Protein 9JOD (pdb70)

Secondary structure (DSSP, 8-state):
-----HHHHHT-------STT-S--PPP-GGGTEEEEE-SSSEEEEEEEPPPPPP----SS-----EEEEEEEEE-EEEEEEEEEEHHHHH--SS-SSSTHHHHHHHHHTSHHHHHHHHHHHGGGTSB-TTSSBSS-S-EEE-SSTTS-SPPEEE--EEE-TT--S--EEEE--SSSS-SEEEEEEEEEEEEEE--TTSHHHHHH-EEEEEEEEEEEEEE--GGGEEEEES-SSHHHHHHHHHHHHS-B-SSS-B------EEEEEGGGHHHHHHHHT-SS-B-SSSB---S-SSSSEEEEE---/-EE--HHHHHT-EEEE-SS-S-SPBPPP--TTTEEEEE--SSEEEEEEE---PPPEE--SS--EE---EEEEEEE-EEEEEEEEEEHHHHHS--S--SSTTHHHHHHHHHHHHHHHHHHHHHTTTTSB-TTSSBSS-S-B---SSTTS-S----B--EEE-SS--S--EEEE---SSS-SEEEEEEEEEEEEEE--TT-HHHHHH-EEEEEEEEEEEEEE--GGGEEEEES---HHHHHHHHHHHHT-B-GGG-BB-----EEEE-GGGHHHHHHHHS-SEEESSSSEEE-SSSSSSEEEE----/-----HHHHTT-EEEE-SSTT-SPBPPP--TTTEEEEE--SSEEEEEEE--PPPPEE-SSS--EE---EEEEEEE-EEEEEEEEEEHHHHHT-SS-SSTTHHHHHHHHHSSHHHHHHHHHHHTTTTSB-TTSSBSS-S-EEE-SSTTS-S--EEEP-EEE-TT--S--EEEE---SSS-SEEEEEEEEEEEEEE--TTSHHHHHH-EEEEEEEEEEEEEE--GGGEEEEES--SHHHHHHHHHHHHT-B-TTS-BB-----EEEE-GGGHHHHHHHHS-SEEESSSSEEE-TTTTTSEEEE----/-----HHHHHHSSEEE--STT-SPBPPP-TTTTEEEEE--SSEEEEEEE------EEPSSS--EE---EEEEEEE-EEEEEEEEEEHHHHHT--S-TTSTTHHHHHHHHHHHHHHHHHHHHHGGGTSB-TTSSBSS-S-EEE-SSSSS-S--EEE-SEEE-SS--S--EEEE---SSS-SEEEEEEEEEEEEEE--TTSHHHHHH-EEEEEEEEEEEEEE--GGGEEEEES-SSHHHHHHHHHHHHT-EETTTEEB-----EEEEESGGGHHHHHHHS-SEEEETTEEEE-SSSSSSEEEEE---/-----HHHHTT-EEE---STT-SPBPPP-GGGTEEEEE--SSEEEEEEE--PPPPEE-SSSPPEE---EEEEEEE-EEEEEEEEEEHHHHHS-SS-TTSTTHHHHHHHHHHHHHHHHHHHHHTTTTSB-TTSSBSS-S-EEE-SSTTS-S--EEE-SEEE-SS--S--EEEE-TTSSS-SEEEEEEEEEEEEEE--SSSHHHHSSSEEEEEEEEEEEEEE--GGGEEEEES-SSHHHHHHHHHHHHT-B-TTS-BB-----EEEE-TTSHHHHHHHHS-SEEESSSSEEE-SSTTSSEEEE----/-----HHHHHT--EE---STT-SPBPPP--TTTEEEEE--SSEEEEEEE--PPPPEE-SSSPPEE---EEEEEEE--EEEEEEEEEHHHHSS-SS--S-TTHHHHHHHHHTHHHHHHHHHHHTTTTSB-TTSSBSS-S-EEE-SSTTS-S--EEE-SEEE-TT--S--EEEE---SSS-SEEEEEEEEEEEEEE--TTSTTTTTS-EEEEEEEEEEEEEE--GGGEEEEES-SSHHHHHHHHHHHTT-B-TTS-BB-----EEEE-GGGHHHHHHHHS-SEEEETTEEEE-SSTTTSEEEE----/-----HHHHTS--EEE-SSTT-SPBPPP--TTTEEEEE--SSEEEEEE---PPPPEE--SSPPPB----EEEEEE-EEEEEEEEEEHHHHHS-SS-SSTTHHHHHHHHHSSHHHHHHHHHHHTTTTSB-TTSSBSS-S-EEE-SSTTS-S--EEE-SEEE-SS--S--EEEE---SSS-SEEEEEEEEEEEEEE--TTSSHHHHS-EEEEEEEEEEEEE---STTEEEEES-SSHHHHHHHHHHHTT-B-TTS-BB-----EEEE-TTSHHHHHHHHS-SEEESSSSEEE-TTTTSSEEEE----

Radius of gyration: 57.1 Å; Cα contacts (8 Å, |Δi|>4): 4523; chains: 7; bounding box: 162×205×59 Å

InterPro domains:
  IPR018774 Bacteriophage Mu, GpT [PF10124] (8-305)

Organism: Escherichia phage Mu (NCBI:txid2681603)

Sequence (2135 aa):
MIVTPASIKALMTSWRKDFQGGLEDAPSQYNKIAMVVNSSTRSNTYGWLGKFPTLKEWVGKRTIQQMEAHGYSIANKTFEGTVGISRDDFEDDNLGIYAPIFQEMGRSAAVQPDELIFKLLKDGFTQPCYDGQNFFDKEHPVYPNVDGTGSAVNTSNIVEQDSFSGLPFYLLDCSRAVKPLIFQERRKPELVARTRIDDDHVFMDNEFLFGASTRRAAGYGFWQMAVAVKGDLTLDNLWKGWQLMRSFEGDGGKKLGLKPTHIVVPVGLEKAAEQLLNRELFADGNTTVSNEMKGKLQLVVADYLMIVTPASIKALMTSWRKDFQGGLEDAPSQYNKIAMVVNSSTRSNTYGWLGKFPTLKEWVGKRTIQQMEAHGYSIANKTFEGTVGISRDDFEDDNLGIYAPIFQEMGRSAAVQPDELIFKLLKDGFTQPCYDGQNFFDKEHPVYPNVDGTGSAVNTSNIVEQDSFSGLPFYLLDCSRAVKPLIFQERRKPELVARTRIDDDHVFMDNEFLFGASTRRAAGYGFWQMAVAVKGDLTLDNLWKGWQLMRSFEGDGGKKLGLKPTHIVVPVGLEKAAEQLLNRELFADGNTTVSNEMKGKLQLVVADYLMIVTPASIKALMTSWRKDFQGGLEDAPSQYNKIAMVVNSSTRSNTYGWLGKFPTLKEWVGKRTIQQMEAHGYSIANKTFEGTVGISRDDFEDDNLGIYAPIFQEMGRSAAVQPDELIFKLLKDGFTQPCYDGQNFFDKEHPVYPNVDGTGSAVNTSNIVEQDSFSGLPFYLLDCSRAVKPLIFQERRKPELVARTRIDDDHVFMDNEFLFGASTRRAAGYGFWQMAVAVKGDLTLDNLWKGWQLMRSFEGDGGKKLGLKPTHIVVPVGLEKAAEQLLNRELFADGNTTVSNEMKGKLQLVVADYLMIVTPASIKALMTSWRKDFQGGLEDAPSQYNKIAMVVNSSTRSNTYGWLGKFPTLKEWVGKRTIQQMEAHGYSIANKTFEGTVGISRDDFEDDNLGIYAPIFQEMGRSAAVQPDELIFKLLKDGFTQPCYDGQNFFDKEHPVYPNVDGTGSAVNTSNIVEQDSFSGLPFYLLDCSRAVKPLIFQERRKPELVARTRIDDDHVFMDNEFLFGASTRRAAGYGFWQMAVAVKGDLTLDNLWKGWQLMRSFEGDGGKKLGLKPTHIVVPVGLEKAAEQLLNRELFADGNTTVSNEMKGKLQLVVADYLMIVTPASIKALMTSWRKDFQGGLEDAPSQYNKIAMVVNSSTRSNTYGWLGKFPTLKEWVGKRTIQQMEAHGYSIANKTFEGTVGISRDDFEDDNLGIYAPIFQEMGRSAAVQPDELIFKLLKDGFTQPCYDGQNFFDKEHPVYPNVDGTGSAVNTSNIVEQDSFSGLPFYLLDCSRAVKPLIFQERRKPELVARTRIDDDHVFMDNEFLFGASTRRAAGYGFWQMAVAVKGDLTLDNLWKGWQLMRSFEGDGGKKLGLKPTHIVVPVGLEKAAEQLLNRELFADGNTTVSNEMKGKLQLVVADYLMIVTPASIKALMTSWRKDFQGGLEDAPSQYNKIAMVVNSSTRSNTYGWLGKFPTLKEWVGKRTIQQMEAHGYSIANKTFEGTVGISRDDFEDDNLGIYAPIFQEMGRSAAVQPDELIFKLLKDGFTQPCYDGQNFFDKEHPVYPNVDGTGSAVNTSNIVEQDSFSGLPFYLLDCSRAVKPLIFQERRKPELVARTRIDDDHVFMDNEFLFGASTRRAAGYGFWQMAVAVKGDLTLDNLWKGWQLMRSFEGDGGKKLGLKPTHIVVPVGLEKAAEQLLNRELFADGNTTVSNEMKGKLQLVVADYLMIVTPASIKALMTSWRKDFQGGLEDAPSQYNKIAMVVNSSTRSNTYGWLGKFPTLKEWVGKRTIQQMEAHGYSIANKTFEGTVGISRDDFEDDNLGIYAPIFQEMGRSAAVQPDELIFKLLKDGFTQPCYDGQNFFDKEHPVYPNVDGTGSAVNTSNIVEQDSFSGLPFYLLDCSRAVKPLIFQERRKPELVARTRIDDDHVFMDNEFLFGASTRRAAGYGFWQMAVAVKGDLTLDNLWKGWQLMRSFEGDGGKKLGLKPTHIVVPVGLEKAAEQLLNRELFADGNTTVSNEMKGKLQLVVADYL

Nearest PDB structures (foldseek):
  8rkn-assembly1_M  TM=8.169E-01  e=9.886E-32  Pseudomonas phage JBD30
  8rkx-assembly1_Q  TM=7.319E-01  e=1.612E-32  Pseudomonas phage JBD30
  8rkc-assembly1_D  TM=8.748E-01  e=3.845E-27  Pseudomonas phage JBD30
  8rkc-assembly1_N  TM=7.959E-01  e=6.750E-27  Pseudomonas phage JBD30
  8cjz-assembly1_I  TM=5.335E-01  e=1.378E-07  Ribes

GO terms:
  GO:0098017 viral capsid, major subunit (C, IMP)

Structure (mmCIF, N/CA/C/O backbone):
data_9JOD
#
_entry.id   9JOD
#
_cell.length_a   1.00
_cell.length_b   1.00
_cell.length_c   1.00
_cell.angle_alpha   90.00
_cell.angle_beta   90.00
_cell.angle_gamma   90.00
#
_symmetry.space_group_name_H-M   'P 1'
#
loop_
_atom_site.group_PDB
_atom_site.id
_atom_site.type_symbol
_atom_site.label_atom_id
_atom_site.label_alt_id
_atom_site.label_comp_id
_atom_site.label_asym_id
_atom_site.label_entity_id
_atom_site.label_seq_id
_atom_site.pdbx_PDB_ins_code
_atom_site.Cartn_x
_atom_site.Cartn_y
_atom_site.Cartn_z
_atom_site.occupancy
_atom_site.B_iso_or_equiv
_atom_site.auth_seq_id
_atom_site.auth_comp_id
_atom_site.auth_asym_id
_atom_site.auth_atom_id
_atom_site.pdbx_PDB_model_num
ATOM 1 N N . MET A 1 1 ? 181.721 77.038 283.089 1.00 87.82 1 MET A N 1
ATOM 2 C CA . MET A 1 1 ? 182.493 77.421 281.915 1.00 88.71 1 MET A CA 1
ATOM 3 C C . MET A 1 1 ? 182.164 78.845 281.489 1.00 89.39 1 MET A C 1
ATOM 4 O O . MET A 1 1 ? 181.135 79.090 280.862 1.00 91.24 1 MET A O 1
ATOM 9 N N . ILE A 1 2 ? 183.044 79.785 281.827 1.00 83.54 2 ILE A N 1
ATOM 10 C CA . ILE A 1 2 ? 182.846 81.195 281.490 1.00 83.12 2 ILE A CA 1
ATOM 11 C C . ILE A 1 2 ? 183.219 81.341 280.018 1.00 83.62 2 ILE A C 1
ATOM 12 O O . ILE A 1 2 ? 184.388 81.288 279.640 1.00 84.66 2 ILE A O 1
ATOM 17 N N . VAL A 1 3 ? 182.203 81.524 279.176 1.00 80.24 3 VAL A N 1
ATOM 18 C CA . VAL A 1 3 ? 182.403 81.693 277.741 1.00 78.26 3 VAL A CA 1
ATOM 19 C C . VAL A 1 3 ? 183.217 82.957 277.502 1.00 79.64 3 VAL A C 1
ATOM 20 O O . VAL A 1 3 ? 182.829 84.048 277.930 1.00 81.18 3 VAL A O 1
ATOM 24 N N . THR A 1 4 ? 184.348 82.818 276.813 1.00 75.89 4 THR A N 1
ATOM 25 C CA . THR A 1 4 ? 185.291 83.906 276.646 1.00 75.97 4 THR A CA 1
ATOM 26 C C . THR A 1 4 ? 185.615 84.114 275.171 1.00 76.53 4 THR A C 1
ATOM 27 O O . THR A 1 4 ? 185.785 83.137 274.433 1.00 76.43 4 THR A O 1
ATOM 31 N N . PRO A 1 5 ? 185.692 85.361 274.708 1.00 76.71 5 PRO A N 1
ATOM 32 C CA . PRO A 1 5 ? 186.102 85.604 273.321 1.00 76.37 5 PRO A CA 1
ATOM 33 C C . PRO A 1 5 ? 187.529 85.139 273.074 1.00 78.37 5 PRO A C 1
ATOM 34 O O . PRO A 1 5 ? 188.366 85.115 273.979 1.00 77.40 5 PRO A O 1
ATOM 38 N N . ALA A 1 6 ? 187.796 84.760 271.822 1.00 77.37 6 ALA A N 1
ATOM 39 C CA . ALA A 1 6 ? 189.114 84.246 271.467 1.00 75.07 6 ALA A CA 1
ATOM 40 C C . ALA A 1 6 ? 190.195 85.304 271.649 1.00 75.81 6 ALA A C 1
ATOM 41 O O . ALA A 1 6 ? 191.315 84.988 272.067 1.00 75.51 6 ALA A O 1
ATOM 43 N N . SER A 1 7 ? 189.886 86.562 271.330 1.00 76.72 7 SER A N 1
ATOM 44 C CA . SER A 1 7 ? 190.879 87.624 271.461 1.00 75.20 7 SER A CA 1
ATOM 45 C C . SER A 1 7 ? 191.297 87.812 272.914 1.00 77.25 7 SER A C 1
ATOM 46 O O . SER A 1 7 ? 192.483 87.990 273.212 1.00 79.26 7 SER A O 1
ATOM 49 N N . ILE A 1 8 ? 190.333 87.783 273.835 1.00 74.73 8 ILE A N 1
ATOM 50 C CA . ILE A 1 8 ? 190.658 87.925 275.251 1.00 74.01 8 ILE A CA 1
ATOM 51 C C . ILE A 1 8 ? 191.399 86.693 275.755 1.00 74.96 8 ILE A C 1
ATOM 52 O O . ILE A 1 8 ? 192.361 86.801 276.524 1.00 74.80 8 ILE A O 1
ATOM 57 N N . LYS A 1 9 ? 190.970 85.506 275.323 1.00 74.39 9 LYS A N 1
ATOM 58 C CA . LYS A 1 9 ? 191.625 84.274 275.751 1.00 73.84 9 LYS A CA 1
ATOM 59 C C . LYS A 1 9 ? 193.069 84.215 275.269 1.00 74.69 9 LYS A C 1
ATOM 60 O O . LYS A 1 9 ? 193.930 83.627 275.933 1.00 73.74 9 LYS A O 1
ATOM 66 N N . ALA A 1 10 ? 193.352 84.816 274.111 1.00 74.31 10 ALA A N 1
ATOM 67 C CA . ALA A 1 10 ? 194.710 84.798 273.578 1.00 71.38 10 ALA A CA 1
ATOM 68 C C . ALA A 1 10 ? 195.661 85.602 274.455 1.00 73.39 10 ALA A C 1
ATOM 69 O O . ALA A 1 10 ? 196.857 85.298 274.525 1.00 74.38 10 ALA A O 1
ATOM 71 N N . LEU A 1 11 ? 195.151 86.635 275.127 1.00 75.98 11 LEU A N 1
ATOM 72 C CA . LEU A 1 11 ? 196.002 87.476 275.959 1.00 75.16 11 LEU A CA 1
ATOM 73 C C . LEU A 1 11 ? 196.478 86.763 277.216 1.00 74.79 11 LEU A C 1
ATOM 74 O O . LEU A 1 11 ? 197.407 87.244 277.872 1.00 75.23 11 LEU A O 1
ATOM 79 N N . MET A 1 12 ? 195.866 85.633 277.571 1.00 73.08 12 MET A N 1
ATOM 80 C CA . MET A 1 12 ? 196.258 84.878 278.761 1.00 71.74 12 MET A CA 1
ATOM 81 C C . MET A 1 12 ? 197.422 83.950 278.408 1.00 73.26 12 MET A C 1
ATOM 82 O O . MET A 1 12 ? 197.296 82.726 278.334 1.00 72.98 12 MET A O 1
ATOM 87 N N . THR A 1 13 ? 198.580 84.566 278.187 1.00 77.47 13 THR A N 1
ATOM 88 C CA . THR A 1 13 ? 199.799 83.847 277.849 1.00 75.78 13 THR A CA 1
ATOM 89 C C . THR A 1 13 ? 200.970 84.506 278.562 1.00 75.23 13 THR A C 1
ATOM 90 O O . THR A 1 13 ? 200.886 85.650 279.015 1.00 76.87 13 THR A O 1
ATOM 94 N N . SER A 1 14 ? 202.075 83.771 278.660 1.00 72.65 14 SER A N 1
ATOM 95 C CA . SER A 1 14 ? 203.260 84.227 279.376 1.00 73.73 14 SER A CA 1
ATOM 96 C C . SER A 1 14 ? 204.411 84.385 278.394 1.00 74.72 14 SER A C 1
ATOM 97 O O . SER A 1 14 ? 204.734 83.450 277.655 1.00 76.02 14 SER A O 1
ATOM 100 N N . TRP A 1 15 ? 205.022 85.567 278.387 1.00 70.09 15 TRP A N 1
ATOM 101 C CA . TRP A 1 15 ? 206.209 85.795 277.575 1.00 69.85 15 TRP A CA 1
ATOM 102 C C . TRP A 1 15 ? 207.414 85.140 278.237 1.00 72.42 15 TRP A C 1
ATOM 103 O O . TRP A 1 15 ? 207.667 85.345 279.428 1.00 72.32 15 TRP A O 1
ATOM 114 N N . ARG A 1 16 ? 208.158 84.350 277.468 1.00 72.12 16 ARG A N 1
ATOM 115 C CA . ARG A 1 16 ? 209.244 83.552 278.018 1.00 70.97 16 ARG A CA 1
ATOM 116 C C . ARG A 1 16 ? 210.631 84.002 277.585 1.00 73.85 16 ARG A C 1
ATOM 117 O O . ARG A 1 16 ? 211.577 83.823 278.354 1.00 75.52 16 ARG A O 1
ATOM 125 N N . LYS A 1 17 ? 210.768 84.584 276.395 1.00 72.36 17 LYS A N 1
ATOM 126 C CA . LYS A 1 17 ? 212.026 85.114 275.851 1.00 73.58 17 LYS A CA 1
ATOM 127 C C . LYS A 1 17 ? 213.220 84.210 276.167 1.00 73.88 17 LYS A C 1
ATOM 128 O O . LYS A 1 17 ? 214.261 84.646 276.659 1.00 71.14 17 LYS A O 1
ATOM 134 N N . ASP A 1 18 ? 213.055 82.924 275.860 1.00 76.10 18 ASP A N 1
ATOM 135 C CA . ASP A 1 18 ? 214.113 81.946 276.060 1.00 73.72 18 ASP A CA 1
ATOM 136 C C . ASP A 1 18 ? 214.840 81.571 274.779 1.00 74.65 18 ASP A C 1
ATOM 137 O O . ASP A 1 18 ? 215.906 80.950 274.854 1.00 74.83 18 ASP A O 1
ATOM 142 N N . PHE A 1 19 ? 214.302 81.926 273.615 1.00 71.96 19 PHE A N 1
ATOM 143 C CA . PHE A 1 19 ? 214.900 81.576 272.335 1.00 69.62 19 PHE A CA 1
ATOM 144 C C . PHE A 1 19 ? 215.795 82.676 271.784 1.00 68.92 19 PHE A C 1
ATOM 145 O O . PHE A 1 19 ? 216.293 82.548 270.662 1.00 70.00 19 PHE A O 1
ATOM 153 N N . GLN A 1 20 ? 216.000 83.756 272.533 1.00 70.54 20 GLN A N 1
ATOM 154 C CA . GLN A 1 20 ? 216.855 84.834 272.057 1.00 70.89 20 GLN A CA 1
ATOM 155 C C . GLN A 1 20 ? 218.301 84.360 271.973 1.00 74.94 20 GLN A C 1
ATOM 156 O O . GLN A 1 20 ? 218.790 83.646 272.854 1.00 75.85 20 GLN A O 1
ATOM 162 N N . GLY A 1 21 ? 218.971 84.725 270.883 1.00 75.03 21 GLY A N 1
ATOM 163 C CA . GLY A 1 21 ? 220.345 84.301 270.672 1.00 74.71 21 GLY A CA 1
ATOM 164 C C . GLY A 1 21 ? 220.530 82.802 270.623 1.00 76.64 21 GLY A C 1
ATOM 165 O O . GLY A 1 21 ? 221.636 82.312 270.872 1.00 75.80 21 GLY A O 1
ATOM 166 N N . GLY A 1 22 ? 219.469 82.054 270.317 1.00 75.05 22 GLY A N 1
ATOM 167 C CA . GLY A 1 22 ? 219.581 80.604 270.287 1.00 73.15 22 GLY A CA 1
ATOM 168 C C . GLY A 1 22 ? 220.476 80.107 269.168 1.00 72.30 22 GLY A C 1
ATOM 169 O O . GLY A 1 22 ? 221.306 79.217 269.368 1.00 72.52 22 GLY A O 1
ATOM 170 N N . LEU A 1 23 ? 220.320 80.674 267.975 1.00 69.88 23 LEU A N 1
ATOM 171 C CA . LEU A 1 23 ? 221.117 80.280 266.817 1.00 72.56 23 LEU A CA 1
ATOM 172 C C . LEU A 1 23 ? 222.302 81.229 266.708 1.00 74.38 23 LEU A C 1
ATOM 173 O O . LEU A 1 23 ? 222.197 82.309 266.123 1.00 73.67 23 LEU A O 1
ATOM 178 N N . GLU A 1 24 ? 223.437 80.825 267.274 1.00 76.50 24 GLU A N 1
ATOM 179 C CA . GLU A 1 24 ? 224.646 81.634 267.202 1.00 75.67 24 GLU A CA 1
ATOM 180 C C . GLU A 1 24 ? 225.369 81.377 265.888 1.00 76.29 24 GLU A C 1
ATOM 181 O O . GLU A 1 24 ? 224.825 80.721 264.995 1.00 76.92 24 GLU A O 1
ATOM 187 N N . ASP A 1 25 ? 226.586 81.891 265.757 1.00 78.63 25 ASP A N 1
ATOM 188 C CA . ASP A 1 25 ? 227.420 81.640 264.593 1.00 78.29 25 ASP A CA 1
ATOM 189 C C . ASP A 1 25 ? 228.456 80.578 264.934 1.00 78.53 25 ASP A C 1
ATOM 190 O O . ASP A 1 25 ? 228.557 80.118 266.073 1.00 78.87 25 ASP A O 1
ATOM 195 N N . ALA A 1 26 ? 229.226 80.185 263.926 1.00 79.67 26 ALA A N 1
ATOM 196 C CA . ALA A 1 26 ? 230.242 79.168 264.141 1.00 79.74 26 ALA A CA 1
ATOM 197 C C . ALA A 1 26 ? 231.308 79.701 265.095 1.00 79.54 26 ALA A C 1
ATOM 198 O O . ALA A 1 26 ? 231.593 80.904 265.096 1.00 79.36 26 ALA A O 1
ATOM 200 N N . PRO A 1 27 ? 231.897 78.846 265.928 1.00 77.40 27 PRO A N 1
ATOM 201 C CA . PRO A 1 27 ? 232.878 79.325 266.908 1.00 77.71 27 PRO A CA 1
ATOM 202 C C . PRO A 1 27 ? 234.070 79.986 266.231 1.00 78.65 27 PRO A C 1
ATOM 203 O O . PRO A 1 27 ? 234.506 79.577 265.153 1.00 79.05 27 PRO A O 1
ATOM 207 N N . SER A 1 28 ? 234.591 81.026 266.875 1.00 74.90 28 SER A N 1
ATOM 208 C CA . SER A 1 28 ? 235.741 81.746 266.349 1.00 73.37 28 SER A CA 1
ATOM 209 C C . SER A 1 28 ? 237.006 80.928 266.560 1.00 73.28 28 SER A C 1
ATOM 210 O O . SER A 1 28 ? 237.253 80.421 267.658 1.00 73.75 28 SER A O 1
ATOM 213 N N . GLN A 1 29 ? 237.806 80.796 265.501 1.00 67.36 29 GLN A N 1
ATOM 214 C CA . GLN A 1 29 ? 239.047 80.036 265.563 1.00 66.82 29 GLN A CA 1
ATOM 215 C C . GLN A 1 29 ? 240.250 80.839 265.087 1.00 67.96 29 GLN A C 1
ATOM 216 O O . GLN A 1 29 ? 241.332 80.267 264.921 1.00 68.31 29 GLN A O 1
ATOM 222 N N . TYR A 1 30 ? 240.094 82.145 264.864 1.00 65.83 30 TYR A N 1
ATOM 223 C CA . TYR A 1 30 ? 241.213 82.946 264.381 1.00 64.14 30 TYR A CA 1
ATOM 224 C C . TYR A 1 30 ? 242.281 83.128 265.448 1.00 62.60 30 TYR A C 1
ATOM 225 O O . TYR A 1 30 ? 243.427 83.455 265.122 1.00 65.20 30 TYR A O 1
ATOM 234 N N . ASN A 1 31 ? 241.935 82.928 266.720 1.00 63.63 31 ASN A N 1
ATOM 235 C CA . ASN A 1 31 ? 242.913 83.068 267.791 1.00 64.67 31 ASN A CA 1
ATOM 236 C C . ASN A 1 31 ? 243.980 81.984 267.764 1.00 66.37 31 ASN A C 1
ATOM 237 O O . ASN A 1 31 ? 245.032 82.163 268.386 1.00 66.06 31 ASN A O 1
ATOM 242 N N . LYS A 1 32 ? 243.740 80.872 267.075 1.00 66.28 32 LYS A N 1
ATOM 243 C CA . LYS A 1 32 ? 244.751 79.837 266.919 1.00 65.20 32 LYS A CA 1
ATOM 244 C C . LYS A 1 32 ? 245.738 80.139 265.802 1.00 65.43 32 LYS A C 1
ATOM 245 O O . LYS A 1 32 ? 246.789 79.495 265.735 1.00 67.38 32 LYS A O 1
ATOM 251 N N . ILE A 1 33 ? 245.428 81.096 264.930 1.00 62.16 33 ILE A N 1
ATOM 252 C CA . ILE A 1 33 ? 246.272 81.378 263.773 1.00 59.92 33 ILE A CA 1
ATOM 253 C C . ILE A 1 33 ? 246.822 82.793 263.760 1.00 59.39 33 ILE A C 1
ATOM 254 O O . ILE A 1 33 ? 247.907 83.022 263.198 1.00 62.41 33 ILE A O 1
ATOM 259 N N . ALA A 1 34 ? 246.154 83.771 264.358 1.00 58.11 34 ALA A N 1
ATOM 260 C CA . ALA A 1 34 ? 246.567 85.163 264.288 1.00 59.79 34 ALA A CA 1
ATOM 261 C C . ALA A 1 34 ? 246.865 85.705 265.680 1.00 60.56 34 ALA A C 1
ATOM 262 O O . ALA A 1 34 ? 246.471 85.132 266.698 1.00 61.01 34 ALA A O 1
ATOM 264 N N . MET A 1 35 ? 247.577 86.831 265.712 1.00 58.92 35 MET A N 1
ATOM 265 C CA . MET A 1 35 ? 247.874 87.541 266.955 1.00 57.78 35 MET A CA 1
ATOM 266 C C . MET A 1 35 ? 247.250 88.929 266.847 1.00 58.76 35 MET A C 1
ATOM 267 O O . MET A 1 35 ? 247.362 89.590 265.811 1.00 60.20 35 MET A O 1
ATOM 272 N N . VAL A 1 36 ? 246.579 89.364 267.912 1.00 57.96 36 VAL A N 1
ATOM 273 C CA . VAL A 1 36 ? 245.869 90.636 267.873 1.00 56.20 36 VAL A CA 1
ATOM 274 C C . VAL A 1 36 ? 246.825 91.760 268.243 1.00 56.50 36 VAL A C 1
ATOM 275 O O . VAL A 1 36 ? 247.515 91.697 269.267 1.00 60.04 36 VAL A O 1
ATOM 279 N N . VAL A 1 37 ? 246.873 92.797 267.406 1.00 54.30 37 VAL A N 1
ATOM 280 C CA . VAL A 1 37 ? 247.639 94.002 267.685 1.00 55.54 37 VAL A CA 1
ATOM 281 C C . VAL A 1 37 ? 246.727 95.204 267.484 1.00 56.35 37 VAL A C 1
ATOM 282 O O . VAL A 1 37 ? 245.734 95.146 266.756 1.00 57.56 37 VAL A O 1
ATOM 286 N N . ASN A 1 38 ? 247.076 96.304 268.143 1.00 55.18 38 ASN A N 1
ATOM 287 C CA . ASN A 1 38 ? 246.274 97.515 268.112 1.00 53.42 38 ASN A CA 1
ATOM 288 C C . ASN A 1 38 ? 246.870 98.521 267.132 1.00 51.79 38 ASN A C 1
ATOM 289 O O . ASN A 1 38 ? 247.936 98.311 266.551 1.00 55.55 38 ASN A O 1
ATOM 294 N N . SER A 1 39 ? 246.160 99.629 266.943 1.00 49.13 39 SER A N 1
ATOM 295 C CA . SER A 1 39 ? 246.628 100.700 266.081 1.00 48.22 39 SER A CA 1
ATOM 296 C C . SER A 1 39 ? 246.018 102.013 266.543 1.00 50.66 39 SER A C 1
ATOM 297 O O . SER A 1 39 ? 244.983 102.039 267.211 1.00 55.41 39 SER A O 1
ATOM 300 N N . SER A 1 40 ? 246.685 103.115 266.183 1.00 50.61 40 SER A N 1
ATOM 301 C CA . SER A 1 40 ? 246.160 104.437 266.507 1.00 51.47 40 SER A CA 1
ATOM 302 C C . SER A 1 40 ? 246.380 105.442 265.379 1.00 53.33 40 SER A C 1
ATOM 303 O O . SER A 1 40 ? 246.425 106.648 265.647 1.00 57.78 40 SER A O 1
ATOM 306 N N . THR A 1 41 ? 246.517 104.988 264.138 1.00 49.17 41 THR A N 1
ATOM 307 C CA . THR A 1 41 ? 246.908 105.837 263.019 1.00 46.55 41 THR A CA 1
ATOM 308 C C . THR A 1 41 ? 246.497 105.095 261.744 1.00 48.29 41 THR A C 1
ATOM 309 O O . THR A 1 41 ? 246.057 103.943 261.803 1.00 48.37 41 THR A O 1
ATOM 313 N N . ARG A 1 42 ? 246.620 105.757 260.589 1.00 46.97 42 ARG A N 1
ATOM 314 C CA . ARG A 1 42 ? 246.160 105.192 259.325 1.00 44.83 42 ARG A CA 1
ATOM 315 C C . ARG A 1 42 ? 246.758 103.826 259.018 1.00 47.42 42 ARG A C 1
ATOM 316 O O . ARG A 1 42 ? 246.181 103.082 258.220 1.00 48.18 42 ARG A O 1
ATOM 324 N N . SER A 1 43 ? 247.899 103.479 259.605 1.00 50.89 43 SER A N 1
ATOM 325 C CA . SER A 1 43 ? 248.557 102.219 259.282 1.00 47.82 43 SER A CA 1
ATOM 326 C C . SER A 1 43 ? 249.363 101.755 260.489 1.00 48.18 43 SER A C 1
ATOM 327 O O . SER A 1 43 ? 249.340 102.379 261.553 1.00 51.51 43 SER A O 1
ATOM 330 N N . ASN A 1 44 ? 250.073 100.643 260.318 1.00 48.89 44 ASN A N 1
ATOM 331 C CA . ASN A 1 44 ? 250.931 100.089 261.361 1.00 51.98 44 ASN A CA 1
ATOM 332 C C . ASN A 1 44 ? 252.195 99.569 260.702 1.00 51.85 44 ASN A C 1
ATOM 333 O O . ASN A 1 44 ? 252.118 98.703 259.828 1.00 54.74 44 ASN A O 1
ATOM 338 N N . THR A 1 45 ? 253.349 100.081 261.118 1.00 47.80 45 THR A N 1
ATOM 339 C CA . THR A 1 45 ? 254.625 99.713 260.520 1.00 47.78 45 THR A CA 1
ATOM 340 C C . THR A 1 45 ? 255.400 98.806 261.465 1.00 49.11 45 THR A C 1
ATOM 341 O O . THR A 1 45 ? 255.624 99.158 262.627 1.00 51.81 45 THR A O 1
ATOM 345 N N . TYR A 1 46 ? 255.808 97.644 260.963 1.00 48.97 46 TYR A N 1
ATOM 346 C CA . TYR A 1 46 ? 256.534 96.648 261.737 1.00 47.96 46 TYR A CA 1
ATOM 347 C C . TYR A 1 46 ? 257.981 96.583 261.271 1.00 52.62 46 TYR A C 1
ATOM 348 O O . TYR A 1 46 ? 258.254 96.563 260.068 1.00 56.75 46 TYR A O 1
ATOM 357 N N . GLY A 1 47 ? 258.906 96.549 262.227 1.00 58.70 47 GLY A N 1
ATOM 358 C CA . GLY A 1 47 ? 260.316 96.435 261.910 1.00 55.17 47 GLY A CA 1
ATOM 359 C C . GLY A 1 47 ? 261.060 95.499 262.840 1.00 55.09 47 GLY A C 1
ATOM 360 O O . GLY A 1 47 ? 260.809 95.492 264.047 1.00 57.78 47 GLY A O 1
ATOM 361 N N . TRP A 1 48 ? 261.976 94.701 262.295 1.00 53.23 48 TRP A N 1
ATOM 362 C CA . TRP A 1 48 ? 262.762 93.778 263.097 1.00 54.91 48 TRP A CA 1
ATOM 363 C C . TRP A 1 48 ? 264.187 93.732 262.565 1.00 58.23 48 TRP A C 1
ATOM 364 O O . TRP A 1 48 ? 264.464 94.132 261.432 1.00 60.60 48 TRP A O 1
ATOM 375 N N . LEU A 1 49 ? 265.094 93.245 263.405 1.00 59.92 49 LEU A N 1
ATOM 376 C CA . LEU A 1 49 ? 266.504 93.129 263.071 1.00 58.74 49 LEU A CA 1
ATOM 377 C C . LEU A 1 49 ? 266.828 91.710 262.626 1.00 59.36 49 LEU A C 1
ATOM 378 O O . LEU A 1 49 ? 266.181 90.747 263.044 1.00 58.57 49 LEU A O 1
ATOM 383 N N . GLY A 1 50 ? 267.840 91.592 261.776 1.00 59.98 50 GLY A N 1
ATOM 384 C CA . GLY A 1 50 ? 268.333 90.290 261.389 1.00 59.92 50 GLY A CA 1
ATOM 385 C C . GLY A 1 50 ? 269.121 89.639 262.508 1.00 62.87 50 GLY A C 1
ATOM 386 O O . GLY A 1 50 ? 269.415 90.238 263.541 1.00 67.91 50 GLY A O 1
ATOM 387 N N . LYS A 1 51 ? 269.463 88.374 262.296 1.00 59.04 51 LYS A N 1
ATOM 388 C CA . LYS A 1 51 ? 270.190 87.632 263.312 1.00 59.34 51 LYS A CA 1
ATOM 389 C C . LYS A 1 51 ? 271.632 88.122 263.415 1.00 63.97 51 LYS A C 1
ATOM 390 O O . LYS A 1 51 ? 272.206 88.660 262.466 1.00 65.48 51 LYS A O 1
ATOM 396 N N . PHE A 1 52 ? 272.212 87.939 264.597 1.00 62.89 52 PHE A N 1
ATOM 397 C CA . PHE A 1 52 ? 273.590 88.324 264.870 1.00 61.20 52 PHE A CA 1
ATOM 398 C C . PHE A 1 52 ? 274.551 87.343 264.197 1.00 65.31 52 PHE A C 1
ATOM 399 O O . PHE A 1 52 ? 274.235 86.157 264.072 1.00 64.80 52 PHE A O 1
ATOM 407 N N . PRO A 1 53 ? 275.714 87.809 263.744 1.00 65.92 53 PRO A N 1
ATOM 408 C CA . PRO A 1 53 ? 276.684 86.896 263.129 1.00 62.06 53 PRO A CA 1
ATOM 409 C C . PRO A 1 53 ? 277.120 85.803 264.095 1.00 63.81 53 PRO A C 1
ATOM 410 O O . PRO A 1 53 ? 277.210 86.015 265.305 1.00 64.88 53 PRO A O 1
ATOM 414 N N . THR A 1 54 ? 277.387 84.622 263.544 1.00 64.71 54 THR A N 1
ATOM 415 C CA . THR A 1 54 ? 277.751 83.469 264.352 1.00 63.75 54 THR A CA 1
ATOM 416 C C . THR A 1 54 ? 279.105 83.686 265.024 1.00 63.81 54 THR A C 1
ATOM 417 O O . THR A 1 54 ? 280.013 84.311 264.471 1.00 63.46 54 THR A O 1
ATOM 421 N N . LEU A 1 55 ? 279.230 83.161 266.240 1.00 62.34 55 LEU A N 1
ATOM 422 C CA . LEU A 1 55 ? 280.456 83.286 267.014 1.00 63.06 55 LEU A CA 1
ATOM 423 C C . LEU A 1 55 ? 281.518 82.335 266.480 1.00 65.17 55 LEU A C 1
ATOM 424 O O . LEU A 1 55 ? 281.244 81.160 266.221 1.00 62.98 55 LEU A O 1
ATOM 429 N N . LYS A 1 56 ? 282.732 82.850 266.320 1.00 69.87 56 LYS A N 1
ATOM 430 C CA . LYS A 1 56 ? 283.865 82.099 265.795 1.00 67.04 56 LYS A CA 1
ATOM 431 C C . LYS A 1 56 ? 284.928 81.952 266.878 1.00 68.49 56 LYS A C 1
ATOM 432 O O . LYS A 1 56 ? 284.737 82.352 268.029 1.00 68.55 56 LYS A O 1
ATOM 438 N N . GLU A 1 57 ? 286.061 81.365 266.498 1.00 77.22 57 GLU A N 1
ATOM 439 C CA . GLU A 1 57 ? 287.196 81.236 267.403 1.00 75.82 57 GLU A CA 1
ATOM 440 C C . GLU A 1 57 ? 288.050 82.494 267.318 1.00 76.28 57 GLU A C 1
ATOM 441 O O . GLU A 1 57 ? 288.450 82.906 266.225 1.00 77.18 57 GLU A O 1
ATOM 447 N N . TRP A 1 58 ? 288.329 83.100 268.466 1.00 71.83 58 TRP A N 1
ATOM 448 C CA . TRP A 1 58 ? 289.026 84.383 268.509 1.00 72.08 58 TRP A CA 1
ATOM 449 C C . TRP A 1 58 ? 290.526 84.153 268.395 1.00 75.06 58 TRP A C 1
ATOM 450 O O . TRP A 1 58 ? 291.197 83.832 269.378 1.00 73.83 58 TRP A O 1
ATOM 461 N N . VAL A 1 59 ? 291.059 84.320 267.187 1.00 78.86 59 VAL A N 1
ATOM 462 C CA . VAL A 1 59 ? 292.493 84.262 266.929 1.00 77.76 59 VAL A CA 1
ATOM 463 C C . VAL A 1 59 ? 292.864 85.543 266.195 1.00 76.60 59 VAL A C 1
ATOM 464 O O . VAL A 1 59 ? 292.399 85.775 265.073 1.00 76.37 59 VAL A O 1
ATOM 468 N N . GLY A 1 60 ? 293.696 86.371 266.820 1.00 74.11 60 GLY A N 1
ATOM 469 C CA . GLY A 1 60 ? 294.078 87.636 266.225 1.00 73.94 60 GLY A CA 1
ATOM 470 C C . GLY A 1 60 ? 293.121 88.760 266.560 1.00 74.79 60 GLY A C 1
ATOM 471 O O . GLY A 1 60 ? 292.605 88.829 267.679 1.00 76.98 60 GLY A O 1
ATOM 472 N N . LYS A 1 61 ? 292.876 89.648 265.602 1.00 67.72 61 LYS A N 1
ATOM 473 C CA . LYS A 1 61 ? 291.965 90.763 265.799 1.00 68.11 61 LYS A CA 1
ATOM 474 C C . LYS A 1 61 ? 290.530 90.359 265.465 1.00 70.99 61 LYS A C 1
ATOM 475 O O . LYS A 1 61 ? 290.276 89.373 264.770 1.00 72.52 61 LYS A O 1
ATOM 481 N N . ARG A 1 62 ? 289.584 91.141 265.976 1.00 65.77 62 ARG A N 1
ATOM 482 C CA . ARG A 1 62 ? 288.177 90.917 265.685 1.00 63.96 62 ARG A CA 1
ATOM 483 C C . ARG A 1 62 ? 287.826 91.453 264.303 1.00 66.05 62 ARG A C 1
ATOM 484 O O . ARG A 1 62 ? 288.426 92.414 263.815 1.00 66.05 62 ARG A O 1
ATOM 492 N N . THR A 1 63 ? 286.838 90.823 263.677 1.00 67.37 63 THR A N 1
ATOM 493 C CA . THR A 1 63 ? 286.353 91.217 262.360 1.00 65.47 63 THR A CA 1
ATOM 494 C C . THR A 1 63 ? 284.975 91.844 262.516 1.00 66.45 63 THR A C 1
ATOM 495 O O . THR A 1 63 ? 284.097 91.263 263.162 1.00 69.77 63 THR A O 1
ATOM 499 N N . ILE A 1 64 ? 284.788 93.022 261.928 1.00 62.20 64 ILE A N 1
ATOM 500 C CA . ILE A 1 64 ? 283.530 93.753 262.041 1.00 66.11 64 ILE A CA 1
ATOM 501 C C . ILE A 1 64 ? 282.620 93.329 260.892 1.00 65.11 64 ILE A C 1
ATOM 502 O O . ILE A 1 64 ? 282.880 93.652 259.731 1.00 63.38 64 ILE A O 1
ATOM 507 N N . GLN A 1 65 ? 281.549 92.609 261.216 1.00 64.10 65 GLN A N 1
ATOM 508 C CA . GLN A 1 65 ? 280.597 92.138 260.223 1.00 63.64 65 GLN A CA 1
ATOM 509 C C . GLN A 1 65 ? 279.398 93.084 260.161 1.00 64.98 65 GLN A C 1
ATOM 510 O O . GLN A 1 65 ? 279.402 94.167 260.750 1.00 63.88 65 GLN A O 1
ATOM 516 N N . GLN A 1 66 ? 278.353 92.684 259.439 1.00 69.64 66 GLN A N 1
ATOM 517 C CA . GLN A 1 66 ? 277.194 93.530 259.198 1.00 69.75 66 GLN A CA 1
ATOM 518 C C . GLN A 1 66 ? 275.912 92.775 259.525 1.00 72.69 66 GLN A C 1
ATOM 519 O O . GLN A 1 66 ? 275.917 91.565 259.767 1.00 72.25 66 GLN A O 1
ATOM 525 N N . MET A 1 67 ? 274.800 93.512 259.522 1.00 68.18 67 MET A N 1
ATOM 526 C CA . MET A 1 67 ? 273.483 92.963 259.807 1.00 66.31 67 MET A CA 1
ATOM 527 C C . MET A 1 67 ? 272.471 93.615 258.873 1.00 67.75 67 MET A C 1
ATOM 528 O O . MET A 1 67 ? 272.827 94.406 257.997 1.00 69.11 67 MET A O 1
ATOM 533 N N . GLU A 1 68 ? 271.195 93.282 259.065 1.00 68.71 68 GLU A N 1
ATOM 534 C CA . GLU A 1 68 ? 270.130 93.770 258.201 1.00 67.57 68 GLU A CA 1
ATOM 535 C C . GLU A 1 68 ? 268.869 94.011 259.018 1.00 70.34 68 GLU A C 1
ATOM 536 O O . GLU A 1 68 ? 268.721 93.510 260.134 1.00 73.28 68 GLU A O 1
ATOM 542 N N . ALA A 1 69 ? 267.954 94.789 258.440 1.00 64.99 69 ALA A N 1
ATOM 543 C CA . ALA A 1 69 ? 266.661 95.070 259.049 1.00 62.84 69 ALA A CA 1
ATOM 544 C C . ALA A 1 69 ? 265.585 95.019 257.975 1.00 63.97 69 ALA A C 1
ATOM 545 O O . ALA A 1 69 ? 265.866 95.200 256.788 1.00 67.41 69 ALA A O 1
ATOM 547 N N . HIS A 1 70 ? 264.347 94.774 258.400 1.00 59.39 70 HIS A N 1
ATOM 548 C CA . HIS A 1 70 ? 263.223 94.620 257.486 1.00 57.88 70 HIS A CA 1
ATOM 549 C C . HIS A 1 70 ? 262.073 95.520 257.916 1.00 57.93 70 HIS A C 1
ATOM 550 O O . HIS A 1 70 ? 262.077 96.100 259.004 1.00 56.81 70 HIS A O 1
ATOM 557 N N . GLY A 1 71 ? 261.078 95.632 257.039 1.00 57.35 71 GLY A N 1
ATOM 558 C CA . GLY A 1 71 ? 259.921 96.467 257.304 1.00 55.05 71 GLY A CA 1
ATOM 559 C C . GLY A 1 71 ? 258.679 95.905 256.647 1.00 55.03 71 GLY A C 1
ATOM 560 O O . GLY A 1 71 ? 258.753 95.128 255.690 1.00 57.77 71 GLY A O 1
ATOM 561 N N . TYR A 1 72 ? 257.526 96.317 257.173 1.00 52.69 72 TYR A N 1
ATOM 562 C CA . TYR A 1 72 ? 256.230 95.842 256.705 1.00 49.45 72 TYR A CA 1
ATOM 563 C C . TYR A 1 72 ? 255.141 96.702 257.326 1.00 52.87 72 TYR A C 1
ATOM 564 O O . TYR A 1 72 ? 255.193 96.997 258.521 1.00 56.88 72 TYR A O 1
ATOM 573 N N . SER A 1 73 ? 254.160 97.101 256.515 1.00 49.79 73 SER A N 1
ATOM 574 C CA . SER A 1 73 ? 253.081 97.968 256.970 1.00 50.71 73 SER A CA 1
ATOM 575 C C . SER A 1 73 ? 251.734 97.435 256.505 1.00 52.61 73 SER A C 1
ATOM 576 O O . SER A 1 73 ? 251.629 96.841 255.429 1.00 54.64 73 SER A O 1
ATOM 579 N N . ILE A 1 74 ? 250.706 97.658 257.323 1.00 52.33 74 ILE A N 1
ATOM 580 C CA . ILE A 1 74 ? 249.342 97.224 257.040 1.00 46.12 74 ILE A CA 1
ATOM 581 C C . ILE A 1 74 ? 248.413 98.413 257.241 1.00 48.29 74 ILE A C 1
ATOM 582 O O . ILE A 1 74 ? 248.456 99.066 258.290 1.00 49.85 74 ILE A O 1
ATOM 587 N N . ALA A 1 75 ? 247.572 98.689 256.248 1.00 49.93 75 ALA A N 1
ATOM 588 C CA . ALA A 1 75 ? 246.583 99.750 256.366 1.00 48.41 75 ALA A CA 1
ATOM 589 C C . ALA A 1 75 ? 245.237 99.179 256.793 1.00 53.91 75 ALA A C 1
ATOM 590 O O . ALA A 1 75 ? 244.898 98.035 256.482 1.00 56.57 75 ALA A O 1
ATOM 592 N N . ASN A 1 76 ? 244.462 99.994 257.503 1.00 53.07 76 ASN A N 1
ATOM 593 C CA . ASN A 1 76 ? 243.213 99.554 258.109 1.00 53.36 76 ASN A CA 1
ATOM 594 C C . ASN A 1 76 ? 242.026 100.271 257.480 1.00 50.43 76 ASN A C 1
ATOM 595 O O . ASN A 1 76 ? 242.139 101.420 257.044 1.00 50.91 76 ASN A O 1
ATOM 600 N N . LYS A 1 77 ? 240.891 99.581 257.434 1.00 47.13 77 LYS A N 1
ATOM 601 C CA . LYS A 1 77 ? 239.695 100.036 256.741 1.00 50.22 77 LYS A CA 1
ATOM 602 C C . LYS A 1 77 ? 238.551 100.239 257.726 1.00 53.13 77 LYS A C 1
ATOM 603 O O . LYS A 1 77 ? 238.657 99.926 258.913 1.00 56.03 77 LYS A O 1
ATOM 609 N N . THR A 1 78 ? 237.444 100.773 257.216 1.00 48.43 78 THR A N 1
ATOM 610 C CA . THR A 1 78 ? 236.271 101.083 258.021 1.00 49.32 78 THR A CA 1
ATOM 611 C C . THR A 1 78 ? 235.049 100.355 257.478 1.00 49.63 78 THR A C 1
ATOM 612 O O . THR A 1 78 ? 234.815 100.334 256.267 1.00 53.80 78 THR A O 1
ATOM 616 N N . PHE A 1 79 ? 234.266 99.769 258.382 1.00 49.79 79 PHE A N 1
ATOM 617 C CA . PHE A 1 79 ? 233.055 99.042 258.033 1.00 46.29 79 PHE A CA 1
ATOM 618 C C . PHE A 1 79 ? 231.856 99.654 258.742 1.00 43.54 79 PHE A C 1
ATOM 619 O O . PHE A 1 79 ? 231.952 100.082 259.894 1.00 46.20 79 PHE A O 1
ATOM 627 N N . GLU A 1 80 ? 230.722 99.690 258.044 1.00 43.93 80 GLU A N 1
ATOM 628 C CA . GLU A 1 80 ? 229.506 100.296 258.567 1.00 39.95 80 GLU A CA 1
ATOM 629 C C . GLU A 1 80 ? 228.331 99.358 258.332 1.00 39.80 80 GLU A C 1
ATOM 630 O O . GLU A 1 80 ? 228.309 98.598 257.361 1.00 41.60 80 GLU A O 1
ATOM 636 N N . GLY A 1 81 ? 227.354 99.418 259.234 1.00 43.57 81 GLY A N 1
ATOM 637 C CA . GLY A 1 81 ? 226.148 98.618 259.128 1.00 40.60 81 GLY A CA 1
ATOM 638 C C . GLY A 1 81 ? 225.024 99.180 259.975 1.00 39.39 81 GLY A C 1
ATOM 639 O O . GLY A 1 81 ? 225.237 99.498 261.147 1.00 43.06 81 GLY A O 1
ATOM 640 N N . THR A 1 82 ? 223.824 99.306 259.409 1.00 37.16 82 THR A N 1
ATOM 641 C CA . THR A 1 82 ? 222.739 100.008 260.080 1.00 38.40 82 THR A CA 1
ATOM 642 C C . THR A 1 82 ? 221.402 99.342 259.783 1.00 39.91 82 THR A C 1
ATOM 643 O O . THR A 1 82 ? 221.255 98.614 258.798 1.00 43.02 82 THR A O 1
ATOM 647 N N . VAL A 1 83 ? 220.427 99.603 260.656 1.00 43.58 83 VAL A N 1
ATOM 648 C CA . VAL A 1 83 ? 219.075 99.071 260.529 1.00 42.47 83 VAL A CA 1
ATOM 649 C C . VAL A 1 83 ? 218.123 100.038 261.220 1.00 45.16 83 VAL A C 1
ATOM 650 O O . VAL A 1 83 ? 218.463 100.645 262.238 1.00 50.23 83 VAL A O 1
ATOM 654 N N . GLY A 1 84 ? 216.930 100.186 260.664 1.00 47.25 84 GLY A N 1
ATOM 655 C CA . GLY A 1 84 ? 215.979 101.173 261.153 1.00 48.85 84 GLY A CA 1
ATOM 656 C C . GLY A 1 84 ? 214.647 100.572 261.545 1.00 49.14 84 GLY A C 1
ATOM 657 O O . GLY A 1 84 ? 214.115 99.705 260.854 1.00 50.06 84 GLY A O 1
ATOM 658 N N . ILE A 1 85 ? 214.110 101.053 262.666 1.00 52.18 85 ILE A N 1
ATOM 659 C CA . ILE A 1 85 ? 212.812 100.640 263.182 1.00 54.02 85 ILE A CA 1
ATOM 660 C C . ILE A 1 85 ? 212.050 101.887 263.614 1.00 57.37 85 ILE A C 1
ATOM 661 O O . ILE A 1 85 ? 212.630 102.832 264.157 1.00 59.76 85 ILE A O 1
ATOM 666 N N . SER A 1 86 ? 210.744 101.893 263.353 1.00 63.60 86 SER A N 1
ATOM 667 C CA . SER A 1 86 ? 209.926 103.068 263.622 1.00 62.14 86 SER A CA 1
ATOM 668 C C . SER A 1 86 ? 209.851 103.357 265.117 1.00 61.51 86 SER A C 1
ATOM 669 O O . SER A 1 86 ? 209.976 102.461 265.954 1.00 63.98 86 SER A O 1
ATOM 672 N N . ARG A 1 87 ? 209.651 104.636 265.444 1.00 57.30 87 ARG A N 1
ATOM 673 C CA . ARG A 1 87 ? 209.579 105.042 266.843 1.00 56.83 87 ARG A CA 1
ATOM 674 C C . ARG A 1 87 ? 208.389 104.415 267.550 1.00 58.37 87 ARG A C 1
ATOM 675 O O . ARG A 1 87 ? 208.505 103.983 268.704 1.00 61.52 87 ARG A O 1
ATOM 683 N N . ASP A 1 88 ? 207.239 104.355 266.877 1.00 60.58 88 ASP A N 1
ATOM 684 C CA . ASP A 1 88 ? 206.061 103.750 267.484 1.00 60.92 88 ASP A CA 1
ATOM 685 C C . ASP A 1 88 ? 206.294 102.278 267.798 1.00 62.25 88 ASP A C 1
ATOM 686 O O . ASP A 1 88 ? 206.126 101.851 268.943 1.00 64.68 88 ASP A O 1
ATOM 691 N N . ASP A 1 89 ? 206.725 101.496 266.810 1.00 62.94 89 ASP A N 1
ATOM 692 C CA . ASP A 1 89 ? 206.916 100.067 267.019 1.00 63.10 89 ASP A CA 1
ATOM 693 C C . ASP A 1 89 ? 208.016 99.752 268.022 1.00 61.12 89 ASP A C 1
ATOM 694 O O . ASP A 1 89 ? 208.082 98.617 268.503 1.00 61.90 89 ASP A O 1
ATOM 699 N N . PHE A 1 90 ? 208.875 100.718 268.348 1.00 61.12 90 PHE A N 1
ATOM 700 C CA . PHE A 1 90 ? 209.899 100.520 269.362 1.00 60.47 90 PHE A CA 1
ATOM 701 C C . PHE A 1 90 ? 209.493 101.033 270.736 1.00 62.23 90 PHE A C 1
ATOM 702 O O . PHE A 1 90 ? 210.068 100.590 271.735 1.00 61.07 90 PHE A O 1
ATOM 710 N N . GLU A 1 91 ? 208.527 101.949 270.816 1.00 66.25 91 GLU A N 1
ATOM 711 C CA . GLU A 1 91 ? 208.099 102.497 272.096 1.00 62.01 91 GLU A CA 1
ATOM 712 C C . GLU A 1 91 ? 206.810 101.866 272.612 1.00 65.14 91 GLU A C 1
ATOM 713 O O . GLU A 1 91 ? 206.223 102.373 273.573 1.00 65.73 91 GLU A O 1
ATOM 719 N N . ASP A 1 92 ? 206.359 100.771 272.000 1.00 66.03 92 ASP A N 1
ATOM 720 C CA . ASP A 1 92 ? 205.283 99.963 272.560 1.00 67.35 92 ASP A CA 1
ATOM 721 C C . ASP A 1 92 ? 205.715 98.511 272.712 1.00 67.18 92 ASP A C 1
ATOM 722 O O . ASP A 1 92 ? 205.016 97.598 272.269 1.00 69.17 92 ASP A O 1
ATOM 727 N N . ASP A 1 93 ? 206.874 98.287 273.328 1.00 70.02 93 ASP A N 1
ATOM 728 C CA . ASP A 1 93 ? 207.398 96.942 273.553 1.00 69.90 93 ASP A CA 1
ATOM 729 C C . ASP A 1 93 ? 207.107 96.535 274.990 1.00 70.02 93 ASP A C 1
ATOM 730 O O . ASP A 1 93 ? 207.965 96.621 275.870 1.00 69.24 93 ASP A O 1
ATOM 735 N N . ASN A 1 94 ? 205.873 96.093 275.237 1.00 71.57 94 ASN A N 1
ATOM 736 C CA . ASN A 1 94 ? 205.556 95.514 276.536 1.00 69.38 94 ASN A CA 1
ATOM 737 C C . ASN A 1 94 ? 206.338 94.228 276.763 1.00 71.83 94 ASN A C 1
ATOM 738 O O . ASN A 1 94 ? 206.831 93.979 277.868 1.00 72.43 94 ASN A O 1
ATOM 743 N N . LEU A 1 95 ? 206.458 93.401 275.724 1.00 71.50 95 LEU A N 1
ATOM 744 C CA . LEU A 1 95 ? 207.171 92.136 275.851 1.00 69.64 95 LEU A CA 1
ATOM 745 C C . LEU A 1 95 ? 208.674 92.360 275.960 1.00 69.71 95 LEU A C 1
ATOM 746 O O . LEU A 1 95 ? 209.345 91.749 276.800 1.00 68.47 95 LEU A O 1
ATOM 751 N N . GLY A 1 96 ? 209.220 93.232 275.118 1.00 66.01 96 GLY A N 1
ATOM 752 C CA . GLY A 1 96 ? 210.648 93.475 275.098 1.00 64.03 96 GLY A CA 1
ATOM 753 C C . GLY A 1 96 ? 211.363 92.632 274.065 1.00 63.78 96 GLY A C 1
ATOM 754 O O . GLY A 1 96 ? 212.456 92.120 274.319 1.00 66.02 96 GLY A O 1
ATOM 755 N N . ILE A 1 97 ? 210.754 92.482 272.891 1.00 64.35 97 ILE A N 1
ATOM 756 C CA . ILE A 1 97 ? 211.336 91.653 271.844 1.00 65.90 97 ILE A CA 1
ATOM 757 C C . ILE A 1 97 ? 212.414 92.395 271.055 1.00 65.93 97 ILE A C 1
ATOM 758 O O . ILE A 1 97 ? 213.454 91.812 270.735 1.00 62.52 97 ILE A O 1
ATOM 763 N N . TYR A 1 98 ? 212.198 93.670 270.741 1.00 66.12 98 TYR A N 1
ATOM 764 C CA . TYR A 1 98 ? 213.167 94.456 269.988 1.00 62.29 98 TYR A CA 1
ATOM 765 C C . TYR A 1 98 ? 214.279 95.024 270.858 1.00 64.61 98 TYR A C 1
ATOM 766 O O . TYR A 1 98 ? 215.205 95.641 270.325 1.00 66.69 98 TYR A O 1
ATOM 775 N N . ALA A 1 99 ? 214.204 94.846 272.181 1.00 66.55 99 ALA A N 1
ATOM 776 C CA . ALA A 1 99 ? 215.239 95.402 273.053 1.00 66.98 99 ALA A CA 1
ATOM 777 C C . ALA A 1 99 ? 216.616 94.801 272.797 1.00 67.06 99 ALA A C 1
ATOM 778 O O . ALA A 1 99 ? 217.583 95.572 272.662 1.00 65.42 99 ALA A O 1
ATOM 780 N N . PRO A 1 100 ? 216.797 93.468 272.720 1.00 66.01 100 PRO A N 1
ATOM 781 C CA . PRO A 1 100 ? 218.154 92.941 272.528 1.00 62.95 100 PRO A CA 1
ATOM 782 C C . PRO A 1 100 ? 218.649 93.061 271.097 1.00 63.52 100 PRO A C 1
ATOM 783 O O . PRO A 1 100 ? 218.962 92.052 270.459 1.00 65.14 100 PRO A O 1
ATOM 787 N N . ILE A 1 101 ? 218.722 94.286 270.577 1.00 58.04 101 ILE A N 1
ATOM 788 C CA . ILE A 1 101 ? 219.306 94.479 269.256 1.00 57.03 101 ILE A CA 1
ATOM 789 C C . ILE A 1 101 ? 220.791 94.801 269.369 1.00 61.51 101 ILE A C 1
ATOM 790 O O . ILE A 1 101 ? 221.559 94.549 268.433 1.00 64.51 101 ILE A O 1
ATOM 795 N N . PHE A 1 102 ? 221.222 95.352 270.506 1.00 60.33 102 PHE A N 1
ATOM 796 C CA . PHE A 1 102 ? 222.646 95.585 270.717 1.00 57.47 102 PHE A CA 1
ATOM 797 C C . PHE A 1 102 ? 223.410 94.271 270.740 1.00 59.31 102 PHE A C 1
ATOM 798 O O . PHE A 1 102 ? 224.546 94.193 270.262 1.00 60.97 102 PHE A O 1
ATOM 806 N N . GLN A 1 103 ? 222.796 93.224 271.291 1.00 57.28 103 GLN A N 1
ATOM 807 C CA . GLN A 1 103 ? 223.407 91.902 271.259 1.00 56.51 103 GLN A CA 1
ATOM 808 C C . GLN A 1 103 ? 223.603 91.423 269.827 1.00 61.34 103 GLN A C 1
ATOM 809 O O . GLN A 1 103 ? 224.650 90.855 269.489 1.00 66.17 103 GLN A O 1
ATOM 815 N N . GLU A 1 104 ? 222.607 91.647 268.968 1.00 57.22 104 GLU A N 1
ATOM 816 C CA . GLU A 1 104 ? 222.725 91.231 267.575 1.00 54.28 104 GLU A CA 1
ATOM 817 C C . GLU A 1 104 ? 223.792 92.033 266.842 1.00 56.41 104 GLU A C 1
ATOM 818 O O . GLU A 1 104 ? 224.543 91.476 266.034 1.00 60.22 104 GLU A O 1
ATOM 824 N N . MET A 1 105 ? 223.879 93.339 267.106 1.00 54.53 105 MET A N 1
ATOM 825 C CA . MET A 1 105 ? 224.949 94.129 266.498 1.00 52.93 105 MET A CA 1
ATOM 826 C C . MET A 1 105 ? 226.320 93.662 266.973 1.00 55.18 105 MET A C 1
ATOM 827 O O . MET A 1 105 ? 227.274 93.618 266.188 1.00 59.75 105 MET A O 1
ATOM 832 N N . GLY A 1 106 ? 226.439 93.309 268.254 1.00 55.74 106 GLY A N 1
ATOM 833 C CA . GLY A 1 106 ? 227.704 92.787 268.749 1.00 54.79 106 GLY A CA 1
ATOM 834 C C . GLY A 1 106 ? 228.088 91.474 268.095 1.00 55.47 106 GLY A C 1
ATOM 835 O O . GLY A 1 106 ? 229.244 91.265 267.719 1.00 57.75 106 GLY A O 1
ATOM 836 N N . ARG A 1 107 ? 227.119 90.567 267.950 1.00 57.45 107 ARG A N 1
ATOM 837 C CA . ARG A 1 107 ? 227.391 89.311 267.257 1.00 56.42 107 ARG A CA 1
ATOM 838 C C . ARG A 1 107 ? 227.780 89.555 265.806 1.00 57.30 107 ARG A C 1
ATOM 839 O O . ARG A 1 107 ? 228.672 88.883 265.275 1.00 59.79 107 ARG A O 1
ATOM 847 N N . SER A 1 108 ? 227.120 90.506 265.144 1.00 52.80 108 SER A N 1
ATOM 848 C CA . SER A 1 108 ? 227.475 90.826 263.766 1.00 52.63 108 SER A CA 1
ATOM 849 C C . SER A 1 108 ? 228.895 91.367 263.669 1.00 55.88 108 SER A C 1
ATOM 850 O O . SER A 1 108 ? 229.638 91.016 262.746 1.00 55.10 108 SER A O 1
ATOM 853 N N . ALA A 1 109 ? 229.288 92.228 264.604 1.00 56.61 109 ALA A N 1
ATOM 854 C CA . ALA A 1 109 ? 230.626 92.806 264.589 1.00 51.88 109 ALA A CA 1
ATOM 855 C C . ALA A 1 109 ? 231.702 91.834 265.050 1.00 55.43 109 ALA A C 1
ATOM 856 O O . ALA A 1 109 ? 232.883 92.074 264.781 1.00 55.13 109 ALA A O 1
ATOM 858 N N . ALA A 1 110 ? 231.334 90.754 265.736 1.00 61.33 110 ALA A N 1
ATOM 859 C CA . ALA A 1 110 ? 232.305 89.767 266.186 1.00 56.61 110 ALA A CA 1
ATOM 860 C C . ALA A 1 110 ? 232.659 88.737 265.122 1.00 57.25 110 ALA A C 1
ATOM 861 O O . ALA A 1 110 ? 233.484 87.858 265.388 1.00 57.76 110 ALA A O 1
ATOM 863 N N . VAL A 1 111 ? 232.061 88.819 263.934 1.00 61.46 111 VAL A N 1
ATOM 864 C CA . VAL A 1 111 ? 232.339 87.853 262.875 1.00 59.97 111 VAL A CA 1
ATOM 865 C C . VAL A 1 111 ? 233.467 88.305 261.951 1.00 60.31 111 VAL A C 1
ATOM 866 O O . VAL A 1 111 ? 234.137 87.457 261.344 1.00 60.68 111 VAL A O 1
ATOM 870 N N . GLN A 1 112 ? 233.719 89.611 261.855 1.00 62.99 112 GLN A N 1
ATOM 871 C CA . GLN A 1 112 ? 234.729 90.122 260.929 1.00 63.00 112 GLN A CA 1
ATOM 872 C C . GLN A 1 112 ? 236.114 89.511 261.113 1.00 65.47 112 GLN A C 1
ATOM 873 O O . GLN A 1 112 ? 236.776 89.242 260.095 1.00 68.75 112 GLN A O 1
ATOM 879 N N . PRO A 1 113 ? 236.637 89.310 262.332 1.00 60.06 113 PRO A N 1
ATOM 880 C CA . PRO A 1 113 ? 237.989 88.733 262.445 1.00 60.67 113 PRO A CA 1
ATOM 881 C C . PRO A 1 113 ? 238.182 87.431 261.682 1.00 64.23 113 PRO A C 1
ATOM 882 O O . PRO A 1 113 ? 239.158 87.297 260.931 1.00 67.73 113 PRO A O 1
ATOM 886 N N . ASP A 1 114 ? 237.274 86.469 261.849 1.00 63.12 114 ASP A N 1
ATOM 887 C CA . ASP A 1 114 ? 237.422 85.184 261.173 1.00 63.85 114 ASP A CA 1
ATOM 888 C C . ASP A 1 114 ? 237.339 85.344 259.661 1.00 67.89 114 ASP A C 1
ATOM 889 O O . ASP A 1 114 ? 238.123 84.743 258.916 1.00 71.63 114 ASP A O 1
ATOM 894 N N . GLU A 1 115 ? 236.385 86.150 259.190 1.00 67.29 115 GLU A N 1
ATOM 895 C CA . GLU A 1 115 ? 236.248 86.380 257.757 1.00 65.87 115 GLU A CA 1
ATOM 896 C C . GLU A 1 115 ? 237.531 86.950 257.175 1.00 67.51 115 GLU A C 1
ATOM 897 O O . GLU A 1 115 ? 238.055 86.440 256.178 1.00 70.50 115 GLU A O 1
ATOM 903 N N . LEU A 1 116 ? 238.033 88.011 257.798 1.00 61.99 116 LEU A N 1
ATOM 904 C CA . LEU A 1 116 ? 239.263 88.678 257.310 1.00 61.78 116 LEU A CA 1
ATOM 905 C C . LEU A 1 116 ? 240.453 87.711 257.363 1.00 62.80 116 LEU A C 1
ATOM 906 O O . LEU A 1 116 ? 241.158 87.619 256.358 1.00 66.80 116 LEU A O 1
ATOM 911 N N . ILE A 1 117 ? 240.649 86.992 258.466 1.00 58.70 117 ILE A N 1
ATOM 912 C CA . ILE A 1 117 ? 241.857 86.129 258.629 1.00 60.88 117 ILE A CA 1
ATOM 913 C C . ILE A 1 117 ? 241.832 84.955 257.649 1.00 62.75 117 ILE A C 1
ATOM 914 O O . ILE A 1 117 ? 242.877 84.667 257.056 1.00 64.36 117 ILE A O 1
ATOM 919 N N . PHE A 1 118 ? 240.685 84.320 257.436 1.00 63.18 118 PHE A N 1
ATOM 920 C CA . PHE A 1 118 ? 240.669 83.096 256.595 1.00 60.81 118 PHE A CA 1
ATOM 921 C C . PHE A 1 118 ? 240.641 83.461 255.108 1.00 63.39 118 PHE A C 1
ATOM 922 O O . PHE A 1 118 ? 240.956 82.590 254.301 1.00 65.86 118 PHE A O 1
ATOM 930 N N . LYS A 1 119 ? 240.297 84.697 254.753 1.00 63.65 119 LYS A N 1
ATOM 931 C CA . LYS A 1 119 ? 240.361 85.131 253.332 1.00 62.71 119 LYS A CA 1
ATOM 932 C C . LYS A 1 119 ? 241.774 85.628 253.045 1.00 63.88 119 LYS A C 1
ATOM 933 O O . LYS A 1 119 ? 241.975 86.238 251.996 1.00 64.95 119 LYS A O 1
ATOM 939 N N . LEU A 1 120 ? 242.694 85.436 253.985 1.00 64.59 120 LEU A N 1
ATOM 940 C CA . LEU A 1 120 ? 244.114 85.757 253.738 1.00 63.11 120 LEU A CA 1
ATOM 941 C C . LEU A 1 120 ? 244.734 84.416 253.377 1.00 62.34 120 LEU A C 1
ATOM 942 O O . LEU A 1 120 ? 245.401 84.329 252.353 1.00 64.66 120 LEU A O 1
ATOM 947 N N . LEU A 1 121 ? 244.467 83.402 254.192 1.00 65.08 121 LEU A N 1
ATOM 948 C CA . LEU A 1 121 ? 244.970 82.048 253.876 1.00 63.13 121 LEU A CA 1
ATOM 949 C C . LEU A 1 121 ? 244.513 81.700 252.461 1.00 64.85 121 LEU A C 1
ATOM 950 O O . LEU A 1 121 ? 245.243 80.965 251.799 1.00 69.81 121 LEU A O 1
ATOM 955 N N . LYS A 1 122 ? 243.363 82.202 251.998 1.00 68.56 122 LYS A N 1
ATOM 956 C CA . LYS A 1 122 ? 242.892 81.788 250.648 1.00 68.84 122 LYS A CA 1
ATOM 957 C C . LYS A 1 122 ? 243.637 82.567 249.562 1.00 68.59 122 LYS A C 1
ATOM 958 O O . LYS A 1 122 ? 244.214 81.931 248.671 1.00 65.62 122 LYS A O 1
ATOM 964 N N . ASP A 1 123 ? 243.628 83.891 249.643 1.00 71.24 123 ASP A N 1
ATOM 965 C CA . ASP A 1 123 ? 244.330 84.733 248.649 1.00 67.73 123 ASP A CA 1
ATOM 966 C C . ASP A 1 123 ? 245.804 84.889 249.001 1.00 68.90 123 ASP A C 1
ATOM 967 O O . ASP A 1 123 ? 246.362 85.932 248.651 1.00 69.30 123 ASP A O 1
ATOM 972 N N . GLY A 1 124 ? 246.416 83.920 249.677 1.00 71.24 124 GLY A N 1
ATOM 973 C CA . GLY A 1 124 ? 247.838 84.074 249.932 1.00 70.23 124 GLY A CA 1
ATOM 974 C C . GLY A 1 124 ? 248.664 84.116 248.661 1.00 71.26 124 GLY A C 1
ATOM 975 O O . GLY A 1 124 ? 249.705 84.774 248.607 1.00 72.37 124 GLY A O 1
ATOM 976 N N . PHE A 1 125 ? 248.213 83.414 247.620 1.00 73.37 125 PHE A N 1
ATOM 977 C CA . PHE A 1 125 ? 248.969 83.321 246.377 1.00 71.98 125 PHE A CA 1
ATOM 978 C C . PHE A 1 125 ? 249.059 84.642 245.625 1.00 71.52 125 PHE A C 1
ATOM 979 O O . PHE A 1 125 ? 249.927 84.774 244.756 1.00 73.35 125 PHE A O 1
ATOM 987 N N . THR A 1 126 ? 248.199 85.616 245.926 1.00 70.66 126 THR A N 1
ATOM 988 C CA . THR A 1 126 ? 248.188 86.874 245.194 1.00 70.69 126 THR A CA 1
ATOM 989 C C . THR A 1 126 ? 248.605 88.081 246.023 1.00 72.28 126 THR A C 1
ATOM 990 O O . THR A 1 126 ? 248.898 89.130 245.443 1.00 70.84 126 THR A O 1
ATOM 994 N N . GLN A 1 127 ? 248.636 87.965 247.348 1.00 72.28 127 GLN A N 1
ATOM 995 C CA . GLN A 1 127 ? 249.026 89.146 248.105 1.00 71.16 127 GLN A CA 1
ATOM 996 C C . GLN A 1 127 ? 250.459 89.014 248.605 1.00 72.38 127 GLN A C 1
ATOM 997 O O . GLN A 1 127 ? 250.904 87.908 248.928 1.00 71.95 127 GLN A O 1
ATOM 1003 N N . PRO A 1 128 ? 251.203 90.113 248.677 1.00 65.89 128 PRO A N 1
ATOM 1004 C CA . PRO A 1 128 ? 252.627 90.033 249.010 1.00 64.98 128 PRO A CA 1
ATOM 1005 C C . PRO A 1 128 ? 252.873 89.965 250.513 1.00 66.08 128 PRO A C 1
ATOM 1006 O O . PRO A 1 128 ? 251.975 90.140 251.335 1.00 64.56 128 PRO A O 1
ATOM 1010 N N . CYS A 1 129 ? 254.136 89.707 250.855 1.00 65.60 129 CYS A N 1
ATOM 1011 C CA . CYS A 1 129 ? 254.586 89.659 252.241 1.00 63.13 129 CYS A CA 1
ATOM 1012 C C . CYS A 1 129 ? 255.768 90.601 252.432 1.00 63.23 129 CYS A C 1
ATOM 1013 O O . CYS A 1 129 ? 256.025 91.455 251.578 1.00 62.56 129 CYS A O 1
ATOM 1016 N N . TYR A 1 130 ? 256.479 90.470 253.555 1.00 60.77 130 TYR A N 1
ATOM 1017 C CA . TYR A 1 130 ? 257.517 91.442 253.891 1.00 60.72 130 TYR A CA 1
ATOM 1018 C C . TYR A 1 130 ? 258.638 91.461 252.857 1.00 63.49 130 TYR A C 1
ATOM 1019 O O . TYR A 1 130 ? 259.175 92.530 252.545 1.00 62.27 130 TYR A O 1
ATOM 1028 N N . ASP A 1 131 ? 259.013 90.299 252.316 1.00 68.76 131 ASP A N 1
ATOM 1029 C CA . ASP A 1 131 ? 260.134 90.260 251.381 1.00 65.11 131 ASP A CA 1
ATOM 1030 C C . ASP A 1 131 ? 259.782 90.837 250.016 1.00 66.87 131 ASP A C 1
ATOM 1031 O O . ASP A 1 131 ? 260.688 91.216 249.268 1.00 68.06 131 ASP A O 1
ATOM 1036 N N . GLY A 1 132 ? 258.495 90.907 249.669 1.00 65.90 132 GLY A N 1
ATOM 1037 C CA . GLY A 1 132 ? 258.041 91.432 248.399 1.00 64.24 132 GLY A CA 1
ATOM 1038 C C . GLY A 1 132 ? 257.289 90.424 247.552 1.00 64.89 132 GLY A C 1
ATOM 1039 O O . GLY A 1 132 ? 256.342 90.802 246.851 1.00 64.86 132 GLY A O 1
ATOM 1040 N N . GLN A 1 133 ? 257.689 89.158 247.599 1.00 68.83 133 GLN A N 1
ATOM 1041 C CA . GLN A 1 133 ? 256.968 88.121 246.881 1.00 68.20 133 GLN A CA 1
ATOM 1042 C C . GLN A 1 133 ? 255.641 87.827 247.573 1.00 69.39 133 GLN A C 1
ATOM 1043 O O . GLN A 1 133 ? 255.358 88.319 248.668 1.00 73.73 133 GLN A O 1
ATOM 1049 N N . ASN A 1 134 ? 254.820 87.013 246.919 1.00 67.78 134 ASN A N 1
ATOM 1050 C CA . ASN A 1 134 ? 253.561 86.600 247.520 1.00 67.35 134 ASN A CA 1
ATOM 1051 C C . ASN A 1 134 ? 253.822 85.681 248.707 1.00 67.79 134 ASN A C 1
ATOM 1052 O O . ASN A 1 134 ? 254.908 85.116 248.855 1.00 70.80 134 ASN A O 1
ATOM 1057 N N . PHE A 1 135 ? 252.812 85.544 249.569 1.00 62.55 135 PHE A N 1
ATOM 1058 C CA . PHE A 1 135 ? 252.955 84.699 250.751 1.00 64.12 135 PHE A CA 1
ATOM 1059 C C . PHE A 1 135 ? 253.240 83.255 250.361 1.00 65.49 135 PHE A C 1
ATOM 1060 O O . PHE A 1 135 ? 254.113 82.600 250.943 1.00 66.38 135 PHE A O 1
ATOM 1068 N N . PHE A 1 136 ? 252.514 82.742 249.374 1.00 67.00 136 PHE A N 1
ATOM 1069 C CA . PHE A 1 136 ? 252.743 81.405 248.837 1.00 68.36 136 PHE A CA 1
ATOM 1070 C C . PHE A 1 136 ? 253.396 81.571 247.471 1.00 71.51 136 PHE A C 1
ATOM 1071 O O . PHE A 1 136 ? 252.722 81.861 246.480 1.00 72.72 136 PHE A O 1
ATOM 1079 N N . ASP A 1 137 ? 254.713 81.389 247.420 1.00 74.19 137 ASP A N 1
ATOM 1080 C CA . ASP A 1 137 ? 255.471 81.599 246.198 1.00 71.54 137 ASP A CA 1
ATOM 1081 C C . ASP A 1 137 ? 256.592 80.576 246.116 1.00 72.23 137 ASP A C 1
ATOM 1082 O O . ASP A 1 137 ? 257.016 80.006 247.124 1.00 72.44 137 ASP A O 1
ATOM 1087 N N . LYS A 1 138 ? 257.108 80.369 244.909 1.00 74.51 138 LYS A N 1
ATOM 1088 C CA . LYS A 1 138 ? 258.186 79.371 244.711 1.00 73.79 138 LYS A CA 1
ATOM 1089 C C . LYS A 1 138 ? 259.515 80.105 244.547 1.00 72.92 138 LYS A C 1
ATOM 1090 O O . LYS A 1 138 ? 260.507 79.443 244.236 1.00 74.02 138 LYS A O 1
ATOM 1096 N N . GLU A 1 139 ? 259.517 81.420 244.738 1.00 71.87 139 GLU A N 1
ATOM 1097 C CA . GLU A 1 139 ? 260.736 82.230 244.519 1.00 74.29 139 GLU A CA 1
ATOM 1098 C C . GLU A 1 139 ? 260.978 83.119 245.733 1.00 75.52 139 GLU A C 1
ATOM 1099 O O . GLU A 1 139 ? 261.067 84.340 245.559 1.00 76.25 139 GLU A O 1
ATOM 1105 N N . HIS A 1 140 ? 261.051 82.521 246.913 1.00 70.59 140 HIS A N 1
ATOM 1106 C CA . HIS A 1 140 ? 261.282 83.300 248.147 1.00 68.40 140 HIS A CA 1
ATOM 1107 C C . HIS A 1 140 ? 262.790 83.348 248.348 1.00 71.91 140 HIS A C 1
ATOM 1108 O O . HIS A 1 140 ? 263.368 82.325 248.738 1.00 72.21 140 HIS A O 1
ATOM 1115 N N . PRO A 1 141 ? 263.461 84.495 248.136 1.00 71.62 141 PRO A N 1
ATOM 1116 C CA . PRO A 1 141 ? 264.931 84.551 248.174 1.00 67.64 141 PRO A CA 1
ATOM 1117 C C . PRO A 1 141 ? 265.474 84.209 249.552 1.00 68.22 141 PRO A C 1
ATOM 1118 O O . PRO A 1 141 ? 264.990 84.703 250.571 1.00 71.28 141 PRO A O 1
ATOM 1122 N N . VAL A 1 142 ? 266.495 83.356 249.573 1.00 68.32 142 VAL A N 1
ATOM 1123 C CA . VAL A 1 142 ? 267.211 82.997 250.793 1.00 70.24 142 VAL A CA 1
ATOM 1124 C C . VAL A 1 142 ? 268.690 83.234 250.516 1.00 73.62 142 VAL A C 1
ATOM 1125 O O . VAL A 1 142 ? 269.342 82.436 249.831 1.00 75.19 142 VAL A O 1
ATOM 1129 N N . TYR A 1 143 ? 269.225 84.330 251.045 1.00 74.82 143 TYR A N 1
ATOM 1130 C CA . TYR A 1 143 ? 270.605 84.707 250.808 1.00 72.20 143 TYR A CA 1
ATOM 1131 C C . TYR A 1 143 ? 271.531 83.792 251.605 1.00 71.61 143 TYR A C 1
ATOM 1132 O O . TYR A 1 143 ? 271.093 83.099 252.524 1.00 71.63 143 TYR A O 1
ATOM 1141 N N . PRO A 1 144 ? 272.816 83.733 251.251 1.00 74.24 144 PRO A N 1
ATOM 1142 C CA . PRO A 1 144 ? 273.758 82.867 251.980 1.00 74.28 144 PRO A CA 1
ATOM 1143 C C . PRO A 1 144 ? 274.528 83.533 253.115 1.00 77.25 144 PRO A C 1
ATOM 1144 O O . PRO A 1 144 ? 275.243 82.825 253.831 1.00 75.68 144 PRO A O 1
ATOM 1148 N N . ASN A 1 145 ? 274.408 84.846 253.299 1.00 81.20 145 ASN A N 1
ATOM 1149 C CA . ASN A 1 145 ? 275.111 85.558 254.356 1.00 77.69 145 ASN A CA 1
ATOM 1150 C C . ASN A 1 145 ? 274.105 86.264 255.253 1.00 77.41 145 ASN A C 1
ATOM 1151 O O . ASN A 1 145 ? 273.002 86.615 254.828 1.00 80.22 145 ASN A O 1
ATOM 1156 N N . VAL A 1 146 ? 274.513 86.486 256.505 1.00 73.62 146 VAL A N 1
ATOM 1157 C CA . VAL A 1 146 ? 273.628 87.074 257.505 1.00 74.10 146 VAL A CA 1
ATOM 1158 C C . VAL A 1 146 ? 273.111 88.448 257.107 1.00 74.53 146 VAL A C 1
ATOM 1159 O O . VAL A 1 146 ? 271.931 88.742 257.330 1.00 75.30 146 VAL A O 1
ATOM 1163 N N . ASP A 1 147 ? 273.945 89.286 256.498 1.00 74.70 147 ASP A N 1
ATOM 1164 C CA . ASP A 1 147 ? 273.537 90.618 256.075 1.00 73.55 147 ASP A CA 1
ATOM 1165 C C . ASP A 1 147 ? 272.644 90.597 254.843 1.00 75.34 147 ASP A C 1
ATOM 1166 O O . ASP A 1 147 ? 272.304 91.662 254.320 1.00 76.98 147 ASP A O 1
ATOM 1171 N N . GLY A 1 148 ? 272.195 89.406 254.459 1.00 75.42 148 GLY A N 1
ATOM 1172 C CA . GLY A 1 148 ? 271.373 89.302 253.248 1.00 75.35 148 GLY A CA 1
ATOM 1173 C C . GLY A 1 148 ? 272.124 89.850 252.061 1.00 78.32 148 GLY A C 1
ATOM 1174 O O . GLY A 1 148 ? 271.591 90.750 251.396 1.00 76.57 148 GLY A O 1
ATOM 1175 N N . THR A 1 149 ? 273.329 89.337 251.824 1.00 77.61 149 THR A N 1
ATOM 1176 C CA . THR A 1 149 ? 274.157 89.785 250.686 1.00 74.98 149 THR A CA 1
ATOM 1177 C C . THR A 1 149 ? 274.760 88.552 250.033 1.00 75.93 149 THR A C 1
ATOM 1178 O O . THR A 1 149 ? 275.504 87.851 250.712 1.00 74.11 149 THR A O 1
ATOM 1182 N N . GLY A 1 150 ? 274.430 88.309 248.770 1.00 79.32 150 GLY A N 1
ATOM 1183 C CA . GLY A 1 150 ? 275.045 87.202 248.025 1.00 78.38 150 GLY A CA 1
ATOM 1184 C C . GLY A 1 150 ? 274.110 86.633 246.981 1.00 78.23 150 GLY A C 1
ATOM 1185 O O . GLY A 1 150 ? 273.172 87.336 246.573 1.00 76.85 150 GLY A O 1
ATOM 1186 N N . SER A 1 151 ? 274.371 85.406 246.550 1.00 79.18 151 SER A N 1
ATOM 1187 C CA . SER A 1 151 ? 273.505 84.750 245.582 1.00 79.97 151 SER A CA 1
ATOM 1188 C C . SER A 1 151 ? 272.322 84.110 246.296 1.00 81.94 151 SER A C 1
ATOM 1189 O O . SER A 1 151 ? 272.500 83.245 247.159 1.00 80.80 151 SER A O 1
ATOM 1192 N N . ALA A 1 152 ? 271.116 84.528 245.928 1.00 76.81 152 ALA A N 1
ATOM 1193 C CA . ALA A 1 152 ? 269.900 84.075 246.589 1.00 73.46 152 ALA A CA 1
ATOM 1194 C C . ALA A 1 152 ? 269.404 82.794 245.931 1.00 74.48 152 ALA A C 1
ATOM 1195 O O . ALA A 1 152 ? 269.153 82.769 244.722 1.00 75.54 152 ALA A O 1
ATOM 1197 N N . VAL A 1 153 ? 269.268 81.736 246.723 1.00 73.10 153 VAL A N 1
ATOM 1198 C CA . VAL A 1 153 ? 268.677 80.487 246.259 1.00 74.25 153 VAL A CA 1
ATOM 1199 C C . VAL A 1 153 ? 267.176 80.560 246.520 1.00 75.47 153 VAL A C 1
ATOM 1200 O O . VAL A 1 153 ? 266.739 80.787 247.650 1.00 76.35 153 VAL A O 1
ATOM 1204 N N . ASN A 1 154 ? 266.384 80.394 245.465 1.00 75.11 154 ASN A N 1
ATOM 1205 C CA . ASN A 1 154 ? 264.939 80.497 245.599 1.00 73.56 154 ASN A CA 1
ATOM 1206 C C . ASN A 1 154 ? 264.385 79.303 246.363 1.00 74.02 154 ASN A C 1
ATOM 1207 O O . ASN A 1 154 ? 264.747 78.154 246.096 1.00 74.69 154 ASN A O 1
ATOM 1212 N N . THR A 1 155 ? 263.501 79.580 247.316 1.00 73.83 155 THR A N 1
ATOM 1213 C CA . THR A 1 155 ? 262.858 78.553 248.117 1.00 75.03 155 THR A CA 1
ATOM 1214 C C . THR A 1 155 ? 261.347 78.645 247.946 1.00 74.68 155 THR A C 1
ATOM 1215 O O . THR A 1 155 ? 260.780 79.732 247.810 1.00 73.17 155 THR A O 1
ATOM 1219 N N . SER A 1 156 ? 260.701 77.482 247.946 1.00 75.15 156 SER A N 1
ATOM 1220 C CA . SER A 1 156 ? 259.268 77.375 247.722 1.00 74.35 156 SER A CA 1
ATOM 1221 C C . SER A 1 156 ? 258.591 76.830 248.968 1.00 78.43 156 SER A C 1
ATOM 1222 O O . SER A 1 156 ? 259.068 75.866 249.571 1.00 79.55 156 SER A O 1
ATOM 1225 N N . ASN A 1 157 ? 257.477 77.454 249.352 1.00 77.01 157 ASN A N 1
ATOM 1226 C CA . ASN A 1 157 ? 256.653 76.974 250.453 1.00 73.89 157 ASN A CA 1
ATOM 1227 C C . ASN A 1 157 ? 255.314 76.434 249.968 1.00 74.12 157 ASN A C 1
ATOM 1228 O O . ASN A 1 157 ? 254.351 76.387 250.739 1.00 74.35 157 ASN A O 1
ATOM 1233 N N . ILE A 1 158 ? 255.230 76.034 248.703 1.00 77.00 158 ILE A N 1
ATOM 1234 C CA . ILE A 1 158 ? 253.986 75.574 248.098 1.00 77.42 158 ILE A CA 1
ATOM 1235 C C . ILE A 1 158 ? 254.237 74.223 247.443 1.00 74.32 158 ILE A C 1
ATOM 1236 O O . ILE A 1 158 ? 255.148 74.087 246.619 1.00 72.90 158 ILE A O 1
ATOM 1241 N N . VAL A 1 159 ? 253.436 73.230 247.814 1.00 76.08 159 VAL A N 1
ATOM 1242 C CA . VAL A 1 159 ? 253.507 71.895 247.232 1.00 75.18 159 VAL A CA 1
ATOM 1243 C C . VAL A 1 159 ? 252.446 71.782 246.151 1.00 77.52 159 VAL A C 1
ATOM 1244 O O . VAL A 1 159 ? 251.280 72.131 246.366 1.00 80.09 159 VAL A O 1
ATOM 1248 N N . GLU A 1 160 ? 252.844 71.292 244.981 1.00 81.88 160 GLU A N 1
ATOM 1249 C CA . GLU A 1 160 ? 251.958 71.226 243.831 1.00 81.65 160 GLU A CA 1
ATOM 1250 C C . GLU A 1 160 ? 251.885 69.801 243.305 1.00 83.46 160 GLU A C 1
ATOM 1251 O O . GLU A 1 160 ? 252.834 69.020 243.417 1.00 83.10 160 GLU A O 1
ATOM 1257 N N . GLN A 1 161 ? 250.734 69.473 242.727 1.00 91.04 161 GLN A N 1
ATOM 1258 C CA . GLN A 1 161 ? 250.496 68.185 242.097 1.00 89.68 161 GLN A CA 1
ATOM 1259 C C . GLN A 1 161 ? 250.233 68.407 240.613 1.00 90.95 161 GLN A C 1
ATOM 1260 O O . GLN A 1 161 ? 249.704 69.448 240.212 1.00 91.21 161 GLN A O 1
ATOM 1266 N N . ASP A 1 162 ? 250.620 67.422 239.800 1.00 93.58 162 ASP A N 1
ATOM 1267 C CA . ASP A 1 162 ? 250.608 67.604 238.351 1.00 94.31 162 ASP A CA 1
ATOM 1268 C C . ASP A 1 162 ? 249.199 67.854 237.825 1.00 94.21 162 ASP A C 1
ATOM 1269 O O . ASP A 1 162 ? 248.986 68.734 236.984 1.00 91.31 162 ASP A O 1
ATOM 1274 N N . SER A 1 163 ? 248.220 67.093 238.311 1.00 97.03 163 SER A N 1
ATOM 1275 C CA . SER A 1 163 ? 246.860 67.158 237.790 1.00 96.89 163 SER A CA 1
ATOM 1276 C C . SER A 1 163 ? 245.832 67.532 238.850 1.00 96.20 163 SER A C 1
ATOM 1277 O O . SER A 1 163 ? 244.662 67.160 238.719 1.00 94.65 163 SER A O 1
ATOM 1280 N N . PHE A 1 164 ? 246.235 68.252 239.893 1.00 90.66 164 PHE A N 1
ATOM 1281 C CA . PHE A 1 164 ? 245.298 68.614 240.948 1.00 90.73 164 PHE A CA 1
ATOM 1282 C C . PHE A 1 164 ? 244.326 69.681 240.462 1.00 91.37 164 PHE A C 1
ATOM 1283 O O . PHE A 1 164 ? 244.731 70.676 239.854 1.00 89.25 164 PHE A O 1
ATOM 1291 N N . SER A 1 165 ? 243.040 69.474 240.738 1.00 91.95 165 SER A N 1
ATOM 1292 C CA . SER A 1 165 ? 241.996 70.416 240.346 1.00 90.17 165 SER A CA 1
ATOM 1293 C C . SER A 1 165 ? 240.979 70.588 241.467 1.00 90.75 165 SER A C 1
ATOM 1294 O O . SER A 1 165 ? 239.772 70.686 241.223 1.00 91.87 165 SER A O 1
ATOM 1297 N N . GLY A 1 166 ? 241.449 70.629 242.712 1.00 87.67 166 GLY A N 1
ATOM 1298 C CA . GLY A 1 166 ? 240.548 70.735 243.844 1.00 86.75 166 GLY A CA 1
ATOM 1299 C C . GLY A 1 166 ? 240.784 71.950 244.718 1.00 87.07 166 GLY A C 1
ATOM 1300 O O . GLY A 1 166 ? 241.091 73.035 244.217 1.00 86.99 166 GLY A O 1
ATOM 1301 N N . LEU A 1 167 ? 240.636 71.778 246.031 1.00 84.92 167 LEU A N 1
ATOM 1302 C CA . LEU A 1 167 ? 240.816 72.853 246.992 1.00 84.99 167 LEU A CA 1
ATOM 1303 C C . LEU A 1 167 ? 242.021 72.573 247.874 1.00 86.64 167 LEU A C 1
ATOM 1304 O O . LEU A 1 167 ? 242.101 71.495 248.478 1.00 84.22 167 LEU A O 1
ATOM 1309 N N . PRO A 1 168 ? 242.967 73.500 247.973 1.00 84.56 168 PRO A N 1
ATOM 1310 C CA . PRO A 1 168 ? 244.170 73.253 248.772 1.00 83.69 168 PRO A CA 1
ATOM 1311 C C . PRO A 1 168 ? 243.898 73.288 250.267 1.00 83.62 168 PRO A C 1
ATOM 1312 O O . PRO A 1 168 ? 242.933 73.890 250.742 1.00 81.51 168 PRO A O 1
ATOM 1316 N N . PHE A 1 169 ? 244.775 72.619 251.009 1.00 78.41 169 PHE A N 1
ATOM 1317 C CA . PHE A 1 169 ? 244.831 72.721 252.458 1.00 74.54 169 PHE A CA 1
ATOM 1318 C C . PHE A 1 169 ? 246.179 73.300 252.866 1.00 77.78 169 PHE A C 1
ATOM 1319 O O . PHE A 1 169 ? 247.162 73.224 252.125 1.00 78.89 169 PHE A O 1
ATOM 1327 N N . TYR A 1 170 ? 246.216 73.893 254.055 1.00 74.64 170 TYR A N 1
ATOM 1328 C CA . TYR A 1 170 ? 247.359 74.673 254.507 1.00 70.62 170 TYR A CA 1
ATOM 1329 C C . TYR A 1 170 ? 247.945 74.067 255.772 1.00 71.06 170 TYR A C 1
ATOM 1330 O O . TYR A 1 170 ? 247.206 73.711 256.695 1.00 72.29 170 TYR A O 1
ATOM 1339 N N . LEU A 1 171 ? 249.270 73.952 255.811 1.00 72.85 171 LEU A N 1
ATOM 1340 C CA . LEU A 1 171 ? 249.996 73.540 257.005 1.00 74.42 171 LEU A CA 1
ATOM 1341 C C . LEU A 1 171 ? 250.710 74.749 257.593 1.00 77.02 171 LEU A C 1
ATOM 1342 O O . LEU A 1 171 ? 251.452 75.438 256.886 1.00 77.72 171 LEU A O 1
ATOM 1347 N N . LEU A 1 172 ? 250.491 75.000 258.881 1.00 74.77 172 LEU A N 1
ATOM 1348 C CA . LEU A 1 172 ? 251.045 76.170 259.545 1.00 71.70 172 LEU A CA 1
ATOM 1349 C C . LEU A 1 172 ? 251.665 75.780 260.879 1.00 71.58 172 LEU A C 1
ATOM 1350 O O . LEU A 1 172 ? 251.291 74.780 261.497 1.00 70.91 172 LEU A O 1
ATOM 1355 N N . ASP A 1 173 ? 252.628 76.590 261.312 1.00 74.05 173 ASP A N 1
ATOM 1356 C CA . ASP A 1 173 ? 253.268 76.455 262.614 1.00 74.04 173 ASP A CA 1
ATOM 1357 C C . ASP A 1 173 ? 252.874 77.654 263.465 1.00 74.24 173 ASP A C 1
ATOM 1358 O O . ASP A 1 173 ? 253.093 78.801 263.064 1.00 73.78 173 ASP A O 1
ATOM 1363 N N . CYS A 1 174 ? 252.298 77.386 264.637 1.00 72.23 174 CYS A N 1
ATOM 1364 C CA . CYS A 1 174 ? 251.809 78.437 265.520 1.00 73.28 174 CYS A CA 1
ATOM 1365 C C . CYS A 1 174 ? 252.351 78.299 266.938 1.00 72.18 174 CYS A C 1
ATOM 1366 O O . CYS A 1 174 ? 251.804 78.899 267.868 1.00 72.27 174 CYS A O 1
ATOM 1369 N N . SER A 1 175 ? 253.414 77.520 267.126 1.00 74.18 175 SER A N 1
ATOM 1370 C CA . SER A 1 175 ? 254.024 77.341 268.435 1.00 74.93 175 SER A CA 1
ATOM 1371 C C . SER A 1 175 ? 255.126 78.351 268.720 1.00 74.83 175 SER A C 1
ATOM 1372 O O . SER A 1 175 ? 255.680 78.347 269.822 1.00 76.57 175 SER A O 1
ATOM 1375 N N . ARG A 1 176 ? 255.455 79.210 267.760 1.00 73.14 176 ARG A N 1
ATOM 1376 C CA . ARG A 1 176 ? 256.497 80.204 267.941 1.00 73.07 176 ARG A CA 1
ATOM 1377 C C . ARG A 1 176 ? 255.918 81.462 268.586 1.00 72.83 176 ARG A C 1
ATOM 1378 O O . ARG A 1 176 ? 254.721 81.558 268.862 1.00 72.65 176 ARG A O 1
ATOM 1386 N N . ALA A 1 177 ? 256.787 82.439 268.839 1.00 68.39 177 ALA A N 1
ATOM 1387 C CA . ALA A 1 177 ? 256.369 83.704 269.430 1.00 67.87 177 ALA A CA 1
ATOM 1388 C C . ALA A 1 177 ? 255.436 84.462 268.496 1.00 68.40 177 ALA A C 1
ATOM 1389 O O . ALA A 1 177 ? 254.421 85.013 268.933 1.00 69.29 177 ALA A O 1
ATOM 1391 N N . VAL A 1 178 ? 255.775 84.499 267.213 1.00 64.80 178 VAL A N 1
ATOM 1392 C CA . VAL A 1 178 ? 254.971 85.211 266.227 1.00 64.15 178 VAL A CA 1
ATOM 1393 C C . VAL A 1 178 ? 254.125 84.209 265.454 1.00 67.06 178 VAL A C 1
ATOM 1394 O O . VAL A 1 178 ? 254.641 83.215 264.930 1.00 67.37 178 VAL A O 1
ATOM 1398 N N . LYS A 1 179 ? 252.824 84.464 265.387 1.00 62.87 179 LYS A N 1
ATOM 1399 C CA . LYS A 1 179 ? 251.921 83.610 264.638 1.00 60.28 179 LYS A CA 1
ATOM 1400 C C . LYS A 1 179 ? 251.961 83.972 263.156 1.00 62.82 179 LYS A C 1
ATOM 1401 O O . LYS A 1 179 ? 252.257 85.112 262.794 1.00 60.24 179 LYS A O 1
ATOM 1407 N N . PRO A 1 180 ? 251.676 83.011 262.273 1.00 63.01 180 PRO A N 1
ATOM 1408 C CA . PRO A 1 180 ? 251.831 83.269 260.831 1.00 59.18 180 PRO A CA 1
ATOM 1409 C C . PRO A 1 180 ? 250.909 84.344 260.283 1.00 60.51 180 PRO A C 1
ATOM 1410 O O . PRO A 1 180 ? 251.181 84.867 259.196 1.00 61.42 180 PRO A O 1
ATOM 1414 N N . LEU A 1 181 ? 249.834 84.690 260.985 1.00 57.89 181 LEU A N 1
ATOM 1415 C CA . LEU A 1 181 ? 248.890 85.692 260.518 1.00 54.35 181 LEU A CA 1
ATOM 1416 C C . LEU A 1 181 ? 248.739 86.775 261.577 1.00 51.97 181 LEU A C 1
ATOM 1417 O O . LEU A 1 181 ? 249.005 86.555 262.759 1.00 54.44 181 LEU A O 1
ATOM 1422 N N . ILE A 1 182 ? 248.317 87.959 261.141 1.00 51.10 182 ILE A N 1
ATOM 1423 C CA . ILE A 1 182 ? 248.175 89.113 262.021 1.00 53.28 182 ILE A CA 1
ATOM 1424 C C . ILE A 1 182 ? 246.785 89.704 261.851 1.00 53.90 182 ILE A C 1
ATOM 1425 O O . ILE A 1 182 ? 246.338 89.950 260.725 1.00 54.92 182 ILE A O 1
ATOM 1430 N N . PHE A 1 183 ? 246.100 89.930 262.971 1.00 55.16 183 PHE A N 1
ATOM 1431 C CA . PHE A 1 183 ? 244.824 90.639 262.996 1.00 52.77 183 PHE A CA 1
ATOM 1432 C C . PHE A 1 183 ? 245.038 91.958 263.724 1.00 53.20 183 PHE A C 1
ATOM 1433 O O . PHE A 1 183 ? 245.409 91.968 264.902 1.00 57.45 183 PHE A O 1
ATOM 1441 N N . GLN A 1 184 ? 244.803 93.064 263.031 1.00 49.19 184 GLN A N 1
ATOM 1442 C CA . GLN A 1 184 ? 245.068 94.392 263.562 1.00 50.07 184 GLN A CA 1
ATOM 1443 C C . GLN A 1 184 ? 243.763 95.154 263.752 1.00 54.09 184 GLN A C 1
ATOM 1444 O O . GLN A 1 184 ? 242.918 95.192 262.853 1.00 57.78 184 GLN A O 1
ATOM 1450 N N . GLU A 1 185 ? 243.602 95.756 264.927 1.00 52.51 185 GLU A N 1
ATOM 1451 C CA . GLU A 1 185 ? 242.392 96.489 265.270 1.00 51.35 185 GLU A CA 1
ATOM 1452 C C . GLU A 1 185 ? 242.738 97.937 265.572 1.00 50.12 185 GLU A C 1
ATOM 1453 O O . GLU A 1 185 ? 243.660 98.210 266.346 1.00 54.67 185 GLU A O 1
ATOM 1459 N N . ARG A 1 186 ? 241.994 98.858 264.966 1.00 48.42 186 ARG A N 1
ATOM 1460 C CA . ARG A 1 186 ? 242.156 100.287 265.193 1.00 48.99 186 ARG A CA 1
ATOM 1461 C C . ARG A 1 186 ? 241.156 100.831 266.202 1.00 52.67 186 ARG A C 1
ATOM 1462 O O . ARG A 1 186 ? 241.550 101.422 267.211 1.00 52.71 186 ARG A O 1
ATOM 1470 N N . ARG A 1 187 ? 239.866 100.647 265.943 1.00 52.12 187 ARG A N 1
ATOM 1471 C CA . ARG A 1 187 ? 238.806 101.117 266.821 1.00 47.33 187 ARG A CA 1
ATOM 1472 C C . ARG A 1 187 ? 237.890 99.945 267.132 1.00 48.74 187 ARG A C 1
ATOM 1473 O O . ARG A 1 187 ? 237.463 99.232 266.219 1.00 47.25 187 ARG A O 1
ATOM 1481 N N . LYS A 1 188 ? 237.597 99.743 268.413 1.00 56.48 188 LYS A N 1
ATOM 1482 C CA . LYS A 1 188 ? 236.729 98.653 268.818 1.00 57.93 188 LYS A CA 1
ATOM 1483 C C . LYS A 1 188 ? 235.306 98.909 268.325 1.00 60.09 188 LYS A C 1
ATOM 1484 O O . LYS A 1 188 ? 234.947 100.046 268.015 1.00 60.28 188 LYS A O 1
ATOM 1490 N N . PRO A 1 189 ? 234.488 97.862 268.215 1.00 55.17 189 PRO A N 1
ATOM 1491 C CA . PRO A 1 189 ? 233.123 98.043 267.706 1.00 51.63 189 PRO A CA 1
ATOM 1492 C C . PRO A 1 189 ? 232.361 99.108 268.479 1.00 56.14 189 PRO A C 1
ATOM 1493 O O . PRO A 1 189 ? 232.391 99.152 269.710 1.00 55.56 189 PRO A O 1
ATOM 1497 N N . GLU A 1 190 ? 231.676 99.974 267.740 1.00 56.24 190 GLU A N 1
ATOM 1498 C CA . GLU A 1 190 ? 230.970 101.124 268.296 1.00 52.70 190 GLU A CA 1
ATOM 1499 C C . GLU A 1 190 ? 229.486 100.969 267.988 1.00 54.96 190 GLU A C 1
ATOM 1500 O O . GLU A 1 190 ? 229.063 101.091 266.836 1.00 54.78 190 GLU A O 1
ATOM 1506 N N . LEU A 1 191 ? 228.700 100.701 269.025 1.00 54.84 191 LEU A N 1
ATOM 1507 C CA . LEU A 1 191 ? 227.262 100.508 268.896 1.00 49.96 191 LEU A CA 1
ATOM 1508 C C . LEU A 1 191 ? 226.547 101.742 269.429 1.00 53.30 191 LEU A C 1
ATOM 1509 O O . LEU A 1 191 ? 226.751 102.129 270.584 1.00 57.96 191 LEU A O 1
ATOM 1514 N N . VAL A 1 192 ? 225.713 102.359 268.596 1.00 51.40 192 VAL A N 1
ATOM 1515 C CA . VAL A 1 192 ? 224.994 103.564 268.981 1.00 52.76 192 VAL A CA 1
ATOM 1516 C C . VAL A 1 192 ? 223.543 103.453 268.541 1.00 55.66 192 VAL A C 1
ATOM 1517 O O . VAL A 1 192 ? 223.207 102.706 267.618 1.00 55.04 192 VAL A O 1
ATOM 1521 N N . ALA A 1 193 ? 222.681 104.210 269.215 1.00 60.73 193 ALA A N 1
ATOM 1522 C CA . ALA A 1 193 ? 221.267 104.300 268.887 1.00 56.13 193 ALA A CA 1
ATOM 1523 C C . ALA A 1 193 ? 220.861 105.764 268.866 1.00 58.65 193 ALA A C 1
ATOM 1524 O O . ALA A 1 193 ? 221.354 106.563 269.667 1.00 60.89 193 ALA A O 1
ATOM 1526 N N . ARG A 1 194 ? 219.964 106.114 267.950 1.00 58.04 194 ARG A N 1
ATOM 1527 C CA . ARG A 1 194 ? 219.530 107.495 267.757 1.00 58.92 194 ARG A CA 1
ATOM 1528 C C . ARG A 1 194 ? 218.065 107.601 268.167 1.00 60.99 194 ARG A C 1
ATOM 1529 O O . ARG A 1 194 ? 217.168 107.271 267.387 1.00 61.96 194 ARG A O 1
ATOM 1537 N N . THR A 1 195 ? 217.825 108.073 269.403 1.00 64.19 195 THR A N 1
ATOM 1538 C CA . THR A 1 195 ? 216.494 108.096 270.005 1.00 64.01 195 THR A CA 1
ATOM 1539 C C . THR A 1 195 ? 216.240 109.460 270.658 1.00 63.34 195 THR A C 1
ATOM 1540 O O . THR A 1 195 ? 215.802 109.563 271.801 1.00 65.77 195 THR A O 1
ATOM 1544 N N . ARG A 1 196 ? 216.521 110.535 269.926 1.00 65.41 196 ARG A N 1
ATOM 1545 C CA . ARG A 1 196 ? 216.243 111.886 270.395 1.00 65.17 196 ARG A CA 1
ATOM 1546 C C . ARG A 1 196 ? 215.256 112.542 269.444 1.00 68.39 196 ARG A C 1
ATOM 1547 O O . ARG A 1 196 ? 215.430 112.476 268.224 1.00 74.05 196 ARG A O 1
ATOM 1555 N N . ILE A 1 197 ? 214.222 113.176 270.005 1.00 67.59 197 ILE A N 1
ATOM 1556 C CA . ILE A 1 197 ? 213.122 113.693 269.198 1.00 66.45 197 ILE A CA 1
ATOM 1557 C C . ILE A 1 197 ? 213.557 114.833 268.291 1.00 66.45 197 ILE A C 1
ATOM 1558 O O . ILE A 1 197 ? 212.868 115.139 267.313 1.00 63.90 197 ILE A O 1
ATOM 1563 N N . ASP A 1 198 ? 214.680 115.482 268.592 1.00 69.26 198 ASP A N 1
ATOM 1564 C CA . ASP A 1 198 ? 215.182 116.565 267.758 1.00 69.52 198 ASP A CA 1
ATOM 1565 C C . ASP A 1 198 ? 216.125 116.088 266.662 1.00 70.03 198 ASP A C 1
ATOM 1566 O O . ASP A 1 198 ? 216.562 116.906 265.847 1.00 69.38 198 ASP A O 1
ATOM 1571 N N . ASP A 1 199 ? 216.448 114.796 266.622 1.00 65.21 199 ASP A N 1
ATOM 1572 C CA . ASP A 1 199 ? 217.307 114.270 265.571 1.00 63.40 199 ASP A CA 1
ATOM 1573 C C . ASP A 1 199 ? 216.622 114.399 264.219 1.00 63.51 199 ASP A C 1
ATOM 1574 O O . ASP A 1 199 ? 215.396 114.313 264.118 1.00 69.14 199 ASP A O 1
ATOM 1579 N N . ASP A 1 200 ? 217.426 114.611 263.177 1.00 57.60 200 ASP A N 1
ATOM 1580 C CA . ASP A 1 200 ? 216.884 114.875 261.849 1.00 57.20 200 ASP A CA 1
ATOM 1581 C C . ASP A 1 200 ? 216.006 113.726 261.367 1.00 59.34 200 ASP A C 1
ATOM 1582 O O . ASP A 1 200 ? 214.863 113.931 260.944 1.00 64.32 200 ASP A O 1
ATOM 1587 N N . HIS A 1 201 ? 216.526 112.500 261.436 1.00 56.77 201 HIS A N 1
ATOM 1588 C CA . HIS A 1 201 ? 215.752 111.352 260.976 1.00 54.60 201 HIS A CA 1
ATOM 1589 C C . HIS A 1 201 ? 214.526 111.126 261.849 1.00 57.33 201 HIS A C 1
ATOM 1590 O O . HIS A 1 201 ? 213.447 110.808 261.341 1.00 59.30 201 HIS A O 1
ATOM 1597 N N . VAL A 1 202 ? 214.672 111.281 263.165 1.00 59.42 202 VAL A N 1
ATOM 1598 C CA . VAL A 1 202 ? 213.538 111.082 264.062 1.00 56.92 202 VAL A CA 1
ATOM 1599 C C . VAL A 1 202 ? 212.468 112.134 263.812 1.00 55.52 202 VAL A C 1
ATOM 1600 O O . VAL A 1 202 ? 211.270 111.831 263.794 1.00 57.75 202 VAL A O 1
ATOM 1604 N N . PHE A 1 203 ? 212.881 113.387 263.619 1.00 53.86 203 PHE A N 1
ATOM 1605 C CA . PHE A 1 203 ? 211.920 114.463 263.415 1.00 53.10 203 PHE A CA 1
ATOM 1606 C C . PHE A 1 203 ? 211.224 114.357 262.064 1.00 57.43 203 PHE A C 1
ATOM 1607 O O . PHE A 1 203 ? 210.035 114.674 261.960 1.00 61.84 203 PHE A O 1
ATOM 1615 N N . MET A 1 204 ? 211.932 113.917 261.024 1.00 53.67 204 MET A N 1
ATOM 1616 C CA . MET A 1 204 ? 211.374 113.946 259.678 1.00 52.12 204 MET A CA 1
ATOM 1617 C C . MET A 1 204 ? 210.714 112.643 259.246 1.00 53.57 204 MET A C 1
ATOM 1618 O O . MET A 1 204 ? 209.821 112.677 258.395 1.00 56.81 204 MET A O 1
ATOM 1623 N N . ASP A 1 205 ? 211.121 111.496 259.793 1.00 57.29 205 ASP A N 1
ATOM 1624 C CA . ASP A 1 205 ? 210.582 110.214 259.359 1.00 58.84 205 ASP A CA 1
ATOM 1625 C C . ASP A 1 205 ? 210.032 109.346 260.479 1.00 58.54 205 ASP A C 1
ATOM 1626 O O . ASP A 1 205 ? 209.507 108.267 260.183 1.00 60.57 205 ASP A O 1
ATOM 1631 N N . ASN A 1 206 ? 210.132 109.767 261.741 1.00 55.94 206 ASN A N 1
ATOM 1632 C CA . ASN A 1 206 ? 209.641 108.994 262.881 1.00 57.14 206 ASN A CA 1
ATOM 1633 C C . ASN A 1 206 ? 210.291 107.617 262.962 1.00 58.83 206 ASN A C 1
ATOM 1634 O O . ASN A 1 206 ? 209.631 106.632 263.296 1.00 59.67 206 ASN A O 1
ATOM 1639 N N . GLU A 1 207 ? 211.584 107.533 262.664 1.00 58.19 207 GLU A N 1
ATOM 1640 C CA . GLU A 1 207 ? 212.292 106.264 262.573 1.00 56.22 207 GLU A CA 1
ATOM 1641 C C . GLU A 1 207 ? 213.519 106.288 263.472 1.00 56.92 207 GLU A C 1
ATOM 1642 O O . GLU A 1 207 ? 214.302 107.242 263.435 1.00 60.25 207 GLU A O 1
ATOM 1648 N N . PHE A 1 208 ? 213.684 105.239 264.274 1.00 52.85 208 PHE A N 1
ATOM 1649 C CA . PHE A 1 208 ? 214.880 105.080 265.089 1.00 51.55 208 PHE A CA 1
ATOM 1650 C C . PHE A 1 208 ? 215.946 104.331 264.302 1.00 55.93 208 PHE A C 1
ATOM 1651 O O . PHE A 1 208 ? 215.642 103.372 263.587 1.00 57.63 208 PHE A O 1
ATOM 1659 N N . LEU A 1 209 ? 217.194 104.767 264.433 1.00 52.06 209 LEU A N 1
ATOM 1660 C CA . LEU A 1 209 ? 218.309 104.181 263.703 1.00 48.68 209 LEU A CA 1
ATOM 1661 C C . LEU A 1 209 ? 219.307 103.551 264.664 1.00 51.27 209 LEU A C 1
ATOM 1662 O O . LEU A 1 209 ? 219.687 104.158 265.668 1.00 53.87 209 LEU A O 1
ATOM 1667 N N . PHE A 1 210 ? 219.729 102.329 264.347 1.00 45.24 210 PHE A N 1
ATOM 1668 C CA . PHE A 1 210 ? 220.754 101.617 265.099 1.00 44.25 210 PHE A CA 1
ATOM 1669 C C . PHE A 1 210 ? 221.881 101.258 264.142 1.00 46.35 210 PHE A C 1
ATOM 1670 O O . PHE A 1 210 ? 221.632 100.662 263.090 1.00 49.94 210 PHE A O 1
ATOM 1678 N N . GLY A 1 211 ? 223.114 101.609 264.507 1.00 44.76 211 GLY A N 1
ATOM 1679 C CA . GLY A 1 211 ? 224.246 101.392 263.637 1.00 43.85 211 GLY A CA 1
ATOM 1680 C C . GLY A 1 211 ? 225.461 100.894 264.394 1.00 48.08 211 GLY A C 1
ATOM 1681 O O . GLY A 1 211 ? 225.589 101.071 265.604 1.00 52.60 211 GLY A O 1
ATOM 1682 N N . ALA A 1 212 ? 226.362 100.261 263.645 1.00 47.29 212 ALA A N 1
ATOM 1683 C CA . ALA A 1 212 ? 227.615 99.737 264.168 1.00 45.26 212 ALA A CA 1
ATOM 1684 C C . ALA A 1 212 ? 228.737 100.049 263.190 1.00 47.93 212 ALA A C 1
ATOM 1685 O O . ALA A 1 212 ? 228.534 100.022 261.973 1.00 49.06 212 ALA A O 1
ATOM 1687 N N . SER A 1 213 ? 229.920 100.352 263.722 1.00 50.83 213 SER A N 1
ATOM 1688 C CA . SER A 1 213 ? 231.077 100.658 262.895 1.00 47.90 213 SER A CA 1
ATOM 1689 C C . SER A 1 213 ? 232.343 100.157 263.571 1.00 51.77 213 SER A C 1
ATOM 1690 O O . SER A 1 213 ? 232.507 100.306 264.785 1.00 54.74 213 SER A O 1
ATOM 1693 N N . THR A 1 214 ? 233.236 99.566 262.779 1.00 51.41 214 THR A N 1
ATOM 1694 C CA . THR A 1 214 ? 234.493 99.022 263.272 1.00 49.33 214 THR A CA 1
ATOM 1695 C C . THR A 1 214 ? 235.621 99.435 262.341 1.00 47.67 214 THR A C 1
ATOM 1696 O O . THR A 1 214 ? 235.389 99.707 261.161 1.00 50.66 214 THR A O 1
ATOM 1700 N N . ARG A 1 215 ? 236.840 99.483 262.875 1.00 50.06 215 ARG A N 1
ATOM 1701 C CA . ARG A 1 215 ? 238.041 99.791 262.102 1.00 50.15 215 ARG A CA 1
ATOM 1702 C C . ARG A 1 215 ? 239.085 98.720 262.393 1.00 54.12 215 ARG A C 1
ATOM 1703 O O . ARG A 1 215 ? 239.624 98.661 263.503 1.00 55.72 215 ARG A O 1
ATOM 1711 N N . ARG A 1 216 ? 239.379 97.885 261.400 1.00 53.65 216 ARG A N 1
ATOM 1712 C CA . ARG A 1 216 ? 240.292 96.770 261.598 1.00 49.93 216 ARG A CA 1
ATOM 1713 C C . ARG A 1 216 ? 240.841 96.319 260.252 1.00 52.40 216 ARG A C 1
ATOM 1714 O O . ARG A 1 216 ? 240.346 96.708 259.192 1.00 53.26 216 ARG A O 1
ATOM 1722 N N . ALA A 1 217 ? 241.881 95.489 260.307 1.00 52.33 217 ALA A N 1
ATOM 1723 C CA . ALA A 1 217 ? 242.501 94.948 259.106 1.00 52.03 217 ALA A CA 1
ATOM 1724 C C . ALA A 1 217 ? 243.294 93.705 259.477 1.00 54.24 217 ALA A C 1
ATOM 1725 O O . ALA A 1 217 ? 243.474 93.390 260.655 1.00 56.18 217 ALA A O 1
ATOM 1727 N N . ALA A 1 218 ? 243.769 93.003 258.449 1.00 55.51 218 ALA A N 1
ATOM 1728 C CA . ALA A 1 218 ? 244.562 91.797 258.623 1.00 52.96 218 ALA A CA 1
ATOM 1729 C C . ALA A 1 218 ? 245.766 91.830 257.692 1.00 56.10 218 ALA A C 1
ATOM 1730 O O . ALA A 1 218 ? 245.744 92.481 256.644 1.00 57.35 218 ALA A O 1
ATOM 1732 N N . GLY A 1 219 ? 246.822 91.116 258.086 1.00 52.51 219 GLY A N 1
ATOM 1733 C CA . GLY A 1 219 ? 248.046 91.072 257.312 1.00 48.29 219 GLY A CA 1
ATOM 1734 C C . GLY A 1 219 ? 248.787 89.774 257.551 1.00 53.86 219 GLY A C 1
ATOM 1735 O O . GLY A 1 219 ? 248.388 88.947 258.372 1.00 57.88 219 GLY A O 1
ATOM 1736 N N . TYR A 1 220 ? 249.881 89.606 256.816 1.00 58.43 220 TYR A N 1
ATOM 1737 C CA . TYR A 1 220 ? 250.670 88.385 256.864 1.00 56.84 220 TYR A CA 1
ATOM 1738 C C . TYR A 1 220 ? 251.812 88.507 257.869 1.00 58.89 220 TYR A C 1
ATOM 1739 O O . TYR A 1 220 ? 252.145 89.591 258.347 1.00 61.56 220 TYR A O 1
ATOM 1748 N N . GLY A 1 221 ? 252.420 87.365 258.183 1.00 61.42 221 GLY A N 1
ATOM 1749 C CA . GLY A 1 221 ? 253.553 87.331 259.088 1.00 59.42 221 GLY A CA 1
ATOM 1750 C C . GLY A 1 221 ? 254.836 86.883 258.419 1.00 58.18 221 GLY A C 1
ATOM 1751 O O . GLY A 1 221 ? 255.375 87.590 257.563 1.00 58.37 221 GLY A O 1
ATOM 1752 N N . PHE A 1 222 ? 255.335 85.711 258.800 1.00 59.07 222 PHE A N 1
ATOM 1753 C CA . PHE A 1 222 ? 256.539 85.132 258.218 1.00 58.93 222 PHE A CA 1
ATOM 1754 C C . PHE A 1 222 ? 256.133 83.983 257.308 1.00 59.21 222 PHE A C 1
ATOM 1755 O O . PHE A 1 222 ? 255.411 83.076 257.734 1.00 61.25 222 PHE A O 1
ATOM 1763 N N . TRP A 1 223 ? 256.608 84.015 256.061 1.00 64.07 223 TRP A N 1
ATOM 1764 C CA . TRP A 1 223 ? 256.259 82.972 255.104 1.00 61.41 223 TRP A CA 1
ATOM 1765 C C . TRP A 1 223 ? 256.827 81.615 255.488 1.00 61.88 223 TRP A C 1
ATOM 1766 O O . TRP A 1 223 ? 256.343 80.593 254.990 1.00 61.72 223 TRP A O 1
ATOM 1777 N N . GLN A 1 224 ? 257.839 81.575 256.354 1.00 65.44 224 GLN A N 1
ATOM 1778 C CA . GLN A 1 224 ? 258.452 80.307 256.727 1.00 65.66 224 GLN A CA 1
ATOM 1779 C C . GLN A 1 224 ? 257.574 79.462 257.639 1.00 67.14 224 GLN A C 1
ATOM 1780 O O . GLN A 1 224 ? 257.888 78.286 257.847 1.00 68.48 224 GLN A O 1
ATOM 1786 N N . MET A 1 225 ? 256.490 80.016 258.181 1.00 63.81 225 MET A N 1
ATOM 1787 C CA . MET A 1 225 ? 255.604 79.277 259.069 1.00 62.22 225 MET A CA 1
ATOM 1788 C C . MET A 1 225 ? 254.312 78.843 258.388 1.00 65.26 225 MET A C 1
ATOM 1789 O O . MET A 1 225 ? 253.326 78.559 259.075 1.00 69.87 225 MET A O 1
ATOM 1794 N N . ALA A 1 226 ? 254.290 78.784 257.059 1.00 67.69 226 ALA A N 1
ATOM 1795 C CA . ALA A 1 226 ? 253.084 78.375 256.354 1.00 67.66 226 ALA A CA 1
ATOM 1796 C C . ALA A 1 226 ? 253.469 77.660 255.068 1.00 71.29 226 ALA A C 1
ATOM 1797 O O . ALA A 1 226 ? 254.318 78.141 254.316 1.00 75.05 226 ALA A O 1
ATOM 1799 N N . VAL A 1 227 ? 252.841 76.511 254.830 1.00 74.93 227 VAL A N 1
ATOM 1800 C CA . VAL A 1 227 ? 253.034 75.734 253.609 1.00 74.54 227 VAL A CA 1
ATOM 1801 C C . VAL A 1 227 ? 251.669 75.406 253.023 1.00 73.80 227 VAL A C 1
ATOM 1802 O O . VAL A 1 227 ? 250.792 74.886 253.721 1.00 75.53 227 VAL A O 1
ATOM 1806 N N . ALA A 1 228 ? 251.490 75.705 251.738 1.00 73.12 228 ALA A N 1
ATOM 1807 C CA . ALA A 1 228 ? 250.240 75.453 251.027 1.00 73.80 228 ALA A CA 1
ATOM 1808 C C . ALA A 1 228 ? 250.407 74.197 250.183 1.00 75.19 228 ALA A C 1
ATOM 1809 O O . ALA A 1 228 ? 251.260 74.152 249.291 1.00 76.05 228 ALA A O 1
ATOM 1811 N N . VAL A 1 229 ? 249.592 73.182 250.459 1.00 77.71 229 VAL A N 1
ATOM 1812 C CA . VAL A 1 229 ? 249.680 71.902 249.755 1.00 76.71 229 VAL A CA 1
ATOM 1813 C C . VAL A 1 229 ? 248.536 71.873 248.747 1.00 77.35 229 VAL A C 1
ATOM 1814 O O . VAL A 1 229 ? 247.374 71.671 249.094 1.00 77.22 229 VAL A O 1
ATOM 1818 N N . LYS A 1 230 ? 248.875 72.078 247.474 1.00 82.26 230 LYS A N 1
ATOM 1819 C CA . LYS A 1 230 ? 247.901 71.990 246.387 1.00 80.43 230 LYS A CA 1
ATOM 1820 C C . LYS A 1 230 ? 247.865 70.552 245.869 1.00 80.00 230 LYS A C 1
ATOM 1821 O O . LYS A 1 230 ? 248.342 70.226 244.780 1.00 80.76 230 LYS A O 1
ATOM 1827 N N . GLY A 1 231 ? 247.279 69.682 246.680 1.00 86.38 231 GLY A N 1
ATOM 1828 C CA . GLY A 1 231 ? 247.183 68.285 246.330 1.00 85.37 231 GLY A CA 1
ATOM 1829 C C . GLY A 1 231 ? 246.099 67.596 247.127 1.00 88.25 231 GLY A C 1
ATOM 1830 O O . GLY A 1 231 ? 245.363 68.226 247.888 1.00 89.15 231 GLY A O 1
ATOM 1831 N N . ASP A 1 232 ? 246.007 66.284 246.937 1.00 88.97 232 ASP A N 1
ATOM 1832 C CA . ASP A 1 232 ? 245.018 65.493 247.647 1.00 88.24 232 ASP A CA 1
ATOM 1833 C C . ASP A 1 232 ? 245.435 65.294 249.101 1.00 87.35 232 ASP A C 1
ATOM 1834 O O . ASP A 1 232 ? 246.620 65.286 249.442 1.00 88.30 232 ASP A O 1
ATOM 1839 N N . LEU A 1 233 ? 244.434 65.128 249.965 1.00 85.95 233 LEU A N 1
ATOM 1840 C CA . LEU A 1 233 ? 244.666 64.914 251.393 1.00 86.43 233 LEU A CA 1
ATOM 1841 C C . LEU A 1 233 ? 245.094 63.465 251.604 1.00 87.66 233 LEU A C 1
ATOM 1842 O O . LEU A 1 233 ? 244.304 62.588 251.963 1.00 85.76 233 LEU A O 1
ATOM 1847 N N . THR A 1 234 ? 246.378 63.214 251.370 1.00 94.33 234 THR A N 1
ATOM 1848 C CA . THR A 1 234 ? 246.964 61.896 251.557 1.00 93.09 234 THR A CA 1
ATOM 1849 C C . THR A 1 234 ? 248.259 62.030 252.345 1.00 93.44 234 THR A C 1
ATOM 1850 O O . THR A 1 234 ? 248.801 63.125 252.508 1.00 93.54 234 THR A O 1
ATOM 1854 N N . LEU A 1 235 ? 248.750 60.891 252.838 1.00 92.24 235 LEU A N 1
ATOM 1855 C CA . LEU A 1 235 ? 249.941 60.905 253.681 1.00 91.93 235 LEU A CA 1
ATOM 1856 C C . LEU A 1 235 ? 251.160 61.411 252.923 1.00 92.31 235 LEU A C 1
ATOM 1857 O O . LEU A 1 235 ? 251.998 62.119 253.490 1.00 92.64 235 LEU A O 1
ATOM 1862 N N . ASP A 1 236 ? 251.284 61.050 251.645 1.00 92.74 236 ASP A N 1
ATOM 1863 C CA . ASP A 1 236 ? 252.464 61.432 250.875 1.00 92.83 236 ASP A CA 1
ATOM 1864 C C . ASP A 1 236 ? 252.562 62.946 250.722 1.00 93.88 236 ASP A C 1
ATOM 1865 O O . ASP A 1 236 ? 253.628 63.535 250.927 1.00 94.33 236 ASP A O 1
ATOM 1870 N N . ASN A 1 237 ? 251.452 63.595 250.363 1.00 92.18 237 ASN A N 1
ATOM 1871 C CA . ASN A 1 237 ? 251.478 65.040 250.154 1.00 90.93 237 ASN A CA 1
ATOM 1872 C C . ASN A 1 237 ? 251.774 65.788 251.447 1.00 91.35 237 ASN A C 1
ATOM 1873 O O . ASN A 1 237 ? 252.559 66.746 251.457 1.00 92.23 237 ASN A O 1
ATOM 1878 N N . LEU A 1 238 ? 251.160 65.368 252.553 1.00 91.02 238 LEU A N 1
ATOM 1879 C CA . LEU A 1 238 ? 251.393 66.060 253.814 1.00 91.30 238 LEU A CA 1
ATOM 1880 C C . LEU A 1 238 ? 252.802 65.793 254.332 1.00 91.96 238 LEU A C 1
ATOM 1881 O O . LEU A 1 238 ? 253.409 66.665 254.961 1.00 92.65 238 LEU A O 1
ATOM 1886 N N . TRP A 1 239 ? 253.346 64.602 254.068 1.00 89.76 239 TRP A N 1
ATOM 1887 C CA . TRP A 1 239 ? 254.743 64.343 254.403 1.00 88.34 239 TRP A CA 1
ATOM 1888 C C . TRP A 1 239 ? 255.677 65.221 253.581 1.00 87.74 239 TRP A C 1
ATOM 1889 O O . TRP A 1 239 ? 256.685 65.720 254.095 1.00 88.21 239 TRP A O 1
ATOM 1900 N N . LYS A 1 240 ? 255.365 65.410 252.298 1.00 84.78 240 LYS A N 1
ATOM 1901 C CA . LYS A 1 240 ? 256.154 66.316 251.469 1.00 84.51 240 LYS A CA 1
ATOM 1902 C C . LYS A 1 240 ? 256.108 67.733 252.023 1.00 84.37 240 LYS A C 1
ATOM 1903 O O . LYS A 1 240 ? 257.132 68.421 252.088 1.00 85.13 240 LYS A O 1
ATOM 1909 N N . GLY A 1 241 ? 254.921 68.183 252.430 1.00 85.85 241 GLY A N 1
ATOM 1910 C CA . GLY A 1 241 ? 254.808 69.506 253.025 1.00 84.84 241 GLY A CA 1
ATOM 1911 C C . GLY A 1 241 ? 255.582 69.632 254.325 1.00 84.99 241 GLY A C 1
ATOM 1912 O O . GLY A 1 241 ? 256.230 70.651 254.578 1.00 84.53 241 GLY A O 1
ATOM 1913 N N . TRP A 1 242 ? 255.525 68.598 255.164 1.00 83.64 242 TRP A N 1
ATOM 1914 C CA . TRP A 1 242 ? 256.264 68.599 256.422 1.00 83.09 242 TRP A CA 1
ATOM 1915 C C . TRP A 1 242 ? 257.766 68.672 256.178 1.00 84.05 242 TRP A C 1
ATOM 1916 O O . TRP A 1 242 ? 258.481 69.430 256.843 1.00 82.05 242 TRP A O 1
ATOM 1927 N N . GLN A 1 243 ? 258.263 67.885 255.222 1.00 88.20 243 GLN A N 1
ATOM 1928 C CA . GLN A 1 243 ? 259.691 67.905 254.919 1.00 85.54 243 GLN A CA 1
ATOM 1929 C C . GLN A 1 243 ? 260.110 69.234 254.305 1.00 85.78 243 GLN A C 1
ATOM 1930 O O . GLN A 1 243 ? 261.212 69.726 254.572 1.00 86.96 243 GLN A O 1
ATOM 1936 N N . LEU A 1 244 ? 259.254 69.825 253.470 1.00 79.91 244 LEU A N 1
ATOM 1937 C CA . LEU A 1 244 ? 259.558 71.133 252.901 1.00 77.90 244 LEU A CA 1
ATOM 1938 C C . LEU A 1 244 ? 259.618 72.199 253.987 1.00 79.06 244 LEU A C 1
ATOM 1939 O O . LEU A 1 244 ? 260.482 73.082 253.961 1.00 79.39 244 LEU A O 1
ATOM 1944 N N . MET A 1 245 ? 258.694 72.137 254.948 1.00 78.41 245 MET A N 1
ATOM 1945 C CA . MET A 1 245 ? 258.719 73.080 256.061 1.00 77.71 245 MET A CA 1
ATOM 1946 C C . MET A 1 245 ? 259.965 72.891 256.915 1.00 76.51 245 MET A C 1
ATOM 1947 O O . MET A 1 245 ? 260.582 73.869 257.351 1.00 76.39 245 MET A O 1
ATOM 1952 N N . ARG A 1 246 ? 260.355 71.637 257.159 1.00 77.90 246 ARG A N 1
ATOM 1953 C CA . ARG A 1 246 ? 261.534 71.376 257.977 1.00 78.46 246 ARG A CA 1
ATOM 1954 C C . ARG A 1 246 ? 262.806 71.902 257.325 1.00 79.41 246 ARG A C 1
ATOM 1955 O O . ARG A 1 246 ? 263.710 72.368 258.026 1.00 79.28 246 ARG A O 1
ATOM 1963 N N . SER A 1 247 ? 262.899 71.836 256.000 1.00 79.84 247 SER A N 1
ATOM 1964 C CA . SER A 1 247 ? 264.084 72.306 255.285 1.00 77.67 247 SER A CA 1
ATOM 1965 C C . SER A 1 247 ? 264.080 73.812 255.061 1.00 78.20 247 SER A C 1
ATOM 1966 O O . SER A 1 247 ? 264.246 74.275 253.931 1.00 78.05 247 SER A O 1
ATOM 1969 N N . PHE A 1 248 ? 263.897 74.593 256.121 1.00 77.76 248 PHE A N 1
ATOM 1970 C CA . PHE A 1 248 ? 263.886 76.047 256.049 1.00 76.76 248 PHE A CA 1
ATOM 1971 C C . PHE A 1 248 ? 264.988 76.596 256.943 1.00 76.37 248 PHE A C 1
ATOM 1972 O O . PHE A 1 248 ? 265.138 76.160 258.089 1.00 76.84 248 PHE A O 1
ATOM 1980 N N . GLU A 1 249 ? 265.753 77.549 256.418 1.00 73.34 249 GLU A N 1
ATOM 1981 C CA . GLU A 1 249 ? 266.887 78.119 257.125 1.00 73.72 249 GLU A CA 1
ATOM 1982 C C . GLU A 1 249 ? 266.844 79.637 257.017 1.00 74.65 249 GLU A C 1
ATOM 1983 O O . GLU A 1 249 ? 266.170 80.204 256.154 1.00 73.85 249 GLU A O 1
ATOM 1989 N N . GLY A 1 250 ? 267.585 80.294 257.907 1.00 79.52 250 GLY A N 1
ATOM 1990 C CA . GLY A 1 250 ? 267.656 81.737 257.914 1.00 79.59 250 GLY A CA 1
ATOM 1991 C C . GLY A 1 250 ? 268.532 82.273 256.800 1.00 81.55 250 GLY A C 1
ATOM 1992 O O . GLY A 1 250 ? 269.041 81.542 255.952 1.00 82.40 250 GLY A O 1
ATOM 1993 N N . ASP A 1 251 ? 268.709 83.595 256.810 1.00 78.73 251 ASP A N 1
ATOM 1994 C CA . ASP A 1 251 ? 269.496 84.247 255.771 1.00 76.96 251 ASP A CA 1
ATOM 1995 C C . ASP A 1 251 ? 270.973 83.888 255.836 1.00 78.69 251 ASP A C 1
ATOM 1996 O O . ASP A 1 251 ? 271.707 84.192 254.892 1.00 79.32 251 ASP A O 1
ATOM 2001 N N . GLY A 1 252 ? 271.428 83.268 256.919 1.00 79.36 252 GLY A N 1
ATOM 2002 C CA . GLY A 1 252 ? 272.781 82.754 256.973 1.00 76.92 252 GLY A CA 1
ATOM 2003 C C . GLY A 1 252 ? 272.781 81.244 257.070 1.00 77.59 252 GLY A C 1
ATOM 2004 O O . GLY A 1 252 ? 271.999 80.572 256.392 1.00 76.01 252 GLY A O 1
ATOM 2005 N N . GLY A 1 253 ? 273.652 80.697 257.907 1.00 77.28 253 GLY A N 1
ATOM 2006 C CA . GLY A 1 253 ? 273.613 79.285 258.210 1.00 77.58 253 GLY A CA 1
ATOM 2007 C C . GLY A 1 253 ? 272.685 78.914 259.339 1.00 77.52 253 GLY A C 1
ATOM 2008 O O . GLY A 1 253 ? 272.623 77.742 259.723 1.00 77.91 253 GLY A O 1
ATOM 2009 N N . LYS A 1 254 ? 271.958 79.887 259.887 1.00 74.00 254 LYS A N 1
ATOM 2010 C CA . LYS A 1 254 ? 271.089 79.638 261.028 1.00 72.97 254 LYS A CA 1
ATOM 2011 C C . LYS A 1 254 ? 269.958 78.691 260.652 1.00 75.33 254 LYS A C 1
ATOM 2012 O O . LYS A 1 254 ? 269.434 78.733 259.537 1.00 76.31 254 LYS A O 1
ATOM 2018 N N . LYS A 1 255 ? 269.584 77.834 261.597 1.00 75.39 255 LYS A N 1
ATOM 2019 C CA . LYS A 1 255 ? 268.555 76.825 261.394 1.00 74.03 255 LYS A CA 1
ATOM 2020 C C . LYS A 1 255 ? 267.327 77.171 262.221 1.00 75.28 255 LYS A C 1
ATOM 2021 O O . LYS A 1 255 ? 267.441 77.483 263.411 1.00 75.01 255 LYS A O 1
ATOM 2027 N N . LEU A 1 256 ? 266.158 77.121 261.587 1.00 72.68 256 LEU A N 1
ATOM 2028 C CA . LEU A 1 256 ? 264.882 77.362 262.251 1.00 69.95 256 LEU A CA 1
ATOM 2029 C C . LEU A 1 256 ? 264.171 76.024 262.413 1.00 72.98 256 LEU A C 1
ATOM 2030 O O . LEU A 1 256 ? 263.864 75.353 261.422 1.00 75.47 256 LEU A O 1
ATOM 2035 N N . GLY A 1 257 ? 263.909 75.636 263.656 1.00 74.63 257 GLY A N 1
ATOM 2036 C CA . GLY A 1 257 ? 263.217 74.389 263.913 1.00 75.32 257 GLY A CA 1
ATOM 2037 C C . GLY A 1 257 ? 261.723 74.504 263.704 1.00 76.41 257 GLY A C 1
ATOM 2038 O O . GLY A 1 257 ? 260.949 74.449 264.664 1.00 75.52 257 GLY A O 1
ATOM 2039 N N . LEU A 1 258 ? 261.303 74.664 262.452 1.00 73.68 258 LEU A N 1
ATOM 2040 C CA . LEU A 1 258 ? 259.902 74.870 262.113 1.00 71.56 258 LEU A CA 1
ATOM 2041 C C . LEU A 1 258 ? 259.276 73.544 261.704 1.00 73.43 258 LEU A C 1
ATOM 2042 O O . LEU A 1 258 ? 259.759 72.885 260.778 1.00 74.79 258 LEU A O 1
ATOM 2047 N N . LYS A 1 259 ? 258.206 73.158 262.395 1.00 77.55 259 LYS A N 1
ATOM 2048 C CA . LYS A 1 259 ? 257.430 71.981 262.052 1.00 75.83 259 LYS A CA 1
ATOM 2049 C C . LYS A 1 259 ? 255.947 72.309 262.161 1.00 78.41 259 LYS A C 1
ATOM 2050 O O . LYS A 1 259 ? 255.542 73.064 263.053 1.00 80.24 259 LYS A O 1
ATOM 2056 N N . PRO A 1 260 ? 255.118 71.773 261.267 1.00 81.00 260 PRO A N 1
ATOM 2057 C CA . PRO A 1 260 ? 253.688 72.092 261.307 1.00 81.47 260 PRO A CA 1
ATOM 2058 C C . PRO A 1 260 ? 253.030 71.573 262.576 1.00 82.27 260 PRO A C 1
ATOM 2059 O O . PRO A 1 260 ? 253.418 70.543 263.129 1.00 81.17 260 PRO A O 1
ATOM 2063 N N . THR A 1 261 ? 252.021 72.310 263.040 1.00 83.44 261 THR A N 1
ATOM 2064 C CA . THR A 1 261 ? 251.261 71.898 264.214 1.00 82.26 261 THR A CA 1
ATOM 2065 C C . THR A 1 261 ? 249.761 72.015 263.972 1.00 81.78 261 THR A C 1
ATOM 2066 O O . THR A 1 261 ? 248.969 71.322 264.618 1.00 80.32 261 THR A O 1
ATOM 2070 N N . HIS A 1 262 ? 249.361 72.885 263.049 1.00 80.73 262 HIS A N 1
ATOM 2071 C CA . HIS A 1 262 ? 247.960 73.092 262.707 1.00 78.08 262 HIS A CA 1
ATOM 2072 C C . HIS A 1 262 ? 247.770 72.881 261.213 1.00 77.88 262 HIS A C 1
ATOM 2073 O O . HIS A 1 262 ? 248.588 73.339 260.410 1.00 79.08 262 HIS A O 1
ATOM 2080 N N . ILE A 1 263 ? 246.694 72.192 260.845 1.00 75.91 263 ILE A N 1
ATOM 2081 C CA . ILE A 1 263 ? 246.320 71.991 259.449 1.00 75.36 263 ILE A CA 1
ATOM 2082 C C . ILE A 1 263 ? 244.906 72.523 259.259 1.00 76.37 263 ILE A C 1
ATOM 2083 O O . ILE A 1 263 ? 244.002 72.205 260.042 1.00 78.62 263 ILE A O 1
ATOM 2088 N N . VAL A 1 264 ? 244.718 73.348 258.235 1.00 72.54 264 VAL A N 1
ATOM 2089 C CA . VAL A 1 264 ? 243.439 73.996 257.972 1.00 72.65 264 VAL A CA 1
ATOM 2090 C C . VAL A 1 264 ? 242.878 73.444 256.671 1.00 75.08 264 VAL A C 1
ATOM 2091 O O . VAL A 1 264 ? 243.573 73.414 255.649 1.00 76.07 264 VAL A O 1
ATOM 2095 N N . VAL A 1 265 ? 241.622 73.013 256.704 1.00 78.87 265 VAL A N 1
ATOM 2096 C CA . VAL A 1 265 ? 240.949 72.493 255.517 1.00 76.80 265 VAL A CA 1
ATOM 2097 C C . VAL A 1 265 ? 239.614 73.208 255.354 1.00 77.72 265 VAL A C 1
ATOM 2098 O O . VAL A 1 265 ? 239.012 73.628 256.352 1.00 79.79 265 VAL A O 1
ATOM 2102 N N . PRO A 1 266 ? 239.117 73.378 254.131 1.00 79.10 266 PRO A N 1
ATOM 2103 C CA . PRO A 1 266 ? 237.768 73.923 253.958 1.00 77.38 266 PRO A CA 1
ATOM 2104 C C . PRO A 1 266 ? 236.716 72.944 254.458 1.00 80.44 266 PRO A C 1
ATOM 2105 O O . PRO A 1 266 ? 236.997 71.780 254.746 1.00 81.69 266 PRO A O 1
ATOM 2109 N N . VAL A 1 267 ? 235.482 73.441 254.563 1.00 81.24 267 VAL A N 1
ATOM 2110 C CA . VAL A 1 267 ? 234.398 72.638 255.125 1.00 81.27 267 VAL A CA 1
ATOM 2111 C C . VAL A 1 267 ? 234.146 71.399 254.273 1.00 81.62 267 VAL A C 1
ATOM 2112 O O . VAL A 1 267 ? 233.866 70.314 254.796 1.00 78.93 267 VAL A O 1
ATOM 2116 N N . GLY A 1 268 ? 234.256 71.533 252.949 1.00 82.59 268 GLY A N 1
ATOM 2117 C CA . GLY A 1 268 ? 234.009 70.408 252.065 1.00 80.69 268 GLY A CA 1
ATOM 2118 C C . GLY A 1 268 ? 235.023 69.290 252.181 1.00 81.58 268 GLY A C 1
ATOM 2119 O O . GLY A 1 268 ? 234.745 68.168 251.745 1.00 80.49 268 GLY A O 1
ATOM 2120 N N . LEU A 1 269 ? 236.191 69.569 252.755 1.00 81.78 269 LEU A N 1
ATOM 2121 C CA . LEU A 1 269 ? 237.246 68.579 252.922 1.00 81.41 269 LEU A CA 1
ATOM 2122 C C . LEU A 1 269 ? 237.280 67.992 254.327 1.00 81.64 269 LEU A C 1
ATOM 2123 O O . LEU A 1 269 ? 238.251 67.312 254.681 1.00 82.98 269 LEU A O 1
ATOM 2128 N N . GLU A 1 270 ? 236.250 68.250 255.136 1.00 82.52 270 GLU A N 1
ATOM 2129 C CA . GLU A 1 270 ? 236.238 67.768 256.514 1.00 81.85 270 GLU A CA 1
ATOM 2130 C C . GLU A 1 270 ? 236.247 66.247 256.567 1.00 81.56 270 GLU A C 1
ATOM 2131 O O . GLU A 1 270 ? 236.957 65.649 257.384 1.00 82.13 270 GLU A O 1
ATOM 2137 N N . LYS A 1 271 ? 235.453 65.601 255.711 1.00 82.09 271 LYS A N 1
ATOM 2138 C CA . LYS A 1 271 ? 235.391 64.143 255.722 1.00 83.17 271 LYS A CA 1
ATOM 2139 C C . LYS A 1 271 ? 236.739 63.534 255.360 1.00 85.06 271 LYS A C 1
ATOM 2140 O O . LYS A 1 271 ? 237.195 62.581 256.002 1.00 85.78 271 LYS A O 1
ATOM 2146 N N . ALA A 1 272 ? 237.392 64.075 254.329 1.00 85.49 272 ALA A N 1
ATOM 2147 C CA . ALA A 1 272 ? 238.701 63.564 253.935 1.00 84.40 272 ALA A CA 1
ATOM 2148 C C . ALA A 1 272 ? 239.734 63.787 255.031 1.00 85.43 272 ALA A C 1
ATOM 2149 O O . ALA A 1 272 ? 240.536 62.893 255.330 1.00 84.88 272 ALA A O 1
ATOM 2151 N N . ALA A 1 273 ? 239.725 64.970 255.650 1.00 85.32 273 ALA A N 1
ATOM 2152 C CA . ALA A 1 273 ? 240.682 65.254 256.713 1.00 83.26 273 ALA A CA 1
ATOM 2153 C C . ALA A 1 273 ? 240.481 64.316 257.896 1.00 83.18 273 ALA A C 1
ATOM 2154 O O . ALA A 1 273 ? 241.450 63.816 258.478 1.00 84.05 273 ALA A O 1
ATOM 2156 N N . GLU A 1 274 ? 239.223 64.068 258.269 1.00 85.30 274 GLU A N 1
ATOM 2157 C CA . GLU A 1 274 ? 238.952 63.157 259.375 1.00 87.20 274 GLU A CA 1
ATOM 2158 C C . GLU A 1 274 ? 239.361 61.731 259.031 1.00 88.66 274 GLU A C 1
ATOM 2159 O O . GLU A 1 274 ? 240.000 61.051 259.841 1.00 87.94 274 GLU A O 1
ATOM 2165 N N . GLN A 1 275 ? 239.019 61.263 257.830 1.00 88.99 275 GLN A N 1
ATOM 2166 C CA . GLN A 1 275 ? 239.390 59.919 257.412 1.00 87.12 275 GLN A CA 1
ATOM 2167 C C . GLN A 1 275 ? 240.893 59.734 257.266 1.00 89.69 275 GLN A C 1
ATOM 2168 O O . GLN A 1 275 ? 241.370 58.597 257.334 1.00 90.73 275 GLN A O 1
ATOM 2174 N N . LEU A 1 276 ? 241.649 60.810 257.061 1.00 92.03 276 LEU A N 1
ATOM 2175 C CA . LEU A 1 276 ? 243.100 60.721 256.973 1.00 89.08 276 LEU A CA 1
ATOM 2176 C C . LEU A 1 276 ? 243.782 60.812 258.329 1.00 88.14 276 LEU A C 1
ATOM 2177 O O . LEU A 1 276 ? 244.708 60.044 258.607 1.00 87.41 276 LEU A O 1
ATOM 2182 N N . LEU A 1 277 ? 243.343 61.729 259.193 1.00 88.69 277 LEU A N 1
ATOM 2183 C CA . LEU A 1 277 ? 244.043 61.952 260.453 1.00 88.72 277 LEU A CA 1
ATOM 2184 C C . LEU A 1 277 ? 243.552 61.007 261.545 1.00 91.27 277 LEU A C 1
ATOM 2185 O O . LEU A 1 277 ? 244.356 60.427 262.283 1.00 93.43 277 LEU A O 1
ATOM 2190 N N . ASN A 1 278 ? 242.233 60.844 261.669 1.00 92.04 278 ASN A N 1
ATOM 2191 C CA . ASN A 1 278 ? 241.687 60.076 262.784 1.00 92.17 278 ASN A CA 1
ATOM 2192 C C . ASN A 1 278 ? 241.940 58.582 262.620 1.00 92.77 278 ASN A C 1
ATOM 2193 O O . ASN A 1 278 ? 242.116 57.869 263.614 1.00 92.18 278 ASN A O 1
ATOM 2198 N N . ARG A 1 279 ? 241.948 58.088 261.386 1.00 94.92 279 ARG A N 1
ATOM 2199 C CA . ARG A 1 279 ? 242.169 56.666 261.156 1.00 94.76 279 ARG A CA 1
ATOM 2200 C C . ARG A 1 279 ? 243.575 56.274 261.586 1.00 96.43 279 ARG A C 1
ATOM 2201 O O . ARG A 1 279 ? 244.564 56.774 261.043 1.00 97.36 279 ARG A O 1
ATOM 2209 N N . GLU A 1 280 ? 243.659 55.377 262.567 1.00 101.61 280 GLU A N 1
ATOM 2210 C CA . GLU A 1 280 ? 244.941 54.930 263.093 1.00 101.98 280 GLU A CA 1
ATOM 2211 C C . GLU A 1 280 ? 245.514 53.737 262.344 1.00 101.80 280 GLU A C 1
ATOM 2212 O O . GLU A 1 280 ? 246.724 53.495 262.428 1.00 102.06 280 GLU A O 1
ATOM 2218 N N . LEU A 1 281 ? 244.685 52.988 261.624 1.00 100.76 281 LEU A N 1
ATOM 2219 C CA . LEU A 1 281 ? 245.111 51.750 260.982 1.00 100.23 281 LEU A CA 1
ATOM 2220 C C . LEU A 1 281 ? 244.574 51.692 259.554 1.00 99.98 281 LEU A C 1
ATOM 2221 O O . LEU A 1 281 ? 243.971 50.705 259.130 1.00 99.65 281 LEU A O 1
ATOM 2226 N N . PHE A 1 282 ? 244.758 52.775 258.802 1.00 102.16 282 PHE A N 1
ATOM 2227 C CA . PHE A 1 282 ? 244.369 52.771 257.397 1.00 103.05 282 PHE A CA 1
ATOM 2228 C C . PHE A 1 282 ? 245.115 51.666 256.661 1.00 103.42 282 PHE A C 1
ATOM 2229 O O . PHE A 1 282 ? 246.347 51.598 256.698 1.00 103.69 282 PHE A O 1
ATOM 2237 N N . ALA A 1 283 ? 244.366 50.782 256.012 1.00 102.67 283 ALA A N 1
ATOM 2238 C CA . ALA A 1 283 ? 244.904 49.516 255.546 1.00 101.90 283 ALA A CA 1
ATOM 2239 C C . ALA A 1 283 ? 244.793 49.388 254.034 1.00 102.19 283 ALA A C 1
ATOM 2240 O O . ALA A 1 283 ? 243.832 49.858 253.418 1.00 100.24 283 ALA A O 1
ATOM 2242 N N . ASP A 1 284 ? 245.799 48.748 253.447 1.00 101.91 284 ASP A N 1
ATOM 2243 C CA . ASP A 1 284 ? 245.737 48.321 252.062 1.00 102.06 284 ASP A CA 1
ATOM 2244 C C . ASP A 1 284 ? 245.000 46.987 251.966 1.00 102.27 284 ASP A C 1
ATOM 2245 O O . ASP A 1 284 ? 244.657 46.360 252.972 1.00 101.38 284 ASP A O 1
ATOM 2250 N N . GLY A 1 285 ? 244.745 46.556 250.730 1.00 101.48 285 GLY A N 1
ATOM 2251 C CA . GLY A 1 285 ? 244.072 45.284 250.531 1.00 99.86 285 GLY A CA 1
ATOM 2252 C C . GLY A 1 285 ? 244.896 44.102 251.005 1.00 100.70 285 GLY A C 1
ATOM 2253 O O . GLY A 1 285 ? 244.369 43.172 251.621 1.00 100.06 285 GLY A O 1
ATOM 2254 N N . ASN A 1 286 ? 246.201 44.122 250.728 1.00 102.63 286 ASN A N 1
ATOM 2255 C CA . ASN A 1 286 ? 247.036 42.963 251.026 1.00 103.08 286 ASN A CA 1
ATOM 2256 C C . ASN A 1 286 ? 247.424 42.923 252.502 1.00 104.56 286 ASN A C 1
ATOM 2257 O O . ASN A 1 286 ? 247.251 41.897 253.170 1.00 103.18 286 ASN A O 1
ATOM 2262 N N . THR A 1 287 ? 247.948 44.030 253.030 1.00 106.05 287 THR A N 1
ATOM 2263 C CA . THR A 1 287 ? 248.313 44.125 254.439 1.00 105.70 287 THR A CA 1
ATOM 2264 C C . THR A 1 287 ? 247.756 45.415 255.023 1.00 105.04 287 THR A C 1
ATOM 2265 O O . THR A 1 287 ? 247.197 46.258 254.316 1.00 104.53 287 THR A O 1
ATOM 2269 N N . THR A 1 288 ? 247.921 45.561 256.334 1.00 104.14 288 THR A N 1
ATOM 2270 C CA . THR A 1 288 ? 247.492 46.743 257.066 1.00 104.13 288 THR A CA 1
ATOM 2271 C C . THR A 1 288 ? 248.711 47.501 257.575 1.00 104.79 288 THR A C 1
ATOM 2272 O O . THR A 1 288 ? 249.656 46.898 258.092 1.00 103.73 288 THR A O 1
ATOM 2276 N N . VAL A 1 289 ? 248.683 48.824 257.427 1.00 104.58 289 VAL A N 1
ATOM 2277 C CA . VAL A 1 289 ? 249.755 49.692 257.890 1.00 102.48 289 VAL A CA 1
ATOM 2278 C C . VAL A 1 289 ? 249.165 50.718 258.852 1.00 101.92 289 VAL A C 1
ATOM 2279 O O . VAL A 1 289 ? 247.965 50.986 258.850 1.00 102.42 289 VAL A O 1
ATOM 2283 N N . SER A 1 290 ? 250.032 51.296 259.676 1.00 102.32 290 SER A N 1
ATOM 2284 C CA . SER A 1 290 ? 249.616 52.221 260.718 1.00 103.47 290 SER A CA 1
ATOM 2285 C C . SER A 1 290 ? 249.926 53.657 260.316 1.00 103.34 290 SER A C 1
ATOM 2286 O O . SER A 1 290 ? 250.910 53.930 259.622 1.00 101.71 290 SER A O 1
ATOM 2289 N N . ASN A 1 291 ? 249.070 54.573 260.762 1.00 102.40 291 ASN A N 1
ATOM 2290 C CA . ASN A 1 291 ? 249.231 55.998 260.493 1.00 101.68 291 ASN A CA 1
ATOM 2291 C C . ASN A 1 291 ? 250.101 56.600 261.590 1.00 102.01 291 ASN A C 1
ATOM 2292 O O . ASN A 1 291 ? 249.647 56.775 262.726 1.00 101.33 291 ASN A O 1
ATOM 2297 N N . GLU A 1 292 ? 251.354 56.912 261.253 1.00 102.76 292 GLU A N 1
ATOM 2298 C CA . GLU A 1 292 ? 252.279 57.441 262.251 1.00 102.74 292 GLU A CA 1
ATOM 2299 C C . GLU A 1 292 ? 251.823 58.806 262.754 1.00 102.68 292 GLU A C 1
ATOM 2300 O O . GLU A 1 292 ? 251.917 59.103 263.950 1.00 101.49 292 GLU A O 1
ATOM 2306 N N . MET A 1 293 ? 251.320 59.649 261.854 1.00 99.25 293 MET A N 1
ATOM 2307 C CA . MET A 1 293 ? 250.889 60.998 262.220 1.00 97.38 293 MET A CA 1
ATOM 2308 C C . MET A 1 293 ? 249.376 61.015 262.433 1.00 96.61 293 MET A C 1
ATOM 2309 O O . MET A 1 293 ? 248.593 61.475 261.600 1.00 96.84 293 MET A O 1
ATOM 2314 N N . LYS A 1 294 ? 248.973 60.494 263.589 1.00 93.34 294 LYS A N 1
ATOM 2315 C CA . LYS A 1 294 ? 247.578 60.512 264.006 1.00 93.76 294 LYS A CA 1
ATOM 2316 C C . LYS A 1 294 ? 247.258 61.722 264.873 1.00 94.44 294 LYS A C 1
ATOM 2317 O O . LYS A 1 294 ? 246.346 62.489 264.556 1.00 94.48 294 LYS A O 1
ATOM 2323 N N . GLY A 1 295 ? 247.998 61.910 265.962 1.00 90.48 295 GLY A N 1
ATOM 2324 C CA . GLY A 1 295 ? 247.855 63.065 266.819 1.00 89.43 295 GLY A CA 1
ATOM 2325 C C . GLY A 1 295 ? 248.904 64.136 266.621 1.00 89.37 295 GLY A C 1
ATOM 2326 O O . GLY A 1 295 ? 249.042 65.011 267.484 1.00 89.77 295 GLY A O 1
ATOM 2327 N N . LYS A 1 296 ? 249.654 64.095 265.518 1.00 87.99 296 LYS A N 1
ATOM 2328 C CA . LYS A 1 296 ? 250.710 65.077 265.297 1.00 87.59 296 LYS A CA 1
ATOM 2329 C C . LYS A 1 296 ? 250.135 66.463 265.037 1.00 87.33 296 LYS A C 1
ATOM 2330 O O . LYS A 1 296 ? 250.609 67.458 265.598 1.00 87.44 296 LYS A O 1
ATOM 2336 N N . LEU A 1 297 ? 249.111 66.549 264.195 1.00 84.83 297 LEU A N 1
ATOM 2337 C CA . LEU A 1 297 ? 248.565 67.821 263.746 1.00 84.58 297 LEU A CA 1
ATOM 2338 C C . LEU A 1 297 ? 247.155 68.017 264.285 1.00 83.60 297 LEU A C 1
ATOM 2339 O O . LEU A 1 297 ? 246.352 67.080 264.310 1.00 82.58 297 LEU A O 1
ATOM 2344 N N . GLN A 1 298 ? 246.861 69.243 264.711 1.00 81.28 298 GLN A N 1
ATOM 2345 C CA . GLN A 1 298 ? 245.528 69.610 265.163 1.00 80.40 298 GLN A CA 1
ATOM 2346 C C . GLN A 1 298 ? 244.708 70.088 263.972 1.00 81.40 298 GLN A C 1
ATOM 2347 O O . GLN A 1 298 ? 245.130 70.990 263.243 1.00 80.77 298 GLN A O 1
ATOM 2353 N N . LEU A 1 299 ? 243.538 69.487 263.783 1.00 79.36 299 LEU A N 1
ATOM 2354 C CA . LEU A 1 299 ? 242.695 69.774 262.630 1.00 78.66 299 LEU A CA 1
ATOM 2355 C C . LEU A 1 299 ? 241.730 70.904 262.964 1.00 77.21 299 LEU A C 1
ATOM 2356 O O . LEU A 1 299 ? 240.938 70.793 263.905 1.00 75.54 299 LEU A O 1
ATOM 2361 N N . VAL A 1 300 ? 241.797 71.984 262.193 1.00 74.95 300 VAL A N 1
ATOM 2362 C CA . VAL A 1 300 ? 240.859 73.096 262.296 1.00 75.45 300 VAL A CA 1
ATOM 2363 C C . VAL A 1 300 ? 240.145 73.230 260.956 1.00 76.09 300 VAL A C 1
ATOM 2364 O O . VAL A 1 300 ? 240.784 73.431 259.915 1.00 75.78 300 VAL A O 1
ATOM 2368 N N . VAL A 1 301 ? 238.823 73.093 260.975 1.00 76.98 301 VAL A N 1
ATOM 2369 C CA . VAL A 1 301 ? 238.011 73.175 259.766 1.00 76.51 301 VAL A CA 1
ATOM 2370 C C . VAL A 1 301 ? 237.454 74.590 259.677 1.00 74.74 301 VAL A C 1
ATOM 2371 O O . VAL A 1 301 ? 236.608 74.986 260.481 1.00 73.32 301 VAL A O 1
ATOM 2375 N N . ALA A 1 302 ? 237.925 75.350 258.695 1.00 74.65 302 ALA A N 1
ATOM 2376 C CA . ALA A 1 302 ? 237.520 76.740 258.555 1.00 74.54 302 ALA A CA 1
ATOM 2377 C C . ALA A 1 302 ? 236.230 76.840 257.754 1.00 77.00 302 ALA A C 1
ATOM 2378 O O . ALA A 1 302 ? 236.155 76.357 256.621 1.00 79.26 302 ALA A O 1
ATOM 2380 N 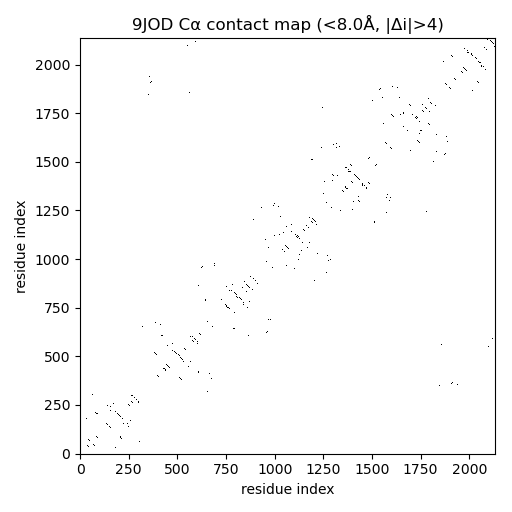N . ASP A 1 303 ? 235.218 77.471 258.342 1.00 80.01 303 ASP A N 1
ATOM 2381 C CA . ASP A 1 303 ? 233.978 77.763 257.636 1.00 78.14 303 ASP A CA 1
ATOM 2382 C C . ASP A 1 303 ? 234.052 79.060 256.847 1.00 76.55 303 ASP A C 1
ATOM 2383 O O . ASP A 1 303 ? 233.092 79.395 256.145 1.00 77.44 303 ASP A O 1
ATOM 2388 N N . TYR A 1 304 ? 235.169 79.782 256.939 1.00 74.45 304 TYR A N 1
ATOM 2389 C CA . TYR A 1 304 ? 235.356 81.062 256.260 1.00 75.38 304 TYR A CA 1
ATOM 2390 C C . TYR A 1 304 ? 234.241 82.037 256.627 1.00 77.14 304 TYR A C 1
ATOM 2391 O O . TYR A 1 304 ? 233.601 82.647 255.768 1.00 78.25 304 TYR A O 1
ATOM 2400 N N . LEU A 1 305 ? 234.005 82.165 257.930 1.00 76.96 305 LEU A N 1
ATOM 2401 C CA . LEU A 1 305 ? 232.989 83.066 258.463 1.00 74.47 305 LEU A CA 1
ATOM 2402 C C . LEU A 1 305 ? 233.151 84.488 257.949 1.00 75.04 305 LEU A C 1
ATOM 2403 O O . LEU A 1 305 ? 232.182 85.112 257.524 1.00 74.84 305 LEU A O 1
ATOM 2408 N N . MET B 1 1 ? 277.520 97.899 259.821 1.00 68.05 1 MET B N 1
ATOM 2409 C CA . MET B 1 1 ? 276.460 98.806 259.402 1.00 67.77 1 MET B CA 1
ATOM 2410 C C . MET B 1 1 ? 275.172 98.045 259.122 1.00 70.52 1 MET B C 1
ATOM 2411 O O . MET B 1 1 ? 275.167 97.072 258.373 1.00 72.25 1 MET B O 1
ATOM 2416 N N . ILE B 1 2 ? 274.080 98.498 259.731 1.00 68.82 2 ILE B N 1
ATOM 2417 C CA . ILE B 1 2 ? 272.777 97.861 259.579 1.00 68.16 2 ILE B CA 1
ATOM 2418 C C . ILE B 1 2 ? 272.115 98.449 258.339 1.00 68.99 2 ILE B C 1
ATOM 2419 O O . ILE B 1 2 ? 271.919 99.663 258.247 1.00 69.94 2 ILE B O 1
ATOM 2424 N N . VAL B 1 3 ? 271.768 97.590 257.382 1.00 69.25 3 VAL B N 1
ATOM 2425 C CA . VAL B 1 3 ? 271.165 98.039 256.131 1.00 69.07 3 VAL B CA 1
ATOM 2426 C C . VAL B 1 3 ? 269.648 98.103 256.267 1.00 68.59 3 VAL B C 1
ATOM 2427 O O . VAL B 1 3 ? 268.932 97.173 255.883 1.00 67.68 3 VAL B O 1
ATOM 2431 N N . THR B 1 4 ? 269.149 99.214 256.799 1.00 62.14 4 THR B N 1
ATOM 2432 C CA . THR B 1 4 ? 267.717 99.375 256.977 1.00 63.95 4 THR B CA 1
ATOM 2433 C C . THR B 1 4 ? 267.046 99.713 255.645 1.00 64.28 4 THR B C 1
ATOM 2434 O O . THR B 1 4 ? 267.674 100.289 254.753 1.00 61.53 4 THR B O 1
ATOM 2438 N N . PRO B 1 5 ? 265.772 99.362 255.485 1.00 61.61 5 PRO B N 1
ATOM 2439 C CA . PRO B 1 5 ? 265.053 99.716 254.256 1.00 57.61 5 PRO B CA 1
ATOM 2440 C C . PRO B 1 5 ? 264.822 101.217 254.156 1.00 58.38 5 PRO B C 1
ATOM 2441 O O . PRO B 1 5 ? 265.163 101.997 255.046 1.00 61.03 5 PRO B O 1
ATOM 2445 N N . ALA B 1 6 ? 264.227 101.619 253.031 1.00 55.10 6 ALA B N 1
ATOM 2446 C CA . ALA B 1 6 ? 264.029 103.040 252.766 1.00 53.14 6 ALA B CA 1
ATOM 2447 C C . ALA B 1 6 ? 262.915 103.626 253.625 1.00 55.18 6 ALA B C 1
ATOM 2448 O O . ALA B 1 6 ? 263.020 104.767 254.087 1.00 56.11 6 ALA B O 1
ATOM 2450 N N . SER B 1 7 ? 261.835 102.872 253.836 1.00 53.76 7 SER B N 1
ATOM 2451 C CA . SER B 1 7 ? 260.712 103.386 254.616 1.00 51.70 7 SER B CA 1
ATOM 2452 C C . SER B 1 7 ? 261.108 103.619 256.070 1.00 51.76 7 SER B C 1
ATOM 2453 O O . SER B 1 7 ? 260.711 104.618 256.685 1.00 50.99 7 SER B O 1
ATOM 2456 N N . ILE B 1 8 ? 261.888 102.700 256.642 1.00 48.21 8 ILE B N 1
ATOM 2457 C CA . ILE B 1 8 ? 262.335 102.869 258.020 1.00 47.98 8 ILE B CA 1
ATOM 2458 C C . ILE B 1 8 ? 263.207 104.110 258.146 1.00 52.39 8 ILE B C 1
ATOM 2459 O O . ILE B 1 8 ? 263.058 104.899 259.086 1.00 54.05 8 ILE B O 1
ATOM 2464 N N . LYS B 1 9 ? 264.125 104.310 257.198 1.00 48.79 9 LYS B N 1
ATOM 2465 C CA . LYS B 1 9 ? 264.946 105.513 257.199 1.00 45.94 9 LYS B CA 1
ATOM 2466 C C . LYS B 1 9 ? 264.130 106.778 256.986 1.00 47.99 9 LYS B C 1
ATOM 2467 O O . LYS B 1 9 ? 264.511 107.832 257.503 1.00 51.98 9 LYS B O 1
ATOM 2473 N N . ALA B 1 10 ? 263.031 106.704 256.239 1.00 47.49 10 ALA B N 1
ATOM 2474 C CA . ALA B 1 10 ? 262.166 107.856 256.040 1.00 47.41 10 ALA B CA 1
ATOM 2475 C C . ALA B 1 10 ? 261.339 108.189 257.270 1.00 47.29 10 ALA B C 1
ATOM 2476 O O . ALA B 1 10 ? 260.990 109.358 257.466 1.00 44.15 10 ALA B O 1
ATOM 2478 N N . LEU B 1 11 ? 261.011 107.195 258.090 1.00 47.86 11 LEU B N 1
ATOM 2479 C CA . LEU B 1 11 ? 260.284 107.438 259.330 1.00 45.65 11 LEU B CA 1
ATOM 2480 C C . LEU B 1 11 ? 261.142 108.064 260.421 1.00 44.23 11 LEU B C 1
ATOM 2481 O O . LEU B 1 11 ? 260.598 108.485 261.447 1.00 41.15 11 LEU B O 1
ATOM 2486 N N . MET B 1 12 ? 262.458 108.139 260.233 1.00 45.20 12 MET B N 1
ATOM 2487 C CA . MET B 1 12 ? 263.364 108.654 261.261 1.00 41.49 12 MET B CA 1
ATOM 2488 C C . MET B 1 12 ? 263.544 110.166 261.120 1.00 44.26 12 MET B C 1
ATOM 2489 O O . MET B 1 12 ? 264.633 110.676 260.872 1.00 45.23 12 MET B O 1
ATOM 2494 N N . THR B 1 13 ? 262.437 110.885 261.285 1.00 44.09 13 THR B N 1
ATOM 2495 C CA . THR B 1 13 ? 262.431 112.339 261.254 1.00 38.59 13 THR B CA 1
ATOM 2496 C C . THR B 1 13 ? 261.708 112.869 262.483 1.00 39.96 13 THR B C 1
ATOM 2497 O O . THR B 1 13 ? 260.934 112.159 263.128 1.00 45.40 13 THR B O 1
ATOM 2501 N N . SER B 1 14 ? 261.976 114.129 262.804 1.00 34.12 14 SER B N 1
ATOM 2502 C CA . SER B 1 14 ? 261.337 114.814 263.917 1.00 35.02 14 SER B CA 1
ATOM 2503 C C . SER B 1 14 ? 260.383 115.875 263.390 1.00 37.00 14 SER B C 1
ATOM 2504 O O . SER B 1 14 ? 260.707 116.600 262.445 1.00 40.73 14 SER B O 1
ATOM 2507 N N . TRP B 1 15 ? 259.204 115.960 263.998 1.00 35.53 15 TRP B N 1
ATOM 2508 C CA . TRP B 1 15 ? 258.195 116.913 263.561 1.00 32.79 15 TRP B CA 1
ATOM 2509 C C . TRP B 1 15 ? 258.400 118.254 264.250 1.00 37.97 15 TRP B C 1
ATOM 2510 O O . TRP B 1 15 ? 258.521 118.320 265.477 1.00 40.35 15 TRP B O 1
ATOM 2521 N N . ARG B 1 16 ? 258.429 119.323 263.461 1.00 36.04 16 ARG B N 1
ATOM 2522 C CA . ARG B 1 16 ? 258.583 120.678 263.969 1.00 36.70 16 ARG B CA 1
ATOM 2523 C C . ARG B 1 16 ? 257.415 121.535 263.504 1.00 38.07 16 ARG B C 1
ATOM 2524 O O . ARG B 1 16 ? 256.999 121.458 262.345 1.00 36.84 16 ARG B O 1
ATOM 2532 N N . LYS B 1 17 ? 256.895 122.360 264.412 1.00 38.08 17 LYS B N 1
ATOM 2533 C CA . LYS B 1 17 ? 255.726 123.189 264.147 1.00 39.10 17 LYS B CA 1
ATOM 2534 C C . LYS B 1 17 ? 256.081 124.668 264.018 1.00 40.99 17 LYS B C 1
ATOM 2535 O O . LYS B 1 17 ? 255.289 125.534 264.394 1.00 42.76 17 LYS B O 1
ATOM 2541 N N . ASP B 1 18 ? 257.272 124.972 263.498 1.00 40.45 18 ASP B N 1
ATOM 2542 C CA . ASP B 1 18 ? 257.645 126.367 263.281 1.00 36.11 18 ASP B CA 1
ATOM 2543 C C . ASP B 1 18 ? 256.815 126.993 262.169 1.00 36.63 18 ASP B C 1
ATOM 2544 O O . ASP B 1 18 ? 256.488 128.183 262.225 1.00 38.65 18 ASP B O 1
ATOM 2549 N N . PHE B 1 19 ? 256.479 126.211 261.146 1.00 39.06 19 PHE B N 1
ATOM 2550 C CA . PHE B 1 19 ? 255.585 126.645 260.074 1.00 33.71 19 PHE B CA 1
ATOM 2551 C C . PHE B 1 19 ? 254.172 126.270 260.495 1.00 41.35 19 PHE B C 1
ATOM 2552 O O . PHE B 1 19 ? 253.690 125.177 260.200 1.00 48.46 19 PHE B O 1
ATOM 2560 N N . GLN B 1 20 ? 253.494 127.161 261.209 1.00 35.60 20 GLN B N 1
ATOM 2561 C CA . GLN B 1 20 ? 252.126 126.867 261.616 1.00 33.52 20 GLN B CA 1
ATOM 2562 C C . GLN B 1 20 ? 251.125 127.876 261.081 1.00 40.20 20 GLN B C 1
ATOM 2563 O O . GLN B 1 20 ? 250.089 127.482 260.533 1.00 45.06 20 GLN B O 1
ATOM 2569 N N . GLY B 1 21 ? 251.401 129.170 261.219 1.00 41.18 21 GLY B N 1
ATOM 2570 C CA . GLY B 1 21 ? 250.468 130.171 260.740 1.00 40.72 21 GLY B CA 1
ATOM 2571 C C . GLY B 1 21 ? 250.523 130.422 259.251 1.00 44.23 21 GLY B C 1
ATOM 2572 O O . GLY B 1 21 ? 249.678 131.162 258.738 1.00 45.50 21 GLY B O 1
ATOM 2573 N N . GLY B 1 22 ? 251.479 129.823 258.550 1.00 42.60 22 GLY B N 1
ATOM 2574 C CA . GLY B 1 22 ? 251.612 130.090 257.127 1.00 37.12 22 GLY B CA 1
ATOM 2575 C C . GLY B 1 22 ? 252.086 131.509 256.900 1.00 36.72 22 GLY B C 1
ATOM 2576 O O . GLY B 1 22 ? 252.979 132.006 257.594 1.00 35.34 22 GLY B O 1
ATOM 2577 N N . LEU B 1 23 ? 251.487 132.178 255.921 1.00 34.63 23 LEU B N 1
ATOM 2578 C CA . LEU B 1 23 ? 251.785 133.571 255.619 1.00 32.84 23 LEU B CA 1
ATOM 2579 C C . LEU B 1 23 ? 250.638 134.434 256.124 1.00 34.75 23 LEU B C 1
ATOM 2580 O O . LEU B 1 23 ? 249.482 134.212 255.752 1.00 36.72 23 LEU B O 1
ATOM 2585 N N . GLU B 1 24 ? 250.960 135.413 256.963 1.00 41.01 24 GLU B N 1
ATOM 2586 C CA . GLU B 1 24 ? 249.936 136.252 257.560 1.00 42.16 24 GLU B CA 1
ATOM 2587 C C . GLU B 1 24 ? 249.288 137.145 256.507 1.00 45.09 24 GLU B C 1
ATOM 2588 O O . GLU B 1 24 ? 249.892 137.498 255.492 1.00 44.65 24 GLU B O 1
ATOM 2594 N N . ASP B 1 25 ? 248.037 137.513 256.764 1.00 41.38 25 ASP B N 1
ATOM 2595 C CA . ASP B 1 25 ? 247.264 138.326 255.842 1.00 35.86 25 ASP B CA 1
ATOM 2596 C C . ASP B 1 25 ? 247.738 139.776 255.870 1.00 34.58 25 ASP B C 1
ATOM 2597 O O . ASP B 1 25 ? 248.511 140.192 256.735 1.00 40.12 25 ASP B O 1
ATOM 2602 N N . ALA B 1 26 ? 247.252 140.552 254.903 1.00 25.10 26 ALA B N 1
ATOM 2603 C CA . ALA B 1 26 ? 247.623 141.950 254.801 1.00 28.77 26 ALA B CA 1
ATOM 2604 C C . ALA B 1 26 ? 247.034 142.739 255.968 1.00 33.85 26 ALA B C 1
ATOM 2605 O O . ALA B 1 26 ? 246.093 142.286 256.622 1.00 33.30 26 ALA B O 1
ATOM 2607 N N . PRO B 1 27 ? 247.600 143.905 256.276 1.00 36.19 27 PRO B N 1
ATOM 2608 C CA . PRO B 1 27 ? 247.015 144.744 257.326 1.00 26.97 27 PRO B CA 1
ATOM 2609 C C . PRO B 1 27 ? 245.628 145.232 256.940 1.00 29.29 27 PRO B C 1
ATOM 2610 O O . PRO B 1 27 ? 245.322 145.439 255.765 1.00 31.78 27 PRO B O 1
ATOM 2614 N N . SER B 1 28 ? 244.788 145.419 257.952 1.00 28.46 28 SER B N 1
ATOM 2615 C CA . SER B 1 28 ? 243.428 145.895 257.749 1.00 28.34 28 SER B CA 1
ATOM 2616 C C . SER B 1 28 ? 243.374 147.408 257.892 1.00 25.92 28 SER B C 1
ATOM 2617 O O . SER B 1 28 ? 243.715 147.955 258.943 1.00 32.48 28 SER B O 1
ATOM 2620 N N . GLN B 1 29 ? 242.944 148.082 256.828 1.00 18.00 29 GLN B N 1
ATOM 2621 C CA . GLN B 1 29 ? 242.897 149.538 256.839 1.00 20.42 29 GLN B CA 1
ATOM 2622 C C . GLN B 1 29 ? 241.641 150.082 256.173 1.00 20.40 29 GLN B C 1
ATOM 2623 O O . GLN B 1 29 ? 241.724 151.008 255.363 1.00 25.25 29 GLN B O 1
ATOM 2629 N N . TYR B 1 30 ? 240.478 149.522 256.496 1.00 22.80 30 TYR B N 1
ATOM 2630 C CA . TYR B 1 30 ? 239.225 150.022 255.945 1.00 17.23 30 TYR B CA 1
ATOM 2631 C C . TYR B 1 30 ? 238.539 151.047 256.832 1.00 16.18 30 TYR B C 1
ATOM 2632 O O . TYR B 1 30 ? 237.640 151.747 256.361 1.00 18.76 30 TYR B O 1
ATOM 2641 N N . ASN B 1 31 ? 238.937 151.160 258.100 1.00 20.04 31 ASN B N 1
ATOM 2642 C CA . ASN B 1 31 ? 238.333 152.157 258.975 1.00 15.86 31 ASN B CA 1
ATOM 2643 C C . ASN B 1 31 ? 238.706 153.574 258.578 1.00 19.05 31 ASN B C 1
ATOM 2644 O O . ASN B 1 31 ? 238.017 154.519 258.975 1.00 23.22 31 ASN B O 1
ATOM 2649 N N . LYS B 1 32 ? 239.781 153.748 257.813 1.00 14.58 32 LYS B N 1
ATOM 2650 C CA . LYS B 1 32 ? 240.207 155.081 257.418 1.00 16.35 32 LYS B CA 1
ATOM 2651 C C . LYS B 1 32 ? 239.298 155.712 256.374 1.00 20.62 32 LYS B C 1
ATOM 2652 O O . LYS B 1 32 ? 239.286 156.940 256.251 1.00 21.73 32 LYS B O 1
ATOM 2658 N N . ILE B 1 33 ? 238.542 154.912 255.620 1.00 16.53 33 ILE B N 1
ATOM 2659 C CA . ILE B 1 33 ? 237.735 155.421 254.520 1.00 13.90 33 ILE B CA 1
ATOM 2660 C C . ILE B 1 33 ? 236.266 155.043 254.628 1.00 16.89 33 ILE B C 1
ATOM 2661 O O . ILE B 1 33 ? 235.477 155.445 253.774 1.00 23.81 33 ILE B O 1
ATOM 2666 N N . ALA B 1 34 ? 235.861 154.291 255.648 1.00 10.33 34 ALA B N 1
ATOM 2667 C CA . ALA B 1 34 ? 234.485 153.829 255.757 1.00 13.18 34 ALA B CA 1
ATOM 2668 C C . ALA B 1 34 ? 233.909 154.193 257.117 1.00 25.00 34 ALA B C 1
ATOM 2669 O O . ALA B 1 34 ? 234.633 154.285 258.111 1.00 28.81 34 ALA B O 1
ATOM 2671 N N . MET B 1 35 ? 232.596 154.400 257.149 1.00 15.15 35 MET B N 1
ATOM 2672 C CA . MET B 1 35 ? 231.871 154.672 258.384 1.00 9.52 35 MET B CA 1
ATOM 2673 C C . MET B 1 35 ? 231.051 153.442 258.748 1.00 13.72 35 MET B C 1
ATOM 2674 O O . MET B 1 35 ? 230.311 152.915 257.912 1.00 16.71 35 MET B O 1
ATOM 2679 N N . VAL B 1 36 ? 231.187 152.987 259.988 1.00 18.43 36 VAL B N 1
ATOM 2680 C CA . VAL B 1 36 ? 230.573 151.736 260.418 1.00 17.05 36 VAL B CA 1
ATOM 2681 C C . VAL B 1 36 ? 229.244 152.038 261.097 1.00 20.58 36 VAL B C 1
ATOM 2682 O O . VAL B 1 36 ? 229.185 152.821 262.050 1.00 24.14 36 VAL B O 1
ATOM 2686 N N . VAL B 1 37 ? 228.175 151.414 260.608 1.00 19.82 37 VAL B N 1
ATOM 2687 C CA . VAL B 1 37 ? 226.840 151.565 261.167 1.00 19.79 37 VAL B CA 1
ATOM 2688 C C . VAL B 1 37 ? 226.246 150.181 261.383 1.00 22.40 37 VAL B C 1
ATOM 2689 O O . VAL B 1 37 ? 226.390 149.286 260.545 1.00 24.50 37 VAL B O 1
ATOM 2693 N N . ASN B 1 38 ? 225.589 150.003 262.526 1.00 23.72 38 ASN B N 1
ATOM 2694 C CA . ASN B 1 38 ? 225.006 148.726 262.919 1.00 21.28 38 ASN B CA 1
ATOM 2695 C C . ASN B 1 38 ? 223.552 148.682 262.475 1.00 23.26 38 ASN B C 1
ATOM 2696 O O . ASN B 1 38 ? 222.793 149.620 262.736 1.00 28.81 38 ASN B O 1
ATOM 2701 N N . SER B 1 39 ? 223.171 147.601 261.809 1.00 23.61 39 SER B N 1
ATOM 2702 C CA . SER B 1 39 ? 221.783 147.373 261.446 1.00 16.50 39 SER B CA 1
ATOM 2703 C C . SER B 1 39 ? 221.150 146.362 262.392 1.00 22.86 39 SER B C 1
ATOM 2704 O O . SER B 1 39 ? 221.816 145.485 262.943 1.00 28.46 39 SER B O 1
ATOM 2707 N N . SER B 1 40 ? 219.841 146.501 262.582 1.00 20.93 40 SER B N 1
ATOM 2708 C CA . SER B 1 40 ? 219.095 145.627 263.476 1.00 23.97 40 SER B CA 1
ATOM 2709 C C . SER B 1 40 ? 217.995 144.835 262.794 1.00 23.60 40 SER B C 1
ATOM 2710 O O . SER B 1 40 ? 217.411 143.955 263.438 1.00 23.41 40 SER B O 1
ATOM 2713 N N . THR B 1 41 ? 217.690 145.108 261.530 1.00 23.88 41 THR B N 1
ATOM 2714 C CA . THR B 1 41 ? 216.578 144.465 260.846 1.00 19.25 41 THR B CA 1
ATOM 2715 C C . THR B 1 41 ? 216.922 144.166 259.391 1.00 22.36 41 THR B C 1
ATOM 2716 O O . THR B 1 41 ? 218.098 144.164 259.016 1.00 28.54 41 THR B O 1
ATOM 2720 N N . ARG B 1 42 ? 215.903 143.887 258.574 1.00 19.01 42 ARG B N 1
ATOM 2721 C CA . ARG B 1 42 ? 216.122 143.453 257.197 1.00 18.46 42 ARG B CA 1
ATOM 2722 C C . ARG B 1 42 ? 216.970 144.433 256.393 1.00 22.03 42 ARG B C 1
ATOM 2723 O O . ARG B 1 42 ? 217.753 144.003 255.540 1.00 23.61 42 ARG B O 1
ATOM 2731 N N . SER B 1 43 ? 216.835 145.737 256.630 1.00 28.73 43 SER B N 1
ATOM 2732 C CA . SER B 1 43 ? 217.633 146.715 255.901 1.00 19.46 43 SER B CA 1
ATOM 2733 C C . SER B 1 43 ? 217.613 148.041 256.645 1.00 19.64 43 SER B C 1
ATOM 2734 O O . SER B 1 43 ? 216.831 148.239 257.576 1.00 27.14 43 SER B O 1
ATOM 2737 N N . ASN B 1 44 ? 218.490 148.947 256.221 1.00 14.94 44 ASN B N 1
ATOM 2738 C CA . ASN B 1 44 ? 218.564 150.292 256.774 1.00 15.34 44 ASN B CA 1
ATOM 2739 C C . ASN B 1 44 ? 218.126 151.309 255.733 1.00 23.30 44 ASN B C 1
ATOM 2740 O O . ASN B 1 44 ? 218.421 151.160 254.545 1.00 34.07 44 ASN B O 1
ATOM 2745 N N . THR B 1 45 ? 217.421 152.341 256.184 1.00 15.00 45 THR B N 1
ATOM 2746 C CA . THR B 1 45 ? 217.013 153.453 255.338 1.00 13.58 45 THR B CA 1
ATOM 2747 C C . THR B 1 45 ? 217.595 154.744 255.893 1.00 15.22 45 THR B C 1
ATOM 2748 O O . THR B 1 45 ? 217.487 155.013 257.092 1.00 22.73 45 THR B O 1
ATOM 2752 N N . TYR B 1 46 ? 218.218 155.532 255.023 1.00 7.28 46 TYR B N 1
ATOM 2753 C CA . TYR B 1 46 ? 218.795 156.815 255.389 1.00 8.76 46 TYR B CA 1
ATOM 2754 C C . TYR B 1 46 ? 218.052 157.922 254.660 1.00 17.78 46 TYR B C 1
ATOM 2755 O O . TYR B 1 46 ? 217.706 157.779 253.484 1.00 20.33 46 TYR B O 1
ATOM 2764 N N . GLY B 1 47 ? 217.797 159.020 255.363 1.00 19.37 47 GLY B N 1
ATOM 2765 C CA . GLY B 1 47 ? 217.116 160.147 254.760 1.00 18.87 47 GLY B CA 1
ATOM 2766 C C . GLY B 1 47 ? 217.600 161.481 255.283 1.00 21.51 47 GLY B C 1
ATOM 2767 O O . GLY B 1 47 ? 217.794 161.645 256.490 1.00 25.77 47 GLY B O 1
ATOM 2768 N N . TRP B 1 48 ? 217.804 162.441 254.387 1.00 18.49 48 TRP B N 1
ATOM 2769 C CA . TRP B 1 48 ? 218.237 163.778 254.757 1.00 17.55 48 TRP B CA 1
ATOM 2770 C C . TRP B 1 48 ? 217.327 164.790 254.075 1.00 22.63 48 TRP B C 1
ATOM 2771 O O . TRP B 1 48 ? 216.483 164.440 253.248 1.00 25.40 48 TRP B O 1
ATOM 2782 N N . LEU B 1 49 ? 217.491 166.056 254.440 1.00 15.26 49 LEU B N 1
ATOM 2783 C CA . LEU B 1 49 ? 216.659 167.133 253.925 1.00 13.12 49 LEU B CA 1
ATOM 2784 C C . LEU B 1 49 ? 217.509 168.102 253.116 1.00 17.38 49 LEU B C 1
ATOM 2785 O O . LEU B 1 49 ? 218.620 168.454 253.519 1.00 25.46 49 LEU B O 1
ATOM 2790 N N . GLY B 1 50 ? 216.977 168.538 251.981 1.00 11.38 50 GLY B N 1
ATOM 2791 C CA . GLY B 1 50 ? 217.670 169.483 251.137 1.00 12.80 50 GLY B CA 1
ATOM 2792 C C . GLY B 1 50 ? 217.809 170.834 251.808 1.00 16.55 50 GLY B C 1
ATOM 2793 O O . GLY B 1 50 ? 217.266 171.101 252.879 1.00 31.62 50 GLY B O 1
ATOM 2794 N N . LYS B 1 51 ? 218.564 171.710 251.157 1.00 0.00 51 LYS B N 1
ATOM 2795 C CA . LYS B 1 51 ? 218.853 173.019 251.724 1.00 6.73 51 LYS B CA 1
ATOM 2796 C C . LYS B 1 51 ? 217.636 173.929 251.569 1.00 22.23 51 LYS B C 1
ATOM 2797 O O . LYS B 1 51 ? 216.547 173.494 251.187 1.00 25.17 51 LYS B O 1
ATOM 2803 N N . PHE B 1 52 ? 217.806 175.207 251.883 1.00 15.95 52 PHE B N 1
ATOM 2804 C CA . PHE B 1 52 ? 216.758 176.210 251.852 1.00 3.21 52 PHE B CA 1
ATOM 2805 C C . PHE B 1 52 ? 216.931 177.106 250.635 1.00 9.69 52 PHE B C 1
ATOM 2806 O O . PHE B 1 52 ? 218.066 177.415 250.259 1.00 20.43 52 PHE B O 1
ATOM 2814 N N . PRO B 1 53 ? 215.842 177.521 249.988 1.00 10.07 53 PRO B N 1
ATOM 2815 C CA . PRO B 1 53 ? 215.968 178.374 248.799 1.00 3.18 53 PRO B CA 1
ATOM 2816 C C . PRO B 1 53 ? 216.763 179.640 249.061 1.00 10.87 53 PRO B C 1
ATOM 2817 O O . PRO B 1 53 ? 216.573 180.294 250.089 1.00 30.88 53 PRO B O 1
ATOM 2821 N N . THR B 1 54 ? 217.654 179.997 248.142 1.00 8.82 54 THR B N 1
ATOM 2822 C CA . THR B 1 54 ? 218.489 181.173 248.336 1.00 15.14 54 THR B CA 1
ATOM 2823 C C . THR B 1 54 ? 217.651 182.445 248.258 1.00 13.78 54 THR B C 1
ATOM 2824 O O . THR B 1 54 ? 216.673 182.527 247.513 1.00 17.33 54 THR B O 1
ATOM 2828 N N . LEU B 1 55 ? 218.043 183.443 249.046 1.00 6.61 55 LEU B N 1
ATOM 2829 C CA . LEU B 1 55 ? 217.260 184.665 249.154 1.00 9.94 55 LEU B CA 1
ATOM 2830 C C . LEU B 1 55 ? 217.324 185.472 247.864 1.00 14.14 55 LEU B C 1
ATOM 2831 O O . LEU B 1 55 ? 218.381 185.600 247.242 1.00 15.82 55 LEU B O 1
ATOM 2836 N N . LYS B 1 56 ? 216.180 186.026 247.469 1.00 22.42 56 LYS B N 1
ATOM 2837 C CA . LYS B 1 56 ? 216.049 186.806 246.249 1.00 17.58 56 LYS B CA 1
ATOM 2838 C C . LYS B 1 56 ? 215.386 188.137 246.568 1.00 21.80 56 LYS B C 1
ATOM 2839 O O . LYS B 1 56 ? 214.828 188.330 247.650 1.00 21.04 56 LYS B O 1
ATOM 2845 N N . GLU B 1 57 ? 215.452 189.057 245.608 1.00 28.57 57 GLU B N 1
ATOM 2846 C CA . GLU B 1 57 ? 214.886 190.386 245.800 1.00 23.35 57 GLU B CA 1
ATOM 2847 C C . GLU B 1 57 ? 213.381 190.312 246.002 1.00 28.24 57 GLU B C 1
ATOM 2848 O O . GLU B 1 57 ? 212.692 189.496 245.387 1.00 29.83 57 GLU B O 1
ATOM 2854 N N . TRP B 1 58 ? 212.873 191.183 246.862 1.00 19.22 58 TRP B N 1
ATOM 2855 C CA . TRP B 1 58 ? 211.469 191.175 247.257 1.00 17.09 58 TRP B CA 1
ATOM 2856 C C . TRP B 1 58 ? 210.740 192.293 246.523 1.00 17.61 58 TRP B C 1
ATOM 2857 O O . TRP B 1 58 ? 210.801 193.456 246.925 1.00 21.85 58 TRP B O 1
ATOM 2868 N N . VAL B 1 59 ? 210.044 191.934 245.448 1.00 22.47 59 VAL B N 1
ATOM 2869 C CA . VAL B 1 59 ? 209.141 192.839 244.743 1.00 21.74 59 VAL B CA 1
ATOM 2870 C C . VAL B 1 59 ? 207.808 192.111 244.623 1.00 23.99 59 VAL B C 1
ATOM 2871 O O . VAL B 1 59 ? 207.758 190.953 244.196 1.00 28.98 59 VAL B O 1
ATOM 2875 N N . GLY B 1 60 ? 206.723 192.775 245.024 1.00 20.29 60 GLY B N 1
ATOM 2876 C CA . GLY B 1 60 ? 205.406 192.170 245.051 1.00 19.07 60 GLY B CA 1
ATOM 2877 C C . GLY B 1 60 ? 205.151 191.486 246.385 1.00 23.07 60 GLY B C 1
ATOM 2878 O O . GLY B 1 60 ? 205.354 192.079 247.448 1.00 27.52 60 GLY B O 1
ATOM 2879 N N . LYS B 1 61 ? 204.709 190.235 246.315 1.00 23.47 61 LYS B N 1
ATOM 2880 C CA . LYS B 1 61 ? 204.488 189.410 247.491 1.00 22.35 61 LYS B CA 1
ATOM 2881 C C . LYS B 1 61 ? 205.391 188.184 247.444 1.00 23.15 61 LYS B C 1
ATOM 2882 O O . LYS B 1 61 ? 205.942 187.833 246.397 1.00 27.90 61 LYS B O 1
ATOM 2888 N N . ARG B 1 62 ? 205.545 187.539 248.599 1.00 18.38 62 ARG B N 1
ATOM 2889 C CA . ARG B 1 62 ? 206.508 186.453 248.726 1.00 16.29 62 ARG B CA 1
ATOM 2890 C C . ARG B 1 62 ? 206.156 185.299 247.797 1.00 22.35 62 ARG B C 1
ATOM 2891 O O . ARG B 1 62 ? 204.986 184.960 247.611 1.00 20.16 62 ARG B O 1
ATOM 2899 N N . THR B 1 63 ? 207.187 184.698 247.208 1.00 24.48 63 THR B N 1
ATOM 2900 C CA . THR B 1 63 ? 207.033 183.535 246.343 1.00 21.95 63 THR B CA 1
ATOM 2901 C C . THR B 1 63 ? 207.209 182.282 247.192 1.00 23.06 63 THR B C 1
ATOM 2902 O O . THR B 1 63 ? 208.308 182.009 247.683 1.00 28.98 63 THR B O 1
ATOM 2906 N N . ILE B 1 64 ? 206.132 181.520 247.364 1.00 16.83 64 ILE B N 1
ATOM 2907 C CA . ILE B 1 64 ? 206.192 180.302 248.166 1.00 21.76 64 ILE B CA 1
ATOM 2908 C C . ILE B 1 64 ? 206.861 179.210 247.338 1.00 26.20 64 ILE B C 1
ATOM 2909 O O . ILE B 1 64 ? 206.287 178.715 246.365 1.00 24.29 64 ILE B O 1
ATOM 2914 N N . GLN B 1 65 ? 208.074 178.832 247.725 1.00 24.95 65 GLN B N 1
ATOM 2915 C CA . GLN B 1 65 ? 208.834 177.800 247.046 1.00 17.00 65 GLN B CA 1
ATOM 2916 C C . GLN B 1 65 ? 208.699 176.479 247.796 1.00 19.36 65 GLN B C 1
ATOM 2917 O O . GLN B 1 65 ? 207.915 176.345 248.737 1.00 23.09 65 GLN B O 1
ATOM 2923 N N . GLN B 1 66 ? 209.471 175.486 247.369 1.00 20.11 66 GLN B N 1
ATOM 2924 C CA . GLN B 1 66 ? 209.430 174.168 247.981 1.00 21.46 66 GLN B CA 1
ATOM 2925 C C . GLN B 1 66 ? 210.814 173.540 247.949 1.00 28.24 66 GLN B C 1
ATOM 2926 O O . GLN B 1 66 ? 211.649 173.883 247.108 1.00 29.13 66 GLN B O 1
ATOM 2932 N N . MET B 1 67 ? 211.052 172.624 248.880 1.00 19.64 67 MET B N 1
ATOM 2933 C CA . MET B 1 67 ? 212.278 171.842 248.940 1.00 12.99 67 MET B CA 1
ATOM 2934 C C . MET B 1 67 ? 211.929 170.360 248.889 1.00 20.63 67 MET B C 1
ATOM 2935 O O . MET B 1 67 ? 210.761 169.980 248.804 1.00 20.57 67 MET B O 1
ATOM 2940 N N . GLU B 1 68 ? 212.955 169.515 248.949 1.00 24.33 68 GLU B N 1
ATOM 2941 C CA . GLU B 1 68 ? 212.775 168.080 248.798 1.00 21.15 68 GLU B CA 1
ATOM 2942 C C . GLU B 1 68 ? 213.597 167.326 249.832 1.00 16.82 68 GLU B C 1
ATOM 2943 O O . GLU B 1 68 ? 214.543 167.858 250.415 1.00 22.31 68 GLU B O 1
ATOM 2949 N N . ALA B 1 69 ? 213.210 166.073 250.059 1.00 9.34 69 ALA B N 1
ATOM 2950 C CA . ALA B 1 69 ? 213.906 165.164 250.958 1.00 11.12 69 ALA B CA 1
ATOM 2951 C C . ALA B 1 69 ? 214.301 163.915 250.188 1.00 19.26 69 ALA B C 1
ATOM 2952 O O . ALA B 1 69 ? 213.500 163.380 249.416 1.00 24.78 69 ALA B O 1
ATOM 2954 N N . HIS B 1 70 ? 215.530 163.453 250.392 1.00 18.70 70 HIS B N 1
ATOM 2955 C CA . HIS B 1 70 ? 216.052 162.295 249.684 1.00 22.20 70 HIS B CA 1
ATOM 2956 C C . HIS B 1 70 ? 216.120 161.078 250.597 1.00 19.43 70 HIS B C 1
ATOM 2957 O O . HIS B 1 70 ? 216.223 161.198 251.819 1.00 18.82 70 HIS B O 1
ATOM 2964 N N . GLY B 1 71 ? 216.063 159.905 249.986 1.00 14.61 71 GLY B N 1
ATOM 2965 C CA . GLY B 1 71 ? 216.115 158.659 250.726 1.00 15.94 71 GLY B CA 1
ATOM 2966 C C . GLY B 1 71 ? 217.008 157.658 250.026 1.00 26.52 71 GLY B C 1
ATOM 2967 O O . GLY B 1 71 ? 217.248 157.743 248.821 1.00 31.51 71 GLY B O 1
ATOM 2968 N N . TYR B 1 72 ? 217.500 156.699 250.805 1.00 22.40 72 TYR B N 1
ATOM 2969 C CA . TYR B 1 72 ? 218.450 155.714 250.310 1.00 14.50 72 TYR B CA 1
ATOM 2970 C C . TYR B 1 72 ? 218.409 154.511 251.239 1.00 20.81 72 TYR B C 1
ATOM 2971 O O . TYR B 1 72 ? 218.316 154.671 252.457 1.00 26.76 72 TYR B O 1
ATOM 2980 N N . SER B 1 73 ? 218.473 153.313 250.663 1.00 17.87 73 SER B N 1
ATOM 2981 C CA . SER B 1 73 ? 218.318 152.086 251.434 1.00 14.00 73 SER B CA 1
ATOM 2982 C C . SER B 1 73 ? 219.379 151.076 251.032 1.00 17.11 73 SER B C 1
ATOM 2983 O O . SER B 1 73 ? 219.661 150.910 249.842 1.00 22.32 73 SER B O 1
ATOM 2986 N N . ILE B 1 74 ? 219.956 150.402 252.023 1.00 13.67 74 ILE B N 1
ATOM 2987 C CA . ILE B 1 74 ? 220.934 149.340 251.814 1.00 15.00 74 ILE B CA 1
ATOM 2988 C C . ILE B 1 74 ? 220.425 148.080 252.497 1.00 20.31 74 ILE B C 1
ATOM 2989 O O . ILE B 1 74 ? 220.092 148.105 253.687 1.00 19.50 74 ILE B O 1
ATOM 2994 N N . ALA B 1 75 ? 220.381 146.978 251.753 1.00 20.82 75 ALA B N 1
ATOM 2995 C CA . ALA B 1 75 ? 219.859 145.719 252.265 1.00 17.61 75 ALA B CA 1
ATOM 2996 C C . ALA B 1 75 ? 220.990 144.790 252.688 1.00 18.06 75 ALA B C 1
ATOM 2997 O O . ALA B 1 75 ? 221.992 144.651 251.983 1.00 22.52 75 ALA B O 1
ATOM 2999 N N . ASN B 1 76 ? 220.816 144.151 253.842 1.00 13.88 76 ASN B N 1
ATOM 3000 C CA . ASN B 1 76 ? 221.823 143.242 254.364 1.00 8.66 76 ASN B CA 1
ATOM 3001 C C . ASN B 1 76 ? 221.883 141.964 253.533 1.00 17.56 76 ASN B C 1
ATOM 3002 O O . ASN B 1 76 ? 220.928 141.586 252.852 1.00 26.09 76 ASN B O 1
ATOM 3007 N N . LYS B 1 77 ? 223.033 141.296 253.599 1.00 21.92 77 LYS B N 1
ATOM 3008 C CA . LYS B 1 77 ? 223.272 140.059 252.873 1.00 23.70 77 LYS B CA 1
ATOM 3009 C C . LYS B 1 77 ? 223.823 139.013 253.827 1.00 23.29 77 LYS B C 1
ATOM 3010 O O . LYS B 1 77 ? 224.400 139.341 254.864 1.00 21.88 77 LYS B O 1
ATOM 3016 N N . THR B 1 78 ? 223.636 137.748 253.469 1.00 22.33 78 THR B N 1
ATOM 3017 C CA . THR B 1 78 ? 224.126 136.629 254.258 1.00 20.51 78 THR B CA 1
ATOM 3018 C C . THR B 1 78 ? 225.254 135.921 253.521 1.00 24.31 78 THR B C 1
ATOM 3019 O O . THR B 1 78 ? 225.149 135.618 252.331 1.00 26.54 78 THR B O 1
ATOM 3023 N N . PHE B 1 79 ? 226.335 135.650 254.247 1.00 23.08 79 PHE B N 1
ATOM 3024 C CA . PHE B 1 79 ? 227.528 135.035 253.689 1.00 18.03 79 PHE B CA 1
ATOM 3025 C C . PHE B 1 79 ? 227.811 133.729 254.413 1.00 23.02 79 PHE B C 1
ATOM 3026 O O . PHE B 1 79 ? 227.380 133.531 255.550 1.00 30.29 79 PHE B O 1
ATOM 3034 N N . GLU B 1 80 ? 228.530 132.831 253.743 1.00 25.53 80 GLU B N 1
ATOM 3035 C CA . GLU B 1 80 ? 228.842 131.534 254.322 1.00 22.30 80 GLU B CA 1
ATOM 3036 C C . GLU B 1 80 ? 230.125 130.986 253.717 1.00 26.36 80 GLU B C 1
ATOM 3037 O O . GLU B 1 80 ? 230.508 131.345 252.602 1.00 32.76 80 GLU B O 1
ATOM 3043 N N . GLY B 1 81 ? 230.783 130.112 254.474 1.00 28.72 81 GLY B N 1
ATOM 3044 C CA . GLY B 1 81 ? 231.936 129.370 254.005 1.00 25.47 81 GLY B CA 1
ATOM 3045 C C . GLY B 1 81 ? 232.147 128.133 254.851 1.00 27.19 81 GLY B C 1
ATOM 3046 O O . GLY B 1 81 ? 232.165 128.226 256.080 1.00 28.82 81 GLY B O 1
ATOM 3047 N N . THR B 1 82 ? 232.302 126.970 254.225 1.00 30.08 82 THR B N 1
ATOM 3048 C CA . THR B 1 82 ? 232.379 125.719 254.963 1.00 33.71 82 THR B CA 1
ATOM 3049 C C . THR B 1 82 ? 233.380 124.770 254.321 1.00 33.62 82 THR B C 1
ATOM 3050 O O . THR B 1 82 ? 233.663 124.851 253.123 1.00 34.73 82 THR B O 1
ATOM 3054 N N . VAL B 1 83 ? 233.916 123.865 255.143 1.00 29.62 83 VAL B N 1
ATOM 3055 C CA . VAL B 1 83 ? 234.865 122.849 254.709 1.00 29.04 83 VAL B CA 1
ATOM 3056 C C . VAL B 1 83 ? 234.546 121.560 255.455 1.00 33.69 83 VAL B C 1
ATOM 3057 O O . VAL B 1 83 ? 233.919 121.570 256.515 1.00 35.20 83 VAL B O 1
ATOM 3061 N N . GLY B 1 84 ? 234.978 120.439 254.884 1.00 39.32 84 GLY B N 1
ATOM 3062 C CA . GLY B 1 84 ? 234.724 119.150 255.495 1.00 38.33 84 GLY B CA 1
ATOM 3063 C C . GLY B 1 84 ? 235.904 118.203 255.444 1.00 37.54 84 GLY B C 1
ATOM 3064 O O . GLY B 1 84 ? 236.605 118.127 254.432 1.00 38.91 84 GLY B O 1
ATOM 3065 N N . ILE B 1 85 ? 236.136 117.477 256.534 1.00 37.53 85 ILE B N 1
ATOM 3066 C CA . ILE B 1 85 ? 237.217 116.501 256.622 1.00 35.96 85 ILE B CA 1
ATOM 3067 C C . ILE B 1 85 ? 236.685 115.268 257.340 1.00 40.74 85 ILE B C 1
ATOM 3068 O O . ILE B 1 85 ? 235.946 115.388 258.322 1.00 49.38 85 ILE B O 1
ATOM 3073 N N . SER B 1 86 ? 237.054 114.086 256.852 1.00 41.70 86 SER B N 1
ATOM 3074 C CA . SER B 1 86 ? 236.499 112.853 257.390 1.00 43.31 86 SER B CA 1
ATOM 3075 C C . SER B 1 86 ? 236.962 112.627 258.823 1.00 45.12 86 SER B C 1
ATOM 3076 O O . SER B 1 86 ? 237.982 113.160 259.263 1.00 50.96 86 SER B O 1
ATOM 3079 N N . ARG B 1 87 ? 236.186 111.827 259.556 1.00 45.00 87 ARG B N 1
ATOM 3080 C CA . ARG B 1 87 ? 236.525 111.520 260.941 1.00 43.40 87 ARG B CA 1
ATOM 3081 C C . ARG B 1 87 ? 237.829 110.739 261.029 1.00 46.74 87 ARG B C 1
ATOM 3082 O O . ARG B 1 87 ? 238.636 110.964 261.938 1.00 49.50 87 ARG B O 1
ATOM 3090 N N . ASP B 1 88 ? 238.052 109.816 260.092 1.00 47.19 88 ASP B N 1
ATOM 3091 C CA . ASP B 1 88 ? 239.287 109.039 260.082 1.00 45.12 88 ASP B CA 1
ATOM 3092 C C . ASP B 1 88 ? 240.502 109.940 259.906 1.00 49.69 88 ASP B C 1
ATOM 3093 O O . ASP B 1 88 ? 241.498 109.812 260.624 1.00 56.99 88 ASP B O 1
ATOM 3098 N N . ASP B 1 89 ? 240.435 110.867 258.949 1.00 46.16 89 ASP B N 1
ATOM 3099 C CA . ASP B 1 89 ? 241.568 111.751 258.700 1.00 43.63 89 ASP B CA 1
ATOM 3100 C C . ASP B 1 89 ? 241.836 112.657 259.892 1.00 42.09 89 ASP B C 1
ATOM 3101 O O . ASP B 1 89 ? 242.994 112.925 260.229 1.00 46.79 89 ASP B O 1
ATOM 3106 N N . PHE B 1 90 ? 240.780 113.142 260.545 1.00 37.96 90 PHE B N 1
ATOM 3107 C CA . PHE B 1 90 ? 240.961 114.020 261.693 1.00 38.02 90 PHE B CA 1
ATOM 3108 C C . PHE B 1 90 ? 241.459 113.274 262.923 1.00 41.98 90 PHE B C 1
ATOM 3109 O O . PHE B 1 90 ? 242.156 113.863 263.755 1.00 41.13 90 PHE B O 1
ATOM 3117 N N . GLU B 1 91 ? 241.115 111.995 263.065 1.00 49.14 91 GLU B N 1
ATOM 3118 C CA . GLU B 1 91 ? 241.503 111.239 264.247 1.00 46.82 91 GLU B CA 1
ATOM 3119 C C . GLU B 1 91 ? 242.801 110.464 264.080 1.00 47.69 91 GLU B C 1
ATOM 3120 O O . GLU B 1 91 ? 243.403 110.077 265.087 1.00 47.68 91 GLU B O 1
ATOM 3126 N N . ASP B 1 92 ? 243.250 110.231 262.851 1.00 51.26 92 ASP B N 1
ATOM 3127 C CA . ASP B 1 92 ? 244.507 109.542 262.600 1.00 48.69 92 ASP B CA 1
ATOM 3128 C C . ASP B 1 92 ? 245.677 110.503 262.479 1.00 50.76 92 ASP B C 1
ATOM 3129 O O . ASP B 1 92 ? 246.778 110.082 262.115 1.00 53.75 92 ASP B O 1
ATOM 3134 N N . ASP B 1 93 ? 245.463 111.779 262.771 1.00 46.54 93 ASP B N 1
ATOM 3135 C CA . ASP B 1 93 ? 246.489 112.809 262.644 1.00 42.07 93 ASP B CA 1
ATOM 3136 C C . ASP B 1 93 ? 247.216 112.880 263.982 1.00 41.88 93 ASP B C 1
ATOM 3137 O O . ASP B 1 93 ? 246.786 113.584 264.899 1.00 40.41 93 ASP B O 1
ATOM 3142 N N . ASN B 1 94 ? 248.317 112.138 264.096 1.00 43.35 94 ASN B N 1
ATOM 3143 C CA . ASN B 1 94 ? 249.177 112.238 265.268 1.00 44.63 94 ASN B CA 1
ATOM 3144 C C . ASN B 1 94 ? 250.133 113.416 265.187 1.00 46.47 94 ASN B C 1
ATOM 3145 O O . ASN B 1 94 ? 250.618 113.884 266.222 1.00 46.13 94 ASN B O 1
ATOM 3150 N N . LEU B 1 95 ? 250.416 113.897 263.975 1.00 43.63 95 LEU B N 1
ATOM 3151 C CA . LEU B 1 95 ? 251.323 115.028 263.810 1.00 37.39 95 LEU B CA 1
ATOM 3152 C C . LEU B 1 95 ? 250.747 116.294 264.426 1.00 41.73 95 LEU B C 1
ATOM 3153 O O . LEU B 1 95 ? 251.476 117.087 265.032 1.00 42.16 95 LEU B O 1
ATOM 3158 N N . GLY B 1 96 ? 249.442 116.501 264.284 1.00 39.28 96 GLY B N 1
ATOM 3159 C CA . GLY B 1 96 ? 248.828 117.733 264.725 1.00 34.29 96 GLY B CA 1
ATOM 3160 C C . GLY B 1 96 ? 248.742 118.790 263.654 1.00 35.52 96 GLY B C 1
ATOM 3161 O O . GLY B 1 96 ? 248.793 119.983 263.968 1.00 36.47 96 GLY B O 1
ATOM 3162 N N . ILE B 1 97 ? 248.611 118.387 262.390 1.00 37.16 97 ILE B N 1
ATOM 3163 C CA . ILE B 1 97 ? 248.644 119.346 261.294 1.00 37.24 97 ILE B CA 1
ATOM 3164 C C . ILE B 1 97 ? 247.251 119.879 260.975 1.00 42.38 97 ILE B C 1
ATOM 3165 O O . ILE B 1 97 ? 247.115 121.012 260.500 1.00 42.60 97 ILE B O 1
ATOM 3170 N N . TYR B 1 98 ? 246.201 119.105 261.239 1.00 43.91 98 TYR B N 1
ATOM 3171 C CA . TYR B 1 98 ? 244.837 119.521 260.938 1.00 36.44 98 TYR B CA 1
ATOM 3172 C C . TYR B 1 98 ? 244.180 120.298 262.069 1.00 39.79 98 TYR B C 1
ATOM 3173 O O . TYR B 1 98 ? 243.037 120.734 261.912 1.00 43.04 98 TYR B O 1
ATOM 3182 N N . ALA B 1 99 ? 244.858 120.464 263.206 1.00 40.23 99 ALA B N 1
ATOM 3183 C CA . ALA B 1 99 ? 244.230 121.146 264.337 1.00 36.60 99 ALA B CA 1
ATOM 3184 C C . ALA B 1 99 ? 243.892 122.603 264.043 1.00 37.47 99 ALA B C 1
ATOM 3185 O O . ALA B 1 99 ? 242.757 123.018 264.334 1.00 41.19 99 ALA B O 1
ATOM 3187 N N . PRO B 1 100 ? 244.795 123.434 263.491 1.00 33.78 100 PRO B N 1
ATOM 3188 C CA . PRO B 1 100 ? 244.449 124.851 263.318 1.00 36.17 100 PRO B CA 1
ATOM 3189 C C . PRO B 1 100 ? 243.536 125.120 262.133 1.00 40.41 100 PRO B C 1
ATOM 3190 O O . PRO B 1 100 ? 243.972 125.689 261.129 1.00 43.86 100 PRO B O 1
ATOM 3194 N N . ILE B 1 101 ? 242.270 124.725 262.235 1.00 38.01 101 ILE B N 1
ATOM 3195 C CA . ILE B 1 101 ? 241.257 125.076 261.252 1.00 33.02 101 ILE B CA 1
ATOM 3196 C C . ILE B 1 101 ? 240.307 126.138 261.789 1.00 34.64 101 ILE B C 1
ATOM 3197 O O . ILE B 1 101 ? 239.842 127.001 261.040 1.00 36.09 101 ILE B O 1
ATOM 3202 N N . PHE B 1 102 ? 240.022 126.093 263.091 1.00 33.48 102 PHE B N 1
ATOM 3203 C CA . PHE B 1 102 ? 239.182 127.112 263.707 1.00 35.09 102 PHE B CA 1
ATOM 3204 C C . PHE B 1 102 ? 239.819 128.490 263.591 1.00 39.04 102 PHE B C 1
ATOM 3205 O O . PHE B 1 102 ? 239.141 129.471 263.261 1.00 42.00 102 PHE B O 1
ATOM 3213 N N . GLN B 1 103 ? 241.128 128.582 263.840 1.00 32.48 103 GLN B N 1
ATOM 3214 C CA . GLN B 1 103 ? 241.822 129.858 263.701 1.00 34.30 103 GLN B CA 1
ATOM 3215 C C . GLN B 1 103 ? 241.813 130.341 262.257 1.00 37.70 103 GLN B C 1
ATOM 3216 O O . GLN B 1 103 ? 241.631 131.537 261.996 1.00 40.47 103 GLN B O 1
ATOM 3222 N N . GLU B 1 104 ? 242.015 129.427 261.305 1.00 31.29 104 GLU B N 1
ATOM 3223 C CA . GLU B 1 104 ? 242.012 129.816 259.900 1.00 30.56 104 GLU B CA 1
ATOM 3224 C C . GLU B 1 104 ? 240.651 130.352 259.476 1.00 31.51 104 GLU B C 1
ATOM 3225 O O . GLU B 1 104 ? 240.569 131.364 258.770 1.00 35.49 104 GLU B O 1
ATOM 3231 N N . MET B 1 105 ? 239.569 129.695 259.896 1.00 31.44 105 MET B N 1
ATOM 3232 C CA . MET B 1 105 ? 238.249 130.180 259.506 1.00 31.99 105 MET B CA 1
ATOM 3233 C C . MET B 1 105 ? 237.899 131.472 260.233 1.00 30.90 105 MET B C 1
ATOM 3234 O O . MET B 1 105 ? 237.208 132.332 259.675 1.00 35.23 105 MET B O 1
ATOM 3239 N N . GLY B 1 106 ? 238.389 131.648 261.460 1.00 29.11 106 GLY B N 1
ATOM 3240 C CA . GLY B 1 106 ? 238.217 132.928 262.125 1.00 29.17 106 GLY B CA 1
ATOM 3241 C C . GLY B 1 106 ? 238.900 134.060 261.385 1.00 28.23 106 GLY B C 1
ATOM 3242 O O . GLY B 1 106 ? 238.329 135.140 261.217 1.00 33.66 106 GLY B O 1
ATOM 3243 N N . ARG B 1 107 ? 240.130 133.826 260.919 1.00 26.74 107 ARG B N 1
ATOM 3244 C CA . ARG B 1 107 ? 240.823 134.841 260.130 1.00 28.49 107 ARG B CA 1
ATOM 3245 C C . ARG B 1 107 ? 240.118 135.109 258.807 1.00 30.29 107 ARG B C 1
ATOM 3246 O O . ARG B 1 107 ? 240.040 136.265 258.368 1.00 34.34 107 ARG B O 1
ATOM 3254 N N . SER B 1 108 ? 239.604 134.062 258.160 1.00 23.91 108 SER B N 1
ATOM 3255 C CA . SER B 1 108 ? 238.872 134.253 256.912 1.00 21.88 108 SER B CA 1
ATOM 3256 C C . SER B 1 108 ? 237.619 135.089 257.128 1.00 21.94 108 SER B C 1
ATOM 3257 O O . SER B 1 108 ? 237.274 135.930 256.290 1.00 23.02 108 SER B O 1
ATOM 3260 N N . ALA B 1 109 ? 236.911 134.857 258.233 1.00 22.61 109 ALA B N 1
ATOM 3261 C CA . ALA B 1 109 ? 235.753 135.687 258.547 1.00 19.67 109 ALA B CA 1
ATOM 3262 C C . ALA B 1 109 ? 236.165 137.122 258.845 1.00 25.48 109 ALA B C 1
ATOM 3263 O O . ALA B 1 109 ? 235.485 138.066 258.431 1.00 28.72 109 ALA B O 1
ATOM 3265 N N . ALA B 1 110 ? 237.278 137.308 259.561 1.00 26.13 110 ALA B N 1
ATOM 3266 C CA . ALA B 1 110 ? 237.695 138.652 259.948 1.00 22.04 110 ALA B CA 1
ATOM 3267 C C . ALA B 1 110 ? 238.148 139.479 258.754 1.00 21.95 110 ALA B C 1
ATOM 3268 O O . ALA B 1 110 ? 238.000 140.705 258.760 1.00 22.93 110 ALA B O 1
ATOM 3270 N N . VAL B 1 111 ? 238.714 138.838 257.734 1.00 25.35 111 VAL B N 1
ATOM 3271 C CA . VAL B 1 111 ? 239.274 139.589 256.612 1.00 22.53 111 VAL B CA 1
ATOM 3272 C C . VAL B 1 111 ? 238.183 140.244 255.754 1.00 18.36 111 VAL B C 1
ATOM 3273 O O . VAL B 1 111 ? 238.433 141.266 255.106 1.00 15.34 111 VAL B O 1
ATOM 3277 N N . GLN B 1 112 ? 236.959 139.718 255.790 1.00 19.82 112 GLN B N 1
ATOM 3278 C CA . GLN B 1 112 ? 235.911 140.081 254.833 1.00 13.35 112 GLN B CA 1
ATOM 3279 C C . GLN B 1 112 ? 235.599 141.573 254.724 1.00 18.68 112 GLN B C 1
ATOM 3280 O O . GLN B 1 112 ? 235.383 142.045 253.596 1.00 20.28 112 GLN B O 1
ATOM 3286 N N . PRO B 1 113 ? 235.511 142.358 255.817 1.00 19.02 113 PRO B N 1
ATOM 3287 C CA . PRO B 1 113 ? 235.155 143.776 255.663 1.00 15.59 113 PRO B CA 1
ATOM 3288 C C . PRO B 1 113 ? 236.064 144.565 254.731 1.00 13.34 113 PRO B C 1
ATOM 3289 O O . PRO B 1 113 ? 235.601 145.510 254.086 1.00 15.61 113 PRO B O 1
ATOM 3293 N N . ASP B 1 114 ? 237.346 144.217 254.653 1.00 18.63 114 ASP B N 1
ATOM 3294 C CA . ASP B 1 114 ? 238.228 144.873 253.696 1.00 12.73 114 ASP B CA 1
ATOM 3295 C C . ASP B 1 114 ? 237.967 144.435 252.263 1.00 13.75 114 ASP B C 1
ATOM 3296 O O . ASP B 1 114 ? 237.932 145.282 251.358 1.00 24.10 114 ASP B O 1
ATOM 3301 N N . GLU B 1 115 ? 237.789 143.132 252.038 1.00 10.98 115 GLU B N 1
ATOM 3302 C CA . GLU B 1 115 ? 237.429 142.634 250.719 1.00 14.52 115 GLU B CA 1
ATOM 3303 C C . GLU B 1 115 ? 236.119 143.213 250.220 1.00 22.65 115 GLU B C 1
ATOM 3304 O O . GLU B 1 115 ? 235.915 143.272 249.006 1.00 24.04 115 GLU B O 1
ATOM 3310 N N . LEU B 1 116 ? 235.226 143.619 251.117 1.00 16.98 116 LEU B N 1
ATOM 3311 C CA . LEU B 1 116 ? 233.980 144.255 250.715 1.00 10.06 116 LEU B CA 1
ATOM 3312 C C . LEU B 1 116 ? 234.174 145.717 250.336 1.00 9.84 116 LEU B C 1
ATOM 3313 O O . LEU B 1 116 ? 233.771 146.131 249.249 1.00 13.27 116 LEU B O 1
ATOM 3318 N N . ILE B 1 117 ? 234.819 146.499 251.202 1.00 10.87 117 ILE B N 1
ATOM 3319 C CA . ILE B 1 117 ? 234.929 147.938 250.982 1.00 9.35 117 ILE B CA 1
ATOM 3320 C C . ILE B 1 117 ? 235.824 148.240 249.786 1.00 9.05 117 ILE B C 1
ATOM 3321 O O . ILE B 1 117 ? 235.484 149.062 248.924 1.00 17.09 117 ILE B O 1
ATOM 3326 N N . PHE B 1 118 ? 236.987 147.591 249.711 1.00 8.29 118 PHE B N 1
ATOM 3327 C CA . PHE B 1 118 ? 237.908 147.940 248.637 1.00 11.88 118 PHE B CA 1
ATOM 3328 C C . PHE B 1 118 ? 237.428 147.413 247.292 1.00 20.00 118 PHE B C 1
ATOM 3329 O O . PHE B 1 118 ? 237.667 148.048 246.260 1.00 32.47 118 PHE B O 1
ATOM 3337 N N . LYS B 1 119 ? 236.565 146.423 247.307 1.00 7.74 119 LYS B N 1
ATOM 3338 C CA . LYS B 1 119 ? 235.967 146.004 246.025 1.00 8.37 119 LYS B CA 1
ATOM 3339 C C . LYS B 1 119 ? 234.911 147.022 245.616 1.00 12.06 119 LYS B C 1
ATOM 3340 O O . LYS B 1 119 ? 234.563 147.021 244.462 1.00 22.35 119 LYS B O 1
ATOM 3346 N N . LEU B 1 120 ? 234.426 147.863 246.519 1.00 17.06 120 LEU B N 1
ATOM 3347 C CA . LEU B 1 120 ? 233.355 148.838 246.210 1.00 16.71 120 LEU B CA 1
ATOM 3348 C C . LEU B 1 120 ? 233.966 149.997 245.448 1.00 10.59 120 LEU B C 1
ATOM 3349 O O . LEU B 1 120 ? 233.376 150.422 244.473 1.00 14.24 120 LEU B O 1
ATOM 3354 N N . LEU B 1 121 ? 235.082 150.522 245.920 1.00 13.91 121 LEU B N 1
ATOM 3355 C CA . LEU B 1 121 ? 235.759 151.598 245.170 1.00 13.34 121 LEU B CA 1
ATOM 3356 C C . LEU B 1 121 ? 236.139 151.018 243.816 1.00 15.85 121 LEU B C 1
ATOM 3357 O O . LEU B 1 121 ? 235.730 151.576 242.817 1.00 21.28 121 LEU B O 1
ATOM 3362 N N . LYS B 1 122 ? 236.836 149.897 243.792 1.00 19.86 122 LYS B N 1
ATOM 3363 C CA . LYS B 1 122 ? 237.321 149.369 242.500 1.00 17.58 122 LYS B CA 1
ATOM 3364 C C . LYS B 1 122 ? 236.189 149.331 241.495 1.00 22.03 122 LYS B C 1
ATOM 3365 O O . LYS B 1 122 ? 236.336 149.953 240.448 1.00 31.03 122 LYS B O 1
ATOM 3371 N N . ASP B 1 123 ? 235.117 148.608 241.773 1.00 13.46 123 ASP B N 1
ATOM 3372 C CA . ASP B 1 123 ? 234.109 148.521 240.724 1.00 19.32 123 ASP B CA 1
ATOM 3373 C C . ASP B 1 123 ? 233.039 149.594 240.863 1.00 17.39 123 ASP B C 1
ATOM 3374 O O . ASP B 1 123 ? 231.861 149.335 240.606 1.00 16.24 123 ASP B O 1
ATOM 3379 N N . GLY B 1 124 ? 233.426 150.795 241.278 1.00 16.93 124 GLY B N 1
ATOM 3380 C CA . GLY B 1 124 ? 232.481 151.884 241.402 1.00 18.25 124 GLY B CA 1
ATOM 3381 C C . GLY B 1 124 ? 231.999 152.462 240.096 1.00 22.65 124 GLY B C 1
ATOM 3382 O O . GLY B 1 124 ? 231.107 153.314 240.104 1.00 29.69 124 GLY B O 1
ATOM 3383 N N . PHE B 1 125 ? 232.570 152.032 238.974 1.00 20.76 125 PHE B N 1
ATOM 3384 C CA . PHE B 1 125 ? 232.121 152.499 237.672 1.00 17.47 125 PHE B CA 1
ATOM 3385 C C . PHE B 1 125 ? 230.869 151.783 237.189 1.00 19.75 125 PHE B C 1
ATOM 3386 O O . PHE B 1 125 ? 230.268 152.224 236.205 1.00 27.24 125 PHE B O 1
ATOM 3394 N N . THR B 1 126 ? 230.459 150.703 237.849 1.00 18.34 126 THR B N 1
ATOM 3395 C CA . THR B 1 126 ? 229.311 149.920 237.415 1.00 19.49 126 THR B CA 1
ATOM 3396 C C . THR B 1 126 ? 228.181 149.857 238.431 1.00 23.12 126 THR B C 1
ATOM 3397 O O . THR B 1 126 ? 227.020 149.778 238.029 1.00 28.97 126 THR B O 1
ATOM 3401 N N . GLN B 1 127 ? 228.480 149.877 239.721 1.00 22.25 127 GLN B N 1
ATOM 3402 C CA . GLN B 1 127 ? 227.430 149.815 240.727 1.00 24.18 127 GLN B CA 1
ATOM 3403 C C . GLN B 1 127 ? 226.701 151.155 240.820 1.00 27.89 127 GLN B C 1
ATOM 3404 O O . GLN B 1 127 ? 227.329 152.210 240.720 1.00 24.87 127 GLN B O 1
ATOM 3410 N N . PRO B 1 128 ? 225.385 151.144 241.014 1.00 23.55 128 PRO B N 1
ATOM 3411 C CA . PRO B 1 128 ? 224.636 152.395 241.132 1.00 20.19 128 PRO B CA 1
ATOM 3412 C C . PRO B 1 128 ? 224.606 152.929 242.554 1.00 20.11 128 PRO B C 1
ATOM 3413 O O . PRO B 1 128 ? 224.695 152.189 243.534 1.00 19.81 128 PRO B O 1
ATOM 3417 N N . CYS B 1 129 ? 224.463 154.246 242.653 1.00 21.59 129 CYS B N 1
ATOM 3418 C CA . CYS B 1 129 ? 224.434 154.952 243.923 1.00 21.35 129 CYS B CA 1
ATOM 3419 C C . CYS B 1 129 ? 223.085 155.651 244.089 1.00 24.44 129 CYS B C 1
ATOM 3420 O O . CYS B 1 129 ? 222.144 155.415 243.323 1.00 30.04 129 CYS B O 1
ATOM 3423 N N . TYR B 1 130 ? 222.987 156.507 245.109 1.00 17.93 130 TYR B N 1
ATOM 3424 C CA . TYR B 1 130 ? 221.680 156.998 245.540 1.00 14.31 130 TYR B CA 1
ATOM 3425 C C . TYR B 1 130 ? 220.992 157.829 244.463 1.00 19.15 130 TYR B C 1
ATOM 3426 O O . TYR B 1 130 ? 219.772 157.730 244.290 1.00 25.98 130 TYR B O 1
ATOM 3435 N N . ASP B 1 131 ? 221.740 158.654 243.730 1.00 20.47 131 ASP B N 1
ATOM 3436 C CA . ASP B 1 131 ? 221.097 159.541 242.767 1.00 18.94 131 ASP B CA 1
ATOM 3437 C C . ASP B 1 131 ? 220.661 158.821 241.500 1.00 20.70 131 ASP B C 1
ATOM 3438 O O . ASP B 1 131 ? 220.011 159.440 240.653 1.00 25.55 131 ASP B O 1
ATOM 3443 N N . GLY B 1 132 ? 221.000 157.543 241.343 1.00 16.84 132 GLY B N 1
ATOM 3444 C CA . GLY B 1 132 ? 220.560 156.742 240.229 1.00 18.40 132 GLY B CA 1
ATOM 3445 C C . GLY B 1 132 ? 221.671 156.297 239.301 1.00 25.34 132 GLY B C 1
ATOM 3446 O O . GLY B 1 132 ? 221.637 155.163 238.811 1.00 28.62 132 GLY B O 1
ATOM 3447 N N . GLN B 1 133 ? 222.649 157.157 239.046 1.00 25.75 133 GLN B N 1
ATOM 3448 C CA . GLN B 1 133 ? 223.754 156.809 238.172 1.00 24.22 133 GLN B CA 1
ATOM 3449 C C . GLN B 1 133 ? 224.781 155.964 238.919 1.00 21.98 133 GLN B C 1
ATOM 3450 O O . GLN B 1 133 ? 224.617 155.628 240.093 1.00 21.38 133 GLN B O 1
ATOM 3456 N N . ASN B 1 134 ? 225.851 155.612 238.215 1.00 20.50 134 ASN B N 1
ATOM 3457 C CA . ASN B 1 134 ? 226.961 154.919 238.845 1.00 17.42 134 ASN B CA 1
ATOM 3458 C C . ASN B 1 134 ? 227.700 155.870 239.777 1.00 22.54 134 ASN B C 1
ATOM 3459 O O . ASN B 1 134 ? 227.600 157.092 239.653 1.00 31.43 134 ASN B O 1
ATOM 3464 N N . PHE B 1 135 ? 228.437 155.299 240.732 1.00 13.26 135 PHE B N 1
ATOM 3465 C CA . PHE B 1 135 ? 229.167 156.129 241.686 1.00 3.16 135 PHE B CA 1
ATOM 3466 C C . PHE B 1 135 ? 230.193 157.001 240.977 1.00 16.47 135 PHE B C 1
ATOM 3467 O O . PHE B 1 135 ? 230.230 158.221 241.170 1.00 24.55 135 PHE B O 1
ATOM 3475 N N . PHE B 1 136 ? 231.032 156.392 240.147 1.00 14.78 136 PHE B N 1
ATOM 3476 C CA . PHE B 1 136 ? 231.971 157.119 239.307 1.00 10.82 136 PHE B CA 1
ATOM 3477 C C . PHE B 1 136 ? 231.346 157.251 237.927 1.00 21.66 136 PHE B C 1
ATOM 3478 O O . PHE B 1 136 ? 231.200 156.257 237.212 1.00 27.20 136 PHE B O 1
ATOM 3486 N N . ASP B 1 137 ? 230.977 158.472 237.560 1.00 21.47 137 ASP B N 1
ATOM 3487 C CA . ASP B 1 137 ? 230.195 158.696 236.357 1.00 9.13 137 ASP B CA 1
ATOM 3488 C C . ASP B 1 137 ? 230.498 160.088 235.829 1.00 13.07 137 ASP B C 1
ATOM 3489 O O . ASP B 1 137 ? 231.004 160.951 236.548 1.00 29.31 137 ASP B O 1
ATOM 3494 N N . LYS B 1 138 ? 230.180 160.316 234.562 1.00 16.89 138 LYS B N 1
ATOM 3495 C CA . LYS B 1 138 ? 230.433 161.640 233.945 1.00 21.72 138 LYS B CA 1
ATOM 3496 C C . LYS B 1 138 ? 229.108 162.368 233.741 1.00 19.25 138 LYS B C 1
ATOM 3497 O O . LYS B 1 138 ? 229.139 163.480 233.239 1.00 19.31 138 LYS B O 1
ATOM 3503 N N . GLU B 1 139 ? 227.995 161.756 234.111 1.00 15.14 139 GLU B N 1
ATOM 3504 C CA . GLU B 1 139 ? 226.688 162.431 234.023 1.00 19.55 139 GLU B CA 1
ATOM 3505 C C . GLU B 1 139 ? 225.959 162.344 235.361 1.00 20.53 139 GLU B C 1
ATOM 3506 O O . GLU B 1 139 ? 225.102 161.490 235.480 1.00 26.53 139 GLU B O 1
ATOM 3512 N N . HIS B 1 140 ? 226.274 163.221 236.307 1.00 16.69 140 HIS B N 1
ATOM 3513 C CA . HIS B 1 140 ? 225.667 163.210 237.655 1.00 10.88 140 HIS B CA 1
ATOM 3514 C C . HIS B 1 140 ? 224.875 164.502 237.745 1.00 23.47 140 HIS B C 1
ATOM 3515 O O . HIS B 1 140 ? 225.501 165.542 237.855 1.00 29.57 140 HIS B O 1
ATOM 3522 N N . PRO B 1 141 ? 223.536 164.491 237.765 1.00 21.26 141 PRO B N 1
ATOM 3523 C CA . PRO B 1 141 ? 222.708 165.696 237.638 1.00 16.07 141 PRO B CA 1
ATOM 3524 C C . PRO B 1 141 ? 222.904 166.654 238.803 1.00 23.97 141 PRO B C 1
ATOM 3525 O O . PRO B 1 141 ? 223.037 166.241 239.955 1.00 35.53 141 PRO B O 1
ATOM 3529 N N . VAL B 1 142 ? 222.917 167.946 238.491 1.00 21.89 142 VAL B N 1
ATOM 3530 C CA . VAL B 1 142 ? 222.935 169.010 239.489 1.00 22.25 142 VAL B CA 1
ATOM 3531 C C . VAL B 1 142 ? 221.850 169.999 239.084 1.00 30.42 142 VAL B C 1
ATOM 3532 O O . VAL B 1 142 ? 222.064 170.857 238.220 1.00 33.07 142 VAL B O 1
ATOM 3536 N N . TYR B 1 143 ? 220.678 169.875 239.698 1.00 22.92 143 TYR B N 1
ATOM 3537 C CA . TYR B 1 143 ? 219.529 170.664 239.295 1.00 21.82 143 TYR B CA 1
ATOM 3538 C C . TYR B 1 143 ? 219.686 172.115 239.748 1.00 28.14 143 TYR B C 1
ATOM 3539 O O . TYR B 1 143 ? 220.323 172.389 240.767 1.00 31.50 143 TYR B O 1
ATOM 3548 N N . PRO B 1 144 ? 219.117 173.066 239.002 1.00 27.57 144 PRO B N 1
ATOM 3549 C CA . PRO B 1 144 ? 219.266 174.480 239.367 1.00 19.00 144 PRO B CA 1
ATOM 3550 C C . PRO B 1 144 ? 218.355 174.934 240.491 1.00 24.37 144 PRO B C 1
ATOM 3551 O O . PRO B 1 144 ? 218.499 176.073 240.953 1.00 27.39 144 PRO B O 1
ATOM 3555 N N . ASN B 1 145 ? 217.427 174.097 240.943 1.00 26.92 145 ASN B N 1
ATOM 3556 C CA . ASN B 1 145 ? 216.487 174.460 241.991 1.00 22.60 145 ASN B CA 1
ATOM 3557 C C . ASN B 1 145 ? 216.665 173.532 243.180 1.00 22.94 145 ASN B C 1
ATOM 3558 O O . ASN B 1 145 ? 217.018 172.361 243.017 1.00 27.93 145 ASN B O 1
ATOM 3563 N N . VAL B 1 146 ? 216.416 174.064 244.376 1.00 21.76 146 VAL B N 1
ATOM 3564 C CA . VAL B 1 146 ? 216.607 173.286 245.595 1.00 22.68 146 VAL B CA 1
ATOM 3565 C C . VAL B 1 146 ? 215.690 172.074 245.617 1.00 27.23 146 VAL B C 1
ATOM 3566 O O . VAL B 1 146 ? 216.082 170.994 246.075 1.00 26.46 146 VAL B O 1
ATOM 3570 N N . ASP B 1 147 ? 214.469 172.221 245.106 1.00 25.33 147 ASP B N 1
ATOM 3571 C CA . ASP B 1 147 ? 213.497 171.139 245.122 1.00 18.46 147 ASP B CA 1
ATOM 3572 C C . ASP B 1 147 ? 213.843 170.006 244.168 1.00 24.18 147 ASP B C 1
ATOM 3573 O O . ASP B 1 147 ? 213.182 168.964 244.213 1.00 29.69 147 ASP B O 1
ATOM 3578 N N . GLY B 1 148 ? 214.906 170.125 243.389 1.00 25.21 148 GLY B N 1
ATOM 3579 C CA . GLY B 1 148 ? 215.295 168.983 242.545 1.00 23.18 148 GLY B CA 1
ATOM 3580 C C . GLY B 1 148 ? 214.511 168.992 241.264 1.00 29.57 148 GLY B C 1
ATOM 3581 O O . GLY B 1 148 ? 214.147 167.923 240.792 1.00 31.90 148 GLY B O 1
ATOM 3582 N N . THR B 1 149 ? 214.229 170.178 240.742 1.00 34.79 149 THR B N 1
ATOM 3583 C CA . THR B 1 149 ? 213.425 170.299 239.508 1.00 32.06 149 THR B CA 1
ATOM 3584 C C . THR B 1 149 ? 213.968 171.406 238.626 1.00 31.83 149 THR B C 1
ATOM 3585 O O . THR B 1 149 ? 213.939 172.550 239.067 1.00 34.10 149 THR B O 1
ATOM 3589 N N . GLY B 1 150 ? 214.415 171.065 237.426 1.00 33.56 150 GLY B N 1
ATOM 3590 C CA . GLY B 1 150 ? 214.864 172.067 236.454 1.00 32.27 150 GLY B CA 1
ATOM 3591 C C . GLY B 1 150 ? 215.492 171.328 235.303 1.00 35.92 150 GLY B C 1
ATOM 3592 O O . GLY B 1 150 ? 215.033 170.216 235.020 1.00 35.87 150 GLY B O 1
ATOM 3593 N N . SER B 1 151 ? 216.502 171.911 234.670 1.00 37.54 151 SER B N 1
ATOM 3594 C CA . SER B 1 151 ? 217.258 171.178 233.635 1.00 35.49 151 SER B CA 1
ATOM 3595 C C . SER B 1 151 ? 218.606 170.811 234.239 1.00 35.41 151 SER B C 1
ATOM 3596 O O . SER B 1 151 ? 219.364 171.729 234.546 1.00 38.63 151 SER B O 1
ATOM 3599 N N . ALA B 1 152 ? 218.876 169.524 234.405 1.00 28.43 152 ALA B N 1
ATOM 3600 C CA . ALA B 1 152 ? 220.091 169.044 235.044 1.00 31.54 152 ALA B CA 1
ATOM 3601 C C . ALA B 1 152 ? 221.322 169.439 234.239 1.00 35.36 152 ALA B C 1
ATOM 3602 O O . ALA B 1 152 ? 221.296 169.504 233.008 1.00 40.37 152 ALA B O 1
ATOM 3604 N N . VAL B 1 153 ? 222.408 169.709 234.951 1.00 27.34 153 VAL B N 1
ATOM 3605 C CA . VAL B 1 153 ? 223.706 169.980 234.349 1.00 28.34 153 VAL B CA 1
ATOM 3606 C C . VAL B 1 153 ? 224.619 168.836 234.764 1.00 31.55 153 VAL B C 1
ATOM 3607 O O . VAL B 1 153 ? 224.949 168.689 235.945 1.00 30.96 153 VAL B O 1
ATOM 3611 N N . ASN B 1 154 ? 225.030 168.022 233.798 1.00 26.25 154 ASN B N 1
ATOM 3612 C CA . ASN B 1 154 ? 225.825 166.838 234.097 1.00 21.30 154 ASN B CA 1
ATOM 3613 C C . ASN B 1 154 ? 227.187 167.216 234.656 1.00 29.59 154 ASN B C 1
ATOM 3614 O O . ASN B 1 154 ? 228.037 167.754 233.941 1.00 34.22 154 ASN B O 1
ATOM 3619 N N . THR B 1 155 ? 227.394 166.920 235.933 1.00 24.45 155 THR B N 1
ATOM 3620 C CA . THR B 1 155 ? 228.674 167.121 236.590 1.00 16.68 155 THR B CA 1
ATOM 3621 C C . THR B 1 155 ? 229.463 165.820 236.581 1.00 15.62 155 THR B C 1
ATOM 3622 O O . THR B 1 155 ? 228.925 164.746 236.856 1.00 15.96 155 THR B O 1
ATOM 3626 N N . SER B 1 156 ? 230.744 165.923 236.250 1.00 24.05 156 SER B N 1
ATOM 3627 C CA . SER B 1 156 ? 231.607 164.765 236.083 1.00 20.71 156 SER B CA 1
ATOM 3628 C C . SER B 1 156 ? 232.329 164.441 237.380 1.00 18.82 156 SER B C 1
ATOM 3629 O O . SER B 1 156 ? 232.753 165.332 238.119 1.00 26.58 156 SER B O 1
ATOM 3632 N N . ASN B 1 157 ? 232.457 163.146 237.645 1.00 14.41 157 ASN B N 1
ATOM 3633 C CA . ASN B 1 157 ? 233.148 162.640 238.817 1.00 4.89 157 ASN B CA 1
ATOM 3634 C C . ASN B 1 157 ? 234.468 161.975 238.461 1.00 9.58 157 ASN B C 1
ATOM 3635 O O . ASN B 1 157 ? 235.203 161.564 239.362 1.00 13.21 157 ASN B O 1
ATOM 3640 N N . ILE B 1 158 ? 234.796 161.879 237.177 1.00 20.55 158 ILE B N 1
ATOM 3641 C CA . ILE B 1 158 ? 235.964 161.159 236.690 1.00 14.06 158 ILE B CA 1
ATOM 3642 C C . ILE B 1 158 ? 236.847 162.129 235.923 1.00 18.47 158 ILE B C 1
ATOM 3643 O O . ILE B 1 158 ? 236.359 162.875 235.067 1.00 28.55 158 ILE B O 1
ATOM 3648 N N . VAL B 1 159 ? 238.140 162.126 236.231 1.00 15.89 159 VAL B N 1
ATOM 3649 C CA . VAL B 1 159 ? 239.138 162.821 235.428 1.00 23.44 159 VAL B CA 1
ATOM 3650 C C . VAL B 1 159 ? 239.907 161.779 234.630 1.00 24.69 159 VAL B C 1
ATOM 3651 O O . VAL B 1 159 ? 240.457 160.829 235.198 1.00 27.98 159 VAL B O 1
ATOM 3655 N N . GLU B 1 160 ? 239.927 161.942 233.310 1.00 31.79 160 GLU B N 1
ATOM 3656 C CA . GLU B 1 160 ? 240.396 160.902 232.406 1.00 30.38 160 GLU B CA 1
ATOM 3657 C C . GLU B 1 160 ? 241.536 161.426 231.550 1.00 38.46 160 GLU B C 1
ATOM 3658 O O . GLU B 1 160 ? 241.489 162.563 231.072 1.00 39.75 160 GLU B O 1
ATOM 3664 N N . GLN B 1 161 ? 242.552 160.593 231.360 1.00 37.97 161 GLN B N 1
ATOM 3665 C CA . GLN B 1 161 ? 243.680 160.899 230.494 1.00 34.45 161 GLN B CA 1
ATOM 3666 C C . GLN B 1 161 ? 243.548 160.077 229.220 1.00 39.39 161 GLN B C 1
ATOM 3667 O O . GLN B 1 161 ? 243.314 158.867 229.282 1.00 41.96 161 GLN B O 1
ATOM 3673 N N . ASP B 1 162 ? 243.687 160.735 228.073 1.00 52.27 162 ASP B N 1
ATOM 3674 C CA . ASP B 1 162 ? 243.484 160.060 226.799 1.00 52.13 162 ASP B CA 1
ATOM 3675 C C . ASP B 1 162 ? 244.498 158.940 226.610 1.00 52.09 162 ASP B C 1
ATOM 3676 O O . ASP B 1 162 ? 245.677 159.084 226.944 1.00 51.80 162 ASP B O 1
ATOM 3681 N N . SER B 1 163 ? 244.022 157.817 226.071 1.00 50.31 163 SER B N 1
ATOM 3682 C CA . SER B 1 163 ? 244.856 156.658 225.755 1.00 51.78 163 SER B CA 1
ATOM 3683 C C . SER B 1 163 ? 245.582 156.146 226.999 1.00 55.14 163 SER B C 1
ATOM 3684 O O . SER B 1 163 ? 246.811 156.157 227.090 1.00 53.73 163 SER B O 1
ATOM 3687 N N . PHE B 1 164 ? 244.791 155.694 227.970 1.00 46.56 164 PHE B N 1
ATOM 3688 C CA . PHE B 1 164 ? 245.315 155.172 229.225 1.00 41.14 164 PHE B CA 1
ATOM 3689 C C . PHE B 1 164 ? 244.763 153.775 229.449 1.00 41.16 164 PHE B C 1
ATOM 3690 O O . PHE B 1 164 ? 243.549 153.564 229.362 1.00 42.39 164 PHE B O 1
ATOM 3698 N N . SER B 1 165 ? 245.652 152.826 229.740 1.00 46.01 165 SER B N 1
ATOM 3699 C CA . SER B 1 165 ? 245.279 151.450 230.071 1.00 47.00 165 SER B CA 1
ATOM 3700 C C . SER B 1 165 ? 246.113 151.040 231.281 1.00 47.98 165 SER B C 1
ATOM 3701 O O . SER B 1 165 ? 247.230 150.537 231.143 1.00 48.68 165 SER B O 1
ATOM 3704 N N . GLY B 1 166 ? 245.572 151.268 232.465 1.00 40.46 166 GLY B N 1
ATOM 3705 C CA . GLY B 1 166 ? 246.292 150.981 233.681 1.00 38.48 166 GLY B CA 1
ATOM 3706 C C . GLY B 1 166 ? 245.381 150.954 234.881 1.00 41.70 166 GLY B C 1
ATOM 3707 O O . GLY B 1 166 ? 244.195 150.636 234.779 1.00 44.93 166 GLY B O 1
ATOM 3708 N N . LEU B 1 167 ? 245.950 151.297 236.030 1.00 33.34 167 LEU B N 1
ATOM 3709 C CA . LEU B 1 167 ? 245.254 151.215 237.306 1.00 30.08 167 LEU B CA 1
ATOM 3710 C C . LEU B 1 167 ? 244.919 152.605 237.818 1.00 29.81 167 LEU B C 1
ATOM 3711 O O . LEU B 1 167 ? 245.828 153.427 237.998 1.00 34.08 167 LEU B O 1
ATOM 3716 N N . PRO B 1 168 ? 243.648 152.913 238.054 1.00 17.39 168 PRO B N 1
ATOM 3717 C CA . PRO B 1 168 ? 243.284 154.243 238.545 1.00 15.20 168 PRO B CA 1
ATOM 3718 C C . PRO B 1 168 ? 243.559 154.390 240.034 1.00 19.42 168 PRO B C 1
ATOM 3719 O O . PRO B 1 168 ? 243.804 153.420 240.752 1.00 27.38 168 PRO B O 1
ATOM 3723 N N . PHE B 1 169 ? 243.515 155.638 240.489 1.00 15.29 169 PHE B N 1
ATOM 3724 C CA . PHE B 1 169 ? 243.654 155.961 241.899 1.00 8.74 169 PHE B CA 1
ATOM 3725 C C . PHE B 1 169 ? 242.611 156.999 242.290 1.00 11.86 169 PHE B C 1
ATOM 3726 O O . PHE B 1 169 ? 242.080 157.725 241.447 1.00 22.03 169 PHE B O 1
ATOM 3734 N N . TYR B 1 170 ? 242.317 157.055 243.585 1.00 11.36 170 TYR B N 1
ATOM 3735 C CA . TYR B 1 170 ? 241.133 157.732 244.089 1.00 9.27 170 TYR B CA 1
ATOM 3736 C C . TYR B 1 170 ? 241.504 158.766 245.139 1.00 8.82 170 TYR B C 1
ATOM 3737 O O . TYR B 1 170 ? 242.467 158.597 245.889 1.00 15.88 170 TYR B O 1
ATOM 3746 N N . LEU B 1 171 ? 240.720 159.839 245.191 1.00 7.05 171 LEU B N 1
ATOM 3747 C CA . LEU B 1 171 ? 240.824 160.855 246.228 1.00 8.61 171 LEU B CA 1
ATOM 3748 C C . LEU B 1 171 ? 239.482 160.958 246.934 1.00 13.25 171 LEU B C 1
ATOM 3749 O O . LEU B 1 171 ? 238.441 161.043 246.277 1.00 18.93 171 LEU B O 1
ATOM 3754 N N . LEU B 1 172 ? 239.502 160.954 248.264 1.00 6.82 172 LEU B N 1
ATOM 3755 C CA . LEU B 1 172 ? 238.284 160.974 249.059 1.00 6.53 172 LEU B CA 1
ATOM 3756 C C . LEU B 1 172 ? 238.396 162.020 250.157 1.00 9.59 172 LEU B C 1
ATOM 3757 O O . LEU B 1 172 ? 239.494 162.354 250.604 1.00 23.03 172 LEU B O 1
ATOM 3762 N N . ASP B 1 173 ? 237.246 162.543 250.583 1.00 9.62 173 ASP B N 1
ATOM 3763 C CA . ASP B 1 173 ? 237.186 163.515 251.675 1.00 10.50 173 ASP B CA 1
ATOM 3764 C C . ASP B 1 173 ? 236.653 162.810 252.918 1.00 18.41 173 ASP B C 1
ATOM 3765 O O . ASP B 1 173 ? 235.471 162.868 253.251 1.00 19.29 173 ASP B O 1
ATOM 3770 N N . CYS B 1 174 ? 237.560 162.129 253.614 1.00 17.93 174 CYS B N 1
ATOM 3771 C CA . CYS B 1 174 ? 237.217 161.412 254.839 1.00 19.71 174 CYS B CA 1
ATOM 3772 C C . CYS B 1 174 ? 237.517 162.280 256.062 1.00 24.78 174 CYS B C 1
ATOM 3773 O O . CYS B 1 174 ? 238.289 161.920 256.946 1.00 33.94 174 CYS B O 1
ATOM 3776 N N . SER B 1 175 ? 236.875 163.448 256.104 1.00 19.80 175 SER B N 1
ATOM 3777 C CA . SER B 1 175 ? 237.139 164.426 257.149 1.00 17.60 175 SER B CA 1
ATOM 3778 C C . SER B 1 175 ? 235.969 164.682 258.080 1.00 19.28 175 SER B C 1
ATOM 3779 O O . SER B 1 175 ? 236.186 165.206 259.176 1.00 24.70 175 SER B O 1
ATOM 3782 N N . ARG B 1 176 ? 234.750 164.347 257.683 1.00 23.98 176 ARG B N 1
ATOM 3783 C CA . ARG B 1 176 ? 233.564 164.573 258.487 1.00 21.34 176 ARG B CA 1
ATOM 3784 C C . ARG B 1 176 ? 233.036 163.243 259.019 1.00 27.51 176 ARG B C 1
ATOM 3785 O O . ARG B 1 176 ? 233.663 162.191 258.860 1.00 29.53 176 ARG B O 1
ATOM 3793 N N . ALA B 1 177 ? 231.876 163.296 259.673 1.00 27.35 177 ALA B N 1
ATOM 3794 C CA . ALA B 1 177 ? 231.253 162.082 260.187 1.00 30.43 177 ALA B CA 1
ATOM 3795 C C . ALA B 1 177 ? 230.637 161.240 259.079 1.00 29.50 177 ALA B C 1
ATOM 3796 O O . ALA B 1 177 ? 230.462 160.030 259.253 1.00 25.07 177 ALA B O 1
ATOM 3798 N N . VAL B 1 178 ? 230.298 161.854 257.948 1.00 22.17 178 VAL B N 1
ATOM 3799 C CA . VAL B 1 178 ? 229.713 161.145 256.816 1.00 21.60 178 VAL B CA 1
ATOM 3800 C C . VAL B 1 178 ? 230.840 160.867 255.829 1.00 26.68 178 VAL B C 1
ATOM 3801 O O . VAL B 1 178 ? 231.265 161.752 255.089 1.00 29.87 178 VAL B O 1
ATOM 3805 N N . LYS B 1 179 ? 231.326 159.644 255.822 1.00 18.02 179 LYS B N 1
ATOM 3806 C CA . LYS B 1 179 ? 232.381 159.250 254.907 1.00 17.35 179 LYS B CA 1
ATOM 3807 C C . LYS B 1 179 ? 231.786 158.747 253.600 1.00 16.66 179 LYS B C 1
ATOM 3808 O O . LYS B 1 179 ? 230.632 158.317 253.559 1.00 22.14 179 LYS B O 1
ATOM 3814 N N . PRO B 1 180 ? 232.542 158.807 252.499 1.00 14.98 180 PRO B N 1
ATOM 3815 C CA . PRO B 1 180 ? 231.973 158.416 251.200 1.00 16.50 180 PRO B CA 1
ATOM 3816 C C . PRO B 1 180 ? 231.580 156.950 251.099 1.00 22.19 180 PRO B C 1
ATOM 3817 O O . PRO B 1 180 ? 230.764 156.612 250.235 1.00 23.09 180 PRO B O 1
ATOM 3821 N N . LEU B 1 181 ? 232.123 156.072 251.936 1.00 20.12 181 LEU B N 1
ATOM 3822 C CA . LEU B 1 181 ? 231.806 154.652 251.896 1.00 13.55 181 LEU B CA 1
ATOM 3823 C C . LEU B 1 181 ? 231.190 154.225 253.220 1.00 12.42 181 LEU B C 1
ATOM 3824 O O . LEU B 1 181 ? 231.615 154.668 254.289 1.00 21.77 181 LEU B O 1
ATOM 3829 N N . ILE B 1 182 ? 230.186 153.355 253.147 1.00 10.26 182 ILE B N 1
ATOM 3830 C CA . ILE B 1 182 ? 229.455 152.892 254.320 1.00 15.15 182 ILE B CA 1
ATOM 3831 C C . ILE B 1 182 ? 229.651 151.393 254.473 1.00 18.26 182 ILE B C 1
ATOM 3832 O O . ILE B 1 182 ? 229.492 150.636 253.511 1.00 20.63 182 ILE B O 1
ATOM 3837 N N . PHE B 1 183 ? 229.991 150.968 255.685 1.00 15.76 183 PHE B N 1
ATOM 3838 C CA . PHE B 1 183 ? 230.022 149.560 256.046 1.00 7.34 183 PHE B CA 1
ATOM 3839 C C . PHE B 1 183 ? 228.916 149.293 257.050 1.00 8.36 183 PHE B C 1
ATOM 3840 O O . PHE B 1 183 ? 228.796 150.004 258.052 1.00 21.30 183 PHE B O 1
ATOM 3848 N N . GLN B 1 184 ? 228.119 148.267 256.783 1.00 10.02 184 GLN B N 1
ATOM 3849 C CA . GLN B 1 184 ? 226.918 147.969 257.548 1.00 9.62 184 GLN B CA 1
ATOM 3850 C C . GLN B 1 184 ? 227.011 146.542 258.060 1.00 15.78 184 GLN B C 1
ATOM 3851 O O . GLN B 1 184 ? 227.120 145.604 257.265 1.00 27.08 184 GLN B O 1
ATOM 3857 N N . GLU B 1 185 ? 226.957 146.373 259.377 1.00 18.83 185 GLU B N 1
ATOM 3858 C CA . GLU B 1 185 ? 227.064 145.061 259.998 1.00 25.72 185 GLU B CA 1
ATOM 3859 C C . GLU B 1 185 ? 225.781 144.738 260.747 1.00 25.42 185 GLU B C 1
ATOM 3860 O O . GLU B 1 185 ? 225.330 145.526 261.581 1.00 28.47 185 GLU B O 1
ATOM 3866 N N . ARG B 1 186 ? 225.204 143.575 260.448 1.00 21.01 186 ARG B N 1
ATOM 3867 C CA . ARG B 1 186 ? 223.977 143.119 261.089 1.00 16.90 186 ARG B CA 1
ATOM 3868 C C . ARG B 1 186 ? 224.258 142.102 262.190 1.00 21.78 186 ARG B C 1
ATOM 3869 O O . ARG B 1 186 ? 223.904 142.325 263.350 1.00 25.82 186 ARG B O 1
ATOM 3877 N N . ARG B 1 187 ? 224.890 140.986 261.846 1.00 26.80 187 ARG B N 1
ATOM 3878 C CA . ARG B 1 187 ? 225.215 139.939 262.804 1.00 28.00 187 ARG B CA 1
ATOM 3879 C C . ARG B 1 187 ? 226.716 139.698 262.799 1.00 31.45 187 ARG B C 1
ATOM 3880 O O . ARG B 1 187 ? 227.330 139.602 261.731 1.00 29.14 187 ARG B O 1
ATOM 3888 N N . LYS B 1 188 ? 227.300 139.602 263.989 1.00 36.30 188 LYS B N 1
ATOM 3889 C CA . LYS B 1 188 ? 228.723 139.339 264.104 1.00 34.41 188 LYS B CA 1
ATOM 3890 C C . LYS B 1 188 ? 229.032 137.917 263.638 1.00 37.33 188 LYS B C 1
ATOM 3891 O O . LYS B 1 188 ? 228.161 137.045 263.675 1.00 36.42 188 LYS B O 1
ATOM 3897 N N . PRO B 1 189 ? 230.258 137.664 263.184 1.00 35.64 189 PRO B N 1
ATOM 3898 C CA . PRO B 1 189 ? 230.595 136.334 262.666 1.00 27.21 189 PRO B CA 1
ATOM 3899 C C . PRO B 1 189 ? 230.340 135.243 263.692 1.00 31.15 189 PRO B C 1
ATOM 3900 O O . PRO B 1 189 ? 230.638 135.394 264.877 1.00 36.16 189 PRO B O 1
ATOM 3904 N N . GLU B 1 190 ? 229.782 134.134 263.223 1.00 35.19 190 GLU B N 1
ATOM 3905 C CA . GLU B 1 190 ? 229.471 132.987 264.062 1.00 35.31 190 GLU B CA 1
ATOM 3906 C C . GLU B 1 190 ? 230.160 131.763 263.477 1.00 40.73 190 GLU B C 1
ATOM 3907 O O . GLU B 1 190 ? 229.928 131.412 262.316 1.00 42.02 190 GLU B O 1
ATOM 3913 N N . LEU B 1 191 ? 231.006 131.122 264.277 1.00 34.60 191 LEU B N 1
ATOM 3914 C CA . LEU B 1 191 ? 231.814 129.993 263.839 1.00 27.82 191 LEU B CA 1
ATOM 3915 C C . LEU B 1 191 ? 231.337 128.733 264.545 1.00 30.27 191 LEU B C 1
ATOM 3916 O O . LEU B 1 191 ? 231.239 128.707 265.775 1.00 38.56 191 LEU B O 1
ATOM 3921 N N . VAL B 1 192 ? 231.044 127.694 263.768 1.00 29.27 192 VAL B N 1
ATOM 3922 C CA . VAL B 1 192 ? 230.473 126.457 264.285 1.00 30.94 192 VAL B CA 1
ATOM 3923 C C . VAL B 1 192 ? 231.325 125.292 263.806 1.00 35.50 192 VAL B C 1
ATOM 3924 O O . VAL B 1 192 ? 231.600 125.172 262.608 1.00 40.18 192 VAL B O 1
ATOM 3928 N N . ALA B 1 193 ? 231.739 124.436 264.736 1.00 38.33 193 ALA B N 1
ATOM 3929 C CA . ALA B 1 193 ? 232.550 123.258 264.437 1.00 36.20 193 ALA B CA 1
ATOM 3930 C C . ALA B 1 193 ? 231.763 122.022 264.859 1.00 41.09 193 ALA B C 1
ATOM 3931 O O . ALA B 1 193 ? 231.643 121.734 266.053 1.00 42.65 193 ALA B O 1
ATOM 3933 N N . ARG B 1 194 ? 231.226 121.292 263.880 1.00 42.35 194 ARG B N 1
ATOM 3934 C CA . ARG B 1 194 ? 230.415 120.104 264.150 1.00 43.31 194 ARG B CA 1
ATOM 3935 C C . ARG B 1 194 ? 231.320 118.876 264.154 1.00 45.44 194 ARG B C 1
ATOM 3936 O O . ARG B 1 194 ? 231.353 118.078 263.216 1.00 47.25 194 ARG B O 1
ATOM 3944 N N . THR B 1 195 ? 232.062 118.721 265.246 1.00 49.23 195 THR B N 1
ATOM 3945 C CA . THR B 1 195 ? 233.008 117.624 265.411 1.00 50.34 195 THR B CA 1
ATOM 3946 C C . THR B 1 195 ? 232.629 116.747 266.598 1.00 50.45 195 THR B C 1
ATOM 3947 O O . THR B 1 195 ? 233.471 116.387 267.421 1.00 53.70 195 THR B O 1
ATOM 3951 N N . ARG B 1 196 ? 231.352 116.393 266.703 1.00 60.67 196 ARG B N 1
ATOM 3952 C CA . ARG B 1 196 ? 230.865 115.529 267.766 1.00 60.10 196 ARG B CA 1
ATOM 3953 C C . ARG B 1 196 ? 230.338 114.225 267.184 1.00 61.81 196 ARG B C 1
ATOM 3954 O O . ARG B 1 196 ? 229.786 114.193 266.082 1.00 65.55 196 ARG B O 1
ATOM 3962 N N . ILE B 1 197 ? 230.516 113.141 267.945 1.00 61.41 197 ILE B N 1
ATOM 3963 C CA . ILE B 1 197 ? 230.117 111.811 267.489 1.00 64.10 197 ILE B CA 1
ATOM 3964 C C . ILE B 1 197 ? 228.614 111.668 267.320 1.00 65.93 197 ILE B C 1
ATOM 3965 O O . ILE B 1 197 ? 228.166 111.017 266.368 1.00 62.67 197 ILE B O 1
ATOM 3970 N N . ASP B 1 198 ? 227.820 112.275 268.198 1.00 70.02 198 ASP B N 1
ATOM 3971 C CA . ASP B 1 198 ? 226.369 112.172 268.135 1.00 66.76 198 ASP B CA 1
ATOM 3972 C C . ASP B 1 198 ? 225.757 113.005 267.017 1.00 67.58 198 ASP B C 1
ATOM 3973 O O . ASP B 1 198 ? 224.535 112.978 266.846 1.00 69.51 198 ASP B O 1
ATOM 3978 N N . ASP B 1 199 ? 226.564 113.745 266.263 1.00 60.28 199 ASP B N 1
ATOM 3979 C CA . ASP B 1 199 ? 226.040 114.561 265.179 1.00 56.69 199 ASP B CA 1
ATOM 3980 C C . ASP B 1 199 ? 225.437 113.686 264.086 1.00 56.06 199 ASP B C 1
ATOM 3981 O O . ASP B 1 199 ? 225.840 112.540 263.881 1.00 58.91 199 ASP B O 1
ATOM 3986 N N . ASP B 1 200 ? 224.446 114.240 263.388 1.00 52.33 200 ASP B N 1
ATOM 3987 C CA . ASP B 1 200 ? 223.758 113.489 262.344 1.00 53.33 200 ASP B CA 1
ATOM 3988 C C . ASP B 1 200 ? 224.646 113.271 261.126 1.00 53.49 200 ASP B C 1
ATOM 3989 O O . ASP B 1 200 ? 224.662 112.175 260.554 1.00 59.40 200 ASP B O 1
ATOM 3994 N N . HIS B 1 201 ? 225.388 114.300 260.713 1.00 47.99 201 HIS B N 1
ATOM 3995 C CA . HIS B 1 201 ? 226.257 114.158 259.551 1.00 48.69 201 HIS B CA 1
ATOM 3996 C C . HIS B 1 201 ? 227.403 113.195 259.832 1.00 50.45 201 HIS B C 1
ATOM 3997 O O . HIS B 1 201 ? 227.818 112.441 258.945 1.00 52.55 201 HIS B O 1
ATOM 4004 N N . VAL B 1 202 ? 227.934 113.214 261.055 1.00 51.14 202 VAL B N 1
ATOM 4005 C CA . VAL B 1 202 ? 228.991 112.276 261.420 1.00 51.88 202 VAL B CA 1
ATOM 4006 C C . VAL B 1 202 ? 228.467 110.848 261.383 1.00 52.63 202 VAL B C 1
ATOM 4007 O O . VAL B 1 202 ? 229.139 109.935 260.889 1.00 54.66 202 VAL B O 1
ATOM 4011 N N . PHE B 1 203 ? 227.263 110.629 261.909 1.00 48.30 203 PHE B N 1
ATOM 4012 C CA . PHE B 1 203 ? 226.667 109.301 261.904 1.00 46.89 203 PHE B CA 1
ATOM 4013 C C . PHE B 1 203 ? 226.292 108.833 260.506 1.00 50.52 203 PHE B C 1
ATOM 4014 O O . PHE B 1 203 ? 226.283 107.624 260.256 1.00 52.58 203 PHE B O 1
ATOM 4022 N N . MET B 1 204 ? 225.988 109.754 259.591 1.00 49.79 204 MET B N 1
ATOM 4023 C CA . MET B 1 204 ? 225.549 109.380 258.255 1.00 50.31 204 MET B CA 1
ATOM 4024 C C . MET B 1 204 ? 226.639 109.444 257.196 1.00 49.73 204 MET B C 1
ATOM 4025 O O . MET B 1 204 ? 226.551 108.712 256.207 1.00 50.16 204 MET B O 1
ATOM 4030 N N . ASP B 1 205 ? 227.654 110.288 257.369 1.00 50.58 205 ASP B N 1
ATOM 4031 C CA . ASP B 1 205 ? 228.692 110.415 256.354 1.00 49.12 205 ASP B CA 1
ATOM 4032 C C . ASP B 1 205 ? 230.112 110.270 256.875 1.00 50.50 205 ASP B C 1
ATOM 4033 O O . ASP B 1 205 ? 231.034 110.262 256.054 1.00 51.87 205 ASP B O 1
ATOM 4038 N N . ASN B 1 206 ? 230.329 110.158 258.186 1.00 48.18 206 ASN B N 1
ATOM 4039 C CA . ASN B 1 206 ? 231.668 110.008 258.757 1.00 44.85 206 ASN B CA 1
ATOM 4040 C C . ASN B 1 206 ? 232.547 111.207 258.400 1.00 49.19 206 ASN B C 1
ATOM 4041 O O . ASN B 1 206 ? 233.692 111.063 257.970 1.00 52.34 206 ASN B O 1
ATOM 4046 N N . GLU B 1 207 ? 231.994 112.404 258.588 1.00 48.31 207 GLU B N 1
ATOM 4047 C CA . GLU B 1 207 ? 232.645 113.648 258.205 1.00 43.61 207 GLU B CA 1
ATOM 4048 C C . GLU B 1 207 ? 232.560 114.659 259.338 1.00 41.59 207 GLU B C 1
ATOM 4049 O O . GLU B 1 207 ? 231.616 114.652 260.129 1.00 47.52 207 GLU B O 1
ATOM 4055 N N . PHE B 1 208 ? 233.556 115.537 259.401 1.00 34.81 208 PHE B N 1
ATOM 4056 C CA . PHE B 1 208 ? 233.566 116.663 260.325 1.00 35.20 208 PHE B CA 1
ATOM 4057 C C . PHE B 1 208 ? 233.378 117.948 259.532 1.00 40.87 208 PHE B C 1
ATOM 4058 O O . PHE B 1 208 ? 234.022 118.140 258.497 1.00 47.70 208 PHE B O 1
ATOM 4066 N N . LEU B 1 209 ? 232.498 118.820 260.012 1.00 35.47 209 LEU B N 1
ATOM 4067 C CA . LEU B 1 209 ? 232.119 120.028 259.292 1.00 33.14 209 LEU B CA 1
ATOM 4068 C C . LEU B 1 209 ? 232.525 121.263 260.083 1.00 32.42 209 LEU B C 1
ATOM 4069 O O . LEU B 1 209 ? 232.246 121.357 261.282 1.00 33.76 209 LEU B O 1
ATOM 4074 N N . PHE B 1 210 ? 233.184 122.203 259.410 1.00 28.78 210 PHE B N 1
ATOM 4075 C CA . PHE B 1 210 ? 233.522 123.504 259.973 1.00 30.41 210 PHE B CA 1
ATOM 4076 C C . PHE B 1 210 ? 232.908 124.573 259.084 1.00 32.74 210 PHE B C 1
ATOM 4077 O O . PHE B 1 210 ? 233.194 124.620 257.884 1.00 35.20 210 PHE B O 1
ATOM 4085 N N . GLY B 1 211 ? 232.078 125.429 259.666 1.00 31.62 211 GLY B N 1
ATOM 4086 C CA . GLY B 1 211 ? 231.354 126.420 258.896 1.00 29.45 211 GLY B CA 1
ATOM 4087 C C . GLY B 1 211 ? 231.298 127.761 259.596 1.00 29.96 211 GLY B C 1
ATOM 4088 O O . GLY B 1 211 ? 231.336 127.851 260.821 1.00 33.73 211 GLY B O 1
ATOM 4089 N N . ALA B 1 212 ? 231.200 128.812 258.785 1.00 25.18 212 ALA B N 1
ATOM 4090 C CA . ALA B 1 212 ? 231.113 130.179 259.270 1.00 25.58 212 ALA B CA 1
ATOM 4091 C C . ALA B 1 212 ? 230.069 130.930 258.459 1.00 28.65 212 ALA B C 1
ATOM 4092 O O . ALA B 1 212 ? 229.802 130.592 257.304 1.00 34.03 212 ALA B O 1
ATOM 4094 N N . SER B 1 213 ? 229.475 131.951 259.073 1.00 22.94 213 SER B N 1
ATOM 4095 C CA . SER B 1 213 ? 228.467 132.755 258.399 1.00 21.00 213 SER B CA 1
ATOM 4096 C C . SER B 1 213 ? 228.392 134.130 259.044 1.00 24.93 213 SER B C 1
ATOM 4097 O O . SER B 1 213 ? 228.479 134.253 260.267 1.00 32.88 213 SER B O 1
ATOM 4100 N N . THR B 1 214 ? 228.231 135.158 258.211 1.00 17.09 214 THR B N 1
ATOM 4101 C CA . THR B 1 214 ? 228.132 136.539 258.659 1.00 16.45 214 THR B CA 1
ATOM 4102 C C . THR B 1 214 ? 227.014 137.234 257.896 1.00 19.63 214 THR B C 1
ATOM 4103 O O . THR B 1 214 ? 226.631 136.804 256.807 1.00 23.77 214 THR B O 1
ATOM 4107 N N . ARG B 1 215 ? 226.494 138.313 258.475 1.00 20.46 215 ARG B N 1
ATOM 4108 C CA . ARG B 1 215 ? 225.478 139.147 257.833 1.00 20.96 215 ARG B CA 1
ATOM 4109 C C . ARG B 1 215 ? 225.986 140.585 257.797 1.00 26.13 215 ARG B C 1
ATOM 4110 O O . ARG B 1 215 ? 225.903 141.306 258.793 1.00 32.39 215 ARG B O 1
ATOM 4118 N N . ARG B 1 216 ? 226.500 141.003 256.641 1.00 24.07 216 ARG B N 1
ATOM 4119 C CA . ARG B 1 216 ? 227.103 142.317 256.475 1.00 16.88 216 ARG B CA 1
ATOM 4120 C C . ARG B 1 216 ? 226.630 142.911 255.157 1.00 16.50 216 ARG B C 1
ATOM 4121 O O . ARG B 1 216 ? 225.989 142.240 254.344 1.00 26.86 216 ARG B O 1
ATOM 4129 N N . ALA B 1 217 ? 226.946 144.186 254.945 1.00 6.74 217 ALA B N 1
ATOM 4130 C CA . ALA B 1 217 ? 226.635 144.851 253.689 1.00 6.88 217 ALA B CA 1
ATOM 4131 C C . ALA B 1 217 ? 227.491 146.099 253.562 1.00 14.81 217 ALA B C 1
ATOM 4132 O O . ALA B 1 217 ? 227.841 146.731 254.561 1.00 19.97 217 ALA B O 1
ATOM 4134 N N . ALA B 1 218 ? 227.816 146.448 252.321 1.00 20.18 218 ALA B N 1
ATOM 4135 C CA . ALA B 1 218 ? 228.600 147.632 252.007 1.00 13.39 218 ALA B CA 1
ATOM 4136 C C . ALA B 1 218 ? 227.880 148.455 250.949 1.00 20.81 218 ALA B C 1
ATOM 4137 O O . ALA B 1 218 ? 227.353 147.907 249.977 1.00 24.90 218 ALA B O 1
ATOM 4139 N N . GLY B 1 219 ? 227.860 149.776 251.140 1.00 10.92 219 GLY B N 1
ATOM 4140 C CA . GLY B 1 219 ? 227.148 150.656 250.240 1.00 7.32 219 GLY B CA 1
ATOM 4141 C C . GLY B 1 219 ? 227.890 151.962 250.046 1.00 10.87 219 GLY B C 1
ATOM 4142 O O . GLY B 1 219 ? 228.902 152.227 250.692 1.00 21.65 219 GLY B O 1
ATOM 4143 N N . TYR B 1 220 ? 227.363 152.776 249.137 1.00 14.46 220 TYR B N 1
ATOM 4144 C CA . TYR B 1 220 ? 227.965 154.051 248.781 1.00 11.87 220 TYR B CA 1
ATOM 4145 C C . TYR B 1 220 ? 227.314 155.184 249.560 1.00 18.29 220 TYR B C 1
ATOM 4146 O O . TYR B 1 220 ? 226.122 155.133 249.872 1.00 25.94 220 TYR B O 1
ATOM 4155 N N . GLY B 1 221 ? 228.103 156.208 249.868 1.00 15.03 221 GLY B N 1
ATOM 4156 C CA . GLY B 1 221 ? 227.576 157.398 250.503 1.00 12.20 221 GLY B CA 1
ATOM 4157 C C . GLY B 1 221 ? 227.264 158.482 249.495 1.00 21.78 221 GLY B C 1
ATOM 4158 O O . GLY B 1 221 ? 226.422 158.290 248.614 1.00 25.06 221 GLY B O 1
ATOM 4159 N N . PHE B 1 222 ? 227.946 159.618 249.603 1.00 19.72 222 PHE B N 1
ATOM 4160 C CA . PHE B 1 222 ? 227.769 160.736 248.687 1.00 15.86 222 PHE B CA 1
ATOM 4161 C C . PHE B 1 222 ? 228.785 160.627 247.562 1.00 17.02 222 PHE B C 1
ATOM 4162 O O . PHE B 1 222 ? 229.983 160.479 247.819 1.00 19.77 222 PHE B O 1
ATOM 4170 N N . TRP B 1 223 ? 228.312 160.708 246.318 1.00 16.38 223 TRP B N 1
ATOM 4171 C CA . TRP B 1 223 ? 229.229 160.703 245.186 1.00 6.78 223 TRP B CA 1
ATOM 4172 C C . TRP B 1 223 ? 230.100 161.946 245.133 1.00 14.08 223 TRP B C 1
ATOM 4173 O O . TRP B 1 223 ? 231.154 161.911 244.492 1.00 18.55 223 TRP B O 1
ATOM 4184 N N . GLN B 1 224 ? 229.694 163.036 245.784 1.00 14.30 224 GLN B N 1
ATOM 4185 C CA . GLN B 1 224 ? 230.425 164.293 245.700 1.00 10.38 224 GLN B CA 1
ATOM 4186 C C . GLN B 1 224 ? 231.741 164.270 246.457 1.00 6.10 224 GLN B C 1
ATOM 4187 O O . GLN B 1 224 ? 232.552 165.181 246.276 1.00 7.72 224 GLN B O 1
ATOM 4193 N N . MET B 1 225 ? 231.978 163.256 247.285 1.00 3.25 225 MET B N 1
ATOM 4194 C CA . MET B 1 225 ? 233.153 163.200 248.141 1.00 5.99 225 MET B CA 1
ATOM 4195 C C . MET B 1 225 ? 234.158 162.155 247.670 1.00 13.43 225 MET B C 1
ATOM 4196 O O . MET B 1 225 ? 234.904 161.601 248.477 1.00 26.24 225 MET B O 1
ATOM 4201 N N . ALA B 1 226 ? 234.191 161.877 246.369 1.00 4.69 226 ALA B N 1
ATOM 4202 C CA . ALA B 1 226 ? 235.153 160.935 245.817 1.00 3.36 226 ALA B CA 1
ATOM 4203 C C . ALA B 1 226 ? 235.382 161.268 244.351 1.00 13.03 226 ALA B C 1
ATOM 4204 O O . ALA B 1 226 ? 234.463 161.681 243.642 1.00 30.83 226 ALA B O 1
ATOM 4206 N N . VAL B 1 227 ? 236.622 161.082 243.907 1.00 7.78 227 VAL B N 1
ATOM 4207 C CA . VAL B 1 227 ? 237.009 161.337 242.522 1.00 5.67 227 VAL B CA 1
ATOM 4208 C C . VAL B 1 227 ? 237.957 160.233 242.080 1.00 13.15 227 VAL B C 1
ATOM 4209 O O . VAL B 1 227 ? 238.920 159.920 242.784 1.00 24.91 227 VAL B O 1
ATOM 4213 N N . ALA B 1 228 ? 237.686 159.638 240.919 1.00 8.57 228 ALA B N 1
ATOM 4214 C CA . ALA B 1 228 ? 238.514 158.571 240.367 1.00 12.51 228 ALA B CA 1
ATOM 4215 C C . ALA B 1 228 ? 239.373 159.140 239.246 1.00 19.04 228 ALA B C 1
ATOM 4216 O O . ALA B 1 228 ? 238.849 159.703 238.281 1.00 24.16 228 ALA B O 1
ATOM 4218 N N . VAL B 1 229 ? 240.686 158.981 239.364 1.00 15.22 229 VAL B N 1
ATOM 4219 C CA . VAL B 1 229 ? 241.623 159.500 238.376 1.00 11.50 229 VAL B CA 1
ATOM 4220 C C . VAL B 1 229 ? 242.073 158.339 237.500 1.00 17.40 229 VAL B C 1
ATOM 4221 O O . VAL B 1 229 ? 242.781 157.441 237.960 1.00 24.58 229 VAL B O 1
ATOM 4225 N N . LYS B 1 230 ? 241.662 158.355 236.235 1.00 20.25 230 LYS B N 1
ATOM 4226 C CA . LYS B 1 230 ? 242.039 157.312 235.284 1.00 14.22 230 LYS B CA 1
ATOM 4227 C C . LYS B 1 230 ? 243.233 157.785 234.458 1.00 23.12 230 LYS B C 1
ATOM 4228 O O . LYS B 1 230 ? 243.153 158.014 233.252 1.00 32.35 230 LYS B O 1
ATOM 4234 N N . GLY B 1 231 ? 244.353 157.928 235.136 1.00 24.83 231 GLY B N 1
ATOM 4235 C CA . GLY B 1 231 ? 245.574 158.381 234.500 1.00 22.54 231 GLY B CA 1
ATOM 4236 C C . GLY B 1 231 ? 246.783 157.941 235.281 1.00 24.97 231 GLY B C 1
ATOM 4237 O O . GLY B 1 231 ? 246.719 157.010 236.087 1.00 33.35 231 GLY B O 1
ATOM 4238 N N . ASP B 1 232 ? 247.901 158.613 235.038 1.00 18.29 232 ASP B N 1
ATOM 4239 C CA . ASP B 1 232 ? 249.150 158.326 235.722 1.00 17.40 232 ASP B CA 1
ATOM 4240 C C . ASP B 1 232 ? 249.233 159.120 237.017 1.00 20.30 232 ASP B C 1
ATOM 4241 O O . ASP B 1 232 ? 248.592 160.161 237.176 1.00 26.36 232 ASP B O 1
ATOM 4246 N N . LEU B 1 233 ? 250.040 158.616 237.950 1.00 15.72 233 LEU B N 1
ATOM 4247 C CA . LEU B 1 233 ? 250.198 159.259 239.253 1.00 10.49 233 LEU B CA 1
ATOM 4248 C C . LEU B 1 233 ? 251.267 160.345 239.139 1.00 19.17 233 LEU B C 1
ATOM 4249 O O . LEU B 1 233 ? 252.374 160.246 239.669 1.00 24.20 233 LEU B O 1
ATOM 4254 N N . THR B 1 234 ? 250.914 161.397 238.415 1.00 17.27 234 THR B N 1
ATOM 4255 C CA . THR B 1 234 ? 251.759 162.571 238.289 1.00 13.89 234 THR B CA 1
ATOM 4256 C C . THR B 1 234 ? 251.205 163.700 239.145 1.00 14.37 234 THR B C 1
ATOM 4257 O O . THR B 1 234 ? 250.080 163.646 239.640 1.00 23.84 234 THR B O 1
ATOM 4261 N N . LEU B 1 235 ? 252.023 164.737 239.319 1.00 11.78 235 LEU B N 1
ATOM 4262 C CA . LEU B 1 235 ? 251.583 165.905 240.070 1.00 15.46 235 LEU B CA 1
ATOM 4263 C C . LEU B 1 235 ? 250.412 166.598 239.384 1.00 18.78 235 LEU B C 1
ATOM 4264 O O . LEU B 1 235 ? 249.479 167.061 240.054 1.00 29.34 235 LEU B O 1
ATOM 4269 N N . ASP B 1 236 ? 250.440 166.670 238.053 1.00 8.93 236 ASP B N 1
ATOM 4270 C CA . ASP B 1 236 ? 249.379 167.345 237.317 1.00 6.32 236 ASP B CA 1
ATOM 4271 C C . ASP B 1 236 ? 248.040 166.639 237.487 1.00 15.49 236 ASP B C 1
ATOM 4272 O O . ASP B 1 236 ? 247.012 167.290 237.696 1.00 27.70 236 ASP B O 1
ATOM 4277 N N . ASN B 1 237 ? 248.025 165.307 237.396 1.00 12.15 237 ASN B N 1
ATOM 4278 C CA . ASN B 1 237 ? 246.772 164.572 237.549 1.00 12.68 237 ASN B CA 1
ATOM 4279 C C . ASN B 1 237 ? 246.229 164.695 238.966 1.00 13.61 237 ASN B C 1
ATOM 4280 O O . ASN B 1 237 ? 245.015 164.821 239.171 1.00 24.39 237 ASN B O 1
ATOM 4285 N N . LEU B 1 238 ? 247.117 164.662 239.959 1.00 4.89 238 LEU B N 1
ATOM 4286 C CA . LEU B 1 238 ? 246.691 164.840 241.340 1.00 3.12 238 LEU B CA 1
ATOM 4287 C C . LEU B 1 238 ? 246.068 166.213 241.553 1.00 7.42 238 LEU B C 1
ATOM 4288 O O . LEU B 1 238 ? 245.023 166.336 242.203 1.00 23.76 238 LEU B O 1
ATOM 4293 N N . TRP B 1 239 ? 246.680 167.258 240.995 1.00 6.13 239 TRP B N 1
ATOM 4294 C CA . TRP B 1 239 ? 246.110 168.593 241.151 1.00 7.67 239 TRP B CA 1
ATOM 4295 C C . TRP B 1 239 ? 244.806 168.736 240.375 1.00 12.43 239 TRP B C 1
ATOM 4296 O O . TRP B 1 239 ? 243.895 169.450 240.810 1.00 19.03 239 TRP B O 1
ATOM 4307 N N . LYS B 1 240 ? 244.698 168.073 239.221 1.00 9.38 240 LYS B N 1
ATOM 4308 C CA . LYS B 1 240 ? 243.439 168.067 238.483 1.00 8.56 240 LYS B CA 1
ATOM 4309 C C . LYS B 1 240 ? 242.323 167.462 239.318 1.00 18.68 240 LYS B C 1
ATOM 4310 O O . LYS B 1 240 ? 241.220 168.012 239.392 1.00 20.08 240 LYS B O 1
ATOM 4316 N N . GLY B 1 241 ? 242.590 166.318 239.946 1.00 14.95 241 GLY B N 1
ATOM 4317 C CA . GLY B 1 241 ? 241.593 165.725 240.821 1.00 2.44 241 GLY B CA 1
ATOM 4318 C C . GLY B 1 241 ? 241.237 166.630 241.983 1.00 7.36 241 GLY B C 1
ATOM 4319 O O . GLY B 1 241 ? 240.062 166.780 242.330 1.00 16.74 241 GLY B O 1
ATOM 4320 N N . TRP B 1 242 ? 242.248 167.258 242.590 1.00 7.88 242 TRP B N 1
ATOM 4321 C CA . TRP B 1 242 ? 242.005 168.165 243.707 1.00 1.86 242 TRP B CA 1
ATOM 4322 C C . TRP B 1 242 ? 241.062 169.293 243.311 1.00 6.00 242 TRP B C 1
ATOM 4323 O O . TRP B 1 242 ? 240.044 169.529 243.976 1.00 20.49 242 TRP B O 1
ATOM 4334 N N . GLN B 1 243 ? 241.374 169.993 242.223 1.00 9.18 243 GLN B N 1
ATOM 4335 C CA . GLN B 1 243 ? 240.546 171.108 241.783 1.00 10.03 243 GLN B CA 1
ATOM 4336 C C . GLN B 1 243 ? 239.168 170.669 241.310 1.00 13.30 243 GLN B C 1
ATOM 4337 O O . GLN B 1 243 ? 238.180 171.358 241.597 1.00 17.20 243 GLN B O 1
ATOM 4343 N N . LEU B 1 244 ? 239.073 169.536 240.608 1.00 11.86 244 LEU B N 1
ATOM 4344 C CA . LEU B 1 244 ? 237.771 169.034 240.188 1.00 8.30 244 LEU B CA 1
ATOM 4345 C C . LEU B 1 244 ? 236.882 168.748 241.385 1.00 6.78 244 LEU B C 1
ATOM 4346 O O . LEU B 1 244 ? 235.695 169.084 241.375 1.00 13.86 244 LEU B O 1
ATOM 4351 N N . MET B 1 245 ? 237.438 168.138 242.428 1.00 7.55 245 MET B N 1
ATOM 4352 C CA . MET B 1 245 ? 236.645 167.877 243.619 1.00 6.39 245 MET B CA 1
ATOM 4353 C C . MET B 1 245 ? 236.275 169.160 244.343 1.00 2.18 245 MET B C 1
ATOM 4354 O O . MET B 1 245 ? 235.171 169.260 244.885 1.00 16.18 245 MET B O 1
ATOM 4359 N N . ARG B 1 246 ? 237.166 170.148 244.359 1.00 5.35 246 ARG B N 1
ATOM 4360 C CA . ARG B 1 246 ? 236.826 171.421 244.979 1.00 8.26 246 ARG B CA 1
ATOM 4361 C C . ARG B 1 246 ? 235.802 172.223 244.188 1.00 16.91 246 ARG B C 1
ATOM 4362 O O . ARG B 1 246 ? 235.220 173.158 244.744 1.00 23.63 246 ARG B O 1
ATOM 4370 N N . SER B 1 247 ? 235.569 171.893 242.918 1.00 12.75 247 SER B N 1
ATOM 4371 C CA . SER B 1 247 ? 234.631 172.649 242.096 1.00 5.50 247 SER B CA 1
ATOM 4372 C C . SER B 1 247 ? 233.190 172.166 242.193 1.00 9.62 247 SER B C 1
ATOM 4373 O O . SER B 1 247 ? 232.329 172.721 241.506 1.00 16.61 247 SER B O 1
ATOM 4376 N N . PHE B 1 248 ? 232.904 171.151 243.007 1.00 15.04 248 PHE B N 1
ATOM 4377 C CA . PHE B 1 248 ? 231.556 170.593 243.075 1.00 4.51 248 PHE B CA 1
ATOM 4378 C C . PHE B 1 248 ? 230.590 171.563 243.739 1.00 15.84 248 PHE B C 1
ATOM 4379 O O . PHE B 1 248 ? 230.967 172.321 244.635 1.00 26.67 248 PHE B O 1
ATOM 4387 N N . GLU B 1 249 ? 229.336 171.525 243.301 1.00 13.56 249 GLU B N 1
ATOM 4388 C CA . GLU B 1 249 ? 228.272 172.343 243.859 1.00 11.55 249 GLU B CA 1
ATOM 4389 C C . GLU B 1 249 ? 227.050 171.483 244.145 1.00 20.69 249 GLU B C 1
ATOM 4390 O O . GLU B 1 249 ? 226.871 170.409 243.569 1.00 25.94 249 GLU B O 1
ATOM 4396 N N . GLY B 1 250 ? 226.205 171.973 245.050 1.00 15.52 250 GLY B N 1
ATOM 4397 C CA . GLY B 1 250 ? 224.963 171.307 245.368 1.00 13.47 250 GLY B CA 1
ATOM 4398 C C . GLY B 1 250 ? 223.821 171.785 244.493 1.00 21.11 250 GLY B C 1
ATOM 4399 O O . GLY B 1 250 ? 223.989 172.590 243.579 1.00 28.98 250 GLY B O 1
ATOM 4400 N N . ASP B 1 251 ? 222.634 171.265 244.784 1.00 21.84 251 ASP B N 1
ATOM 4401 C CA . ASP B 1 251 ? 221.447 171.686 244.056 1.00 17.55 251 ASP B CA 1
ATOM 4402 C C . ASP B 1 251 ? 221.121 173.137 244.372 1.00 17.27 251 ASP B C 1
ATOM 4403 O O . ASP B 1 251 ? 221.240 173.582 245.515 1.00 22.21 251 ASP B O 1
ATOM 4408 N N . GLY B 1 252 ? 220.708 173.878 243.348 1.00 18.31 252 GLY B N 1
ATOM 4409 C CA . GLY B 1 252 ? 220.295 175.254 243.506 1.00 20.24 252 GLY B CA 1
ATOM 4410 C C . GLY B 1 252 ? 221.410 176.273 243.442 1.00 23.18 252 GLY B C 1
ATOM 4411 O O . GLY B 1 252 ? 221.143 177.466 243.623 1.00 25.72 252 GLY B O 1
ATOM 4412 N N . GLY B 1 253 ? 222.643 175.849 243.189 1.00 17.11 253 GLY B N 1
ATOM 4413 C CA . GLY B 1 253 ? 223.758 176.766 243.132 1.00 15.61 253 GLY B CA 1
ATOM 4414 C C . GLY B 1 253 ? 224.548 176.898 244.411 1.00 21.38 253 GLY B C 1
ATOM 4415 O O . GLY B 1 253 ? 225.409 177.779 244.498 1.00 25.69 253 GLY B O 1
ATOM 4416 N N . LYS B 1 254 ? 224.282 176.060 245.405 1.00 14.36 254 LYS B N 1
ATOM 4417 C CA . LYS B 1 254 ? 224.997 176.128 246.668 1.00 7.88 254 LYS B CA 1
ATOM 4418 C C . LYS B 1 254 ? 226.444 175.681 246.496 1.00 16.35 254 LYS B C 1
ATOM 4419 O O . LYS B 1 254 ? 226.756 174.815 245.678 1.00 21.68 254 LYS B O 1
ATOM 4425 N N . LYS B 1 255 ? 227.330 176.282 247.285 1.00 14.03 255 LYS B N 1
ATOM 4426 C CA . LYS B 1 255 ? 228.767 176.034 247.207 1.00 9.17 255 LYS B CA 1
ATOM 4427 C C . LYS B 1 255 ? 229.181 175.181 248.401 1.00 15.75 255 LYS B C 1
ATOM 4428 O O . LYS B 1 255 ? 229.289 175.680 249.523 1.00 22.89 255 LYS B O 1
ATOM 4434 N N . LEU B 1 256 ? 229.419 173.897 248.154 1.00 12.96 256 LEU B N 1
ATOM 4435 C CA . LEU B 1 256 ? 229.870 173.002 249.208 1.00 9.14 256 LEU B CA 1
ATOM 4436 C C . LEU B 1 256 ? 231.359 173.182 249.468 1.00 16.27 256 LEU B C 1
ATOM 4437 O O . LEU B 1 256 ? 232.129 173.553 248.579 1.00 19.14 256 LEU B O 1
ATOM 4442 N N . GLY B 1 257 ? 231.763 172.913 250.705 1.00 15.40 257 GLY B N 1
ATOM 4443 C CA . GLY B 1 257 ? 233.167 172.947 251.056 1.00 9.64 257 GLY B CA 1
ATOM 4444 C C . GLY B 1 257 ? 233.766 171.562 251.158 1.00 15.55 257 GLY B C 1
ATOM 4445 O O . GLY B 1 257 ? 233.617 170.885 252.178 1.00 25.34 257 GLY B O 1
ATOM 4446 N N . LEU B 1 258 ? 234.459 171.136 250.108 1.00 13.64 258 LEU B N 1
ATOM 4447 C CA . LEU B 1 258 ? 235.049 169.809 250.035 1.00 9.46 258 LEU B CA 1
ATOM 4448 C C . LEU B 1 258 ? 236.482 169.925 249.548 1.00 18.97 258 LEU B C 1
ATOM 4449 O O . LEU B 1 258 ? 236.804 170.804 248.747 1.00 28.99 258 LEU B O 1
ATOM 4454 N N . LYS B 1 259 ? 237.340 169.035 250.041 1.00 14.87 259 LYS B N 1
ATOM 4455 C CA . LYS B 1 259 ? 238.715 168.950 249.597 1.00 15.36 259 LYS B CA 1
ATOM 4456 C C . LYS B 1 259 ? 239.246 167.575 249.971 1.00 19.58 259 LYS B C 1
ATOM 4457 O O . LYS B 1 259 ? 238.885 167.040 251.028 1.00 21.72 259 LYS B O 1
ATOM 4463 N N . PRO B 1 260 ? 240.085 166.978 249.127 1.00 19.00 260 PRO B N 1
ATOM 4464 C CA . PRO B 1 260 ? 240.552 165.616 249.392 1.00 7.85 260 PRO B CA 1
ATOM 4465 C C . PRO B 1 260 ? 241.324 165.524 250.698 1.00 9.87 260 PRO B C 1
ATOM 4466 O O . PRO B 1 260 ? 241.968 166.477 251.135 1.00 19.99 260 PRO B O 1
ATOM 4470 N N . THR B 1 261 ? 241.234 164.357 251.330 1.00 4.25 261 THR B N 1
ATOM 4471 C CA . THR B 1 261 ? 241.952 164.104 252.570 1.00 7.87 261 THR B CA 1
ATOM 4472 C C . THR B 1 261 ? 242.794 162.842 252.446 1.00 14.48 261 THR B C 1
ATOM 4473 O O . THR B 1 261 ? 243.913 162.782 252.962 1.00 20.32 261 THR B O 1
ATOM 4477 N N . HIS B 1 262 ? 242.274 161.841 251.743 1.00 13.27 262 HIS B N 1
ATOM 4478 C CA . HIS B 1 262 ? 242.934 160.555 251.593 1.00 5.13 262 HIS B CA 1
ATOM 4479 C C . HIS B 1 262 ? 243.164 160.273 250.118 1.00 3.64 262 HIS B C 1
ATOM 4480 O O . HIS B 1 262 ? 242.417 160.736 249.256 1.00 13.08 262 HIS B O 1
ATOM 4487 N N . ILE B 1 263 ? 244.209 159.503 249.829 1.00 9.08 263 ILE B N 1
ATOM 4488 C CA . ILE B 1 263 ? 244.493 159.049 248.474 1.00 6.76 263 ILE B CA 1
ATOM 4489 C C . ILE B 1 263 ? 244.772 157.554 248.526 1.00 10.95 263 ILE B C 1
ATOM 4490 O O . ILE B 1 263 ? 245.651 157.109 249.272 1.00 20.85 263 ILE B O 1
ATOM 4495 N N . VAL B 1 264 ? 244.025 156.782 247.743 1.00 7.79 264 VAL B N 1
ATOM 4496 C CA . VAL B 1 264 ? 244.091 155.325 247.758 1.00 6.43 264 VAL B CA 1
ATOM 4497 C C . VAL B 1 264 ? 244.670 154.864 246.431 1.00 10.09 264 VAL B C 1
ATOM 4498 O O . VAL B 1 264 ? 244.138 155.195 245.366 1.00 18.03 264 VAL B O 1
ATOM 4502 N N . VAL B 1 265 ? 245.750 154.092 246.491 1.00 4.01 265 VAL B N 1
ATOM 4503 C CA . VAL B 1 265 ? 246.413 153.610 245.284 1.00 8.10 265 VAL B CA 1
ATOM 4504 C C . VAL B 1 265 ? 246.606 152.104 245.393 1.00 14.07 265 VAL B C 1
ATOM 4505 O O . VAL B 1 265 ? 246.725 151.576 246.506 1.00 14.35 265 VAL B O 1
ATOM 4509 N N . PRO B 1 266 ? 246.635 151.375 244.280 1.00 15.16 266 PRO B N 1
ATOM 4510 C CA . PRO B 1 266 ? 246.972 149.951 244.343 1.00 13.72 266 PRO B CA 1
ATOM 4511 C C . PRO B 1 266 ? 248.431 149.752 244.725 1.00 18.81 266 PRO B C 1
ATOM 4512 O O . PRO B 1 266 ? 249.224 150.693 244.770 1.00 21.02 266 PRO B O 1
ATOM 4516 N N . VAL B 1 267 ? 248.787 148.498 245.010 1.00 16.16 267 VAL B N 1
ATOM 4517 C CA . VAL B 1 267 ? 250.165 148.193 245.375 1.00 15.33 267 VAL B CA 1
ATOM 4518 C C . VAL B 1 267 ? 251.119 148.299 244.199 1.00 18.26 267 VAL B C 1
ATOM 4519 O O . VAL B 1 267 ? 252.336 148.240 244.396 1.00 21.56 267 VAL B O 1
ATOM 4523 N N . GLY B 1 268 ? 250.604 148.443 242.983 1.00 17.72 268 GLY B N 1
ATOM 4524 C CA . GLY B 1 268 ? 251.440 148.634 241.821 1.00 18.18 268 GLY B CA 1
ATOM 4525 C C . GLY B 1 268 ? 251.833 150.062 241.540 1.00 18.58 268 GLY B C 1
ATOM 4526 O O . GLY B 1 268 ? 252.630 150.307 240.631 1.00 16.74 268 GLY B O 1
ATOM 4527 N N . LEU B 1 269 ? 251.304 151.018 242.297 1.00 17.44 269 LEU B N 1
ATOM 4528 C CA . LEU B 1 269 ? 251.595 152.435 242.128 1.00 12.79 269 LEU B CA 1
ATOM 4529 C C . LEU B 1 269 ? 252.302 152.991 243.353 1.00 20.27 269 LEU B C 1
ATOM 4530 O O . LEU B 1 269 ? 252.201 154.178 243.663 1.00 25.37 269 LEU B O 1
ATOM 4535 N N . GLU B 1 270 ? 253.017 152.135 244.078 1.00 20.88 270 GLU B N 1
ATOM 4536 C CA . GLU B 1 270 ? 253.682 152.592 245.289 1.00 16.48 270 GLU B CA 1
ATOM 4537 C C . GLU B 1 270 ? 254.913 153.429 244.974 1.00 23.84 270 GLU B C 1
ATOM 4538 O O . GLU B 1 270 ? 255.218 154.381 245.700 1.00 31.01 270 GLU B O 1
ATOM 4544 N N . LYS B 1 271 ? 255.634 153.083 243.907 1.00 22.55 271 LYS B N 1
ATOM 4545 C CA . LYS B 1 271 ? 256.832 153.834 243.550 1.00 15.23 271 LYS B CA 1
ATOM 4546 C C . LYS B 1 271 ? 256.495 155.288 243.258 1.00 21.67 271 LYS B C 1
ATOM 4547 O O . LYS B 1 271 ? 257.143 156.204 243.775 1.00 23.47 271 LYS B O 1
ATOM 4553 N N . ALA B 1 272 ? 255.464 155.517 242.444 1.00 18.83 272 ALA B N 1
ATOM 4554 C CA . ALA B 1 272 ? 255.091 156.877 242.080 1.00 13.55 272 ALA B CA 1
ATOM 4555 C C . ALA B 1 272 ? 254.544 157.652 243.269 1.00 18.64 272 ALA B C 1
ATOM 4556 O O . ALA B 1 272 ? 254.754 158.864 243.362 1.00 22.76 272 ALA B O 1
ATOM 4558 N N . ALA B 1 273 ? 253.833 156.984 244.176 1.00 14.34 273 ALA B N 1
ATOM 4559 C CA . ALA B 1 273 ? 253.333 157.664 245.366 1.00 14.39 273 ALA B CA 1
ATOM 4560 C C . ALA B 1 273 ? 254.475 158.082 246.282 1.00 21.25 273 ALA B C 1
ATOM 4561 O O . ALA B 1 273 ? 254.502 159.213 246.782 1.00 28.75 273 ALA B O 1
ATOM 4563 N N . GLU B 1 274 ? 255.433 157.181 246.515 1.00 15.98 274 GLU B N 1
ATOM 4564 C CA . GLU B 1 274 ? 256.533 157.493 247.420 1.00 11.32 274 GLU B CA 1
ATOM 4565 C C . GLU B 1 274 ? 257.518 158.475 246.803 1.00 20.65 274 GLU B C 1
ATOM 4566 O O . GLU B 1 274 ? 258.210 159.193 247.532 1.00 24.64 274 GLU B O 1
ATOM 4572 N N . GLN B 1 275 ? 257.602 158.526 245.477 1.00 20.41 275 GLN B N 1
ATOM 4573 C CA . GLN B 1 275 ? 258.482 159.463 244.800 1.00 17.73 275 GLN B CA 1
ATOM 4574 C C . GLN B 1 275 ? 257.826 160.813 244.563 1.00 21.50 275 GLN B C 1
ATOM 4575 O O . GLN B 1 275 ? 258.434 161.685 243.940 1.00 25.33 275 GLN B O 1
ATOM 4581 N N . LEU B 1 276 ? 256.614 160.996 245.023 1.00 17.68 276 LEU B N 1
ATOM 4582 C CA . LEU B 1 276 ? 255.893 162.243 244.817 1.00 14.45 276 LEU B CA 1
ATOM 4583 C C . LEU B 1 276 ? 255.434 162.876 246.117 1.00 14.35 276 LEU B C 1
ATOM 4584 O O . LEU B 1 276 ? 255.471 164.100 246.242 1.00 20.90 276 LEU B O 1
ATOM 4589 N N . LEU B 1 277 ? 255.016 162.076 247.093 1.00 16.68 277 LEU B N 1
ATOM 4590 C CA . LEU B 1 277 ? 254.483 162.609 248.337 1.00 15.80 277 LEU B CA 1
ATOM 4591 C C . LEU B 1 277 ? 255.484 162.602 249.480 1.00 21.28 277 LEU B C 1
ATOM 4592 O O . LEU B 1 277 ? 255.351 163.410 250.403 1.00 21.91 277 LEU B O 1
ATOM 4597 N N . ASN B 1 278 ? 256.482 161.718 249.449 1.00 19.41 278 ASN B N 1
ATOM 4598 C CA . A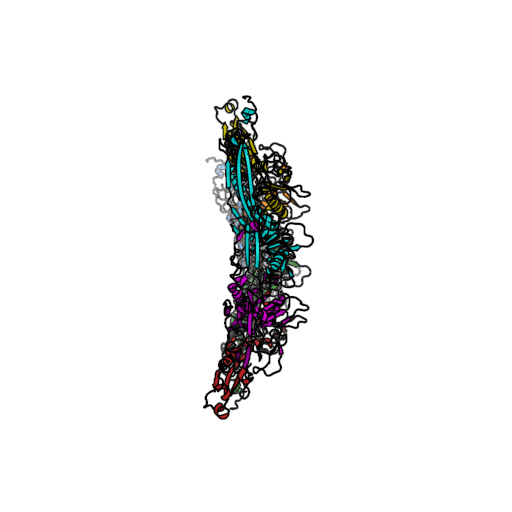SN B 1 278 ? 257.412 161.555 250.559 1.00 9.98 278 ASN B CA 1
ATOM 4599 C C . ASN B 1 278 ? 258.809 162.071 250.240 1.00 17.34 278 ASN B C 1
ATOM 4600 O O . ASN B 1 278 ? 259.773 161.685 250.906 1.00 28.79 278 ASN B O 1
ATOM 4605 N N . ARG B 1 279 ? 258.945 162.932 249.238 1.00 13.37 279 ARG B N 1
ATOM 4606 C CA . ARG B 1 279 ? 260.218 163.554 248.902 1.00 11.88 279 ARG B CA 1
ATOM 4607 C C . ARG B 1 279 ? 260.163 165.021 249.293 1.00 16.12 279 ARG B C 1
ATOM 4608 O O . ARG B 1 279 ? 259.250 165.740 248.880 1.00 26.40 279 ARG B O 1
ATOM 4616 N N . GLU B 1 280 ? 261.135 165.460 250.093 1.00 17.20 280 GLU B N 1
ATOM 4617 C CA . GLU B 1 280 ? 261.183 166.861 250.499 1.00 18.41 280 GLU B CA 1
ATOM 4618 C C . GLU B 1 280 ? 261.522 167.767 249.321 1.00 14.17 280 GLU B C 1
ATOM 4619 O O . GLU B 1 280 ? 260.859 168.784 249.098 1.00 16.34 280 GLU B O 1
ATOM 4625 N N . LEU B 1 281 ? 262.557 167.420 248.562 1.00 9.64 281 LEU B N 1
ATOM 4626 C CA . LEU B 1 281 ? 262.924 168.136 247.347 1.00 7.65 281 LEU B CA 1
ATOM 4627 C C . LEU B 1 281 ? 262.884 167.155 246.188 1.00 10.61 281 LEU B C 1
ATOM 4628 O O . LEU B 1 281 ? 263.637 166.178 246.175 1.00 19.04 281 LEU B O 1
ATOM 4633 N N . PHE B 1 282 ? 262.020 167.416 245.218 1.00 11.73 282 PHE B N 1
ATOM 4634 C CA . PHE B 1 282 ? 261.837 166.542 244.071 1.00 12.39 282 PHE B CA 1
ATOM 4635 C C . PHE B 1 282 ? 262.036 167.346 242.791 1.00 13.81 282 PHE B C 1
ATOM 4636 O O . PHE B 1 282 ? 262.327 168.542 242.826 1.00 13.85 282 PHE B O 1
ATOM 4644 N N . ALA B 1 283 ? 261.890 166.680 241.652 1.00 14.40 283 ALA B N 1
ATOM 4645 C CA . ALA B 1 283 ? 262.219 167.263 240.359 1.00 15.60 283 ALA B CA 1
ATOM 4646 C C . ALA B 1 283 ? 260.951 167.763 239.679 1.00 18.81 283 ALA B C 1
ATOM 4647 O O . ALA B 1 283 ? 259.955 167.038 239.603 1.00 18.91 283 ALA B O 1
ATOM 4649 N N . ASP B 1 284 ? 261.001 168.993 239.173 1.00 25.76 284 ASP B N 1
ATOM 4650 C CA . ASP B 1 284 ? 259.863 169.611 238.503 1.00 24.72 284 ASP B CA 1
ATOM 4651 C C . ASP B 1 284 ? 260.204 169.967 237.063 1.00 27.31 284 ASP B C 1
ATOM 4652 O O . ASP B 1 284 ? 259.964 171.095 236.625 1.00 26.63 284 ASP B O 1
ATOM 4657 N N . GLY B 1 285 ? 260.768 169.019 236.320 1.00 26.11 285 GLY B N 1
ATOM 4658 C CA . GLY B 1 285 ? 261.176 169.294 234.959 1.00 25.56 285 GLY B CA 1
ATOM 4659 C C . GLY B 1 285 ? 262.636 169.674 234.832 1.00 32.10 285 GLY B C 1
ATOM 4660 O O . GLY B 1 285 ? 262.964 170.744 234.310 1.00 32.09 285 GLY B O 1
ATOM 4661 N N . ASN B 1 286 ? 263.513 168.807 235.339 1.00 32.72 286 ASN B N 1
ATOM 4662 C CA . ASN B 1 286 ? 264.968 168.921 235.277 1.00 32.40 286 ASN B CA 1
ATOM 4663 C C . ASN B 1 286 ? 265.531 169.984 236.209 1.00 32.12 286 ASN B C 1
ATOM 4664 O O . ASN B 1 286 ? 266.711 170.333 236.089 1.00 39.81 286 ASN B O 1
ATOM 4669 N N . THR B 1 287 ? 264.732 170.513 237.132 1.00 22.24 287 THR B N 1
ATOM 4670 C CA . THR B 1 287 ? 265.239 171.400 238.168 1.00 24.12 287 THR B CA 1
ATOM 4671 C C . THR B 1 287 ? 264.715 170.931 239.513 1.00 18.40 287 THR B C 1
ATOM 4672 O O . THR B 1 287 ? 263.585 170.449 239.612 1.00 24.29 287 THR B O 1
ATOM 4676 N N . THR B 1 288 ? 265.539 171.071 240.543 1.00 10.51 288 THR B N 1
ATOM 4677 C CA . THR B 1 288 ? 265.179 170.646 241.887 1.00 13.84 288 THR B CA 1
ATOM 4678 C C . THR B 1 288 ? 264.365 171.745 242.555 1.00 12.59 288 THR B C 1
ATOM 4679 O O . THR B 1 288 ? 264.823 172.887 242.657 1.00 15.71 288 THR B O 1
ATOM 4683 N N . VAL B 1 289 ? 263.157 171.403 243.000 1.00 11.09 289 VAL B N 1
ATOM 4684 C CA . VAL B 1 289 ? 262.259 172.352 243.640 1.00 10.44 289 VAL B CA 1
ATOM 4685 C C . VAL B 1 289 ? 261.747 171.741 244.935 1.00 13.22 289 VAL B C 1
ATOM 4686 O O . VAL B 1 289 ? 261.818 170.531 245.152 1.00 11.96 289 VAL B O 1
ATOM 4690 N N . SER B 1 290 ? 261.230 172.603 245.802 1.00 7.59 290 SER B N 1
ATOM 4691 C CA . SER B 1 290 ? 260.644 172.138 247.047 1.00 3.40 290 SER B CA 1
ATOM 4692 C C . SER B 1 290 ? 259.304 171.463 246.781 1.00 6.91 290 SER B C 1
ATOM 4693 O O . SER B 1 290 ? 258.618 171.760 245.802 1.00 21.33 290 SER B O 1
ATOM 4696 N N . ASN B 1 291 ? 258.939 170.538 247.661 1.00 6.80 291 ASN B N 1
ATOM 4697 C CA . ASN B 1 291 ? 257.693 169.799 247.520 1.00 9.73 291 ASN B CA 1
ATOM 4698 C C . ASN B 1 291 ? 256.582 170.517 248.273 1.00 14.38 291 ASN B C 1
ATOM 4699 O O . ASN B 1 291 ? 256.656 170.679 249.494 1.00 24.19 291 ASN B O 1
ATOM 4704 N N . GLU B 1 292 ? 255.553 170.947 247.547 1.00 9.09 292 GLU B N 1
ATOM 4705 C CA . GLU B 1 292 ? 254.479 171.743 248.125 1.00 14.05 292 GLU B CA 1
ATOM 4706 C C . GLU B 1 292 ? 253.278 170.912 248.548 1.00 20.28 292 GLU B C 1
ATOM 4707 O O . GLU B 1 292 ? 252.298 171.473 249.044 1.00 29.92 292 GLU B O 1
ATOM 4713 N N . MET B 1 293 ? 253.328 169.598 248.369 1.00 13.83 293 MET B N 1
ATOM 4714 C CA . MET B 1 293 ? 252.208 168.712 248.657 1.00 11.59 293 MET B CA 1
ATOM 4715 C C . MET B 1 293 ? 252.703 167.501 249.439 1.00 18.62 293 MET B C 1
ATOM 4716 O O . MET B 1 293 ? 252.414 166.346 249.122 1.00 25.63 293 MET B O 1
ATOM 4721 N N . LYS B 1 294 ? 253.485 167.761 250.485 1.00 15.84 294 LYS B N 1
ATOM 4722 C CA . LYS B 1 294 ? 254.070 166.668 251.251 1.00 20.38 294 LYS B CA 1
ATOM 4723 C C . LYS B 1 294 ? 253.104 166.148 252.308 1.00 28.43 294 LYS B C 1
ATOM 4724 O O . LYS B 1 294 ? 252.713 164.977 252.278 1.00 33.80 294 LYS B O 1
ATOM 4730 N N . GLY B 1 295 ? 252.705 167.003 253.248 1.00 15.41 295 GLY B N 1
ATOM 4731 C CA . GLY B 1 295 ? 251.820 166.603 254.322 1.00 14.59 295 GLY B CA 1
ATOM 4732 C C . GLY B 1 295 ? 250.350 166.872 254.101 1.00 22.81 295 GLY B C 1
ATOM 4733 O O . GLY B 1 295 ? 249.566 166.748 255.052 1.00 23.79 295 GLY B O 1
ATOM 4734 N N . LYS B 1 296 ? 249.936 167.234 252.887 1.00 24.24 296 LYS B N 1
ATOM 4735 C CA . LYS B 1 296 ? 248.540 167.583 252.648 1.00 19.70 296 LYS B CA 1
ATOM 4736 C C . LYS B 1 296 ? 247.649 166.347 252.638 1.00 17.25 296 LYS B C 1
ATOM 4737 O O . LYS B 1 296 ? 246.538 166.367 253.179 1.00 22.64 296 LYS B O 1
ATOM 4743 N N . LEU B 1 297 ? 248.116 165.264 252.028 1.00 16.10 297 LEU B N 1
ATOM 4744 C CA . LEU B 1 297 ? 247.310 164.073 251.820 1.00 16.71 297 LEU B CA 1
ATOM 4745 C C . LEU B 1 297 ? 247.863 162.907 252.628 1.00 19.95 297 LEU B C 1
ATOM 4746 O O . LEU B 1 297 ? 249.054 162.848 252.942 1.00 25.78 297 LEU B O 1
ATOM 4751 N N . GLN B 1 298 ? 246.977 161.974 252.963 1.00 14.98 298 GLN B N 1
ATOM 4752 C CA . GLN B 1 298 ? 247.341 160.749 253.661 1.00 11.60 298 GLN B CA 1
ATOM 4753 C C . GLN B 1 298 ? 247.297 159.589 252.681 1.00 16.52 298 GLN B C 1
ATOM 4754 O O . GLN B 1 298 ? 246.278 159.372 252.020 1.00 24.80 298 GLN B O 1
ATOM 4760 N N . LEU B 1 299 ? 248.392 158.842 252.596 1.00 16.32 299 LEU B N 1
ATOM 4761 C CA . LEU B 1 299 ? 248.531 157.795 251.595 1.00 15.31 299 LEU B CA 1
ATOM 4762 C C . LEU B 1 299 ? 248.052 156.462 252.152 1.00 16.17 299 LEU B C 1
ATOM 4763 O O . LEU B 1 299 ? 248.450 156.060 253.248 1.00 23.23 299 LEU B O 1
ATOM 4768 N N . VAL B 1 300 ? 247.200 155.783 251.392 1.00 10.78 300 VAL B N 1
ATOM 4769 C CA . VAL B 1 300 ? 246.675 154.473 251.756 1.00 9.88 300 VAL B CA 1
ATOM 4770 C C . VAL B 1 300 ? 247.059 153.518 250.635 1.00 12.38 300 VAL B C 1
ATOM 4771 O O . VAL B 1 300 ? 246.432 153.515 249.571 1.00 18.25 300 VAL B O 1
ATOM 4775 N N . VAL B 1 301 ? 248.090 152.708 250.863 1.00 14.87 301 VAL B N 1
ATOM 4776 C CA . VAL B 1 301 ? 248.488 151.690 249.898 1.00 13.24 301 VAL B CA 1
ATOM 4777 C C . VAL B 1 301 ? 247.690 150.428 250.171 1.00 18.00 301 VAL B C 1
ATOM 4778 O O . VAL B 1 301 ? 248.094 149.586 250.979 1.00 26.25 301 VAL B O 1
ATOM 4782 N N . ALA B 1 302 ? 246.559 150.281 249.492 1.00 15.60 302 ALA B N 1
ATOM 4783 C CA . ALA B 1 302 ? 245.624 149.205 249.773 1.00 14.34 302 ALA B CA 1
ATOM 4784 C C . ALA B 1 302 ? 245.970 147.969 248.957 1.00 21.65 302 ALA B C 1
ATOM 4785 O O . ALA B 1 302 ? 246.160 148.053 247.741 1.00 25.14 302 ALA B O 1
ATOM 4787 N N . ASP B 1 303 ? 246.049 146.827 249.630 1.00 17.29 303 ASP B N 1
ATOM 4788 C CA . ASP B 1 303 ? 246.157 145.539 248.966 1.00 12.83 303 ASP B CA 1
ATOM 4789 C C . ASP B 1 303 ? 244.799 144.989 248.570 1.00 27.54 303 ASP B C 1
ATOM 4790 O O . ASP B 1 303 ? 244.725 143.876 248.041 1.00 30.47 303 ASP B O 1
ATOM 4795 N N . TYR B 1 304 ? 243.728 145.746 248.818 1.00 22.49 304 TYR B N 1
ATOM 4796 C CA . TYR B 1 304 ? 242.362 145.290 248.572 1.00 10.38 304 TYR B CA 1
ATOM 4797 C C . TYR B 1 304 ? 242.107 143.976 249.296 1.00 21.63 304 TYR B C 1
ATOM 4798 O O . TYR B 1 304 ? 241.566 143.026 248.730 1.00 32.64 304 TYR B O 1
ATOM 4807 N N . LEU B 1 305 ? 242.513 143.934 250.563 1.00 16.18 305 LEU B N 1
ATOM 4808 C CA . LEU B 1 305 ? 242.524 142.724 251.384 1.00 19.39 305 LEU B CA 1
ATOM 4809 C C . LEU B 1 305 ? 241.299 141.838 251.220 1.00 28.28 305 LEU B C 1
ATOM 4810 O O . LEU B 1 305 ? 241.421 140.618 251.127 1.00 25.67 305 LEU B O 1
ATOM 4815 N N . MET C 1 1 ? 337.241 142.146 273.136 1.00 59.05 1 MET C N 1
ATOM 4816 C CA . MET C 1 1 ? 335.920 141.600 272.854 1.00 61.20 1 MET C CA 1
ATOM 4817 C C . MET C 1 1 ? 335.890 140.097 273.094 1.00 63.74 1 MET C C 1
ATOM 4818 O O . MET C 1 1 ? 336.766 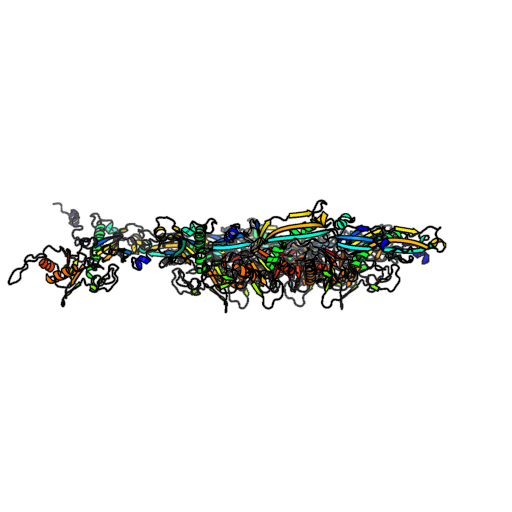139.369 272.633 1.00 64.67 1 MET C O 1
ATOM 4823 N N . ILE C 1 2 ? 334.874 139.640 273.818 1.00 55.55 2 ILE C N 1
ATOM 4824 C CA . ILE C 1 2 ? 334.743 138.228 274.160 1.00 53.53 2 ILE C CA 1
ATOM 4825 C C . ILE C 1 2 ? 334.075 137.499 273.002 1.00 56.92 2 ILE C C 1
ATOM 4826 O O . ILE C 1 2 ? 333.007 137.906 272.532 1.00 58.20 2 ILE C O 1
ATOM 4831 N N . VAL C 1 3 ? 334.700 136.416 272.543 1.00 56.46 3 VAL C N 1
ATOM 4832 C CA . VAL C 1 3 ? 334.210 135.662 271.394 1.00 55.54 3 VAL C CA 1
ATOM 4833 C C . VAL C 1 3 ? 333.169 134.634 271.826 1.00 55.95 3 VAL C C 1
ATOM 4834 O O . VAL C 1 3 ? 333.497 133.489 272.153 1.00 59.19 3 VAL C O 1
ATOM 4838 N N . THR C 1 4 ? 331.901 135.031 271.811 1.00 53.92 4 THR C N 1
ATOM 4839 C CA . THR C 1 4 ? 330.897 134.056 272.218 1.00 54.50 4 THR C CA 1
ATOM 4840 C C . THR C 1 4 ? 330.406 133.262 271.011 1.00 57.38 4 THR C C 1
ATOM 4841 O O . THR C 1 4 ? 330.291 133.813 269.912 1.00 58.89 4 THR C O 1
ATOM 4845 N N . PRO C 1 5 ? 330.114 131.976 271.186 1.00 52.93 5 PRO C N 1
ATOM 4846 C CA . PRO C 1 5 ? 329.594 131.182 270.069 1.00 52.18 5 PRO C CA 1
ATOM 4847 C C . PRO C 1 5 ? 328.186 131.607 269.692 1.00 57.84 5 PRO C C 1
ATOM 4848 O O . PRO C 1 5 ? 327.459 132.211 270.484 1.00 58.70 5 PRO C O 1
ATOM 4852 N N . ALA C 1 6 ? 327.805 131.279 268.456 1.00 55.83 6 ALA C N 1
ATOM 4853 C CA . ALA C 1 6 ? 326.483 131.641 267.958 1.00 49.40 6 ALA C CA 1
ATOM 4854 C C . ALA C 1 6 ? 325.362 130.990 268.756 1.00 48.28 6 ALA C C 1
ATOM 4855 O O . ALA C 1 6 ? 324.283 131.578 268.878 1.00 48.28 6 ALA C O 1
ATOM 4857 N N . SER C 1 7 ? 325.594 129.797 269.309 1.00 49.62 7 SER C N 1
ATOM 4858 C CA . SER C 1 7 ? 324.551 129.123 270.075 1.00 51.68 7 SER C CA 1
ATOM 4859 C C . SER C 1 7 ? 324.236 129.869 271.365 1.00 53.59 7 SER C C 1
ATOM 4860 O O . SER C 1 7 ? 323.095 129.845 271.838 1.00 53.09 7 SER C O 1
ATOM 4863 N N . ILE C 1 8 ? 325.232 130.533 271.951 1.00 50.33 8 ILE C N 1
ATOM 4864 C CA . ILE C 1 8 ? 325.040 131.301 273.174 1.00 50.32 8 ILE C CA 1
ATOM 4865 C C . ILE C 1 8 ? 324.437 132.672 272.896 1.00 50.69 8 ILE C C 1
ATOM 4866 O O . ILE C 1 8 ? 323.586 133.137 273.659 1.00 53.94 8 ILE C O 1
ATOM 4871 N N . LYS C 1 9 ? 324.840 133.325 271.808 1.00 46.78 9 LYS C N 1
ATOM 4872 C CA . LYS C 1 9 ? 324.320 134.642 271.478 1.00 46.03 9 LYS C CA 1
ATOM 4873 C C . LYS C 1 9 ? 322.989 134.598 270.743 1.00 47.16 9 LYS C C 1
ATOM 4874 O O . LYS C 1 9 ? 322.359 135.648 270.583 1.00 45.63 9 LYS C O 1
ATOM 4880 N N . ALA C 1 10 ? 322.544 133.425 270.298 1.00 49.11 10 ALA C N 1
ATOM 4881 C CA . ALA C 1 10 ? 321.206 133.277 269.745 1.00 45.62 10 ALA C CA 1
ATOM 4882 C C . ALA C 1 10 ? 320.136 133.185 270.821 1.00 45.06 10 ALA C C 1
ATOM 4883 O O . ALA C 1 10 ? 318.948 133.291 270.503 1.00 45.13 10 ALA C O 1
ATOM 4885 N N . LEU C 1 11 ? 320.528 132.979 272.075 1.00 44.17 11 LEU C N 1
ATOM 4886 C CA . LEU C 1 11 ? 319.613 133.001 273.205 1.00 41.42 11 LEU C CA 1
ATOM 4887 C C . LEU C 1 11 ? 319.432 134.398 273.770 1.00 45.30 11 LEU C C 1
ATOM 4888 O O . LEU C 1 11 ? 318.695 134.569 274.746 1.00 46.38 11 LEU C O 1
ATOM 4893 N N . MET C 1 12 ? 320.089 135.391 273.186 1.00 48.43 12 MET C N 1
ATOM 4894 C CA . MET C 1 12 ? 320.023 136.768 273.667 1.00 44.69 12 MET C CA 1
ATOM 4895 C C . MET C 1 12 ? 318.947 137.543 272.910 1.00 45.76 12 MET C C 1
ATOM 4896 O O . MET C 1 12 ? 319.222 138.426 272.100 1.00 47.13 12 MET C O 1
ATOM 4901 N N . THR C 1 13 ? 317.696 137.191 273.193 1.00 38.96 13 THR C N 1
ATOM 4902 C CA . THR C 1 13 ? 316.544 137.843 272.592 1.00 35.16 13 THR C CA 1
ATOM 4903 C C . THR C 1 13 ? 315.423 137.898 273.618 1.00 39.42 13 THR C C 1
ATOM 4904 O O . THR C 1 13 ? 315.463 137.223 274.649 1.00 41.95 13 THR C O 1
ATOM 4908 N N . SER C 1 14 ? 314.417 138.720 273.332 1.00 39.37 14 SER C N 1
ATOM 4909 C CA . SER C 1 14 ? 313.262 138.885 274.205 1.00 40.78 14 SER C CA 1
ATOM 4910 C C . SER C 1 14 ? 312.030 138.336 273.504 1.00 40.59 14 SER C C 1
ATOM 4911 O O . SER C 1 14 ? 311.736 138.720 272.368 1.00 42.51 14 SER C O 1
ATOM 4914 N N . TRP C 1 15 ? 311.314 137.442 274.179 1.00 40.85 15 TRP C N 1
ATOM 4915 C CA . TRP C 1 15 ? 310.081 136.901 273.627 1.00 41.76 15 TRP C CA 1
ATOM 4916 C C . TRP C 1 15 ? 308.929 137.866 273.877 1.00 43.91 15 TRP C C 1
ATOM 4917 O O . TRP C 1 15 ? 308.700 138.294 275.012 1.00 46.82 15 TRP C O 1
ATOM 4928 N N . ARG C 1 16 ? 308.206 138.212 272.815 1.00 40.56 16 ARG C N 1
ATOM 4929 C CA . ARG C 1 16 ? 307.085 139.139 272.890 1.00 41.20 16 ARG C CA 1
ATOM 4930 C C . ARG C 1 16 ? 305.825 138.459 272.381 1.00 42.37 16 ARG C C 1
ATOM 4931 O O . ARG C 1 16 ? 305.800 137.953 271.255 1.00 43.02 16 ARG C O 1
ATOM 4939 N N . LYS C 1 17 ? 304.785 138.447 273.207 1.00 44.03 17 LYS C N 1
ATOM 4940 C CA . LYS C 1 17 ? 303.492 137.891 272.816 1.00 45.28 17 LYS C CA 1
ATOM 4941 C C . LYS C 1 17 ? 302.541 139.003 272.375 1.00 45.36 17 LYS C C 1
ATOM 4942 O O . LYS C 1 17 ? 301.431 139.152 272.881 1.00 45.21 17 LYS C O 1
ATOM 4948 N N . ASP C 1 18 ? 302.998 139.789 271.401 1.00 47.48 18 ASP C N 1
ATOM 4949 C CA . ASP C 1 18 ? 302.227 140.905 270.872 1.00 44.46 18 ASP C CA 1
ATOM 4950 C C . ASP C 1 18 ? 301.504 140.572 269.578 1.00 43.68 18 ASP C C 1
ATOM 4951 O O . ASP C 1 18 ? 300.564 141.283 269.212 1.00 48.48 18 ASP C O 1
ATOM 4956 N N . PHE C 1 19 ? 301.921 139.519 268.879 1.00 44.66 19 PHE C N 1
ATOM 4957 C CA . PHE C 1 19 ? 301.243 139.045 267.681 1.00 44.82 19 PHE C CA 1
ATOM 4958 C C . PHE C 1 19 ? 300.301 137.887 267.976 1.00 49.12 19 PHE C C 1
ATOM 4959 O O . PHE C 1 19 ? 299.712 137.331 267.045 1.00 52.21 19 PHE C O 1
ATOM 4967 N N . GLN C 1 20 ? 300.144 137.514 269.250 1.00 52.38 20 GLN C N 1
ATOM 4968 C CA . GLN C 1 20 ? 299.446 136.279 269.596 1.00 48.97 20 GLN C CA 1
ATOM 4969 C C . GLN C 1 20 ? 298.015 136.271 269.080 1.00 53.50 20 GLN C C 1
ATOM 4970 O O . GLN C 1 20 ? 297.485 135.217 268.714 1.00 51.49 20 GLN C O 1
ATOM 4976 N N . GLY C 1 21 ? 297.371 137.437 269.050 1.00 56.33 21 GLY C N 1
ATOM 4977 C CA . GLY C 1 21 ? 296.001 137.495 268.566 1.00 57.23 21 GLY C CA 1
ATOM 4978 C C . GLY C 1 21 ? 295.883 137.081 267.112 1.00 58.23 21 GLY C C 1
ATOM 4979 O O . GLY C 1 21 ? 294.954 136.366 266.729 1.00 56.25 21 GLY C O 1
ATOM 4980 N N . GLY C 1 22 ? 296.827 137.513 266.289 1.00 54.73 22 GLY C N 1
ATOM 4981 C CA . GLY C 1 22 ? 296.768 137.238 264.873 1.00 47.54 22 GLY C CA 1
ATOM 4982 C C . GLY C 1 22 ? 295.769 138.127 264.166 1.00 51.79 22 GLY C C 1
ATOM 4983 O O . GLY C 1 22 ? 295.345 139.177 264.657 1.00 48.64 22 GLY C O 1
ATOM 4984 N N . LEU C 1 23 ? 295.391 137.686 262.972 1.00 44.70 23 LEU C N 1
ATOM 4985 C CA . LEU C 1 23 ? 294.410 138.392 262.166 1.00 40.11 23 LEU C CA 1
ATOM 4986 C C . LEU C 1 23 ? 293.015 137.929 262.558 1.00 42.37 23 LEU C C 1
ATOM 4987 O O . LEU C 1 23 ? 292.708 136.736 262.479 1.00 44.74 23 LEU C O 1
ATOM 4992 N N . GLU C 1 24 ? 292.177 138.867 262.988 1.00 44.69 24 GLU C N 1
ATOM 4993 C CA . GLU C 1 24 ? 290.843 138.498 263.428 1.00 44.10 24 GLU C CA 1
ATOM 4994 C C . GLU C 1 24 ? 289.988 138.081 262.237 1.00 46.95 24 GLU C C 1
ATOM 4995 O O . GLU C 1 24 ? 290.215 138.494 261.097 1.00 49.57 24 GLU C O 1
ATOM 5001 N N . ASP C 1 25 ? 289.001 137.240 262.513 1.00 42.77 25 ASP C N 1
ATOM 5002 C CA . ASP C 1 25 ? 288.113 136.707 261.493 1.00 43.43 25 ASP C CA 1
ATOM 5003 C C . ASP C 1 25 ? 286.862 137.569 261.365 1.00 47.75 25 ASP C C 1
ATOM 5004 O O . ASP C 1 25 ? 286.585 138.441 262.190 1.00 46.24 25 ASP C O 1
ATOM 5009 N N . ALA C 1 26 ? 286.101 137.309 260.304 1.00 40.30 26 ALA C N 1
ATOM 5010 C CA . ALA C 1 26 ? 284.974 138.159 259.961 1.00 38.46 26 ALA C CA 1
ATOM 5011 C C . ALA C 1 26 ? 283.883 138.065 261.026 1.00 41.59 26 ALA C C 1
ATOM 5012 O O . ALA C 1 26 ? 283.768 137.053 261.722 1.00 41.78 26 ALA C O 1
ATOM 5014 N N . PRO C 1 27 ? 283.080 139.112 261.187 1.00 43.83 27 PRO C N 1
ATOM 5015 C CA . PRO C 1 27 ? 281.982 139.058 262.156 1.00 42.71 27 PRO C CA 1
ATOM 5016 C C . PRO C 1 27 ? 280.902 138.080 261.724 1.00 44.80 27 PRO C C 1
ATOM 5017 O O . PRO C 1 27 ? 280.712 137.798 260.539 1.00 47.91 27 PRO C O 1
ATOM 5021 N N . SER C 1 28 ? 280.186 137.561 262.715 1.00 39.50 28 SER C N 1
ATOM 5022 C CA . SER C 1 28 ? 279.067 136.662 262.474 1.00 39.06 28 SER C CA 1
ATOM 5023 C C . SER C 1 28 ? 277.775 137.463 262.404 1.00 40.03 28 SER C C 1
ATOM 5024 O O . SER C 1 28 ? 277.406 138.141 263.367 1.00 40.77 28 SER C O 1
ATOM 5027 N N . GLN C 1 29 ? 277.089 137.384 261.263 1.00 37.07 29 GLN C N 1
ATOM 5028 C CA . GLN C 1 29 ? 275.852 138.132 261.077 1.00 34.63 29 GLN C CA 1
ATOM 5029 C C . GLN C 1 29 ? 274.802 137.264 260.398 1.00 33.25 29 GLN C C 1
ATOM 5030 O O . GLN C 1 29 ? 274.087 137.721 259.501 1.00 34.74 29 GLN C O 1
ATOM 5036 N N . TYR C 1 30 ? 274.698 136.005 260.811 1.00 34.00 30 TYR C N 1
ATOM 5037 C CA . TYR C 1 30 ? 273.676 135.108 260.292 1.00 31.84 30 TYR C CA 1
ATOM 5038 C C . TYR C 1 30 ? 272.403 135.125 261.120 1.00 31.44 30 TYR C C 1
ATOM 5039 O O . TYR C 1 30 ? 271.412 134.514 260.715 1.00 32.91 30 TYR C O 1
ATOM 5048 N N . ASN C 1 31 ? 272.400 135.805 262.262 1.00 34.92 31 ASN C N 1
ATOM 5049 C CA . ASN C 1 31 ? 271.229 135.838 263.125 1.00 32.71 31 ASN C CA 1
ATOM 5050 C C . ASN C 1 31 ? 270.176 136.832 262.665 1.00 32.76 31 ASN C C 1
ATOM 5051 O O . ASN C 1 31 ? 269.041 136.772 263.147 1.00 39.39 31 ASN C O 1
ATOM 5056 N N . LYS C 1 32 ? 270.516 137.739 261.755 1.00 26.84 32 LYS C N 1
ATOM 5057 C CA . LYS C 1 32 ? 269.557 138.727 261.288 1.00 28.99 32 LYS C CA 1
ATOM 5058 C C . LYS C 1 32 ? 268.686 138.224 260.148 1.00 33.46 32 LYS C C 1
ATOM 5059 O O . LYS C 1 32 ? 267.660 138.845 259.859 1.00 38.14 32 LYS C O 1
ATOM 5065 N N . ILE C 1 33 ? 269.059 137.123 259.499 1.00 25.63 33 ILE C N 1
ATOM 5066 C CA . ILE C 1 33 ? 268.358 136.681 258.299 1.00 24.88 33 ILE C CA 1
ATOM 5067 C C . ILE C 1 33 ? 267.954 135.216 258.400 1.00 25.65 33 ILE C C 1
ATOM 5068 O O . ILE C 1 33 ? 267.383 134.659 257.459 1.00 31.91 33 ILE C O 1
ATOM 5073 N N . ALA C 1 34 ? 268.241 134.577 259.531 1.00 23.43 34 ALA C N 1
ATOM 5074 C CA . ALA C 1 34 ? 267.954 133.158 259.681 1.00 21.50 34 ALA C CA 1
ATOM 5075 C C . ALA C 1 34 ? 267.347 132.889 261.048 1.00 27.56 34 ALA C C 1
ATOM 5076 O O . ALA C 1 34 ? 267.581 133.621 262.011 1.00 31.24 34 ALA C O 1
ATOM 5078 N N . MET C 1 35 ? 266.564 131.817 261.119 1.00 26.81 35 MET C N 1
ATOM 5079 C CA . MET C 1 35 ? 265.931 131.373 262.351 1.00 27.79 35 MET C CA 1
ATOM 5080 C C . MET C 1 35 ? 266.497 130.019 262.754 1.00 30.84 35 MET C C 1
ATOM 5081 O O . MET C 1 35 ? 266.664 129.132 261.913 1.00 32.47 35 MET C O 1
ATOM 5086 N N . VAL C 1 36 ? 266.787 129.866 264.041 1.00 32.02 36 VAL C N 1
ATOM 5087 C CA . VAL C 1 36 ? 267.515 128.712 264.554 1.00 32.33 36 VAL C CA 1
ATOM 5088 C C . VAL C 1 36 ? 266.514 127.739 265.161 1.00 32.50 36 VAL C C 1
ATOM 5089 O O . VAL C 1 36 ? 265.772 128.089 266.083 1.00 37.27 36 VAL C O 1
ATOM 5093 N N . VAL C 1 37 ? 266.495 126.514 264.646 1.00 29.36 37 VAL C N 1
ATOM 5094 C CA . VAL C 1 37 ? 265.681 125.444 265.199 1.00 31.81 37 VAL C CA 1
ATOM 5095 C C . VAL C 1 37 ? 266.601 124.292 265.574 1.00 34.27 37 VAL C C 1
ATOM 5096 O O . VAL C 1 37 ? 267.776 124.253 265.202 1.00 33.18 37 VAL C O 1
ATOM 5100 N N . ASN C 1 38 ? 266.056 123.347 266.326 1.00 35.60 38 ASN C N 1
ATOM 5101 C CA . ASN C 1 38 ? 266.804 122.196 266.805 1.00 35.86 38 ASN C CA 1
ATOM 5102 C C . ASN C 1 38 ? 266.425 120.958 266.001 1.00 39.61 38 ASN C C 1
ATOM 5103 O O . ASN C 1 38 ? 265.580 120.999 265.105 1.00 46.20 38 ASN C O 1
ATOM 5108 N N . SER C 1 39 ? 267.073 119.844 266.330 1.00 38.44 39 SER C N 1
ATOM 5109 C CA . SER C 1 39 ? 266.793 118.574 265.683 1.00 38.12 39 SER C CA 1
ATOM 5110 C C . SER C 1 39 ? 267.162 117.452 266.638 1.00 42.27 39 SER C C 1
ATOM 5111 O O . SER C 1 39 ? 267.972 117.630 267.550 1.00 46.63 39 SER C O 1
ATOM 5114 N N . SER C 1 40 ? 266.548 116.291 266.427 1.00 42.01 40 SER C N 1
ATOM 5115 C CA . SER C 1 40 ? 266.856 115.146 267.275 1.00 41.34 40 SER C CA 1
ATOM 5116 C C . SER C 1 40 ? 266.909 113.829 266.511 1.00 43.17 40 SER C C 1
ATOM 5117 O O . SER C 1 40 ? 266.939 112.773 267.154 1.00 46.13 40 SER C O 1
ATOM 5120 N N . THR C 1 41 ? 266.930 113.844 265.184 1.00 42.98 41 THR C N 1
ATOM 5121 C CA . THR C 1 41 ? 266.937 112.627 264.381 1.00 40.42 41 THR C CA 1
ATOM 5122 C C . THR C 1 41 ? 267.746 112.903 263.119 1.00 40.56 41 THR C C 1
ATOM 5123 O O . THR C 1 41 ? 268.547 113.841 263.074 1.00 46.10 41 THR C O 1
ATOM 5127 N N . ARG C 1 42 ? 267.546 112.075 262.093 1.00 35.19 42 ARG C N 1
ATOM 5128 C CA . ARG C 1 42 ? 268.272 112.256 260.841 1.00 35.60 42 ARG C CA 1
ATOM 5129 C C . ARG C 1 42 ? 267.919 113.580 260.174 1.00 40.57 42 ARG C C 1
ATOM 5130 O O . ARG C 1 42 ? 268.793 114.248 259.611 1.00 42.77 42 ARG C O 1
ATOM 5138 N N . SER C 1 43 ? 266.649 113.977 260.222 1.00 42.42 43 SER C N 1
ATOM 5139 C CA . SER C 1 43 ? 266.194 115.168 259.519 1.00 37.20 43 SER C CA 1
ATOM 5140 C C . SER C 1 43 ? 265.110 115.857 260.338 1.00 36.60 43 SER C C 1
ATOM 5141 O O . SER C 1 43 ? 264.807 115.461 261.465 1.00 40.33 43 SER C O 1
ATOM 5144 N N . ASN C 1 44 ? 264.534 116.911 259.760 1.00 35.96 44 ASN C N 1
ATOM 5145 C CA . ASN C 1 44 ? 263.437 117.658 260.368 1.00 33.64 44 ASN C CA 1
ATOM 5146 C C . ASN C 1 44 ? 262.361 117.872 259.317 1.00 35.02 44 ASN C C 1
ATOM 5147 O O . ASN C 1 44 ? 262.669 118.254 258.186 1.00 38.49 44 ASN C O 1
ATOM 5152 N N . THR C 1 45 ? 261.105 117.641 259.688 1.00 32.13 45 THR C N 1
ATOM 5153 C CA . THR C 1 45 ? 259.985 117.794 258.768 1.00 33.00 45 THR C CA 1
ATOM 5154 C C . THR C 1 45 ? 259.057 118.900 259.254 1.00 34.10 45 THR C C 1
ATOM 5155 O O . THR C 1 45 ? 258.633 118.896 260.413 1.00 33.09 45 THR C O 1
ATOM 5159 N N . TYR C 1 46 ? 258.742 119.837 258.364 1.00 32.43 46 TYR C N 1
ATOM 5160 C CA . TYR C 1 46 ? 257.891 120.978 258.669 1.00 32.03 46 TYR C CA 1
ATOM 5161 C C . TYR C 1 46 ? 256.605 120.891 257.863 1.00 33.59 46 TYR C C 1
ATOM 5162 O O . TYR C 1 46 ? 256.634 120.623 256.659 1.00 35.09 46 TYR C O 1
ATOM 5171 N N . GLY C 1 47 ? 255.478 121.125 258.527 1.00 34.61 47 GLY C N 1
ATOM 5172 C CA . GLY C 1 47 ? 254.197 121.089 257.853 1.00 38.41 47 GLY C CA 1
ATOM 5173 C C . GLY C 1 47 ? 253.241 122.167 258.318 1.00 39.46 47 GLY C C 1
ATOM 5174 O O . GLY C 1 47 ? 253.135 122.432 259.518 1.00 42.13 47 GLY C O 1
ATOM 5175 N N . TRP C 1 48 ? 252.538 122.796 257.379 1.00 32.67 48 TRP C N 1
ATOM 5176 C CA . TRP C 1 48 ? 251.567 123.825 257.709 1.00 29.48 48 TRP C CA 1
ATOM 5177 C C . TRP C 1 48 ? 250.320 123.629 256.864 1.00 33.07 48 TRP C C 1
ATOM 5178 O O . TRP C 1 48 ? 250.343 122.967 255.825 1.00 34.27 48 TRP C O 1
ATOM 5189 N N . LEU C 1 49 ? 249.225 124.211 257.333 1.00 35.10 49 LEU C N 1
ATOM 5190 C CA . LEU C 1 49 ? 247.918 124.070 256.713 1.00 30.65 49 LEU C CA 1
ATOM 5191 C C . LEU C 1 49 ? 247.561 125.330 255.932 1.00 32.07 49 LEU C C 1
ATOM 5192 O O . LEU C 1 49 ? 247.915 126.444 256.322 1.00 34.24 49 LEU C O 1
ATOM 5197 N N . GLY C 1 50 ? 246.853 125.144 254.825 1.00 27.82 50 GLY C N 1
ATOM 5198 C CA . GLY C 1 50 ? 246.459 126.259 253.996 1.00 26.10 50 GLY C CA 1
ATOM 5199 C C . GLY C 1 50 ? 245.370 127.090 254.650 1.00 29.91 50 GLY C C 1
ATOM 5200 O O . GLY C 1 50 ? 244.913 126.828 255.763 1.00 41.26 50 GLY C O 1
ATOM 5201 N N . LYS C 1 51 ? 244.954 128.126 253.932 1.00 21.92 51 LYS C N 1
ATOM 5202 C CA . LYS C 1 51 ? 243.953 129.045 254.444 1.00 19.48 51 LYS C CA 1
ATOM 5203 C C . LYS C 1 51 ? 242.553 128.475 254.233 1.00 28.23 51 LYS C C 1
ATOM 5204 O O . LYS C 1 51 ? 242.369 127.401 253.659 1.00 32.13 51 LYS C O 1
ATOM 5210 N N . PHE C 1 52 ? 241.549 129.200 254.722 1.00 28.32 52 PHE C N 1
ATOM 5211 C CA . PHE C 1 52 ? 240.137 128.861 254.648 1.00 24.19 52 PHE C CA 1
ATOM 5212 C C . PHE C 1 52 ? 239.518 129.446 253.383 1.00 31.11 52 PHE C C 1
ATOM 5213 O O . PHE C 1 52 ? 239.964 130.487 252.893 1.00 39.35 52 PHE C O 1
ATOM 5221 N N . PRO C 1 53 ? 238.501 128.797 252.818 1.00 25.20 53 PRO C N 1
ATOM 5222 C CA . PRO C 1 53 ? 237.814 129.378 251.662 1.00 23.80 53 PRO C CA 1
ATOM 5223 C C . PRO C 1 53 ? 237.190 130.723 252.007 1.00 27.04 53 PRO C C 1
ATOM 5224 O O . PRO C 1 53 ? 236.726 130.947 253.126 1.00 31.87 53 PRO C O 1
ATOM 5228 N N . THR C 1 54 ? 237.193 131.627 251.033 1.00 21.98 54 THR C N 1
ATOM 5229 C CA . THR C 1 54 ? 236.586 132.933 251.217 1.00 24.14 54 THR C CA 1
ATOM 5230 C C . THR C 1 54 ? 235.072 132.801 251.358 1.00 28.56 54 THR C C 1
ATOM 5231 O O . THR C 1 54 ? 234.432 131.961 250.721 1.00 30.97 54 THR C O 1
ATOM 5235 N N . LEU C 1 55 ? 234.500 133.640 252.218 1.00 22.79 55 LEU C N 1
ATOM 5236 C CA . LEU C 1 55 ? 233.061 133.642 252.434 1.00 23.72 55 LEU C CA 1
ATOM 5237 C C . LEU C 1 55 ? 232.330 134.059 251.165 1.00 24.90 55 LEU C C 1
ATOM 5238 O O . LEU C 1 55 ? 232.701 135.034 250.507 1.00 21.78 55 LEU C O 1
ATOM 5243 N N . LYS C 1 56 ? 231.281 133.315 250.829 1.00 24.58 56 LYS C N 1
ATOM 5244 C CA . LYS C 1 56 ? 230.483 133.568 249.641 1.00 20.03 56 LYS C CA 1
ATOM 5245 C C . LYS C 1 56 ? 229.021 133.685 250.036 1.00 25.74 56 LYS C C 1
ATOM 5246 O O . LYS C 1 56 ? 228.609 133.200 251.091 1.00 33.31 56 LYS C O 1
ATOM 5252 N N . GLU C 1 57 ? 228.242 134.345 249.182 1.00 24.95 57 GLU C N 1
ATOM 5253 C CA . GLU C 1 57 ? 226.840 134.589 249.488 1.00 23.99 57 GLU C CA 1
ATOM 5254 C C . GLU C 1 57 ? 226.074 133.278 249.604 1.00 29.86 57 GLU C C 1
ATOM 5255 O O . GLU C 1 57 ? 226.250 132.365 248.793 1.00 34.04 57 GLU C O 1
ATOM 5261 N N . TRP C 1 58 ? 225.217 133.195 250.616 1.00 20.36 58 TRP C N 1
ATOM 5262 C CA . TRP C 1 58 ? 224.481 131.978 250.937 1.00 23.43 58 TRP C CA 1
ATOM 5263 C C . TRP C 1 58 ? 223.088 132.069 250.326 1.00 27.51 58 TRP C C 1
ATOM 5264 O O . TRP C 1 58 ? 222.248 132.844 250.793 1.00 29.36 58 TRP C O 1
ATOM 5275 N N . VAL C 1 59 ? 222.841 131.276 249.286 1.00 31.30 59 VAL C N 1
ATOM 5276 C CA . VAL C 1 59 ? 221.575 131.296 248.570 1.00 33.14 59 VAL C CA 1
ATOM 5277 C C . VAL C 1 59 ? 220.768 130.025 248.805 1.00 37.12 59 VAL C C 1
ATOM 5278 O O . VAL C 1 59 ? 219.580 130.095 249.122 1.00 39.27 59 VAL C O 1
ATOM 5282 N N . GLY C 1 60 ? 221.386 128.859 248.645 1.00 37.01 60 GLY C N 1
ATOM 5283 C CA . GLY C 1 60 ? 220.680 127.605 248.822 1.00 34.46 60 GLY C CA 1
ATOM 5284 C C . GLY C 1 60 ? 221.177 126.807 250.007 1.00 35.97 60 GLY C C 1
ATOM 5285 O O . GLY C 1 60 ? 220.812 127.084 251.152 1.00 35.13 60 GLY C O 1
ATOM 5286 N N . LYS C 1 61 ? 222.008 125.806 249.737 1.00 38.02 61 LYS C N 1
ATOM 5287 C CA . LYS C 1 61 ? 222.612 124.973 250.763 1.00 30.23 61 LYS C CA 1
ATOM 5288 C C . LYS C 1 61 ? 224.117 125.198 250.780 1.00 37.78 61 LYS C C 1
ATOM 5289 O O . LYS C 1 61 ? 224.714 125.576 249.768 1.00 40.41 61 LYS C O 1
ATOM 5295 N N . ARG C 1 62 ? 224.726 124.974 251.943 1.00 36.57 62 ARG C N 1
ATOM 5296 C CA . ARG C 1 62 ? 226.164 125.167 252.085 1.00 30.26 62 ARG C CA 1
ATOM 5297 C C . ARG C 1 62 ? 226.920 124.229 251.153 1.00 34.91 62 ARG C C 1
ATOM 5298 O O . ARG C 1 62 ? 226.622 123.035 251.079 1.00 38.41 62 ARG C O 1
ATOM 5306 N N . THR C 1 63 ? 227.903 124.775 250.440 1.00 28.20 63 THR C N 1
ATOM 5307 C CA . THR C 1 63 ? 228.731 124.003 249.520 1.00 31.82 63 THR C CA 1
ATOM 5308 C C . THR C 1 63 ? 230.047 123.678 250.216 1.00 33.55 63 THR C C 1
ATOM 5309 O O . THR C 1 63 ? 230.827 124.579 250.532 1.00 38.55 63 THR C O 1
ATOM 5313 N N . ILE C 1 64 ? 230.293 122.388 250.441 1.00 30.40 64 ILE C N 1
ATOM 5314 C CA . ILE C 1 64 ? 231.490 121.956 251.151 1.00 32.60 64 ILE C CA 1
ATOM 5315 C C . ILE C 1 64 ? 232.693 122.038 250.223 1.00 31.91 64 ILE C C 1
ATOM 5316 O O . ILE C 1 64 ? 232.648 121.568 249.079 1.00 34.25 64 ILE C O 1
ATOM 5321 N N . GLN C 1 65 ? 233.781 122.628 250.714 1.00 28.87 65 GLN C N 1
ATOM 5322 C CA . GLN C 1 65 ? 234.983 122.875 249.934 1.00 29.74 65 GLN C CA 1
ATOM 5323 C C . GLN C 1 65 ? 236.169 122.118 250.530 1.00 31.69 65 GLN C C 1
ATOM 5324 O O . GLN C 1 65 ? 236.016 121.287 251.431 1.00 32.45 65 GLN C O 1
ATOM 5330 N N . GLN C 1 66 ? 237.364 122.400 250.013 1.00 27.16 66 GLN C N 1
ATOM 5331 C CA . GLN C 1 66 ? 238.571 121.684 250.396 1.00 26.95 66 GLN C CA 1
ATOM 5332 C C . GLN C 1 66 ? 239.688 122.662 250.728 1.00 34.14 66 GLN C C 1
ATOM 5333 O O . GLN C 1 66 ? 239.692 123.811 250.280 1.00 40.41 66 GLN C O 1
ATOM 5339 N N . MET C 1 67 ? 240.642 122.184 251.526 1.00 30.22 67 MET C N 1
ATOM 5340 C CA . MET C 1 67 ? 241.861 122.907 251.861 1.00 31.27 67 MET C CA 1
ATOM 5341 C C . MET C 1 67 ? 243.058 122.014 251.551 1.00 36.54 67 MET C C 1
ATOM 5342 O O . MET C 1 67 ? 242.908 120.876 251.100 1.00 39.33 67 MET C O 1
ATOM 5347 N N . GLU C 1 68 ? 244.259 122.532 251.799 1.00 35.06 68 GLU C N 1
ATOM 5348 C CA . GLU C 1 68 ? 245.489 121.826 251.476 1.00 33.03 68 GLU C CA 1
ATOM 5349 C C . GLU C 1 68 ? 246.480 121.928 252.626 1.00 29.84 68 GLU C C 1
ATOM 5350 O O . GLU C 1 68 ? 246.354 122.778 253.510 1.00 31.28 68 GLU C O 1
ATOM 5356 N N . ALA C 1 69 ? 247.473 121.041 252.599 1.00 27.68 69 ALA C N 1
ATOM 5357 C CA . ALA C 1 69 ? 248.576 121.049 253.546 1.00 28.98 69 ALA C CA 1
ATOM 5358 C C . ALA C 1 69 ? 249.885 120.855 252.795 1.00 34.37 69 ALA C C 1
ATOM 5359 O O . ALA C 1 69 ? 249.921 120.223 251.737 1.00 40.43 69 ALA C O 1
ATOM 5361 N N . HIS C 1 70 ? 250.964 121.396 253.355 1.00 31.80 70 HIS C N 1
ATOM 5362 C CA . HIS C 1 70 ? 252.271 121.384 252.718 1.00 30.44 70 HIS C CA 1
ATOM 5363 C C . HIS C 1 70 ? 253.294 120.707 253.620 1.00 31.77 70 HIS C C 1
ATOM 5364 O O . HIS C 1 70 ? 253.066 120.516 254.816 1.00 36.32 70 HIS C O 1
ATOM 5371 N N . GLY C 1 71 ? 254.428 120.341 253.033 1.00 31.35 71 GLY C N 1
ATOM 5372 C CA . GLY C 1 71 ? 255.476 119.658 253.775 1.00 31.24 71 GLY C CA 1
ATOM 5373 C C . GLY C 1 71 ? 256.847 119.947 253.208 1.00 35.15 71 GLY C C 1
ATOM 5374 O O . GLY C 1 71 ? 256.997 120.239 252.018 1.00 40.87 71 GLY C O 1
ATOM 5375 N N . TYR C 1 72 ? 257.858 119.857 254.071 1.00 32.85 72 TYR C N 1
ATOM 5376 C CA . TYR C 1 72 ? 259.238 120.136 253.695 1.00 29.25 72 TYR C CA 1
ATOM 5377 C C . TYR C 1 72 ? 260.169 119.466 254.697 1.00 36.02 72 TYR C C 1
ATOM 5378 O O . TYR C 1 72 ? 259.826 119.321 255.872 1.00 41.72 72 TYR C O 1
ATOM 5387 N N . SER C 1 73 ? 261.350 119.063 254.224 1.00 32.76 73 SER C N 1
ATOM 5388 C CA . SER C 1 73 ? 262.299 118.321 255.047 1.00 28.21 73 SER C CA 1
ATOM 5389 C C . SER C 1 73 ? 263.721 118.807 254.807 1.00 30.64 73 SER C C 1
ATOM 5390 O O . SER C 1 73 ? 264.108 119.058 253.663 1.00 36.68 73 SER C O 1
ATOM 5393 N N . ILE C 1 74 ? 264.495 118.928 255.885 1.00 32.61 74 ILE C N 1
ATOM 5394 C CA . ILE C 1 74 ? 265.914 119.271 255.831 1.00 32.02 74 ILE C CA 1
ATOM 5395 C C . ILE C 1 74 ? 266.693 118.223 256.613 1.00 35.71 74 ILE C C 1
ATOM 5396 O O . ILE C 1 74 ? 266.367 117.938 257.771 1.00 36.64 74 ILE C O 1
ATOM 5401 N N . ALA C 1 75 ? 267.732 117.669 255.995 1.00 33.92 75 ALA C N 1
ATOM 5402 C CA . ALA C 1 75 ? 268.499 116.577 256.578 1.00 30.85 75 ALA C CA 1
ATOM 5403 C C . ALA C 1 75 ? 269.831 117.074 257.124 1.00 34.22 75 ALA C C 1
ATOM 5404 O O . ALA C 1 75 ? 270.515 117.879 256.486 1.00 39.58 75 ALA C O 1
ATOM 5406 N N . ASN C 1 76 ? 270.198 116.581 258.305 1.00 34.38 76 ASN C N 1
ATOM 5407 C CA . ASN C 1 76 ? 271.434 116.986 258.956 1.00 34.23 76 ASN C CA 1
ATOM 5408 C C . ASN C 1 76 ? 272.634 116.278 258.342 1.00 38.22 76 ASN C C 1
ATOM 5409 O O . ASN C 1 76 ? 272.518 115.188 257.777 1.00 40.51 76 ASN C O 1
ATOM 5414 N N . LYS C 1 77 ? 273.799 116.909 258.466 1.00 42.41 77 LYS C N 1
ATOM 5415 C CA . LYS C 1 77 ? 275.055 116.339 258.007 1.00 39.31 77 LYS C CA 1
ATOM 5416 C C . LYS C 1 77 ? 276.122 116.544 259.071 1.00 39.55 77 LYS C C 1
ATOM 5417 O O . LYS C 1 77 ? 276.042 117.470 259.881 1.00 41.11 77 LYS C O 1
ATOM 5423 N N . THR C 1 78 ? 277.122 115.669 259.063 1.00 41.32 78 THR C N 1
ATOM 5424 C CA . THR C 1 78 ? 278.182 115.682 260.060 1.00 44.37 78 THR C CA 1
ATOM 5425 C C . THR C 1 78 ? 279.454 116.308 259.496 1.00 43.81 78 THR C C 1
ATOM 5426 O O . THR C 1 78 ? 279.686 116.324 258.286 1.00 46.63 78 THR C O 1
ATOM 5430 N N . PHE C 1 79 ? 280.282 116.827 260.401 1.00 41.02 79 PHE C N 1
ATOM 5431 C CA . PHE C 1 79 ? 281.499 117.538 260.037 1.00 38.55 79 PHE C CA 1
ATOM 5432 C C . PHE C 1 79 ? 282.606 117.173 261.015 1.00 37.26 79 PHE C C 1
ATOM 5433 O O . PHE C 1 79 ? 282.347 116.734 262.137 1.00 48.18 79 PHE C O 1
ATOM 5441 N N . GLU C 1 80 ? 283.849 117.364 260.581 1.00 35.81 80 GLU C N 1
ATOM 5442 C CA . GLU C 1 80 ? 284.989 116.981 261.401 1.00 39.92 80 GLU C CA 1
ATOM 5443 C C . GLU C 1 80 ? 286.187 117.851 261.058 1.00 42.91 80 GLU C C 1
ATOM 5444 O O . GLU C 1 80 ? 286.240 118.481 260.000 1.00 46.43 80 GLU C O 1
ATOM 5450 N N . GLY C 1 81 ? 287.148 117.871 261.976 1.00 40.66 81 GLY C N 1
ATOM 5451 C CA . GLY C 1 81 ? 288.440 118.489 261.754 1.00 40.79 81 GLY C CA 1
ATOM 5452 C C . GLY C 1 81 ? 289.384 118.153 262.888 1.00 43.40 81 GLY C C 1
ATOM 5453 O O . GLY C 1 81 ? 289.016 118.303 264.055 1.00 47.28 81 GLY C O 1
ATOM 5454 N N . THR C 1 82 ? 290.596 117.698 262.579 1.00 41.99 82 THR C N 1
ATOM 5455 C CA . THR C 1 82 ? 291.525 117.263 263.610 1.00 45.11 82 THR C CA 1
ATOM 5456 C C . THR C 1 82 ? 292.953 117.640 263.244 1.00 48.13 82 THR C C 1
ATOM 5457 O O . THR C 1 82 ? 293.297 117.778 262.069 1.00 50.07 82 THR C O 1
ATOM 5461 N N . VAL C 1 83 ? 293.780 117.805 264.276 1.00 46.41 83 VAL C N 1
ATOM 5462 C CA . VAL C 1 83 ? 295.186 118.156 264.124 1.00 43.05 83 VAL C CA 1
ATOM 5463 C C . VAL C 1 83 ? 295.987 117.381 265.163 1.00 42.73 83 VAL C C 1
ATOM 5464 O O . VAL C 1 83 ? 295.475 117.025 266.228 1.00 46.31 83 VAL C O 1
ATOM 5468 N N . GLY C 1 84 ? 297.249 117.105 264.843 1.00 43.38 84 GLY C N 1
ATOM 5469 C CA . GLY C 1 84 ? 298.080 116.303 265.721 1.00 42.44 84 GLY C CA 1
ATOM 5470 C C . GLY C 1 84 ? 299.448 116.887 266.010 1.00 50.20 84 GLY C C 1
ATOM 5471 O O . GLY C 1 84 ? 300.173 117.280 265.093 1.00 53.69 84 GLY C O 1
ATOM 5472 N N . ILE C 1 85 ? 299.814 116.933 267.288 1.00 52.81 85 ILE C N 1
ATOM 5473 C CA . ILE C 1 85 ? 301.102 117.444 267.738 1.00 51.35 85 ILE C CA 1
ATOM 5474 C C . ILE C 1 85 ? 301.721 116.414 268.672 1.00 53.60 85 ILE C C 1
ATOM 5475 O O . ILE C 1 85 ? 301.020 115.799 269.482 1.00 56.10 85 ILE C O 1
ATOM 5480 N N . SER C 1 86 ? 303.029 116.208 268.542 1.00 55.70 86 SER C N 1
ATOM 5481 C CA . SER C 1 86 ? 303.716 115.232 269.376 1.00 53.73 86 SER C CA 1
ATOM 5482 C C . SER C 1 86 ? 303.678 115.652 270.840 1.00 55.22 86 SER C C 1
ATOM 5483 O O . SER C 1 86 ? 303.625 116.839 271.169 1.00 59.84 86 SER C O 1
ATOM 5486 N N . ARG C 1 87 ? 303.688 114.657 271.729 1.00 50.49 87 ARG C N 1
ATOM 5487 C CA . ARG C 1 87 ? 303.628 114.947 273.158 1.00 51.44 87 ARG C CA 1
ATOM 5488 C C . ARG C 1 87 ? 304.886 115.664 273.632 1.00 57.48 87 ARG C C 1
ATOM 5489 O O . ARG C 1 87 ? 304.809 116.612 274.424 1.00 61.79 87 ARG C O 1
ATOM 5497 N N . ASP C 1 88 ? 306.055 115.223 273.164 1.00 59.71 88 ASP C N 1
ATOM 5498 C CA . ASP C 1 88 ? 307.305 115.849 273.582 1.00 55.64 88 ASP C CA 1
ATOM 5499 C C . ASP C 1 88 ? 307.351 117.312 273.163 1.00 59.15 88 ASP C C 1
ATOM 5500 O O . ASP C 1 88 ? 307.687 118.189 273.965 1.00 63.98 88 ASP C O 1
ATOM 5505 N N . ASP C 1 89 ? 306.999 117.596 271.908 1.00 56.93 89 ASP C N 1
ATOM 5506 C CA . ASP C 1 89 ? 307.023 118.975 271.435 1.00 55.75 89 ASP C CA 1
ATOM 5507 C C . ASP C 1 89 ? 305.982 119.829 272.141 1.00 57.16 89 ASP C C 1
ATOM 5508 O O . ASP C 1 89 ? 306.210 121.022 272.366 1.00 60.27 89 ASP C O 1
ATOM 5513 N N . PHE C 1 90 ? 304.832 119.248 272.487 1.00 55.23 90 PHE C N 1
ATOM 5514 C CA . PHE C 1 90 ? 303.811 120.013 273.195 1.00 53.72 90 PHE C CA 1
ATOM 5515 C C . PHE C 1 90 ? 304.254 120.354 274.611 1.00 54.58 90 PHE C C 1
ATOM 5516 O O . PHE C 1 90 ? 304.042 121.479 275.077 1.00 57.40 90 PHE C O 1
ATOM 5524 N N . GLU C 1 91 ? 304.864 119.403 275.312 1.00 58.26 91 GLU C N 1
ATOM 5525 C CA . GLU C 1 91 ? 305.277 119.621 276.691 1.00 57.79 91 GLU C CA 1
ATOM 5526 C C . GLU C 1 91 ? 306.631 120.304 276.809 1.00 62.97 91 GLU C C 1
ATOM 5527 O O . GLU C 1 91 ? 307.027 120.671 277.920 1.00 63.55 91 GLU C O 1
ATOM 5533 N N . ASP C 1 92 ? 307.347 120.487 275.702 1.00 65.06 92 ASP C N 1
ATOM 5534 C CA . ASP C 1 92 ? 308.683 121.066 275.721 1.00 60.60 92 ASP C CA 1
ATOM 5535 C C . ASP C 1 92 ? 308.720 122.464 275.113 1.00 59.98 92 ASP C C 1
ATOM 5536 O O . ASP C 1 92 ? 309.657 122.801 274.388 1.00 64.59 92 ASP C O 1
ATOM 5541 N N . ASP C 1 93 ? 307.711 123.286 275.386 1.00 56.57 93 ASP C N 1
ATOM 5542 C CA . ASP C 1 93 ? 307.755 124.701 275.040 1.00 60.61 93 ASP C CA 1
ATOM 5543 C C . ASP C 1 93 ? 307.615 125.534 276.307 1.00 61.61 93 ASP C C 1
ATOM 5544 O O . ASP C 1 93 ? 306.887 125.159 277.231 1.00 60.69 93 ASP C O 1
ATOM 5549 N N . ASN C 1 94 ? 308.361 126.632 276.369 1.00 57.17 94 ASN C N 1
ATOM 5550 C CA . ASN C 1 94 ? 308.242 127.593 277.453 1.00 55.97 94 ASN C CA 1
ATOM 5551 C C . ASN C 1 94 ? 307.811 128.966 276.966 1.00 57.58 94 ASN C C 1
ATOM 5552 O O . ASN C 1 94 ? 307.600 129.862 277.788 1.00 58.52 94 ASN C O 1
ATOM 5557 N N . LEU C 1 95 ? 307.680 129.147 275.657 1.00 51.83 95 LEU C N 1
ATOM 5558 C CA . LEU C 1 95 ? 307.213 130.395 275.076 1.00 49.89 95 LEU C CA 1
ATOM 5559 C C . LEU C 1 95 ? 305.696 130.480 275.014 1.00 50.97 95 LEU C C 1
ATOM 5560 O O . LEU C 1 95 ? 305.163 131.555 274.724 1.00 53.68 95 LEU C O 1
ATOM 5565 N N . GLY C 1 96 ? 304.993 129.384 275.285 1.00 52.31 96 GLY C N 1
ATOM 5566 C CA . GLY C 1 96 ? 303.548 129.368 275.189 1.00 52.35 96 GLY C CA 1
ATOM 5567 C C . GLY C 1 96 ? 303.068 129.654 273.784 1.00 53.00 96 GLY C C 1
ATOM 5568 O O . GLY C 1 96 ? 302.153 130.458 273.585 1.00 55.27 96 GLY C O 1
ATOM 5569 N N . ILE C 1 97 ? 303.682 129.004 272.799 1.00 48.44 97 ILE C N 1
ATOM 5570 C CA . ILE C 1 97 ? 303.396 129.288 271.399 1.00 46.98 97 ILE C CA 1
ATOM 5571 C C . ILE C 1 97 ? 302.351 128.311 270.874 1.00 49.94 97 ILE C C 1
ATOM 5572 O O . ILE C 1 97 ? 301.539 128.661 270.011 1.00 52.35 97 ILE C O 1
ATOM 5577 N N . TYR C 1 98 ? 302.346 127.088 271.402 1.00 53.94 98 TYR C N 1
ATOM 5578 C CA . TYR C 1 98 ? 301.358 126.083 271.037 1.00 47.96 98 TYR C CA 1
ATOM 5579 C C . TYR C 1 98 ? 300.161 126.070 271.976 1.00 48.81 98 TYR C C 1
ATOM 5580 O O . TYR C 1 98 ? 299.315 125.178 271.869 1.00 49.12 98 TYR C O 1
ATOM 5589 N N . ALA C 1 99 ? 300.081 127.020 272.904 1.00 51.97 99 ALA C N 1
ATOM 5590 C CA . ALA C 1 99 ? 299.018 126.988 273.906 1.00 51.30 99 ALA C CA 1
ATOM 5591 C C . ALA C 1 99 ? 297.617 127.135 273.323 1.00 55.34 99 ALA C C 1
ATOM 5592 O O . ALA C 1 99 ? 296.753 126.302 273.647 1.00 56.02 99 ALA C O 1
ATOM 5594 N N . PRO C 1 100 ? 297.305 128.139 272.478 1.00 53.34 100 PRO C N 1
ATOM 5595 C CA . PRO C 1 100 ? 295.894 128.360 272.130 1.00 50.29 100 PRO C CA 1
ATOM 5596 C C . PRO C 1 100 ? 295.350 127.457 271.032 1.00 50.22 100 PRO C C 1
ATOM 5597 O O . PRO C 1 100 ? 294.553 127.905 270.200 1.00 51.73 100 PRO C O 1
ATOM 5601 N N . ILE C 1 101 ? 295.698 126.170 271.058 1.00 46.41 101 ILE C N 1
ATOM 5602 C CA . ILE C 1 101 ? 295.125 125.248 270.083 1.00 47.98 101 ILE C CA 1
ATOM 5603 C C . ILE C 1 101 ? 293.643 125.031 270.362 1.00 53.56 101 ILE C C 1
ATOM 5604 O O . ILE C 1 101 ? 292.833 124.933 269.436 1.00 56.02 101 ILE C O 1
ATOM 5609 N N . PHE C 1 102 ? 293.259 124.962 271.638 1.00 49.74 102 PHE C N 1
ATOM 5610 C CA . PHE C 1 102 ? 291.846 124.809 271.970 1.00 47.31 102 PHE C CA 1
ATOM 5611 C C . PHE C 1 102 ? 291.043 126.040 271.563 1.00 50.77 102 PHE C C 1
ATOM 5612 O O . PHE C 1 102 ? 289.911 125.925 271.073 1.00 54.31 102 PHE C O 1
ATOM 5620 N N . GLN C 1 103 ? 291.610 127.230 271.766 1.00 48.26 103 GLN C N 1
ATOM 5621 C CA . GLN C 1 103 ? 290.940 128.449 271.330 1.00 49.02 103 GLN C CA 1
ATOM 5622 C C . GLN C 1 103 ? 290.787 128.477 269.817 1.00 48.80 103 GLN C C 1
ATOM 5623 O O . GLN C 1 103 ? 289.745 128.897 269.298 1.00 50.93 103 GLN C O 1
ATOM 5629 N N . GLU C 1 104 ? 291.818 128.041 269.089 1.00 42.95 104 GLU C N 1
ATOM 5630 C CA . GLU C 1 104 ? 291.697 127.974 267.639 1.00 42.84 104 GLU C CA 1
ATOM 5631 C C . GLU C 1 104 ? 290.659 126.941 267.217 1.00 47.10 104 GLU C C 1
ATOM 5632 O O . GLU C 1 104 ? 289.936 127.158 266.240 1.00 52.00 104 GLU C O 1
ATOM 5638 N N . MET C 1 105 ? 290.559 125.828 267.948 1.00 46.94 105 MET C N 1
ATOM 5639 C CA . MET C 1 105 ? 289.483 124.869 267.715 1.00 41.80 105 MET C CA 1
ATOM 5640 C C . MET C 1 105 ? 288.119 125.526 267.836 1.00 44.89 105 MET C C 1
ATOM 5641 O O . MET C 1 105 ? 287.268 125.378 266.954 1.00 43.35 105 MET C O 1
ATOM 5646 N N . GLY C 1 106 ? 287.886 126.231 268.942 1.00 46.18 106 GLY C N 1
ATOM 5647 C CA . GLY C 1 106 ? 286.591 126.859 269.142 1.00 41.74 106 GLY C CA 1
ATOM 5648 C C . GLY C 1 106 ? 286.277 127.886 268.072 1.00 40.66 106 GLY C C 1
ATOM 5649 O O . GLY C 1 106 ? 285.165 127.920 267.535 1.00 42.78 106 GLY C O 1
ATOM 5650 N N . ARG C 1 107 ? 287.252 128.726 267.738 1.00 44.81 107 ARG C N 1
ATOM 5651 C CA . ARG C 1 107 ? 287.059 129.749 266.723 1.00 43.74 107 ARG C CA 1
ATOM 5652 C C . ARG C 1 107 ? 286.928 129.175 265.321 1.00 45.00 107 ARG C C 1
ATOM 5653 O O . ARG C 1 107 ? 286.392 129.855 264.442 1.00 50.25 107 ARG C O 1
ATOM 5661 N N . SER C 1 108 ? 287.402 127.953 265.084 1.00 39.34 108 SER C N 1
ATOM 5662 C CA . SER C 1 108 ? 287.203 127.296 263.802 1.00 38.85 108 SER C CA 1
ATOM 5663 C C . SER C 1 108 ? 285.829 126.664 263.655 1.00 39.63 108 SER C C 1
ATOM 5664 O O . SER C 1 108 ? 285.325 126.574 262.532 1.00 41.72 108 SER C O 1
ATOM 5667 N N . ALA C 1 109 ? 285.220 126.215 264.748 1.00 42.05 109 ALA C N 1
ATOM 5668 C CA . ALA C 1 109 ? 283.887 125.635 264.709 1.00 39.33 109 ALA C CA 1
ATOM 5669 C C . ALA C 1 109 ? 282.792 126.655 264.975 1.00 41.41 109 ALA C C 1
ATOM 5670 O O . ALA C 1 109 ? 281.613 126.334 264.807 1.00 42.76 109 ALA C O 1
ATOM 5672 N N . ALA C 1 110 ? 283.147 127.869 265.388 1.00 45.46 110 ALA C N 1
ATOM 5673 C CA . ALA C 1 110 ? 282.165 128.921 265.610 1.00 41.40 110 ALA C CA 1
ATOM 5674 C C . ALA C 1 110 ? 281.879 129.747 264.364 1.00 40.31 110 ALA C C 1
ATOM 5675 O O . ALA C 1 110 ? 281.108 130.707 264.441 1.00 40.21 110 ALA C O 1
ATOM 5677 N N . VAL C 1 111 ? 282.479 129.407 263.226 1.00 39.94 111 VAL C N 1
ATOM 5678 C CA . VAL C 1 111 ? 282.277 130.153 261.987 1.00 39.12 111 VAL C CA 1
ATOM 5679 C C . VAL C 1 111 ? 281.478 129.378 260.958 1.00 39.26 111 VAL C C 1
ATOM 5680 O O . VAL C 1 111 ? 281.257 129.896 259.852 1.00 41.74 111 VAL C O 1
ATOM 5684 N N . GLN C 1 112 ? 281.059 128.151 261.268 1.00 41.09 112 GLN C N 1
ATOM 5685 C CA . GLN C 1 112 ? 280.333 127.348 260.285 1.00 42.11 112 GLN C CA 1
ATOM 5686 C C . GLN C 1 112 ? 278.969 127.924 259.919 1.00 47.75 112 GLN C C 1
ATOM 5687 O O . GLN C 1 112 ? 278.637 127.939 258.720 1.00 49.31 112 GLN C O 1
ATOM 5693 N N . PRO C 1 113 ? 278.116 128.379 260.873 1.00 40.67 113 PRO C N 1
ATOM 5694 C CA . PRO C 1 113 ? 276.763 128.814 260.497 1.00 36.57 113 PRO C CA 1
ATOM 5695 C C . PRO C 1 113 ? 276.721 129.887 259.423 1.00 36.78 113 PRO C C 1
ATOM 5696 O O . PRO C 1 113 ? 275.871 129.834 258.528 1.00 42.74 113 PRO C O 1
ATOM 5700 N N . ASP C 1 114 ? 277.626 130.865 259.500 1.00 33.27 114 ASP C N 1
ATOM 5701 C CA . ASP C 1 114 ? 277.642 131.929 258.502 1.00 32.71 114 ASP C CA 1
ATOM 5702 C C . ASP C 1 114 ? 277.945 131.373 257.121 1.00 37.32 114 ASP C C 1
ATOM 5703 O O . ASP C 1 114 ? 277.267 131.709 256.140 1.00 42.14 114 ASP C O 1
ATOM 5708 N N . GLU C 1 115 ? 278.954 130.506 257.031 1.00 35.22 115 GLU C N 1
ATOM 5709 C CA . GLU C 1 115 ? 279.298 129.890 255.758 1.00 37.40 115 GLU C CA 1
ATOM 5710 C C . GLU C 1 115 ? 278.125 129.102 255.202 1.00 41.17 115 GLU C C 1
ATOM 5711 O O . GLU C 1 115 ? 277.782 129.233 254.022 1.00 42.43 115 GLU C O 1
ATOM 5717 N N . LEU C 1 116 ? 277.473 128.307 256.053 1.00 39.41 116 LEU C N 1
ATOM 5718 C CA . LEU C 1 116 ? 276.352 127.488 255.607 1.00 32.73 116 LEU C CA 1
ATOM 5719 C C . LEU C 1 116 ? 275.211 128.350 255.080 1.00 30.95 116 LEU C C 1
ATOM 5720 O O . LEU C 1 116 ? 274.711 128.124 253.972 1.00 35.16 116 LEU C O 1
ATOM 5725 N N . ILE C 1 117 ? 274.807 129.365 255.848 1.00 27.94 117 ILE C N 1
ATOM 5726 C CA . ILE C 1 117 ? 273.657 130.182 255.467 1.00 28.70 117 ILE C CA 1
ATOM 5727 C C . ILE C 1 117 ? 273.939 130.958 254.186 1.00 32.13 117 ILE C C 1
ATOM 5728 O O . ILE C 1 117 ? 273.098 131.016 253.276 1.00 34.56 117 ILE C O 1
ATOM 5733 N N . PHE C 1 118 ? 275.118 131.570 254.086 1.00 31.79 118 PHE C N 1
ATOM 5734 C CA . PHE C 1 118 ? 275.369 132.404 252.920 1.00 31.59 118 PHE C CA 1
ATOM 5735 C C . PHE C 1 118 ? 275.660 131.577 251.674 1.00 31.25 118 PHE C C 1
ATOM 5736 O O . PHE C 1 118 ? 275.330 132.010 250.564 1.00 30.18 118 PHE C O 1
ATOM 5744 N N . LYS C 1 119 ? 276.234 130.380 251.822 1.00 31.50 119 LYS C N 1
ATOM 5745 C CA . LYS C 1 119 ? 276.304 129.470 250.687 1.00 29.02 119 LYS C CA 1
ATOM 5746 C C . LYS C 1 119 ? 274.917 129.028 250.253 1.00 33.18 119 LYS C C 1
ATOM 5747 O O . LYS C 1 119 ? 274.658 128.888 249.054 1.00 38.57 119 LYS C O 1
ATOM 5753 N N . LEU C 1 120 ? 273.924 129.105 251.131 1.00 32.26 120 LEU C N 1
ATOM 5754 C CA . LEU C 1 120 ? 272.524 128.791 250.710 1.00 33.33 120 LEU C CA 1
ATOM 5755 C C . LEU C 1 120 ? 272.054 129.800 249.669 1.00 30.05 120 LEU C C 1
ATOM 5756 O O . LEU C 1 120 ? 271.825 129.411 248.536 1.00 28.60 120 LEU C O 1
ATOM 5761 N N . LEU C 1 121 ? 271.899 131.049 250.063 1.00 32.58 121 LEU C N 1
ATOM 5762 C CA . LEU C 1 121 ? 271.444 132.107 249.132 1.00 27.05 121 LEU C CA 1
ATOM 5763 C C . LEU C 1 121 ? 272.212 131.986 247.824 1.00 26.41 121 LEU C C 1
ATOM 5764 O O . LEU C 1 121 ? 271.571 131.887 246.786 1.00 25.63 121 LEU C O 1
ATOM 5769 N N . LYS C 1 122 ? 273.536 132.021 247.874 1.00 33.61 122 LYS C N 1
ATOM 5770 C CA . LYS C 1 122 ? 274.338 132.007 246.629 1.00 30.71 122 LYS C CA 1
ATOM 5771 C C . LYS C 1 122 ? 273.818 130.914 245.706 1.00 33.81 122 LYS C C 1
ATOM 5772 O O . LYS C 1 122 ? 273.590 131.216 244.532 1.00 37.99 122 LYS C O 1
ATOM 5778 N N . ASP C 1 123 ? 273.646 129.690 246.192 1.00 31.08 123 ASP C N 1
ATOM 5779 C CA . ASP C 1 123 ? 273.122 128.717 245.232 1.00 26.60 123 ASP C CA 1
ATOM 5780 C C . ASP C 1 123 ? 271.641 128.445 245.497 1.00 32.97 123 ASP C C 1
ATOM 5781 O O . ASP C 1 123 ? 271.224 127.343 245.844 1.00 34.30 123 ASP C O 1
ATOM 5786 N N . GLY C 1 124 ? 270.843 129.492 245.322 1.00 37.97 124 GLY C N 1
ATOM 5787 C CA . GLY C 1 124 ? 269.411 129.387 245.503 1.00 29.16 124 GLY C CA 1
ATOM 5788 C C . GLY C 1 124 ? 268.680 129.148 244.202 1.00 30.87 124 GLY C C 1
ATOM 5789 O O . GLY C 1 124 ? 267.462 128.960 244.193 1.00 39.15 124 GLY C O 1
ATOM 5790 N N . PHE C 1 125 ? 269.415 129.157 243.093 1.00 33.55 125 PHE C N 1
ATOM 5791 C CA . PHE C 1 125 ? 268.847 128.920 241.775 1.00 30.73 125 PHE C CA 1
ATOM 5792 C C . PHE C 1 125 ? 268.855 127.447 241.391 1.00 33.83 125 PHE C C 1
ATOM 5793 O O . PHE C 1 125 ? 268.323 127.091 240.336 1.00 39.41 125 PHE C O 1
ATOM 5801 N N . THR C 1 126 ? 269.444 126.585 242.216 1.00 36.48 126 THR C N 1
ATOM 5802 C CA . THR C 1 126 ? 269.547 125.169 241.884 1.00 38.49 126 THR C CA 1
ATOM 5803 C C . THR C 1 126 ? 268.860 124.292 242.923 1.00 42.44 126 THR C C 1
ATOM 5804 O O . THR C 1 126 ? 268.125 123.365 242.570 1.00 44.15 126 THR C O 1
ATOM 5808 N N . GLN C 1 127 ? 269.099 124.567 244.202 1.00 39.31 127 GLN C N 1
ATOM 5809 C CA . GLN C 1 127 ? 268.496 123.784 245.264 1.00 33.69 127 GLN C CA 1
ATOM 5810 C C . GLN C 1 127 ? 266.989 124.031 245.315 1.00 38.06 127 GLN C C 1
ATOM 5811 O O . GLN C 1 127 ? 266.519 125.126 244.999 1.00 39.42 127 GLN C O 1
ATOM 5817 N N . PRO C 1 128 ? 266.209 123.028 245.706 1.00 34.97 128 PRO C N 1
ATOM 5818 C CA . PRO C 1 128 ? 264.752 123.155 245.668 1.00 35.36 128 PRO C CA 1
ATOM 5819 C C . PRO C 1 128 ? 264.157 123.695 246.962 1.00 36.79 128 PRO C C 1
ATOM 5820 O O . PRO C 1 128 ? 264.798 123.736 248.013 1.00 37.37 128 PRO C O 1
ATOM 5824 N N . CYS C 1 129 ? 262.896 124.105 246.862 1.00 33.51 129 CYS C N 1
ATOM 5825 C CA . CYS C 1 129 ? 262.111 124.578 247.993 1.00 32.37 129 CYS C CA 1
ATOM 5826 C C . CYS C 1 129 ? 260.918 123.645 248.194 1.00 35.42 129 CYS C C 1
ATOM 5827 O O . CYS C 1 129 ? 260.834 122.572 247.592 1.00 33.78 129 CYS C O 1
ATOM 5830 N N . TYR C 1 130 ? 259.990 124.062 249.059 1.00 38.02 130 TYR C N 1
ATOM 5831 C CA . TYR C 1 130 ? 258.908 123.177 249.473 1.00 35.74 130 TYR C CA 1
ATOM 5832 C C . TYR C 1 130 ? 257.931 122.850 248.350 1.00 35.31 130 TYR C C 1
ATOM 5833 O O . TYR C 1 130 ? 257.274 121.807 248.414 1.00 37.36 130 TYR C O 1
ATOM 5842 N N . ASP C 1 131 ? 257.807 123.701 247.332 1.00 36.72 131 ASP C N 1
ATOM 5843 C CA . ASP C 1 131 ? 256.860 123.426 246.258 1.00 36.41 131 ASP C CA 1
ATOM 5844 C C . ASP C 1 131 ? 257.469 122.641 245.106 1.00 39.98 131 ASP C C 1
ATOM 5845 O O . ASP C 1 131 ? 256.776 122.387 244.116 1.00 41.90 131 ASP C O 1
ATOM 5850 N N . GLY C 1 132 ? 258.741 122.254 245.204 1.00 38.09 132 GLY C N 1
ATOM 5851 C CA . GLY C 1 132 ? 259.396 121.432 244.218 1.00 39.56 132 GLY C CA 1
ATOM 5852 C C . GLY C 1 132 ? 260.299 122.192 243.268 1.00 43.33 132 GLY C C 1
ATOM 5853 O O . GLY C 1 132 ? 261.244 121.608 242.729 1.00 41.97 132 GLY C O 1
ATOM 5854 N N . GLN C 1 133 ? 260.036 123.476 243.054 1.00 39.84 133 GLN C N 1
ATOM 5855 C CA . GLN C 1 133 ? 260.885 124.284 242.196 1.00 37.23 133 GLN C CA 1
ATOM 5856 C C . GLN C 1 133 ? 262.118 124.739 242.971 1.00 37.46 133 GLN C C 1
ATOM 5857 O O . GLN C 1 133 ? 262.315 124.390 244.136 1.00 42.09 133 GLN C O 1
ATOM 5863 N N . ASN C 1 134 ? 262.966 125.523 242.317 1.00 33.35 134 ASN C N 1
ATOM 5864 C CA . ASN C 1 134 ? 264.113 126.105 242.991 1.00 30.02 134 ASN C CA 1
ATOM 5865 C C . ASN C 1 134 ? 263.673 127.310 243.810 1.00 33.64 134 ASN C C 1
ATOM 5866 O O . ASN C 1 134 ? 262.600 127.876 243.586 1.00 36.62 134 ASN C O 1
ATOM 5871 N N . PHE C 1 135 ? 264.509 127.697 244.775 1.00 21.50 135 PHE C N 1
ATOM 5872 C CA . PHE C 1 135 ? 264.171 128.831 245.630 1.00 17.93 135 PHE C CA 1
ATOM 5873 C C . PHE C 1 135 ? 263.981 130.097 244.806 1.00 25.69 135 PHE C C 1
ATOM 5874 O O . PHE C 1 135 ? 262.956 130.779 244.916 1.00 32.55 135 PHE C O 1
ATOM 5882 N N . PHE C 1 136 ? 264.958 130.419 243.963 1.00 24.80 136 PHE C N 1
ATOM 5883 C CA . PHE C 1 136 ? 264.867 131.545 243.038 1.00 23.46 136 PHE C CA 1
ATOM 5884 C C . PHE C 1 136 ? 264.525 130.970 241.669 1.00 32.76 136 PHE C C 1
ATOM 5885 O O . PHE C 1 136 ? 265.404 130.499 240.945 1.00 34.10 136 PHE C O 1
ATOM 5893 N N . ASP C 1 137 ? 263.243 131.006 241.319 1.00 34.83 137 ASP C N 1
ATOM 5894 C CA . ASP C 1 137 ? 262.755 130.401 240.090 1.00 29.73 137 ASP C CA 1
ATOM 5895 C C . ASP C 1 137 ? 261.683 131.294 239.487 1.00 32.99 137 ASP C C 1
ATOM 5896 O O . ASP C 1 137 ? 261.024 132.063 240.187 1.00 38.28 137 ASP C O 1
ATOM 5901 N N . LYS C 1 138 ? 261.487 131.189 238.178 1.00 34.76 138 LYS C N 1
ATOM 5902 C CA . LYS C 1 138 ? 260.527 132.061 237.467 1.00 34.18 138 LYS C CA 1
ATOM 5903 C C . LYS C 1 138 ? 259.259 131.282 237.163 1.00 37.25 138 LYS C C 1
ATOM 5904 O O . LYS C 1 138 ? 258.496 131.731 236.307 1.00 35.72 138 LYS C O 1
ATOM 5910 N N . GLU C 1 139 ? 259.050 130.162 237.848 1.00 36.79 139 GLU C N 1
ATOM 5911 C CA . GLU C 1 139 ? 257.896 129.302 237.514 1.00 37.50 139 GLU C CA 1
ATOM 5912 C C . GLU C 1 139 ? 257.241 128.783 238.785 1.00 36.77 139 GLU C C 1
ATOM 5913 O O . GLU C 1 139 ? 256.909 127.602 238.833 1.00 40.87 139 GLU C O 1
ATOM 5919 N N . HIS C 1 140 ? 257.080 129.650 239.765 1.00 30.57 140 HIS C N 1
ATOM 5920 C CA . HIS C 1 140 ? 256.483 129.229 241.040 1.00 29.24 140 HIS C CA 1
ATOM 5921 C C . HIS C 1 140 ? 254.979 129.187 240.804 1.00 33.97 140 HIS C C 1
ATOM 5922 O O . HIS C 1 140 ? 254.400 130.232 240.526 1.00 33.34 140 HIS C O 1
ATOM 5929 N N . PRO C 1 141 ? 254.314 128.025 240.911 1.00 35.82 141 PRO C N 1
ATOM 5930 C CA . PRO C 1 141 ? 252.883 127.887 240.607 1.00 31.45 141 PRO C CA 1
ATOM 5931 C C . PRO C 1 141 ? 252.022 128.534 241.682 1.00 36.86 141 PRO C C 1
ATOM 5932 O O . PRO C 1 141 ? 252.230 128.315 242.877 1.00 40.93 141 PRO C O 1
ATOM 5936 N N . VAL C 1 142 ? 251.053 129.337 241.252 1.00 38.03 142 VAL C N 1
ATOM 5937 C CA . VAL C 1 142 ? 250.049 129.922 242.134 1.00 37.71 142 VAL C CA 1
ATOM 5938 C C . VAL C 1 142 ? 248.682 129.598 241.552 1.00 40.27 142 VAL C C 1
ATOM 5939 O O . VAL C 1 142 ? 248.371 130.001 240.425 1.00 43.59 142 VAL C O 1
ATOM 5943 N N . TYR C 1 143 ? 247.871 128.877 242.315 1.00 33.38 143 TYR C N 1
ATOM 5944 C CA . TYR C 1 143 ? 246.590 128.377 241.846 1.00 33.81 143 TYR C CA 1
ATOM 5945 C C . TYR C 1 143 ? 245.468 129.334 242.216 1.00 40.89 143 TYR C C 1
ATOM 5946 O O . TYR C 1 143 ? 245.555 130.057 243.212 1.00 41.95 143 TYR C O 1
ATOM 5955 N N . PRO C 1 144 ? 244.393 129.369 241.429 1.00 42.29 144 PRO C N 1
ATOM 5956 C CA . PRO C 1 144 ? 243.269 130.265 241.725 1.00 38.87 144 PRO C CA 1
ATOM 5957 C C . PRO C 1 144 ? 242.273 129.735 242.744 1.00 39.27 144 PRO C C 1
ATOM 5958 O O . PRO C 1 144 ? 241.269 130.409 242.999 1.00 39.42 144 PRO C O 1
ATOM 5962 N N . ASN C 1 145 ? 242.511 128.563 243.323 1.00 39.42 145 ASN C N 1
ATOM 5963 C CA . ASN C 1 145 ? 241.661 128.012 244.366 1.00 37.08 145 ASN C CA 1
ATOM 5964 C C . ASN C 1 145 ? 242.479 127.791 245.628 1.00 36.66 145 ASN C C 1
ATOM 5965 O O . ASN C 1 145 ? 243.689 127.565 245.572 1.00 42.11 145 ASN C O 1
ATOM 5970 N N . VAL C 1 146 ? 241.801 127.850 246.771 1.00 35.71 146 VAL C N 1
ATOM 5971 C CA . VAL C 1 146 ? 242.457 127.729 248.067 1.00 36.28 146 VAL C CA 1
ATOM 5972 C C . VAL C 1 146 ? 243.011 126.320 248.228 1.00 39.48 146 VAL C C 1
ATOM 5973 O O . VAL C 1 146 ? 244.071 126.123 248.832 1.00 42.57 146 VAL C O 1
ATOM 5977 N N . ASP C 1 147 ? 242.319 125.333 247.664 1.00 39.49 147 ASP C N 1
ATOM 5978 C CA . ASP C 1 147 ? 242.724 123.940 247.784 1.00 37.09 147 ASP C CA 1
ATOM 5979 C C . ASP C 1 147 ? 243.789 123.552 246.770 1.00 36.33 147 ASP C C 1
ATOM 5980 O O . ASP C 1 147 ? 244.105 122.366 246.640 1.00 35.63 147 ASP C O 1
ATOM 5985 N N . GLY C 1 148 ? 244.419 124.545 246.161 1.00 38.96 148 GLY C N 1
ATOM 5986 C CA . GLY C 1 148 ? 245.512 124.245 245.231 1.00 40.79 148 GLY C CA 1
ATOM 5987 C C . GLY C 1 148 ? 245.014 123.372 244.113 1.00 43.18 148 GLY C C 1
ATOM 5988 O O . GLY C 1 148 ? 245.631 122.342 243.848 1.00 44.04 148 GLY C O 1
ATOM 5989 N N . THR C 1 149 ? 243.916 123.766 243.500 1.00 44.00 149 THR C N 1
ATOM 5990 C CA . THR C 1 149 ? 243.363 122.989 242.376 1.00 43.80 149 THR C CA 1
ATOM 5991 C C . THR C 1 149 ? 242.835 123.977 241.350 1.00 50.00 149 THR C C 1
ATOM 5992 O O . THR C 1 149 ? 241.886 124.687 241.662 1.00 49.78 149 THR C O 1
ATOM 5996 N N . GLY C 1 150 ? 243.443 124.002 240.172 1.00 50.06 150 GLY C N 1
ATOM 5997 C CA . GLY C 1 150 ? 242.982 124.898 239.111 1.00 44.18 150 GLY C CA 1
ATOM 5998 C C . GLY C 1 150 ? 244.078 125.101 238.098 1.00 45.55 150 GLY C C 1
ATOM 5999 O O . GLY C 1 150 ? 245.051 124.341 238.122 1.00 46.98 150 GLY C O 1
ATOM 6000 N N . SER C 1 151 ? 243.921 126.094 237.242 1.00 48.00 151 SER C N 1
ATOM 6001 C CA . SER C 1 151 ? 244.945 126.431 236.261 1.00 47.11 151 SER C CA 1
ATOM 6002 C C . SER C 1 151 ? 246.006 127.291 236.936 1.00 48.82 151 SER C C 1
ATOM 6003 O O . SER C 1 151 ? 245.775 128.471 237.216 1.00 48.88 151 SER C O 1
ATOM 6006 N N . ALA C 1 152 ? 247.168 126.702 237.200 1.00 43.93 152 ALA C N 1
ATOM 6007 C CA . ALA C 1 152 ? 248.246 127.430 237.851 1.00 38.80 152 ALA C CA 1
ATOM 6008 C C . ALA C 1 152 ? 248.819 128.487 236.919 1.00 41.07 152 ALA C C 1
ATOM 6009 O O . ALA C 1 152 ? 248.956 128.267 235.714 1.00 44.09 152 ALA C O 1
ATOM 6011 N N . VAL C 1 153 ? 249.152 129.643 237.486 1.00 41.30 153 VAL C N 1
ATOM 6012 C CA . VAL C 1 153 ? 249.810 130.723 236.761 1.00 42.31 153 VAL C CA 1
ATOM 6013 C C . VAL C 1 153 ? 251.210 130.883 237.339 1.00 40.57 153 VAL C C 1
ATOM 6014 O O . VAL C 1 153 ? 251.382 130.967 238.561 1.00 41.96 153 VAL C O 1
ATOM 6018 N N . ASN C 1 154 ? 252.211 130.897 236.465 1.00 35.58 154 ASN C N 1
ATOM 6019 C CA . ASN C 1 154 ? 253.600 130.875 236.904 1.00 37.15 154 ASN C CA 1
ATOM 6020 C C . ASN C 1 154 ? 254.015 132.244 237.427 1.00 38.84 154 ASN C C 1
ATOM 6021 O O . ASN C 1 154 ? 254.016 133.228 236.682 1.00 40.76 154 ASN C O 1
ATOM 6026 N N . THR C 1 155 ? 254.377 132.302 238.704 1.00 36.45 155 THR C N 1
ATOM 6027 C CA . THR C 1 155 ? 254.831 133.525 239.346 1.00 32.12 155 THR C CA 1
ATOM 6028 C C . THR C 1 155 ? 256.352 133.545 239.411 1.00 32.96 155 THR C C 1
ATOM 6029 O O . THR C 1 155 ? 256.995 132.512 239.609 1.00 31.15 155 THR C O 1
ATOM 6033 N N . SER C 1 156 ? 256.923 134.734 239.250 1.00 34.81 156 SER C N 1
ATOM 6034 C CA . SER C 1 156 ? 258.362 134.908 239.134 1.00 28.15 156 SER C CA 1
ATOM 6035 C C . SER C 1 156 ? 258.956 135.373 240.453 1.00 30.90 156 SER C C 1
ATOM 6036 O O . SER C 1 156 ? 258.343 136.158 241.182 1.00 39.94 156 SER C O 1
ATOM 6039 N N . ASN C 1 157 ? 260.161 134.894 240.743 1.00 29.91 157 ASN C N 1
ATOM 6040 C CA . ASN C 1 157 ? 260.869 135.221 241.973 1.00 27.67 157 ASN C CA 1
ATOM 6041 C C . ASN C 1 157 ? 262.184 135.942 241.703 1.00 27.27 157 ASN C C 1
ATOM 6042 O O . ASN C 1 157 ? 262.902 136.277 242.649 1.00 22.53 157 ASN C O 1
ATOM 6047 N N . ILE C 1 158 ? 262.514 136.192 240.438 1.00 34.63 158 ILE C N 1
ATOM 6048 C CA . ILE C 1 158 ? 263.809 136.727 240.035 1.00 26.88 158 ILE C CA 1
ATOM 6049 C C . ILE C 1 158 ? 263.584 137.974 239.196 1.00 29.99 158 ILE C C 1
ATOM 6050 O O . ILE C 1 158 ? 262.664 138.017 238.371 1.00 30.74 158 ILE C O 1
ATOM 6055 N N . VAL C 1 159 ? 264.420 138.985 239.408 1.00 30.30 159 VAL C N 1
ATOM 6056 C CA . VAL C 1 159 ? 264.450 140.179 238.574 1.00 29.64 159 VAL C CA 1
ATOM 6057 C C . VAL C 1 159 ? 265.700 140.103 237.711 1.00 35.03 159 VAL C C 1
ATOM 6058 O O . VAL C 1 159 ? 266.821 140.095 238.231 1.00 36.25 159 VAL C O 1
ATOM 6062 N N . GLU C 1 160 ? 265.518 140.046 236.397 1.00 40.10 160 GLU C N 1
ATOM 6063 C CA . GLU C 1 160 ? 266.623 139.848 235.472 1.00 38.12 160 GLU C CA 1
ATOM 6064 C C . GLU C 1 160 ? 266.803 141.070 234.587 1.00 43.61 160 GLU C C 1
ATOM 6065 O O . GLU C 1 160 ? 265.837 141.590 234.021 1.00 43.73 160 GLU C O 1
ATOM 6071 N N . GLN C 1 161 ? 268.047 141.519 234.474 1.00 45.55 161 GLN C N 1
ATOM 6072 C CA . GLN C 1 161 ? 268.423 142.610 233.592 1.00 41.80 161 GLN C CA 1
ATOM 6073 C C . GLN C 1 161 ? 269.039 142.042 232.321 1.00 47.37 161 GLN C C 1
ATOM 6074 O O . GLN C 1 161 ? 269.674 140.986 232.337 1.00 48.56 161 GLN C O 1
ATOM 6080 N N . ASP C 1 162 ? 268.837 142.749 231.213 1.00 59.61 162 ASP C N 1
ATOM 6081 C CA . ASP C 1 162 ? 269.281 142.256 229.916 1.00 58.66 162 ASP C CA 1
ATOM 6082 C C . ASP C 1 162 ? 270.802 142.279 229.830 1.00 60.17 162 ASP C C 1
ATOM 6083 O O . ASP C 1 162 ? 271.428 143.318 230.063 1.00 60.98 162 ASP C O 1
ATOM 6088 N N . SER C 1 163 ? 271.389 141.137 229.464 1.00 64.89 163 SER C N 1
ATOM 6089 C CA . SER C 1 163 ? 272.833 140.971 229.288 1.00 66.34 163 SER C CA 1
ATOM 6090 C C . SER C 1 163 ? 273.598 141.484 230.513 1.00 66.05 163 SER C C 1
ATOM 6091 O O . SER C 1 163 ? 274.354 142.455 230.460 1.00 63.89 163 SER C O 1
ATOM 6094 N N . PHE C 1 164 ? 273.370 140.796 231.627 1.00 54.69 164 PHE C N 1
ATOM 6095 C CA . PHE C 1 164 ? 274.020 141.103 232.892 1.00 52.01 164 PHE C CA 1
ATOM 6096 C C . PHE C 1 164 ? 275.031 140.013 233.217 1.00 54.78 164 PHE C C 1
ATOM 6097 O O . PHE C 1 164 ? 274.726 138.823 233.093 1.00 51.67 164 PHE C O 1
ATOM 6105 N N . SER C 1 165 ? 276.233 140.421 233.631 1.00 57.79 165 SER C N 1
ATOM 6106 C CA . SER C 1 165 ? 277.308 139.493 233.979 1.00 57.63 165 SER C CA 1
ATOM 6107 C C . SER C 1 165 ? 277.981 139.967 235.270 1.00 57.37 165 SER C C 1
ATOM 6108 O O . SER C 1 165 ? 279.206 140.042 235.358 1.00 59.27 165 SER C O 1
ATOM 6111 N N . GLY C 1 166 ? 277.172 140.287 236.275 1.00 54.84 166 GLY C N 1
ATOM 6112 C CA . GLY C 1 166 ? 277.705 140.772 237.533 1.00 52.53 166 GLY C CA 1
ATOM 6113 C C . GLY C 1 166 ? 277.303 139.940 238.733 1.00 54.33 166 GLY C C 1
ATOM 6114 O O . GLY C 1 166 ? 276.909 138.780 238.589 1.00 52.05 166 GLY C O 1
ATOM 6115 N N . LEU C 1 167 ? 277.409 140.524 239.931 1.00 44.27 167 LEU C N 1
ATOM 6116 C CA . LEU C 1 167 ? 277.053 139.855 241.176 1.00 39.54 167 LEU C CA 1
ATOM 6117 C C . LEU C 1 167 ? 275.634 140.221 241.576 1.00 41.59 167 LEU C C 1
ATOM 6118 O O . LEU C 1 167 ? 275.328 141.414 241.709 1.00 45.60 167 LEU C O 1
ATOM 6123 N N . PRO C 1 168 ? 274.744 139.255 241.771 1.00 31.92 168 PRO C N 1
ATOM 6124 C CA . PRO C 1 168 ? 273.373 139.579 242.169 1.00 29.11 168 PRO C CA 1
ATOM 6125 C C . PRO C 1 168 ? 273.283 139.978 243.635 1.00 30.40 168 PRO C C 1
ATOM 6126 O O . PRO C 1 168 ? 274.179 139.722 244.440 1.00 36.04 168 PRO C O 1
ATOM 6130 N N . PHE C 1 169 ? 272.171 140.627 243.967 1.00 20.79 169 PHE C N 1
ATOM 6131 C CA . PHE C 1 169 ? 271.878 141.035 245.332 1.00 19.24 169 PHE C CA 1
ATOM 6132 C C . PHE C 1 169 ? 270.454 140.626 245.680 1.00 28.75 169 PHE C C 1
ATOM 6133 O O . PHE C 1 169 ? 269.594 140.497 244.808 1.00 38.07 169 PHE C O 1
ATOM 6141 N N . TYR C 1 170 ? 270.214 140.414 246.972 1.00 25.67 170 TYR C N 1
ATOM 6142 C CA . TYR C 1 170 ? 269.001 139.762 247.441 1.00 18.73 170 TYR C CA 1
ATOM 6143 C C . TYR C 1 170 ? 268.207 140.690 248.347 1.00 20.60 170 TYR C C 1
ATOM 6144 O O . TYR C 1 170 ? 268.769 141.530 249.051 1.00 27.26 170 TYR C O 1
ATOM 6153 N N . LEU C 1 171 ? 266.887 140.524 248.319 1.00 20.81 171 LEU C N 1
ATOM 6154 C CA . LEU C 1 171 ? 265.959 141.287 249.148 1.00 15.30 171 LEU C CA 1
ATOM 6155 C C . LEU C 1 171 ? 265.112 140.297 249.935 1.00 17.83 171 LEU C C 1
ATOM 6156 O O . LEU C 1 171 ? 264.417 139.467 249.343 1.00 31.06 171 LEU C O 1
ATOM 6161 N N . LEU C 1 172 ? 265.154 140.389 251.260 1.00 13.04 172 LEU C N 1
ATOM 6162 C CA . LEU C 1 172 ? 264.410 139.487 252.123 1.00 16.07 172 LEU C CA 1
ATOM 6163 C C . LEU C 1 172 ? 263.478 140.274 253.032 1.00 20.04 172 LEU C C 1
ATOM 6164 O O . LEU C 1 172 ? 263.584 141.495 253.161 1.00 27.74 172 LEU C O 1
ATOM 6169 N N . ASP C 1 173 ? 262.556 139.552 253.666 1.00 26.36 173 ASP C N 1
ATOM 6170 C CA . ASP C 1 173 ? 261.585 140.117 254.603 1.00 25.47 173 ASP C CA 1
ATOM 6171 C C . ASP C 1 173 ? 261.703 139.357 255.922 1.00 28.02 173 ASP C C 1
ATOM 6172 O O . ASP C 1 173 ? 261.020 138.354 256.141 1.00 21.07 173 ASP C O 1
ATOM 6177 N N . CYS C 1 174 ? 262.588 139.832 256.795 1.00 33.64 174 CYS C N 1
ATOM 6178 C CA . CYS C 1 174 ? 262.798 139.217 258.103 1.00 32.01 174 CYS C CA 1
ATOM 6179 C C . CYS C 1 174 ? 262.059 140.014 259.178 1.00 30.25 174 CYS C C 1
ATOM 6180 O O . CYS C 1 174 ? 262.650 140.647 260.050 1.00 34.66 174 CYS C O 1
ATOM 6183 N N . SER C 1 175 ? 260.732 139.971 259.100 1.00 30.71 175 SER C N 1
ATOM 6184 C CA . SER C 1 175 ? 259.912 140.699 260.060 1.00 32.74 175 SER C CA 1
ATOM 6185 C C . SER C 1 175 ? 258.836 139.811 260.669 1.00 39.44 175 SER C C 1
ATOM 6186 O O . SER C 1 175 ? 258.449 139.999 261.826 1.00 38.26 175 SER C O 1
ATOM 6189 N N . ARG C 1 176 ? 258.352 138.840 259.904 1.00 46.18 176 ARG C N 1
ATOM 6190 C CA . ARG C 1 176 ? 257.243 138.004 260.340 1.00 41.54 176 ARG C CA 1
ATOM 6191 C C . ARG C 1 176 ? 257.761 136.889 261.245 1.00 42.94 176 ARG C C 1
ATOM 6192 O O . ARG C 1 176 ? 258.902 136.911 261.713 1.00 39.76 176 ARG C O 1
ATOM 6200 N N . ALA C 1 177 ? 256.906 135.901 261.514 1.00 43.83 177 ALA C N 1
ATOM 6201 C CA . ALA C 1 177 ? 257.271 134.825 262.430 1.00 47.25 177 ALA C CA 1
ATOM 6202 C C . ALA C 1 177 ? 258.343 133.921 261.833 1.00 44.01 177 ALA C C 1
ATOM 6203 O O . ALA C 1 177 ? 259.270 133.494 262.532 1.00 37.27 177 ALA C O 1
ATOM 6205 N N . VAL C 1 178 ? 258.237 133.620 260.544 1.00 33.59 178 VAL C N 1
ATOM 6206 C CA . VAL C 1 178 ? 259.138 132.691 259.876 1.00 29.52 178 VAL C CA 1
ATOM 6207 C C . VAL C 1 178 ? 260.119 133.493 259.035 1.00 37.43 178 VAL C C 1
ATOM 6208 O O . VAL C 1 178 ? 259.712 134.268 258.164 1.00 40.65 178 VAL C O 1
ATOM 6212 N N . LYS C 1 179 ? 261.407 133.316 259.295 1.00 31.76 179 LYS C N 1
ATOM 6213 C CA . LYS C 1 179 ? 262.432 133.969 258.502 1.00 25.86 179 LYS C CA 1
ATOM 6214 C C . LYS C 1 179 ? 262.703 133.169 257.232 1.00 28.53 179 LYS C C 1
ATOM 6215 O O . LYS C 1 179 ? 262.440 131.966 257.181 1.00 31.45 179 LYS C O 1
ATOM 6221 N N . PRO C 1 180 ? 263.208 133.819 256.178 1.00 30.99 180 PRO C N 1
ATOM 6222 C CA . PRO C 1 180 ? 263.358 133.111 254.894 1.00 24.46 180 PRO C CA 1
ATOM 6223 C C . PRO C 1 180 ? 264.279 131.906 254.953 1.00 28.20 180 PRO C C 1
ATOM 6224 O O . PRO C 1 180 ? 264.046 130.924 254.240 1.00 32.89 180 PRO C O 1
ATOM 6228 N N . LEU C 1 181 ? 265.317 131.950 255.780 1.00 31.28 181 LEU C N 1
ATOM 6229 C CA . LEU C 1 181 ? 266.325 130.904 255.846 1.00 24.01 181 LEU C CA 1
ATOM 6230 C C . LEU C 1 181 ? 266.279 130.222 257.206 1.00 23.93 181 LEU C C 1
ATOM 6231 O O . LEU C 1 181 ? 265.997 130.856 258.225 1.00 34.46 181 LEU C O 1
ATOM 6236 N N . ILE C 1 182 ? 266.560 128.922 257.218 1.00 23.95 182 ILE C N 1
ATOM 6237 C CA . ILE C 1 182 ? 266.529 128.133 258.443 1.00 28.94 182 ILE C CA 1
ATOM 6238 C C . ILE C 1 182 ? 267.903 127.532 258.687 1.00 27.93 182 ILE C C 1
ATOM 6239 O O . ILE C 1 182 ? 268.581 127.078 257.761 1.00 34.70 182 ILE C O 1
ATOM 6244 N N . PHE C 1 183 ? 268.311 127.535 259.953 1.00 27.24 183 PHE C N 1
ATOM 6245 C CA . PHE C 1 183 ? 269.571 126.945 260.391 1.00 28.25 183 PHE C CA 1
ATOM 6246 C C . PHE C 1 183 ? 269.280 125.994 261.541 1.00 29.07 183 PHE C C 1
ATOM 6247 O O . PHE C 1 183 ? 269.053 126.439 262.670 1.00 33.30 183 PHE C O 1
ATOM 6255 N N . GLN C 1 184 ? 269.297 124.693 261.271 1.00 28.12 184 GLN C N 1
ATOM 6256 C CA . GLN C 1 184 ? 269.015 123.693 262.292 1.00 33.47 184 GLN C CA 1
ATOM 6257 C C . GLN C 1 184 ? 270.310 123.054 262.768 1.00 33.51 184 GLN C C 1
ATOM 6258 O O . GLN C 1 184 ? 271.160 122.677 261.956 1.00 34.13 184 GLN C O 1
ATOM 6264 N N . GLU C 1 185 ? 270.453 122.934 264.083 1.00 38.59 185 GLU C N 1
ATOM 6265 C CA . GLU C 1 185 ? 271.626 122.337 264.701 1.00 41.29 185 GLU C CA 1
ATOM 6266 C C . GLU C 1 185 ? 271.207 121.050 265.394 1.00 42.94 185 GLU C C 1
ATOM 6267 O O . GLU C 1 185 ? 270.332 121.068 266.265 1.00 43.80 185 GLU C O 1
ATOM 6273 N N . ARG C 1 186 ? 271.836 119.939 265.013 1.00 42.16 186 ARG C N 1
ATOM 6274 C CA . ARG C 1 186 ? 271.501 118.656 265.617 1.00 39.46 186 ARG C CA 1
ATOM 6275 C C . ARG C 1 186 ? 272.257 118.448 266.921 1.00 43.69 186 ARG C C 1
ATOM 6276 O O . ARG C 1 186 ? 271.646 118.239 267.975 1.00 43.92 186 ARG C O 1
ATOM 6284 N N . ARG C 1 187 ? 273.584 118.502 266.872 1.00 44.69 187 ARG C N 1
ATOM 6285 C CA . ARG C 1 187 ? 274.411 118.275 268.046 1.00 42.64 187 ARG C CA 1
ATOM 6286 C C . ARG C 1 187 ? 275.353 119.453 268.234 1.00 48.13 187 ARG C C 1
ATOM 6287 O O . ARG C 1 187 ? 275.974 119.915 267.273 1.00 48.74 187 ARG C O 1
ATOM 6295 N N . LYS C 1 188 ? 275.441 119.939 269.468 1.00 49.33 188 LYS C N 1
ATOM 6296 C CA . LYS C 1 188 ? 276.340 121.039 269.776 1.00 47.79 188 LYS C CA 1
ATOM 6297 C C . LYS C 1 188 ? 277.783 120.608 269.527 1.00 51.42 188 LYS C C 1
ATOM 6298 O O . LYS C 1 188 ? 278.141 119.458 269.808 1.00 52.69 188 LYS C O 1
ATOM 6304 N N . PRO C 1 189 ? 278.626 121.484 268.983 1.00 48.73 189 PRO C N 1
ATOM 6305 C CA . PRO C 1 189 ? 280.008 121.093 268.679 1.00 48.12 189 PRO C CA 1
ATOM 6306 C C . PRO C 1 189 ? 280.742 120.597 269.913 1.00 49.09 189 PRO C C 1
ATOM 6307 O O . PRO C 1 189 ? 280.616 121.158 271.003 1.00 48.27 189 PRO C O 1
ATOM 6311 N N . GLU C 1 190 ? 281.519 119.533 269.736 1.00 48.64 190 GLU C N 1
ATOM 6312 C CA . GLU C 1 190 ? 282.288 118.932 270.814 1.00 47.33 190 GLU C CA 1
ATOM 6313 C C . GLU C 1 190 ? 283.771 119.029 270.490 1.00 50.34 190 GLU C C 1
ATOM 6314 O O . GLU C 1 190 ? 284.189 118.722 269.369 1.00 51.83 190 GLU C O 1
ATOM 6320 N N . LEU C 1 191 ? 284.557 119.472 271.465 1.00 48.62 191 LEU C N 1
ATOM 6321 C CA . LEU C 1 191 ? 285.994 119.651 271.309 1.00 48.69 191 LEU C CA 1
ATOM 6322 C C . LEU C 1 191 ? 286.706 118.646 272.204 1.00 50.78 191 LEU C C 1
ATOM 6323 O O . LEU C 1 191 ? 286.485 118.630 273.420 1.00 54.59 191 LEU C O 1
ATOM 6328 N N . VAL C 1 192 ? 287.556 117.815 271.607 1.00 47.25 192 VAL C N 1
ATOM 6329 C CA . VAL C 1 192 ? 288.213 116.720 272.309 1.00 46.79 192 VAL C CA 1
ATOM 6330 C C . VAL C 1 192 ? 289.720 116.866 272.164 1.00 52.52 192 VAL C C 1
ATOM 6331 O O . VAL C 1 192 ? 290.232 117.048 271.054 1.00 58.10 192 VAL C O 1
ATOM 6335 N N . ALA C 1 193 ? 290.428 116.781 273.286 1.00 56.19 193 ALA C N 1
ATOM 6336 C CA . ALA C 1 193 ? 291.888 116.806 273.319 1.00 53.02 193 ALA C CA 1
ATOM 6337 C C . ALA C 1 193 ? 292.355 115.525 274.003 1.00 55.01 193 ALA C C 1
ATOM 6338 O O . ALA C 1 193 ? 292.229 115.386 275.223 1.00 57.77 193 ALA C O 1
ATOM 6340 N N . ARG C 1 194 ? 292.887 114.589 273.222 1.00 55.43 194 ARG C N 1
ATOM 6341 C CA . ARG C 1 194 ? 293.320 113.297 273.751 1.00 57.17 194 ARG C CA 1
ATOM 6342 C C . ARG C 1 194 ? 294.724 113.450 274.321 1.00 58.01 194 ARG C C 1
ATOM 6343 O O . ARG C 1 194 ? 295.713 113.406 273.587 1.00 57.02 194 ARG C O 1
ATOM 6351 N N . THR C 1 195 ? 294.817 113.624 275.640 1.00 60.58 195 THR C N 1
ATOM 6352 C CA . THR C 1 195 ? 296.096 113.816 276.305 1.00 60.03 195 THR C CA 1
ATOM 6353 C C . THR C 1 195 ? 296.360 112.821 277.427 1.00 60.21 195 THR C C 1
ATOM 6354 O O . THR C 1 195 ? 297.407 112.915 278.075 1.00 62.15 195 THR C O 1
ATOM 6358 N N . ARG C 1 196 ? 295.449 111.886 277.681 1.00 63.40 196 ARG C N 1
ATOM 6359 C CA . ARG C 1 196 ? 295.661 110.902 278.735 1.00 63.15 196 ARG C CA 1
ATOM 6360 C C . ARG C 1 196 ? 296.836 109.997 278.392 1.00 65.72 196 ARG C C 1
ATOM 6361 O O . ARG C 1 196 ? 297.040 109.630 277.232 1.00 68.91 196 ARG C O 1
ATOM 6369 N N . ILE C 1 197 ? 297.617 109.634 279.413 1.00 66.96 197 ILE C N 1
ATOM 6370 C CA . ILE C 1 197 ? 298.796 108.804 279.194 1.00 66.80 197 ILE C CA 1
ATOM 6371 C C . ILE C 1 197 ? 298.453 107.356 278.891 1.00 66.04 197 ILE C C 1
ATOM 6372 O O . ILE C 1 197 ? 299.280 106.643 278.314 1.00 63.47 197 ILE C O 1
ATOM 6377 N N . ASP C 1 198 ? 297.259 106.898 279.267 1.00 70.48 198 ASP C N 1
ATOM 6378 C CA . ASP C 1 198 ? 296.820 105.547 278.955 1.00 70.28 198 ASP C CA 1
ATOM 6379 C C . ASP C 1 198 ? 295.970 105.478 277.695 1.00 72.20 198 ASP C C 1
ATOM 6380 O O . ASP C 1 198 ? 295.476 104.397 277.359 1.00 71.81 198 ASP C O 1
ATOM 6385 N N . ASP C 1 199 ? 295.782 106.600 277.003 1.00 69.13 199 ASP C N 1
ATOM 6386 C CA . ASP C 1 199 ? 295.083 106.593 275.727 1.00 66.13 199 ASP C CA 1
ATOM 6387 C C . ASP C 1 199 ? 295.854 105.752 274.720 1.00 67.20 199 ASP C C 1
ATOM 6388 O O . ASP C 1 199 ? 297.086 105.741 274.716 1.00 69.51 199 ASP C O 1
ATOM 6393 N N . ASP C 1 200 ? 295.117 105.039 273.866 1.00 63.91 200 ASP C N 1
ATOM 6394 C CA . ASP C 1 200 ? 295.752 104.101 272.945 1.00 63.63 200 ASP C CA 1
ATOM 6395 C C . ASP C 1 200 ? 296.704 104.817 271.995 1.00 64.53 200 ASP C C 1
ATOM 6396 O O . ASP C 1 200 ? 297.835 104.368 271.776 1.00 67.60 200 ASP C O 1
ATOM 6401 N N . HIS C 1 201 ? 296.266 105.941 271.426 1.00 60.96 201 HIS C N 1
ATOM 6402 C CA . HIS C 1 201 ? 297.124 106.678 270.504 1.00 61.30 201 HIS C CA 1
ATOM 6403 C C . HIS C 1 201 ? 298.320 107.285 271.226 1.00 61.37 201 HIS C C 1
ATOM 6404 O O . HIS C 1 201 ? 299.436 107.291 270.696 1.00 60.34 201 HIS C O 1
ATOM 6411 N N . VAL C 1 202 ? 298.105 107.813 272.431 1.00 58.54 202 VAL C N 1
ATOM 6412 C CA . VAL C 1 202 ? 299.213 108.354 273.213 1.00 56.46 202 VAL C CA 1
ATOM 6413 C C . VAL C 1 202 ? 300.174 107.241 273.607 1.00 58.55 202 VAL C C 1
ATOM 6414 O O . VAL C 1 202 ? 301.398 107.395 273.531 1.00 60.89 202 VAL C O 1
ATOM 6418 N N . PHE C 1 203 ? 299.631 106.101 274.036 1.00 60.00 203 PHE C N 1
ATOM 6419 C CA . PHE C 1 203 ? 300.471 105.000 274.493 1.00 58.26 203 PHE C CA 1
ATOM 6420 C C . PHE C 1 203 ? 301.315 104.433 273.358 1.00 60.05 203 PHE C C 1
ATOM 6421 O O . PHE C 1 203 ? 302.498 104.132 273.549 1.00 60.78 203 PHE C O 1
ATOM 6429 N N . MET C 1 204 ? 300.730 104.281 272.170 1.00 59.42 204 MET C N 1
ATOM 6430 C CA . MET C 1 204 ? 301.405 103.611 271.067 1.00 58.04 204 MET C CA 1
ATOM 6431 C C . MET C 1 204 ? 302.123 104.554 270.111 1.00 57.47 204 MET C C 1
ATOM 6432 O O . MET C 1 204 ? 302.883 104.079 269.262 1.00 59.02 204 MET C O 1
ATOM 6437 N N . ASP C 1 205 ? 301.909 105.864 270.215 1.00 58.28 205 ASP C N 1
ATOM 6438 C CA . ASP C 1 205 ? 302.548 106.784 269.281 1.00 61.45 205 ASP C CA 1
ATOM 6439 C C . ASP C 1 205 ? 303.169 108.013 269.923 1.00 60.82 205 ASP C C 1
ATOM 6440 O O . ASP C 1 205 ? 303.881 108.739 269.222 1.00 61.10 205 ASP C O 1
ATOM 6445 N N . ASN C 1 206 ? 302.933 108.278 271.208 1.00 57.45 206 ASN C N 1
ATOM 6446 C CA . ASN C 1 206 ? 303.463 109.465 271.880 1.00 56.54 206 ASN C CA 1
ATOM 6447 C C . ASN C 1 206 ? 303.032 110.742 271.166 1.00 57.02 206 ASN C C 1
ATOM 6448 O O . ASN C 1 206 ? 303.795 111.703 271.052 1.00 59.66 206 ASN C O 1
ATOM 6453 N N . GLU C 1 207 ? 301.792 110.756 270.683 1.00 55.05 207 GLU C N 1
ATOM 6454 C CA . GLU C 1 207 ? 301.263 111.881 269.927 1.00 53.65 207 GLU C CA 1
ATOM 6455 C C . GLU C 1 207 ? 299.934 112.318 270.519 1.00 50.51 207 GLU C C 1
ATOM 6456 O O . GLU C 1 207 ? 299.073 111.481 270.804 1.00 55.59 207 GLU C O 1
ATOM 6462 N N . PHE C 1 208 ? 299.770 113.625 270.697 1.00 45.80 208 PHE C N 1
ATOM 6463 C CA . PHE C 1 208 ? 298.510 114.194 271.149 1.00 47.54 208 PHE C CA 1
ATOM 6464 C C . PHE C 1 208 ? 297.595 114.419 269.956 1.00 53.87 208 PHE C C 1
ATOM 6465 O O . PHE C 1 208 ? 298.050 114.798 268.874 1.00 57.52 208 PHE C O 1
ATOM 6473 N N . LEU C 1 209 ? 296.303 114.180 270.156 1.00 48.42 209 LEU C N 1
ATOM 6474 C CA . LEU C 1 209 ? 295.302 114.368 269.117 1.00 44.33 209 LEU C CA 1
ATOM 6475 C C . LEU C 1 209 ? 294.301 115.423 269.557 1.00 44.83 209 LEU C C 1
ATOM 6476 O O . LEU C 1 209 ? 293.713 115.318 270.638 1.00 44.03 209 LEU C O 1
ATOM 6481 N N . PHE C 1 210 ? 294.112 116.432 268.716 1.00 46.57 210 PHE C N 1
ATOM 6482 C CA . PHE C 1 210 ? 293.148 117.500 268.939 1.00 42.56 210 PHE C CA 1
ATOM 6483 C C . PHE C 1 210 ? 292.118 117.460 267.819 1.00 46.99 210 PHE C C 1
ATOM 6484 O O . PHE C 1 210 ? 292.469 117.631 266.647 1.00 49.90 210 PHE C O 1
ATOM 6492 N N . GLY C 1 211 ? 290.858 117.240 268.175 1.00 45.73 211 GLY C N 1
ATOM 6493 C CA . GLY C 1 211 ? 289.813 117.066 267.187 1.00 41.70 211 GLY C CA 1
ATOM 6494 C C . GLY C 1 211 ? 288.529 117.768 267.575 1.00 45.47 211 GLY C C 1
ATOM 6495 O O . GLY C 1 211 ? 288.223 117.949 268.752 1.00 46.01 211 GLY C O 1
ATOM 6496 N N . ALA C 1 212 ? 287.774 118.161 266.551 1.00 48.14 212 ALA C N 1
ATOM 6497 C CA . ALA C 1 212 ? 286.477 118.799 266.713 1.00 40.74 212 ALA C CA 1
ATOM 6498 C C . ALA C 1 212 ? 285.495 118.216 265.707 1.00 40.53 212 ALA C C 1
ATOM 6499 O O . ALA C 1 212 ? 285.880 117.807 264.610 1.00 40.94 212 ALA C O 1
ATOM 6501 N N . SER C 1 213 ? 284.221 118.182 266.089 1.00 40.81 213 SER C N 1
ATOM 6502 C CA . SER C 1 213 ? 283.178 117.609 265.252 1.00 39.61 213 SER C CA 1
ATOM 6503 C C . SER C 1 213 ? 281.857 118.315 265.510 1.00 43.74 213 SER C C 1
ATOM 6504 O O . SER C 1 213 ? 281.520 118.614 266.658 1.00 49.60 213 SER C O 1
ATOM 6507 N N . THR C 1 214 ? 281.111 118.573 264.438 1.00 40.16 214 THR C N 1
ATOM 6508 C CA . THR C 1 214 ? 279.810 119.222 264.508 1.00 38.10 214 THR C CA 1
ATOM 6509 C C . THR C 1 214 ? 278.816 118.454 263.652 1.00 41.96 214 THR C C 1
ATOM 6510 O O . THR C 1 214 ? 279.208 117.706 262.753 1.00 41.88 214 THR C O 1
ATOM 6514 N N . ARG C 1 215 ? 277.529 118.640 263.935 1.00 41.52 215 ARG C N 1
ATOM 6515 C CA . ARG C 1 215 ? 276.450 117.983 263.199 1.00 36.73 215 ARG C CA 1
ATOM 6516 C C . ARG C 1 215 ? 275.297 118.973 263.058 1.00 37.40 215 ARG C C 1
ATOM 6517 O O . ARG C 1 215 ? 274.510 119.153 263.991 1.00 42.94 215 ARG C O 1
ATOM 6525 N N . ARG C 1 216 ? 275.198 119.614 261.896 1.00 36.11 216 ARG C N 1
ATOM 6526 C CA . ARG C 1 216 ? 274.222 120.674 261.681 1.00 38.66 216 ARG C CA 1
ATOM 6527 C C . ARG C 1 216 ? 274.013 120.859 260.185 1.00 40.99 216 ARG C C 1
ATOM 6528 O O . ARG C 1 216 ? 274.808 120.387 259.369 1.00 44.40 216 ARG C O 1
ATOM 6536 N N . ALA C 1 217 ? 272.934 121.557 259.833 1.00 32.42 217 ALA C N 1
ATOM 6537 C CA . ALA C 1 217 ? 272.607 121.814 258.436 1.00 29.11 217 ALA C CA 1
ATOM 6538 C C . ALA C 1 217 ? 271.754 123.074 258.346 1.00 33.15 217 ALA C C 1
ATOM 6539 O O . ALA C 1 217 ? 271.447 123.713 259.355 1.00 35.21 217 ALA C O 1
ATOM 6541 N N . ALA C 1 218 ? 271.368 123.427 257.120 1.00 30.94 218 ALA C N 1
ATOM 6542 C CA . ALA C 1 218 ? 270.576 124.621 256.863 1.00 26.73 218 ALA C CA 1
ATOM 6543 C C . ALA C 1 218 ? 269.664 124.387 255.667 1.00 34.11 218 ALA C C 1
ATOM 6544 O O . ALA C 1 218 ? 269.937 123.535 254.819 1.00 35.55 218 ALA C O 1
ATOM 6546 N N . GLY C 1 219 ? 268.578 125.159 255.601 1.00 33.20 219 GLY C N 1
ATOM 6547 C CA . GLY C 1 219 ? 267.591 124.989 254.549 1.00 24.36 219 GLY C CA 1
ATOM 6548 C C . GLY C 1 219 ? 266.804 126.258 254.307 1.00 26.30 219 GLY C C 1
ATOM 6549 O O . GLY C 1 219 ? 266.993 127.274 254.977 1.00 29.43 219 GLY C O 1
ATOM 6550 N N . TYR C 1 220 ? 265.910 126.180 253.326 1.00 27.63 220 TYR C N 1
ATOM 6551 C CA . TYR C 1 220 ? 265.087 127.304 252.902 1.00 23.80 220 TYR C CA 1
ATOM 6552 C C . TYR C 1 220 ? 263.762 127.331 253.657 1.00 25.96 220 TYR C C 1
ATOM 6553 O O . TYR C 1 220 ? 263.373 126.367 254.318 1.00 36.21 220 TYR C O 1
ATOM 6562 N N . GLY C 1 221 ? 263.065 128.462 253.546 1.00 24.61 221 GLY C N 1
ATOM 6563 C CA . GLY C 1 221 ? 261.763 128.630 254.166 1.00 24.97 221 GLY C CA 1
ATOM 6564 C C . GLY C 1 221 ? 260.647 128.869 253.168 1.00 30.30 221 GLY C C 1
ATOM 6565 O O . GLY C 1 221 ? 260.262 127.958 252.432 1.00 32.27 221 GLY C O 1
ATOM 6566 N N . PHE C 1 222 ? 260.117 130.090 253.136 1.00 30.68 222 PHE C N 1
ATOM 6567 C CA . PHE C 1 222 ? 259.081 130.481 252.190 1.00 21.81 222 PHE C CA 1
ATOM 6568 C C . PHE C 1 222 ? 259.715 131.224 251.024 1.00 22.73 222 PHE C C 1
ATOM 6569 O O . PHE C 1 222 ? 260.489 132.162 251.231 1.00 27.74 222 PHE C O 1
ATOM 6577 N N . TRP C 1 223 ? 259.378 130.814 249.802 1.00 28.28 223 TRP C N 1
ATOM 6578 C CA . TRP C 1 223 ? 259.932 131.481 248.632 1.00 26.44 223 TRP C CA 1
ATOM 6579 C C . TRP C 1 223 ? 259.336 132.862 248.413 1.00 26.25 223 TRP C C 1
ATOM 6580 O O . TRP C 1 223 ? 259.951 133.681 247.726 1.00 30.87 223 TRP C O 1
ATOM 6591 N N . GLN C 1 224 ? 258.155 133.139 248.970 1.00 23.11 224 GLN C N 1
ATOM 6592 C CA . GLN C 1 224 ? 257.531 134.444 248.797 1.00 20.11 224 GLN C CA 1
ATOM 6593 C C . GLN C 1 224 ? 258.242 135.545 249.565 1.00 28.33 224 GLN C C 1
ATOM 6594 O O . GLN C 1 224 ? 257.942 136.721 249.341 1.00 25.66 224 GLN C O 1
ATOM 6600 N N . MET C 1 225 ? 259.168 135.198 250.456 1.00 34.12 225 MET C N 1
ATOM 6601 C CA . MET C 1 225 ? 259.812 136.158 251.338 1.00 22.93 225 MET C CA 1
ATOM 6602 C C . MET C 1 225 ? 261.239 136.484 250.916 1.00 24.06 225 MET C C 1
ATOM 6603 O O . MET C 1 225 ? 261.966 137.131 251.674 1.00 27.39 225 MET C O 1
ATOM 6608 N N . ALA C 1 226 ? 261.658 136.053 249.728 1.00 24.05 226 ALA C N 1
ATOM 6609 C CA . ALA C 1 226 ? 263.004 136.345 249.252 1.00 19.33 226 ALA C CA 1
ATOM 6610 C C . ALA C 1 226 ? 262.979 136.545 247.747 1.00 22.25 226 ALA C C 1
ATOM 6611 O O . ALA C 1 226 ? 262.399 135.733 247.025 1.00 33.60 226 ALA C O 1
ATOM 6613 N N . VAL C 1 227 ? 263.617 137.617 247.282 1.00 20.46 227 VAL C N 1
ATOM 6614 C CA . VAL C 1 227 ? 263.678 137.964 245.867 1.00 18.23 227 VAL C CA 1
ATOM 6615 C C . VAL C 1 227 ? 265.128 138.226 245.488 1.00 24.06 227 VAL C C 1
ATOM 6616 O O . VAL C 1 227 ? 265.840 138.944 246.197 1.00 31.32 227 VAL C O 1
ATOM 6620 N N . ALA C 1 228 ? 265.566 137.645 244.374 1.00 29.56 228 ALA C N 1
ATOM 6621 C CA . ALA C 1 228 ? 266.923 137.819 243.870 1.00 24.22 228 ALA C CA 1
ATOM 6622 C C . ALA C 1 228 ? 266.907 138.742 242.663 1.00 28.50 228 ALA C C 1
ATOM 6623 O O . ALA C 1 228 ? 266.117 138.541 241.736 1.00 34.31 228 ALA C O 1
ATOM 6625 N N . VAL C 1 229 ? 267.786 139.737 242.666 1.00 26.52 229 VAL C N 1
ATOM 6626 C CA . VAL C 1 229 ? 267.858 140.728 241.601 1.00 25.64 229 VAL C CA 1
ATOM 6627 C C . VAL C 1 229 ? 269.179 140.520 240.873 1.00 28.62 229 VAL C C 1
ATOM 6628 O O . VAL C 1 229 ? 270.243 140.898 241.372 1.00 26.87 229 VAL C O 1
ATOM 6632 N N . LYS C 1 230 ? 269.116 139.920 239.686 1.00 37.31 230 LYS C N 1
ATOM 6633 C CA . LYS C 1 230 ? 270.295 139.755 238.838 1.00 36.48 230 LYS C CA 1
ATOM 6634 C C . LYS C 1 230 ? 270.434 140.986 237.943 1.00 33.66 230 LYS C C 1
ATOM 6635 O O . LYS C 1 230 ? 270.178 140.963 236.738 1.00 37.46 230 LYS C O 1
ATOM 6641 N N . GLY C 1 231 ? 270.844 142.085 238.565 1.00 32.42 231 GLY C N 1
ATOM 6642 C CA . GLY C 1 231 ? 271.031 143.330 237.850 1.00 33.70 231 GLY C CA 1
ATOM 6643 C C . GLY C 1 231 ? 271.909 144.311 238.597 1.00 36.97 231 GLY C C 1
ATOM 6644 O O . GLY C 1 231 ? 272.433 143.992 239.667 1.00 35.55 231 GLY C O 1
ATOM 6645 N N . ASP C 1 232 ? 272.083 145.505 238.041 1.00 35.86 232 ASP C N 1
ATOM 6646 C CA . ASP C 1 232 ? 272.853 146.531 238.720 1.00 35.48 232 ASP C CA 1
ATOM 6647 C C . ASP C 1 232 ? 272.110 147.015 239.959 1.00 35.90 232 ASP C C 1
ATOM 6648 O O . ASP C 1 232 ? 270.881 146.965 240.039 1.00 39.10 232 ASP C O 1
ATOM 6653 N N . LEU C 1 233 ? 272.878 147.487 240.939 1.00 25.36 233 LEU C N 1
ATOM 6654 C CA . LEU C 1 233 ? 272.309 148.018 242.176 1.00 22.38 233 LEU C CA 1
ATOM 6655 C C . LEU C 1 233 ? 272.011 149.498 241.966 1.00 25.13 233 LEU C C 1
ATOM 6656 O O . LEU C 1 233 ? 272.744 150.390 242.398 1.00 30.09 233 LEU C O 1
ATOM 6661 N N . THR C 1 234 ? 270.913 149.755 241.266 1.00 30.83 234 THR C N 1
ATOM 6662 C CA . THR C 1 234 ? 270.423 151.100 241.016 1.00 26.48 234 THR C CA 1
ATOM 6663 C C . THR C 1 234 ? 269.051 151.262 241.654 1.00 24.71 234 THR C C 1
ATOM 6664 O O . THR C 1 234 ? 268.481 150.319 242.205 1.00 35.19 234 THR C O 1
ATOM 6668 N N . LEU C 1 235 ? 268.520 152.483 241.576 1.00 13.65 235 LEU C N 1
ATOM 6669 C CA . LEU C 1 235 ? 267.210 152.756 242.159 1.00 20.08 235 LEU C CA 1
ATOM 6670 C C . LEU C 1 235 ? 266.108 151.980 241.447 1.00 27.01 235 LEU C C 1
ATOM 6671 O O . LEU C 1 235 ? 265.192 151.455 242.092 1.00 30.64 235 LEU C O 1
ATOM 6676 N N . ASP C 1 236 ? 266.178 151.899 240.117 1.00 26.63 236 ASP C N 1
ATOM 6677 C CA . ASP C 1 236 ? 265.118 151.242 239.358 1.00 15.86 236 ASP C CA 1
ATOM 6678 C C . ASP C 1 236 ? 265.044 149.754 239.676 1.00 19.63 236 ASP C C 1
ATOM 6679 O O . ASP C 1 236 ? 263.956 149.210 239.885 1.00 33.80 236 ASP C O 1
ATOM 6684 N N . ASN C 1 237 ? 266.192 149.074 239.713 1.00 18.95 237 ASN C N 1
ATOM 6685 C CA . ASN C 1 237 ? 266.190 147.649 240.033 1.00 23.76 237 ASN C CA 1
ATOM 6686 C C . ASN C 1 237 ? 265.715 147.402 241.459 1.00 25.46 237 ASN C C 1
ATOM 6687 O O . ASN C 1 237 ? 264.984 146.439 241.722 1.00 33.71 237 ASN C O 1
ATOM 6692 N N . LEU C 1 238 ? 266.128 148.256 242.394 1.00 18.03 238 LEU C N 1
ATOM 6693 C CA . LEU C 1 238 ? 265.698 148.112 243.779 1.00 13.79 238 LEU C CA 1
ATOM 6694 C C . LEU C 1 238 ? 264.187 148.252 243.902 1.00 14.93 238 LEU C C 1
ATOM 6695 O O . LEU C 1 238 ? 263.528 147.452 244.578 1.00 24.78 238 LEU C O 1
ATOM 6700 N N . TRP C 1 239 ? 263.612 149.253 243.233 1.00 13.97 239 TRP C N 1
ATOM 6701 C CA . TRP C 1 239 ? 262.166 149.430 243.296 1.00 14.47 239 TRP C CA 1
ATOM 6702 C C . TRP C 1 239 ? 261.427 148.317 242.563 1.00 18.09 239 TRP C C 1
ATOM 6703 O O . TRP C 1 239 ? 260.336 147.921 242.986 1.00 24.33 239 TRP C O 1
ATOM 6714 N N . LYS C 1 240 ? 261.999 147.797 241.474 1.00 17.01 240 LYS C N 1
ATOM 6715 C CA . LYS C 1 240 ? 261.389 146.664 240.785 1.00 12.15 240 LYS C CA 1
ATOM 6716 C C . LYS C 1 240 ? 261.336 145.440 241.688 1.00 16.08 240 LYS C C 1
ATOM 6717 O O . LYS C 1 240 ? 260.318 144.745 241.754 1.00 25.83 240 LYS C O 1
ATOM 6723 N N . GLY C 1 241 ? 262.433 145.158 242.391 1.00 15.17 241 GLY C N 1
ATOM 6724 C CA . GLY C 1 241 ? 262.421 144.056 243.339 1.00 15.63 241 GLY C CA 1
ATOM 6725 C C . GLY C 1 241 ? 261.429 144.274 244.465 1.00 19.25 241 GLY C C 1
ATOM 6726 O O . GLY C 1 241 ? 260.729 143.345 244.878 1.00 18.23 241 GLY C O 1
ATOM 6727 N N . TRP C 1 242 ? 261.352 145.507 244.971 1.00 22.10 242 TRP C N 1
ATOM 6728 C CA . TRP C 1 242 ? 260.392 145.821 246.024 1.00 12.81 242 TRP C CA 1
ATOM 6729 C C . TRP C 1 242 ? 258.964 145.558 245.566 1.00 15.77 242 TRP C C 1
ATOM 6730 O O . TRP C 1 242 ? 258.180 144.926 246.282 1.00 22.91 242 TRP C O 1
ATOM 6741 N N . GLN C 1 243 ? 258.611 146.027 244.371 1.00 17.73 243 GLN C N 1
ATOM 6742 C CA . GLN C 1 243 ? 257.249 145.852 243.883 1.00 14.87 243 GLN C CA 1
ATOM 6743 C C . GLN C 1 243 ? 256.953 144.411 243.499 1.00 14.89 243 GLN C C 1
ATOM 6744 O O . GLN C 1 243 ? 255.801 143.979 243.594 1.00 21.59 243 GLN C O 1
ATOM 6750 N N . LEU C 1 244 ? 257.957 143.657 243.051 1.00 18.00 244 LEU C N 1
ATOM 6751 C CA . LEU C 1 244 ? 257.743 142.234 242.813 1.00 15.85 244 LEU C CA 1
ATOM 6752 C C . LEU C 1 244 ? 257.472 141.499 244.116 1.00 19.48 244 LEU C C 1
ATOM 6753 O O . LEU C 1 244 ? 256.585 140.643 244.180 1.00 23.92 244 LEU C O 1
ATOM 6758 N N . MET C 1 245 ? 258.225 141.822 245.170 1.00 24.62 245 MET C N 1
ATOM 6759 C CA . MET C 1 245 ? 257.984 141.200 246.467 1.00 20.33 245 MET C CA 1
ATOM 6760 C C . MET C 1 245 ? 256.612 141.571 247.014 1.00 20.21 245 MET C C 1
ATOM 6761 O O . MET C 1 245 ? 255.909 140.720 247.567 1.00 25.90 245 MET C O 1
ATOM 6766 N N . ARG C 1 246 ? 256.212 142.829 246.861 1.00 23.10 246 ARG C N 1
ATOM 6767 C CA . ARG C 1 246 ? 254.929 143.296 247.372 1.00 20.83 246 ARG C CA 1
ATOM 6768 C C . ARG C 1 246 ? 253.727 142.730 246.622 1.00 21.33 246 ARG C C 1
ATOM 6769 O O . ARG C 1 246 ? 252.611 142.799 247.142 1.00 28.82 246 ARG C O 1
ATOM 6777 N N . SER C 1 247 ? 253.914 142.163 245.430 1.00 20.15 247 SER C N 1
ATOM 6778 C CA . SER C 1 247 ? 252.791 141.703 244.626 1.00 13.61 247 SER C CA 1
ATOM 6779 C C . SER C 1 247 ? 252.448 140.231 244.800 1.00 23.23 247 SER C C 1
ATOM 6780 O O . SER C 1 247 ? 251.466 139.779 244.206 1.00 29.14 247 SER C O 1
ATOM 6783 N N . PHE C 1 248 ? 253.221 139.475 245.575 1.00 27.71 248 PHE C N 1
ATOM 6784 C CA . PHE C 1 248 ? 252.923 138.060 245.758 1.00 22.20 248 PHE C CA 1
ATOM 6785 C C . PHE C 1 248 ? 251.637 137.885 246.553 1.00 27.67 248 PHE C C 1
ATOM 6786 O O . PHE C 1 248 ? 251.359 138.645 247.484 1.00 31.63 248 PHE C O 1
ATOM 6794 N N . GLU C 1 249 ? 250.850 136.879 246.180 1.00 27.79 249 GLU C N 1
ATOM 6795 C CA . GLU C 1 249 ? 249.628 136.538 246.889 1.00 25.52 249 GLU C CA 1
ATOM 6796 C C . GLU C 1 249 ? 249.476 135.026 246.938 1.00 26.29 249 GLU C C 1
ATOM 6797 O O . GLU C 1 249 ? 250.005 134.306 246.090 1.00 30.96 249 GLU C O 1
ATOM 6803 N N . GLY C 1 250 ? 248.749 134.551 247.942 1.00 29.58 250 GLY C N 1
ATOM 6804 C CA . GLY C 1 250 ? 248.590 133.130 248.148 1.00 31.83 250 GLY C CA 1
ATOM 6805 C C . GLY C 1 250 ? 247.565 132.530 247.202 1.00 38.51 250 GLY C C 1
ATOM 6806 O O . GLY C 1 250 ? 247.011 133.187 246.321 1.00 47.17 250 GLY C O 1
ATOM 6807 N N . ASP C 1 251 ? 247.325 131.236 247.391 1.00 33.08 251 ASP C N 1
ATOM 6808 C CA . ASP C 1 251 ? 246.343 130.521 246.586 1.00 31.23 251 ASP C CA 1
ATOM 6809 C C . ASP C 1 251 ? 244.946 131.005 246.947 1.00 32.70 251 ASP C C 1
ATOM 6810 O O . ASP C 1 251 ? 244.626 131.170 248.127 1.00 38.83 251 ASP C O 1
ATOM 6815 N N . GLY C 1 252 ? 244.117 131.233 245.934 1.00 29.02 252 GLY C N 1
ATOM 6816 C CA . GLY C 1 252 ? 242.742 131.642 246.144 1.00 33.64 252 GLY C CA 1
ATOM 6817 C C . GLY C 1 252 ? 242.517 133.136 246.131 1.00 36.15 252 GLY C C 1
ATOM 6818 O O . GLY C 1 252 ? 241.410 133.577 246.468 1.00 37.38 252 GLY C O 1
ATOM 6819 N N . GLY C 1 253 ? 243.503 133.942 245.754 1.00 30.13 253 GLY C N 1
ATOM 6820 C CA . GLY C 1 253 ? 243.368 135.378 245.800 1.00 30.76 253 GLY C CA 1
ATOM 6821 C C . GLY C 1 253 ? 243.641 135.992 247.151 1.00 35.69 253 GLY C C 1
ATOM 6822 O O . GLY C 1 253 ? 243.448 137.202 247.312 1.00 42.38 253 GLY C O 1
ATOM 6823 N N . LYS C 1 254 ? 244.069 135.198 248.127 1.00 28.47 254 LYS C N 1
ATOM 6824 C CA . LYS C 1 254 ? 244.407 135.716 249.444 1.00 25.36 254 LYS C CA 1
ATOM 6825 C C . LYS C 1 254 ? 245.521 136.741 249.338 1.00 28.34 254 LYS C C 1
ATOM 6826 O O . LYS C 1 254 ? 246.549 136.490 248.706 1.00 32.29 254 LYS C O 1
ATOM 6832 N N . LYS C 1 255 ? 245.320 137.893 249.969 1.00 25.32 255 LYS C N 1
ATOM 6833 C CA . LYS C 1 255 ? 246.268 138.998 249.890 1.00 22.61 255 LYS C CA 1
ATOM 6834 C C . LYS C 1 255 ? 247.238 138.899 251.059 1.00 27.02 255 LYS C C 1
ATOM 6835 O O . LYS C 1 255 ? 246.836 139.028 252.219 1.00 28.57 255 LYS C O 1
ATOM 6841 N N . LEU C 1 256 ? 248.511 138.670 250.757 1.00 27.99 256 LEU C N 1
ATOM 6842 C CA . LEU C 1 256 ? 249.552 138.655 251.771 1.00 25.23 256 LEU C CA 1
ATOM 6843 C C . LEU C 1 256 ? 250.238 140.010 251.825 1.00 32.93 256 LEU C C 1
ATOM 6844 O O . LEU C 1 256 ? 250.491 140.633 250.791 1.00 33.81 256 LEU C O 1
ATOM 6849 N N . GLY C 1 257 ? 250.530 140.467 253.036 1.00 34.06 257 GLY C N 1
ATOM 6850 C CA . GLY C 1 257 ? 251.267 141.701 253.195 1.00 31.65 257 GLY C CA 1
ATOM 6851 C C . GLY C 1 257 ? 252.742 141.450 253.414 1.00 38.28 257 GLY C C 1
ATOM 6852 O O . GLY C 1 257 ? 253.163 141.123 254.526 1.00 49.84 257 GLY C O 1
ATOM 6853 N N . LEU C 1 258 ? 253.538 141.601 252.362 1.00 30.23 258 LEU C N 1
ATOM 6854 C CA . LEU C 1 258 ? 254.972 141.371 252.421 1.00 31.55 258 LEU C CA 1
ATOM 6855 C C . LEU C 1 258 ? 255.710 142.636 252.015 1.00 33.42 258 LEU C C 1
ATOM 6856 O O . LEU C 1 258 ? 255.266 143.366 251.126 1.00 43.94 258 LEU C O 1
ATOM 6861 N N . LYS C 1 259 ? 256.832 142.892 252.670 1.00 21.67 259 LYS C N 1
ATOM 6862 C CA . LYS C 1 259 ? 257.582 144.119 252.454 1.00 19.97 259 LYS C CA 1
ATOM 6863 C C . LYS C 1 259 ? 259.032 143.902 252.861 1.00 28.71 259 LYS C C 1
ATOM 6864 O O . LYS C 1 259 ? 259.295 143.488 253.995 1.00 38.21 259 LYS C O 1
ATOM 6870 N N . PRO C 1 260 ? 259.992 144.155 251.974 1.00 25.40 260 PRO C N 1
ATOM 6871 C CA . PRO C 1 260 ? 261.393 143.883 252.308 1.00 14.78 260 PRO C CA 1
ATOM 6872 C C . PRO C 1 260 ? 261.860 144.687 253.512 1.00 21.30 260 PRO C C 1
ATOM 6873 O O . PRO C 1 260 ? 261.491 145.849 253.693 1.00 25.16 260 PRO C O 1
ATOM 6877 N N . THR C 1 261 ? 262.678 144.048 254.348 1.00 24.87 261 THR C N 1
ATOM 6878 C CA . THR C 1 261 ? 263.282 144.700 255.498 1.00 23.42 261 THR C CA 1
ATOM 6879 C C . THR C 1 261 ? 264.799 144.625 255.515 1.00 19.53 261 THR C C 1
ATOM 6880 O O . THR C 1 261 ? 265.426 145.424 256.216 1.00 22.60 261 THR C O 1
ATOM 6884 N N . HIS C 1 262 ? 265.403 143.702 254.770 1.00 15.40 262 HIS C N 1
ATOM 6885 C CA . HIS C 1 262 ? 266.849 143.569 254.700 1.00 14.60 262 HIS C CA 1
ATOM 6886 C C . HIS C 1 262 ? 267.266 143.429 253.247 1.00 19.18 262 HIS C C 1
ATOM 6887 O O . HIS C 1 262 ? 266.538 142.858 252.434 1.00 30.44 262 HIS C O 1
ATOM 6894 N N . ILE C 1 263 ? 268.447 143.947 252.927 1.00 18.92 263 ILE C N 1
ATOM 6895 C CA . ILE C 1 263 ? 269.050 143.782 251.610 1.00 20.43 263 ILE C CA 1
ATOM 6896 C C . ILE C 1 263 ? 270.465 143.268 251.821 1.00 19.10 263 ILE C C 1
ATOM 6897 O O . ILE C 1 263 ? 271.267 143.907 252.513 1.00 25.46 263 ILE C O 1
ATOM 6902 N N . VAL C 1 264 ? 270.772 142.117 251.237 1.00 16.85 264 VAL C N 1
ATOM 6903 C CA . VAL C 1 264 ? 272.067 141.469 251.403 1.00 16.24 264 VAL C CA 1
ATOM 6904 C C . VAL C 1 264 ? 272.861 141.652 250.119 1.00 19.08 264 VAL C C 1
ATOM 6905 O O . VAL C 1 264 ? 272.373 141.334 249.029 1.00 23.84 264 VAL C O 1
ATOM 6909 N N . VAL C 1 265 ? 274.080 142.164 250.243 1.00 21.78 265 VAL C N 1
ATOM 6910 C CA . VAL C 1 265 ? 274.946 142.386 249.089 1.00 20.62 265 VAL C CA 1
ATOM 6911 C C . VAL C 1 265 ? 276.309 141.768 249.373 1.00 22.66 265 VAL C C 1
ATOM 6912 O O . VAL C 1 265 ? 276.728 141.707 250.536 1.00 21.88 265 VAL C O 1
ATOM 6916 N N . PRO C 1 266 ? 277.029 141.299 248.359 1.00 26.03 266 PRO C N 1
ATOM 6917 C CA . PRO C 1 266 ? 278.389 140.805 248.589 1.00 24.78 266 PRO C CA 1
ATOM 6918 C C . PRO C 1 266 ? 279.339 141.954 248.883 1.00 26.95 266 PRO C C 1
ATOM 6919 O O . PRO C 1 266 ? 278.968 143.127 248.880 1.00 29.39 266 PRO C O 1
ATOM 6923 N N . VAL C 1 267 ? 280.594 141.593 249.157 1.00 26.41 267 VAL C N 1
ATOM 6924 C CA . VAL C 1 267 ? 281.593 142.597 249.512 1.00 25.52 267 VAL C CA 1
ATOM 6925 C C . VAL C 1 267 ? 281.863 143.531 248.341 1.00 28.32 267 VAL C C 1
ATOM 6926 O O . VAL C 1 267 ? 282.097 144.731 248.534 1.00 30.95 267 VAL C O 1
ATOM 6930 N N . GLY C 1 268 ? 281.810 143.017 247.115 1.00 18.02 268 GLY C N 1
ATOM 6931 C CA . GLY C 1 268 ? 282.116 143.835 245.959 1.00 19.33 268 GLY C CA 1
ATOM 6932 C C . GLY C 1 268 ? 281.063 144.852 245.583 1.00 23.95 268 GLY C C 1
ATOM 6933 O O . GLY C 1 268 ? 281.305 145.667 244.690 1.00 25.43 268 GLY C O 1
ATOM 6934 N N . LEU C 1 269 ? 279.901 144.826 246.237 1.00 23.70 269 LEU C N 1
ATOM 6935 C CA . LEU C 1 269 ? 278.814 145.753 245.946 1.00 22.25 269 LEU C CA 1
ATOM 6936 C C . LEU C 1 269 ? 278.626 146.785 247.051 1.00 21.89 269 LEU C C 1
ATOM 6937 O O . LEU C 1 269 ? 277.616 147.499 247.063 1.00 28.40 269 LEU C O 1
ATOM 6942 N N . GLU C 1 270 ? 279.572 146.865 247.987 1.00 19.85 270 GLU C N 1
ATOM 6943 C CA . GLU C 1 270 ? 279.430 147.795 249.098 1.00 19.72 270 GLU C CA 1
ATOM 6944 C C . GLU C 1 270 ? 279.441 149.236 248.614 1.00 27.51 270 GLU C C 1
ATOM 6945 O O . GLU C 1 270 ? 278.755 150.089 249.183 1.00 33.30 270 GLU C O 1
ATOM 6951 N N . LYS C 1 271 ? 280.210 149.526 247.563 1.00 23.62 271 LYS C N 1
ATOM 6952 C CA . LYS C 1 271 ? 280.242 150.880 247.021 1.00 14.56 271 LYS C CA 1
ATOM 6953 C C . LYS C 1 271 ? 278.855 151.325 246.584 1.00 20.02 271 LYS C C 1
ATOM 6954 O O . LYS C 1 271 ? 278.365 152.375 247.011 1.00 21.76 271 LYS C O 1
ATOM 6960 N N . ALA C 1 272 ? 278.195 150.522 245.749 1.00 23.21 272 ALA C N 1
ATOM 6961 C CA . ALA C 1 272 ? 276.864 150.876 245.271 1.00 14.85 272 ALA C CA 1
ATOM 6962 C C . ALA C 1 272 ? 275.848 150.883 246.404 1.00 21.89 272 ALA C C 1
ATOM 6963 O O . ALA C 1 272 ? 274.978 151.761 246.458 1.00 29.87 272 ALA C O 1
ATOM 6965 N N . ALA C 1 273 ? 275.933 149.912 247.316 1.00 19.98 273 ALA C N 1
ATOM 6966 C CA . ALA C 1 273 ? 274.980 149.873 248.420 1.00 13.12 273 ALA C CA 1
ATOM 6967 C C . ALA C 1 273 ? 275.086 151.120 249.288 1.00 22.34 273 ALA C C 1
ATOM 6968 O O . ALA C 1 273 ? 274.065 151.708 249.663 1.00 28.46 273 ALA C O 1
ATOM 6970 N N . GLU C 1 274 ? 276.307 151.546 249.610 1.00 23.49 274 GLU C N 1
ATOM 6971 C CA . GLU C 1 274 ? 276.518 152.742 250.410 1.00 18.14 274 GLU C CA 1
ATOM 6972 C C . GLU C 1 274 ? 276.225 154.021 249.646 1.00 22.77 274 GLU C C 1
ATOM 6973 O O . GLU C 1 274 ? 275.887 155.030 250.269 1.00 28.17 274 GLU C O 1
ATOM 6979 N N . GLN C 1 275 ? 276.357 154.009 248.322 1.00 24.34 275 GLN C N 1
ATOM 6980 C CA . GLN C 1 275 ? 276.021 155.156 247.496 1.00 16.85 275 GLN C CA 1
ATOM 6981 C C . GLN C 1 275 ? 274.524 155.281 247.269 1.00 15.20 275 GLN C C 1
ATOM 6982 O O . GLN C 1 275 ? 274.051 156.344 246.858 1.00 17.47 275 GLN C O 1
ATOM 6988 N N . LEU C 1 276 ? 273.770 154.216 247.518 1.00 17.22 276 LEU C N 1
ATOM 6989 C CA . LEU C 1 276 ? 272.337 154.266 247.275 1.00 15.18 276 LEU C CA 1
ATOM 6990 C C . LEU C 1 276 ? 271.539 154.410 248.564 1.00 16.64 276 LEU C C 1
ATOM 6991 O O . LEU C 1 276 ? 270.600 155.208 248.626 1.00 24.05 276 LEU C O 1
ATOM 6996 N N . LEU C 1 277 ? 271.890 153.650 249.598 1.00 18.17 277 LEU C N 1
ATOM 6997 C CA . LEU C 1 277 ? 271.075 153.599 250.802 1.00 15.93 277 LEU C CA 1
ATOM 6998 C C . LEU C 1 277 ? 271.512 154.583 251.880 1.00 26.19 277 LEU C C 1
ATOM 6999 O O . LEU C 1 277 ? 270.807 154.722 252.884 1.00 28.07 277 LEU C O 1
ATOM 7004 N N . ASN C 1 278 ? 272.641 155.269 251.705 1.00 26.69 278 ASN C N 1
ATOM 7005 C CA . ASN C 1 278 ? 273.157 156.171 252.724 1.00 16.88 278 ASN C CA 1
ATOM 7006 C C . ASN C 1 278 ? 273.203 157.629 252.305 1.00 22.03 278 ASN C C 1
ATOM 7007 O O . ASN C 1 278 ? 273.330 158.493 253.177 1.00 28.17 278 ASN C O 1
ATOM 7012 N N . ARG C 1 279 ? 273.111 157.930 251.015 1.00 22.66 279 ARG C N 1
ATOM 7013 C CA . ARG C 1 279 ? 273.135 159.313 250.561 1.00 18.01 279 ARG C CA 1
ATOM 7014 C C . ARG C 1 279 ? 271.796 159.976 250.850 1.00 18.37 279 ARG C C 1
ATOM 7015 O O . ARG C 1 279 ? 270.752 159.487 250.411 1.00 18.53 279 ARG C O 1
ATOM 7023 N N . GLU C 1 280 ? 271.822 161.087 251.588 1.00 20.85 280 GLU C N 1
ATOM 7024 C CA . GLU C 1 280 ? 270.590 161.811 251.886 1.00 16.52 280 GLU C CA 1
ATOM 7025 C C . GLU C 1 280 ? 270.015 162.462 250.635 1.00 19.52 280 GLU C C 1
ATOM 7026 O O . GLU C 1 280 ? 268.803 162.430 250.403 1.00 23.37 280 GLU C O 1
ATOM 7032 N N . LEU C 1 281 ? 270.870 163.073 249.826 1.00 18.43 281 LEU C N 1
ATOM 7033 C CA . LEU C 1 281 ? 270.472 163.685 248.564 1.00 10.04 281 LEU C CA 1
ATOM 7034 C C . LEU C 1 281 ? 271.268 163.019 247.452 1.00 8.67 281 LEU C C 1
ATOM 7035 O O . LEU C 1 281 ? 272.483 163.205 247.360 1.00 21.56 281 LEU C O 1
ATOM 7040 N N . PHE C 1 282 ? 270.596 162.240 246.617 1.00 14.24 282 PHE C N 1
ATOM 7041 C CA . PHE C 1 282 ? 271.262 161.579 245.508 1.00 19.30 282 PHE C CA 1
ATOM 7042 C C . PHE C 1 282 ? 270.685 162.088 244.189 1.00 18.10 282 PHE C C 1
ATOM 7043 O O . PHE C 1 282 ? 269.868 163.009 244.158 1.00 19.80 282 PHE C O 1
ATOM 7051 N N . ALA C 1 283 ? 271.126 161.476 243.095 1.00 15.84 283 ALA C N 1
ATOM 7052 C CA . ALA C 1 283 ? 270.727 161.862 241.750 1.00 15.25 283 ALA C CA 1
ATOM 7053 C C . ALA C 1 283 ? 269.769 160.822 241.194 1.00 23.83 283 ALA C C 1
ATOM 7054 O O . ALA C 1 283 ? 270.068 159.624 241.217 1.00 24.23 283 ALA C O 1
ATOM 7056 N N . ASP C 1 284 ? 268.627 161.280 240.691 1.00 24.80 284 ASP C N 1
ATOM 7057 C CA . ASP C 1 284 ? 267.629 160.422 240.055 1.00 22.04 284 ASP C CA 1
ATOM 7058 C C . ASP C 1 284 ? 267.302 161.024 238.694 1.00 26.54 284 ASP C C 1
ATOM 7059 O O . ASP C 1 284 ? 266.356 161.803 238.559 1.00 24.19 284 ASP C O 1
ATOM 7064 N N . GLY C 1 285 ? 268.087 160.660 237.685 1.00 25.81 285 GLY C N 1
ATOM 7065 C CA . GLY C 1 285 ? 267.873 161.167 236.345 1.00 26.06 285 GLY C CA 1
ATOM 7066 C C . GLY C 1 285 ? 268.440 162.553 236.120 1.00 27.77 285 GLY C C 1
ATOM 7067 O O . GLY C 1 285 ? 267.729 163.450 235.657 1.00 28.62 285 GLY C O 1
ATOM 7068 N N . ASN C 1 286 ? 269.721 162.734 236.444 1.00 28.00 286 ASN C N 1
ATOM 7069 C CA . ASN C 1 286 ? 270.419 164.009 236.271 1.00 29.12 286 ASN C CA 1
ATOM 7070 C C . ASN C 1 286 ? 269.745 165.141 237.041 1.00 28.73 286 ASN C C 1
ATOM 7071 O O . ASN C 1 286 ? 269.692 166.279 236.572 1.00 29.36 286 ASN C O 1
ATOM 7076 N N . THR C 1 287 ? 269.222 164.839 238.225 1.00 24.35 287 THR C N 1
ATOM 7077 C CA . THR C 1 287 ? 268.625 165.841 239.093 1.00 22.82 287 THR C CA 1
ATOM 7078 C C . THR C 1 287 ? 268.867 165.446 240.539 1.00 20.98 287 THR C C 1
ATOM 7079 O O . THR C 1 287 ? 268.864 164.262 240.882 1.00 25.36 287 THR C O 1
ATOM 7083 N N . THR C 1 288 ? 269.081 166.448 241.383 1.00 14.18 288 THR C N 1
ATOM 7084 C CA . THR C 1 288 ? 269.258 166.224 242.812 1.00 13.01 288 THR C CA 1
ATOM 7085 C C . THR C 1 288 ? 267.886 166.148 243.465 1.00 18.82 288 THR C C 1
ATOM 7086 O O . THR C 1 288 ? 267.130 167.122 243.449 1.00 23.06 288 THR C O 1
ATOM 7090 N N . VAL C 1 289 ? 267.556 164.990 244.028 1.00 17.49 289 VAL C N 1
ATOM 7091 C CA . VAL C 1 289 ? 266.286 164.779 244.706 1.00 6.30 289 VAL C CA 1
ATOM 7092 C C . VAL C 1 289 ? 266.561 164.106 246.040 1.00 8.00 289 VAL C C 1
ATOM 7093 O O . VAL C 1 289 ? 267.607 163.481 246.233 1.00 24.39 289 VAL C O 1
ATOM 7097 N N . SER C 1 290 ? 265.620 164.241 246.969 1.00 8.69 290 SER C N 1
ATOM 7098 C CA . SER C 1 290 ? 265.797 163.642 248.283 1.00 15.33 290 SER C CA 1
ATOM 7099 C C . SER C 1 290 ? 265.723 162.124 248.202 1.00 15.42 290 SER C C 1
ATOM 7100 O O . SER C 1 290 ? 264.994 161.563 247.383 1.00 24.21 290 SER C O 1
ATOM 7103 N N . ASN C 1 291 ? 266.488 161.461 249.060 1.00 14.86 291 ASN C N 1
ATOM 7104 C CA . ASN C 1 291 ? 266.454 160.008 249.142 1.00 13.43 291 ASN C CA 1
ATOM 7105 C C . ASN C 1 291 ? 265.201 159.568 249.886 1.00 24.27 291 ASN C C 1
ATOM 7106 O O . ASN C 1 291 ? 265.079 159.797 251.093 1.00 27.03 291 ASN C O 1
ATOM 7111 N N . GLU C 1 292 ? 264.271 158.936 249.175 1.00 22.91 292 GLU C N 1
ATOM 7112 C CA . GLU C 1 292 ? 263.044 158.466 249.802 1.00 21.50 292 GLU C CA 1
ATOM 7113 C C . GLU C 1 292 ? 263.169 157.059 250.367 1.00 24.11 292 GLU C C 1
ATOM 7114 O O . GLU C 1 292 ? 262.244 156.597 251.042 1.00 28.07 292 GLU C O 1
ATOM 7120 N N . MET C 1 293 ? 264.280 156.367 250.114 1.00 18.30 293 MET C N 1
ATOM 7121 C CA . MET C 1 293 ? 264.502 155.028 250.642 1.00 19.33 293 MET C CA 1
ATOM 7122 C C . MET C 1 293 ? 265.659 154.985 251.629 1.00 26.74 293 MET C C 1
ATOM 7123 O O . MET C 1 293 ? 266.317 153.950 251.764 1.00 27.50 293 MET C O 1
ATOM 7128 N N . LYS C 1 294 ? 265.929 156.092 252.311 1.00 25.03 294 LYS C N 1
ATOM 7129 C CA . LYS C 1 294 ? 266.978 156.161 253.319 1.00 19.05 294 LYS C CA 1
ATOM 7130 C C . LYS C 1 294 ? 266.358 155.825 254.667 1.00 21.72 294 LYS C C 1
ATOM 7131 O O . LYS C 1 294 ? 265.424 156.497 255.113 1.00 27.77 294 LYS C O 1
ATOM 7137 N N . GLY C 1 295 ? 266.873 154.786 255.310 1.00 24.05 295 GLY C N 1
ATOM 7138 C CA . GLY C 1 295 ? 266.373 154.359 256.596 1.00 26.41 295 GLY C CA 1
ATOM 7139 C C . GLY C 1 295 ? 265.259 153.343 256.554 1.00 26.18 295 GLY C C 1
ATOM 7140 O O . GLY C 1 295 ? 264.668 153.058 257.600 1.00 30.16 295 GLY C O 1
ATOM 7141 N N . LYS C 1 296 ? 264.949 152.789 255.384 1.00 20.99 296 LYS C N 1
ATOM 7142 C CA . LYS C 1 296 ? 263.910 151.778 255.249 1.00 21.22 296 LYS C CA 1
ATOM 7143 C C . LYS C 1 296 ? 264.472 150.363 255.252 1.00 23.16 296 LYS C C 1
ATOM 7144 O O . LYS C 1 296 ? 263.972 149.500 255.976 1.00 31.08 296 LYS C O 1
ATOM 7150 N N . LEU C 1 297 ? 265.504 150.110 254.459 1.00 26.17 297 LEU C N 1
ATOM 7151 C CA . LEU C 1 297 ? 266.143 148.807 254.387 1.00 21.91 297 LEU C CA 1
ATOM 7152 C C . LEU C 1 297 ? 267.379 148.775 255.275 1.00 27.57 297 LEU C C 1
ATOM 7153 O O . LEU C 1 297 ? 267.982 149.806 255.579 1.00 30.83 297 LEU C O 1
ATOM 7158 N N . GLN C 1 298 ? 267.751 147.570 255.692 1.00 27.36 298 GLN C N 1
ATOM 7159 C CA . GLN C 1 298 ? 268.934 147.348 256.511 1.00 20.91 298 GLN C CA 1
ATOM 7160 C C . GLN C 1 298 ? 269.990 146.640 255.680 1.00 23.27 298 GLN C C 1
ATOM 7161 O O . GLN C 1 298 ? 269.712 145.604 255.071 1.00 29.31 298 GLN C O 1
ATOM 7167 N N . LEU C 1 299 ? 271.198 147.193 255.660 1.00 22.84 299 LEU C N 1
ATOM 7168 C CA . LEU C 1 299 ? 272.266 146.663 254.827 1.00 25.30 299 LEU C CA 1
ATOM 7169 C C . LEU C 1 299 ? 273.028 145.569 255.559 1.00 24.07 299 LEU C C 1
ATOM 7170 O O . LEU C 1 299 ? 273.374 145.714 256.734 1.00 28.44 299 LEU C O 1
ATOM 7175 N N . VAL C 1 300 ? 273.286 144.472 254.852 1.00 20.27 300 VAL C N 1
ATOM 7176 C CA . VAL C 1 300 ? 274.026 143.332 255.382 1.00 22.08 300 VAL C CA 1
ATOM 7177 C C . VAL C 1 300 ? 275.113 143.012 254.363 1.00 21.34 300 VAL C C 1
ATOM 7178 O O . VAL C 1 300 ? 274.858 142.322 253.371 1.00 24.72 300 VAL C O 1
ATOM 7182 N N . VAL C 1 301 ? 276.321 143.523 254.592 1.00 22.58 301 VAL C N 1
ATOM 7183 C CA . VAL C 1 301 ? 277.450 143.250 253.711 1.00 23.41 301 VAL C CA 1
ATOM 7184 C C . VAL C 1 301 ? 278.130 141.972 254.178 1.00 23.10 301 VAL C C 1
ATOM 7185 O O . VAL C 1 301 ? 279.038 142.008 255.013 1.00 28.56 301 VAL C O 1
ATOM 7189 N N . ALA C 1 302 ? 277.697 140.838 253.639 1.00 25.93 302 ALA C N 1
ATOM 7190 C CA . ALA C 1 302 ? 278.168 139.542 254.105 1.00 24.38 302 ALA C CA 1
ATOM 7191 C C . ALA C 1 302 ? 279.493 139.191 253.444 1.00 31.66 302 ALA C C 1
ATOM 7192 O O . ALA C 1 302 ? 279.626 139.283 252.220 1.00 33.36 302 ALA C O 1
ATOM 7194 N N . ASP C 1 303 ? 280.467 138.777 254.251 1.00 39.86 303 ASP C N 1
ATOM 7195 C CA . ASP C 1 303 ? 281.714 138.241 253.724 1.00 36.68 303 ASP C CA 1
ATOM 7196 C C . ASP C 1 303 ? 281.563 136.813 253.227 1.00 39.85 303 ASP C C 1
ATOM 7197 O O . ASP C 1 303 ? 282.553 136.225 252.778 1.00 37.41 303 ASP C O 1
ATOM 7202 N N . TYR C 1 304 ? 280.354 136.251 253.296 1.00 37.60 304 TYR C N 1
ATOM 7203 C CA . TYR C 1 304 ? 280.113 134.836 253.025 1.00 33.06 304 TYR C CA 1
ATOM 7204 C C . TYR C 1 304 ? 281.026 133.959 253.869 1.00 39.19 304 TYR C C 1
ATOM 7205 O O . TYR C 1 304 ? 281.628 133.007 253.368 1.00 41.98 304 TYR C O 1
ATOM 7214 N N . LEU C 1 305 ? 281.125 134.291 255.154 1.00 36.03 305 LEU C N 1
ATOM 7215 C CA . LEU C 1 305 ? 282.070 133.677 256.078 1.00 36.22 305 LEU C CA 1
ATOM 7216 C C . LEU C 1 305 ? 282.004 132.157 256.027 1.00 41.12 305 LEU C C 1
ATOM 7217 O O . LEU C 1 305 ? 282.985 131.498 255.686 1.00 38.88 305 LEU C O 1
ATOM 7222 N N . MET D 1 1 ? 331.410 215.547 255.607 1.00 39.93 1 MET D N 1
ATOM 7223 C CA . MET D 1 1 ? 331.404 214.117 255.880 1.00 42.26 1 MET D CA 1
ATOM 7224 C C . MET D 1 1 ? 332.717 213.680 256.510 1.00 45.35 1 MET D C 1
ATOM 7225 O O . MET D 1 1 ? 333.791 213.991 256.003 1.00 48.60 1 MET D O 1
ATOM 7230 N N . ILE D 1 2 ? 332.620 212.964 257.625 1.00 39.11 2 ILE D N 1
ATOM 7231 C CA . ILE D 1 2 ? 333.805 212.394 258.285 1.00 34.86 2 ILE D CA 1
ATOM 7232 C C . ILE D 1 2 ? 333.911 210.961 257.782 1.00 35.03 2 ILE D C 1
ATOM 7233 O O . ILE D 1 2 ? 333.161 210.064 258.173 1.00 43.11 2 ILE D O 1
ATOM 7238 N N . VAL D 1 3 ? 334.864 210.741 256.875 1.00 32.39 3 VAL D N 1
ATOM 7239 C CA . VAL D 1 3 ? 335.037 209.437 256.244 1.00 34.96 3 VAL D CA 1
ATOM 7240 C C . VAL D 1 3 ? 335.352 208.401 257.316 1.00 37.20 3 VAL D C 1
ATOM 7241 O O . VAL D 1 3 ? 336.075 208.682 258.278 1.00 41.53 3 VAL D O 1
ATOM 7245 N N . THR D 1 4 ? 334.773 207.216 257.184 1.00 34.18 4 THR D N 1
ATOM 7246 C CA . THR D 1 4 ? 334.933 206.242 258.254 1.00 32.76 4 THR D CA 1
ATOM 7247 C C . THR D 1 4 ? 335.318 204.883 257.675 1.00 36.87 4 THR D C 1
ATOM 7248 O O . THR D 1 4 ? 334.773 204.472 256.647 1.00 39.23 4 THR D O 1
ATOM 7252 N N . PRO D 1 5 ? 336.259 204.168 258.290 1.00 34.74 5 PRO D N 1
ATOM 7253 C CA . PRO D 1 5 ? 336.612 202.837 257.786 1.00 35.20 5 PRO D CA 1
ATOM 7254 C C . PRO D 1 5 ? 335.450 201.868 257.923 1.00 39.51 5 PRO D C 1
ATOM 7255 O O . PRO D 1 5 ? 334.582 202.019 258.785 1.00 36.79 5 PRO D O 1
ATOM 7259 N N . ALA D 1 6 ? 335.438 200.861 257.047 1.00 38.43 6 ALA D N 1
ATOM 7260 C CA . ALA D 1 6 ? 334.382 199.857 257.091 1.00 33.09 6 ALA D CA 1
ATOM 7261 C C . ALA D 1 6 ? 334.381 199.114 258.420 1.00 35.04 6 ALA D C 1
ATOM 7262 O O . ALA D 1 6 ? 333.322 198.703 258.909 1.00 38.97 6 ALA D O 1
ATOM 7264 N N . SER D 1 7 ? 335.559 198.936 259.021 1.00 34.19 7 SER D N 1
ATOM 7265 C CA . SER D 1 7 ? 335.635 198.255 260.308 1.00 35.71 7 SER D CA 1
ATOM 7266 C C . SER D 1 7 ? 334.897 199.030 261.390 1.00 34.55 7 SER D C 1
ATOM 7267 O O . SER D 1 7 ? 334.229 198.437 262.244 1.00 32.28 7 SER D O 1
ATOM 7270 N N . ILE D 1 8 ? 335.021 200.359 261.385 1.00 31.52 8 ILE D N 1
ATOM 7271 C CA . ILE D 1 8 ? 334.323 201.168 262.379 1.00 34.73 8 ILE D CA 1
ATOM 7272 C C . ILE D 1 8 ? 332.825 201.188 262.105 1.00 36.33 8 ILE D C 1
ATOM 7273 O O . ILE D 1 8 ? 332.014 201.157 263.036 1.00 39.67 8 ILE D O 1
ATOM 7278 N N . LYS D 1 9 ? 332.430 201.254 260.830 1.00 32.45 9 LYS D N 1
ATOM 7279 C CA . LYS D 1 9 ? 331.006 201.229 260.503 1.00 30.95 9 LYS D CA 1
ATOM 7280 C C . LYS D 1 9 ? 330.359 199.929 260.953 1.00 34.51 9 LYS D C 1
ATOM 7281 O O . LYS D 1 9 ? 329.239 199.935 261.478 1.00 34.58 9 LYS D O 1
ATOM 7287 N N . ALA D 1 10 ? 331.044 198.801 260.749 1.00 35.14 10 ALA D N 1
ATOM 7288 C CA . ALA D 1 10 ? 330.480 197.510 261.130 1.00 29.28 10 ALA D CA 1
ATOM 7289 C C . ALA D 1 10 ? 330.144 197.467 262.613 1.00 27.45 10 ALA D C 1
ATOM 7290 O O . ALA D 1 10 ? 329.193 196.796 263.024 1.00 31.85 10 ALA D O 1
ATOM 7292 N N . LEU D 1 11 ? 330.913 198.184 263.433 1.00 25.27 11 LEU D N 1
ATOM 7293 C CA . LEU D 1 11 ? 330.633 198.237 264.861 1.00 23.80 11 LEU D CA 1
ATOM 7294 C C . LEU D 1 11 ? 329.425 199.104 265.181 1.00 22.96 11 LEU D C 1
ATOM 7295 O O . LEU D 1 11 ? 328.842 198.955 266.259 1.00 25.55 11 LEU D O 1
ATOM 7300 N N . MET D 1 12 ? 329.045 200.006 264.279 1.00 27.90 12 MET D N 1
ATOM 7301 C CA . MET D 1 12 ? 327.917 200.911 264.500 1.00 32.95 12 MET D CA 1
ATOM 7302 C C . MET D 1 12 ? 326.641 200.212 264.053 1.00 36.42 12 MET D C 1
ATOM 7303 O O . MET D 1 12 ? 326.148 200.416 262.944 1.00 34.54 12 MET D O 1
ATOM 7308 N N . THR D 1 13 ? 326.100 199.375 264.933 1.00 29.61 13 THR D N 1
ATOM 7309 C CA . THR D 1 13 ? 324.872 198.646 264.652 1.00 24.40 13 THR D CA 1
ATOM 7310 C C . THR D 1 13 ? 324.295 198.160 265.972 1.00 22.44 13 THR D C 1
ATOM 7311 O O . THR D 1 13 ? 324.925 198.269 267.026 1.00 22.59 13 THR D O 1
ATOM 7315 N N . SER D 1 14 ? 323.081 197.625 265.901 1.00 26.09 14 SER D N 1
ATOM 7316 C CA . SER D 1 14 ? 322.381 197.090 267.058 1.00 25.52 14 SER D CA 1
ATOM 7317 C C . SER D 1 14 ? 322.238 195.582 266.920 1.00 31.24 14 SER D C 1
ATOM 7318 O O . SER D 1 14 ? 322.064 195.065 265.814 1.00 33.72 14 SER D O 1
ATOM 7321 N N . TRP D 1 15 ? 322.320 194.879 268.045 1.00 30.42 15 TRP D N 1
ATOM 7322 C CA . TRP D 1 15 ? 322.118 193.436 268.074 1.00 25.73 15 TRP D CA 1
ATOM 7323 C C . TRP D 1 15 ? 320.679 193.155 268.491 1.00 28.86 15 TRP D C 1
ATOM 7324 O O . TRP D 1 15 ? 320.288 193.442 269.626 1.00 28.37 15 TRP D O 1
ATOM 7335 N N . ARG D 1 16 ? 319.894 192.597 267.574 1.00 30.67 16 ARG D N 1
ATOM 7336 C CA . ARG D 1 16 ? 318.511 192.213 267.836 1.00 33.76 16 ARG D CA 1
ATOM 7337 C C . ARG D 1 16 ? 318.426 190.693 267.817 1.00 36.44 16 ARG D C 1
ATOM 7338 O O . ARG D 1 16 ? 318.731 190.062 266.799 1.00 35.03 16 ARG D O 1
ATOM 7346 N N . LYS D 1 17 ? 318.018 190.105 268.938 1.00 33.02 17 LYS D N 1
ATOM 7347 C CA . LYS D 1 17 ? 317.825 188.658 269.022 1.00 33.81 17 LYS D CA 1
ATOM 7348 C C . LYS D 1 17 ? 316.353 188.301 268.809 1.00 35.42 17 LYS D C 1
ATOM 7349 O O . LYS D 1 17 ? 315.702 187.680 269.645 1.00 40.50 17 LYS D O 1
ATOM 7355 N N . ASP D 1 18 ? 315.832 188.709 267.655 1.00 35.48 18 ASP D N 1
ATOM 7356 C CA . ASP D 1 18 ? 314.431 188.483 267.330 1.00 34.45 18 ASP D CA 1
ATOM 7357 C C . ASP D 1 18 ? 314.201 187.280 266.432 1.00 40.36 18 ASP D C 1
ATOM 7358 O O . ASP D 1 18 ? 313.082 186.760 266.394 1.00 40.04 18 ASP D O 1
ATOM 7363 N N . PHE D 1 19 ? 315.220 186.823 265.709 1.00 33.58 19 PHE D N 1
ATOM 7364 C CA . PHE D 1 19 ? 315.097 185.638 264.874 1.00 28.59 19 PHE D CA 1
ATOM 7365 C C . PHE D 1 19 ? 315.522 184.372 265.597 1.00 31.44 19 PHE D C 1
ATOM 7366 O O . PHE D 1 19 ? 315.632 183.321 264.961 1.00 35.80 19 PHE D O 1
ATOM 7374 N N . GLN D 1 20 ? 315.767 184.452 266.903 1.00 33.46 20 GLN D N 1
ATOM 7375 C CA . GLN D 1 20 ? 316.346 183.340 267.643 1.00 32.86 20 GLN D CA 1
ATOM 7376 C C . GLN D 1 20 ? 315.478 182.094 267.523 1.00 37.02 20 GLN D C 1
ATOM 7377 O O . GLN D 1 20 ? 314.247 182.160 267.555 1.00 37.43 20 GLN D O 1
ATOM 7383 N N . GLY D 1 21 ? 316.136 180.948 267.382 1.00 30.40 21 GLY D N 1
ATOM 7384 C CA . GLY D 1 21 ? 315.436 179.698 267.170 1.00 36.98 21 GLY D CA 1
ATOM 7385 C C . GLY D 1 21 ? 315.290 179.348 265.704 1.00 41.76 21 GLY D C 1
ATOM 7386 O O . GLY D 1 21 ? 315.722 178.277 265.270 1.00 43.21 21 GLY D O 1
ATOM 7387 N N . GLY D 1 22 ? 314.688 180.239 264.931 1.00 37.23 22 GLY D N 1
ATOM 7388 C CA . GLY D 1 22 ? 314.541 180.036 263.509 1.00 28.74 22 GLY D CA 1
ATOM 7389 C C . GLY D 1 22 ? 313.198 179.449 263.133 1.00 32.82 22 GLY D C 1
ATOM 7390 O O . GLY D 1 22 ? 312.159 179.738 263.729 1.00 35.62 22 GLY D O 1
ATOM 7391 N N . LEU D 1 23 ? 313.232 178.605 262.108 1.00 26.29 23 LEU D N 1
ATOM 7392 C CA . LEU D 1 23 ? 312.026 177.964 261.609 1.00 22.98 23 LEU D CA 1
ATOM 7393 C C . LEU D 1 23 ? 311.692 176.738 262.447 1.00 26.23 23 LEU D C 1
ATOM 7394 O O . LEU D 1 23 ? 312.565 175.924 262.758 1.00 29.85 23 LEU D O 1
ATOM 7399 N N . GLU D 1 24 ? 310.419 176.602 262.802 1.00 31.43 24 GLU D N 1
ATOM 7400 C CA . GLU D 1 24 ? 310.001 175.539 263.701 1.00 32.46 24 GLU D CA 1
ATOM 7401 C C . GLU D 1 24 ? 309.969 174.191 262.988 1.00 33.62 24 GLU D C 1
ATOM 7402 O O . GLU D 1 24 ? 309.828 174.103 261.767 1.00 33.82 24 GLU D O 1
ATOM 7408 N N . ASP D 1 25 ? 310.101 173.131 263.781 1.00 29.82 25 ASP D N 1
ATOM 7409 C CA . ASP D 1 25 ? 310.082 171.775 263.261 1.00 28.61 25 ASP D CA 1
ATOM 7410 C C . ASP D 1 25 ? 308.649 171.279 263.104 1.00 31.22 25 ASP D C 1
ATOM 7411 O O . ASP D 1 25 ? 307.703 171.836 263.666 1.00 36.17 25 ASP D O 1
ATOM 7416 N N . ALA D 1 26 ? 308.502 170.202 262.337 1.00 25.46 26 ALA D N 1
ATOM 7417 C CA . ALA D 1 26 ? 307.192 169.660 262.028 1.00 24.81 26 ALA D CA 1
ATOM 7418 C C . ALA D 1 26 ? 306.567 169.018 263.265 1.00 31.81 26 ALA D C 1
ATOM 7419 O O . ALA D 1 26 ? 307.270 168.636 264.202 1.00 34.39 26 ALA D O 1
ATOM 7421 N N . PRO D 1 27 ? 305.241 168.916 263.304 1.00 31.97 27 PRO D N 1
ATOM 7422 C CA . PRO D 1 27 ? 304.584 168.272 264.446 1.00 26.12 27 PRO D CA 1
ATOM 7423 C C . PRO D 1 27 ? 304.764 166.762 264.434 1.00 32.36 27 PRO D C 1
ATOM 7424 O O . PRO D 1 27 ? 304.998 166.138 263.398 1.00 33.26 27 PRO D O 1
ATOM 7428 N N . SER D 1 28 ? 304.640 166.176 265.623 1.00 30.09 28 SER D N 1
ATOM 7429 C CA . SER D 1 28 ? 304.737 164.736 265.797 1.00 29.13 28 SER D CA 1
ATOM 7430 C C . SER D 1 28 ? 303.412 164.063 265.457 1.00 32.28 28 SER D C 1
ATOM 7431 O O . SER D 1 28 ? 302.342 164.473 265.913 1.00 32.86 28 SER D O 1
ATOM 7434 N N . GLN D 1 29 ? 303.493 163.015 264.639 1.00 27.43 29 GLN D N 1
ATOM 7435 C CA . GLN D 1 29 ? 302.286 162.380 264.128 1.00 23.60 29 GLN D CA 1
ATOM 7436 C C . GLN D 1 29 ? 302.437 160.872 263.963 1.00 26.69 29 GLN D C 1
ATOM 7437 O O . GLN D 1 29 ? 301.613 160.235 263.303 1.00 28.89 29 GLN D O 1
ATOM 7443 N N . TYR D 1 30 ? 303.474 160.284 264.556 1.00 25.52 30 TYR D N 1
ATOM 7444 C CA . TYR D 1 30 ? 303.748 158.867 264.358 1.00 24.26 30 TYR D CA 1
ATOM 7445 C C . TYR D 1 30 ? 303.022 157.959 265.340 1.00 23.84 30 TYR D C 1
ATOM 7446 O O . TYR D 1 30 ? 303.108 156.736 265.200 1.00 23.63 30 TYR D O 1
ATOM 7455 N N . ASN D 1 31 ? 302.320 158.512 266.324 1.00 28.80 31 ASN D N 1
ATOM 7456 C CA . ASN D 1 31 ? 301.636 157.695 267.316 1.00 24.84 31 ASN D CA 1
ATOM 7457 C C . ASN D 1 31 ? 300.283 157.190 266.842 1.00 28.91 31 ASN D C 1
ATOM 7458 O O . ASN D 1 31 ? 299.700 156.323 267.500 1.00 35.00 31 ASN D O 1
ATOM 7463 N N . LYS D 1 32 ? 299.772 157.705 265.729 1.00 23.82 32 LYS D N 1
ATOM 7464 C CA . LYS D 1 32 ? 298.496 157.248 265.201 1.00 25.92 32 LYS D CA 1
ATOM 7465 C C . LYS D 1 32 ? 298.634 156.041 264.290 1.00 26.48 32 LYS D C 1
ATOM 7466 O O . LYS D 1 32 ? 297.652 155.320 264.087 1.00 25.89 32 LYS D O 1
ATOM 7472 N N . ILE D 1 33 ? 299.824 155.801 263.747 1.00 25.25 33 ILE D N 1
ATOM 7473 C CA . ILE D 1 33 ? 300.023 154.782 262.722 1.00 20.06 33 ILE D CA 1
ATOM 7474 C C . ILE D 1 33 ? 300.808 153.582 263.228 1.00 29.21 33 ILE D C 1
ATOM 7475 O O . ILE D 1 33 ? 300.604 152.472 262.717 1.00 39.62 33 ILE D O 1
ATOM 7480 N N . ALA D 1 34 ? 301.651 153.742 264.244 1.00 25.71 34 ALA D N 1
ATOM 7481 C CA . ALA D 1 34 ? 302.545 152.684 264.685 1.00 22.03 34 ALA D CA 1
ATOM 7482 C C . ALA D 1 34 ? 302.267 152.332 266.137 1.00 26.00 34 ALA D C 1
ATOM 7483 O O . ALA D 1 34 ? 301.453 152.963 266.813 1.00 30.33 34 ALA D O 1
ATOM 7485 N N . MET D 1 35 ? 302.967 151.309 266.613 1.00 28.63 35 MET D N 1
ATOM 7486 C CA . MET D 1 35 ? 302.851 150.844 267.986 1.00 29.53 35 MET D CA 1
ATOM 7487 C C . MET D 1 35 ? 304.223 150.867 268.641 1.00 35.11 35 MET D C 1
ATOM 7488 O O . MET D 1 35 ? 305.243 150.686 267.970 1.00 39.10 35 MET D O 1
ATOM 7493 N N . VAL D 1 36 ? 304.249 151.111 269.947 1.00 27.74 36 VAL D N 1
ATOM 7494 C CA . VAL D 1 36 ? 305.494 151.262 270.692 1.00 28.31 36 VAL D CA 1
ATOM 7495 C C . VAL D 1 36 ? 305.632 150.087 271.648 1.00 33.06 36 VAL D C 1
ATOM 7496 O O . VAL D 1 36 ? 304.734 149.826 272.457 1.00 38.01 36 VAL D O 1
ATOM 7500 N N . VAL D 1 37 ? 306.752 149.374 271.559 1.00 30.97 37 VAL D N 1
ATOM 7501 C CA . VAL D 1 37 ? 307.033 148.243 272.434 1.00 36.78 37 VAL D CA 1
ATOM 7502 C C . VAL D 1 37 ? 308.457 148.384 272.951 1.00 34.20 37 VAL D C 1
ATOM 7503 O O . VAL D 1 37 ? 309.410 148.391 272.164 1.00 36.18 37 VAL D O 1
ATOM 7507 N N . ASN D 1 38 ? 308.604 148.493 274.267 1.00 37.99 38 ASN D N 1
ATOM 7508 C CA . ASN D 1 38 ? 309.930 148.575 274.859 1.00 37.21 38 ASN D CA 1
ATOM 7509 C C . ASN D 1 38 ? 310.656 147.248 274.696 1.00 37.84 38 ASN D C 1
ATOM 7510 O O . ASN D 1 38 ? 310.045 146.178 274.735 1.00 40.22 38 ASN D O 1
ATOM 7515 N N . SER D 1 39 ? 311.965 147.320 274.503 1.00 35.42 39 SER D N 1
ATOM 7516 C CA . SER D 1 39 ? 312.774 146.133 274.290 1.00 34.08 39 SER D CA 1
ATOM 7517 C C . SER D 1 39 ? 314.033 146.197 275.133 1.00 35.58 39 SER D C 1
ATOM 7518 O O . SER D 1 39 ? 314.587 147.275 275.364 1.00 39.51 39 SER D O 1
ATOM 7521 N N . SER D 1 40 ? 314.469 145.038 275.595 1.00 38.34 40 SER D N 1
ATOM 7522 C CA . SER D 1 40 ? 315.763 144.854 276.224 1.00 39.55 40 SER D CA 1
ATOM 7523 C C . SER D 1 40 ? 316.552 143.826 275.423 1.00 43.71 40 SER D C 1
ATOM 7524 O O . SER D 1 40 ? 316.030 143.197 274.499 1.00 44.77 40 SER D O 1
ATOM 7527 N N . THR D 1 41 ? 317.832 143.687 275.767 1.00 40.18 41 THR D N 1
ATOM 7528 C CA . THR D 1 41 ? 318.717 142.695 275.165 1.00 36.59 41 THR D CA 1
ATOM 7529 C C . THR D 1 41 ? 318.892 143.053 273.684 1.00 33.45 41 THR D C 1
ATOM 7530 O O . THR D 1 41 ? 318.432 144.115 273.255 1.00 39.24 41 THR D O 1
ATOM 7534 N N . ARG D 1 42 ? 319.562 142.210 272.895 1.00 33.10 42 ARG D N 1
ATOM 7535 C CA . ARG D 1 42 ? 319.965 142.602 271.548 1.00 32.93 42 ARG D CA 1
ATOM 7536 C C . ARG D 1 42 ? 318.769 142.827 270.630 1.00 38.60 42 ARG D C 1
ATOM 7537 O O . ARG D 1 42 ? 318.748 143.799 269.867 1.00 41.79 42 ARG D O 1
ATOM 7545 N N . SER D 1 43 ? 317.768 141.950 270.680 1.00 39.17 43 SER D N 1
ATOM 7546 C CA . SER D 1 43 ? 316.652 142.042 269.750 1.00 31.94 43 SER D CA 1
ATOM 7547 C C . SER D 1 43 ? 315.393 141.484 270.394 1.00 35.31 43 SER D C 1
ATOM 7548 O O . SER D 1 43 ? 315.421 140.929 271.494 1.00 40.50 43 SER D O 1
ATOM 7551 N N . ASN D 1 44 ? 314.279 141.641 269.684 1.00 37.63 44 ASN D N 1
ATOM 7552 C CA . ASN D 1 44 ? 312.981 141.127 270.095 1.00 35.44 44 ASN D CA 1
ATOM 7553 C C . ASN D 1 44 ? 312.548 140.023 269.143 1.00 37.05 44 ASN D C 1
ATOM 7554 O O . ASN D 1 44 ? 312.808 140.095 267.940 1.00 37.46 44 ASN D O 1
ATOM 7559 N N . THR D 1 45 ? 311.881 139.006 269.680 1.00 40.08 45 THR D N 1
ATOM 7560 C CA . THR D 1 45 ? 311.364 137.901 268.883 1.00 39.51 45 THR D CA 1
ATOM 7561 C C . THR D 1 45 ? 309.852 137.845 269.039 1.00 39.07 45 THR D C 1
ATOM 7562 O O . THR D 1 45 ? 309.342 137.811 270.163 1.00 39.50 45 THR D O 1
ATOM 7566 N N . TYR D 1 46 ? 309.145 137.834 267.915 1.00 32.94 46 TYR D N 1
ATOM 7567 C CA . TYR D 1 46 ? 307.691 137.802 267.884 1.00 32.62 46 TYR D CA 1
ATOM 7568 C C . TYR D 1 46 ? 307.227 136.475 267.303 1.00 39.18 46 TYR D C 1
ATOM 7569 O O . TYR D 1 46 ? 307.786 135.992 266.315 1.00 41.57 46 TYR D O 1
ATOM 7578 N N . GLY D 1 47 ? 306.208 135.884 267.920 1.00 41.66 47 GLY D N 1
ATOM 7579 C CA . GLY D 1 47 ? 305.703 134.608 267.455 1.00 39.89 47 GLY D CA 1
ATOM 7580 C C . GLY D 1 47 ? 304.213 134.425 267.652 1.00 43.72 47 GLY D C 1
ATOM 7581 O O . GLY D 1 47 ? 303.682 134.733 268.721 1.00 48.35 47 GLY D O 1
ATOM 7582 N N . TRP D 1 48 ? 303.528 133.921 266.627 1.00 41.71 48 TRP D N 1
ATOM 7583 C CA . TRP D 1 48 ? 302.099 133.665 266.707 1.00 39.27 48 TRP D CA 1
ATOM 7584 C C . TRP D 1 48 ? 301.787 132.330 266.051 1.00 43.39 48 TRP D C 1
ATOM 7585 O O . TRP D 1 48 ? 302.543 131.845 265.207 1.00 49.44 48 TRP D O 1
ATOM 7596 N N . LEU D 1 49 ? 300.665 131.741 266.449 1.00 39.90 49 LEU D N 1
ATOM 7597 C CA . LEU D 1 49 ? 300.231 130.449 265.937 1.00 38.48 49 LEU D CA 1
ATOM 7598 C C . LEU D 1 49 ? 299.162 130.635 264.869 1.00 41.88 49 LEU D C 1
ATOM 7599 O O . LEU D 1 49 ? 298.314 131.525 264.972 1.00 42.89 49 LEU D O 1
ATOM 7604 N N . GLY D 1 50 ? 299.202 129.786 263.849 1.00 49.72 50 GLY D N 1
ATOM 7605 C CA . GLY D 1 50 ? 298.238 129.851 262.775 1.00 46.41 50 GLY D CA 1
ATOM 7606 C C . GLY D 1 50 ? 296.870 129.365 263.220 1.00 48.37 50 GLY D C 1
ATOM 7607 O O . GLY D 1 50 ? 296.642 128.979 264.366 1.00 50.80 50 GLY D O 1
ATOM 7608 N N . LYS D 1 51 ? 295.936 129.395 262.275 1.00 43.87 51 LYS D N 1
ATOM 7609 C CA . LYS D 1 51 ? 294.556 129.047 262.563 1.00 37.60 51 LYS D CA 1
ATOM 7610 C C . LYS D 1 51 ? 294.381 127.531 262.574 1.00 38.35 51 LYS D C 1
ATOM 7611 O O . LYS D 1 51 ? 295.341 126.766 262.470 1.00 44.72 51 LYS D O 1
ATOM 7617 N N . PHE D 1 52 ? 293.136 127.091 262.722 1.00 38.38 52 PHE D N 1
ATOM 7618 C CA . PHE D 1 52 ? 292.766 125.689 262.798 1.00 37.74 52 PHE D CA 1
ATOM 7619 C C . PHE D 1 52 ? 292.047 125.271 261.524 1.00 42.96 52 PHE D C 1
ATOM 7620 O O . PHE D 1 52 ? 291.281 126.062 260.965 1.00 44.95 52 PHE D O 1
ATOM 7628 N N . PRO D 1 53 ? 292.272 124.049 261.038 1.00 41.19 53 PRO D N 1
ATOM 7629 C CA . PRO D 1 53 ? 291.674 123.639 259.760 1.00 35.93 53 PRO D CA 1
ATOM 7630 C C . PRO D 1 53 ? 290.160 123.760 259.730 1.00 38.80 53 PRO D C 1
ATOM 7631 O O . PRO D 1 53 ? 289.489 123.515 260.737 1.00 42.34 53 PRO D O 1
ATOM 7635 N N . THR D 1 54 ? 289.615 124.153 258.581 1.00 44.49 54 THR D N 1
ATOM 7636 C CA . THR D 1 54 ? 288.171 124.262 258.438 1.00 44.81 54 THR D CA 1
ATOM 7637 C C . THR D 1 54 ? 287.521 122.892 258.573 1.00 44.60 54 THR D C 1
ATOM 7638 O O . THR D 1 54 ? 288.104 121.862 258.224 1.00 45.92 54 THR D O 1
ATOM 7642 N N . LEU D 1 55 ? 286.298 122.886 259.088 1.00 40.16 55 LEU D N 1
ATOM 7643 C CA . LEU D 1 55 ? 285.593 121.643 259.360 1.00 40.80 55 LEU D CA 1
ATOM 7644 C C . LEU D 1 55 ? 285.018 121.090 258.062 1.00 40.85 55 LEU D C 1
ATOM 7645 O O . LEU D 1 55 ? 284.133 121.704 257.459 1.00 42.13 55 LEU D O 1
ATOM 7650 N N . LYS D 1 56 ? 285.521 119.939 257.632 1.00 45.44 56 LYS D N 1
ATOM 7651 C CA . LYS D 1 56 ? 285.046 119.279 256.426 1.00 42.87 56 LYS D CA 1
ATOM 7652 C C . LYS D 1 56 ? 284.095 118.143 256.777 1.00 46.37 56 LYS D C 1
ATOM 7653 O O . LYS D 1 56 ? 284.053 117.656 257.908 1.00 53.27 56 LYS D O 1
ATOM 7659 N N . GLU D 1 57 ? 283.323 117.720 255.780 1.00 45.23 57 GLU D N 1
ATOM 7660 C CA . GLU D 1 57 ? 282.341 116.665 255.989 1.00 41.28 57 GLU D CA 1
ATOM 7661 C C . GLU D 1 57 ? 283.034 115.334 256.246 1.00 41.43 57 GLU D C 1
ATOM 7662 O O . GLU D 1 57 ? 284.032 115.005 255.599 1.00 46.86 57 GLU D O 1
ATOM 7668 N N . TRP D 1 58 ? 282.498 114.568 257.190 1.00 38.37 58 TRP D N 1
ATOM 7669 C CA . TRP D 1 58 ? 283.082 113.294 257.588 1.00 42.96 58 TRP D CA 1
ATOM 7670 C C . TRP D 1 58 ? 282.419 112.166 256.809 1.00 49.91 58 TRP D C 1
ATOM 7671 O O . TRP D 1 58 ? 281.200 111.982 256.892 1.00 54.61 58 TRP D O 1
ATOM 7682 N N . VAL D 1 59 ? 283.217 111.410 256.061 1.00 50.58 59 VAL D N 1
ATOM 7683 C CA . VAL D 1 59 ? 282.727 110.309 255.242 1.00 50.40 59 VAL D CA 1
ATOM 7684 C C . VAL D 1 59 ? 283.402 108.992 255.610 1.00 54.15 59 VAL D C 1
ATOM 7685 O O . VAL D 1 59 ? 282.732 107.983 255.829 1.00 56.99 59 VAL D O 1
ATOM 7689 N N . GLY D 1 60 ? 284.729 108.983 255.680 1.00 50.63 60 GLY D N 1
ATOM 7690 C CA . GLY D 1 60 ? 285.453 107.761 255.968 1.00 49.53 60 GLY D CA 1
ATOM 7691 C C . GLY D 1 60 ? 286.158 107.785 257.306 1.00 52.11 60 GLY D C 1
ATOM 7692 O O . GLY D 1 60 ? 285.520 107.664 258.355 1.00 54.51 60 GLY D O 1
ATOM 7693 N N . LYS D 1 61 ? 287.478 107.930 257.279 1.00 50.95 61 LYS D N 1
ATOM 7694 C CA . LYS D 1 61 ? 288.284 108.046 258.481 1.00 46.83 61 LYS D CA 1
ATOM 7695 C C . LYS D 1 61 ? 288.646 109.511 258.710 1.00 49.40 61 LYS D C 1
ATOM 7696 O O . LYS D 1 61 ? 288.345 110.388 257.898 1.00 52.08 61 LYS D O 1
ATOM 7702 N N . ARG D 1 62 ? 289.304 109.780 259.834 1.00 45.68 62 ARG D N 1
ATOM 7703 C CA . ARG D 1 62 ? 289.713 111.134 260.179 1.00 43.38 62 ARG D CA 1
ATOM 7704 C C . ARG D 1 62 ? 291.125 111.389 259.671 1.00 46.75 62 ARG D C 1
ATOM 7705 O O . ARG D 1 62 ? 292.050 110.634 259.984 1.00 49.20 62 ARG D O 1
ATOM 7713 N N . THR D 1 63 ? 291.284 112.449 258.886 1.00 47.20 63 THR D N 1
ATOM 7714 C CA . THR D 1 63 ? 292.581 112.820 258.337 1.00 46.08 63 THR D CA 1
ATOM 7715 C C . THR D 1 63 ? 293.270 113.799 259.281 1.00 46.86 63 THR D C 1
ATOM 7716 O O . THR D 1 63 ? 292.703 114.838 259.632 1.00 48.51 63 THR D O 1
ATOM 7720 N N . ILE D 1 64 ? 294.489 113.461 259.698 1.00 45.17 64 ILE D N 1
ATOM 7721 C CA . ILE D 1 64 ? 295.233 114.264 260.666 1.00 46.28 64 ILE D CA 1
ATOM 7722 C C . ILE D 1 64 ? 295.963 115.360 259.896 1.00 45.99 64 ILE D C 1
ATOM 7723 O O . ILE D 1 64 ? 296.963 115.103 259.227 1.00 46.31 64 ILE D O 1
ATOM 7728 N N . GLN D 1 65 ? 295.465 116.589 259.991 1.00 41.31 65 GLN D N 1
ATOM 7729 C CA . GLN D 1 65 ? 296.131 117.726 259.379 1.00 41.15 65 GLN D CA 1
ATOM 7730 C C . GLN D 1 65 ? 297.152 118.320 260.347 1.00 44.16 65 GLN D C 1
ATOM 7731 O O . GLN D 1 65 ? 297.341 117.840 261.467 1.00 46.98 65 GLN D O 1
ATOM 7737 N N . GLN D 1 66 ? 297.827 119.378 259.909 1.00 42.22 66 GLN D N 1
ATOM 7738 C CA . GLN D 1 66 ? 298.853 120.028 260.707 1.00 42.10 66 GLN D CA 1
ATOM 7739 C C . GLN D 1 66 ? 298.711 121.539 260.599 1.00 43.89 66 GLN D C 1
ATOM 7740 O O . GLN D 1 66 ? 298.142 122.064 259.639 1.00 43.94 66 GLN D O 1
ATOM 7746 N N . MET D 1 67 ? 299.236 122.232 261.602 1.00 42.59 67 MET D N 1
ATOM 7747 C CA . MET D 1 67 ? 299.162 123.681 261.705 1.00 42.22 67 MET D CA 1
ATOM 7748 C C . MET D 1 67 ? 300.549 124.275 261.467 1.00 45.20 67 MET D C 1
ATOM 7749 O O . MET D 1 67 ? 301.498 123.567 261.122 1.00 47.32 67 MET D O 1
ATOM 7754 N N . GLU D 1 68 ? 300.663 125.589 261.650 1.00 48.19 68 GLU D N 1
ATOM 7755 C CA . GLU D 1 68 ? 301.920 126.285 261.426 1.00 47.40 68 GLU D CA 1
ATOM 7756 C C . GLU D 1 68 ? 302.092 127.393 262.455 1.00 48.84 68 GLU D C 1
ATOM 7757 O O . GLU D 1 68 ? 301.140 128.098 262.796 1.00 52.63 68 GLU D O 1
ATOM 7763 N N . ALA D 1 69 ? 303.320 127.536 262.949 1.00 46.71 69 ALA D N 1
ATOM 7764 C CA . ALA D 1 69 ? 303.710 128.631 263.822 1.00 42.16 69 ALA D CA 1
ATOM 7765 C C . ALA D 1 69 ? 304.618 129.583 263.056 1.00 43.11 69 ALA D C 1
ATOM 7766 O O . ALA D 1 69 ? 305.296 129.193 262.103 1.00 46.78 69 ALA D O 1
ATOM 7768 N N . HIS D 1 70 ? 304.629 130.843 263.481 1.00 42.25 70 HIS D N 1
ATOM 7769 C CA . HIS D 1 70 ? 305.360 131.884 262.778 1.00 44.20 70 HIS D CA 1
ATOM 7770 C C . HIS D 1 70 ? 306.339 132.572 263.718 1.00 44.88 70 HIS D C 1
ATOM 7771 O O . HIS D 1 70 ? 306.176 132.560 264.940 1.00 47.21 70 HIS D O 1
ATOM 7778 N N . GLY D 1 71 ? 307.360 133.172 263.125 1.00 36.62 71 GLY D N 1
ATOM 7779 C CA . GLY D 1 71 ? 308.364 133.893 263.884 1.00 33.73 71 GLY D CA 1
ATOM 7780 C C . GLY D 1 71 ? 308.833 135.108 263.116 1.00 39.40 71 GLY D C 1
ATOM 7781 O O . GLY D 1 71 ? 308.776 135.153 261.886 1.00 40.95 71 GLY D O 1
ATOM 7782 N N . TYR D 1 72 ? 309.304 136.105 263.864 1.00 36.77 72 TYR D N 1
ATOM 7783 C CA . TYR D 1 72 ? 309.723 137.372 263.280 1.00 32.75 72 TYR D CA 1
ATOM 7784 C C . TYR D 1 72 ? 310.503 138.146 264.331 1.00 34.81 72 TYR D C 1
ATOM 7785 O O . TYR D 1 72 ? 310.040 138.279 265.466 1.00 36.83 72 TYR D O 1
ATOM 7794 N N . SER D 1 73 ? 311.676 138.650 263.957 1.00 33.35 73 SER D N 1
ATOM 7795 C CA . SER D 1 73 ? 312.566 139.326 264.891 1.00 33.36 73 SER D CA 1
ATOM 7796 C C . SER D 1 73 ? 313.010 140.669 264.330 1.00 35.04 73 SER D C 1
ATOM 7797 O O . SER D 1 73 ? 313.191 140.818 263.118 1.00 37.65 73 SER D O 1
ATOM 7800 N N . ILE D 1 74 ? 313.190 141.639 265.221 1.00 32.99 74 ILE D N 1
ATOM 7801 C CA . ILE D 1 74 ? 313.670 142.970 264.872 1.00 31.39 74 ILE D CA 1
ATOM 7802 C C . ILE D 1 74 ? 314.867 143.277 265.759 1.00 33.58 74 ILE D C 1
ATOM 7803 O O . ILE D 1 74 ? 314.761 143.228 266.990 1.00 31.94 74 ILE D O 1
ATOM 7808 N N . ALA D 1 75 ? 316.000 143.597 265.140 1.00 34.59 75 ALA D N 1
ATOM 7809 C CA . ALA D 1 75 ? 317.223 143.864 265.881 1.00 30.68 75 ALA D CA 1
ATOM 7810 C C . ALA D 1 75 ? 317.354 145.348 266.201 1.00 35.14 75 ALA D C 1
ATOM 7811 O O . ALA D 1 75 ? 316.875 146.210 265.461 1.00 41.52 75 ALA D O 1
ATOM 7813 N N . ASN D 1 76 ? 318.020 145.638 267.315 1.00 33.24 76 ASN D N 1
ATOM 7814 C CA . ASN D 1 76 ? 318.174 147.003 267.797 1.00 30.48 76 ASN D CA 1
ATOM 7815 C C . ASN D 1 76 ? 319.395 147.652 267.160 1.00 32.58 76 ASN D C 1
ATOM 7816 O O . ASN D 1 76 ? 320.405 146.986 266.919 1.00 37.60 76 ASN D O 1
ATOM 7821 N N . LYS D 1 77 ? 319.297 148.950 266.894 1.00 33.29 77 LYS D N 1
ATOM 7822 C CA . LYS D 1 77 ? 320.364 149.720 266.276 1.00 35.15 77 LYS D CA 1
ATOM 7823 C C . LYS D 1 77 ? 320.772 150.872 267.184 1.00 37.51 77 LYS D C 1
ATOM 7824 O O . LYS D 1 77 ? 320.009 151.310 268.047 1.00 38.76 77 LYS D O 1
ATOM 7830 N N . THR D 1 78 ? 321.994 151.359 266.984 1.00 37.53 78 THR D N 1
ATOM 7831 C CA . THR D 1 78 ? 322.551 152.439 267.786 1.00 36.84 78 THR D CA 1
ATOM 7832 C C . THR D 1 78 ? 322.796 153.666 266.918 1.00 37.72 78 THR D C 1
ATOM 7833 O O . THR D 1 78 ? 323.363 153.563 265.827 1.00 35.94 78 THR D O 1
ATOM 7837 N N . PHE D 1 79 ? 322.387 154.829 267.422 1.00 34.26 79 PHE D N 1
ATOM 7838 C CA . PHE D 1 79 ? 322.480 156.086 266.696 1.00 29.44 79 PHE D CA 1
ATOM 7839 C C . PHE D 1 79 ? 323.304 157.080 267.501 1.00 33.03 79 PHE D C 1
ATOM 7840 O O . PHE D 1 79 ? 323.420 156.964 268.722 1.00 34.97 79 PHE D O 1
ATOM 7848 N N . GLU D 1 80 ? 323.885 158.056 266.805 1.00 37.42 80 GLU D N 1
ATOM 7849 C CA . GLU D 1 80 ? 324.727 159.050 267.456 1.00 32.84 80 GLU D CA 1
ATOM 7850 C C . GLU D 1 80 ? 324.821 160.303 266.599 1.00 36.24 80 GLU D C 1
ATOM 7851 O O . GLU D 1 80 ? 324.605 160.264 265.385 1.00 37.41 80 GLU D O 1
ATOM 7857 N N . GLY D 1 81 ? 325.152 161.416 267.250 1.00 35.23 81 GLY D N 1
ATOM 7858 C CA . GLY D 1 81 ? 325.404 162.678 266.581 1.00 31.39 81 GLY D CA 1
ATOM 7859 C C . GLY D 1 81 ? 326.257 163.585 267.446 1.00 28.44 81 GLY D C 1
ATOM 7860 O O . GLY D 1 81 ? 325.958 163.762 268.629 1.00 34.47 81 GLY D O 1
ATOM 7861 N N . THR D 1 82 ? 327.319 164.162 266.886 1.00 28.72 82 THR D N 1
ATOM 7862 C CA . THR D 1 82 ? 328.274 164.930 267.673 1.00 36.83 82 THR D CA 1
ATOM 7863 C C . THR D 1 82 ? 328.636 166.223 266.957 1.00 38.47 82 THR D C 1
ATOM 7864 O O . THR D 1 82 ? 328.788 166.243 265.734 1.00 37.33 82 THR D O 1
ATOM 7868 N N . VAL D 1 83 ? 328.775 167.300 267.730 1.00 35.16 83 VAL D N 1
ATOM 7869 C CA . VAL D 1 83 ? 329.158 168.610 267.218 1.00 32.42 83 VAL D CA 1
ATOM 7870 C C . VAL D 1 83 ? 330.218 169.198 268.138 1.00 35.05 83 VAL D C 1
ATOM 7871 O O . VAL D 1 83 ? 330.077 169.158 269.364 1.00 39.95 83 VAL D O 1
ATOM 7875 N N . GLY D 1 84 ? 331.279 169.745 267.547 1.00 39.07 84 GLY D N 1
ATOM 7876 C CA . GLY D 1 84 ? 332.368 170.305 268.324 1.00 41.22 84 GLY D CA 1
ATOM 7877 C C . GLY D 1 84 ? 332.642 171.772 268.061 1.00 41.22 84 GLY D C 1
ATOM 7878 O O . GLY D 1 84 ? 332.769 172.194 266.909 1.00 40.92 84 GLY D O 1
ATOM 7879 N N . ILE D 1 85 ? 332.742 172.559 269.130 1.00 38.95 85 ILE D N 1
ATOM 7880 C CA . ILE D 1 85 ? 333.027 173.985 269.050 1.00 35.02 85 ILE D CA 1
ATOM 7881 C C . ILE D 1 85 ? 334.219 174.284 269.948 1.00 41.67 85 ILE D C 1
ATOM 7882 O O . ILE D 1 85 ? 334.322 173.751 271.058 1.00 45.51 85 ILE D O 1
ATOM 7887 N N . SER D 1 86 ? 335.134 175.114 269.455 1.00 47.16 86 SER D N 1
ATOM 7888 C CA . SER D 1 86 ? 336.355 175.409 270.189 1.00 40.99 86 SER D CA 1
ATOM 7889 C C . SER D 1 86 ? 336.051 176.184 271.464 1.00 43.46 86 SER D C 1
ATOM 7890 O O . SER D 1 86 ? 335.058 176.908 271.556 1.00 50.68 86 SER D O 1
ATOM 7893 N N . ARG D 1 87 ? 336.921 176.018 272.461 1.00 35.41 87 ARG D N 1
ATOM 7894 C CA . ARG D 1 87 ? 336.748 176.740 273.717 1.00 37.06 87 ARG D CA 1
ATOM 7895 C C . ARG D 1 87 ? 336.865 178.241 273.500 1.00 46.26 87 ARG D C 1
ATOM 7896 O O . ARG D 1 87 ? 336.110 179.026 274.083 1.00 49.47 87 ARG D O 1
ATOM 7904 N N . ASP D 1 88 ? 337.811 178.656 272.659 1.00 48.18 88 ASP D N 1
ATOM 7905 C CA . ASP D 1 88 ? 337.972 180.069 272.344 1.00 40.70 88 ASP D CA 1
ATOM 7906 C C . ASP D 1 88 ? 336.696 180.645 271.742 1.00 44.66 88 ASP D C 1
ATOM 7907 O O . ASP D 1 88 ? 336.191 181.678 272.188 1.00 50.81 88 ASP D O 1
ATOM 7912 N N . ASP D 1 89 ? 336.152 179.968 270.730 1.00 43.55 89 ASP D N 1
ATOM 7913 C CA . ASP D 1 89 ? 334.956 180.469 270.062 1.00 41.03 89 ASP D CA 1
ATOM 7914 C C . ASP D 1 89 ? 333.759 180.472 271.000 1.00 41.04 89 ASP D C 1
ATOM 7915 O O . ASP D 1 89 ? 332.862 181.312 270.869 1.00 44.12 89 ASP D O 1
ATOM 7920 N N . PHE D 1 90 ? 333.717 179.533 271.945 1.00 38.70 90 PHE D N 1
ATOM 7921 C CA . PHE D 1 90 ? 332.605 179.500 272.887 1.00 41.24 90 PHE D CA 1
ATOM 7922 C C . PHE D 1 90 ? 332.698 180.632 273.903 1.00 43.07 90 PHE D C 1
ATOM 7923 O O . PHE D 1 90 ? 331.700 181.306 274.180 1.00 41.14 90 PHE D O 1
ATOM 7931 N N . GLU D 1 91 ? 333.884 180.860 274.470 1.00 47.73 91 GLU D N 1
ATOM 7932 C CA . GLU D 1 91 ? 334.015 181.869 275.516 1.00 46.45 91 GLU D CA 1
ATOM 7933 C C . GLU D 1 91 ? 334.044 183.286 274.961 1.00 47.31 91 GLU D C 1
ATOM 7934 O O . GLU D 1 91 ? 333.631 184.221 275.654 1.00 49.58 91 GLU D O 1
ATOM 7940 N N . ASP D 1 92 ? 334.520 183.473 273.731 1.00 43.56 92 ASP D N 1
ATOM 7941 C CA . ASP D 1 92 ? 334.603 184.809 273.159 1.00 41.55 92 ASP D CA 1
ATOM 7942 C C . ASP D 1 92 ? 333.283 185.293 272.578 1.00 46.35 92 ASP D C 1
ATOM 7943 O O . ASP D 1 92 ? 333.208 186.442 272.130 1.00 51.87 92 ASP D O 1
ATOM 7948 N N . ASP D 1 93 ? 332.250 184.457 272.572 1.00 45.01 93 ASP D N 1
ATOM 7949 C CA . ASP D 1 93 ? 330.955 184.841 272.022 1.00 42.98 93 ASP D CA 1
ATOM 7950 C C . ASP D 1 93 ? 330.233 185.761 272.998 1.00 40.62 93 ASP D C 1
ATOM 7951 O O . ASP D 1 93 ? 329.711 185.307 274.020 1.00 41.99 93 ASP D O 1
ATOM 7956 N N . ASN D 1 94 ? 330.196 187.053 272.681 1.00 39.82 94 ASN D N 1
ATOM 7957 C CA . ASN D 1 94 ? 329.495 188.039 273.489 1.00 40.59 94 ASN D CA 1
ATOM 7958 C C . ASN D 1 94 ? 328.084 188.313 272.993 1.00 42.42 94 ASN D C 1
ATOM 7959 O O . ASN D 1 94 ? 327.381 189.135 273.587 1.00 41.16 94 ASN D O 1
ATOM 7964 N N . LEU D 1 95 ? 327.653 187.645 271.926 1.00 41.18 95 LEU D N 1
ATOM 7965 C CA . LEU D 1 95 ? 326.346 187.880 271.328 1.00 36.79 95 LEU D CA 1
ATOM 7966 C C . LEU D 1 95 ? 325.302 186.883 271.809 1.00 39.44 95 LEU D C 1
ATOM 7967 O O . LEU D 1 95 ? 324.138 187.249 272.000 1.00 39.99 95 LEU D O 1
ATOM 7972 N N . GLY D 1 96 ? 325.695 185.633 272.013 1.00 41.77 96 GLY D N 1
ATOM 7973 C CA . GLY D 1 96 ? 324.772 184.593 272.405 1.00 35.84 96 GLY D CA 1
ATOM 7974 C C . GLY D 1 96 ? 324.294 183.699 271.286 1.00 33.41 96 GLY D C 1
ATOM 7975 O O . GLY D 1 96 ? 323.288 183.005 271.465 1.00 38.19 96 GLY D O 1
ATOM 7976 N N . ILE D 1 97 ? 324.971 183.700 270.137 1.00 27.92 97 ILE D N 1
ATOM 7977 C CA . ILE D 1 97 ? 324.527 182.886 269.011 1.00 31.48 97 ILE D CA 1
ATOM 7978 C C . ILE D 1 97 ? 324.666 181.402 269.325 1.00 36.82 97 ILE D C 1
ATOM 7979 O O . ILE D 1 97 ? 323.766 180.607 269.033 1.00 40.38 97 ILE D O 1
ATOM 7984 N N . TYR D 1 98 ? 325.780 181.004 269.931 1.00 33.49 98 TYR D N 1
ATOM 7985 C CA . TYR D 1 98 ? 326.077 179.597 270.163 1.00 29.11 98 TYR D CA 1
ATOM 7986 C C . TYR D 1 98 ? 325.407 179.042 271.412 1.00 35.24 98 TYR D C 1
ATOM 7987 O O . TYR D 1 98 ? 325.585 177.859 271.716 1.00 38.74 98 TYR D O 1
ATOM 7996 N N . ALA D 1 99 ? 324.665 179.864 272.150 1.00 38.33 99 ALA D N 1
ATOM 7997 C CA . ALA D 1 99 ? 324.042 179.385 273.382 1.00 34.68 99 ALA D CA 1
ATOM 7998 C C . ALA D 1 99 ? 323.043 178.258 273.150 1.00 36.84 99 ALA D C 1
ATOM 7999 O O . ALA D 1 99 ? 323.112 177.249 273.873 1.00 37.81 99 ALA D O 1
ATOM 8001 N N . PRO D 1 100 ? 322.102 178.341 272.193 1.00 37.22 100 PRO D N 1
ATOM 8002 C CA . PRO D 1 100 ? 321.136 177.240 272.030 1.00 38.64 100 PRO D CA 1
ATOM 8003 C C . PRO D 1 100 ? 321.660 176.108 271.149 1.00 39.29 100 PRO D C 1
ATOM 8004 O O . PRO D 1 100 ? 321.245 175.931 270.004 1.00 44.40 100 PRO D O 1
ATOM 8008 N N . ILE D 1 101 ? 322.587 175.324 271.689 1.00 34.08 101 ILE D N 1
ATOM 8009 C CA . ILE D 1 101 ? 323.038 174.098 271.043 1.00 32.19 101 ILE D CA 1
ATOM 8010 C C . ILE D 1 101 ? 322.448 172.866 271.716 1.00 41.31 101 ILE D C 1
ATOM 8011 O O . ILE D 1 101 ? 322.073 171.907 271.042 1.00 46.68 101 ILE D O 1
ATOM 8016 N N . PHE D 1 102 ? 322.347 172.883 273.046 1.00 34.77 102 PHE D N 1
ATOM 8017 C CA . PHE D 1 102 ? 321.717 171.776 273.754 1.00 33.44 102 PHE D CA 1
ATOM 8018 C C . PHE D 1 102 ? 320.251 171.639 273.361 1.00 37.92 102 PHE D C 1
ATOM 8019 O O . PHE D 1 102 ? 319.739 170.520 273.218 1.00 41.21 102 PHE D O 1
ATOM 8027 N N . GLN D 1 103 ? 319.561 172.767 273.185 1.00 34.72 103 GLN D N 1
ATOM 8028 C CA . GLN D 1 103 ? 318.178 172.732 272.722 1.00 34.23 103 GLN D CA 1
ATOM 8029 C C . GLN D 1 103 ? 318.080 172.082 271.351 1.00 36.85 103 GLN D C 1
ATOM 8030 O O . GLN D 1 103 ? 317.186 171.266 271.099 1.00 43.84 103 GLN D O 1
ATOM 8036 N N . GLU D 1 104 ? 318.991 172.439 270.445 1.00 25.61 104 GLU D N 1
ATOM 8037 C CA . GLU D 1 104 ? 318.984 171.825 269.125 1.00 26.40 104 GLU D CA 1
ATOM 8038 C C . GLU D 1 104 ? 319.297 170.338 269.201 1.00 32.58 104 GLU D C 1
ATOM 8039 O O . GLU D 1 104 ? 318.732 169.552 268.435 1.00 41.04 104 GLU D O 1
ATOM 8045 N N . MET D 1 105 ? 320.184 169.933 270.110 1.00 31.83 105 MET D N 1
ATOM 8046 C CA . MET D 1 105 ? 320.464 168.512 270.291 1.00 30.31 105 MET D CA 1
ATOM 8047 C C . MET D 1 105 ? 319.214 167.760 270.728 1.00 28.96 105 MET D C 1
ATOM 8048 O O . MET D 1 105 ? 318.887 166.698 270.184 1.00 31.22 105 MET D O 1
ATOM 8053 N N . GLY D 1 106 ? 318.498 168.302 271.713 1.00 27.58 106 GLY D N 1
ATOM 8054 C CA . GLY D 1 106 ? 317.267 167.667 272.148 1.00 27.39 106 GLY D CA 1
ATOM 8055 C C . GLY D 1 106 ? 316.217 167.612 271.058 1.00 28.55 106 GLY D C 1
ATOM 8056 O O . GLY D 1 106 ? 315.518 166.606 270.911 1.00 38.37 106 GLY D O 1
ATOM 8057 N N . ARG D 1 107 ? 316.093 168.687 270.277 1.00 24.58 107 ARG D N 1
ATOM 8058 C CA . ARG D 1 107 ? 315.141 168.692 269.175 1.00 26.90 107 ARG D CA 1
ATOM 8059 C C . ARG D 1 107 ? 315.498 167.656 268.119 1.00 33.04 107 ARG D C 1
ATOM 8060 O O . ARG D 1 107 ? 314.608 166.983 267.590 1.00 36.15 107 ARG D O 1
ATOM 8068 N N . SER D 1 108 ? 316.782 167.513 267.797 1.00 32.84 108 SER D N 1
ATOM 8069 C CA . SER D 1 108 ? 317.203 166.516 266.823 1.00 26.93 108 SER D CA 1
ATOM 8070 C C . SER D 1 108 ? 317.026 165.094 267.327 1.00 27.13 108 SER D C 1
ATOM 8071 O O . SER D 1 108 ? 316.791 164.192 266.518 1.00 29.43 108 SER D O 1
ATOM 8074 N N . ALA D 1 109 ? 317.160 164.866 268.632 1.00 28.21 109 ALA D N 1
ATOM 8075 C CA . ALA D 1 109 ? 316.918 163.540 269.183 1.00 23.80 109 ALA D CA 1
ATOM 8076 C C . ALA D 1 109 ? 315.439 163.205 269.308 1.00 29.67 109 ALA D C 1
ATOM 8077 O O . ALA D 1 109 ? 315.078 162.028 269.221 1.00 36.01 109 ALA D O 1
ATOM 8079 N N . ALA D 1 110 ? 314.579 164.201 269.510 1.00 29.47 110 ALA D N 1
ATOM 8080 C CA . ALA D 1 110 ? 313.153 163.951 269.672 1.00 24.30 110 ALA D CA 1
ATOM 8081 C C . ALA D 1 110 ? 312.417 163.785 268.351 1.00 24.72 110 ALA D C 1
ATOM 8082 O O . ALA D 1 110 ? 311.219 163.488 268.361 1.00 29.91 110 ALA D O 1
ATOM 8084 N N . VAL D 1 111 ? 313.099 163.969 267.221 1.00 28.20 111 VAL D N 1
ATOM 8085 C CA . VAL D 1 111 ? 312.478 163.870 265.904 1.00 28.50 111 VAL D CA 1
ATOM 8086 C C . VAL D 1 111 ? 312.641 162.486 265.286 1.00 31.09 111 VAL D C 1
ATOM 8087 O O . VAL D 1 111 ? 311.820 162.096 264.441 1.00 32.70 111 VAL D O 1
ATOM 8091 N N . GLN D 1 112 ? 313.624 161.708 265.734 1.00 30.02 112 GLN D N 1
ATOM 8092 C CA . GLN D 1 112 ? 313.973 160.457 265.062 1.00 27.10 112 GLN D CA 1
ATOM 8093 C C . GLN D 1 112 ? 312.814 159.477 264.893 1.00 33.36 112 GLN D C 1
ATOM 8094 O O . GLN D 1 112 ? 312.687 158.904 263.797 1.00 31.71 112 GLN D O 1
ATOM 8100 N N . PRO D 1 113 ? 311.972 159.201 265.900 1.00 28.48 113 PRO D N 1
ATOM 8101 C CA . PRO D 1 113 ? 310.898 158.215 265.680 1.00 22.35 113 PRO D CA 1
ATOM 8102 C C . PRO D 1 113 ? 309.968 158.569 264.531 1.00 29.79 113 PRO D C 1
ATOM 8103 O O . PRO D 1 113 ? 309.554 157.680 263.776 1.00 35.20 113 PRO D O 1
ATOM 8107 N N . ASP D 1 114 ? 309.632 159.851 264.374 1.00 30.86 114 ASP D N 1
ATOM 8108 C CA . ASP D 1 114 ? 308.805 160.270 263.249 1.00 23.25 114 ASP D CA 1
ATOM 8109 C C . ASP D 1 114 ? 309.492 159.994 261.923 1.00 25.00 114 ASP D C 1
ATOM 8110 O O . ASP D 1 114 ? 308.890 159.399 261.020 1.00 30.74 114 ASP D O 1
ATOM 8115 N N . GLU D 1 115 ? 310.748 160.413 261.796 1.00 26.77 115 GLU D N 1
ATOM 8116 C CA . GLU D 1 115 ? 311.499 160.244 260.563 1.00 25.35 115 GLU D CA 1
ATOM 8117 C C . GLU D 1 115 ? 311.796 158.788 260.252 1.00 26.70 115 GLU D C 1
ATOM 8118 O O . GLU D 1 115 ? 312.114 158.470 259.103 1.00 29.24 115 GLU D O 1
ATOM 8124 N N . LEU D 1 116 ? 311.713 157.903 261.243 1.00 24.61 116 LEU D N 1
ATOM 8125 C CA . LEU D 1 116 ? 311.887 156.476 261.002 1.00 24.64 116 LEU D CA 1
ATOM 8126 C C . LEU D 1 116 ? 310.583 155.801 260.598 1.00 21.50 116 LEU D C 1
ATOM 8127 O O . LEU D 1 116 ? 310.549 155.054 259.613 1.00 24.92 116 LEU D O 1
ATOM 8132 N N . ILE D 1 117 ? 309.504 156.060 261.338 1.00 23.50 117 ILE D N 1
ATOM 8133 C CA . ILE D 1 117 ? 308.226 155.431 261.030 1.00 20.01 117 ILE D CA 1
ATOM 8134 C C . ILE D 1 117 ? 307.707 155.897 259.677 1.00 20.66 117 ILE D C 1
ATOM 8135 O O . ILE D 1 117 ? 307.267 155.083 258.857 1.00 25.93 117 ILE D O 1
ATOM 8140 N N . PHE D 1 118 ? 307.759 157.200 259.405 1.00 18.77 118 PHE D N 1
ATOM 8141 C CA . PHE D 1 118 ? 307.228 157.698 258.145 1.00 16.82 118 PHE D CA 1
ATOM 8142 C C . PHE D 1 118 ? 308.164 157.467 256.971 1.00 24.02 118 PHE D C 1
ATOM 8143 O O . PHE D 1 118 ? 307.762 157.698 255.828 1.00 32.81 118 PHE D O 1
ATOM 8151 N N . LYS D 1 119 ? 309.397 157.036 257.219 1.00 26.26 119 LYS D N 1
ATOM 8152 C CA . LYS D 1 119 ? 310.266 156.551 256.156 1.00 24.35 119 LYS D CA 1
ATOM 8153 C C . LYS D 1 119 ? 310.056 155.077 255.869 1.00 27.24 119 LYS D C 1
ATOM 8154 O O . LYS D 1 119 ? 310.186 154.658 254.717 1.00 33.11 119 LYS D O 1
ATOM 8160 N N . LEU D 1 120 ? 309.510 154.299 256.807 1.00 32.08 120 LEU D N 1
ATOM 8161 C CA . LEU D 1 120 ? 309.193 152.862 256.560 1.00 25.73 120 LEU D CA 1
ATOM 8162 C C . LEU D 1 120 ? 308.116 152.728 255.491 1.00 27.24 120 LEU D C 1
ATOM 8163 O O . LEU D 1 120 ? 308.140 151.731 254.784 1.00 25.61 120 LEU D O 1
ATOM 8168 N N . LEU D 1 121 ? 307.189 153.674 255.394 1.00 31.12 121 LEU D N 1
ATOM 8169 C CA . LEU D 1 121 ? 306.050 153.540 254.445 1.00 31.40 121 LEU D CA 1
ATOM 8170 C C . LEU D 1 121 ? 306.489 153.960 253.049 1.00 31.59 121 LEU D C 1
ATOM 8171 O O . LEU D 1 121 ? 305.993 153.380 252.093 1.00 35.35 121 LEU D O 1
ATOM 8176 N N . LYS D 1 122 ? 307.364 154.954 252.944 1.00 28.67 122 LYS D N 1
ATOM 8177 C CA . LYS D 1 122 ? 307.863 155.369 251.613 1.00 26.10 122 LYS D CA 1
ATOM 8178 C C . LYS D 1 122 ? 308.638 154.218 250.985 1.00 31.12 122 LYS D C 1
ATOM 8179 O O . LYS D 1 122 ? 308.332 153.859 249.849 1.00 33.82 122 LYS D O 1
ATOM 8185 N N . ASP D 1 123 ? 309.614 153.670 251.687 1.00 32.77 123 ASP D N 1
ATOM 8186 C CA . ASP D 1 123 ? 310.424 152.629 251.069 1.00 32.46 123 ASP D CA 1
ATOM 8187 C C . ASP D 1 123 ? 309.840 151.240 251.294 1.00 32.91 123 ASP D C 1
ATOM 8188 O O . ASP D 1 123 ? 310.580 150.253 251.332 1.00 35.25 123 ASP D O 1
ATOM 8193 N N . GLY D 1 124 ? 308.525 151.147 251.451 1.00 28.60 124 GLY D N 1
ATOM 8194 C CA . GLY D 1 124 ? 307.863 149.876 251.636 1.00 26.49 124 GLY D CA 1
ATOM 8195 C C . GLY D 1 124 ? 307.744 149.026 250.398 1.00 30.26 124 GLY D C 1
ATOM 8196 O O . GLY D 1 124 ? 307.359 147.859 250.496 1.00 32.24 124 GLY D O 1
ATOM 8197 N N . PHE D 1 125 ? 308.060 149.572 249.229 1.00 32.35 125 PHE D N 1
ATOM 8198 C CA . PHE D 1 125 ? 308.059 148.803 247.994 1.00 30.36 125 PHE D CA 1
ATOM 8199 C C . PHE D 1 125 ? 309.323 147.978 247.817 1.00 35.16 125 PHE D C 1
ATOM 8200 O O . PHE D 1 125 ? 309.380 147.148 246.904 1.00 38.93 125 PHE D O 1
ATOM 8208 N N . THR D 1 126 ? 310.335 148.182 248.662 1.00 36.10 126 THR D N 1
ATOM 8209 C CA . THR D 1 126 ? 311.595 147.463 248.552 1.00 36.60 126 THR D CA 1
ATOM 8210 C C . THR D 1 126 ? 312.029 146.763 249.830 1.00 41.65 126 THR D C 1
ATOM 8211 O O . THR D 1 126 ? 313.003 146.004 249.788 1.00 41.91 126 THR D O 1
ATOM 8215 N N . GLN D 1 127 ? 311.357 146.988 250.954 1.00 42.79 127 GLN D N 1
ATOM 8216 C CA . GLN D 1 127 ? 311.802 146.383 252.201 1.00 36.93 127 GLN D CA 1
ATOM 8217 C C . GLN D 1 127 ? 310.972 145.151 252.534 1.00 38.67 127 GLN D C 1
ATOM 8218 O O . GLN D 1 127 ? 309.740 145.192 252.458 1.00 38.00 127 GLN D O 1
ATOM 8224 N N . PRO D 1 128 ? 311.620 144.054 252.909 1.00 41.03 128 PRO D N 1
ATOM 8225 C CA . PRO D 1 128 ? 310.893 142.807 253.152 1.00 43.69 128 PRO D CA 1
ATOM 8226 C C . PRO D 1 128 ? 310.118 142.817 254.460 1.00 40.32 128 PRO D C 1
ATOM 8227 O O . PRO D 1 128 ? 310.420 143.566 255.390 1.00 42.59 128 PRO D O 1
ATOM 8231 N N . CYS D 1 129 ? 309.105 141.954 254.518 1.00 37.07 129 CYS D N 1
ATOM 8232 C CA . CYS D 1 129 ? 308.281 141.724 255.691 1.00 40.48 129 CYS D CA 1
ATOM 8233 C C . CYS D 1 129 ? 308.459 140.271 256.139 1.00 41.30 129 CYS D C 1
ATOM 8234 O O . CYS D 1 129 ? 309.390 139.590 255.675 1.00 44.85 129 CYS D O 1
ATOM 8237 N N . TYR D 1 130 ? 307.596 139.806 257.045 1.00 39.16 130 TYR D N 1
ATOM 8238 C CA . TYR D 1 130 ? 307.819 138.513 257.684 1.00 36.26 130 TYR D CA 1
ATOM 8239 C C . TYR D 1 130 ? 307.796 137.356 256.691 1.00 38.96 130 TYR D C 1
ATOM 8240 O O . TYR D 1 130 ? 308.474 136.348 256.914 1.00 38.63 130 TYR D O 1
ATOM 8249 N N . ASP D 1 131 ? 307.040 137.469 255.599 1.00 45.26 131 ASP D N 1
ATOM 8250 C CA . ASP D 1 131 ? 306.955 136.354 254.661 1.00 41.42 131 ASP D CA 1
ATOM 8251 C C . ASP D 1 131 ? 308.101 136.328 253.658 1.00 43.54 131 ASP D C 1
ATOM 8252 O O . ASP D 1 131 ? 308.181 135.387 252.862 1.00 47.77 131 ASP D O 1
ATOM 8257 N N . GLY D 1 132 ? 308.979 137.327 253.672 1.00 39.99 132 GLY D N 1
ATOM 8258 C CA . GLY D 1 132 ? 310.132 137.369 252.806 1.00 39.67 132 GLY D CA 1
ATOM 8259 C C . GLY D 1 132 ? 309.990 138.274 251.600 1.00 40.60 132 GLY D C 1
ATOM 8260 O O . GLY D 1 132 ? 311.006 138.662 251.015 1.00 42.80 132 GLY D O 1
ATOM 8261 N N . GLN D 1 133 ? 308.769 138.622 251.217 1.00 40.55 133 GLN D N 1
ATOM 8262 C CA . GLN D 1 133 ? 308.552 139.529 250.103 1.00 44.23 133 GLN D CA 1
ATOM 8263 C C . GLN D 1 133 ? 308.547 140.973 250.590 1.00 39.89 133 GLN D C 1
ATOM 8264 O O . GLN D 1 133 ? 308.557 141.252 251.788 1.00 39.58 133 GLN D O 1
ATOM 8270 N N . ASN D 1 134 ? 308.529 141.898 249.637 1.00 32.91 134 ASN D N 1
ATOM 8271 C CA . ASN D 1 134 ? 308.429 143.310 249.968 1.00 34.58 134 ASN D CA 1
ATOM 8272 C C . ASN D 1 134 ? 307.088 143.599 250.628 1.00 37.46 134 ASN D C 1
ATOM 8273 O O . ASN D 1 134 ? 306.106 142.886 250.419 1.00 43.43 134 ASN D O 1
ATOM 8278 N N . PHE D 1 135 ? 307.056 144.654 251.446 1.00 30.79 135 PHE D N 1
ATOM 8279 C CA . PHE D 1 135 ? 305.833 144.992 252.168 1.00 24.27 135 PHE D CA 1
ATOM 8280 C C . PHE D 1 135 ? 304.693 145.304 251.208 1.00 28.14 135 PHE D C 1
ATOM 8281 O O . PHE D 1 135 ? 303.572 144.812 251.374 1.00 26.60 135 PHE D O 1
ATOM 8289 N N . PHE D 1 136 ? 304.967 146.111 250.188 1.00 29.25 136 PHE D N 1
ATOM 8290 C CA . PHE D 1 136 ? 303.997 146.413 249.140 1.00 25.14 136 PHE D CA 1
ATOM 8291 C C . PHE D 1 136 ? 304.441 145.665 247.892 1.00 30.32 136 PHE D C 1
ATOM 8292 O O . PHE D 1 136 ? 305.363 146.090 247.194 1.00 36.73 136 PHE D O 1
ATOM 8300 N N . ASP D 1 137 ? 303.778 144.548 247.613 1.00 30.98 137 ASP D N 1
ATOM 8301 C CA . ASP D 1 137 ? 304.184 143.652 246.546 1.00 30.01 137 ASP D CA 1
ATOM 8302 C C . ASP D 1 137 ? 302.943 143.133 245.839 1.00 37.01 137 ASP D C 1
ATOM 8303 O O . ASP D 1 137 ? 301.842 143.137 246.393 1.00 40.16 137 ASP D O 1
ATOM 8308 N N . LYS D 1 138 ? 303.090 142.778 244.563 1.00 39.99 138 LYS D N 1
ATOM 8309 C CA . LYS D 1 138 ? 301.940 142.264 243.780 1.00 34.68 138 LYS D CA 1
ATOM 8310 C C . LYS D 1 138 ? 302.032 140.746 243.756 1.00 33.05 138 LYS D C 1
ATOM 8311 O O . LYS D 1 138 ? 301.442 140.148 242.873 1.00 38.17 138 LYS D O 1
ATOM 8317 N N . GLU D 1 139 ? 302.737 140.161 244.716 1.00 34.53 139 GLU D N 1
ATOM 8318 C CA . GLU D 1 139 ? 302.969 138.701 244.673 1.00 37.50 139 GLU D CA 1
ATOM 8319 C C . GLU D 1 139 ? 303.080 138.124 246.084 1.00 38.26 139 GLU D C 1
ATOM 8320 O O . GLU D 1 139 ? 303.969 137.310 246.313 1.00 44.07 139 GLU D O 1
ATOM 8326 N N . HIS D 1 140 ? 302.160 138.482 246.969 1.00 29.80 140 HIS D N 1
ATOM 8327 C CA . HIS D 1 140 ? 302.189 137.973 248.357 1.00 29.20 140 HIS D CA 1
ATOM 8328 C C . HIS D 1 140 ? 301.511 136.612 248.351 1.00 34.31 140 HIS D C 1
ATOM 8329 O O . HIS D 1 140 ? 300.333 136.567 247.991 1.00 42.18 140 HIS D O 1
ATOM 8336 N N . PRO D 1 141 ? 302.153 135.519 248.791 1.00 39.32 141 PRO D N 1
ATOM 8337 C CA . PRO D 1 141 ? 301.624 134.154 248.646 1.00 39.21 141 PRO D CA 1
ATOM 8338 C C . PRO D 1 141 ? 300.531 133.865 249.664 1.00 40.46 141 PRO D C 1
ATOM 8339 O O . PRO D 1 141 ? 300.676 134.162 250.851 1.00 49.14 141 PRO D O 1
ATOM 8343 N N . VAL D 1 142 ? 299.433 133.279 249.194 1.00 34.21 142 VAL D N 1
ATOM 8344 C CA . VAL D 1 142 ? 298.344 132.809 250.043 1.00 37.27 142 VAL D CA 1
ATOM 8345 C C . VAL D 1 142 ? 298.155 131.322 249.778 1.00 42.89 142 VAL D C 1
ATOM 8346 O O . VAL D 1 142 ? 298.073 130.899 248.620 1.00 45.30 142 VAL D O 1
ATOM 8350 N N . TYR D 1 143 ? 298.086 130.534 250.844 1.00 45.51 143 TYR D N 1
ATOM 8351 C CA . TYR D 1 143 ? 298.156 129.097 250.649 1.00 43.74 143 TYR D CA 1
ATOM 8352 C C . TYR D 1 143 ? 296.796 128.442 250.866 1.00 48.45 143 TYR D C 1
ATOM 8353 O O . TYR D 1 143 ? 295.991 128.917 251.672 1.00 52.08 143 TYR D O 1
ATOM 8362 N N . PRO D 1 144 ? 296.511 127.347 250.156 1.00 48.23 144 PRO D N 1
ATOM 8363 C CA . PRO D 1 144 ? 295.203 126.696 250.321 1.00 46.09 144 PRO D CA 1
ATOM 8364 C C . PRO D 1 144 ? 295.047 125.985 251.651 1.00 46.92 144 PRO D C 1
ATOM 8365 O O . PRO D 1 144 ? 293.914 125.806 252.111 1.00 47.02 144 PRO D O 1
ATOM 8369 N N . ASN D 1 145 ? 296.139 125.563 252.273 1.00 48.21 145 ASN D N 1
ATOM 8370 C CA . ASN D 1 145 ? 296.096 124.872 253.552 1.00 45.29 145 ASN D CA 1
ATOM 8371 C C . ASN D 1 145 ? 296.483 125.823 254.676 1.00 47.90 145 ASN D C 1
ATOM 8372 O O . ASN D 1 145 ? 297.049 126.893 254.448 1.00 49.47 145 ASN D O 1
ATOM 8377 N N . VAL D 1 146 ? 296.159 125.420 255.906 1.00 47.98 146 VAL D N 1
ATOM 8378 C CA . VAL D 1 146 ? 296.480 126.253 257.060 1.00 49.22 146 VAL D CA 1
ATOM 8379 C C . VAL D 1 146 ? 297.988 126.402 257.208 1.00 54.70 146 VAL D C 1
ATOM 8380 O O . VAL D 1 146 ? 298.495 127.501 257.465 1.00 56.35 146 VAL D O 1
ATOM 8384 N N . ASP D 1 147 ? 298.680 125.271 257.062 1.00 49.15 147 ASP D N 1
ATOM 8385 C CA . ASP D 1 147 ? 300.153 125.302 257.071 1.00 43.89 147 ASP D CA 1
ATOM 8386 C C . ASP D 1 147 ? 300.557 125.988 255.773 1.00 47.37 147 ASP D C 1
ATOM 8387 O O . ASP D 1 147 ? 299.709 126.186 254.916 1.00 50.62 147 ASP D O 1
ATOM 8392 N N . GLY D 1 148 ? 301.820 126.309 255.599 1.00 48.04 148 GLY D N 1
ATOM 8393 C CA . GLY D 1 148 ? 302.180 126.872 254.295 1.00 49.37 148 GLY D CA 1
ATOM 8394 C C . GLY D 1 148 ? 302.368 125.767 253.282 1.00 52.71 148 GLY D C 1
ATOM 8395 O O . GLY D 1 148 ? 303.446 125.698 252.676 1.00 55.06 148 GLY D O 1
ATOM 8396 N N . THR D 1 149 ? 301.380 124.904 253.135 1.00 49.98 149 THR D N 1
ATOM 8397 C CA . THR D 1 149 ? 301.537 123.758 252.220 1.00 51.24 149 THR D CA 1
ATOM 8398 C C . THR D 1 149 ? 300.537 123.957 251.090 1.00 54.93 149 THR D C 1
ATOM 8399 O O . THR D 1 149 ? 299.460 124.483 251.354 1.00 54.12 149 THR D O 1
ATOM 8403 N N . GLY D 1 150 ? 300.906 123.586 249.876 1.00 54.43 150 GLY D N 1
ATOM 8404 C CA . GLY D 1 150 ? 300.013 123.830 248.745 1.00 50.24 150 GLY D CA 1
ATOM 8405 C C . GLY D 1 150 ? 300.573 124.901 247.845 1.00 54.23 150 GLY D C 1
ATOM 8406 O O . GLY D 1 150 ? 301.531 125.564 248.249 1.00 55.33 150 GLY D O 1
ATOM 8407 N N . SER D 1 151 ? 299.996 125.054 246.666 1.00 53.90 151 SER D N 1
ATOM 8408 C CA . SER D 1 151 ? 300.441 126.037 245.690 1.00 52.66 151 SER D CA 1
ATOM 8409 C C . SER D 1 151 ? 299.930 127.424 246.057 1.00 53.57 151 SER D C 1
ATOM 8410 O O . SER D 1 151 ? 298.765 127.599 246.422 1.00 51.69 151 SER D O 1
ATOM 8413 N N . ALA D 1 152 ? 300.806 128.416 245.942 1.00 50.93 152 ALA D N 1
ATOM 8414 C CA . ALA D 1 152 ? 300.489 129.781 246.335 1.00 48.11 152 ALA D CA 1
ATOM 8415 C C . ALA D 1 152 ? 299.708 130.500 245.244 1.00 48.49 152 ALA D C 1
ATOM 8416 O O . ALA D 1 152 ? 300.013 130.372 244.056 1.00 51.00 152 ALA D O 1
ATOM 8418 N N . VAL D 1 153 ? 298.697 131.257 245.659 1.00 44.32 153 VAL D N 1
ATOM 8419 C CA . VAL D 1 153 ? 297.976 132.166 244.777 1.00 42.40 153 VAL D CA 1
ATOM 8420 C C . VAL D 1 153 ? 298.346 133.583 245.204 1.00 44.11 153 VAL D C 1
ATOM 8421 O O . VAL D 1 153 ? 298.094 133.997 246.337 1.00 47.13 153 VAL D O 1
ATOM 8425 N N . ASN D 1 154 ? 298.970 134.326 244.294 1.00 37.27 154 ASN D N 1
ATOM 8426 C CA . ASN D 1 154 ? 299.531 135.625 244.638 1.00 35.96 154 ASN D CA 1
ATOM 8427 C C . ASN D 1 154 ? 298.436 136.647 244.914 1.00 39.09 154 ASN D C 1
ATOM 8428 O O . ASN D 1 154 ? 297.401 136.672 244.245 1.00 43.50 154 ASN D O 1
ATOM 8433 N N . THR D 1 155 ? 298.679 137.494 245.908 1.00 36.67 155 THR D N 1
ATOM 8434 C CA . THR D 1 155 ? 297.805 138.601 246.264 1.00 31.47 155 THR D CA 1
ATOM 8435 C C . THR D 1 155 ? 298.633 139.878 246.345 1.00 38.42 155 THR D C 1
ATOM 8436 O O . THR D 1 155 ? 299.846 139.842 246.559 1.00 42.03 155 THR D O 1
ATOM 8440 N N . SER D 1 156 ? 297.974 141.021 246.161 1.00 30.26 156 SER D N 1
ATOM 8441 C CA . SER D 1 156 ? 298.668 142.300 246.086 1.00 27.71 156 SER D CA 1
ATOM 8442 C C . SER D 1 156 ? 298.010 143.322 246.997 1.00 29.34 156 SER D C 1
ATOM 8443 O O . SER D 1 156 ? 296.784 143.342 247.129 1.00 33.73 156 SER D O 1
ATOM 8446 N N . ASN D 1 157 ? 298.830 144.167 247.624 1.00 25.44 157 ASN D N 1
ATOM 8447 C CA . ASN D 1 157 ? 298.353 145.342 248.338 1.00 21.14 157 ASN D CA 1
ATOM 8448 C C . ASN D 1 157 ? 298.379 146.591 247.478 1.00 31.63 157 ASN D C 1
ATOM 8449 O O . ASN D 1 157 ? 298.024 147.667 247.962 1.00 37.13 157 ASN D O 1
ATOM 8454 N N . ILE D 1 158 ? 298.797 146.476 246.224 1.00 34.46 158 ILE D N 1
ATOM 8455 C CA . ILE D 1 158 ? 298.991 147.619 245.346 1.00 28.40 158 ILE D CA 1
ATOM 8456 C C . ILE D 1 158 ? 297.892 147.602 244.299 1.00 31.59 158 ILE D C 1
ATOM 8457 O O . ILE D 1 158 ? 297.778 146.645 243.524 1.00 38.12 158 ILE D O 1
ATOM 8462 N N . VAL D 1 159 ? 297.085 148.654 244.278 1.00 27.13 159 VAL D N 1
ATOM 8463 C CA . VAL D 1 159 ? 296.140 148.899 243.199 1.00 35.84 159 VAL D CA 1
ATOM 8464 C C . VAL D 1 159 ? 296.746 149.959 242.290 1.00 34.98 159 VAL D C 1
ATOM 8465 O O . VAL D 1 159 ? 297.052 151.072 242.732 1.00 29.82 159 VAL D O 1
ATOM 8469 N N . GLU D 1 160 ? 296.945 149.606 241.026 1.00 43.52 160 GLU D N 1
ATOM 8470 C CA . GLU D 1 160 ? 297.735 150.406 240.104 1.00 41.70 160 GLU D CA 1
ATOM 8471 C C . GLU D 1 160 ? 296.855 150.999 239.015 1.00 45.44 160 GLU D C 1
ATOM 8472 O O . GLU D 1 160 ? 295.989 150.317 238.461 1.00 45.43 160 GLU D O 1
ATOM 8478 N N . GLN D 1 161 ? 297.084 152.272 238.715 1.00 45.51 161 GLN D N 1
ATOM 8479 C CA . GLN D 1 161 ? 296.415 152.956 237.620 1.00 46.29 161 GLN D CA 1
ATOM 8480 C C . GLN D 1 161 ? 297.352 152.990 236.422 1.00 51.42 161 GLN D C 1
ATOM 8481 O O . GLN D 1 161 ? 298.526 153.348 236.559 1.00 51.25 161 GLN D O 1
ATOM 8487 N N . ASP D 1 162 ? 296.837 152.606 235.257 1.00 62.19 162 ASP D N 1
ATOM 8488 C CA . ASP D 1 162 ? 297.664 152.519 234.062 1.00 61.12 162 ASP D CA 1
ATOM 8489 C C . ASP D 1 162 ? 298.213 153.885 233.678 1.00 62.66 162 ASP D C 1
ATOM 8490 O O . ASP D 1 162 ? 297.478 154.875 233.635 1.00 62.74 162 ASP D O 1
ATOM 8495 N N . SER D 1 163 ? 299.516 153.925 233.392 1.00 64.03 163 SER D N 1
ATOM 8496 C CA . SER D 1 163 ? 300.210 155.127 232.931 1.00 65.19 163 SER D CA 1
ATOM 8497 C C . SER D 1 163 ? 300.040 156.273 233.933 1.00 65.90 163 SER D C 1
ATOM 8498 O O . SER D 1 163 ? 299.443 157.314 233.651 1.00 66.26 163 SER D O 1
ATOM 8501 N N . PHE D 1 164 ? 300.580 156.043 235.126 1.00 51.91 164 PHE D N 1
ATOM 8502 C CA . PHE D 1 164 ? 300.524 157.018 236.206 1.00 49.73 164 PHE D CA 1
ATOM 8503 C C . PHE D 1 164 ? 301.930 157.274 236.720 1.00 49.45 164 PHE D C 1
ATOM 8504 O O . PHE D 1 164 ? 302.645 156.331 237.076 1.00 46.73 164 PHE D O 1
ATOM 8512 N N . SER D 1 165 ? 302.323 158.543 236.759 1.00 54.76 165 SER D N 1
ATOM 8513 C CA . SER D 1 165 ? 303.593 158.971 237.340 1.00 55.18 165 SER D CA 1
ATOM 8514 C C . SER D 1 165 ? 303.280 160.075 238.343 1.00 57.74 165 SER D C 1
ATOM 8515 O O . SER D 1 165 ? 303.052 161.226 237.958 1.00 58.16 165 SER D O 1
ATOM 8518 N N . GLY D 1 166 ? 303.263 159.726 239.625 1.00 46.58 166 GLY D N 1
ATOM 8519 C CA . GLY D 1 166 ? 302.893 160.676 240.653 1.00 41.85 166 GLY D CA 1
ATOM 8520 C C . GLY D 1 166 ? 303.268 160.226 242.047 1.00 46.61 166 GLY D C 1
ATOM 8521 O O . GLY D 1 166 ? 304.352 159.677 242.259 1.00 50.28 166 GLY D O 1
ATOM 8522 N N . LEU D 1 167 ? 302.375 160.451 243.006 1.00 39.59 167 LEU D N 1
ATOM 8523 C CA . LEU D 1 167 ? 302.628 160.145 244.400 1.00 38.83 167 LEU D CA 1
ATOM 8524 C C . LEU D 1 167 ? 301.574 159.181 244.926 1.00 34.85 167 LEU D C 1
ATOM 8525 O O . LEU D 1 167 ? 300.374 159.413 244.724 1.00 34.61 167 LEU D O 1
ATOM 8530 N N . PRO D 1 168 ? 301.968 158.105 245.599 1.00 25.68 168 PRO D N 1
ATOM 8531 C CA . PRO D 1 168 ? 300.984 157.156 246.121 1.00 25.74 168 PRO D CA 1
ATOM 8532 C C . PRO D 1 168 ? 300.477 157.551 247.497 1.00 28.84 168 PRO D C 1
ATOM 8533 O O . PRO D 1 168 ? 301.112 158.311 248.230 1.00 32.94 168 PRO D O 1
ATOM 8537 N N . PHE D 1 169 ? 299.306 157.018 247.841 1.00 14.81 169 PHE D N 1
ATOM 8538 C CA . PHE D 1 169 ? 298.708 157.212 249.152 1.00 10.78 169 PHE D CA 1
ATOM 8539 C C . PHE D 1 169 ? 298.294 155.864 249.728 1.00 22.38 169 PHE D C 1
ATOM 8540 O O . PHE D 1 169 ? 298.072 154.897 248.998 1.00 29.94 169 PHE D O 1
ATOM 8548 N N . TYR D 1 170 ? 298.194 155.810 251.055 1.00 24.88 170 TYR D N 1
ATOM 8549 C CA . TYR D 1 170 ? 298.108 154.551 251.781 1.00 20.79 170 TYR D CA 1
ATOM 8550 C C . TYR D 1 170 ? 296.847 154.495 252.628 1.00 19.32 170 TYR D C 1
ATOM 8551 O O . TYR D 1 170 ? 296.347 155.517 253.098 1.00 23.84 170 TYR D O 1
ATOM 8560 N N . LEU D 1 171 ? 296.340 153.280 252.817 1.00 21.15 171 LEU D N 1
ATOM 8561 C CA . LEU D 1 171 ? 295.191 153.009 253.670 1.00 21.40 171 LEU D CA 1
ATOM 8562 C C . LEU D 1 171 ? 295.589 151.953 254.690 1.00 21.54 171 LEU D C 1
ATOM 8563 O O . LEU D 1 171 ? 296.153 150.919 254.322 1.00 31.41 171 LEU D O 1
ATOM 8568 N N . LEU D 1 172 ? 295.293 152.205 255.962 1.00 15.91 172 LEU D N 1
ATOM 8569 C CA . LEU D 1 172 ? 295.764 151.346 257.037 1.00 20.50 172 LEU D CA 1
ATOM 8570 C C . LEU D 1 172 ? 294.614 150.960 257.955 1.00 25.00 172 LEU D C 1
ATOM 8571 O O . LEU D 1 172 ? 293.599 151.653 258.043 1.00 29.26 172 LEU D O 1
ATOM 8576 N N . ASP D 1 173 ? 294.785 149.831 258.637 1.00 22.30 173 ASP D N 1
ATOM 8577 C CA . ASP D 1 173 ? 293.827 149.341 259.625 1.00 23.22 173 ASP D CA 1
ATOM 8578 C C . ASP D 1 173 ? 294.466 149.487 261.003 1.00 27.40 173 ASP D C 1
ATOM 8579 O O . ASP D 1 173 ? 295.015 148.540 261.563 1.00 25.72 173 ASP D O 1
ATOM 8584 N N . CYS D 1 174 ? 294.377 150.688 261.560 1.00 29.71 174 CYS D N 1
ATOM 8585 C CA . CYS D 1 174 ? 294.928 150.961 262.886 1.00 29.06 174 CYS D CA 1
ATOM 8586 C C . CYS D 1 174 ? 293.849 150.914 263.962 1.00 35.04 174 CYS D C 1
ATOM 8587 O O . CYS D 1 174 ? 293.639 151.879 264.692 1.00 40.83 174 CYS D O 1
ATOM 8590 N N . SER D 1 175 ? 293.158 149.782 264.081 1.00 31.46 175 SER D N 1
ATOM 8591 C CA . SER D 1 175 ? 292.017 149.670 264.982 1.00 33.36 175 SER D CA 1
ATOM 8592 C C . SER D 1 175 ? 292.180 148.529 265.978 1.00 36.29 175 SER D C 1
ATOM 8593 O O . SER D 1 175 ? 291.221 148.143 266.647 1.00 39.98 175 SER D O 1
ATOM 8596 N N . ARG D 1 176 ? 293.385 147.978 266.090 1.00 43.45 176 ARG D N 1
ATOM 8597 C CA . ARG D 1 176 ? 293.638 146.874 267.002 1.00 45.82 176 ARG D CA 1
ATOM 8598 C C . ARG D 1 176 ? 294.911 147.169 267.782 1.00 47.69 176 ARG D C 1
ATOM 8599 O O . ARG D 1 176 ? 295.551 148.207 267.598 1.00 45.13 176 ARG D O 1
ATOM 8607 N N . ALA D 1 177 ? 295.269 146.243 268.673 1.00 47.74 177 ALA D N 1
ATOM 8608 C CA . ALA D 1 177 ? 296.531 146.366 269.393 1.00 47.91 177 ALA D CA 1
ATOM 8609 C C . ALA D 1 177 ? 297.715 146.193 268.452 1.00 48.05 177 ALA D C 1
ATOM 8610 O O . ALA D 1 177 ? 298.777 146.788 268.667 1.00 46.42 177 ALA D O 1
ATOM 8612 N N . VAL D 1 178 ? 297.554 145.384 267.411 1.00 42.22 178 VAL D N 1
ATOM 8613 C CA . VAL D 1 178 ? 298.597 145.169 266.416 1.00 41.86 178 VAL D CA 1
ATOM 8614 C C . VAL D 1 178 ? 298.348 146.134 265.263 1.00 45.75 178 VAL D C 1
ATOM 8615 O O . VAL D 1 178 ? 297.292 146.101 264.629 1.00 47.99 178 VAL D O 1
ATOM 8619 N N . LYS D 1 179 ? 299.315 146.994 265.001 1.00 33.25 179 LYS D N 1
ATOM 8620 C CA . LYS D 1 179 ? 299.266 147.993 263.948 1.00 26.11 179 LYS D CA 1
ATOM 8621 C C . LYS D 1 179 ? 300.263 147.647 262.853 1.00 28.98 179 LYS D C 1
ATOM 8622 O O . LYS D 1 179 ? 301.181 146.850 263.059 1.00 33.73 179 LYS D O 1
ATOM 8628 N N . PRO D 1 180 ? 300.098 148.209 261.649 1.00 30.25 180 PRO D N 1
ATOM 8629 C CA . PRO D 1 180 ? 300.981 147.827 260.534 1.00 29.29 180 PRO D CA 1
ATOM 8630 C C . PRO D 1 180 ? 302.446 148.179 260.738 1.00 36.33 180 PRO D C 1
ATOM 8631 O O . PRO D 1 180 ? 303.297 147.588 260.062 1.00 34.02 180 PRO D O 1
ATOM 8635 N N . LEU D 1 181 ? 302.773 149.111 261.629 1.00 32.95 181 LEU D N 1
ATOM 8636 C CA . LEU D 1 181 ? 304.150 149.527 261.850 1.00 27.40 181 LEU D CA 1
ATOM 8637 C C . LEU D 1 181 ? 304.494 149.398 263.324 1.00 24.24 181 LEU D C 1
ATOM 8638 O O . LEU D 1 181 ? 303.656 149.661 264.190 1.00 23.38 181 LEU D O 1
ATOM 8643 N N . ILE D 1 182 ? 305.728 148.988 263.603 1.00 27.89 182 ILE D N 1
ATOM 8644 C CA . ILE D 1 182 ? 306.207 148.760 264.961 1.00 28.93 182 ILE D CA 1
ATOM 8645 C C . ILE D 1 182 ? 307.416 149.648 265.201 1.00 31.48 182 ILE D C 1
ATOM 8646 O O . ILE D 1 182 ? 308.376 149.620 264.424 1.00 34.34 182 ILE D O 1
ATOM 8651 N N . PHE D 1 183 ? 307.370 150.430 266.275 1.00 28.42 183 PHE D N 1
ATOM 8652 C CA . PHE D 1 183 ? 308.505 151.223 266.727 1.00 23.82 183 PHE D CA 1
ATOM 8653 C C . PHE D 1 183 ? 308.924 150.709 268.093 1.00 27.53 183 PHE D C 1
ATOM 8654 O O . PHE D 1 183 ? 308.163 150.824 269.057 1.00 30.75 183 PHE D O 1
ATOM 8662 N N . GLN D 1 184 ? 310.123 150.145 268.179 1.00 28.39 184 GLN D N 1
ATOM 8663 C CA . GLN D 1 184 ? 310.627 149.586 269.423 1.00 30.56 184 GLN D CA 1
ATOM 8664 C C . GLN D 1 184 ? 311.810 150.399 269.931 1.00 32.41 184 GLN D C 1
ATOM 8665 O O . GLN D 1 184 ? 312.655 150.847 269.150 1.00 34.85 184 GLN D O 1
ATOM 8671 N N . GLU D 1 185 ? 311.847 150.608 271.243 1.00 36.92 185 GLU D N 1
ATOM 8672 C CA . GLU D 1 185 ? 312.870 151.415 271.891 1.00 34.84 185 GLU D CA 1
ATOM 8673 C C . GLU D 1 185 ? 313.645 150.558 272.877 1.00 34.02 185 GLU D C 1
ATOM 8674 O O . GLU D 1 185 ? 313.048 149.874 273.712 1.00 41.01 185 GLU D O 1
ATOM 8680 N N . ARG D 1 186 ? 314.970 150.603 272.780 1.00 34.81 186 ARG D N 1
ATOM 8681 C CA . ARG D 1 186 ? 315.851 149.850 273.659 1.00 33.46 186 ARG D CA 1
ATOM 8682 C C . ARG D 1 186 ? 316.457 150.688 274.771 1.00 36.29 186 ARG D C 1
ATOM 8683 O O . ARG D 1 186 ? 316.567 150.207 275.898 1.00 40.24 186 ARG D O 1
ATOM 8691 N N . ARG D 1 187 ? 316.838 151.930 274.487 1.00 39.26 187 ARG D N 1
ATOM 8692 C CA . ARG D 1 187 ? 317.377 152.822 275.500 1.00 36.38 187 ARG D CA 1
ATOM 8693 C C . ARG D 1 187 ? 316.972 154.246 275.154 1.00 42.21 187 ARG D C 1
ATOM 8694 O O . ARG D 1 187 ? 317.029 154.647 273.989 1.00 43.82 187 ARG D O 1
ATOM 8702 N N . LYS D 1 188 ? 316.561 155.002 276.168 1.00 45.39 188 LYS D N 1
ATOM 8703 C CA . LYS D 1 188 ? 316.117 156.371 275.964 1.00 42.04 188 LYS D CA 1
ATOM 8704 C C . LYS D 1 188 ? 317.287 157.266 275.562 1.00 44.54 188 LYS D C 1
ATOM 8705 O O . LYS D 1 188 ? 318.438 156.985 275.906 1.00 46.78 188 LYS D O 1
ATOM 8711 N N . PRO D 1 189 ? 317.020 158.340 274.820 1.00 40.72 189 PRO D N 1
ATOM 8712 C CA . PRO D 1 189 ? 318.102 159.237 274.400 1.00 37.41 189 PRO D CA 1
ATOM 8713 C C . PRO D 1 189 ? 318.837 159.829 275.591 1.00 42.11 189 PRO D C 1
ATOM 8714 O O . PRO D 1 189 ? 318.231 160.213 276.592 1.00 43.90 189 PRO D O 1
ATOM 8718 N N . GLU D 1 190 ? 320.158 159.909 275.475 1.00 41.51 190 GLU D N 1
ATOM 8719 C CA . GLU D 1 190 ? 320.999 160.515 276.496 1.00 38.68 190 GLU D CA 1
ATOM 8720 C C . GLU D 1 190 ? 321.824 161.621 275.851 1.00 42.08 190 GLU D C 1
ATOM 8721 O O . GLU D 1 190 ? 322.391 161.432 274.770 1.00 41.11 190 GLU D O 1
ATOM 8727 N N . LEU D 1 191 ? 321.853 162.784 276.492 1.00 39.90 191 LEU D N 1
ATOM 8728 C CA . LEU D 1 191 ? 322.527 163.961 275.966 1.00 36.94 191 LEU D CA 1
ATOM 8729 C C . LEU D 1 191 ? 323.612 164.394 276.939 1.00 38.40 191 LEU D C 1
ATOM 8730 O O . LEU D 1 191 ? 323.349 164.560 278.134 1.00 41.02 191 LEU D O 1
ATOM 8735 N N . VAL D 1 192 ? 324.825 164.578 276.430 1.00 37.83 192 VAL D N 1
ATOM 8736 C CA . VAL D 1 192 ? 325.952 164.996 277.251 1.00 40.29 192 VAL D CA 1
ATOM 8737 C C . VAL D 1 192 ? 326.551 166.259 276.653 1.00 45.01 192 VAL D C 1
ATOM 8738 O O . VAL D 1 192 ? 326.478 166.496 275.444 1.00 45.37 192 VAL D O 1
ATOM 8742 N N . ALA D 1 193 ? 327.141 167.080 277.519 1.00 49.71 193 ALA D N 1
ATOM 8743 C CA . ALA D 1 193 ? 327.806 168.320 277.123 1.00 43.67 193 ALA D CA 1
ATOM 8744 C C . ALA D 1 193 ? 329.107 168.409 277.911 1.00 46.81 193 ALA D C 1
ATOM 8745 O O . ALA D 1 193 ? 329.100 168.756 279.095 1.00 49.26 193 ALA D O 1
ATOM 8747 N N . ARG D 1 194 ? 330.221 168.089 277.257 1.00 49.07 194 ARG D N 1
ATOM 8748 C CA . ARG D 1 194 ? 331.525 168.042 277.916 1.00 51.02 194 ARG D CA 1
ATOM 8749 C C . ARG D 1 194 ? 332.179 169.412 277.793 1.00 50.75 194 ARG D C 1
ATOM 8750 O O . ARG D 1 194 ? 332.978 169.667 276.892 1.00 46.19 194 ARG D O 1
ATOM 8758 N N . THR D 1 195 ? 331.840 170.307 278.722 1.00 55.11 195 THR D N 1
ATOM 8759 C CA . THR D 1 195 ? 332.353 171.671 278.717 1.00 55.17 195 THR D CA 1
ATOM 8760 C C . THR D 1 195 ? 333.219 171.983 279.930 1.00 55.17 195 THR D C 1
ATOM 8761 O O . THR D 1 195 ? 333.575 173.148 280.138 1.00 55.59 195 THR D O 1
ATOM 8765 N N . ARG D 1 196 ? 333.561 170.988 280.740 1.00 60.26 196 ARG D N 1
ATOM 8766 C CA . ARG D 1 196 ? 334.459 171.213 281.860 1.00 58.98 196 ARG D CA 1
ATOM 8767 C C . ARG D 1 196 ? 335.903 171.251 281.382 1.00 62.07 196 ARG D C 1
ATOM 8768 O O . ARG D 1 196 ? 336.299 170.516 280.474 1.00 63.77 196 ARG D O 1
ATOM 8776 N N . ILE D 1 197 ? 336.701 172.118 282.014 1.00 64.80 197 ILE D N 1
ATOM 8777 C CA . ILE D 1 197 ? 338.101 172.268 281.634 1.00 65.44 197 ILE D CA 1
ATOM 8778 C C . ILE D 1 197 ? 338.976 171.147 282.174 1.00 65.62 197 ILE D C 1
ATOM 8779 O O . ILE D 1 197 ? 340.186 171.136 281.910 1.00 61.65 197 ILE D O 1
ATOM 8784 N N . ASP D 1 198 ? 338.408 170.206 282.926 1.00 69.63 198 ASP D N 1
ATOM 8785 C CA . ASP D 1 198 ? 339.142 169.052 283.427 1.00 67.63 198 ASP D CA 1
ATOM 8786 C C . ASP D 1 198 ? 339.037 167.838 282.516 1.00 67.15 198 ASP D C 1
ATOM 8787 O O . ASP D 1 198 ? 339.668 166.815 282.800 1.00 67.03 198 ASP D O 1
ATOM 8792 N N . ASP D 1 199 ? 338.265 167.920 281.437 1.00 60.50 199 ASP D N 1
ATOM 8793 C CA . ASP D 1 199 ? 338.102 166.782 280.548 1.00 58.62 199 ASP D CA 1
ATOM 8794 C C . ASP D 1 199 ? 339.390 166.523 279.773 1.00 54.38 199 ASP D C 1
ATOM 8795 O O . ASP D 1 199 ? 340.274 167.376 279.671 1.00 59.56 199 ASP D O 1
ATOM 8800 N N . ASP D 1 200 ? 339.495 165.315 279.223 1.00 49.83 200 ASP D N 1
ATOM 8801 C CA . ASP D 1 200 ? 340.661 164.951 278.431 1.00 50.44 200 ASP D CA 1
ATOM 8802 C C . ASP D 1 200 ? 340.659 165.623 277.066 1.00 54.74 200 ASP D C 1
ATOM 8803 O O . ASP D 1 200 ? 341.697 166.125 276.623 1.00 58.15 200 ASP D O 1
ATOM 8808 N N . HIS D 1 201 ? 339.511 165.638 276.387 1.00 51.99 201 HIS D N 1
ATOM 8809 C CA . HIS D 1 201 ? 339.437 166.284 275.081 1.00 47.73 201 HIS D CA 1
ATOM 8810 C C . HIS D 1 201 ? 339.616 167.790 275.200 1.00 47.01 201 HIS D C 1
ATOM 8811 O O . HIS D 1 201 ? 340.266 168.411 274.353 1.00 52.15 201 HIS D O 1
ATOM 8818 N N . VAL D 1 202 ? 339.039 168.396 276.238 1.00 45.23 202 VAL D N 1
ATOM 8819 C CA . VAL D 1 202 ? 339.208 169.830 276.447 1.00 43.76 202 VAL D CA 1
ATOM 8820 C C . VAL D 1 202 ? 340.667 170.157 276.728 1.00 48.06 202 VAL D C 1
ATOM 8821 O O . VAL D 1 202 ? 341.210 171.139 276.210 1.00 51.19 202 VAL D O 1
ATOM 8825 N N . PHE D 1 203 ? 341.322 169.345 277.557 1.00 45.42 203 PHE D N 1
ATOM 8826 C CA . PHE D 1 203 ? 342.720 169.586 277.891 1.00 43.52 203 PHE D CA 1
ATOM 8827 C C . PHE D 1 203 ? 343.633 169.405 276.684 1.00 48.62 203 PHE D C 1
ATOM 8828 O O . PHE D 1 203 ? 344.532 170.220 276.459 1.00 51.12 203 PHE D O 1
ATOM 8836 N N . MET D 1 204 ? 343.418 168.353 275.895 1.00 44.59 204 MET D N 1
ATOM 8837 C CA . MET D 1 204 ? 344.344 168.016 274.822 1.00 42.75 204 MET D CA 1
ATOM 8838 C C . MET D 1 204 ? 343.950 168.581 273.466 1.00 46.57 204 MET D C 1
ATOM 8839 O O . MET D 1 204 ? 344.764 168.537 272.538 1.00 50.25 204 MET D O 1
ATOM 8844 N N . ASP D 1 205 ? 342.733 169.100 273.316 1.00 44.23 205 ASP D N 1
ATOM 8845 C CA . ASP D 1 205 ? 342.287 169.615 272.030 1.00 44.10 205 ASP D CA 1
ATOM 8846 C C . ASP D 1 205 ? 341.598 170.968 272.097 1.00 43.68 205 ASP D C 1
ATOM 8847 O O . ASP D 1 205 ? 341.360 171.560 271.039 1.00 43.98 205 ASP D O 1
ATOM 8852 N N . ASN D 1 206 ? 341.277 171.475 273.286 1.00 44.13 206 ASN D N 1
ATOM 8853 C CA . ASN D 1 206 ? 340.606 172.765 273.443 1.00 45.95 206 ASN D CA 1
ATOM 8854 C C . ASN D 1 206 ? 339.287 172.797 272.673 1.00 46.73 206 ASN D C 1
ATOM 8855 O O . ASN D 1 206 ? 338.959 173.770 271.992 1.00 47.62 206 ASN D O 1
ATOM 8860 N N . GLU D 1 207 ? 338.523 171.714 272.785 1.00 47.68 207 GLU D N 1
ATOM 8861 C CA . GLU D 1 207 ? 337.280 171.560 272.040 1.00 46.72 207 GLU D CA 1
ATOM 8862 C C . GLU D 1 207 ? 336.157 171.183 272.992 1.00 43.65 207 GLU D C 1
ATOM 8863 O O . GLU D 1 207 ? 336.296 170.242 273.779 1.00 47.82 207 GLU D O 1
ATOM 8869 N N . PHE D 1 208 ? 335.051 171.913 272.915 1.00 39.33 208 PHE D N 1
ATOM 8870 C CA . PHE D 1 208 ? 333.840 171.545 273.631 1.00 40.72 208 PHE D CA 1
ATOM 8871 C C . PHE D 1 208 ? 333.017 170.598 272.770 1.00 45.18 208 PHE D C 1
ATOM 8872 O O . PHE D 1 208 ? 332.792 170.866 271.586 1.00 49.58 208 PHE D O 1
ATOM 8880 N N . LEU D 1 209 ? 332.569 169.493 273.357 1.00 44.51 209 LEU D N 1
ATOM 8881 C CA . LEU D 1 209 ? 331.876 168.444 272.621 1.00 39.08 209 LEU D CA 1
ATOM 8882 C C . LEU D 1 209 ? 330.441 168.309 273.107 1.00 40.67 209 LEU D C 1
ATOM 8883 O O . LEU D 1 209 ? 330.192 168.237 274.314 1.00 42.95 209 LEU D O 1
ATOM 8888 N N . PHE D 1 210 ? 329.506 168.272 272.162 1.00 37.23 210 PHE D N 1
ATOM 8889 C CA . PHE D 1 210 ? 328.101 168.004 272.436 1.00 33.76 210 PHE D CA 1
ATOM 8890 C C . PHE D 1 210 ? 327.691 166.773 271.641 1.00 36.03 210 PHE D C 1
ATOM 8891 O O . PHE D 1 210 ? 327.879 166.730 270.421 1.00 38.80 210 PHE D O 1
ATOM 8899 N N . GLY D 1 211 ? 327.129 165.778 272.327 1.00 35.26 211 GLY D N 1
ATOM 8900 C CA . GLY D 1 211 ? 326.787 164.525 271.687 1.00 30.71 211 GLY D CA 1
ATOM 8901 C C . GLY D 1 211 ? 325.480 163.967 272.212 1.00 34.49 211 GLY D C 1
ATOM 8902 O O . GLY D 1 211 ? 324.968 164.389 273.250 1.00 40.31 211 GLY D O 1
ATOM 8903 N N . ALA D 1 212 ? 324.950 162.998 271.469 1.00 34.49 212 ALA D N 1
ATOM 8904 C CA . ALA D 1 212 ? 323.700 162.335 271.809 1.00 34.53 212 ALA D CA 1
ATOM 8905 C C . ALA D 1 212 ? 323.716 160.930 271.226 1.00 37.74 212 ALA D C 1
ATOM 8906 O O . ALA D 1 212 ? 324.334 160.688 270.187 1.00 38.32 212 ALA D O 1
ATOM 8908 N N . SER D 1 213 ? 323.035 160.003 271.899 1.00 34.90 213 SER D N 1
ATOM 8909 C CA . SER D 1 213 ? 322.987 158.620 271.446 1.00 34.00 213 SER D CA 1
ATOM 8910 C C . SER D 1 213 ? 321.678 157.969 271.863 1.00 34.68 213 SER D C 1
ATOM 8911 O O . SER D 1 213 ? 321.185 158.200 272.969 1.00 37.39 213 SER D O 1
ATOM 8914 N N . THR D 1 214 ? 321.122 157.150 270.969 1.00 31.05 214 THR D N 1
ATOM 8915 C CA . THR D 1 214 ? 319.886 156.424 271.222 1.00 33.20 214 THR D CA 1
ATOM 8916 C C . THR D 1 214 ? 320.050 154.981 270.767 1.00 35.89 214 THR D C 1
ATOM 8917 O O . THR D 1 214 ? 320.977 154.643 270.029 1.00 35.09 214 THR D O 1
ATOM 8921 N N . ARG D 1 215 ? 319.136 154.127 271.225 1.00 35.09 215 ARG D N 1
ATOM 8922 C CA . ARG D 1 215 ? 319.075 152.723 270.818 1.00 28.17 215 ARG D CA 1
ATOM 8923 C C . ARG D 1 215 ? 317.620 152.394 270.501 1.00 32.07 215 ARG D C 1
ATOM 8924 O O . ARG D 1 215 ? 316.821 152.161 271.410 1.00 37.61 215 ARG D O 1
ATOM 8932 N N . ARG D 1 216 ? 317.278 152.372 269.216 1.00 35.32 216 ARG D N 1
ATOM 8933 C CA . ARG D 1 216 ? 315.901 152.173 268.794 1.00 31.30 216 ARG D CA 1
ATOM 8934 C C . ARG D 1 216 ? 315.896 151.557 267.403 1.00 31.57 216 ARG D C 1
ATOM 8935 O O . ARG D 1 216 ? 316.906 151.559 266.697 1.00 35.13 216 ARG D O 1
ATOM 8943 N N . ALA D 1 217 ? 314.742 151.023 267.013 1.00 27.48 217 ALA D N 1
ATOM 8944 C CA . ALA D 1 217 ? 314.593 150.427 265.694 1.00 28.43 217 ALA D CA 1
ATOM 8945 C C . ALA D 1 217 ? 313.128 150.472 265.289 1.00 31.95 217 ALA D C 1
ATOM 8946 O O . ALA D 1 217 ? 312.240 150.660 266.123 1.00 35.95 217 ALA D O 1
ATOM 8948 N N . ALA D 1 218 ? 312.890 150.293 263.992 1.00 29.89 218 ALA D N 1
ATOM 8949 C CA . ALA D 1 218 ? 311.548 150.278 263.433 1.00 26.72 218 ALA D CA 1
ATOM 8950 C C . ALA D 1 218 ? 311.384 149.061 262.535 1.00 33.84 218 ALA D C 1
ATOM 8951 O O . ALA D 1 218 ? 312.330 148.630 261.871 1.00 40.69 218 ALA D O 1
ATOM 8953 N N . GLY D 1 219 ? 310.168 148.514 262.513 1.00 28.07 219 GLY D N 1
ATOM 8954 C CA . GLY D 1 219 ? 309.897 147.317 261.744 1.00 23.59 219 GLY D CA 1
ATOM 8955 C C . GLY D 1 219 ? 308.460 147.279 261.272 1.00 26.97 219 GLY D C 1
ATOM 8956 O O . GLY D 1 219 ? 307.663 148.172 261.559 1.00 32.26 219 GLY D O 1
ATOM 8957 N N . TYR D 1 220 ? 308.140 146.217 260.542 1.00 32.04 220 TYR D N 1
ATOM 8958 C CA . TYR D 1 220 ? 306.830 146.029 259.937 1.00 30.04 220 TYR D CA 1
ATOM 8959 C C . TYR D 1 220 ? 305.969 145.093 260.777 1.00 33.53 220 TYR D C 1
ATOM 8960 O O . TYR D 1 220 ? 306.451 144.398 261.674 1.00 37.92 220 TYR D O 1
ATOM 8969 N N . GLY D 1 221 ? 304.677 145.078 260.463 1.00 33.63 221 GLY D N 1
ATOM 8970 C CA . GLY D 1 221 ? 303.745 144.168 261.098 1.00 32.41 221 GLY D CA 1
ATOM 8971 C C . GLY D 1 221 ? 303.134 143.204 260.103 1.00 36.62 221 GLY D C 1
ATOM 8972 O O . GLY D 1 221 ? 303.856 142.465 259.429 1.00 37.32 221 GLY D O 1
ATOM 8973 N N . PHE D 1 222 ? 301.809 143.204 259.996 1.00 35.92 222 PHE D N 1
ATOM 8974 C CA . PHE D 1 222 ? 301.111 142.372 259.026 1.00 28.69 222 PHE D CA 1
ATOM 8975 C C . PHE D 1 222 ? 300.916 143.152 257.735 1.00 25.60 222 PHE D C 1
ATOM 8976 O O . PHE D 1 222 ? 300.509 144.316 257.765 1.00 34.53 222 PHE D O 1
ATOM 8984 N N . TRP D 1 223 ? 301.209 142.511 256.604 1.00 26.97 223 TRP D N 1
ATOM 8985 C CA . TRP D 1 223 ? 301.040 143.167 255.316 1.00 24.02 223 TRP D CA 1
ATOM 8986 C C . TRP D 1 223 ? 299.585 143.243 254.879 1.00 30.54 223 TRP D C 1
ATOM 8987 O O . TRP D 1 223 ? 299.258 144.061 254.015 1.00 30.66 223 TRP D O 1
ATOM 8998 N N . GLN D 1 224 ? 298.708 142.419 255.456 1.00 36.39 224 GLN D N 1
ATOM 8999 C CA . GLN D 1 224 ? 297.292 142.448 255.113 1.00 30.35 224 GLN D CA 1
ATOM 9000 C C . GLN D 1 224 ? 296.591 143.699 255.615 1.00 27.70 224 GLN D C 1
ATOM 9001 O O . GLN D 1 224 ? 295.461 143.966 255.196 1.00 25.09 224 GLN D O 1
ATOM 9007 N N . MET D 1 225 ? 297.235 144.473 256.485 1.00 26.84 225 MET D N 1
ATOM 9008 C CA . MET D 1 225 ? 296.624 145.619 257.141 1.00 24.55 225 MET D CA 1
ATOM 9009 C C . MET D 1 225 ? 297.104 146.943 256.556 1.00 26.01 225 MET D C 1
ATOM 9010 O O . MET D 1 225 ? 297.061 147.971 257.236 1.00 27.20 225 MET D O 1
ATOM 9015 N N . ALA D 1 226 ? 297.557 146.938 255.303 1.00 23.98 226 ALA D N 1
ATOM 9016 C CA . ALA D 1 226 ? 297.998 148.151 254.628 1.00 19.86 226 ALA D CA 1
ATOM 9017 C C . ALA D 1 226 ? 297.860 147.970 253.124 1.00 23.72 226 ALA D C 1
ATOM 9018 O O . ALA D 1 226 ? 298.077 146.875 252.605 1.00 35.10 226 ALA D O 1
ATOM 9020 N N . VAL D 1 227 ? 297.504 149.051 252.433 1.00 21.29 227 VAL D N 1
ATOM 9021 C CA . VAL D 1 227 ? 297.304 149.045 250.987 1.00 17.62 227 VAL D CA 1
ATOM 9022 C C . VAL D 1 227 ? 297.937 150.300 250.406 1.00 21.30 227 VAL D C 1
ATOM 9023 O O . VAL D 1 227 ? 297.751 151.399 250.935 1.00 33.12 227 VAL D O 1
ATOM 9027 N N . ALA D 1 228 ? 298.689 150.140 249.319 1.00 23.83 228 ALA D N 1
ATOM 9028 C CA . ALA D 1 228 ? 299.356 151.254 248.650 1.00 29.15 228 ALA D CA 1
ATOM 9029 C C . ALA D 1 228 ? 298.667 151.515 247.317 1.00 30.84 228 ALA D C 1
ATOM 9030 O O . ALA D 1 228 ? 298.708 150.672 246.417 1.00 40.84 228 ALA D O 1
ATOM 9032 N N . VAL D 1 229 ? 298.056 152.689 247.181 1.00 16.10 229 VAL D N 1
ATOM 9033 C CA . VAL D 1 229 ? 297.320 153.050 245.976 1.00 17.40 229 VAL D CA 1
ATOM 9034 C C . VAL D 1 229 ? 298.213 153.965 245.145 1.00 26.91 229 VAL D C 1
ATOM 9035 O O . VAL D 1 229 ? 298.439 155.120 245.501 1.00 36.25 229 VAL D O 1
ATOM 9039 N N . LYS D 1 230 ? 298.719 153.449 244.025 1.00 30.41 230 LYS D N 1
ATOM 9040 C CA . LYS D 1 230 ? 299.535 154.242 243.105 1.00 27.46 230 LYS D CA 1
ATOM 9041 C C . LYS D 1 230 ? 298.642 154.813 242.002 1.00 33.43 230 LYS D C 1
ATOM 9042 O O . LYS D 1 230 ? 298.671 154.398 240.843 1.00 40.93 230 LYS D O 1
ATOM 9048 N N . GLY D 1 231 ? 297.832 155.791 242.393 1.00 35.88 231 GLY D N 1
ATOM 9049 C CA . GLY D 1 231 ? 296.923 156.448 241.475 1.00 30.76 231 GLY D CA 1
ATOM 9050 C C . GLY D 1 231 ? 296.485 157.803 241.986 1.00 34.64 231 GLY D C 1
ATOM 9051 O O . GLY D 1 231 ? 297.059 158.318 242.949 1.00 42.39 231 GLY D O 1
ATOM 9052 N N . ASP D 1 232 ? 295.482 158.399 241.351 1.00 26.47 232 ASP D N 1
ATOM 9053 C CA . ASP D 1 232 ? 294.967 159.679 241.807 1.00 27.57 232 ASP D CA 1
ATOM 9054 C C . ASP D 1 232 ? 294.095 159.498 243.041 1.00 27.11 232 ASP D C 1
ATOM 9055 O O . ASP D 1 232 ? 293.474 158.453 243.243 1.00 31.77 232 ASP D O 1
ATOM 9060 N N . LEU D 1 233 ? 294.052 160.539 243.871 1.00 24.53 233 LEU D N 1
ATOM 9061 C CA . LEU D 1 233 ? 293.190 160.552 245.050 1.00 24.01 233 LEU D CA 1
ATOM 9062 C C . LEU D 1 233 ? 291.780 160.959 244.625 1.00 26.89 233 LEU D C 1
ATOM 9063 O O . LEU D 1 233 ? 291.317 162.081 244.836 1.00 29.03 233 LEU D O 1
ATOM 9068 N N . THR D 1 234 ? 291.098 160.014 243.991 1.00 30.60 234 THR D N 1
ATOM 9069 C CA . THR D 1 234 ? 289.709 160.171 243.591 1.00 31.64 234 THR D CA 1
ATOM 9070 C C . THR D 1 234 ? 288.841 159.175 244.344 1.00 30.74 234 THR D C 1
ATOM 9071 O O . THR D 1 234 ? 289.330 158.290 245.049 1.00 32.55 234 THR D O 1
ATOM 9075 N N . LEU D 1 235 ? 287.528 159.338 244.191 1.00 20.60 235 LEU D N 1
ATOM 9076 C CA . LEU D 1 235 ? 286.590 158.472 244.895 1.00 19.38 235 LEU D CA 1
ATOM 9077 C C . LEU D 1 235 ? 286.711 157.028 244.424 1.00 29.69 235 LEU D C 1
ATOM 9078 O O . LEU D 1 235 ? 286.646 156.095 245.234 1.00 37.32 235 LEU D O 1
ATOM 9083 N N . ASP D 1 236 ? 286.894 156.825 243.118 1.00 26.77 236 ASP D N 1
ATOM 9084 C CA . ASP D 1 236 ? 286.952 155.472 242.575 1.00 23.27 236 ASP D CA 1
ATOM 9085 C C . ASP D 1 236 ? 288.165 154.713 243.096 1.00 28.86 236 ASP D C 1
ATOM 9086 O O . ASP D 1 236 ? 288.056 153.545 243.483 1.00 32.39 236 ASP D O 1
ATOM 9091 N N . ASN D 1 237 ? 289.334 155.356 243.111 1.00 26.23 237 ASN D N 1
ATOM 9092 C CA . ASN D 1 237 ? 290.528 154.689 243.621 1.00 22.98 237 ASN D CA 1
ATOM 9093 C C . ASN D 1 237 ? 290.430 154.419 245.115 1.00 24.06 237 ASN D C 1
ATOM 9094 O O . ASN D 1 237 ? 290.889 153.372 245.587 1.00 28.11 237 ASN D O 1
ATOM 9099 N N . LEU D 1 238 ? 289.846 155.347 245.873 1.00 21.98 238 LEU D N 1
ATOM 9100 C CA . LEU D 1 238 ? 289.663 155.123 247.301 1.00 23.03 238 LEU D CA 1
ATOM 9101 C C . LEU D 1 238 ? 288.758 153.923 247.550 1.00 23.92 238 LEU D C 1
ATOM 9102 O O . LEU D 1 238 ? 289.052 153.073 248.399 1.00 29.99 238 LEU D O 1
ATOM 9107 N N . TRP D 1 239 ? 287.661 153.822 246.796 1.00 19.88 239 TRP D N 1
ATOM 9108 C CA . TRP D 1 239 ? 286.776 152.672 246.946 1.00 19.15 239 TRP D CA 1
ATOM 9109 C C . TRP D 1 239 ? 287.448 151.383 246.492 1.00 22.54 239 TRP D C 1
ATOM 9110 O O . TRP D 1 239 ? 287.214 150.322 247.083 1.00 29.33 239 TRP D O 1
ATOM 9121 N N . LYS D 1 240 ? 288.276 151.449 245.448 1.00 16.19 240 LYS D N 1
ATOM 9122 C CA . LYS D 1 240 ? 289.024 150.274 245.015 1.00 20.02 240 LYS D CA 1
ATOM 9123 C C . LYS D 1 240 ? 289.954 149.784 246.114 1.00 25.70 240 LYS D C 1
ATOM 9124 O O . LYS D 1 240 ? 290.026 148.583 246.391 1.00 28.25 240 LYS D O 1
ATOM 9130 N N . GLY D 1 241 ? 290.677 150.705 246.751 1.00 22.15 241 GLY D N 1
ATOM 9131 C CA . GLY D 1 241 ? 291.540 150.319 247.854 1.00 18.06 241 GLY D CA 1
ATOM 9132 C C . GLY D 1 241 ? 290.762 149.752 249.026 1.00 20.93 241 GLY D C 1
ATOM 9133 O O . GLY D 1 241 ? 291.185 148.775 249.650 1.00 24.90 241 GLY D O 1
ATOM 9134 N N . TRP D 1 242 ? 289.613 150.353 249.336 1.00 24.22 242 TRP D N 1
ATOM 9135 C CA . TRP D 1 242 ? 288.775 149.853 250.420 1.00 16.45 242 TRP D CA 1
ATOM 9136 C C . TRP D 1 242 ? 288.332 148.421 250.157 1.00 21.09 242 TRP D C 1
ATOM 9137 O O . TRP D 1 242 ? 288.448 147.549 251.027 1.00 32.89 242 TRP D O 1
ATOM 9148 N N . GLN D 1 243 ? 287.831 148.155 248.951 1.00 21.05 243 GLN D N 1
ATOM 9149 C CA . GLN D 1 243 ? 287.353 146.814 248.635 1.00 21.99 243 GLN D CA 1
ATOM 9150 C C . GLN D 1 243 ? 288.501 145.816 248.572 1.00 23.79 243 GLN D C 1
ATOM 9151 O O . GLN D 1 243 ? 288.354 144.666 249.002 1.00 34.75 243 GLN D O 1
ATOM 9157 N N . LEU D 1 244 ? 289.657 146.236 248.053 1.00 13.83 244 LEU D N 1
ATOM 9158 C CA . LEU D 1 244 ? 290.818 145.355 248.034 1.00 14.41 244 LEU D CA 1
ATOM 9159 C C . LEU D 1 244 ? 291.231 144.969 249.445 1.00 20.58 244 LEU D C 1
ATOM 9160 O O . LEU D 1 244 ? 291.513 143.799 249.722 1.00 22.89 244 LEU D O 1
ATOM 9165 N N . MET D 1 245 ? 291.270 145.942 250.358 1.00 21.97 245 MET D N 1
ATOM 9166 C CA . MET D 1 245 ? 291.632 145.627 251.734 1.00 16.58 245 MET D CA 1
ATOM 9167 C C . MET D 1 245 ? 290.607 144.710 252.376 1.00 20.74 245 MET D C 1
ATOM 9168 O O . MET D 1 245 ? 290.969 143.776 253.098 1.00 26.39 245 MET D O 1
ATOM 9173 N N . ARG D 1 246 ? 289.324 144.949 252.118 1.00 25.33 246 ARG D N 1
ATOM 9174 C CA . ARG D 1 246 ? 288.268 144.153 252.721 1.00 23.13 246 ARG D CA 1
ATOM 9175 C C . ARG D 1 246 ? 288.167 142.759 252.103 1.00 27.64 246 ARG D C 1
ATOM 9176 O O . ARG D 1 246 ? 287.534 141.874 252.688 1.00 34.87 246 ARG D O 1
ATOM 9184 N N . SER D 1 247 ? 288.824 142.526 250.964 1.00 24.86 247 SER D N 1
ATOM 9185 C CA . SER D 1 247 ? 288.733 141.240 250.284 1.00 18.88 247 SER D CA 1
ATOM 9186 C C . SER D 1 247 ? 289.877 140.278 250.572 1.00 23.30 247 SER D C 1
ATOM 9187 O O . SER D 1 247 ? 289.922 139.215 249.945 1.00 26.25 247 SER D O 1
ATOM 9190 N N . PHE D 1 248 ? 290.801 140.606 251.471 1.00 32.73 248 PHE D N 1
ATOM 9191 C CA . PHE D 1 248 ? 291.909 139.706 251.766 1.00 27.55 248 PHE D CA 1
ATOM 9192 C C . PHE D 1 248 ? 291.430 138.474 252.523 1.00 30.90 248 PHE D C 1
ATOM 9193 O O . PHE D 1 248 ? 290.493 138.540 253.321 1.00 32.93 248 PHE D O 1
ATOM 9201 N N . GLU D 1 249 ? 292.088 137.346 252.271 1.00 33.25 249 GLU D N 1
ATOM 9202 C CA . GLU D 1 249 ? 291.793 136.090 252.942 1.00 31.99 249 GLU D CA 1
ATOM 9203 C C . GLU D 1 249 ? 293.073 135.490 253.503 1.00 34.68 249 GLU D C 1
ATOM 9204 O O . GLU D 1 249 ? 294.162 135.692 252.962 1.00 36.84 249 GLU D O 1
ATOM 9210 N N . GLY D 1 250 ? 292.931 134.747 254.597 1.00 35.48 250 GLY D N 1
ATOM 9211 C CA . GLY D 1 250 ? 294.059 134.089 255.216 1.00 35.24 250 GLY D CA 1
ATOM 9212 C C . GLY D 1 250 ? 294.359 132.741 254.592 1.00 38.92 250 GLY D C 1
ATOM 9213 O O . GLY D 1 250 ? 293.763 132.327 253.598 1.00 40.83 250 GLY D O 1
ATOM 9214 N N . ASP D 1 251 ? 295.322 132.047 255.192 1.00 43.34 251 ASP D N 1
ATOM 9215 C CA . ASP D 1 251 ? 295.644 130.695 254.763 1.00 41.65 251 ASP D CA 1
ATOM 9216 C C . ASP D 1 251 ? 294.481 129.763 255.064 1.00 44.30 251 ASP D C 1
ATOM 9217 O O . ASP D 1 251 ? 293.871 129.830 256.133 1.00 49.25 251 ASP D O 1
ATOM 9222 N N . GLY D 1 252 ? 294.175 128.887 254.115 1.00 38.06 252 GLY D N 1
ATOM 9223 C CA . GLY D 1 252 ? 293.037 128.007 254.252 1.00 38.93 252 GLY D CA 1
ATOM 9224 C C . GLY D 1 252 ? 291.727 128.586 253.780 1.00 41.82 252 GLY D C 1
ATOM 9225 O O . GLY D 1 252 ? 290.672 128.031 254.102 1.00 43.23 252 GLY D O 1
ATOM 9226 N N . GLY D 1 253 ? 291.757 129.683 253.027 1.00 39.43 253 GLY D N 1
ATOM 9227 C CA . GLY D 1 253 ? 290.541 130.297 252.536 1.00 38.21 253 GLY D CA 1
ATOM 9228 C C . GLY D 1 253 ? 289.646 130.815 253.639 1.00 40.56 253 GLY D C 1
ATOM 9229 O O . GLY D 1 253 ? 288.439 130.560 253.636 1.00 43.34 253 GLY D O 1
ATOM 9230 N N . LYS D 1 254 ? 290.224 131.537 254.593 1.00 38.27 254 LYS D N 1
ATOM 9231 C CA . LYS D 1 254 ? 289.503 132.038 255.754 1.00 35.44 254 LYS D CA 1
ATOM 9232 C C . LYS D 1 254 ? 289.323 133.544 255.649 1.00 37.40 254 LYS D C 1
ATOM 9233 O O . LYS D 1 254 ? 290.288 134.273 255.400 1.00 40.46 254 LYS D O 1
ATOM 9239 N N . LYS D 1 255 ? 288.089 134.001 255.836 1.00 38.66 255 LYS D N 1
ATOM 9240 C CA . LYS D 1 255 ? 287.781 135.419 255.742 1.00 35.81 255 LYS D CA 1
ATOM 9241 C C . LYS D 1 255 ? 288.317 136.172 256.954 1.00 39.46 255 LYS D C 1
ATOM 9242 O O . LYS D 1 255 ? 288.436 135.625 258.052 1.00 43.47 255 LYS D O 1
ATOM 9248 N N . LEU D 1 256 ? 288.631 137.449 256.746 1.00 34.57 256 LEU D N 1
ATOM 9249 C CA . LEU D 1 256 ? 289.193 138.299 257.784 1.00 32.07 256 LEU D CA 1
ATOM 9250 C C . LEU D 1 256 ? 288.428 139.612 257.845 1.00 33.55 256 LEU D C 1
ATOM 9251 O O . LEU D 1 256 ? 287.955 140.122 256.827 1.00 35.43 256 LEU D O 1
ATOM 9256 N N . GLY D 1 257 ? 288.314 140.154 259.054 1.00 30.97 257 GLY D N 1
ATOM 9257 C CA . GLY D 1 257 ? 287.597 141.395 259.268 1.00 34.23 257 GLY D CA 1
ATOM 9258 C C . GLY D 1 257 ? 288.467 142.633 259.215 1.00 36.70 257 GLY D C 1
ATOM 9259 O O . GLY D 1 257 ? 288.713 143.264 260.246 1.00 40.08 257 GLY D O 1
ATOM 9260 N N . LEU D 1 258 ? 288.936 142.996 258.025 1.00 32.48 258 LEU D N 1
ATOM 9261 C CA . LEU D 1 258 ? 289.811 144.143 257.842 1.00 29.77 258 LEU D CA 1
ATOM 9262 C C . LEU D 1 258 ? 289.054 145.273 257.158 1.00 28.78 258 LEU D C 1
ATOM 9263 O O . LEU D 1 258 ? 288.210 145.041 256.290 1.00 36.46 258 LEU D O 1
ATOM 9268 N N . LYS D 1 259 ? 289.363 146.501 257.563 1.00 21.78 259 LYS D N 1
ATOM 9269 C CA . LYS D 1 259 ? 288.686 147.693 257.072 1.00 17.90 259 LYS D CA 1
ATOM 9270 C C . LYS D 1 259 ? 289.564 148.911 257.326 1.00 31.87 259 LYS D C 1
ATOM 9271 O O . LYS D 1 259 ? 290.081 149.070 258.438 1.00 41.64 259 LYS D O 1
ATOM 9277 N N . PRO D 1 260 ? 289.758 149.786 256.342 1.00 29.75 260 PRO D N 1
ATOM 9278 C CA . PRO D 1 260 ? 290.617 150.955 256.556 1.00 22.28 260 PRO D CA 1
ATOM 9279 C C . PRO D 1 260 ? 290.083 151.845 257.667 1.00 28.67 260 PRO D C 1
ATOM 9280 O O . PRO D 1 260 ? 288.874 152.033 257.813 1.00 33.41 260 PRO D O 1
ATOM 9284 N N . THR D 1 261 ? 290.997 152.397 258.457 1.00 21.23 261 THR D N 1
ATOM 9285 C CA . THR D 1 261 ? 290.647 153.367 259.483 1.00 20.25 261 THR D CA 1
ATOM 9286 C C . THR D 1 261 ? 291.389 154.683 259.347 1.00 23.82 261 THR D C 1
ATOM 9287 O O . THR D 1 261 ? 290.869 155.712 259.775 1.00 29.63 261 THR D O 1
ATOM 9291 N N . HIS D 1 262 ? 292.581 154.677 258.759 1.00 26.29 262 HIS D N 1
ATOM 9292 C CA . HIS D 1 262 ? 293.355 155.885 258.532 1.00 19.88 262 HIS D CA 1
ATOM 9293 C C . HIS D 1 262 ? 293.751 155.944 257.068 1.00 15.17 262 HIS D C 1
ATOM 9294 O O . HIS D 1 262 ? 293.864 154.916 256.399 1.00 20.25 262 HIS D O 1
ATOM 9301 N N . ILE D 1 263 ? 293.942 157.159 256.570 1.00 10.26 263 ILE D N 1
ATOM 9302 C CA . ILE D 1 263 ? 294.525 157.389 255.257 1.00 16.46 263 ILE D CA 1
ATOM 9303 C C . ILE D 1 263 ? 295.700 158.339 255.445 1.00 22.91 263 ILE D C 1
ATOM 9304 O O . ILE D 1 263 ? 295.559 159.407 256.055 1.00 27.50 263 ILE D O 1
ATOM 9309 N N . VAL D 1 264 ? 296.870 157.936 254.966 1.00 18.05 264 VAL D N 1
ATOM 9310 C CA . VAL D 1 264 ? 298.086 158.725 255.120 1.00 8.45 264 VAL D CA 1
ATOM 9311 C C . VAL D 1 264 ? 298.487 159.254 253.753 1.00 16.46 264 VAL D C 1
ATOM 9312 O O . VAL D 1 264 ? 298.670 158.481 252.808 1.00 21.03 264 VAL D O 1
ATOM 9316 N N . VAL D 1 265 ? 298.635 160.569 253.648 1.00 19.78 265 VAL D N 1
ATOM 9317 C CA . VAL D 1 265 ? 298.883 161.198 252.357 1.00 13.94 265 VAL D CA 1
ATOM 9318 C C . VAL D 1 265 ? 300.016 162.208 252.506 1.00 17.24 265 VAL D C 1
ATOM 9319 O O . VAL D 1 265 ? 300.164 162.819 253.573 1.00 20.81 265 VAL D O 1
ATOM 9323 N N . PRO D 1 266 ? 300.858 162.392 251.491 1.00 16.69 266 PRO D N 1
ATOM 9324 C CA . PRO D 1 266 ? 301.892 163.429 251.568 1.00 16.09 266 PRO D CA 1
ATOM 9325 C C . PRO D 1 266 ? 301.286 164.821 251.487 1.00 22.61 266 PRO D C 1
ATOM 9326 O O . PRO D 1 266 ? 300.097 165.004 251.229 1.00 27.74 266 PRO D O 1
ATOM 9330 N N . VAL D 1 267 ? 302.135 165.824 251.721 1.00 21.36 267 VAL D N 1
ATOM 9331 C CA . VAL D 1 267 ? 301.679 167.208 251.667 1.00 21.26 267 VAL D CA 1
ATOM 9332 C C . VAL D 1 267 ? 301.250 167.611 250.264 1.00 21.41 267 VAL D C 1
ATOM 9333 O O . VAL D 1 267 ? 300.453 168.542 250.111 1.00 19.81 267 VAL D O 1
ATOM 9337 N N . GLY D 1 268 ? 301.767 166.944 249.233 1.00 18.03 268 GLY D N 1
ATOM 9338 C CA . GLY D 1 268 ? 301.386 167.291 247.874 1.00 14.59 268 GLY D CA 1
ATOM 9339 C C . GLY D 1 268 ? 299.928 167.000 247.578 1.00 21.20 268 GLY D C 1
ATOM 9340 O O . GLY D 1 268 ? 299.250 167.792 246.920 1.00 26.22 268 GLY D O 1
ATOM 9341 N N . LEU D 1 269 ? 299.429 165.860 248.050 1.00 22.54 269 LEU D N 1
ATOM 9342 C CA . LEU D 1 269 ? 298.049 165.447 247.795 1.00 19.52 269 LEU D CA 1
ATOM 9343 C C . LEU D 1 269 ? 297.143 165.824 248.966 1.00 21.45 269 LEU D C 1
ATOM 9344 O O . LEU D 1 269 ? 296.480 164.987 249.572 1.00 28.51 269 LEU D O 1
ATOM 9349 N N . GLU D 1 270 ? 297.123 167.113 249.285 1.00 22.74 270 GLU D N 1
ATOM 9350 C CA . GLU D 1 270 ? 296.220 167.618 250.307 1.00 23.40 270 GLU D CA 1
ATOM 9351 C C . GLU D 1 270 ? 294.969 168.256 249.732 1.00 24.64 270 GLU D C 1
ATOM 9352 O O . GLU D 1 270 ? 293.916 168.202 250.369 1.00 32.75 270 GLU D O 1
ATOM 9358 N N . LYS D 1 271 ? 295.059 168.835 248.536 1.00 17.43 271 LYS D N 1
ATOM 9359 C CA . LYS D 1 271 ? 293.880 169.399 247.891 1.00 14.58 271 LYS D CA 1
ATOM 9360 C C . LYS D 1 271 ? 292.825 168.330 247.652 1.00 22.85 271 LYS D C 1
ATOM 9361 O O . LYS D 1 271 ? 291.646 168.525 247.964 1.00 31.97 271 LYS D O 1
ATOM 9367 N N . ALA D 1 272 ? 293.236 167.185 247.108 1.00 20.15 272 ALA D N 1
ATOM 9368 C CA . ALA D 1 272 ? 292.285 166.118 246.827 1.00 12.59 272 ALA D CA 1
ATOM 9369 C C . ALA D 1 272 ? 291.678 165.567 248.108 1.00 16.55 272 ALA D C 1
ATOM 9370 O O . ALA D 1 272 ? 290.467 165.326 248.178 1.00 23.19 272 ALA D O 1
ATOM 9372 N N . ALA D 1 273 ? 292.503 165.369 249.136 1.00 13.53 273 ALA D N 1
ATOM 9373 C CA . ALA D 1 273 ? 291.994 164.846 250.397 1.00 14.77 273 ALA D CA 1
ATOM 9374 C C . ALA D 1 273 ? 290.992 165.802 251.029 1.00 21.52 273 ALA D C 1
ATOM 9375 O O . ALA D 1 273 ? 289.946 165.370 251.525 1.00 32.33 273 ALA D O 1
ATOM 9377 N N . GLU D 1 274 ? 291.282 167.103 251.013 1.00 11.67 274 GLU D N 1
ATOM 9378 C CA . GLU D 1 274 ? 290.362 168.072 251.593 1.00 12.70 274 GLU D CA 1
ATOM 9379 C C . GLU D 1 274 ? 289.109 168.286 250.755 1.00 22.63 274 GLU D C 1
ATOM 9380 O O . GLU D 1 274 ? 288.069 168.640 251.315 1.00 26.84 274 GLU D O 1
ATOM 9386 N N . GLN D 1 275 ? 289.175 168.093 249.440 1.00 22.64 275 GLN D N 1
ATOM 9387 C CA . GLN D 1 275 ? 287.994 168.191 248.596 1.00 15.65 275 GLN D CA 1
ATOM 9388 C C . GLN D 1 275 ? 287.160 166.921 248.596 1.00 20.77 275 GLN D C 1
ATOM 9389 O O . GLN D 1 275 ? 286.000 166.960 248.180 1.00 31.67 275 GLN D O 1
ATOM 9395 N N . LEU D 1 276 ? 287.712 165.810 249.039 1.00 18.50 276 LEU D N 1
ATOM 9396 C CA . LEU D 1 276 ? 286.962 164.561 249.007 1.00 20.24 276 LEU D CA 1
ATOM 9397 C C . LEU D 1 276 ? 286.463 164.115 250.372 1.00 20.42 276 LEU D C 1
ATOM 9398 O O . LEU D 1 276 ? 285.375 163.544 250.460 1.00 25.88 276 LEU D O 1
ATOM 9403 N N . LEU D 1 277 ? 287.216 164.365 251.438 1.00 15.04 277 LEU D N 1
ATOM 9404 C CA . LEU D 1 277 ? 286.851 163.869 252.756 1.00 14.58 277 LEU D CA 1
ATOM 9405 C C . LEU D 1 277 ? 286.217 164.923 253.650 1.00 22.64 277 LEU D C 1
ATOM 9406 O O . LEU D 1 277 ? 285.600 164.563 254.657 1.00 29.43 277 LEU D O 1
ATOM 9411 N N . ASN D 1 278 ? 286.349 166.208 253.320 1.00 17.89 278 ASN D N 1
ATOM 9412 C CA . ASN D 1 278 ? 285.834 167.274 254.169 1.00 18.77 278 ASN D CA 1
ATOM 9413 C C . ASN D 1 278 ? 284.759 168.106 253.485 1.00 24.03 278 ASN D C 1
ATOM 9414 O O . ASN D 1 278 ? 284.421 169.185 253.983 1.00 33.17 278 ASN D O 1
ATOM 9419 N N . ARG D 1 279 ? 284.212 167.639 252.371 1.00 18.49 279 ARG D N 1
ATOM 9420 C CA . ARG D 1 279 ? 283.202 168.368 251.618 1.00 10.01 279 ARG D CA 1
ATOM 9421 C C . ARG D 1 279 ? 281.853 167.699 251.838 1.00 19.60 279 ARG D C 1
ATOM 9422 O O . ARG D 1 279 ? 281.707 166.498 251.596 1.00 25.85 279 ARG D O 1
ATOM 9430 N N . GLU D 1 280 ? 280.875 168.477 252.306 1.00 28.09 280 GLU D N 1
ATOM 9431 C CA . GLU D 1 280 ? 279.574 167.911 252.649 1.00 20.17 280 GLU D CA 1
ATOM 9432 C C . GLU D 1 280 ? 278.801 167.499 251.401 1.00 19.42 280 GLU D C 1
ATOM 9433 O O . GLU D 1 280 ? 278.235 166.403 251.343 1.00 25.78 280 GLU D O 1
ATOM 9439 N N . LEU D 1 281 ? 278.758 168.369 250.394 1.00 11.58 281 LEU D N 1
ATOM 9440 C CA . LEU D 1 281 ? 278.107 168.084 249.118 1.00 8.39 281 LEU D CA 1
ATOM 9441 C C . LEU D 1 281 ? 279.139 168.250 248.013 1.00 11.82 281 LEU D C 1
ATOM 9442 O O . LEU D 1 281 ? 279.714 169.331 247.859 1.00 23.89 281 LEU D O 1
ATOM 9447 N N . PHE D 1 282 ? 279.376 167.193 247.240 1.00 10.10 282 PHE D N 1
ATOM 9448 C CA . PHE D 1 282 ? 280.303 167.283 246.127 1.00 20.63 282 PHE D CA 1
ATOM 9449 C C . PHE D 1 282 ? 279.597 166.935 244.817 1.00 19.30 282 PHE D C 1
ATOM 9450 O O . PHE D 1 282 ? 278.365 166.839 244.768 1.00 19.29 282 PHE D O 1
ATOM 9458 N N . ALA D 1 283 ? 280.380 166.740 243.760 1.00 18.51 283 ALA D N 1
ATOM 9459 C CA . ALA D 1 283 ? 279.861 166.411 242.438 1.00 17.11 283 ALA D CA 1
ATOM 9460 C C . ALA D 1 283 ? 280.161 164.951 242.137 1.00 24.07 283 ALA D C 1
ATOM 9461 O O . ALA D 1 283 ? 281.329 164.566 242.028 1.00 28.43 283 ALA D O 1
ATOM 9463 N N . ASP D 1 284 ? 279.115 164.140 242.019 1.00 26.96 284 ASP D N 1
ATOM 9464 C CA . ASP D 1 284 ? 279.222 162.788 241.488 1.00 24.98 284 ASP D CA 1
ATOM 9465 C C . ASP D 1 284 ? 278.605 162.783 240.098 1.00 27.76 284 ASP D C 1
ATOM 9466 O O . ASP D 1 284 ? 277.385 162.911 239.958 1.00 27.50 284 ASP D O 1
ATOM 9471 N N . GLY D 1 285 ? 279.438 162.627 239.081 1.00 28.88 285 GLY D N 1
ATOM 9472 C CA . GLY D 1 285 ? 278.953 162.832 237.730 1.00 25.66 285 GLY D CA 1
ATOM 9473 C C . GLY D 1 285 ? 278.814 164.316 237.458 1.00 28.45 285 GLY D C 1
ATOM 9474 O O . GLY D 1 285 ? 279.780 165.080 237.559 1.00 28.15 285 GLY D O 1
ATOM 9475 N N . ASN D 1 286 ? 277.602 164.741 237.110 1.00 25.05 286 ASN D N 1
ATOM 9476 C CA . ASN D 1 286 ? 277.324 166.140 236.814 1.00 26.44 286 ASN D CA 1
ATOM 9477 C C . ASN D 1 286 ? 276.207 166.692 237.692 1.00 28.50 286 ASN D C 1
ATOM 9478 O O . ASN D 1 286 ? 275.609 167.720 237.372 1.00 30.90 286 ASN D O 1
ATOM 9483 N N . THR D 1 287 ? 275.919 166.024 238.803 1.00 18.94 287 THR D N 1
ATOM 9484 C CA . THR D 1 287 ? 274.881 166.459 239.722 1.00 20.95 287 THR D CA 1
ATOM 9485 C C . THR D 1 287 ? 275.458 166.547 241.124 1.00 18.55 287 THR D C 1
ATOM 9486 O O . THR D 1 287 ? 276.440 165.876 241.449 1.00 23.25 287 THR D O 1
ATOM 9490 N N . THR D 1 288 ? 274.848 167.387 241.952 1.00 15.95 288 THR D N 1
ATOM 9491 C CA . THR D 1 288 ? 275.309 167.558 243.325 1.00 15.03 288 THR D CA 1
ATOM 9492 C C . THR D 1 288 ? 274.619 166.504 244.188 1.00 16.72 288 THR D C 1
ATOM 9493 O O . THR D 1 288 ? 273.393 166.374 244.188 1.00 22.00 288 THR D O 1
ATOM 9497 N N . VAL D 1 289 ? 275.419 165.668 244.840 1.00 18.43 289 VAL D N 1
ATOM 9498 C CA . VAL D 1 289 ? 274.919 164.624 245.718 1.00 12.01 289 VAL D CA 1
ATOM 9499 C C . VAL D 1 289 ? 275.655 164.724 247.045 1.00 14.70 289 VAL D C 1
ATOM 9500 O O . VAL D 1 289 ? 276.714 165.345 247.153 1.00 27.32 289 VAL D O 1
ATOM 9504 N N . SER D 1 290 ? 275.088 164.092 248.065 1.00 7.22 290 SER D N 1
ATOM 9505 C CA . SER D 1 290 ? 275.693 164.133 249.384 1.00 7.12 290 SER D CA 1
ATOM 9506 C C . SER D 1 290 ? 276.958 163.280 249.422 1.00 20.02 290 SER D C 1
ATOM 9507 O O . SER D 1 290 ? 277.294 162.565 248.477 1.00 28.70 290 SER D O 1
ATOM 9510 N N . ASN D 1 291 ? 277.664 163.368 250.543 1.00 22.97 291 ASN D N 1
ATOM 9511 C CA . ASN D 1 291 ? 278.936 162.686 250.726 1.00 15.94 291 ASN D CA 1
ATOM 9512 C C . ASN D 1 291 ? 278.752 161.454 251.600 1.00 21.67 291 ASN D C 1
ATOM 9513 O O . ASN D 1 291 ? 278.404 161.570 252.779 1.00 30.03 291 ASN D O 1
ATOM 9518 N N . GLU D 1 292 ? 278.987 160.278 251.024 1.00 16.82 292 GLU D N 1
ATOM 9519 C CA . GLU D 1 292 ? 278.918 159.029 251.766 1.00 21.48 292 GLU D CA 1
ATOM 9520 C C . GLU D 1 292 ? 280.262 158.621 252.346 1.00 24.53 292 GLU D C 1
ATOM 9521 O O . GLU D 1 292 ? 280.335 157.619 253.062 1.00 27.69 292 GLU D O 1
ATOM 9527 N N . MET D 1 293 ? 281.321 159.373 252.057 1.00 24.57 293 MET D N 1
ATOM 9528 C CA . MET D 1 293 ? 282.666 159.065 252.524 1.00 23.24 293 MET D CA 1
ATOM 9529 C C . MET D 1 293 ? 283.167 160.130 253.491 1.00 26.74 293 MET D C 1
ATOM 9530 O O . MET D 1 293 ? 284.367 160.396 253.569 1.00 34.27 293 MET D O 1
ATOM 9535 N N . LYS D 1 294 ? 282.255 160.746 254.231 1.00 21.03 294 LYS D N 1
ATOM 9536 C CA . LYS D 1 294 ? 282.579 161.814 255.169 1.00 18.95 294 LYS D CA 1
ATOM 9537 C C . LYS D 1 294 ? 282.542 161.240 256.577 1.00 28.10 294 LYS D C 1
ATOM 9538 O O . LYS D 1 294 ? 281.500 160.751 257.026 1.00 30.82 294 LYS D O 1
ATOM 9544 N N . GLY D 1 295 ? 283.674 161.302 257.272 1.00 26.49 295 GLY D N 1
ATOM 9545 C CA . GLY D 1 295 ? 283.788 160.785 258.616 1.00 22.89 295 GLY D CA 1
ATOM 9546 C C . GLY D 1 295 ? 284.129 159.315 258.704 1.00 26.69 295 GLY D C 1
ATOM 9547 O O . GLY D 1 295 ? 284.330 158.811 259.815 1.00 28.36 295 GLY D O 1
ATOM 9548 N N . LYS D 1 296 ? 284.191 158.611 257.572 1.00 26.17 296 LYS D N 1
ATOM 9549 C CA . LYS D 1 296 ? 284.515 157.190 257.604 1.00 24.39 296 LYS D CA 1
ATOM 9550 C C . LYS D 1 296 ? 286.005 156.963 257.824 1.00 27.33 296 LYS D C 1
ATOM 9551 O O . LYS D 1 296 ? 286.404 155.946 258.400 1.00 29.23 296 LYS D O 1
ATOM 9557 N N . LEU D 1 297 ? 286.840 157.895 257.375 1.00 26.09 297 LEU D N 1
ATOM 9558 C CA . LEU D 1 297 ? 288.285 157.767 257.464 1.00 17.46 297 LEU D CA 1
ATOM 9559 C C . LEU D 1 297 ? 288.867 158.955 258.216 1.00 19.94 297 LEU D C 1
ATOM 9560 O O . LEU D 1 297 ? 288.292 160.045 258.241 1.00 27.40 297 LEU D O 1
ATOM 9565 N N . GLN D 1 298 ? 290.025 158.733 258.830 1.00 25.32 298 GLN D N 1
ATOM 9566 C CA . GLN D 1 298 ? 290.756 159.773 259.539 1.00 25.65 298 GLN D CA 1
ATOM 9567 C C . GLN D 1 298 ? 291.978 160.168 258.725 1.00 25.46 298 GLN D C 1
ATOM 9568 O O . GLN D 1 298 ? 292.813 159.319 258.402 1.00 29.58 298 GLN D O 1
ATOM 9574 N N . LEU D 1 299 ? 292.079 161.451 258.399 1.00 19.42 299 LEU D N 1
ATOM 9575 C CA . LEU D 1 299 ? 293.112 161.944 257.501 1.00 21.59 299 LEU D CA 1
ATOM 9576 C C . LEU D 1 299 ? 294.391 162.240 258.271 1.00 23.24 299 LEU D C 1
ATOM 9577 O O . LEU D 1 299 ? 294.360 162.918 259.302 1.00 32.19 299 LEU D O 1
ATOM 9582 N N . VAL D 1 300 ? 295.513 161.735 257.762 1.00 16.20 300 VAL D N 1
ATOM 9583 C CA . VAL D 1 300 ? 296.820 161.979 258.361 1.00 18.57 300 VAL D CA 1
ATOM 9584 C C . VAL D 1 300 ? 297.749 162.552 257.301 1.00 19.68 300 VAL D C 1
ATOM 9585 O O . VAL D 1 300 ? 298.391 161.805 256.558 1.00 24.64 300 VAL D O 1
ATOM 9589 N N . VAL D 1 301 ? 297.821 163.879 257.216 1.00 20.29 301 VAL D N 1
ATOM 9590 C CA . VAL D 1 301 ? 298.744 164.519 256.285 1.00 19.27 301 VAL D CA 1
ATOM 9591 C C . VAL D 1 301 ? 300.115 164.586 256.940 1.00 19.64 301 VAL D C 1
ATOM 9592 O O . VAL D 1 301 ? 300.315 165.313 257.919 1.00 25.94 301 VAL D O 1
ATOM 9596 N N . ALA D 1 302 ? 301.066 163.837 256.399 1.00 14.07 302 ALA D N 1
ATOM 9597 C CA . ALA D 1 302 ? 302.359 163.643 257.035 1.00 17.53 302 ALA D CA 1
ATOM 9598 C C . ALA D 1 302 ? 303.426 164.447 256.312 1.00 28.79 302 ALA D C 1
ATOM 9599 O O . ALA D 1 302 ? 303.552 164.360 255.087 1.00 31.72 302 ALA D O 1
ATOM 9601 N N . ASP D 1 303 ? 304.193 165.226 257.074 1.00 30.87 303 ASP D N 1
ATOM 9602 C CA . ASP D 1 303 ? 305.392 165.858 256.547 1.00 23.54 303 ASP D CA 1
ATOM 9603 C C . ASP D 1 303 ? 306.583 164.919 256.561 1.00 26.33 303 ASP D C 1
ATOM 9604 O O . ASP D 1 303 ? 307.673 165.323 256.143 1.00 28.89 303 ASP D O 1
ATOM 9609 N N . TYR D 1 304 ? 306.395 163.686 257.034 1.00 24.72 304 TYR D N 1
ATOM 9610 C CA . TYR D 1 304 ? 307.455 162.691 257.138 1.00 18.63 304 TYR D CA 1
ATOM 9611 C C . TYR D 1 304 ? 308.596 163.183 258.017 1.00 23.11 304 TYR D C 1
ATOM 9612 O O . TYR D 1 304 ? 309.766 162.979 257.694 1.00 30.28 304 TYR D O 1
ATOM 9621 N N . LEU D 1 305 ? 308.255 163.829 259.129 1.00 20.02 305 LEU D N 1
ATOM 9622 C CA . LEU D 1 305 ? 309.227 164.483 259.999 1.00 23.87 305 LEU D CA 1
ATOM 9623 C C . LEU D 1 305 ? 310.375 163.574 260.406 1.00 33.31 305 LEU D C 1
ATOM 9624 O O . LEU D 1 305 ? 311.540 163.953 260.297 1.00 32.82 305 LEU D O 1
ATOM 9629 N N . MET E 1 1 ? 262.572 247.474 244.792 1.00 29.12 1 MET E N 1
ATOM 9630 C CA . MET E 1 1 ? 263.801 246.698 244.713 1.00 27.48 1 MET E CA 1
ATOM 9631 C C . MET E 1 1 ? 265.013 247.615 244.686 1.00 28.06 1 MET E C 1
ATOM 9632 O O . MET E 1 1 ? 265.099 248.510 243.852 1.00 37.99 1 MET E O 1
ATOM 9637 N N . ILE E 1 2 ? 265.948 247.393 245.605 1.00 17.50 2 ILE E N 1
ATOM 9638 C CA . ILE E 1 2 ? 267.169 248.186 245.672 1.00 16.23 2 ILE E CA 1
ATOM 9639 C C . ILE E 1 2 ? 268.265 247.479 244.891 1.00 17.36 2 ILE E C 1
ATOM 9640 O O . ILE E 1 2 ? 268.873 246.524 245.384 1.00 24.66 2 ILE E O 1
ATOM 9645 N N . VAL E 1 3 ? 268.523 247.940 243.668 1.00 12.69 3 VAL E N 1
ATOM 9646 C CA . VAL E 1 3 ? 269.535 247.331 242.812 1.00 18.71 3 VAL E CA 1
ATOM 9647 C C . VAL E 1 3 ? 270.914 247.481 243.444 1.00 21.62 3 VAL E C 1
ATOM 9648 O O . VAL E 1 3 ? 271.355 248.590 243.759 1.00 24.38 3 VAL E O 1
ATOM 9652 N N . THR E 1 4 ? 271.608 246.342 243.645 1.00 20.41 4 THR E N 1
ATOM 9653 C CA . THR E 1 4 ? 272.855 246.162 244.369 1.00 14.10 4 THR E CA 1
ATOM 9654 C C . THR E 1 4 ? 273.958 245.674 243.437 1.00 19.59 4 THR E C 1
ATOM 9655 O O . THR E 1 4 ? 273.710 244.857 242.547 1.00 25.64 4 THR E O 1
ATOM 9659 N N . PRO E 1 5 ? 275.187 246.160 243.604 1.00 17.33 5 PRO E N 1
ATOM 9660 C CA . PRO E 1 5 ? 276.292 245.648 242.790 1.00 16.70 5 PRO E CA 1
ATOM 9661 C C . PRO E 1 5 ? 276.581 244.189 243.103 1.00 22.65 5 PRO E C 1
ATOM 9662 O O . PRO E 1 5 ? 276.283 243.692 244.189 1.00 26.67 5 PRO E O 1
ATOM 9666 N N . ALA E 1 6 ? 277.163 243.498 242.121 1.00 21.26 6 ALA E N 1
ATOM 9667 C CA . ALA E 1 6 ? 277.459 242.080 242.293 1.00 17.67 6 ALA E CA 1
ATOM 9668 C C . ALA E 1 6 ? 278.473 241.854 243.406 1.00 17.52 6 ALA E C 1
ATOM 9669 O O . ALA E 1 6 ? 278.385 240.866 244.142 1.00 24.11 6 ALA E O 1
ATOM 9671 N N . SER E 1 7 ? 279.451 242.752 243.538 1.00 10.70 7 SER E N 1
ATOM 9672 C CA . SER E 1 7 ? 280.474 242.587 244.566 1.00 10.48 7 SER E CA 1
ATOM 9673 C C . SER E 1 7 ? 279.867 242.647 245.961 1.00 14.30 7 SER E C 1
ATOM 9674 O O . SER E 1 7 ? 280.254 241.884 246.852 1.00 13.41 7 SER E O 1
ATOM 9677 N N . ILE E 1 8 ? 278.919 243.560 246.176 1.00 13.96 8 ILE E N 1
ATOM 9678 C CA . ILE E 1 8 ? 278.250 243.635 247.471 1.00 13.60 8 ILE E CA 1
ATOM 9679 C C . ILE E 1 8 ? 277.369 242.413 247.688 1.00 13.54 8 ILE E C 1
ATOM 9680 O O . ILE E 1 8 ? 277.326 241.852 248.788 1.00 15.10 8 ILE E O 1
ATOM 9685 N N . LYS E 1 9 ? 276.662 241.974 246.643 1.00 11.47 9 LYS E N 1
ATOM 9686 C CA . LYS E 1 9 ? 275.748 240.843 246.779 1.00 10.26 9 LYS E CA 1
ATOM 9687 C C . LYS E 1 9 ? 276.481 239.545 247.083 1.00 20.45 9 LYS E C 1
ATOM 9688 O O . LYS E 1 9 ? 275.954 238.699 247.813 1.00 20.48 9 LYS E O 1
ATOM 9694 N N . ALA E 1 10 ? 277.679 239.361 246.540 1.00 17.51 10 ALA E N 1
ATOM 9695 C CA . ALA E 1 10 ? 278.450 238.150 246.783 1.00 10.87 10 ALA E CA 1
ATOM 9696 C C . ALA E 1 10 ? 278.960 238.049 248.213 1.00 13.62 10 ALA E C 1
ATOM 9697 O O . ALA E 1 10 ? 279.457 236.990 248.602 1.00 14.34 10 ALA E O 1
ATOM 9699 N N . LEU E 1 11 ? 278.858 239.119 248.998 1.00 19.38 11 LEU E N 1
ATOM 9700 C CA . LEU E 1 11 ? 279.309 239.131 250.381 1.00 12.79 11 LEU E CA 1
ATOM 9701 C C . LEU E 1 11 ? 278.225 238.696 251.356 1.00 13.24 11 LEU E C 1
ATOM 9702 O O . LEU E 1 11 ? 278.499 238.562 252.551 1.00 12.90 11 LEU E O 1
ATOM 9707 N N . MET E 1 12 ? 277.002 238.484 250.878 1.00 12.80 12 MET E N 1
ATOM 9708 C CA . MET E 1 12 ? 275.910 238.076 251.750 1.00 12.72 12 MET E CA 1
ATOM 9709 C C . MET E 1 12 ? 275.733 236.565 251.747 1.00 18.96 12 MET E C 1
ATOM 9710 O O . MET E 1 12 ? 274.656 236.064 251.412 1.00 26.01 12 MET E O 1
ATOM 9715 N N . THR E 1 13 ? 276.778 235.831 252.118 1.00 13.49 13 THR E N 1
ATOM 9716 C CA . THR E 1 13 ? 276.716 234.386 252.257 1.00 7.48 13 THR E CA 1
ATOM 9717 C C . THR E 1 13 ? 277.158 234.008 253.662 1.00 12.19 13 THR E C 1
ATOM 9718 O O . THR E 1 13 ? 277.529 234.860 254.472 1.00 19.26 13 THR E O 1
ATOM 9722 N N . SER E 1 14 ? 277.107 232.712 253.950 1.00 16.43 14 SER E N 1
ATOM 9723 C CA . SER E 1 14 ? 277.493 232.175 255.245 1.00 13.87 14 SER E CA 1
ATOM 9724 C C . SER E 1 14 ? 278.678 231.240 255.068 1.00 20.44 14 SER E C 1
ATOM 9725 O O . SER E 1 14 ? 278.723 230.466 254.107 1.00 26.01 14 SER E O 1
ATOM 9728 N N . TRP E 1 15 ? 279.640 231.325 255.979 1.00 14.41 15 TRP E N 1
ATOM 9729 C CA . TRP E 1 15 ? 280.746 230.380 256.006 1.00 17.62 15 TRP E CA 1
ATOM 9730 C C . TRP E 1 15 ? 280.395 229.250 256.963 1.00 25.35 15 TRP E C 1
ATOM 9731 O O . TRP E 1 15 ? 280.135 229.491 258.146 1.00 26.28 15 TRP E O 1
ATOM 9742 N N . ARG E 1 16 ? 280.387 228.019 256.457 1.00 20.36 16 ARG E N 1
ATOM 9743 C CA . ARG E 1 16 ? 279.825 226.894 257.189 1.00 21.73 16 ARG E CA 1
ATOM 9744 C C . ARG E 1 16 ? 280.850 225.902 257.711 1.00 25.25 16 ARG E C 1
ATOM 9745 O O . ARG E 1 16 ? 280.587 225.254 258.725 1.00 29.41 16 ARG E O 1
ATOM 9753 N N . LYS E 1 17 ? 281.993 225.762 257.040 1.00 12.53 17 LYS E N 1
ATOM 9754 C CA . LYS E 1 17 ? 283.071 224.848 257.432 1.00 21.32 17 LYS E CA 1
ATOM 9755 C C . LYS E 1 17 ? 282.540 223.465 257.819 1.00 23.25 17 LYS E C 1
ATOM 9756 O O . LYS E 1 17 ? 282.988 222.841 258.783 1.00 19.77 17 LYS E O 1
ATOM 9762 N N . ASP E 1 18 ? 281.578 222.971 257.036 1.00 28.56 18 ASP E N 1
ATOM 9763 C CA . ASP E 1 18 ? 281.045 221.630 257.228 1.00 17.91 18 ASP E CA 1
ATOM 9764 C C . ASP E 1 18 ? 281.742 220.571 256.393 1.00 25.62 18 ASP E C 1
ATOM 9765 O O . ASP E 1 18 ? 281.629 219.385 256.715 1.00 22.19 18 ASP E O 1
ATOM 9770 N N . PHE E 1 19 ? 282.450 220.963 255.336 1.00 30.86 19 PHE E N 1
ATOM 9771 C CA . PHE E 1 19 ? 283.263 220.044 254.553 1.00 17.08 19 PHE E CA 1
ATOM 9772 C C . PHE E 1 19 ? 284.681 219.931 255.088 1.00 19.67 19 PHE E C 1
ATOM 9773 O O . PHE E 1 19 ? 285.503 219.243 254.479 1.00 23.30 19 PHE E O 1
ATOM 9781 N N . GLN E 1 20 ? 284.982 220.600 256.199 1.00 21.59 20 GLN E N 1
ATOM 9782 C CA . GLN E 1 20 ? 286.337 220.633 256.726 1.00 23.13 20 GLN E CA 1
ATOM 9783 C C . GLN E 1 20 ? 286.819 219.231 257.067 1.00 26.38 20 GLN E C 1
ATOM 9784 O O . GLN E 1 20 ? 286.075 218.415 257.616 1.00 31.74 20 GLN E O 1
ATOM 9790 N N . GLY E 1 21 ? 288.078 218.956 256.741 1.00 19.98 21 GLY E N 1
ATOM 9791 C CA . GLY E 1 21 ? 288.674 217.655 256.934 1.00 24.63 21 GLY E CA 1
ATOM 9792 C C . GLY E 1 21 ? 288.786 216.833 255.670 1.00 31.41 21 GLY E C 1
ATOM 9793 O O . GLY E 1 21 ? 289.535 215.849 255.654 1.00 37.49 21 GLY E O 1
ATOM 9794 N N . GLY E 1 22 ? 288.072 217.206 254.614 1.00 23.97 22 GLY E N 1
ATOM 9795 C CA . GLY E 1 22 ? 288.167 216.494 253.361 1.00 22.24 22 GLY E CA 1
ATOM 9796 C C . GLY E 1 22 ? 287.674 215.059 253.464 1.00 26.08 22 GLY E C 1
ATOM 9797 O O . GLY E 1 22 ? 286.755 214.727 254.214 1.00 27.67 22 GLY E O 1
ATOM 9798 N N . LEU E 1 23 ? 288.320 214.199 252.683 1.00 28.49 23 LEU E N 1
ATOM 9799 C CA . LEU E 1 23 ? 288.003 212.779 252.655 1.00 28.27 23 LEU E CA 1
ATOM 9800 C C . LEU E 1 23 ? 288.982 212.012 253.533 1.00 35.97 23 LEU E C 1
ATOM 9801 O O . LEU E 1 23 ? 290.193 212.242 253.469 1.00 37.19 23 LEU E O 1
ATOM 9806 N N . GLU E 1 24 ? 288.458 211.099 254.342 1.00 36.47 24 GLU E N 1
ATOM 9807 C CA . GLU E 1 24 ? 289.310 210.323 255.225 1.00 36.01 24 GLU E CA 1
ATOM 9808 C C . GLU E 1 24 ? 290.180 209.360 254.425 1.00 33.00 24 GLU E C 1
ATOM 9809 O O . GLU E 1 24 ? 289.830 208.927 253.326 1.00 35.72 24 GLU E O 1
ATOM 9815 N N . ASP E 1 25 ? 291.334 209.033 254.995 1.00 26.32 25 ASP E N 1
ATOM 9816 C CA . ASP E 1 25 ? 292.258 208.088 254.394 1.00 29.05 25 ASP E CA 1
ATOM 9817 C C . ASP E 1 25 ? 291.799 206.657 254.652 1.00 34.13 25 ASP E C 1
ATOM 9818 O O . ASP E 1 25 ? 290.907 206.396 255.461 1.00 43.32 25 ASP E O 1
ATOM 9823 N N . ALA E 1 26 ? 292.428 205.721 253.949 1.00 24.93 26 ALA E N 1
ATOM 9824 C CA . ALA E 1 26 ? 292.120 204.317 254.122 1.00 25.20 26 ALA E CA 1
ATOM 9825 C C . ALA E 1 26 ? 292.588 203.840 255.493 1.00 28.87 26 ALA E C 1
ATOM 9826 O O . ALA E 1 26 ? 293.494 204.426 256.088 1.00 27.16 26 ALA E O 1
ATOM 9828 N N . PRO E 1 27 ? 291.964 202.796 256.032 1.00 32.72 27 PRO E N 1
ATOM 9829 C CA . PRO E 1 27 ? 292.410 202.262 257.321 1.00 27.85 27 PRO E CA 1
ATOM 9830 C C . PRO E 1 27 ? 293.773 201.595 257.218 1.00 28.92 27 PRO E C 1
ATOM 9831 O O . PRO E 1 27 ? 294.179 201.113 256.158 1.00 27.61 27 PRO E O 1
ATOM 9835 N N . SER E 1 28 ? 294.483 201.579 258.342 1.00 27.36 28 SER E N 1
ATOM 9836 C CA . SER E 1 28 ? 295.792 200.949 258.411 1.00 26.68 28 SER E CA 1
ATOM 9837 C C . SER E 1 28 ? 295.657 199.454 258.667 1.00 31.08 28 SER E C 1
ATOM 9838 O O . SER E 1 28 ? 294.806 199.010 259.441 1.00 37.64 28 SER E O 1
ATOM 9841 N N . GLN E 1 29 ? 296.511 198.672 258.003 1.00 18.56 29 GLN E N 1
ATOM 9842 C CA . GLN E 1 29 ? 296.443 197.224 258.156 1.00 17.16 29 GLN E CA 1
ATOM 9843 C C . GLN E 1 29 ? 297.806 196.556 258.292 1.00 23.54 29 GLN E C 1
ATOM 9844 O O . GLN E 1 29 ? 297.859 195.321 258.295 1.00 30.37 29 GLN E O 1
ATOM 9850 N N . TYR E 1 30 ? 298.903 197.304 258.405 1.00 23.01 30 TYR E N 1
ATOM 9851 C CA . TYR E 1 30 ? 300.223 196.684 258.400 1.00 18.09 30 TYR E CA 1
ATOM 9852 C C . TYR E 1 30 ? 300.526 195.907 259.673 1.00 17.43 30 TYR E C 1
ATOM 9853 O O . TYR E 1 30 ? 301.537 195.202 259.716 1.00 20.73 30 TYR E O 1
ATOM 9862 N N . ASN E 1 31 ? 299.685 196.004 260.697 1.00 15.25 31 ASN E N 1
ATOM 9863 C CA . ASN E 1 31 ? 299.914 195.284 261.943 1.00 20.64 31 ASN E CA 1
ATOM 9864 C C . ASN E 1 31 ? 299.477 193.829 261.876 1.00 26.20 31 ASN E C 1
ATOM 9865 O O . ASN E 1 31 ? 299.620 193.111 262.869 1.00 29.94 31 ASN E O 1
ATOM 9870 N N . LYS E 1 32 ? 298.942 193.380 260.741 1.00 21.63 32 LYS E N 1
ATOM 9871 C CA . LYS E 1 32 ? 298.609 191.978 260.543 1.00 17.17 32 LYS E CA 1
ATOM 9872 C C . LYS E 1 32 ? 299.663 191.219 259.757 1.00 17.76 32 LYS E C 1
ATOM 9873 O O . LYS E 1 32 ? 299.679 189.987 259.809 1.00 22.72 32 LYS E O 1
ATOM 9879 N N . ILE E 1 33 ? 300.541 191.920 259.045 1.00 16.69 33 ILE E N 1
ATOM 9880 C CA . ILE E 1 33 ? 301.551 191.289 258.203 1.00 17.42 33 ILE E CA 1
ATOM 9881 C C . ILE E 1 33 ? 302.968 191.530 258.696 1.00 23.40 33 ILE E C 1
ATOM 9882 O O . ILE E 1 33 ? 303.866 190.751 258.348 1.00 26.55 33 ILE E O 1
ATOM 9887 N N . ALA E 1 34 ? 303.204 192.555 259.509 1.00 21.01 34 ALA E N 1
ATOM 9888 C CA . ALA E 1 34 ? 304.551 192.976 259.850 1.00 19.21 34 ALA E CA 1
ATOM 9889 C C . ALA E 1 34 ? 304.711 193.036 261.359 1.00 25.23 34 ALA E C 1
ATOM 9890 O O . ALA E 1 34 ? 303.735 193.138 262.106 1.00 27.82 34 ALA E O 1
ATOM 9892 N N . MET E 1 35 ? 305.961 192.952 261.801 1.00 17.11 35 MET E N 1
ATOM 9893 C CA . MET E 1 35 ? 306.312 193.086 263.204 1.00 15.03 35 MET E CA 1
ATOM 9894 C C . MET E 1 35 ? 307.148 194.343 263.401 1.00 19.53 35 MET E C 1
ATOM 9895 O O . MET E 1 35 ? 307.900 194.753 262.515 1.00 26.19 35 MET E O 1
ATOM 9900 N N . VAL E 1 36 ? 306.994 194.963 264.564 1.00 22.46 36 VAL E N 1
ATOM 9901 C CA . VAL E 1 36 ? 307.547 196.284 264.830 1.00 18.75 36 VAL E CA 1
ATOM 9902 C C . VAL E 1 36 ? 308.660 196.136 265.856 1.00 18.93 36 VAL E C 1
ATOM 9903 O O . VAL E 1 36 ? 308.439 195.622 266.958 1.00 25.49 36 VAL E O 1
ATOM 9907 N N . VAL E 1 37 ? 309.856 196.590 265.497 1.00 19.76 37 VAL E N 1
ATOM 9908 C CA . VAL E 1 37 ? 310.999 196.590 266.398 1.00 24.01 37 VAL E CA 1
ATOM 9909 C C . VAL E 1 37 ? 311.603 197.988 266.412 1.00 27.43 37 VAL E C 1
ATOM 9910 O O . VAL E 1 37 ? 311.351 198.814 265.532 1.00 25.02 37 VAL E O 1
ATOM 9914 N N . ASN E 1 38 ? 312.406 198.255 267.435 1.00 28.42 38 ASN E N 1
ATOM 9915 C CA . ASN E 1 38 ? 313.056 199.544 267.604 1.00 21.65 38 ASN E CA 1
ATOM 9916 C C . ASN E 1 38 ? 314.473 199.493 267.054 1.00 26.33 38 ASN E C 1
ATOM 9917 O O . ASN E 1 38 ? 315.064 198.423 266.895 1.00 30.99 38 ASN E O 1
ATOM 9922 N N . SER E 1 39 ? 315.014 200.669 266.757 1.00 30.28 39 SER E N 1
ATOM 9923 C CA . SER E 1 39 ? 316.355 200.787 266.210 1.00 23.90 39 SER E CA 1
ATOM 9924 C C . SER E 1 39 ? 317.123 201.879 266.934 1.00 23.66 39 SER E C 1
ATOM 9925 O O . SER E 1 39 ? 316.544 202.877 267.371 1.00 28.12 39 SER E O 1
ATOM 9928 N N . SER E 1 40 ? 318.426 201.671 267.069 1.00 25.88 40 SER E N 1
ATOM 9929 C CA . SER E 1 40 ? 319.350 202.692 267.530 1.00 26.19 40 SER E CA 1
ATOM 9930 C C . SER E 1 40 ? 320.574 202.637 266.634 1.00 28.11 40 SER E C 1
ATOM 9931 O O . SER E 1 40 ? 320.869 201.592 266.050 1.00 37.72 40 SER E O 1
ATOM 9934 N N . THR E 1 41 ? 321.275 203.764 266.519 1.00 17.29 41 THR E N 1
ATOM 9935 C CA . THR E 1 41 ? 322.410 203.891 265.610 1.00 19.42 41 THR E CA 1
ATOM 9936 C C . THR E 1 41 ? 321.978 203.629 264.174 1.00 19.15 41 THR E C 1
ATOM 9937 O O . THR E 1 41 ? 320.829 203.892 263.809 1.00 21.44 41 THR E O 1
ATOM 9941 N N . ARG E 1 42 ? 322.890 203.114 263.351 1.00 17.10 42 ARG E N 1
ATOM 9942 C CA . ARG E 1 42 ? 322.659 203.060 261.913 1.00 17.30 42 ARG E CA 1
ATOM 9943 C C . ARG E 1 42 ? 321.717 201.943 261.487 1.00 24.94 42 ARG E C 1
ATOM 9944 O O . ARG E 1 42 ? 320.872 202.159 260.613 1.00 30.36 42 ARG E O 1
ATOM 9952 N N . SER E 1 43 ? 321.836 200.754 262.072 1.00 24.27 43 SER E N 1
ATOM 9953 C CA . SER E 1 43 ? 321.085 199.606 261.588 1.00 21.76 43 SER E CA 1
ATOM 9954 C C . SER E 1 43 ? 320.950 198.572 262.696 1.00 24.61 43 SER E C 1
ATOM 9955 O O . SER E 1 43 ? 321.651 198.618 263.708 1.00 25.89 43 SER E O 1
ATOM 9958 N N . ASN E 1 44 ? 320.033 197.631 262.487 1.00 25.46 44 ASN E N 1
ATOM 9959 C CA . ASN E 1 44 ? 319.861 196.481 263.362 1.00 18.40 44 ASN E CA 1
ATOM 9960 C C . ASN E 1 44 ? 320.441 195.247 262.691 1.00 20.80 44 ASN E C 1
ATOM 9961 O O . ASN E 1 44 ? 320.338 195.091 261.473 1.00 23.89 44 ASN E O 1
ATOM 9966 N N . THR E 1 45 ? 321.062 194.381 263.485 1.00 26.31 45 THR E N 1
ATOM 9967 C CA . THR E 1 45 ? 321.642 193.139 262.994 1.00 22.15 45 THR E CA 1
ATOM 9968 C C . THR E 1 45 ? 320.960 191.959 263.673 1.00 26.88 45 THR E C 1
ATOM 9969 O O . THR E 1 45 ? 320.859 191.920 264.903 1.00 26.74 45 THR E O 1
ATOM 9973 N N . TYR E 1 46 ? 320.502 191.004 262.871 1.00 23.45 46 TYR E N 1
ATOM 9974 C CA . TYR E 1 46 ? 319.769 189.843 263.348 1.00 19.15 46 TYR E CA 1
ATOM 9975 C C . TYR E 1 46 ? 320.585 188.577 263.129 1.00 22.99 46 TYR E C 1
ATOM 9976 O O . TYR E 1 46 ? 321.319 188.456 262.146 1.00 24.80 46 TYR E O 1
ATOM 9985 N N . GLY E 1 47 ? 320.450 187.630 264.053 1.00 26.42 47 GLY E N 1
ATOM 9986 C CA . GLY E 1 47 ? 321.167 186.376 263.938 1.00 29.22 47 GLY E CA 1
ATOM 9987 C C . GLY E 1 47 ? 320.497 185.209 264.634 1.00 27.45 47 GLY E C 1
ATOM 9988 O O . GLY E 1 47 ? 319.829 185.388 265.656 1.00 28.80 47 GLY E O 1
ATOM 9989 N N . TRP E 1 48 ? 320.670 184.006 264.090 1.00 25.01 48 TRP E N 1
ATOM 9990 C CA . TRP E 1 48 ? 320.101 182.806 264.683 1.00 24.08 48 TRP E CA 1
ATOM 9991 C C . TRP E 1 48 ? 320.989 181.619 264.344 1.00 25.59 48 TRP E C 1
ATOM 9992 O O . TRP E 1 48 ? 321.771 181.664 263.392 1.00 25.11 48 TRP E O 1
ATOM 10003 N N . LEU E 1 49 ? 320.864 180.559 265.136 1.00 27.59 49 LEU E N 1
ATOM 10004 C CA . LEU E 1 49 ? 321.659 179.351 264.976 1.00 25.83 49 LEU E CA 1
ATOM 10005 C C . LEU E 1 49 ? 320.873 178.288 264.215 1.00 30.71 49 LEU E C 1
ATOM 10006 O O . LEU E 1 49 ? 319.641 178.272 264.217 1.00 34.63 49 LEU E O 1
ATOM 10011 N N . GLY E 1 50 ? 321.607 177.387 263.568 1.00 25.08 50 GLY E N 1
ATOM 10012 C CA . GLY E 1 50 ? 320.993 176.341 262.773 1.00 25.87 50 GLY E CA 1
ATOM 10013 C C . GLY E 1 50 ? 320.389 175.224 263.599 1.00 31.86 50 GLY E C 1
ATOM 10014 O O . GLY E 1 50 ? 319.841 175.468 264.677 1.00 34.01 50 GLY E O 1
ATOM 10015 N N . LYS E 1 51 ? 320.478 173.993 263.104 1.00 25.81 51 LYS E N 1
ATOM 10016 C CA . LYS E 1 51 ? 319.877 172.840 263.758 1.00 20.52 51 LYS E CA 1
ATOM 10017 C C . LYS E 1 51 ? 320.919 171.748 263.931 1.00 26.89 51 LYS E C 1
ATOM 10018 O O . LYS E 1 51 ? 321.848 171.634 263.131 1.00 33.57 51 LYS E O 1
ATOM 10024 N N . PHE E 1 52 ? 320.759 170.949 264.977 1.00 27.32 52 PHE E N 1
ATOM 10025 C CA . PHE E 1 52 ? 321.680 169.852 265.219 1.00 23.73 52 PHE E CA 1
ATOM 10026 C C . PHE E 1 52 ? 321.567 168.827 264.093 1.00 33.23 52 PHE E C 1
ATOM 10027 O O . PHE E 1 52 ? 320.480 168.638 263.537 1.00 43.82 52 PHE E O 1
ATOM 10035 N N . PRO E 1 53 ? 322.660 168.165 263.719 1.00 27.41 53 PRO E N 1
ATOM 10036 C CA . PRO E 1 53 ? 322.575 167.149 262.666 1.00 24.67 53 PRO E CA 1
ATOM 10037 C C . PRO E 1 53 ? 321.692 165.984 263.085 1.00 31.39 53 PRO E C 1
ATOM 10038 O O . PRO E 1 53 ? 321.583 165.652 264.267 1.00 38.14 53 PRO E O 1
ATOM 10042 N N . THR E 1 54 ? 321.046 165.367 262.100 1.00 32.54 54 THR E N 1
ATOM 10043 C CA . THR E 1 54 ? 320.251 164.178 262.366 1.00 32.97 54 THR E CA 1
ATOM 10044 C C . THR E 1 54 ? 321.148 163.036 262.824 1.00 32.02 54 THR E C 1
ATOM 10045 O O . THR E 1 54 ? 322.282 162.884 262.365 1.00 33.25 54 THR E O 1
ATOM 10049 N N . LEU E 1 55 ? 320.628 162.230 263.745 1.00 29.71 55 LEU E N 1
ATOM 10050 C CA . LEU E 1 55 ? 321.395 161.112 264.271 1.00 32.08 55 LEU E CA 1
ATOM 10051 C C . LEU E 1 55 ? 321.629 160.070 263.187 1.00 32.37 55 LEU E C 1
ATOM 10052 O O . LEU E 1 55 ? 320.731 159.751 262.405 1.00 34.74 55 LEU E O 1
ATOM 10057 N N . LYS E 1 56 ? 322.847 159.542 263.139 1.00 31.75 56 LYS E N 1
ATOM 10058 C CA . LYS E 1 56 ? 323.219 158.507 262.189 1.00 29.63 56 LYS E CA 1
ATOM 10059 C C . LYS E 1 56 ? 323.820 157.327 262.938 1.00 33.44 56 LYS E C 1
ATOM 10060 O O . LYS E 1 56 ? 324.284 157.466 264.072 1.00 37.11 56 LYS E O 1
ATOM 10066 N N . GLU E 1 57 ? 323.802 156.164 262.292 1.00 35.39 57 GLU E N 1
ATOM 10067 C CA . GLU E 1 57 ? 324.181 154.925 262.960 1.00 34.97 57 GLU E CA 1
ATOM 10068 C C . GLU E 1 57 ? 325.626 154.972 263.439 1.00 41.18 57 GLU E C 1
ATOM 10069 O O . GLU E 1 57 ? 326.522 155.420 262.719 1.00 46.03 57 GLU E O 1
ATOM 10075 N N . TRP E 1 58 ? 325.847 154.494 264.661 1.00 33.74 58 TRP E N 1
ATOM 10076 C CA . TRP E 1 58 ? 327.165 154.503 265.287 1.00 35.51 58 TRP E CA 1
ATOM 10077 C C . TRP E 1 58 ? 327.892 153.214 264.928 1.00 38.47 58 TRP E C 1
ATOM 10078 O O . TRP E 1 58 ? 327.596 152.151 265.482 1.00 41.23 58 TRP E O 1
ATOM 10089 N N . VAL E 1 59 ? 328.850 153.302 264.011 1.00 43.49 59 VAL E N 1
ATOM 10090 C CA . VAL E 1 59 ? 329.579 152.134 263.540 1.00 45.70 59 VAL E CA 1
ATOM 10091 C C . VAL E 1 59 ? 330.996 152.083 264.100 1.00 47.38 59 VAL E C 1
ATOM 10092 O O . VAL E 1 59 ? 331.426 151.044 264.600 1.00 46.81 59 VAL E O 1
ATOM 10096 N N . GLY E 1 60 ? 331.734 153.187 264.034 1.00 44.24 60 GLY E N 1
ATOM 10097 C CA . GLY E 1 60 ? 333.094 153.211 264.535 1.00 40.65 60 GLY E CA 1
ATOM 10098 C C . GLY E 1 60 ? 333.253 154.082 265.761 1.00 43.38 60 GLY E C 1
ATOM 10099 O O . GLY E 1 60 ? 332.894 153.679 266.870 1.00 42.78 60 GLY E O 1
ATOM 10100 N N . LYS E 1 61 ? 333.802 155.278 265.573 1.00 43.79 61 LYS E N 1
ATOM 10101 C CA . LYS E 1 61 ? 333.916 156.277 266.623 1.00 41.84 61 LYS E CA 1
ATOM 10102 C C . LYS E 1 61 ? 333.150 157.525 266.201 1.00 41.78 61 LYS E C 1
ATOM 10103 O O . LYS E 1 61 ? 332.923 157.756 265.011 1.00 45.61 61 LYS E O 1
ATOM 10109 N N . ARG E 1 62 ? 332.738 158.318 267.188 1.00 33.00 62 ARG E N 1
ATOM 10110 C CA . ARG E 1 62 ? 331.910 159.487 266.924 1.00 31.15 62 ARG E CA 1
ATOM 10111 C C . ARG E 1 62 ? 332.607 160.432 265.955 1.00 36.90 62 ARG E C 1
ATOM 10112 O O . ARG E 1 62 ? 333.813 160.672 266.053 1.00 38.85 62 ARG E O 1
ATOM 10120 N N . THR E 1 63 ? 331.840 160.967 265.009 1.00 39.17 63 THR E N 1
ATOM 10121 C CA . THR E 1 63 ? 332.355 161.899 264.013 1.00 39.44 63 THR E CA 1
ATOM 10122 C C . THR E 1 63 ? 331.936 163.308 264.410 1.00 41.90 63 THR E C 1
ATOM 10123 O O . THR E 1 63 ? 330.744 163.583 264.578 1.00 41.56 63 THR E O 1
ATOM 10127 N N . ILE E 1 64 ? 332.918 164.199 264.561 1.00 37.63 64 ILE E N 1
ATOM 10128 C CA . ILE E 1 64 ? 332.619 165.586 264.888 1.00 36.50 64 ILE E CA 1
ATOM 10129 C C . ILE E 1 64 ? 332.110 166.292 263.641 1.00 37.30 64 ILE E C 1
ATOM 10130 O O . ILE E 1 64 ? 332.718 166.204 262.567 1.00 37.37 64 ILE E O 1
ATOM 10135 N N . GLN E 1 65 ? 330.990 166.992 263.774 1.00 34.26 65 GLN E N 1
ATOM 10136 C CA . GLN E 1 65 ? 330.347 167.672 262.658 1.00 33.06 65 GLN E CA 1
ATOM 10137 C C . GLN E 1 65 ? 330.251 169.169 262.942 1.00 35.39 65 GLN E C 1
ATOM 10138 O O . GLN E 1 65 ? 330.729 169.664 263.963 1.00 35.99 65 GLN E O 1
ATOM 10144 N N . GLN E 1 66 ? 329.619 169.892 262.020 1.00 33.25 66 GLN E N 1
ATOM 10145 C CA . GLN E 1 66 ? 329.583 171.346 262.058 1.00 31.86 66 GLN E CA 1
ATOM 10146 C C . GLN E 1 66 ? 328.161 171.854 261.882 1.00 35.76 66 GLN E C 1
ATOM 10147 O O . GLN E 1 66 ? 327.372 171.291 261.120 1.00 40.52 66 GLN E O 1
ATOM 10153 N N . MET E 1 67 ? 327.850 172.935 262.594 1.00 33.34 67 MET E N 1
ATOM 10154 C CA . MET E 1 67 ? 326.603 173.666 262.482 1.00 32.63 67 MET E CA 1
ATOM 10155 C C . MET E 1 67 ? 326.856 174.961 261.705 1.00 35.11 67 MET E C 1
ATOM 10156 O O . MET E 1 67 ? 327.934 175.150 261.126 1.00 38.88 67 MET E O 1
ATOM 10161 N N . GLU E 1 68 ? 325.862 175.846 261.679 1.00 34.70 68 GLU E N 1
ATOM 10162 C CA . GLU E 1 68 ? 325.975 177.088 260.930 1.00 27.95 68 GLU E CA 1
ATOM 10163 C C . GLU E 1 68 ? 325.169 178.180 261.621 1.00 32.08 68 GLU E C 1
ATOM 10164 O O . GLU E 1 68 ? 324.126 177.914 262.223 1.00 35.62 68 GLU E O 1
ATOM 10170 N N . ALA E 1 69 ? 325.673 179.411 261.539 1.00 25.00 69 ALA E N 1
ATOM 10171 C CA . ALA E 1 69 ? 324.985 180.592 262.037 1.00 26.04 69 ALA E CA 1
ATOM 10172 C C . ALA E 1 69 ? 324.726 181.557 260.887 1.00 30.84 69 ALA E C 1
ATOM 10173 O O . ALA E 1 69 ? 325.463 181.575 259.897 1.00 33.29 69 ALA E O 1
ATOM 10175 N N . HIS E 1 70 ? 323.675 182.365 261.022 1.00 25.75 70 HIS E N 1
ATOM 10176 C CA . HIS E 1 70 ? 323.250 183.278 259.972 1.00 22.70 70 HIS E CA 1
ATOM 10177 C C . HIS E 1 70 ? 323.187 184.710 260.487 1.00 24.45 70 HIS E C 1
ATOM 10178 O O . HIS E 1 70 ? 323.067 184.958 261.689 1.00 28.15 70 HIS E O 1
ATOM 10185 N N . GLY E 1 71 ? 323.259 185.656 259.549 1.00 26.95 71 GLY E N 1
ATOM 10186 C CA . GLY E 1 71 ? 323.198 187.064 259.885 1.00 26.25 71 GLY E CA 1
ATOM 10187 C C . GLY E 1 71 ? 322.448 187.846 258.825 1.00 26.78 71 GLY E C 1
ATOM 10188 O O . GLY E 1 71 ? 322.321 187.417 257.678 1.00 31.89 71 GLY E O 1
ATOM 10189 N N . TYR E 1 72 ? 321.958 189.017 259.232 1.00 20.62 72 TYR E N 1
ATOM 10190 C CA . TYR E 1 72 ? 321.127 189.854 258.376 1.00 20.29 72 TYR E CA 1
ATOM 10191 C C . TYR E 1 72 ? 320.959 191.212 259.043 1.00 23.90 72 TYR E C 1
ATOM 10192 O O . TYR E 1 72 ? 320.834 191.284 260.266 1.00 26.80 72 TYR E O 1
ATOM 10201 N N . SER E 1 73 ? 320.960 192.280 258.242 1.00 21.17 73 SER E N 1
ATOM 10202 C CA . SER E 1 73 ? 320.868 193.634 258.777 1.00 22.65 73 SER E CA 1
ATOM 10203 C C . SER E 1 73 ? 320.065 194.536 257.851 1.00 18.12 73 SER E C 1
ATOM 10204 O O . SER E 1 73 ? 320.133 194.402 256.627 1.00 19.31 73 SER E O 1
ATOM 10207 N N . ILE E 1 74 ? 319.320 195.468 258.446 1.00 17.29 74 ILE E N 1
ATOM 10208 C CA . ILE E 1 74 ? 318.492 196.427 257.718 1.00 17.95 74 ILE E CA 1
ATOM 10209 C C . ILE E 1 74 ? 318.877 197.829 258.171 1.00 25.99 74 ILE E C 1
ATOM 10210 O O . ILE E 1 74 ? 318.885 198.116 259.373 1.00 23.12 74 ILE E O 1
ATOM 10215 N N . ALA E 1 75 ? 319.162 198.707 257.210 1.00 27.57 75 ALA E N 1
ATOM 10216 C CA . ALA E 1 75 ? 319.607 200.063 257.501 1.00 18.63 75 ALA E CA 1
ATOM 10217 C C . ALA E 1 75 ? 318.447 201.049 257.430 1.00 19.92 75 ALA E C 1
ATOM 10218 O O . ALA E 1 75 ? 317.562 200.923 256.582 1.00 27.28 75 ALA E O 1
ATOM 10220 N N . ASN E 1 76 ? 318.468 202.040 258.319 1.00 14.60 76 ASN E N 1
ATOM 10221 C CA . ASN E 1 76 ? 317.392 203.014 258.406 1.00 19.06 76 ASN E CA 1
ATOM 10222 C C . ASN E 1 76 ? 317.485 204.033 257.273 1.00 25.32 76 ASN E C 1
ATOM 10223 O O . ASN E 1 76 ? 318.457 204.083 256.518 1.00 29.94 76 ASN E O 1
ATOM 10228 N N . LYS E 1 77 ? 316.445 204.857 257.164 1.00 16.96 77 LYS E N 1
ATOM 10229 C CA . LYS E 1 77 ? 316.350 205.879 256.134 1.00 12.42 77 LYS E CA 1
ATOM 10230 C C . LYS E 1 77 ? 315.713 207.126 256.730 1.00 20.89 77 LYS E C 1
ATOM 10231 O O . LYS E 1 77 ? 315.164 207.100 257.833 1.00 21.91 77 LYS E O 1
ATOM 10237 N N . THR E 1 78 ? 315.798 208.228 255.991 1.00 21.63 78 THR E N 1
ATOM 10238 C CA . THR E 1 78 ? 315.269 209.513 256.423 1.00 17.82 78 THR E CA 1
ATOM 10239 C C . THR E 1 78 ? 314.250 210.027 255.413 1.00 16.52 78 THR E C 1
ATOM 10240 O O . THR E 1 78 ? 314.421 209.891 254.200 1.00 23.16 78 THR E O 1
ATOM 10244 N N . PHE E 1 79 ? 313.185 210.635 255.932 1.00 9.30 79 PHE E N 1
ATOM 10245 C CA . PHE E 1 79 ? 312.071 211.075 255.107 1.00 11.88 79 PHE E CA 1
ATOM 10246 C C . PHE E 1 79 ? 311.694 212.500 255.481 1.00 18.01 79 PHE E C 1
ATOM 10247 O O . PHE E 1 79 ? 311.869 212.910 256.629 1.00 25.02 79 PHE E O 1
ATOM 10255 N N . GLU E 1 80 ? 311.165 213.244 254.511 1.00 19.62 80 GLU E N 1
ATOM 10256 C CA . GLU E 1 80 ? 310.859 214.655 254.698 1.00 11.24 80 GLU E CA 1
ATOM 10257 C C . GLU E 1 80 ? 309.638 215.050 253.884 1.00 13.82 80 GLU E C 1
ATOM 10258 O O . GLU E 1 80 ? 309.301 214.420 252.881 1.00 24.23 80 GLU E O 1
ATOM 10264 N N . GLY E 1 81 ? 308.992 216.127 254.321 1.00 15.30 81 GLY E N 1
ATOM 10265 C CA . GLY E 1 81 ? 307.910 216.745 253.579 1.00 14.85 81 GLY E CA 1
ATOM 10266 C C . GLY E 1 81 ? 307.629 218.142 254.088 1.00 18.33 81 GLY E C 1
ATOM 10267 O O . GLY E 1 81 ? 307.478 218.339 255.296 1.00 19.80 81 GLY E O 1
ATOM 10268 N N . THR E 1 82 ? 307.553 219.124 253.193 1.00 16.81 82 THR E N 1
ATOM 10269 C CA . THR E 1 82 ? 307.393 220.512 253.594 1.00 20.75 82 THR E CA 1
ATOM 10270 C C . THR E 1 82 ? 306.567 221.280 252.572 1.00 24.96 82 THR E C 1
ATOM 10271 O O . THR E 1 82 ? 306.519 220.927 251.391 1.00 20.68 82 THR E O 1
ATOM 10275 N N . VAL E 1 83 ? 305.901 222.332 253.049 1.00 23.87 83 VAL E N 1
ATOM 10276 C CA . VAL E 1 83 ? 305.091 223.209 252.215 1.00 23.14 83 VAL E CA 1
ATOM 10277 C C . VAL E 1 83 ? 305.389 224.651 252.588 1.00 24.46 83 VAL E C 1
ATOM 10278 O O . VAL E 1 83 ? 305.886 224.941 253.680 1.00 26.64 83 VAL E O 1
ATOM 10282 N N . GLY E 1 84 ? 305.067 225.561 251.674 1.00 21.53 84 GLY E N 1
ATOM 10283 C CA . GLY E 1 84 ? 305.284 226.972 251.910 1.00 18.16 84 GLY E CA 1
ATOM 10284 C C . GLY E 1 84 ? 304.045 227.809 251.686 1.00 22.76 84 GLY E C 1
ATOM 10285 O O . GLY E 1 84 ? 303.479 227.815 250.590 1.00 24.03 84 GLY E O 1
ATOM 10286 N N . ILE E 1 85 ? 303.613 228.520 252.722 1.00 23.27 85 ILE E N 1
ATOM 10287 C CA . ILE E 1 85 ? 302.459 229.406 252.654 1.00 20.69 85 ILE E CA 1
ATOM 10288 C C . ILE E 1 85 ? 302.936 230.809 253.003 1.00 26.94 85 ILE E C 1
ATOM 10289 O O . ILE E 1 85 ? 303.619 231.004 254.016 1.00 30.78 85 ILE E O 1
ATOM 10294 N N . SER E 1 86 ? 302.588 231.779 252.161 1.00 28.91 86 SER E N 1
ATOM 10295 C CA . SER E 1 86 ? 303.106 233.132 252.312 1.00 22.54 86 SER E CA 1
ATOM 10296 C C . SER E 1 86 ? 302.613 233.764 253.607 1.00 22.53 86 SER E C 1
ATOM 10297 O O . SER E 1 86 ? 301.561 233.406 254.139 1.00 40.09 86 SER E O 1
ATOM 10300 N N . ARG E 1 87 ? 303.399 234.711 254.125 1.00 10.64 87 ARG E N 1
ATOM 10301 C CA . ARG E 1 87 ? 303.051 235.346 255.391 1.00 21.57 87 ARG E CA 1
ATOM 10302 C C . ARG E 1 87 ? 301.766 236.153 255.273 1.00 31.88 87 ARG E C 1
ATOM 10303 O O . ARG E 1 87 ? 300.921 236.129 256.176 1.00 37.00 87 ARG E O 1
ATOM 10311 N N . ASP E 1 88 ? 301.602 236.877 254.166 1.00 27.06 88 ASP E N 1
ATOM 10312 C CA . ASP E 1 88 ? 300.399 237.678 253.968 1.00 20.96 88 ASP E CA 1
ATOM 10313 C C . ASP E 1 88 ? 299.157 236.799 253.918 1.00 32.92 88 ASP E C 1
ATOM 10314 O O . ASP E 1 88 ? 298.164 237.064 254.604 1.00 39.39 88 ASP E O 1
ATOM 10319 N N . ASP E 1 89 ? 299.198 235.740 253.108 1.00 31.50 89 ASP E N 1
ATOM 10320 C CA . ASP E 1 89 ? 298.036 234.869 252.970 1.00 24.52 89 ASP E CA 1
ATOM 10321 C C . ASP E 1 89 ? 297.709 234.169 254.279 1.00 24.32 89 ASP E C 1
ATOM 10322 O O . ASP E 1 89 ? 296.539 233.920 254.584 1.00 32.79 89 ASP E O 1
ATOM 10327 N N . PHE E 1 90 ? 298.730 233.834 255.064 1.00 16.57 90 PHE E N 1
ATOM 10328 C CA . PHE E 1 90 ? 298.476 233.220 256.360 1.00 22.33 90 PHE E CA 1
ATOM 10329 C C . PHE E 1 90 ? 297.851 234.214 257.329 1.00 25.26 90 PHE E C 1
ATOM 10330 O O . PHE E 1 90 ? 296.969 233.850 258.114 1.00 28.36 90 PHE E O 1
ATOM 10338 N N . GLU E 1 91 ? 298.293 235.471 257.295 1.00 24.20 91 GLU E N 1
ATOM 10339 C CA . GLU E 1 91 ? 297.790 236.467 258.232 1.00 26.08 91 GLU E CA 1
ATOM 10340 C C . GLU E 1 91 ? 296.507 237.144 257.771 1.00 30.68 91 GLU E C 1
ATOM 10341 O O . GLU E 1 91 ? 295.708 237.562 258.615 1.00 31.15 91 GLU E O 1
ATOM 10347 N N . ASP E 1 92 ? 296.288 237.267 256.464 1.00 27.52 92 ASP E N 1
ATOM 10348 C CA . ASP E 1 92 ? 295.050 237.849 255.947 1.00 23.68 92 ASP E CA 1
ATOM 10349 C C . ASP E 1 92 ? 294.034 236.733 255.705 1.00 30.81 92 ASP E C 1
ATOM 10350 O O . ASP E 1 92 ? 293.657 236.415 254.577 1.00 39.35 92 ASP E O 1
ATOM 10355 N N . ASP E 1 93 ? 293.588 236.131 256.808 1.00 31.68 93 ASP E N 1
ATOM 10356 C CA . ASP E 1 93 ? 292.703 234.966 256.757 1.00 29.29 93 ASP E CA 1
ATOM 10357 C C . ASP E 1 93 ? 291.743 235.018 257.940 1.00 28.50 93 ASP E C 1
ATOM 10358 O O . ASP E 1 93 ? 292.106 234.636 259.055 1.00 27.43 93 ASP E O 1
ATOM 10363 N N . ASN E 1 94 ? 290.520 235.481 257.690 1.00 28.69 94 ASN E N 1
ATOM 10364 C CA . ASN E 1 94 ? 289.485 235.493 258.714 1.00 26.35 94 ASN E CA 1
ATOM 10365 C C . ASN E 1 94 ? 288.624 234.241 258.685 1.00 28.84 94 ASN E C 1
ATOM 10366 O O . ASN E 1 94 ? 288.019 233.889 259.704 1.00 28.53 94 ASN E O 1
ATOM 10371 N N . LEU E 1 95 ? 288.558 233.566 257.538 1.00 29.45 95 LEU E N 1
ATOM 10372 C CA . LEU E 1 95 ? 287.724 232.377 257.414 1.00 22.23 95 LEU E CA 1
ATOM 10373 C C . LEU E 1 95 ? 288.280 231.220 258.234 1.00 26.69 95 LEU E C 1
ATOM 10374 O O . LEU E 1 95 ? 287.517 230.411 258.771 1.00 24.63 95 LEU E O 1
ATOM 10379 N N . GLY E 1 96 ? 289.600 231.125 258.341 1.00 27.62 96 GLY E N 1
ATOM 10380 C CA . GLY E 1 96 ? 290.217 229.986 258.985 1.00 24.34 96 GLY E CA 1
ATOM 10381 C C . GLY E 1 96 ? 290.407 228.795 258.080 1.00 23.31 96 GLY E C 1
ATOM 10382 O O . GLY E 1 96 ? 290.572 227.674 258.573 1.00 23.19 96 GLY E O 1
ATOM 10383 N N . ILE E 1 97 ? 290.380 229.000 256.764 1.00 17.86 97 ILE E N 1
ATOM 10384 C CA . ILE E 1 97 ? 290.477 227.886 255.829 1.00 16.57 97 ILE E CA 1
ATOM 10385 C C . ILE E 1 97 ? 291.862 227.248 255.885 1.00 28.26 97 ILE E C 1
ATOM 10386 O O . ILE E 1 97 ? 292.000 226.029 255.741 1.00 30.27 97 ILE E O 1
ATOM 10391 N N . TYR E 1 98 ? 292.904 228.049 256.101 1.00 30.25 98 TYR E N 1
ATOM 10392 C CA . TYR E 1 98 ? 294.268 227.545 256.191 1.00 22.48 98 TYR E CA 1
ATOM 10393 C C . TYR E 1 98 ? 294.631 227.036 257.577 1.00 24.03 98 TYR E C 1
ATOM 10394 O O . TYR E 1 98 ? 295.761 226.585 257.771 1.00 29.50 98 TYR E O 1
ATOM 10403 N N . ALA E 1 99 ? 293.722 227.118 258.546 1.00 23.79 99 ALA E N 1
ATOM 10404 C CA . ALA E 1 99 ? 294.078 226.773 259.921 1.00 21.69 99 ALA E CA 1
ATOM 10405 C C . ALA E 1 99 ? 294.540 225.330 260.086 1.00 26.13 99 ALA E C 1
ATOM 10406 O O . ALA E 1 99 ? 295.577 225.112 260.735 1.00 31.11 99 ALA E O 1
ATOM 10408 N N . PRO E 1 100 ? 293.850 224.311 259.557 1.00 26.61 100 PRO E N 1
ATOM 10409 C CA . PRO E 1 100 ? 294.343 222.941 259.806 1.00 26.61 100 PRO E CA 1
ATOM 10410 C C . PRO E 1 100 ? 295.394 222.479 258.803 1.00 25.50 100 PRO E C 1
ATOM 10411 O O . PRO E 1 100 ? 295.134 221.704 257.882 1.00 28.82 100 PRO E O 1
ATOM 10415 N N . ILE E 1 101 ? 296.627 222.950 258.976 1.00 20.80 101 ILE E N 1
ATOM 10416 C CA . ILE E 1 101 ? 297.745 222.440 258.188 1.00 23.24 101 ILE E CA 1
ATOM 10417 C C . ILE E 1 101 ? 298.553 221.495 259.063 1.00 25.71 101 ILE E C 1
ATOM 10418 O O . ILE E 1 101 ? 299.186 220.556 258.569 1.00 28.62 101 ILE E O 1
ATOM 10423 N N . PHE E 1 102 ? 298.531 221.732 260.374 1.00 20.70 102 PHE E N 1
ATOM 10424 C CA . PHE E 1 102 ? 299.243 220.850 261.290 1.00 22.28 102 PHE E CA 1
ATOM 10425 C C . PHE E 1 102 ? 298.646 219.448 261.286 1.00 31.07 102 PHE E C 1
ATOM 10426 O O . PHE E 1 102 ? 299.377 218.452 261.220 1.00 37.91 102 PHE E O 1
ATOM 10434 N N . GLN E 1 103 ? 297.317 219.350 261.352 1.00 24.76 103 GLN E N 1
ATOM 10435 C CA . GLN E 1 103 ? 296.672 218.042 261.368 1.00 23.12 103 GLN E CA 1
ATOM 10436 C C . GLN E 1 103 ? 296.858 217.315 260.043 1.00 28.06 103 GLN E C 1
ATOM 10437 O O . GLN E 1 103 ? 297.111 216.105 260.025 1.00 33.91 103 GLN E O 1
ATOM 10443 N N . GLU E 1 104 ? 296.727 218.031 258.925 1.00 22.34 104 GLU E N 1
ATOM 10444 C CA . GLU E 1 104 ? 296.965 217.419 257.625 1.00 20.62 104 GLU E CA 1
ATOM 10445 C C . GLU E 1 104 ? 298.404 216.952 257.474 1.00 19.04 104 GLU E C 1
ATOM 10446 O O . GLU E 1 104 ? 298.662 216.010 256.721 1.00 28.15 104 GLU E O 1
ATOM 10452 N N . MET E 1 105 ? 299.345 217.598 258.163 1.00 18.08 105 MET E N 1
ATOM 10453 C CA . MET E 1 105 ? 300.736 217.160 258.143 1.00 18.35 105 MET E CA 1
ATOM 10454 C C . MET E 1 105 ? 300.926 215.907 258.988 1.00 14.78 105 MET E C 1
ATOM 10455 O O . MET E 1 105 ? 301.617 214.963 258.580 1.00 15.33 105 MET E O 1
ATOM 10460 N N . GLY E 1 106 ? 300.305 215.881 260.168 1.00 17.71 106 GLY E N 1
ATOM 10461 C CA . GLY E 1 106 ? 300.403 214.709 261.020 1.00 21.33 106 GLY E CA 1
ATOM 10462 C C . GLY E 1 106 ? 299.793 213.472 260.390 1.00 23.76 106 GLY E C 1
ATOM 10463 O O . GLY E 1 106 ? 300.316 212.366 260.541 1.00 31.38 106 GLY E O 1
ATOM 10464 N N . ARG E 1 107 ? 298.675 213.638 259.681 1.00 19.58 107 ARG E N 1
ATOM 10465 C CA . ARG E 1 107 ? 298.049 212.499 259.014 1.00 15.78 107 ARG E CA 1
ATOM 10466 C C . ARG E 1 107 ? 298.962 211.916 257.941 1.00 15.89 107 ARG E C 1
ATOM 10467 O O . ARG E 1 107 ? 299.093 210.693 257.817 1.00 20.85 107 ARG E O 1
ATOM 10475 N N . SER E 1 108 ? 299.594 212.780 257.145 1.00 15.67 108 SER E N 1
ATOM 10476 C CA . SER E 1 108 ? 300.505 212.296 256.115 1.00 14.51 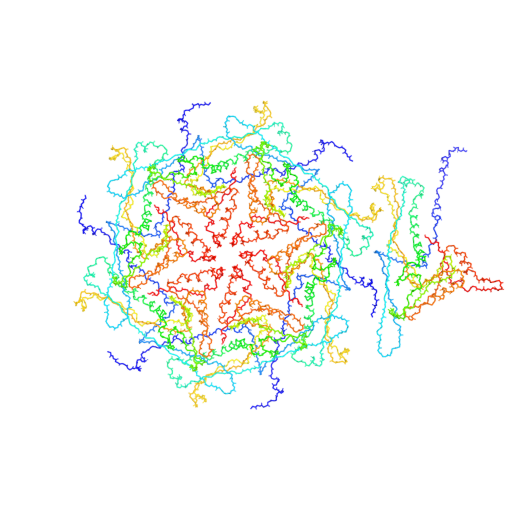108 SER E CA 1
ATOM 10477 C C . SER E 1 108 ? 301.738 211.651 256.722 1.00 17.33 108 SER E C 1
ATOM 10478 O O . SER E 1 108 ? 302.323 210.746 256.119 1.00 20.01 108 SER E O 1
ATOM 10481 N N . ALA E 1 109 ? 302.168 212.118 257.895 1.00 21.73 109 ALA E N 1
ATOM 10482 C CA . ALA E 1 109 ? 303.249 211.428 258.591 1.00 14.94 109 ALA E CA 1
ATOM 10483 C C . ALA E 1 109 ? 302.813 210.043 259.056 1.00 21.84 109 ALA E C 1
ATOM 10484 O O . ALA E 1 109 ? 303.569 209.074 258.927 1.00 24.39 109 ALA E O 1
ATOM 10486 N N . ALA E 1 110 ? 301.595 209.930 259.592 1.00 22.91 110 ALA E N 1
ATOM 10487 C CA . ALA E 1 110 ? 301.135 208.667 260.161 1.00 12.96 110 ALA E CA 1
ATOM 10488 C C . ALA E 1 110 ? 300.761 207.638 259.105 1.00 16.62 110 ALA E C 1
ATOM 10489 O O . ALA E 1 110 ? 300.773 206.439 259.398 1.00 24.37 110 ALA E O 1
ATOM 10491 N N . VAL E 1 111 ? 300.406 208.073 257.894 1.00 20.94 111 VAL E N 1
ATOM 10492 C CA . VAL E 1 111 ? 300.055 207.136 256.825 1.00 16.69 111 VAL E CA 1
ATOM 10493 C C . VAL E 1 111 ? 301.250 206.345 256.314 1.00 15.81 111 VAL E C 1
ATOM 10494 O O . VAL E 1 111 ? 301.070 205.257 255.754 1.00 12.75 111 VAL E O 1
ATOM 10498 N N . GLN E 1 112 ? 302.468 206.830 256.545 1.00 20.40 112 GLN E N 1
ATOM 10499 C CA . GLN E 1 112 ? 303.649 206.279 255.880 1.00 15.66 112 GLN E CA 1
ATOM 10500 C C . GLN E 1 112 ? 303.895 204.795 256.127 1.00 21.12 112 GLN E C 1
ATOM 10501 O O . GLN E 1 112 ? 304.259 204.094 255.166 1.00 26.39 112 GLN E O 1
ATOM 10507 N N . PRO E 1 113 ? 303.777 204.258 257.351 1.00 19.42 113 PRO E N 1
ATOM 10508 C CA . PRO E 1 113 ? 304.165 202.851 257.560 1.00 13.46 113 PRO E CA 1
ATOM 10509 C C . PRO E 1 113 ? 303.443 201.865 256.659 1.00 19.10 113 PRO E C 1
ATOM 10510 O O . PRO E 1 113 ? 304.050 200.887 256.203 1.00 23.69 113 PRO E O 1
ATOM 10514 N N . ASP E 1 114 ? 302.156 202.089 256.397 1.00 21.30 114 ASP E N 1
ATOM 10515 C CA . ASP E 1 114 ? 301.422 201.201 255.505 1.00 13.98 114 ASP E CA 1
ATOM 10516 C C . ASP E 1 114 ? 301.973 201.264 254.089 1.00 18.81 114 ASP E C 1
ATOM 10517 O O . ASP E 1 114 ? 302.153 200.225 253.440 1.00 28.31 114 ASP E O 1
ATOM 10522 N N . GLU E 1 115 ? 302.255 202.473 253.596 1.00 18.18 115 GLU E N 1
ATOM 10523 C CA . GLU E 1 115 ? 302.894 202.607 252.292 1.00 18.69 115 GLU E CA 1
ATOM 10524 C C . GLU E 1 115 ? 304.197 201.830 252.247 1.00 21.09 115 GLU E C 1
ATOM 10525 O O . GLU E 1 115 ? 304.441 201.072 251.304 1.00 25.38 115 GLU E O 1
ATOM 10531 N N . LEU E 1 116 ? 305.033 201.988 253.273 1.00 13.90 116 LEU E N 1
ATOM 10532 C CA . LEU E 1 116 ? 306.330 201.321 253.292 1.00 14.63 116 LEU E CA 1
ATOM 10533 C C . LEU E 1 116 ? 306.180 199.805 253.263 1.00 15.00 116 LEU E C 1
ATOM 10534 O O . LEU E 1 116 ? 306.787 199.129 252.426 1.00 17.42 116 LEU E O 1
ATOM 10539 N N . ILE E 1 117 ? 305.362 199.255 254.163 1.00 13.46 117 ILE E N 1
ATOM 10540 C CA . ILE E 1 117 ? 305.252 197.803 254.278 1.00 11.39 117 ILE E CA 1
ATOM 10541 C C . ILE E 1 117 ? 304.650 197.200 253.015 1.00 11.41 117 ILE E C 1
ATOM 10542 O O . ILE E 1 117 ? 305.157 196.204 252.479 1.00 14.38 117 ILE E O 1
ATOM 10547 N N . PHE E 1 118 ? 303.466 197.642 252.630 1.00 11.15 118 PHE E N 1
ATOM 10548 C CA . PHE E 1 118 ? 302.768 196.979 251.508 1.00 12.53 118 PHE E CA 1
ATOM 10549 C C . PHE E 1 118 ? 303.425 197.337 250.190 1.00 15.12 118 PHE E C 1
ATOM 10550 O O . PHE E 1 118 ? 302.824 197.091 249.171 1.00 26.73 118 PHE E O 1
ATOM 10558 N N . LYS E 1 119 ? 304.615 197.907 250.223 1.00 13.11 119 LYS E N 1
ATOM 10559 C CA . LYS E 1 119 ? 305.347 198.179 248.964 1.00 9.64 119 LYS E CA 1
ATOM 10560 C C . LYS E 1 119 ? 306.519 197.220 248.952 1.00 13.74 119 LYS E C 1
ATOM 10561 O O . LYS E 1 119 ? 307.018 196.966 247.891 1.00 17.93 119 LYS E O 1
ATOM 10567 N N . LEU E 1 120 ? 306.889 196.704 250.119 1.00 17.71 120 LEU E N 1
ATOM 10568 C CA . LEU E 1 120 ? 307.999 195.743 250.240 1.00 14.10 120 LEU E CA 1
ATOM 10569 C C . LEU E 1 120 ? 307.497 194.406 249.714 1.00 15.95 120 LEU E C 1
ATOM 10570 O O . LEU E 1 120 ? 308.333 193.641 249.247 1.00 12.48 120 LEU E O 1
ATOM 10575 N N . LEU E 1 121 ? 306.193 194.141 249.739 1.00 28.57 121 LEU E N 1
ATOM 10576 C CA . LEU E 1 121 ? 305.659 192.910 249.093 1.00 23.74 121 LEU E CA 1
ATOM 10577 C C . LEU E 1 121 ? 305.563 193.190 247.606 1.00 11.96 121 LEU E C 1
ATOM 10578 O O . LEU E 1 121 ? 306.261 192.570 246.834 1.00 17.45 121 LEU E O 1
ATOM 10583 N N . LYS E 1 122 ? 304.704 194.123 247.246 1.00 16.63 122 LYS E N 1
ATOM 10584 C CA . LYS E 1 122 ? 304.543 194.478 245.823 1.00 20.64 122 LYS E CA 1
ATOM 10585 C C . LYS E 1 122 ? 305.877 194.397 245.099 1.00 23.98 122 LYS E C 1
ATOM 10586 O O . LYS E 1 122 ? 305.874 193.920 243.978 1.00 27.90 122 LYS E O 1
ATOM 10592 N N . ASP E 1 123 ? 306.975 194.841 245.701 1.00 20.32 123 ASP E N 1
ATOM 10593 C CA . ASP E 1 123 ? 308.179 194.769 244.879 1.00 19.00 123 ASP E CA 1
ATOM 10594 C C . ASP E 1 123 ? 309.207 193.808 245.465 1.00 22.84 123 ASP E C 1
ATOM 10595 O O . ASP E 1 123 ? 310.412 194.054 245.416 1.00 21.43 123 ASP E O 1
ATOM 10600 N N . GLY E 1 124 ? 308.740 192.701 246.027 1.00 18.82 124 GLY E N 1
ATOM 10601 C CA . GLY E 1 124 ? 309.634 191.701 246.564 1.00 8.58 124 GLY E CA 1
ATOM 10602 C C . GLY E 1 124 ? 310.340 190.860 245.535 1.00 14.21 124 GLY E C 1
ATOM 10603 O O . GLY E 1 124 ? 311.187 190.042 245.895 1.00 19.73 124 GLY E O 1
ATOM 10604 N N . PHE E 1 125 ? 310.016 191.034 244.259 1.00 22.58 125 PHE E N 1
ATOM 10605 C CA . PHE E 1 125 ? 310.680 190.315 243.183 1.00 19.46 125 PHE E CA 1
ATOM 10606 C C . PHE E 1 125 ? 312.028 190.914 242.817 1.00 27.04 125 PHE E C 1
ATOM 10607 O O . PHE E 1 125 ? 312.769 190.302 242.042 1.00 28.59 125 PHE E O 1
ATOM 10615 N N . THR E 1 126 ? 312.362 192.090 243.346 1.00 27.92 126 THR E N 1
ATOM 10616 C CA . THR E 1 126 ? 313.621 192.756 243.042 1.00 21.09 126 THR E CA 1
ATOM 10617 C C . THR E 1 126 ? 314.488 193.027 244.260 1.00 18.97 126 THR E C 1
ATOM 10618 O O . THR E 1 126 ? 315.708 193.119 244.116 1.00 25.82 126 THR E O 1
ATOM 10622 N N . GLN E 1 127 ? 313.909 193.154 245.438 1.00 14.47 127 GLN E N 1
ATOM 10623 C CA . GLN E 1 127 ? 314.709 193.417 246.624 1.00 17.96 127 GLN E CA 1
ATOM 10624 C C . GLN E 1 127 ? 315.213 192.113 247.239 1.00 26.03 127 GLN E C 1
ATOM 10625 O O . GLN E 1 127 ? 314.506 191.102 247.231 1.00 33.64 127 GLN E O 1
ATOM 10631 N N . PRO E 1 128 ? 316.424 192.110 247.788 1.00 24.67 128 PRO E N 1
ATOM 10632 C CA . PRO E 1 128 ? 317.017 190.873 248.299 1.00 24.22 128 PRO E CA 1
ATOM 10633 C C . PRO E 1 128 ? 316.695 190.599 249.763 1.00 25.91 128 PRO E C 1
ATOM 10634 O O . PRO E 1 128 ? 316.305 191.483 250.527 1.00 25.90 128 PRO E O 1
ATOM 10638 N N . CYS E 1 129 ? 316.880 189.334 250.143 1.00 22.06 129 CYS E N 1
ATOM 10639 C CA . CYS E 1 129 ? 316.683 188.890 251.518 1.00 21.62 129 CYS E CA 1
ATOM 10640 C C . CYS E 1 129 ? 317.983 188.340 252.087 1.00 30.39 129 CYS E C 1
ATOM 10641 O O . CYS E 1 129 ? 319.043 188.488 251.472 1.00 31.26 129 CYS E O 1
ATOM 10644 N N . TYR E 1 130 ? 317.915 187.711 253.264 1.00 29.12 130 TYR E N 1
ATOM 10645 C CA . TYR E 1 130 ? 319.131 187.318 253.971 1.00 25.34 130 TYR E CA 1
ATOM 10646 C C . TYR E 1 130 ? 319.954 186.307 253.185 1.00 25.45 130 TYR E C 1
ATOM 10647 O O . TYR E 1 130 ? 321.178 186.260 253.339 1.00 27.21 130 TYR E O 1
ATOM 10656 N N . ASP E 1 131 ? 319.314 185.493 252.351 1.00 25.85 131 ASP E N 1
ATOM 10657 C CA . ASP E 1 131 ? 320.033 184.452 251.631 1.00 25.97 131 ASP E CA 1
ATOM 10658 C C . ASP E 1 131 ? 320.715 184.961 250.370 1.00 30.08 131 ASP E C 1
ATOM 10659 O O . ASP E 1 131 ? 321.421 184.189 249.715 1.00 35.32 131 ASP E O 1
ATOM 10664 N N . GLY E 1 132 ? 320.528 186.232 250.015 1.00 21.80 132 GLY E N 1
ATOM 10665 C CA . GLY E 1 132 ? 321.199 186.847 248.897 1.00 24.95 132 GLY E CA 1
ATOM 10666 C C . GLY E 1 132 ? 320.332 187.027 247.668 1.00 25.02 132 GLY E C 1
ATOM 10667 O O . GLY E 1 132 ? 320.514 188.001 246.932 1.00 30.88 132 GLY E O 1
ATOM 10668 N N . GLN E 1 133 ? 319.396 186.117 247.431 1.00 20.93 133 GLN E N 1
ATOM 10669 C CA . GLN E 1 133 ? 318.508 186.224 246.288 1.00 21.23 133 GLN E CA 1
ATOM 10670 C C . GLN E 1 133 ? 317.361 187.173 246.621 1.00 22.54 133 GLN E C 1
ATOM 10671 O O . GLN E 1 133 ? 317.282 187.733 247.716 1.00 26.71 133 GLN E O 1
ATOM 10677 N N . ASN E 1 134 ? 316.454 187.362 245.669 1.00 24.74 134 ASN E N 1
ATOM 10678 C CA . ASN E 1 134 ? 315.271 188.166 245.928 1.00 20.49 134 ASN E CA 1
ATOM 10679 C C . ASN E 1 134 ? 314.325 187.422 246.862 1.00 23.60 134 ASN E C 1
ATOM 10680 O O . ASN E 1 134 ? 314.432 186.208 247.050 1.00 30.15 134 ASN E O 1
ATOM 10685 N N . PHE E 1 135 ? 313.398 188.167 247.466 1.00 9.73 135 PHE E N 1
ATOM 10686 C CA . PHE E 1 135 ? 312.420 187.538 248.346 1.00 3.48 135 PHE E CA 1
ATOM 10687 C C . PHE E 1 135 ? 311.579 186.521 247.590 1.00 21.23 135 PHE E C 1
ATOM 10688 O O . PHE E 1 135 ? 311.414 185.383 248.042 1.00 27.45 135 PHE E O 1
ATOM 10696 N N . PHE E 1 136 ? 311.057 186.906 246.429 1.00 22.40 136 PHE E N 1
ATOM 10697 C CA . PHE E 1 136 ? 310.272 186.018 245.578 1.00 22.47 136 PHE E CA 1
ATOM 10698 C C . PHE E 1 136 ? 311.158 185.623 244.406 1.00 22.90 136 PHE E C 1
ATOM 10699 O O . PHE E 1 136 ? 311.207 186.318 243.390 1.00 28.23 136 PHE E O 1
ATOM 10707 N N . ASP E 1 137 ? 311.858 184.503 244.548 1.00 13.98 137 ASP E N 1
ATOM 10708 C CA . ASP E 1 137 ? 312.806 184.050 243.546 1.00 12.18 137 ASP E CA 1
ATOM 10709 C C . ASP E 1 137 ? 312.546 182.591 243.213 1.00 23.41 137 ASP E C 1
ATOM 10710 O O . ASP E 1 137 ? 312.041 181.823 244.033 1.00 31.59 137 ASP E O 1
ATOM 10715 N N . LYS E 1 138 ? 312.882 182.221 241.981 1.00 28.73 138 LYS E N 1
ATOM 10716 C CA . LYS E 1 138 ? 312.693 180.832 241.513 1.00 24.27 138 LYS E CA 1
ATOM 10717 C C . LYS E 1 138 ? 313.980 180.040 241.720 1.00 26.58 138 LYS E C 1
ATOM 10718 O O . LYS E 1 138 ? 314.105 178.981 241.110 1.00 28.03 138 LYS E O 1
ATOM 10724 N N . GLU E 1 139 ? 314.911 180.560 242.512 1.00 24.00 139 GLU E N 1
ATOM 10725 C CA . GLU E 1 139 ? 316.146 179.805 242.817 1.00 26.39 139 GLU E CA 1
ATOM 10726 C C . GLU E 1 139 ? 316.659 180.177 244.205 1.00 26.35 139 GLU E C 1
ATOM 10727 O O . GLU E 1 139 ? 317.529 181.031 244.274 1.00 28.20 139 GLU E O 1
ATOM 10733 N N . HIS E 1 140 ? 316.110 179.573 245.258 1.00 24.20 140 HIS E N 1
ATOM 10734 C CA . HIS E 1 140 ? 316.571 179.815 246.640 1.00 19.32 140 HIS E CA 1
ATOM 10735 C C . HIS E 1 140 ? 317.359 178.583 247.058 1.00 30.49 140 HIS E C 1
ATOM 10736 O O . HIS E 1 140 ? 316.772 177.507 247.173 1.00 28.76 140 HIS E O 1
ATOM 10743 N N . PRO E 1 141 ? 318.660 178.691 247.347 1.00 32.75 141 PRO E N 1
ATOM 10744 C CA . PRO E 1 141 ? 319.527 177.536 247.610 1.00 26.91 141 PRO E CA 1
ATOM 10745 C C . PRO E 1 141 ? 319.211 176.822 248.913 1.00 30.71 141 PRO E C 1
ATOM 10746 O O . PRO E 1 141 ? 319.217 177.437 249.983 1.00 35.91 141 PRO E O 1
ATOM 10750 N N . VAL E 1 142 ? 318.935 175.524 248.835 1.00 28.57 142 VAL E N 1
ATOM 10751 C CA . VAL E 1 142 ? 318.760 174.676 250.009 1.00 29.83 142 VAL E CA 1
ATOM 10752 C C . VAL E 1 142 ? 319.824 173.590 249.958 1.00 31.89 142 VAL E C 1
ATOM 10753 O O . VAL E 1 142 ? 319.909 172.839 248.980 1.00 30.56 142 VAL E O 1
ATOM 10757 N N . TYR E 1 143 ? 320.633 173.503 251.003 1.00 29.25 143 TYR E N 1
ATOM 10758 C CA . TYR E 1 143 ? 321.777 172.607 251.008 1.00 32.62 143 TYR E CA 1
ATOM 10759 C C . TYR E 1 143 ? 321.429 171.283 251.672 1.00 38.81 143 TYR E C 1
ATOM 10760 O O . TYR E 1 143 ? 320.556 171.220 252.541 1.00 40.94 143 TYR E O 1
ATOM 10769 N N . PRO E 1 144 ? 322.097 170.195 251.282 1.00 34.88 144 PRO E N 1
ATOM 10770 C CA . PRO E 1 144 ? 321.812 168.890 251.887 1.00 32.44 144 PRO E CA 1
ATOM 10771 C C . PRO E 1 144 ? 322.487 168.648 253.226 1.00 32.98 144 PRO E C 1
ATOM 10772 O O . PRO E 1 144 ? 322.226 167.606 253.842 1.00 37.64 144 PRO E O 1
ATOM 10776 N N . ASN E 1 145 ? 323.337 169.5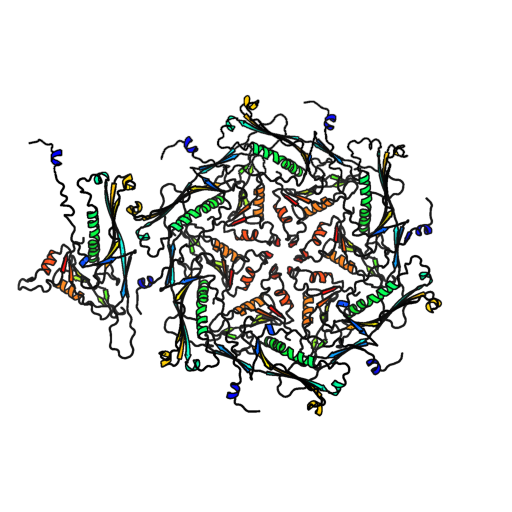59 253.690 1.00 36.02 145 ASN E N 1
ATOM 10777 C CA . ASN E 1 145 ? 324.018 169.413 254.967 1.00 36.72 145 ASN E CA 1
ATOM 10778 C C . ASN E 1 145 ? 323.663 170.580 255.872 1.00 37.59 145 ASN E C 1
ATOM 10779 O O . ASN E 1 145 ? 323.359 171.680 255.404 1.00 38.12 145 ASN E O 1
ATOM 10784 N N . VAL E 1 146 ? 323.708 170.327 257.179 1.00 32.59 146 VAL E N 1
ATOM 10785 C CA . VAL E 1 146 ? 323.360 171.359 258.150 1.00 31.77 146 VAL E CA 1
ATOM 10786 C C . VAL E 1 146 ? 324.322 172.535 258.058 1.00 39.91 146 VAL E C 1
ATOM 10787 O O . VAL E 1 146 ? 323.907 173.699 258.097 1.00 43.83 146 VAL E O 1
ATOM 10791 N N . ASP E 1 147 ? 325.619 172.252 257.928 1.00 41.89 147 ASP E N 1
ATOM 10792 C CA . ASP E 1 147 ? 326.610 173.322 257.918 1.00 35.70 147 ASP E CA 1
ATOM 10793 C C . ASP E 1 147 ? 326.476 174.212 256.691 1.00 36.81 147 ASP E C 1
ATOM 10794 O O . ASP E 1 147 ? 327.031 175.314 256.664 1.00 38.99 147 ASP E O 1
ATOM 10799 N N . GLY E 1 148 ? 325.687 173.800 255.715 1.00 36.79 148 GLY E N 1
ATOM 10800 C CA . GLY E 1 148 ? 325.505 174.616 254.509 1.00 34.71 148 GLY E CA 1
ATOM 10801 C C . GLY E 1 148 ? 326.417 174.158 253.395 1.00 41.22 148 GLY E C 1
ATOM 10802 O O . GLY E 1 148 ? 326.366 174.753 252.322 1.00 42.28 148 GLY E O 1
ATOM 10803 N N . THR E 1 149 ? 327.219 173.131 253.639 1.00 41.71 149 THR E N 1
ATOM 10804 C CA . THR E 1 149 ? 328.090 172.579 252.584 1.00 42.30 149 THR E CA 1
ATOM 10805 C C . THR E 1 149 ? 327.275 171.659 251.682 1.00 42.57 149 THR E C 1
ATOM 10806 O O . THR E 1 149 ? 326.307 171.082 252.163 1.00 41.97 149 THR E O 1
ATOM 10810 N N . GLY E 1 150 ? 327.647 171.552 250.412 1.00 42.89 150 GLY E N 1
ATOM 10811 C CA . GLY E 1 150 ? 326.954 170.625 249.508 1.00 42.27 150 GLY E CA 1
ATOM 10812 C C . GLY E 1 150 ? 326.379 171.305 248.287 1.00 46.37 150 GLY E C 1
ATOM 10813 O O . GLY E 1 150 ? 326.305 172.538 248.283 1.00 42.62 150 GLY E O 1
ATOM 10814 N N . SER E 1 151 ? 326.011 170.522 247.275 1.00 46.50 151 SER E N 1
ATOM 10815 C CA . SER E 1 151 ? 325.347 171.076 246.104 1.00 43.82 151 SER E CA 1
ATOM 10816 C C . SER E 1 151 ? 323.917 171.470 246.447 1.00 43.41 151 SER E C 1
ATOM 10817 O O . SER E 1 151 ? 323.167 170.682 247.031 1.00 43.83 151 SER E O 1
ATOM 10820 N N . ALA E 1 152 ? 323.536 172.686 246.075 1.00 33.24 152 ALA E N 1
ATOM 10821 C CA . ALA E 1 152 ? 322.240 173.236 246.440 1.00 31.42 152 ALA E CA 1
ATOM 10822 C C . ALA E 1 152 ? 321.174 172.865 245.420 1.00 36.18 152 ALA E C 1
ATOM 10823 O O . ALA E 1 152 ? 321.458 172.716 244.230 1.00 40.29 152 ALA E O 1
ATOM 10825 N N . VAL E 1 153 ? 319.942 172.720 245.900 1.00 35.94 153 VAL E N 1
ATOM 10826 C CA . VAL E 1 153 ? 318.766 172.583 245.048 1.00 35.20 153 VAL E CA 1
ATOM 10827 C C . VAL E 1 153 ? 318.019 173.907 245.073 1.00 34.91 153 VAL E C 1
ATOM 10828 O O . VAL E 1 153 ? 318.166 174.696 246.014 1.00 37.09 153 VAL E O 1
ATOM 10832 N N . ASN E 1 154 ? 317.229 174.167 244.036 1.00 24.27 154 ASN E N 1
ATOM 10833 C CA . ASN E 1 154 ? 316.617 175.481 243.852 1.00 24.69 154 ASN E CA 1
ATOM 10834 C C . ASN E 1 154 ? 315.119 175.394 244.113 1.00 29.76 154 ASN E C 1
ATOM 10835 O O . ASN E 1 154 ? 314.353 174.943 243.259 1.00 33.20 154 ASN E O 1
ATOM 10840 N N . THR E 1 155 ? 314.696 175.839 245.292 1.00 25.77 155 THR E N 1
ATOM 10841 C CA . THR E 1 155 ? 313.281 175.964 245.596 1.00 24.46 155 THR E CA 1
ATOM 10842 C C . THR E 1 155 ? 312.743 177.290 245.060 1.00 25.88 155 THR E C 1
ATOM 10843 O O . THR E 1 155 ? 313.495 178.168 244.632 1.00 25.08 155 THR E O 1
ATOM 10847 N N . SER E 1 156 ? 311.420 177.433 245.081 1.00 18.71 156 SER E N 1
ATOM 10848 C CA . SER E 1 156 ? 310.773 178.592 244.486 1.00 12.56 156 SER E CA 1
ATOM 10849 C C . SER E 1 156 ? 309.719 179.153 245.428 1.00 19.50 156 SER E C 1
ATOM 10850 O O . SER E 1 156 ? 309.094 178.418 246.195 1.00 25.73 156 SER E O 1
ATOM 10853 N N . ASN E 1 157 ? 309.527 180.472 245.357 1.00 19.56 157 ASN E N 1
ATOM 10854 C CA . ASN E 1 157 ? 308.465 181.168 246.073 1.00 11.73 157 ASN E CA 1
ATOM 10855 C C . ASN E 1 157 ? 307.389 181.695 245.136 1.00 21.28 157 ASN E C 1
ATOM 10856 O O . ASN E 1 157 ? 306.506 182.436 245.573 1.00 32.21 157 ASN E O 1
ATOM 10861 N N . ILE E 1 158 ? 307.451 181.348 243.857 1.00 21.25 158 ILE E N 1
ATOM 10862 C CA . ILE E 1 158 ? 306.590 181.949 242.849 1.00 24.71 158 ILE E CA 1
ATOM 10863 C C . ILE E 1 158 ? 305.780 180.855 242.174 1.00 30.20 158 ILE E C 1
ATOM 10864 O O . ILE E 1 158 ? 306.334 179.831 241.760 1.00 29.12 158 ILE E O 1
ATOM 10869 N N . VAL E 1 159 ? 304.472 181.068 242.080 1.00 27.76 159 VAL E N 1
ATOM 10870 C CA . VAL E 1 159 ? 303.586 180.245 241.269 1.00 24.47 159 VAL E CA 1
ATOM 10871 C C . VAL E 1 159 ? 303.254 181.032 240.012 1.00 29.00 159 VAL E C 1
ATOM 10872 O O . VAL E 1 159 ? 302.684 182.126 240.091 1.00 35.28 159 VAL E O 1
ATOM 10876 N N . GLU E 1 160 ? 303.614 180.490 238.855 1.00 35.52 160 GLU E N 1
ATOM 10877 C CA . GLU E 1 160 ? 303.480 181.201 237.593 1.00 36.36 160 GLU E CA 1
ATOM 10878 C C . GLU E 1 160 ? 302.465 180.505 236.701 1.00 40.27 160 GLU E C 1
ATOM 10879 O O . GLU E 1 160 ? 302.535 179.288 236.504 1.00 42.82 160 GLU E O 1
ATOM 10885 N N . GLN E 1 161 ? 301.528 181.281 236.167 1.00 39.26 161 GLN E N 1
ATOM 10886 C CA . GLN E 1 161 ? 300.628 180.779 235.146 1.00 40.74 161 GLN E CA 1
ATOM 10887 C C . GLN E 1 161 ? 301.296 180.880 233.777 1.00 46.16 161 GLN E C 1
ATOM 10888 O O . GLN E 1 161 ? 302.400 181.409 233.633 1.00 49.03 161 GLN E O 1
ATOM 10894 N N . ASP E 1 162 ? 300.613 180.356 232.759 1.00 56.95 162 ASP E N 1
ATOM 10895 C CA . ASP E 1 162 ? 301.199 180.302 231.423 1.00 57.03 162 ASP E CA 1
ATOM 10896 C C . ASP E 1 162 ? 301.468 181.701 230.881 1.00 57.93 162 ASP E C 1
ATOM 10897 O O . ASP E 1 162 ? 302.622 182.089 230.666 1.00 57.17 162 ASP E O 1
ATOM 10902 N N . SER E 1 163 ? 300.409 182.477 230.658 1.00 56.26 163 SER E N 1
ATOM 10903 C CA . SER E 1 163 ? 300.526 183.833 230.114 1.00 55.88 163 SER E CA 1
ATOM 10904 C C . SER E 1 163 ? 299.622 184.731 230.955 1.00 57.08 163 SER E C 1
ATOM 10905 O O . SER E 1 163 ? 298.432 184.877 230.669 1.00 58.06 163 SER E O 1
ATOM 10908 N N . PHE E 1 164 ? 300.199 185.330 231.990 1.00 45.07 164 PHE E N 1
ATOM 10909 C CA . PHE E 1 164 ? 299.459 186.125 232.957 1.00 40.29 164 PHE E CA 1
ATOM 10910 C C . PHE E 1 164 ? 299.942 187.566 232.912 1.00 41.43 164 PHE E C 1
ATOM 10911 O O . PHE E 1 164 ? 301.151 187.821 232.929 1.00 40.53 164 PHE E O 1
ATOM 10919 N N . SER E 1 165 ? 299.000 188.503 232.853 1.00 43.57 165 SER E N 1
ATOM 10920 C CA . SER E 1 165 ? 299.298 189.928 232.796 1.00 42.50 165 SER E CA 1
ATOM 10921 C C . SER E 1 165 ? 298.366 190.714 233.708 1.00 44.06 165 SER E C 1
ATOM 10922 O O . SER E 1 165 ? 297.892 191.797 233.357 1.00 46.80 165 SER E O 1
ATOM 10925 N N . GLY E 1 166 ? 298.087 190.181 234.894 1.00 38.33 166 GLY E N 1
ATOM 10926 C CA . GLY E 1 166 ? 297.221 190.858 235.839 1.00 34.89 166 GLY E CA 1
ATOM 10927 C C . GLY E 1 166 ? 297.930 191.269 237.113 1.00 39.50 166 GLY E C 1
ATOM 10928 O O . GLY E 1 166 ? 299.053 191.777 237.066 1.00 39.76 166 GLY E O 1
ATOM 10929 N N . LEU E 1 167 ? 297.285 191.051 238.259 1.00 33.43 167 LEU E N 1
ATOM 10930 C CA . LEU E 1 167 ? 297.841 191.412 239.552 1.00 29.86 167 LEU E CA 1
ATOM 10931 C C . LEU E 1 167 ? 298.052 190.172 240.404 1.00 28.03 167 LEU E C 1
ATOM 10932 O O . LEU E 1 167 ? 297.144 189.336 240.509 1.00 26.98 167 LEU E O 1
ATOM 10937 N N . PRO E 1 168 ? 299.219 190.011 241.014 1.00 20.42 168 PRO E N 1
ATOM 10938 C CA . PRO E 1 168 ? 299.471 188.840 241.857 1.00 23.78 168 PRO E CA 1
ATOM 10939 C C . PRO E 1 168 ? 298.807 188.971 243.222 1.00 25.29 168 PRO E C 1
ATOM 10940 O O . PRO E 1 168 ? 298.316 190.029 243.612 1.00 32.31 168 PRO E O 1
ATOM 10944 N N . PHE E 1 169 ? 298.796 187.853 243.946 1.00 14.60 169 PHE E N 1
ATOM 10945 C CA . PHE E 1 169 ? 298.328 187.810 245.322 1.00 9.99 169 PHE E CA 1
ATOM 10946 C C . PHE E 1 169 ? 299.253 186.907 246.127 1.00 19.12 169 PHE E C 1
ATOM 10947 O O . PHE E 1 169 ? 299.921 186.032 245.574 1.00 19.49 169 PHE E O 1
ATOM 10955 N N . TYR E 1 170 ? 299.297 187.135 247.440 1.00 24.46 170 TYR E N 1
ATOM 10956 C CA . TYR E 1 170 ? 300.342 186.582 248.293 1.00 18.35 170 TYR E CA 1
ATOM 10957 C C . TYR E 1 170 ? 299.745 185.826 249.470 1.00 15.46 170 TYR E C 1
ATOM 10958 O O . TYR E 1 170 ? 298.722 186.231 250.026 1.00 18.80 170 TYR E O 1
ATOM 10967 N N . LEU E 1 171 ? 300.401 184.732 249.852 1.00 14.43 171 LEU E N 1
ATOM 10968 C CA . LEU E 1 171 ? 300.014 183.912 250.994 1.00 11.78 171 LEU E CA 1
ATOM 10969 C C . LEU E 1 171 ? 301.155 183.918 252.001 1.00 14.45 171 LEU E C 1
ATOM 10970 O O . LEU E 1 171 ? 302.293 183.602 251.646 1.00 17.51 171 LEU E O 1
ATOM 10975 N N . LEU E 1 172 ? 300.850 184.252 253.253 1.00 12.89 172 LEU E N 1
ATOM 10976 C CA . LEU E 1 172 ? 301.873 184.459 254.267 1.00 12.14 172 LEU E CA 1
ATOM 10977 C C . LEU E 1 172 ? 301.551 183.670 255.527 1.00 13.66 172 LEU E C 1
ATOM 10978 O O . LEU E 1 172 ? 300.403 183.289 255.764 1.00 20.20 172 LEU E O 1
ATOM 10983 N N . ASP E 1 173 ? 302.584 183.435 256.338 1.00 17.99 173 ASP E N 1
ATOM 10984 C CA . ASP E 1 173 ? 302.458 182.705 257.599 1.00 16.51 173 ASP E CA 1
ATOM 10985 C C . ASP E 1 173 ? 302.656 183.682 258.754 1.00 23.48 173 ASP E C 1
ATOM 10986 O O . ASP E 1 173 ? 303.728 183.779 259.350 1.00 24.01 173 ASP E O 1
ATOM 10991 N N . CYS E 1 174 ? 301.590 184.401 259.086 1.00 24.69 174 CYS E N 1
ATOM 10992 C CA . CYS E 1 174 ? 301.620 185.338 260.205 1.00 24.80 174 CYS E CA 1
ATOM 10993 C C . CYS E 1 174 ? 301.109 184.660 261.477 1.00 29.06 174 CYS E C 1
ATOM 10994 O O . CYS E 1 174 ? 300.160 185.098 262.121 1.00 36.22 174 CYS E O 1
ATOM 10997 N N . SER E 1 175 ? 301.776 183.563 261.836 1.00 22.70 175 SER E N 1
ATOM 10998 C CA . SER E 1 175 ? 301.373 182.753 262.975 1.00 23.79 175 SER E CA 1
ATOM 10999 C C . SER E 1 175 ? 302.472 182.525 263.998 1.00 32.11 175 SER E C 1
ATOM 11000 O O . SER E 1 175 ? 302.155 182.243 265.157 1.00 32.13 175 SER E O 1
ATOM 11003 N N . ARG E 1 176 ? 303.738 182.630 263.611 1.00 39.19 176 ARG E N 1
ATOM 11004 C CA . ARG E 1 176 ? 304.847 182.396 264.520 1.00 34.61 176 ARG E CA 1
ATOM 11005 C C . ARG E 1 176 ? 305.222 183.701 265.220 1.00 36.09 176 ARG E C 1
ATOM 11006 O O . ARG E 1 176 ? 304.534 184.718 265.100 1.00 31.09 176 ARG E O 1
ATOM 11014 N N . ALA E 1 177 ? 306.322 183.679 265.974 1.00 37.42 177 ALA E N 1
ATOM 11015 C CA . ALA E 1 177 ? 306.790 184.894 266.632 1.00 36.42 177 ALA E CA 1
ATOM 11016 C C . ALA E 1 177 ? 307.372 185.877 265.627 1.00 37.42 177 ALA E C 1
ATOM 11017 O O . ALA E 1 177 ? 307.299 187.095 265.826 1.00 31.01 177 ALA E O 1
ATOM 11019 N N . VAL E 1 178 ? 307.959 185.369 264.548 1.00 31.32 178 VAL E N 1
ATOM 11020 C CA . VAL E 1 178 ? 308.592 186.202 263.534 1.00 26.47 178 VAL E CA 1
ATOM 11021 C C . VAL E 1 178 ? 307.632 186.320 262.358 1.00 26.91 178 VAL E C 1
ATOM 11022 O O . VAL E 1 178 ? 307.341 185.331 261.687 1.00 33.71 178 VAL E O 1
ATOM 11026 N N . LYS E 1 179 ? 307.129 187.524 262.114 1.00 24.59 179 LYS E N 1
ATOM 11027 C CA . LYS E 1 179 ? 306.295 187.763 260.952 1.00 17.32 179 LYS E CA 1
ATOM 11028 C C . LYS E 1 179 ? 307.161 187.834 259.694 1.00 19.72 179 LYS E C 1
ATOM 11029 O O . LYS E 1 179 ? 308.362 188.090 259.772 1.00 30.13 179 LYS E O 1
ATOM 11035 N N . PRO E 1 180 ? 306.574 187.594 258.518 1.00 16.58 180 PRO E N 1
ATOM 11036 C CA . PRO E 1 180 ? 307.376 187.621 257.285 1.00 19.61 180 PRO E CA 1
ATOM 11037 C C . PRO E 1 180 ? 307.935 188.988 256.937 1.00 26.89 180 PRO E C 1
ATOM 11038 O O . PRO E 1 180 ? 308.878 189.063 256.141 1.00 24.77 180 PRO E O 1
ATOM 11042 N N . LEU E 1 181 ? 307.388 190.067 257.490 1.00 29.55 181 LEU E N 1
ATOM 11043 C CA . LEU E 1 181 ? 307.838 191.418 257.190 1.00 20.81 181 LEU E CA 1
ATOM 11044 C C . LEU E 1 181 ? 308.210 192.126 258.483 1.00 21.58 181 LEU E C 1
ATOM 11045 O O . LEU E 1 181 ? 307.641 191.853 259.542 1.00 22.32 181 LEU E O 1
ATOM 11050 N N . ILE E 1 182 ? 309.175 193.037 258.391 1.00 19.38 182 ILE E N 1
ATOM 11051 C CA . ILE E 1 182 ? 309.695 193.759 259.546 1.00 16.72 182 ILE E CA 1
ATOM 11052 C C . ILE E 1 182 ? 309.542 195.250 259.301 1.00 18.88 182 ILE E C 1
ATOM 11053 O O . ILE E 1 182 ? 309.871 195.744 258.217 1.00 22.31 182 ILE E O 1
ATOM 11058 N N . PHE E 1 183 ? 309.044 195.962 260.307 1.00 18.21 183 PHE E N 1
ATOM 11059 C CA . PHE E 1 183 ? 308.987 197.417 260.310 1.00 8.86 183 PHE E CA 1
ATOM 11060 C C . PHE E 1 183 ? 309.750 197.910 261.527 1.00 16.52 183 PHE E C 1
ATOM 11061 O O . PHE E 1 183 ? 309.338 197.652 262.661 1.00 16.78 183 PHE E O 1
ATOM 11069 N N . GLN E 1 184 ? 310.853 198.613 261.303 1.00 18.68 184 GLN E N 1
ATOM 11070 C CA . GLN E 1 184 ? 311.642 199.163 262.395 1.00 19.93 184 GLN E CA 1
ATOM 11071 C C . GLN E 1 184 ? 311.661 200.682 262.315 1.00 21.96 184 GLN E C 1
ATOM 11072 O O . GLN E 1 184 ? 311.751 201.259 261.228 1.00 16.40 184 GLN E O 1
ATOM 11078 N N . GLU E 1 185 ? 311.564 201.324 263.476 1.00 21.37 185 GLU E N 1
ATOM 11079 C CA . GLU E 1 185 ? 311.523 202.775 263.576 1.00 19.24 185 GLU E CA 1
ATOM 11080 C C . GLU E 1 185 ? 312.609 203.251 264.525 1.00 25.49 185 GLU E C 1
ATOM 11081 O O . GLU E 1 185 ? 312.752 202.713 265.625 1.00 30.90 185 GLU E O 1
ATOM 11087 N N . ARG E 1 186 ? 313.364 204.263 264.103 1.00 26.66 186 ARG E N 1
ATOM 11088 C CA . ARG E 1 186 ? 314.422 204.832 264.928 1.00 24.16 186 ARG E CA 1
ATOM 11089 C C . ARG E 1 186 ? 313.973 206.071 265.688 1.00 30.60 186 ARG E C 1
ATOM 11090 O O . ARG E 1 186 ? 314.083 206.119 266.916 1.00 32.77 186 ARG E O 1
ATOM 11098 N N . ARG E 1 187 ? 313.476 207.079 264.982 1.00 28.00 187 ARG E N 1
ATOM 11099 C CA . ARG E 1 187 ? 313.053 208.328 265.592 1.00 24.39 187 ARG E CA 1
ATOM 11100 C C . ARG E 1 187 ? 311.616 208.626 265.199 1.00 22.61 187 ARG E C 1
ATOM 11101 O O . ARG E 1 187 ? 311.244 208.499 264.030 1.00 23.88 187 ARG E O 1
ATOM 11109 N N . LYS E 1 188 ? 310.813 209.012 266.183 1.00 23.95 188 LYS E N 1
ATOM 11110 C CA . LYS E 1 188 ? 309.422 209.353 265.942 1.00 25.63 188 LYS E CA 1
ATOM 11111 C C . LYS E 1 188 ? 309.326 210.644 265.134 1.00 32.98 188 LYS E C 1
ATOM 11112 O O . LYS E 1 188 ? 310.219 211.491 265.200 1.00 35.28 188 LYS E O 1
ATOM 11118 N N . PRO E 1 189 ? 308.258 210.811 264.356 1.00 27.34 189 PRO E N 1
ATOM 11119 C CA . PRO E 1 189 ? 308.125 212.021 263.538 1.00 25.71 189 PRO E CA 1
ATOM 11120 C C . PRO E 1 189 ? 308.123 213.281 264.390 1.00 28.44 189 PRO E C 1
ATOM 11121 O O . PRO E 1 189 ? 307.549 213.318 265.480 1.00 24.19 189 PRO E O 1
ATOM 11125 N N . GLU E 1 190 ? 308.776 214.321 263.881 1.00 25.84 190 GLU E N 1
ATOM 11126 C CA . GLU E 1 190 ? 308.813 215.624 264.529 1.00 24.34 190 GLU E CA 1
ATOM 11127 C C . GLU E 1 190 ? 308.152 216.641 263.610 1.00 28.24 190 GLU E C 1
ATOM 11128 O O . GLU E 1 190 ? 308.407 216.653 262.402 1.00 27.08 190 GLU E O 1
ATOM 11134 N N . LEU E 1 191 ? 307.293 217.475 264.183 1.00 29.70 191 LEU E N 1
ATOM 11135 C CA . LEU E 1 191 ? 306.454 218.396 263.432 1.00 19.96 191 LEU E CA 1
ATOM 11136 C C . LEU E 1 191 ? 306.779 219.816 263.875 1.00 25.70 191 LEU E C 1
ATOM 11137 O O . LEU E 1 191 ? 306.627 220.148 265.055 1.00 28.76 191 LEU E O 1
ATOM 11142 N N . VAL E 1 192 ? 307.219 220.652 262.937 1.00 19.91 192 VAL E N 1
ATOM 11143 C CA . VAL E 1 192 ? 307.694 221.995 263.247 1.00 22.46 192 VAL E CA 1
ATOM 11144 C C . VAL E 1 192 ? 307.020 222.995 262.319 1.00 31.92 192 VAL E C 1
ATOM 11145 O O . VAL E 1 192 ? 306.924 222.761 261.110 1.00 30.16 192 VAL E O 1
ATOM 11149 N N . ALA E 1 193 ? 306.562 224.109 262.886 1.00 31.20 193 ALA E N 1
ATOM 11150 C CA . ALA E 1 193 ? 305.988 225.222 262.133 1.00 22.98 193 ALA E CA 1
ATOM 11151 C C . ALA E 1 193 ? 306.884 226.436 262.342 1.00 26.44 193 ALA E C 1
ATOM 11152 O O . ALA E 1 193 ? 306.976 226.966 263.452 1.00 31.09 193 ALA E O 1
ATOM 11154 N N . ARG E 1 194 ? 307.545 226.875 261.272 1.00 27.45 194 ARG E N 1
ATOM 11155 C CA . ARG E 1 194 ? 308.498 227.983 261.340 1.00 31.03 194 ARG E CA 1
ATOM 11156 C C . ARG E 1 194 ? 307.769 229.284 261.013 1.00 32.40 194 ARG E C 1
ATOM 11157 O O . ARG E 1 194 ? 307.763 229.770 259.880 1.00 32.33 194 ARG E O 1
ATOM 11165 N N . THR E 1 195 ? 307.154 229.866 262.041 1.00 32.15 195 THR E N 1
ATOM 11166 C CA . THR E 1 195 ? 306.361 231.077 261.870 1.00 34.00 195 THR E CA 1
ATOM 11167 C C . THR E 1 195 ? 306.854 232.193 262.780 1.00 38.43 195 THR E C 1
ATOM 11168 O O . THR E 1 195 ? 306.055 232.843 263.461 1.00 41.24 195 THR E O 1
ATOM 11172 N N . ARG E 1 196 ? 308.164 232.419 262.804 1.00 45.02 196 ARG E N 1
ATOM 11173 C CA . ARG E 1 196 ? 308.761 233.481 263.601 1.00 40.54 196 ARG E CA 1
ATOM 11174 C C . ARG E 1 196 ? 309.400 234.495 262.670 1.00 41.74 196 ARG E C 1
ATOM 11175 O O . ARG E 1 196 ? 310.040 234.117 261.685 1.00 47.24 196 ARG E O 1
ATOM 11183 N N . ILE E 1 197 ? 309.227 235.778 262.986 1.00 41.36 197 ILE E N 1
ATOM 11184 C CA . ILE E 1 197 ? 309.745 236.837 262.125 1.00 43.73 197 ILE E CA 1
ATOM 11185 C C . ILE E 1 197 ? 311.266 236.787 262.067 1.00 45.90 197 ILE E C 1
ATOM 11186 O O . ILE E 1 197 ? 311.867 236.932 260.996 1.00 44.75 197 ILE E O 1
ATOM 11191 N N . ASP E 1 198 ? 311.915 236.577 263.212 1.00 47.58 198 ASP E N 1
ATOM 11192 C CA . ASP E 1 198 ? 313.373 236.485 263.273 1.00 45.09 198 ASP E CA 1
ATOM 11193 C C . ASP E 1 198 ? 313.821 235.136 262.705 1.00 46.35 198 ASP E C 1
ATOM 11194 O O . ASP E 1 198 ? 314.202 234.208 263.420 1.00 48.39 198 ASP E O 1
ATOM 11199 N N . ASP E 1 199 ? 313.769 235.042 261.379 1.00 38.57 199 ASP E N 1
ATOM 11200 C CA . ASP E 1 199 ? 314.159 233.826 260.684 1.00 34.89 199 ASP E CA 1
ATOM 11201 C C . ASP E 1 199 ? 314.606 234.194 259.279 1.00 31.26 199 ASP E C 1
ATOM 11202 O O . ASP E 1 199 ? 314.093 235.148 258.690 1.00 42.10 199 ASP E O 1
ATOM 11207 N N . ASP E 1 200 ? 315.569 233.438 258.752 1.00 25.68 200 ASP E N 1
ATOM 11208 C CA . ASP E 1 200 ? 316.155 233.774 257.459 1.00 29.31 200 ASP E CA 1
ATOM 11209 C C . ASP E 1 200 ? 315.124 233.681 256.342 1.00 30.47 200 ASP E C 1
ATOM 11210 O O . ASP E 1 200 ? 315.082 234.534 255.450 1.00 38.85 200 ASP E O 1
ATOM 11215 N N . HIS E 1 201 ? 314.287 232.643 256.365 1.00 25.34 201 HIS E N 1
ATOM 11216 C CA . HIS E 1 201 ? 313.304 232.475 255.303 1.00 29.26 201 HIS E CA 1
ATOM 11217 C C . HIS E 1 201 ? 312.121 233.421 255.440 1.00 30.29 201 HIS E C 1
ATOM 11218 O O . HIS E 1 201 ? 311.440 233.678 254.445 1.00 30.95 201 HIS E O 1
ATOM 11225 N N . VAL E 1 202 ? 311.855 233.940 256.643 1.00 31.75 202 VAL E N 1
ATOM 11226 C CA . VAL E 1 202 ? 310.769 234.894 256.835 1.00 24.44 202 VAL E CA 1
ATOM 11227 C C . VAL E 1 202 ? 311.226 236.327 256.616 1.00 34.11 202 VAL E C 1
ATOM 11228 O O . VAL E 1 202 ? 310.387 237.230 256.498 1.00 42.49 202 VAL E O 1
ATOM 11232 N N . PHE E 1 203 ? 312.534 236.563 256.531 1.00 29.38 203 PHE E N 1
ATOM 11233 C CA . PHE E 1 203 ? 313.081 237.871 256.201 1.00 18.39 203 PHE E CA 1
ATOM 11234 C C . PHE E 1 203 ? 313.452 237.952 254.727 1.00 24.26 203 PHE E C 1
ATOM 11235 O O . PHE E 1 203 ? 312.971 238.835 254.014 1.00 34.31 203 PHE E O 1
ATOM 11243 N N . MET E 1 204 ? 314.279 237.025 254.240 1.00 20.51 204 MET E N 1
ATOM 11244 C CA . MET E 1 204 ? 314.646 237.014 252.830 1.00 22.27 204 MET E CA 1
ATOM 11245 C C . MET E 1 204 ? 313.476 236.641 251.933 1.00 24.29 204 MET E C 1
ATOM 11246 O O . MET E 1 204 ? 313.578 236.777 250.710 1.00 25.80 204 MET E O 1
ATOM 11251 N N . ASP E 1 205 ? 312.380 236.158 252.507 1.00 29.38 205 ASP E N 1
ATOM 11252 C CA . ASP E 1 205 ? 311.178 235.876 251.743 1.00 32.77 205 ASP E CA 1
ATOM 11253 C C . ASP E 1 205 ? 309.980 236.004 252.670 1.00 34.83 205 ASP E C 1
ATOM 11254 O O . ASP E 1 205 ? 310.113 235.960 253.893 1.00 39.77 205 ASP E O 1
ATOM 11259 N N . ASN E 1 206 ? 308.808 236.186 252.081 1.00 22.59 206 ASN E N 1
ATOM 11260 C CA . ASN E 1 206 ? 307.580 236.327 252.859 1.00 22.74 206 ASN E CA 1
ATOM 11261 C C . ASN E 1 206 ? 306.850 234.988 252.945 1.00 30.11 206 ASN E C 1
ATOM 11262 O O . ASN E 1 206 ? 305.736 234.830 252.457 1.00 42.04 206 ASN E O 1
ATOM 11267 N N . GLU E 1 207 ? 307.492 234.012 253.584 1.00 27.08 207 GLU E N 1
ATOM 11268 C CA . GLU E 1 207 ? 306.986 232.647 253.607 1.00 28.21 207 GLU E CA 1
ATOM 11269 C C . GLU E 1 207 ? 307.004 232.073 255.013 1.00 29.61 207 GLU E C 1
ATOM 11270 O O . GLU E 1 207 ? 307.825 232.460 255.847 1.00 34.74 207 GLU E O 1
ATOM 11276 N N . PHE E 1 208 ? 306.084 231.147 255.259 1.00 22.30 208 PHE E N 1
ATOM 11277 C CA . PHE E 1 208 ? 306.079 230.310 256.446 1.00 13.16 208 PHE E CA 1
ATOM 11278 C C . PHE E 1 208 ? 306.300 228.868 256.010 1.00 21.13 208 PHE E C 1
ATOM 11279 O O . PHE E 1 208 ? 305.869 228.472 254.924 1.00 29.47 208 PHE E O 1
ATOM 11287 N N . LEU E 1 209 ? 306.989 228.088 256.839 1.00 14.61 209 LEU E N 1
ATOM 11288 C CA . LEU E 1 209 ? 307.365 226.727 256.477 1.00 15.85 209 LEU E CA 1
ATOM 11289 C C . LEU E 1 209 ? 306.861 225.737 257.516 1.00 24.09 209 LEU E C 1
ATOM 11290 O O . LEU E 1 209 ? 307.094 225.914 258.715 1.00 22.75 209 LEU E O 1
ATOM 11295 N N . PHE E 1 210 ? 306.182 224.694 257.047 1.00 22.56 210 PHE E N 1
ATOM 11296 C CA . PHE E 1 210 ? 305.751 223.574 257.871 1.00 19.60 210 PHE E CA 1
ATOM 11297 C C . PHE E 1 210 ? 306.472 222.323 257.388 1.00 25.25 210 PHE E C 1
ATOM 11298 O O . PHE E 1 210 ? 306.381 221.974 256.209 1.00 30.78 210 PHE E O 1
ATOM 11306 N N . GLY E 1 211 ? 307.180 221.643 258.293 1.00 18.72 211 GLY E N 1
ATOM 11307 C CA . GLY E 1 211 ? 308.012 220.525 257.910 1.00 18.59 211 GLY E CA 1
ATOM 11308 C C . GLY E 1 211 ? 307.816 219.321 258.810 1.00 23.83 211 GLY E C 1
ATOM 11309 O O . GLY E 1 211 ? 307.339 219.425 259.938 1.00 26.43 211 GLY E O 1
ATOM 11310 N N . ALA E 1 212 ? 308.216 218.163 258.285 1.00 18.81 212 ALA E N 1
ATOM 11311 C CA . ALA E 1 212 ? 308.099 216.892 258.985 1.00 21.29 212 ALA E CA 1
ATOM 11312 C C . ALA E 1 212 ? 309.277 216.003 258.615 1.00 24.76 212 ALA E C 1
ATOM 11313 O O . ALA E 1 212 ? 309.842 216.123 257.526 1.00 23.51 212 ALA E O 1
ATOM 11315 N N . SER E 1 213 ? 309.639 215.101 259.527 1.00 17.48 213 SER E N 1
ATOM 11316 C CA . SER E 1 213 ? 310.805 214.249 259.338 1.00 13.63 213 SER E CA 1
ATOM 11317 C C . SER E 1 213 ? 310.641 212.964 260.136 1.00 21.74 213 SER E C 1
ATOM 11318 O O . SER E 1 213 ? 310.238 213.000 261.300 1.00 22.47 213 SER E O 1
ATOM 11321 N N . THR E 1 214 ? 310.955 211.832 259.503 1.00 21.07 214 THR E N 1
ATOM 11322 C CA . THR E 1 214 ? 310.842 210.522 260.137 1.00 12.50 214 THR E CA 1
ATOM 11323 C C . THR E 1 214 ? 312.073 209.695 259.803 1.00 16.70 214 THR E C 1
ATOM 11324 O O . THR E 1 214 ? 312.621 209.819 258.706 1.00 22.99 214 THR E O 1
ATOM 11328 N N . ARG E 1 215 ? 312.496 208.849 260.741 1.00 21.07 215 ARG E N 1
ATOM 11329 C CA . ARG E 1 215 ? 313.587 207.902 260.526 1.00 15.03 215 ARG E CA 1
ATOM 11330 C C . ARG E 1 215 ? 313.059 206.493 260.762 1.00 21.18 215 ARG E C 1
ATOM 11331 O O . ARG E 1 215 ? 312.781 206.112 261.903 1.00 21.86 215 ARG E O 1
ATOM 11339 N N . ARG E 1 216 ? 312.938 205.720 259.686 1.00 22.00 216 ARG E N 1
ATOM 11340 C CA . ARG E 1 216 ? 312.351 204.390 259.746 1.00 16.72 216 ARG E CA 1
ATOM 11341 C C . ARG E 1 216 ? 312.762 203.616 258.504 1.00 14.67 216 ARG E C 1
ATOM 11342 O O . ARG E 1 216 ? 313.185 204.196 257.503 1.00 20.29 216 ARG E O 1
ATOM 11350 N N . ALA E 1 217 ? 312.616 202.295 258.575 1.00 12.11 217 ALA E N 1
ATOM 11351 C CA . ALA E 1 217 ? 312.905 201.437 257.437 1.00 13.04 217 ALA E CA 1
ATOM 11352 C C . ALA E 1 217 ? 312.110 200.148 257.569 1.00 18.25 217 ALA E C 1
ATOM 11353 O O . ALA E 1 217 ? 311.590 199.821 258.638 1.00 20.07 217 ALA E O 1
ATOM 11355 N N . ALA E 1 218 ? 312.021 199.416 256.461 1.00 20.26 218 ALA E N 1
ATOM 11356 C CA . ALA E 1 218 ? 311.275 198.169 256.395 1.00 20.31 218 ALA E CA 1
ATOM 11357 C C . ALA E 1 218 ? 312.110 197.110 255.692 1.00 20.37 218 ALA E C 1
ATOM 11358 O O . ALA E 1 218 ? 312.750 197.395 254.675 1.00 25.00 218 ALA E O 1
ATOM 11360 N N . GLY E 1 219 ? 312.090 195.883 256.226 1.00 15.12 219 GLY E N 1
ATOM 11361 C CA . GLY E 1 219 ? 312.889 194.807 255.680 1.00 12.99 219 GLY E CA 1
ATOM 11362 C C . GLY E 1 219 ? 312.134 193.493 255.698 1.00 16.17 219 GLY E C 1
ATOM 11363 O O . GLY E 1 219 ? 311.013 193.403 256.197 1.00 20.52 219 GLY E O 1
ATOM 11364 N N . TYR E 1 220 ? 312.780 192.469 255.149 1.00 19.27 220 TYR E N 1
ATOM 11365 C CA . TYR E 1 220 ? 312.172 191.155 255.008 1.00 16.60 220 TYR E CA 1
ATOM 11366 C C . TYR E 1 220 ? 312.520 190.254 256.189 1.00 22.73 220 TYR E C 1
ATOM 11367 O O . TYR E 1 220 ? 313.425 190.531 256.976 1.00 25.21 220 TYR E O 1
ATOM 11376 N N . GLY E 1 221 ? 311.786 189.149 256.298 1.00 22.72 221 GLY E N 1
ATOM 11377 C CA . GLY E 1 221 ? 312.026 188.174 257.342 1.00 19.42 221 GLY E CA 1
ATOM 11378 C C . GLY E 1 221 ? 312.579 186.871 256.804 1.00 20.70 221 GLY E C 1
ATOM 11379 O O . GLY E 1 221 ? 313.747 186.803 256.417 1.00 30.66 221 GLY E O 1
ATOM 11380 N N . PHE E 1 222 ? 311.750 185.834 256.768 1.00 13.92 222 PHE E N 1
ATOM 11381 C CA . PHE E 1 222 ? 312.119 184.539 256.215 1.00 13.80 222 PHE E CA 1
ATOM 11382 C C . PHE E 1 222 ? 311.449 184.361 254.861 1.00 16.97 222 PHE E C 1
ATOM 11383 O O . PHE E 1 222 ? 310.245 184.590 254.729 1.00 27.43 222 PHE E O 1
ATOM 11391 N N . TRP E 1 223 ? 312.227 183.950 253.858 1.00 14.41 223 TRP E N 1
ATOM 11392 C CA . TRP E 1 223 ? 311.658 183.741 252.534 1.00 7.93 223 TRP E CA 1
ATOM 11393 C C . TRP E 1 223 ? 310.765 182.514 252.477 1.00 21.47 223 TRP E C 1
ATOM 11394 O O . TRP E 1 223 ? 310.010 182.358 251.513 1.00 25.75 223 TRP E O 1
ATOM 11405 N N . GLN E 1 224 ? 310.835 181.642 253.478 1.00 26.55 224 GLN E N 1
ATOM 11406 C CA . GLN E 1 224 ? 310.049 180.419 253.507 1.00 13.83 224 GLN E CA 1
ATOM 11407 C C . GLN E 1 224 ? 308.656 180.636 254.066 1.00 11.76 224 GLN E C 1
ATOM 11408 O O . GLN E 1 224 ? 307.934 179.661 254.288 1.00 18.18 224 GLN E O 1
ATOM 11414 N N . MET E 1 225 ? 308.263 181.886 254.304 1.00 13.66 225 MET E N 1
ATOM 11415 C CA . MET E 1 225 ? 306.967 182.173 254.901 1.00 16.81 225 MET E CA 1
ATOM 11416 C C . MET E 1 225 ? 306.137 183.121 254.045 1.00 15.92 225 MET E C 1
ATOM 11417 O O . MET E 1 225 ? 305.265 183.813 254.573 1.00 22.23 225 MET E O 1
ATOM 11422 N N . ALA E 1 226 ? 306.389 183.168 252.739 1.00 9.69 226 ALA E N 1
ATOM 11423 C CA . ALA E 1 226 ? 305.596 183.987 251.837 1.00 10.25 226 ALA E CA 1
ATOM 11424 C C . ALA E 1 226 ? 305.729 183.437 250.429 1.00 17.37 226 ALA E C 1
ATOM 11425 O O . ALA E 1 226 ? 306.827 183.081 250.000 1.00 25.32 226 ALA E O 1
ATOM 11427 N N . VAL E 1 227 ? 304.606 183.376 249.718 1.00 17.80 227 VAL E N 1
ATOM 11428 C CA . VAL E 1 227 ? 304.544 182.830 248.368 1.00 12.02 227 VAL E CA 1
ATOM 11429 C C . VAL E 1 227 ? 303.727 183.771 247.498 1.00 15.18 227 VAL E C 1
ATOM 11430 O O . VAL E 1 227 ? 302.625 184.179 247.876 1.00 23.43 227 VAL E O 1
ATOM 11434 N N . ALA E 1 228 ? 304.262 184.113 246.330 1.00 20.66 228 ALA E N 1
ATOM 11435 C CA . ALA E 1 228 ? 303.600 185.014 245.396 1.00 22.71 228 ALA E CA 1
ATOM 11436 C C . ALA E 1 228 ? 302.974 184.204 244.272 1.00 25.18 228 ALA E C 1
ATOM 11437 O O . ALA E 1 228 ? 303.679 183.495 243.547 1.00 24.69 228 ALA E O 1
ATOM 11439 N N . VAL E 1 229 ? 301.658 184.321 244.117 1.00 22.12 229 VAL E N 1
ATOM 11440 C CA . VAL E 1 229 ? 300.935 183.591 243.076 1.00 18.20 229 VAL E CA 1
ATOM 11441 C C . VAL E 1 229 ? 300.674 184.585 241.950 1.00 17.59 229 VAL E C 1
ATOM 11442 O O . VAL E 1 229 ? 299.801 185.444 242.035 1.00 20.93 229 VAL E O 1
ATOM 11446 N N . LYS E 1 230 ? 301.457 184.467 240.880 1.00 25.49 230 LYS E N 1
ATOM 11447 C CA . LYS E 1 230 ? 301.258 185.278 239.683 1.00 18.69 230 LYS E CA 1
ATOM 11448 C C . LYS E 1 230 ? 300.279 184.556 238.758 1.00 24.57 230 LYS E C 1
ATOM 11449 O O . LYS E 1 230 ? 300.641 183.950 237.748 1.00 30.31 230 LYS E O 1
ATOM 11455 N N . GLY E 1 231 ? 299.011 184.619 239.139 1.00 25.12 231 GLY E N 1
ATOM 11456 C CA . GLY E 1 231 ? 297.969 183.985 238.360 1.00 24.65 231 GLY E CA 1
ATOM 11457 C C . GLY E 1 231 ? 296.604 184.436 238.824 1.00 31.09 231 GLY E C 1
ATOM 11458 O O . GLY E 1 231 ? 296.475 185.274 239.717 1.00 29.02 231 GLY E O 1
ATOM 11459 N N . ASP E 1 232 ? 295.579 183.866 238.198 1.00 34.37 232 ASP E N 1
ATOM 11460 C CA . ASP E 1 232 ? 294.210 184.203 238.551 1.00 26.18 232 ASP E CA 1
ATOM 11461 C C . ASP E 1 232 ? 293.873 183.708 239.951 1.00 21.56 232 ASP E C 1
ATOM 11462 O O . ASP E 1 232 ? 294.406 182.703 240.425 1.00 32.42 232 ASP E O 1
ATOM 11467 N N . LEU E 1 233 ? 292.977 184.433 240.617 1.00 9.40 233 LEU E N 1
ATOM 11468 C CA . LEU E 1 233 ? 292.518 184.063 241.954 1.00 13.60 233 LEU E CA 1
ATOM 11469 C C . LEU E 1 233 ? 291.421 183.013 241.808 1.00 20.13 233 LEU E C 1
ATOM 11470 O O . LEU E 1 233 ? 290.227 183.276 241.962 1.00 22.27 233 LEU E O 1
ATOM 11475 N N . THR E 1 234 ? 291.848 181.796 241.488 1.00 23.26 234 THR E N 1
ATOM 11476 C CA . THR E 1 234 ? 290.969 180.646 241.391 1.00 15.60 234 THR E CA 1
ATOM 11477 C C . THR E 1 234 ? 291.338 179.640 242.471 1.00 19.63 234 THR E C 1
ATOM 11478 O O . THR E 1 234 ? 292.333 179.798 243.180 1.00 27.75 234 THR E O 1
ATOM 11482 N N . LEU E 1 235 ? 290.512 178.602 242.598 1.00 14.87 235 LEU E N 1
ATOM 11483 C CA . LEU E 1 235 ? 290.755 177.593 243.621 1.00 17.45 235 LEU E CA 1
ATOM 11484 C C . LEU E 1 235 ? 292.041 176.822 243.351 1.00 20.86 235 LEU E C 1
ATOM 11485 O O . LEU E 1 235 ? 292.807 176.527 244.278 1.00 25.78 235 LEU E O 1
ATOM 11490 N N . ASP E 1 236 ? 292.297 176.488 242.085 1.00 18.58 236 ASP E N 1
ATOM 11491 C CA . ASP E 1 236 ? 293.473 175.693 241.750 1.00 13.69 236 ASP E CA 1
ATOM 11492 C C . ASP E 1 236 ? 294.755 176.422 242.122 1.00 20.18 236 ASP E C 1
ATOM 11493 O O . ASP E 1 236 ? 295.668 175.831 242.705 1.00 27.94 236 ASP E O 1
ATOM 11498 N N . ASN E 1 237 ? 294.839 177.713 241.797 1.00 18.98 237 ASN E N 1
ATOM 11499 C CA . ASN E 1 237 ? 296.043 178.476 242.106 1.00 21.95 237 ASN E CA 1
ATOM 11500 C C . ASN E 1 237 ? 296.228 178.637 243.608 1.00 20.23 237 ASN E C 1
ATOM 11501 O O . ASN E 1 237 ? 297.355 178.564 244.113 1.00 29.38 237 ASN E O 1
ATOM 11506 N N . LEU E 1 238 ? 295.135 178.864 244.337 1.00 6.64 238 LEU E N 1
ATOM 11507 C CA . LEU E 1 238 ? 295.230 178.974 245.787 1.00 6.01 238 LEU E CA 1
ATOM 11508 C C . LEU E 1 238 ? 295.752 177.682 246.399 1.00 19.44 238 LEU E C 1
ATOM 11509 O O . LEU E 1 238 ? 296.623 177.707 247.278 1.00 29.35 238 LEU E O 1
ATOM 11514 N N . TRP E 1 239 ? 295.254 176.538 245.929 1.00 17.71 239 TRP E N 1
ATOM 11515 C CA . TRP E 1 239 ? 295.737 175.267 246.457 1.00 9.47 239 TRP E CA 1
ATOM 11516 C C . TRP E 1 239 ? 297.182 175.007 246.051 1.00 17.39 239 TRP E C 1
ATOM 11517 O O . TRP E 1 239 ? 297.951 174.423 246.823 1.00 24.78 239 TRP E O 1
ATOM 11528 N N . LYS E 1 240 ? 297.572 175.427 244.845 1.00 19.24 240 LYS E N 1
ATOM 11529 C CA . LYS E 1 240 ? 298.963 175.273 244.429 1.00 21.89 240 LYS E CA 1
ATOM 11530 C C . LYS E 1 240 ? 299.893 176.071 245.330 1.00 19.75 240 LYS E C 1
ATOM 11531 O O . LYS E 1 240 ? 300.938 175.568 245.756 1.00 20.04 240 LYS E O 1
ATOM 11537 N N . GLY E 1 241 ? 299.526 177.314 245.636 1.00 14.32 241 GLY E N 1
ATOM 11538 C CA . GLY E 1 241 ? 300.327 178.101 246.558 1.00 11.69 241 GLY E CA 1
ATOM 11539 C C . GLY E 1 241 ? 300.379 177.490 247.945 1.00 15.21 241 GLY E C 1
ATOM 11540 O O . GLY E 1 241 ? 301.439 177.452 248.577 1.00 24.51 241 GLY E O 1
ATOM 11541 N N . TRP E 1 242 ? 299.239 176.991 248.431 1.00 8.22 242 TRP E N 1
ATOM 11542 C CA . TRP E 1 242 ? 299.201 176.357 249.746 1.00 11.78 242 TRP E CA 1
ATOM 11543 C C . TRP E 1 242 ? 300.152 175.168 249.816 1.00 19.41 242 TRP E C 1
ATOM 11544 O O . TRP E 1 242 ? 300.963 175.060 250.744 1.00 21.66 242 TRP E O 1
ATOM 11555 N N . GLN E 1 243 ? 300.075 174.270 248.835 1.00 14.74 243 GLN E N 1
ATOM 11556 C CA . GLN E 1 243 ? 300.924 173.087 248.846 1.00 10.05 243 GLN E CA 1
ATOM 11557 C C . GLN E 1 243 ? 302.391 173.427 248.634 1.00 15.86 243 GLN E C 1
ATOM 11558 O O . GLN E 1 243 ? 303.260 172.818 249.270 1.00 23.32 243 GLN E O 1
ATOM 11564 N N . LEU E 1 244 ? 302.690 174.388 247.756 1.00 23.86 244 LEU E N 1
ATOM 11565 C CA . LEU E 1 244 ? 304.073 174.805 247.565 1.00 14.31 244 LEU E CA 1
ATOM 11566 C C . LEU E 1 244 ? 304.657 175.345 248.858 1.00 9.42 244 LEU E C 1
ATOM 11567 O O . LEU E 1 244 ? 305.796 175.031 249.216 1.00 16.90 244 LEU E O 1
ATOM 11572 N N . MET E 1 245 ? 303.884 176.150 249.584 1.00 9.26 245 MET E N 1
ATOM 11573 C CA . MET E 1 245 ? 304.372 176.672 250.852 1.00 9.82 245 MET E CA 1
ATOM 11574 C C . MET E 1 245 ? 304.539 175.570 251.888 1.00 13.25 245 MET E C 1
ATOM 11575 O O . MET E 1 245 ? 305.470 175.622 252.697 1.00 22.60 245 MET E O 1
ATOM 11580 N N . ARG E 1 246 ? 303.655 174.575 251.891 1.00 21.74 246 ARG E N 1
ATOM 11581 C CA . ARG E 1 246 ? 303.780 173.466 252.830 1.00 19.07 246 ARG E CA 1
ATOM 11582 C C . ARG E 1 246 ? 304.872 172.475 252.450 1.00 22.39 246 ARG E C 1
ATOM 11583 O O . ARG E 1 246 ? 305.198 171.603 253.259 1.00 26.74 246 ARG E O 1
ATOM 11591 N N . SER E 1 247 ? 305.437 172.576 251.247 1.00 18.65 247 SER E N 1
ATOM 11592 C CA . SER E 1 247 ? 306.469 171.648 250.806 1.00 9.06 247 SER E CA 1
ATOM 11593 C C . SER E 1 247 ? 307.888 172.093 251.128 1.00 17.93 247 SER E C 1
ATOM 11594 O O . SER E 1 247 ? 308.831 171.377 250.778 1.00 23.76 247 SER E O 1
ATOM 11597 N N . PHE E 1 248 ? 308.071 173.243 251.772 1.00 23.54 248 PHE E N 1
ATOM 11598 C CA . PHE E 1 248 ? 309.410 173.756 252.035 1.00 14.47 248 PHE E CA 1
ATOM 11599 C C . PHE E 1 248 ? 310.090 172.957 253.138 1.00 20.61 248 PHE E C 1
ATOM 11600 O O . PHE E 1 248 ? 309.433 172.422 254.033 1.00 28.30 248 PHE E O 1
ATOM 11608 N N . GLU E 1 249 ? 311.419 172.888 253.077 1.00 16.22 249 GLU E N 1
ATOM 11609 C CA . GLU E 1 249 ? 312.207 172.228 254.107 1.00 19.12 249 GLU E CA 1
ATOM 11610 C C . GLU E 1 249 ? 313.507 172.987 254.321 1.00 25.72 249 GLU E C 1
ATOM 11611 O O . GLU E 1 249 ? 313.928 173.787 253.484 1.00 33.63 249 GLU E O 1
ATOM 11617 N N . GLY E 1 250 ? 314.145 172.720 255.455 1.00 24.06 250 GLY E N 1
ATOM 11618 C CA . GLY E 1 250 ? 315.373 173.391 255.827 1.00 26.69 250 GLY E CA 1
ATOM 11619 C C . GLY E 1 250 ? 316.605 172.720 255.254 1.00 32.65 250 GLY E C 1
ATOM 11620 O O . GLY E 1 250 ? 316.539 171.919 254.320 1.00 37.02 250 GLY E O 1
ATOM 11621 N N . ASP E 1 251 ? 317.753 173.067 255.830 1.00 28.38 251 ASP E N 1
ATOM 11622 C CA . ASP E 1 251 ? 319.039 172.548 255.381 1.00 26.15 251 ASP E CA 1
ATOM 11623 C C . ASP E 1 251 ? 319.314 171.218 256.068 1.00 30.24 251 ASP E C 1
ATOM 11624 O O . ASP E 1 251 ? 319.295 171.135 257.300 1.00 33.59 251 ASP E O 1
ATOM 11629 N N . GLY E 1 252 ? 319.585 170.192 255.279 1.00 31.40 252 GLY E N 1
ATOM 11630 C CA . GLY E 1 252 ? 319.847 168.872 255.792 1.00 30.25 252 GLY E CA 1
ATOM 11631 C C . GLY E 1 252 ? 318.651 167.950 255.881 1.00 34.07 252 GLY E C 1
ATOM 11632 O O . GLY E 1 252 ? 318.669 167.029 256.705 1.00 30.60 252 GLY E O 1
ATOM 11633 N N . GLY E 1 253 ? 317.621 168.163 255.068 1.00 36.20 253 GLY E N 1
ATOM 11634 C CA . GLY E 1 253 ? 316.438 167.321 255.132 1.00 31.96 253 GLY E CA 1
ATOM 11635 C C . GLY E 1 253 ? 315.654 167.478 256.415 1.00 33.87 253 GLY E C 1
ATOM 11636 O O . GLY E 1 253 ? 315.133 166.491 256.947 1.00 36.98 253 GLY E O 1
ATOM 11637 N N . LYS E 1 254 ? 315.567 168.700 256.930 1.00 25.84 254 LYS E N 1
ATOM 11638 C CA . LYS E 1 254 ? 314.788 168.989 258.123 1.00 24.26 254 LYS E CA 1
ATOM 11639 C C . LYS E 1 254 ? 313.404 169.464 257.707 1.00 28.97 254 LYS E C 1
ATOM 11640 O O . LYS E 1 254 ? 313.278 170.396 256.907 1.00 34.94 254 LYS E O 1
ATOM 11646 N N . LYS E 1 255 ? 312.370 168.825 258.244 1.00 24.06 255 LYS E N 1
ATOM 11647 C CA . LYS E 1 255 ? 310.996 169.163 257.903 1.00 19.71 255 LYS E CA 1
ATOM 11648 C C . LYS E 1 255 ? 310.525 170.328 258.759 1.00 28.07 255 LYS E C 1
ATOM 11649 O O . LYS E 1 255 ? 310.707 170.321 259.980 1.00 30.29 255 LYS E O 1
ATOM 11655 N N . LEU E 1 256 ? 309.921 171.324 258.118 1.00 26.74 256 LEU E N 1
ATOM 11656 C CA . LEU E 1 256 ? 309.407 172.507 258.795 1.00 24.74 256 LEU E CA 1
ATOM 11657 C C . LEU E 1 256 ? 307.893 172.541 258.670 1.00 27.36 256 LEU E C 1
ATOM 11658 O O . LEU E 1 256 ? 307.352 172.332 257.580 1.00 30.27 256 LEU E O 1
ATOM 11663 N N . GLY E 1 257 ? 307.216 172.804 259.781 1.00 26.11 257 GLY E N 1
ATOM 11664 C CA . GLY E 1 257 ? 305.776 172.930 259.760 1.00 23.66 257 GLY E CA 1
ATOM 11665 C C . GLY E 1 257 ? 305.324 174.346 259.478 1.00 25.92 257 GLY E C 1
ATOM 11666 O O . GLY E 1 257 ? 305.264 175.179 260.386 1.00 33.01 257 GLY E O 1
ATOM 11667 N N . LEU E 1 258 ? 304.995 174.628 258.221 1.00 19.06 258 LEU E N 1
ATOM 11668 C CA . LEU E 1 258 ? 304.543 175.941 257.792 1.00 20.65 258 LEU E CA 1
ATOM 11669 C C . LEU E 1 258 ? 303.281 175.783 256.960 1.00 23.25 258 LEU E C 1
ATOM 11670 O O . LEU E 1 258 ? 303.118 174.783 256.257 1.00 34.67 258 LEU E O 1
ATOM 11675 N N . LYS E 1 259 ? 302.389 176.770 257.040 1.00 16.92 259 LYS E N 1
ATOM 11676 C CA . LYS E 1 259 ? 301.153 176.740 256.275 1.00 19.84 259 LYS E CA 1
ATOM 11677 C C . LYS E 1 259 ? 300.574 178.144 256.217 1.00 26.39 259 LYS E C 1
ATOM 11678 O O . LYS E 1 259 ? 300.701 178.895 257.193 1.00 28.72 259 LYS E O 1
ATOM 11684 N N . PRO E 1 260 ? 299.943 178.523 255.108 1.00 16.65 260 PRO E N 1
ATOM 11685 C CA . PRO E 1 260 ? 299.438 179.892 254.977 1.00 4.51 260 PRO E CA 1
ATOM 11686 C C . PRO E 1 260 ? 298.412 180.223 256.049 1.00 15.34 260 PRO E C 1
ATOM 11687 O O . PRO E 1 260 ? 297.674 179.358 256.522 1.00 23.95 260 PRO E O 1
ATOM 11691 N N . THR E 1 261 ? 298.384 181.493 256.441 1.00 12.46 261 THR E N 1
ATOM 11692 C CA . THR E 1 261 ? 297.432 181.951 257.441 1.00 10.61 261 THR E CA 1
ATOM 11693 C C . THR E 1 261 ? 296.660 183.156 256.920 1.00 7.80 261 THR E C 1
ATOM 11694 O O . THR E 1 261 ? 295.457 183.285 257.165 1.00 13.42 261 THR E O 1
ATOM 11698 N N . HIS E 1 262 ? 297.336 184.024 256.175 1.00 11.21 262 HIS E N 1
ATOM 11699 C CA . HIS E 1 262 ? 296.736 185.227 255.623 1.00 10.01 262 HIS E CA 1
ATOM 11700 C C . HIS E 1 262 ? 296.862 185.204 254.108 1.00 12.44 262 HIS E C 1
ATOM 11701 O O . HIS E 1 262 ? 297.764 184.578 253.551 1.00 18.47 262 HIS E O 1
ATOM 11708 N N . ILE E 1 263 ? 295.944 185.897 253.442 1.00 6.26 263 ILE E N 1
ATOM 11709 C CA . ILE E 1 263 ? 296.023 186.125 252.004 1.00 9.82 263 ILE E CA 1
ATOM 11710 C C . ILE E 1 263 ? 295.808 187.613 251.767 1.00 14.82 263 ILE E C 1
ATOM 11711 O O . ILE E 1 263 ? 294.852 188.198 252.289 1.00 18.80 263 ILE E O 1
ATOM 11716 N N . VAL E 1 264 ? 296.704 188.230 251.007 1.00 15.60 264 VAL E N 1
ATOM 11717 C CA . VAL E 1 264 ? 296.646 189.662 250.748 1.00 12.07 264 VAL E CA 1
ATOM 11718 C C . VAL E 1 264 ? 296.416 189.886 249.261 1.00 11.10 264 VAL E C 1
ATOM 11719 O O . VAL E 1 264 ? 297.135 189.335 248.420 1.00 3.72 264 VAL E O 1
ATOM 11723 N N . VAL E 1 265 ? 295.408 190.692 248.937 1.00 9.65 265 VAL E N 1
ATOM 11724 C CA . VAL E 1 265 ? 295.051 190.967 247.546 1.00 7.90 265 VAL E CA 1
ATOM 11725 C C . VAL E 1 265 ? 294.885 192.460 247.358 1.00 14.71 265 VAL E C 1
ATOM 11726 O O . VAL E 1 265 ? 294.571 193.200 248.299 1.00 18.12 265 VAL E O 1
ATOM 11730 N N . PRO E 1 266 ? 295.098 192.937 246.136 1.00 12.75 266 PRO E N 1
ATOM 11731 C CA . PRO E 1 266 ? 294.771 194.329 245.817 1.00 6.62 266 PRO E CA 1
ATOM 11732 C C . PRO E 1 266 ? 293.267 194.560 245.868 1.00 20.02 266 PRO E C 1
ATOM 11733 O O . PRO E 1 266 ? 292.477 193.657 246.144 1.00 27.46 266 PRO E O 1
ATOM 11737 N N . VAL E 1 267 ? 292.869 195.800 245.591 1.00 18.03 267 VAL E N 1
ATOM 11738 C CA . VAL E 1 267 ? 291.451 196.145 245.561 1.00 16.22 267 VAL E CA 1
ATOM 11739 C C . VAL E 1 267 ? 290.883 195.842 244.184 1.00 17.61 267 VAL E C 1
ATOM 11740 O O . VAL E 1 267 ? 289.732 196.180 243.889 1.00 26.64 267 VAL E O 1
ATOM 11744 N N . GLY E 1 268 ? 291.681 195.216 243.329 1.00 16.10 268 GLY E N 1
ATOM 11745 C CA . GLY E 1 268 ? 291.197 194.815 242.026 1.00 16.95 268 GLY E CA 1
ATOM 11746 C C . GLY E 1 268 ? 290.749 193.371 241.998 1.00 20.30 268 GLY E C 1
ATOM 11747 O O . GLY E 1 268 ? 290.161 192.916 241.014 1.00 24.01 268 GLY E O 1
ATOM 11748 N N . LEU E 1 269 ? 291.018 192.639 243.079 1.00 16.78 269 LEU E N 1
ATOM 11749 C CA . LEU E 1 269 ? 290.696 191.221 243.174 1.00 16.97 269 LEU E CA 1
ATOM 11750 C C . LEU E 1 269 ? 289.678 190.949 244.275 1.00 16.49 269 LEU E C 1
ATOM 11751 O O . LEU E 1 269 ? 289.488 189.802 244.688 1.00 21.50 269 LEU E O 1
ATOM 11756 N N . GLU E 1 270 ? 289.018 192.001 244.758 1.00 15.14 270 GLU E N 1
ATOM 11757 C CA . GLU E 1 270 ? 288.053 191.834 245.837 1.00 13.20 270 GLU E CA 1
ATOM 11758 C C . GLU E 1 270 ? 286.862 190.998 245.395 1.00 21.10 270 GLU E C 1
ATOM 11759 O O . GLU E 1 270 ? 286.329 190.210 246.182 1.00 27.23 270 GLU E O 1
ATOM 11765 N N . LYS E 1 271 ? 286.421 191.165 244.147 1.00 18.68 271 LYS E N 1
ATOM 11766 C CA . LYS E 1 271 ? 285.297 190.379 243.650 1.00 11.80 271 LYS E CA 1
ATOM 11767 C C . LYS E 1 271 ? 285.597 188.889 243.720 1.00 17.45 271 LYS E C 1
ATOM 11768 O O . LYS E 1 271 ? 284.814 188.110 244.276 1.00 16.85 271 LYS E O 1
ATOM 11774 N N . ALA E 1 272 ? 286.736 188.476 243.163 1.00 20.77 272 ALA E N 1
ATOM 11775 C CA . ALA E 1 272 ? 287.105 187.067 243.190 1.00 9.77 272 ALA E CA 1
ATOM 11776 C C . ALA E 1 272 ? 287.329 186.585 244.614 1.00 11.83 272 ALA E C 1
ATOM 11777 O O . ALA E 1 272 ? 286.954 185.460 244.959 1.00 23.19 272 ALA E O 1
ATOM 11779 N N . ALA E 1 273 ? 287.934 187.420 245.461 1.00 8.27 273 ALA E N 1
ATOM 11780 C CA . ALA E 1 273 ? 288.157 187.016 246.844 1.00 11.28 273 ALA E CA 1
ATOM 11781 C C . ALA E 1 273 ? 286.840 186.731 247.554 1.00 18.08 273 ALA E C 1
ATOM 11782 O O . ALA E 1 273 ? 286.701 185.720 248.251 1.00 24.41 273 ALA E O 1
ATOM 11784 N N . GLU E 1 274 ? 285.850 187.608 247.374 1.00 11.20 274 GLU E N 1
ATOM 11785 C CA . GLU E 1 274 ? 284.573 187.427 248.057 1.00 15.64 274 GLU E CA 1
ATOM 11786 C C . GLU E 1 274 ? 283.767 186.284 247.454 1.00 17.58 274 GLU E C 1
ATOM 11787 O O . GLU E 1 274 ? 283.007 185.618 248.164 1.00 18.85 274 GLU E O 1
ATOM 11793 N N . GLN E 1 275 ? 283.909 186.038 246.156 1.00 17.67 275 GLN E N 1
ATOM 11794 C CA . GLN E 1 275 ? 283.165 184.946 245.527 1.00 15.24 275 GLN E CA 1
ATOM 11795 C C . GLN E 1 275 ? 283.893 183.612 245.648 1.00 15.42 275 GLN E C 1
ATOM 11796 O O . GLN E 1 275 ? 283.397 182.576 245.215 1.00 24.22 275 GLN E O 1
ATOM 11802 N N . LEU E 1 276 ? 285.087 183.626 246.231 1.00 15.33 276 LEU E N 1
ATOM 11803 C CA . LEU E 1 276 ? 285.814 182.379 246.419 1.00 8.36 276 LEU E CA 1
ATOM 11804 C C . LEU E 1 276 ? 285.870 181.973 247.883 1.00 13.20 276 LEU E C 1
ATOM 11805 O O . LEU E 1 276 ? 285.835 180.781 248.201 1.00 22.55 276 LEU E O 1
ATOM 11810 N N . LEU E 1 277 ? 285.940 182.948 248.786 1.00 20.28 277 LEU E N 1
ATOM 11811 C CA . LEU E 1 277 ? 286.217 182.665 250.184 1.00 16.70 277 LEU E CA 1
ATOM 11812 C C . LEU E 1 277 ? 285.021 182.848 251.104 1.00 15.52 277 LEU E C 1
ATOM 11813 O O . LEU E 1 277 ? 285.062 182.364 252.238 1.00 18.87 277 LEU E O 1
ATOM 11818 N N . ASN E 1 278 ? 283.963 183.526 250.659 1.00 14.14 278 ASN E N 1
ATOM 11819 C CA . ASN E 1 278 ? 282.832 183.846 251.522 1.00 14.74 278 ASN E CA 1
ATOM 11820 C C . ASN E 1 278 ? 281.541 183.151 251.108 1.00 19.19 278 ASN E C 1
ATOM 11821 O O . ASN E 1 278 ? 280.470 183.521 251.600 1.00 22.48 278 ASN E O 1
ATOM 11826 N N . ARG E 1 279 ? 281.605 182.160 250.225 1.00 22.32 279 ARG E N 1
ATOM 11827 C CA . ARG E 1 279 ? 280.428 181.430 249.776 1.00 15.30 279 ARG E CA 1
ATOM 11828 C C . ARG E 1 279 ? 280.416 180.054 250.425 1.00 16.85 279 ARG E C 1
ATOM 11829 O O . ARG E 1 279 ? 281.398 179.315 250.327 1.00 16.79 279 ARG E O 1
ATOM 11837 N N . GLU E 1 280 ? 279.310 179.715 251.089 1.00 11.56 280 GLU E N 1
ATOM 11838 C CA . GLU E 1 280 ? 279.170 178.373 251.642 1.00 12.68 280 GLU E CA 1
ATOM 11839 C C . GLU E 1 280 ? 279.032 177.340 250.532 1.00 19.49 280 GLU E C 1
ATOM 11840 O O . GLU E 1 280 ? 279.663 176.280 250.576 1.00 24.81 280 GLU E O 1
ATOM 11846 N N . LEU E 1 281 ? 278.212 177.634 249.530 1.00 15.72 281 LEU E N 1
ATOM 11847 C CA . LEU E 1 281 ? 278.066 176.805 248.342 1.00 8.90 281 LEU E CA 1
ATOM 11848 C C . LEU E 1 281 ? 278.550 177.603 247.143 1.00 8.80 281 LEU E C 1
ATOM 11849 O O . LEU E 1 281 ? 278.161 178.760 246.972 1.00 21.53 281 LEU E O 1
ATOM 11854 N N . PHE E 1 282 ? 279.389 176.991 246.315 1.00 9.73 282 PHE E N 1
ATOM 11855 C CA . PHE E 1 282 ? 279.979 177.702 245.193 1.00 15.61 282 PHE E CA 1
ATOM 11856 C C . PHE E 1 282 ? 280.160 176.747 244.024 1.00 19.61 282 PHE E C 1
ATOM 11857 O O . PHE E 1 282 ? 280.217 175.529 244.194 1.00 19.12 282 PHE E O 1
ATOM 11865 N N . ALA E 1 283 ? 280.224 177.315 242.826 1.00 20.10 283 ALA E N 1
ATOM 11866 C CA . ALA E 1 283 ? 280.315 176.509 241.621 1.00 18.77 283 ALA E CA 1
ATOM 11867 C C . ALA E 1 283 ? 281.690 175.869 241.492 1.00 18.01 283 ALA E C 1
ATOM 11868 O O . ALA E 1 283 ? 282.708 176.446 241.880 1.00 17.10 283 ALA E O 1
ATOM 11870 N N . ASP E 1 284 ? 281.712 174.656 240.935 1.00 23.55 284 ASP E N 1
ATOM 11871 C CA . ASP E 1 284 ? 282.947 173.928 240.668 1.00 27.45 284 ASP E CA 1
ATOM 11872 C C . ASP E 1 284 ? 282.717 173.062 239.428 1.00 27.02 284 ASP E C 1
ATOM 11873 O O . ASP E 1 284 ? 282.284 171.916 239.497 1.00 24.99 284 ASP E O 1
ATOM 11878 N N . GLY E 1 285 ? 283.040 173.617 238.262 1.00 25.98 285 GLY E N 1
ATOM 11879 C CA . GLY E 1 285 ? 282.797 172.931 237.008 1.00 24.87 285 GLY E CA 1
ATOM 11880 C C . GLY E 1 285 ? 281.329 172.798 236.662 1.00 28.68 285 GLY E C 1
ATOM 11881 O O . GLY E 1 285 ? 280.860 171.701 236.345 1.00 33.44 285 GLY E O 1
ATOM 11882 N N . ASN E 1 286 ? 280.592 173.907 236.739 1.00 25.77 286 ASN E N 1
ATOM 11883 C CA . ASN E 1 286 ? 279.163 173.965 236.426 1.00 32.21 286 ASN E CA 1
ATOM 11884 C C . ASN E 1 286 ? 278.325 173.072 237.332 1.00 29.59 286 ASN E C 1
ATOM 11885 O O . ASN E 1 286 ? 277.225 172.660 236.953 1.00 30.24 286 ASN E O 1
ATOM 11890 N N . THR E 1 287 ? 278.817 172.764 238.528 1.00 27.04 287 THR E N 1
ATOM 11891 C CA . THR E 1 287 ? 278.079 171.972 239.500 1.00 22.44 287 THR E CA 1
ATOM 11892 C C . THR E 1 287 ? 278.293 172.571 240.879 1.00 24.88 287 THR E C 1
ATOM 11893 O O . THR E 1 287 ? 279.429 172.868 241.257 1.00 31.95 287 THR E O 1
ATOM 11897 N N . THR E 1 288 ? 277.207 172.749 241.625 1.00 22.33 288 THR E N 1
ATOM 11898 C CA . THR E 1 288 ? 277.291 173.330 242.956 1.00 19.22 288 THR E CA 1
ATOM 11899 C C . THR E 1 288 ? 277.897 172.329 243.929 1.00 20.69 288 THR E C 1
ATOM 11900 O O . THR E 1 288 ? 277.428 171.194 244.036 1.00 26.05 288 THR E O 1
ATOM 11904 N N . VAL E 1 289 ? 278.945 172.751 244.634 1.00 14.13 289 VAL E N 1
ATOM 11905 C CA . VAL E 1 289 ? 279.597 171.931 245.643 1.00 11.43 289 VAL E CA 1
ATOM 11906 C C . VAL E 1 289 ? 279.798 172.781 246.886 1.00 15.78 289 VAL E C 1
ATOM 11907 O O . VAL E 1 289 ? 279.712 174.009 246.848 1.00 26.04 289 VAL E O 1
ATOM 11911 N N . SER E 1 290 ? 280.057 172.111 248.002 1.00 8.67 290 SER E N 1
ATOM 11912 C CA . SER E 1 290 ? 280.335 172.823 249.236 1.00 8.74 290 SER E CA 1
ATOM 11913 C C . SER E 1 290 ? 281.724 173.451 249.175 1.00 14.26 290 SER E C 1
ATOM 11914 O O . SER E 1 290 ? 282.562 173.087 248.350 1.00 26.28 290 SER E O 1
ATOM 11917 N N . ASN E 1 291 ? 281.961 174.416 250.057 1.00 8.39 291 ASN E N 1
ATOM 11918 C CA . ASN E 1 291 ? 283.217 175.156 250.088 1.00 8.51 291 ASN E CA 1
ATOM 11919 C C . ASN E 1 291 ? 284.092 174.616 251.211 1.00 18.02 291 ASN E C 1
ATOM 11920 O O . ASN E 1 291 ? 283.705 174.671 252.382 1.00 23.73 291 ASN E O 1
ATOM 11925 N N . GLU E 1 292 ? 285.268 174.100 250.856 1.00 13.99 292 GLU E N 1
ATOM 11926 C CA . GLU E 1 292 ? 286.197 173.561 251.838 1.00 14.08 292 GLU E CA 1
ATOM 11927 C C . GLU E 1 292 ? 287.286 174.545 252.241 1.00 20.61 292 GLU E C 1
ATOM 11928 O O . GLU E 1 292 ? 288.032 174.263 253.183 1.00 26.64 292 GLU E O 1
ATOM 11934 N N . MET E 1 293 ? 287.399 175.681 251.558 1.00 20.21 293 MET E N 1
ATOM 11935 C CA . MET E 1 293 ? 288.401 176.690 251.870 1.00 15.31 293 MET E CA 1
ATOM 11936 C C . MET E 1 293 ? 287.825 177.846 252.679 1.00 20.18 293 MET E C 1
ATOM 11937 O O . MET E 1 293 ? 288.527 178.828 252.933 1.00 25.31 293 MET E O 1
ATOM 11942 N N . LYS E 1 294 ? 286.572 177.746 253.103 1.00 20.85 294 LYS E N 1
ATOM 11943 C CA . LYS E 1 294 ? 285.919 178.817 253.841 1.00 19.58 294 LYS E CA 1
ATOM 11944 C C . LYS E 1 294 ? 286.361 178.766 255.296 1.00 25.03 294 LYS E C 1
ATOM 11945 O O . LYS E 1 294 ? 286.275 177.715 255.939 1.00 27.56 294 LYS E O 1
ATOM 11951 N N . GLY E 1 295 ? 286.826 179.897 255.813 1.00 21.28 295 GLY E N 1
ATOM 11952 C CA . GLY E 1 295 ? 287.216 179.994 257.201 1.00 18.18 295 GLY E CA 1
ATOM 11953 C C . GLY E 1 295 ? 288.615 179.526 257.520 1.00 20.14 295 GLY E C 1
ATOM 11954 O O . GLY E 1 295 ? 288.954 179.414 258.703 1.00 23.17 295 GLY E O 1
ATOM 11955 N N . LYS E 1 296 ? 289.440 179.253 256.513 1.00 17.82 296 LYS E N 1
ATOM 11956 C CA . LYS E 1 296 ? 290.807 178.803 256.735 1.00 15.04 296 LYS E CA 1
ATOM 11957 C C . LYS E 1 296 ? 291.852 179.880 256.505 1.00 18.74 296 LYS E C 1
ATOM 11958 O O . LYS E 1 296 ? 292.964 179.756 257.017 1.00 23.52 296 LYS E O 1
ATOM 11964 N N . LEU E 1 297 ? 291.525 180.928 255.755 1.00 21.42 297 LEU E N 1
ATOM 11965 C CA . LEU E 1 297 ? 292.436 182.028 255.479 1.00 12.37 297 LEU E CA 1
ATOM 11966 C C . LEU E 1 297 ? 291.766 183.346 255.831 1.00 14.41 297 LEU E C 1
ATOM 11967 O O . LEU E 1 297 ? 290.572 183.530 255.579 1.00 23.56 297 LEU E O 1
ATOM 11972 N N . GLN E 1 298 ? 292.531 184.259 256.419 1.00 17.20 298 GLN E N 1
ATOM 11973 C CA . GLN E 1 298 ? 292.055 185.613 256.656 1.00 20.01 298 GLN E CA 1
ATOM 11974 C C . GLN E 1 298 ? 292.397 186.490 255.462 1.00 22.16 298 GLN E C 1
ATOM 11975 O O . GLN E 1 298 ? 293.516 186.448 254.947 1.00 26.78 298 GLN E O 1
ATOM 11981 N N . LEU E 1 299 ? 291.425 187.284 255.026 1.00 13.95 299 LEU E N 1
ATOM 11982 C CA . LEU E 1 299 ? 291.543 188.077 253.810 1.00 18.79 299 LEU E CA 1
ATOM 11983 C C . LEU E 1 299 ? 291.870 189.518 254.171 1.00 24.16 299 LEU E C 1
ATOM 11984 O O . LEU E 1 299 ? 291.141 190.150 254.942 1.00 20.22 299 LEU E O 1
ATOM 11989 N N . VAL E 1 300 ? 292.957 190.031 253.605 1.00 23.61 300 VAL E N 1
ATOM 11990 C CA . VAL E 1 300 ? 293.384 191.412 253.786 1.00 16.17 300 VAL E CA 1
ATOM 11991 C C . VAL E 1 300 ? 293.281 192.094 252.431 1.00 16.04 300 VAL E C 1
ATOM 11992 O O . VAL E 1 300 ? 294.072 191.812 251.524 1.00 17.25 300 VAL E O 1
ATOM 11996 N N . VAL E 1 301 ? 292.302 192.983 252.279 1.00 16.67 301 VAL E N 1
ATOM 11997 C CA . VAL E 1 301 ? 292.146 193.751 251.047 1.00 14.34 301 VAL E CA 1
ATOM 11998 C C . VAL E 1 301 ? 293.027 194.988 251.185 1.00 17.27 301 VAL E C 1
ATOM 11999 O O . VAL E 1 301 ? 292.591 196.021 251.690 1.00 23.49 301 VAL E O 1
ATOM 12003 N N . ALA E 1 302 ? 294.273 194.885 250.734 1.00 19.48 302 ALA E N 1
ATOM 12004 C CA . ALA E 1 302 ? 295.250 195.940 250.952 1.00 16.42 302 ALA E CA 1
ATOM 12005 C C . ALA E 1 302 ? 295.026 197.075 249.965 1.00 26.56 302 ALA E C 1
ATOM 12006 O O . ALA E 1 302 ? 295.072 196.868 248.748 1.00 32.56 302 ALA E O 1
ATOM 12008 N N . ASP E 1 303 ? 294.792 198.275 250.487 1.00 21.57 303 ASP E N 1
ATOM 12009 C CA . ASP E 1 303 ? 294.752 199.482 249.676 1.00 16.33 303 ASP E CA 1
ATOM 12010 C C . ASP E 1 303 ? 296.142 200.003 249.357 1.00 29.15 303 ASP E C 1
ATOM 12011 O O . ASP E 1 303 ? 296.267 200.956 248.583 1.00 29.97 303 ASP E O 1
ATOM 12016 N N . TYR E 1 304 ? 297.182 199.393 249.931 1.00 27.72 304 TYR E N 1
ATOM 12017 C CA . TYR E 1 304 ? 298.542 199.924 249.882 1.00 15.26 304 TYR E CA 1
ATOM 12018 C C . TYR E 1 304 ? 298.555 201.362 250.381 1.00 25.11 304 TYR E C 1
ATOM 12019 O O . TYR E 1 304 ? 299.170 202.246 249.783 1.00 35.04 304 TYR E O 1
ATOM 12028 N N . LEU E 1 305 ? 297.850 201.585 251.489 1.00 20.54 305 LEU E N 1
ATOM 12029 C CA . LEU E 1 305 ? 297.601 202.907 252.056 1.00 21.96 305 LEU E CA 1
ATOM 12030 C C . LEU E 1 305 ? 298.810 203.823 252.042 1.00 26.85 305 LEU E C 1
ATOM 12031 O O . LEU E 1 305 ? 298.771 204.894 251.441 1.00 29.42 305 LEU E O 1
ATOM 12036 N N . MET F 1 1 ? 201.064 203.301 248.493 1.00 40.02 1 MET F N 1
ATOM 12037 C CA . MET F 1 1 ? 202.392 203.847 248.251 1.00 44.58 1 MET F CA 1
ATOM 12038 C C . MET F 1 1 ? 202.329 205.355 248.077 1.00 46.40 1 MET F C 1
ATOM 12039 O O . MET F 1 1 ? 201.702 205.850 247.146 1.00 52.28 1 MET F O 1
ATOM 12044 N N . ILE F 1 2 ? 202.982 206.084 248.977 1.00 35.82 2 ILE F N 1
ATOM 12045 C CA . ILE F 1 2 ? 203.021 207.538 248.899 1.00 29.85 2 ILE F CA 1
ATOM 12046 C C . ILE F 1 2 ? 203.980 207.943 247.789 1.00 29.11 2 ILE F C 1
ATOM 12047 O O . ILE F 1 2 ? 205.176 207.640 247.842 1.00 34.37 2 ILE F O 1
ATOM 12052 N N . VAL F 1 3 ? 203.456 208.615 246.766 1.00 29.38 3 VAL F N 1
ATOM 12053 C CA . VAL F 1 3 ? 204.282 209.040 245.644 1.00 29.09 3 VAL F CA 1
ATOM 12054 C C . VAL F 1 3 ? 205.046 210.292 246.042 1.00 32.66 3 VAL F C 1
ATOM 12055 O O . VAL F 1 3 ? 204.451 211.347 246.291 1.00 38.36 3 VAL F O 1
ATOM 12059 N N . THR F 1 4 ? 206.365 210.188 246.088 1.00 20.72 4 THR F N 1
ATOM 12060 C CA . THR F 1 4 ? 207.208 211.264 246.575 1.00 27.34 4 THR F CA 1
ATOM 12061 C C . THR F 1 4 ? 208.132 211.780 245.474 1.00 27.28 4 THR F C 1
ATOM 12062 O O . THR F 1 4 ? 208.534 211.021 244.588 1.00 27.36 4 THR F O 1
ATOM 12066 N N . PRO F 1 5 ? 208.474 213.067 245.494 1.00 23.62 5 PRO F N 1
ATOM 12067 C CA . PRO F 1 5 ? 209.319 213.622 244.434 1.00 21.53 5 PRO F CA 1
ATOM 12068 C C . PRO F 1 5 ? 210.741 213.094 244.501 1.00 26.18 5 PRO F C 1
ATOM 12069 O O . PRO F 1 5 ? 211.157 212.474 245.482 1.00 26.82 5 PRO F O 1
ATOM 12073 N N . ALA F 1 6 ? 211.489 213.348 243.426 1.00 22.52 6 ALA F N 1
ATOM 12074 C CA . ALA F 1 6 ? 212.864 212.869 243.350 1.00 16.88 6 ALA F CA 1
ATOM 12075 C C . ALA F 1 6 ? 213.747 213.534 244.396 1.00 20.02 6 ALA F C 1
ATOM 12076 O O . ALA F 1 6 ? 214.603 212.878 244.999 1.00 27.64 6 ALA F O 1
ATOM 12078 N N . SER F 1 7 ? 213.568 214.838 244.615 1.00 11.87 7 SER F N 1
ATOM 12079 C CA . SER F 1 7 ? 214.426 215.558 245.551 1.00 16.77 7 SER F CA 1
ATOM 12080 C C . SER F 1 7 ? 214.235 215.054 246.976 1.00 17.96 7 SER F C 1
ATOM 12081 O O . SER F 1 7 ? 215.209 214.851 247.713 1.00 23.52 7 SER F O 1
ATOM 12084 N N . ILE F 1 8 ? 212.983 214.841 247.380 1.00 12.08 8 ILE F N 1
ATOM 12085 C CA . ILE F 1 8 ? 212.712 214.375 248.736 1.00 16.70 8 ILE F CA 1
ATOM 12086 C C . ILE F 1 8 ? 213.374 213.025 248.970 1.00 18.11 8 ILE F C 1
ATOM 12087 O O . ILE F 1 8 ? 213.996 212.793 250.011 1.00 20.29 8 ILE F O 1
ATOM 12092 N N . LYS F 1 9 ? 213.259 212.117 247.997 1.00 15.17 9 LYS F N 1
ATOM 12093 C CA . LYS F 1 9 ? 213.933 210.829 248.115 1.00 12.94 9 LYS F CA 1
ATOM 12094 C C . LYS F 1 9 ? 215.444 210.993 248.149 1.00 19.17 9 LYS F C 1
ATOM 12095 O O . LYS F 1 9 ? 216.129 210.272 248.881 1.00 24.23 9 LYS F O 1
ATOM 12101 N N . ALA F 1 10 ? 215.980 211.929 247.364 1.00 12.64 10 ALA F N 1
ATOM 12102 C CA . ALA F 1 10 ? 217.419 212.160 247.367 1.00 7.28 10 ALA F CA 1
ATOM 12103 C C . ALA F 1 10 ? 217.901 212.675 248.714 1.00 13.51 10 ALA F C 1
ATOM 12104 O O . ALA F 1 10 ? 219.073 212.498 249.060 1.00 20.50 10 ALA F O 1
ATOM 12106 N N . LEU F 1 11 ? 217.023 213.313 249.482 1.00 14.76 11 LEU F N 1
ATOM 12107 C CA . LEU F 1 11 ? 217.395 213.818 250.797 1.00 11.51 11 LEU F CA 1
ATOM 12108 C C . LEU F 1 11 ? 217.381 212.753 251.887 1.00 16.42 11 LEU F C 1
ATOM 12109 O O . LEU F 1 11 ? 217.738 213.059 253.028 1.00 14.55 11 LEU F O 1
ATOM 12114 N N . MET F 1 12 ? 216.970 211.523 251.578 1.00 14.97 12 MET F N 1
ATOM 12115 C CA . MET F 1 12 ? 216.890 210.458 252.580 1.00 8.89 12 MET F CA 1
ATOM 12116 C C . MET F 1 12 ? 218.120 209.548 252.514 1.00 16.05 12 MET F C 1
ATOM 12117 O O . MET F 1 12 ? 218.036 208.359 252.219 1.00 23.35 12 MET F O 1
ATOM 12122 N N . THR F 1 13 ? 219.282 210.134 252.797 1.00 17.71 13 THR F N 1
ATOM 12123 C CA . THR F 1 13 ? 220.529 209.378 252.837 1.00 8.72 13 THR F CA 1
ATOM 12124 C C . THR F 1 13 ? 221.269 209.644 254.140 1.00 12.38 13 THR F C 1
ATOM 12125 O O . THR F 1 13 ? 220.764 210.359 255.010 1.00 17.75 13 THR F O 1
ATOM 12129 N N . SER F 1 14 ? 222.461 209.073 254.287 1.00 5.49 14 SER F N 1
ATOM 12130 C CA . SER F 1 14 ? 223.283 209.261 255.475 1.00 9.57 14 SER F CA 1
ATOM 12131 C C . SER F 1 14 ? 224.638 209.805 255.060 1.00 14.09 14 SER F C 1
ATOM 12132 O O . SER F 1 14 ? 225.184 209.395 254.033 1.00 20.75 14 SER F O 1
ATOM 12135 N N . TRP F 1 15 ? 225.172 210.732 255.846 1.00 11.00 15 TRP F N 1
ATOM 12136 C CA . TRP F 1 15 ? 226.548 211.167 255.661 1.00 11.71 15 TRP F CA 1
ATOM 12137 C C . TRP F 1 15 ? 227.451 210.306 256.533 1.00 16.12 15 TRP F C 1
ATOM 12138 O O . TRP F 1 15 ? 227.317 210.305 257.761 1.00 22.59 15 TRP F O 1
ATOM 12149 N N . ARG F 1 16 ? 228.368 209.575 255.904 1.00 10.83 16 ARG F N 1
ATOM 12150 C CA . ARG F 1 16 ? 229.159 208.570 256.599 1.00 12.83 16 ARG F CA 1
ATOM 12151 C C . ARG F 1 16 ? 230.567 209.031 256.944 1.00 18.73 16 ARG F C 1
ATOM 12152 O O . ARG F 1 16 ? 231.118 208.585 257.954 1.00 28.58 16 ARG F O 1
ATOM 12160 N N . LYS F 1 17 ? 231.157 209.901 256.126 1.00 11.74 17 LYS F N 1
ATOM 12161 C CA . LYS F 1 17 ? 232.520 210.418 256.297 1.00 21.74 17 LYS F CA 1
ATOM 12162 C C . LYS F 1 17 ? 233.504 209.310 256.687 1.00 20.00 17 LYS F C 1
ATOM 12163 O O . LYS F 1 17 ? 234.306 209.437 257.613 1.00 12.91 17 LYS F O 1
ATOM 12169 N N . ASP F 1 18 ? 233.437 208.207 255.936 1.00 25.33 18 ASP F N 1
ATOM 12170 C CA . ASP F 1 18 ? 234.360 207.094 256.107 1.00 14.93 18 ASP F CA 1
ATOM 12171 C C . ASP F 1 18 ? 235.560 207.152 255.179 1.00 18.71 18 ASP F C 1
ATOM 12172 O O . ASP F 1 18 ? 236.558 206.479 255.449 1.00 18.52 18 ASP F O 1
ATOM 12177 N N . PHE F 1 19 ? 235.491 207.930 254.099 1.00 18.71 19 PHE F N 1
ATOM 12178 C CA . PHE F 1 19 ? 236.598 208.083 253.167 1.00 12.09 19 PHE F CA 1
ATOM 12179 C C . PHE F 1 19 ? 237.386 209.363 253.421 1.00 18.79 19 PHE F C 1
ATOM 12180 O O . PHE F 1 19 ? 238.117 209.814 252.535 1.00 26.00 19 PHE F O 1
ATOM 12188 N N . GLN F 1 20 ? 237.265 209.944 254.617 1.00 9.21 20 GLN F N 1
ATOM 12189 C CA . GLN F 1 20 ? 237.724 211.313 254.843 1.00 11.46 20 GLN F CA 1
ATOM 12190 C C . GLN F 1 20 ? 239.215 211.469 254.579 1.00 19.08 20 GLN F C 1
ATOM 12191 O O . GLN F 1 20 ? 239.650 212.460 253.984 1.00 18.45 20 GLN F O 1
ATOM 12197 N N . GLY F 1 21 ? 240.017 210.506 255.029 1.00 22.43 21 GLY F N 1
ATOM 12198 C CA . GLY F 1 21 ? 241.455 210.623 254.863 1.00 19.99 21 GLY F CA 1
ATOM 12199 C C . GLY F 1 21 ? 241.892 210.654 253.414 1.00 25.99 21 GLY F C 1
ATOM 12200 O O . GLY F 1 21 ? 242.873 211.317 253.072 1.00 29.23 21 GLY F O 1
ATOM 12201 N N . GLY F 1 22 ? 241.173 209.953 252.545 1.00 23.23 22 GLY F N 1
ATOM 12202 C CA . GLY F 1 22 ? 241.590 209.834 251.167 1.00 14.31 22 GLY F CA 1
ATOM 12203 C C . GLY F 1 22 ? 242.684 208.796 251.005 1.00 19.78 22 GLY F C 1
ATOM 12204 O O . GLY F 1 22 ? 242.819 207.853 251.790 1.00 22.81 22 GLY F O 1
ATOM 12205 N N . LEU F 1 23 ? 243.476 208.977 249.956 1.00 11.88 23 LEU F N 1
ATOM 12206 C CA . LEU F 1 23 ? 244.588 208.080 249.684 1.00 10.13 23 LEU F CA 1
ATOM 12207 C C . LEU F 1 23 ? 245.823 208.519 250.457 1.00 17.17 23 LEU F C 1
ATOM 12208 O O . LEU F 1 23 ? 246.175 209.701 250.474 1.00 23.05 23 LEU F O 1
ATOM 12213 N N . GLU F 1 24 ? 246.475 207.557 251.102 1.00 23.75 24 GLU F N 1
ATOM 12214 C CA . GLU F 1 24 ? 247.602 207.855 251.973 1.00 20.48 24 GLU F CA 1
ATOM 12215 C C . GLU F 1 24 ? 248.809 208.314 251.163 1.00 23.20 24 GLU F C 1
ATOM 12216 O O . GLU F 1 24 ? 249.091 207.797 250.080 1.00 28.31 24 GLU F O 1
ATOM 12222 N N . ASP F 1 25 ? 249.523 209.300 251.698 1.00 18.35 25 ASP F N 1
ATOM 12223 C CA . ASP F 1 25 ? 250.712 209.819 251.044 1.00 16.58 25 ASP F CA 1
ATOM 12224 C C . ASP F 1 25 ? 251.866 208.828 251.155 1.00 27.15 25 ASP F C 1
ATOM 12225 O O . ASP F 1 25 ? 251.834 207.878 251.940 1.00 22.18 25 ASP F O 1
ATOM 12230 N N . ALA F 1 26 ? 252.894 209.064 250.351 1.00 26.67 26 ALA F N 1
ATOM 12231 C CA . ALA F 1 26 ? 254.069 208.212 250.339 1.00 17.32 26 ALA F CA 1
ATOM 12232 C C . ALA F 1 26 ? 254.941 208.473 251.561 1.00 22.23 26 ALA F C 1
ATOM 12233 O O . ALA F 1 26 ? 254.920 209.566 252.130 1.00 18.09 26 ALA F O 1
ATOM 12235 N N . PRO F 1 27 ? 255.711 207.479 251.995 1.00 27.07 27 PRO F N 1
ATOM 12236 C CA . PRO F 1 27 ? 256.608 207.682 253.136 1.00 19.84 27 PRO F CA 1
ATOM 12237 C C . PRO F 1 27 ? 257.753 208.624 252.798 1.00 25.26 27 PRO F C 1
ATOM 12238 O O . PRO F 1 27 ? 258.145 208.790 251.642 1.00 28.02 27 PRO F O 1
ATOM 12242 N N . SER F 1 28 ? 258.293 209.246 253.842 1.00 19.42 28 SER F N 1
ATOM 12243 C CA . SER F 1 28 ? 259.420 210.158 253.720 1.00 19.04 28 SER F CA 1
ATOM 12244 C C . SER F 1 28 ? 260.702 209.467 254.155 1.00 21.65 28 SER F C 1
ATOM 12245 O O . SER F 1 28 ? 260.808 208.995 255.290 1.00 27.42 28 SER F O 1
ATOM 12248 N N . GLN F 1 29 ? 261.676 209.403 253.248 1.00 14.11 29 GLN F N 1
ATOM 12249 C CA . GLN F 1 29 ? 262.931 208.735 253.563 1.00 11.11 29 GLN F CA 1
ATOM 12250 C C . GLN F 1 29 ? 264.138 209.441 252.961 1.00 12.50 29 GLN F C 1
ATOM 12251 O O . GLN F 1 29 ? 265.011 208.789 252.382 1.00 20.20 29 GLN F O 1
ATOM 12257 N N . TYR F 1 30 ? 264.203 210.764 253.081 1.00 19.26 30 TYR F N 1
ATOM 12258 C CA . TYR F 1 30 ? 265.360 211.508 252.600 1.00 19.74 30 TYR F CA 1
ATOM 12259 C C . TYR F 1 30 ? 266.456 211.662 253.643 1.00 12.99 30 TYR F C 1
ATOM 12260 O O . TYR F 1 30 ? 267.586 212.000 253.284 1.00 14.52 30 TYR F O 1
ATOM 12269 N N . ASN F 1 31 ? 266.157 211.420 254.920 1.00 14.44 31 ASN F N 1
ATOM 12270 C CA . ASN F 1 31 ? 267.182 211.517 255.952 1.00 12.62 31 ASN F CA 1
ATOM 12271 C C . ASN F 1 31 ? 268.245 210.439 255.819 1.00 19.75 31 ASN F C 1
ATOM 12272 O O . ASN F 1 31 ? 269.364 210.625 256.306 1.00 27.16 31 ASN F O 1
ATOM 12277 N N . LYS F 1 32 ? 267.921 209.314 255.182 1.00 15.57 32 LYS F N 1
ATOM 12278 C CA . LYS F 1 32 ? 268.887 208.233 255.044 1.00 14.86 32 LYS F CA 1
ATOM 12279 C C . LYS F 1 32 ? 270.058 208.609 254.150 1.00 18.19 32 LYS F C 1
ATOM 12280 O O . LYS F 1 32 ? 271.155 208.078 254.337 1.00 19.89 32 LYS F O 1
ATOM 12286 N N . ILE F 1 33 ? 269.855 209.509 253.191 1.00 11.72 33 ILE F N 1
ATOM 12287 C CA . ILE F 1 33 ? 270.852 209.805 252.172 1.00 10.47 33 ILE F CA 1
ATOM 12288 C C . ILE F 1 33 ? 271.219 211.279 252.103 1.00 17.08 33 ILE F C 1
ATOM 12289 O O . ILE F 1 33 ? 272.000 211.664 251.229 1.00 20.97 33 ILE F O 1
ATOM 12294 N N . ALA F 1 34 ? 270.695 212.117 252.993 1.00 14.11 34 ALA F N 1
ATOM 12295 C CA . ALA F 1 34 ? 270.976 213.544 252.957 1.00 8.03 34 ALA F CA 1
ATOM 12296 C C . ALA F 1 34 ? 271.350 214.048 254.342 1.00 15.17 34 ALA F C 1
ATOM 12297 O O . ALA F 1 34 ? 270.940 213.491 255.362 1.00 15.93 34 ALA F O 1
ATOM 12299 N N . MET F 1 35 ? 272.129 215.126 254.363 1.00 17.02 35 MET F N 1
ATOM 12300 C CA . MET F 1 35 ? 272.560 215.774 255.593 1.00 10.19 35 MET F CA 1
ATOM 12301 C C . MET F 1 35 ? 271.935 217.157 255.675 1.00 12.96 35 MET F C 1
ATOM 12302 O O . MET F 1 35 ? 271.922 217.899 254.690 1.00 16.33 35 MET F O 1
ATOM 12307 N N . VAL F 1 36 ? 271.418 217.500 256.850 1.00 15.48 36 VAL F N 1
ATOM 12308 C CA . VAL F 1 36 ? 270.642 218.718 257.046 1.00 14.48 36 VAL F CA 1
ATOM 12309 C C . VAL F 1 36 ? 271.536 219.783 257.661 1.00 15.47 36 VAL F C 1
ATOM 12310 O O . VAL F 1 36 ? 272.181 219.550 258.690 1.00 23.06 36 VAL F O 1
ATOM 12314 N N . VAL F 1 37 ? 271.566 220.954 257.032 1.00 10.51 37 VAL F N 1
ATOM 12315 C CA . VAL F 1 37 ? 272.289 222.115 257.524 1.00 14.62 37 VAL F CA 1
ATOM 12316 C C . VAL F 1 37 ? 271.349 223.312 257.432 1.00 15.11 37 VAL F C 1
ATOM 12317 O O . VAL F 1 37 ? 270.353 223.288 256.710 1.00 18.96 37 VAL F O 1
ATOM 12321 N N . ASN F 1 38 ? 271.652 224.352 258.198 1.00 15.89 38 ASN F N 1
ATOM 12322 C CA . ASN F 1 38 ? 270.816 225.542 258.242 1.00 14.10 38 ASN F CA 1
ATOM 12323 C C . ASN F 1 38 ? 271.397 226.647 257.369 1.00 22.69 38 ASN F C 1
ATOM 12324 O O . ASN F 1 38 ? 272.458 226.506 256.759 1.00 25.37 38 ASN F O 1
ATOM 12329 N N . SER F 1 39 ? 270.670 227.759 257.306 1.00 19.98 39 SER F N 1
ATOM 12330 C CA . SER F 1 39 ? 271.110 228.934 256.574 1.00 15.24 39 SER F CA 1
ATOM 12331 C C . SER F 1 39 ? 270.592 230.176 257.284 1.00 22.11 39 SER F C 1
ATOM 12332 O O . SER F 1 39 ? 269.635 230.121 258.059 1.00 24.12 39 SER F O 1
ATOM 12335 N N . SER F 1 40 ? 271.244 231.301 257.024 1.00 19.77 40 SER F N 1
ATOM 12336 C CA . SER F 1 40 ? 270.834 232.552 257.647 1.00 16.88 40 SER F CA 1
ATOM 12337 C C . SER F 1 40 ? 270.897 233.751 256.715 1.00 18.20 40 SER F C 1
ATOM 12338 O O . SER F 1 40 ? 270.645 234.867 257.174 1.00 21.14 40 SER F O 1
ATOM 12341 N N . THR F 1 41 ? 271.226 233.573 255.440 1.00 19.17 41 THR F N 1
ATOM 12342 C CA . THR F 1 41 ? 271.364 234.691 254.519 1.00 13.14 41 THR F CA 1
ATOM 12343 C C . THR F 1 41 ? 271.043 234.255 253.097 1.00 15.40 41 THR F C 1
ATOM 12344 O O . THR F 1 41 ? 270.349 233.257 252.889 1.00 22.65 41 THR F O 1
ATOM 12348 N N . ARG F 1 42 ? 271.525 235.015 252.114 1.00 7.25 42 ARG F N 1
ATOM 12349 C CA . ARG F 1 42 ? 271.179 234.740 250.725 1.00 0.00 42 ARG F CA 1
ATOM 12350 C C . ARG F 1 42 ? 271.676 233.372 250.274 1.00 8.07 42 ARG F C 1
ATOM 12351 O O . ARG F 1 42 ? 270.997 232.690 249.500 1.00 15.79 42 ARG F O 1
ATOM 12359 N N . SER F 1 43 ? 272.851 232.950 250.736 1.00 14.07 43 SER F N 1
ATOM 12360 C CA . SER F 1 43 ? 273.428 231.683 250.305 1.00 10.30 43 SER F CA 1
ATOM 12361 C C . SER F 1 43 ? 274.312 231.119 251.406 1.00 14.62 43 SER F C 1
ATOM 12362 O O . SER F 1 43 ? 274.608 231.782 252.401 1.00 22.64 43 SER F O 1
ATOM 12365 N N . ASN F 1 44 ? 274.729 229.871 251.210 1.00 15.04 44 ASN F N 1
ATOM 12366 C CA . ASN F 1 44 ? 275.658 229.178 252.092 1.00 9.19 44 ASN F CA 1
ATOM 12367 C C . ASN F 1 44 ? 276.919 228.851 251.309 1.00 10.39 44 ASN F C 1
ATOM 12368 O O . ASN F 1 44 ? 276.837 228.481 250.135 1.00 19.25 44 ASN F O 1
ATOM 12373 N N . THR F 1 45 ? 278.077 228.993 251.945 1.00 7.03 45 THR F N 1
ATOM 12374 C CA . THR F 1 45 ? 279.357 228.712 251.309 1.00 9.67 45 THR F CA 1
ATOM 12375 C C . THR F 1 45 ? 280.160 227.729 252.149 1.00 13.77 45 THR F C 1
ATOM 12376 O O . THR F 1 45 ? 280.179 227.820 253.379 1.00 20.94 45 THR F O 1
ATOM 12380 N N . TYR F 1 46 ? 280.816 226.787 251.478 1.00 12.31 46 TYR F N 1
ATOM 12381 C CA . TYR F 1 46 ? 281.579 225.729 252.122 1.00 9.43 46 TYR F CA 1
ATOM 12382 C C . TYR F 1 46 ? 282.989 225.691 251.552 1.00 16.95 46 TYR F C 1
ATOM 12383 O O . TYR F 1 46 ? 283.182 225.858 250.345 1.00 21.42 46 TYR F O 1
ATOM 12392 N N . GLY F 1 47 ? 283.968 225.454 252.413 1.00 18.87 47 GLY F N 1
ATOM 12393 C CA . GLY F 1 47 ? 285.349 225.358 251.972 1.00 10.87 47 GLY F CA 1
ATOM 12394 C C . GLY F 1 47 ? 286.131 224.398 252.837 1.00 13.51 47 GLY F C 1
ATOM 12395 O O . GLY F 1 47 ? 285.862 224.252 254.032 1.00 26.83 47 GLY F O 1
ATOM 12396 N N . TRP F 1 48 ? 287.116 223.745 252.225 1.00 6.22 48 TRP F N 1
ATOM 12397 C CA . TRP F 1 48 ? 287.953 222.784 252.926 1.00 9.14 48 TRP F CA 1
ATOM 12398 C C . TRP F 1 48 ? 289.337 222.774 252.295 1.00 17.27 48 TRP F C 1
ATOM 12399 O O . TRP F 1 48 ? 289.526 223.214 251.160 1.00 21.01 48 TRP F O 1
ATOM 12410 N N . LEU F 1 49 ? 290.303 222.257 253.044 1.00 19.40 49 LEU F N 1
ATOM 12411 C CA . LEU F 1 49 ? 291.705 222.270 252.655 1.00 16.05 49 LEU F CA 1
ATOM 12412 C C . LEU F 1 49 ? 292.140 220.903 252.134 1.00 15.40 49 LEU F C 1
ATOM 12413 O O . LEU F 1 49 ? 291.589 219.865 252.503 1.00 19.69 49 LEU F O 1
ATOM 12418 N N . GLY F 1 50 ? 293.154 220.917 251.271 1.00 14.03 50 GLY F N 1
ATOM 12419 C CA . GLY F 1 50 ? 293.683 219.704 250.676 1.00 17.65 50 GLY F CA 1
ATOM 12420 C C . GLY F 1 50 ? 294.477 218.867 251.655 1.00 20.17 50 GLY F C 1
ATOM 12421 O O . GLY F 1 50 ? 294.254 218.909 252.869 1.00 25.70 50 GLY F O 1
ATOM 12422 N N . LYS F 1 51 ? 295.423 218.096 251.127 1.00 17.54 51 LYS F N 1
ATOM 12423 C CA . LYS F 1 51 ? 296.203 217.167 251.930 1.00 11.03 51 LYS F CA 1
ATOM 12424 C C . LYS F 1 51 ? 297.693 217.457 251.810 1.00 20.91 51 LYS F C 1
ATOM 12425 O O . LYS F 1 51 ? 298.199 217.784 250.734 1.00 27.86 51 LYS F O 1
ATOM 12431 N N . PHE F 1 52 ? 298.388 217.310 252.932 1.00 18.13 52 PHE F N 1
ATOM 12432 C CA . PHE F 1 52 ? 299.829 217.504 252.973 1.00 16.07 52 PHE F CA 1
ATOM 12433 C C . PHE F 1 52 ? 300.521 216.465 252.093 1.00 18.41 52 PHE F C 1
ATOM 12434 O O . PHE F 1 52 ? 300.066 215.322 252.011 1.00 22.57 52 PHE F O 1
ATOM 12442 N N . PRO F 1 53 ? 301.608 216.831 251.416 1.00 18.66 53 PRO F N 1
ATOM 12443 C CA . PRO F 1 53 ? 302.287 215.879 250.530 1.00 14.28 53 PRO F CA 1
ATOM 12444 C C . PRO F 1 53 ? 302.815 214.665 251.282 1.00 19.21 53 PRO F C 1
ATOM 12445 O O . PRO F 1 53 ? 303.159 214.740 252.461 1.00 28.76 53 PRO F O 1
ATOM 12449 N N . THR F 1 54 ? 302.870 213.534 250.582 1.00 18.80 54 THR F N 1
ATOM 12450 C CA . THR F 1 54 ? 303.477 212.337 251.147 1.00 21.00 54 THR F CA 1
ATOM 12451 C C . THR F 1 54 ? 304.971 212.551 251.336 1.00 21.46 54 THR F C 1
ATOM 12452 O O . THR F 1 54 ? 305.623 213.222 250.534 1.00 24.18 54 THR F O 1
ATOM 12456 N N . LEU F 1 55 ? 305.515 211.971 252.401 1.00 13.54 55 LEU F N 1
ATOM 12457 C CA . LEU F 1 55 ? 306.926 212.153 252.706 1.00 8.81 55 LEU F CA 1
ATOM 12458 C C . LEU F 1 55 ? 307.784 211.362 251.727 1.00 12.45 55 LEU F C 1
ATOM 12459 O O . LEU F 1 55 ? 307.635 210.145 251.600 1.00 19.64 55 LEU F O 1
ATOM 12464 N N . LYS F 1 56 ? 308.682 212.055 251.037 1.00 14.68 56 LYS F N 1
ATOM 12465 C CA . LYS F 1 56 ? 309.650 211.431 250.152 1.00 13.06 56 LYS F CA 1
ATOM 12466 C C . LYS F 1 56 ? 310.935 211.165 250.936 1.00 20.38 56 LYS F C 1
ATOM 12467 O O . LYS F 1 56 ? 310.960 211.285 252.164 1.00 21.02 56 LYS F O 1
ATOM 12473 N N . GLU F 1 57 ? 312.008 210.803 250.242 1.00 27.45 57 GLU F N 1
ATOM 12474 C CA . GLU F 1 57 ? 313.283 210.513 250.884 1.00 24.79 57 GLU F CA 1
ATOM 12475 C C . GLU F 1 57 ? 314.155 211.760 250.892 1.00 28.63 57 GLU F C 1
ATOM 12476 O O . GLU F 1 57 ? 314.248 212.466 249.883 1.00 33.74 57 GLU F O 1
ATOM 12482 N N . TRP F 1 58 ? 314.793 212.021 252.029 1.00 19.51 58 TRP F N 1
ATOM 12483 C CA . TRP F 1 58 ? 315.610 213.213 252.213 1.00 18.66 58 TRP F CA 1
ATOM 12484 C C . TRP F 1 58 ? 317.029 212.946 251.725 1.00 23.81 58 TRP F C 1
ATOM 12485 O O . TRP F 1 58 ? 317.714 212.063 252.251 1.00 29.13 58 TRP F O 1
ATOM 12496 N N . VAL F 1 59 ? 317.474 213.704 250.725 1.00 24.21 59 VAL F N 1
ATOM 12497 C CA . VAL F 1 59 ? 318.814 213.526 250.177 1.00 25.29 59 VAL F CA 1
ATOM 12498 C C . VAL F 1 59 ? 319.605 214.824 250.271 1.00 32.22 59 VAL F C 1
ATOM 12499 O O . VAL F 1 59 ? 320.636 214.888 250.950 1.00 30.92 59 VAL F O 1
ATOM 12503 N N . GLY F 1 60 ? 319.131 215.866 249.596 1.00 34.25 60 GLY F N 1
ATOM 12504 C CA . GLY F 1 60 ? 319.835 217.133 249.582 1.00 29.41 60 GLY F CA 1
ATOM 12505 C C . GLY F 1 60 ? 319.237 218.138 250.539 1.00 28.57 60 GLY F C 1
ATOM 12506 O O . GLY F 1 60 ? 319.473 218.067 251.747 1.00 28.82 60 GLY F O 1
ATOM 12507 N N . LYS F 1 61 ? 318.469 219.084 250.009 1.00 22.77 61 LYS F N 1
ATOM 12508 C CA . LYS F 1 61 ? 317.707 220.029 250.809 1.00 21.26 61 LYS F CA 1
ATOM 12509 C C . LYS F 1 61 ? 316.218 219.889 250.532 1.00 21.19 61 LYS F C 1
ATOM 12510 O O . LYS F 1 61 ? 315.806 219.433 249.463 1.00 28.55 61 LYS F O 1
ATOM 12516 N N . ARG F 1 62 ? 315.416 220.277 251.521 1.00 12.91 62 ARG F N 1
ATOM 12517 C CA . ARG F 1 62 ? 313.975 220.107 251.432 1.00 14.69 62 ARG F CA 1
ATOM 12518 C C . ARG F 1 62 ? 313.414 220.902 250.263 1.00 20.07 62 ARG F C 1
ATOM 12519 O O . ARG F 1 62 ? 313.845 222.024 249.989 1.00 25.50 62 ARG F O 1
ATOM 12527 N N . THR F 1 63 ? 312.445 220.312 249.572 1.00 21.11 63 THR F N 1
ATOM 12528 C CA . THR F 1 63 ? 311.800 220.938 248.424 1.00 21.90 63 THR F CA 1
ATOM 12529 C C . THR F 1 63 ? 310.453 221.485 248.873 1.00 21.33 63 THR F C 1
ATOM 12530 O O . THR F 1 63 ? 309.573 220.722 249.283 1.00 26.95 63 THR F O 1
ATOM 12534 N N . ILE F 1 64 ? 310.292 222.805 248.795 1.00 16.72 64 ILE F N 1
ATOM 12535 C CA . ILE F 1 64 ? 309.033 223.432 249.173 1.00 23.59 64 ILE F CA 1
ATOM 12536 C C . ILE F 1 64 ? 307.963 223.048 248.163 1.00 23.71 64 ILE F C 1
ATOM 12537 O O . ILE F 1 64 ? 308.197 223.075 246.948 1.00 22.75 64 ILE F O 1
ATOM 12542 N N . GLN F 1 65 ? 306.783 222.683 248.659 1.00 18.80 65 GLN F N 1
ATOM 12543 C CA . GLN F 1 65 ? 305.687 222.229 247.817 1.00 19.03 65 GLN F CA 1
ATOM 12544 C C . GLN F 1 65 ? 304.429 223.031 248.115 1.00 22.63 65 GLN F C 1
ATOM 12545 O O . GLN F 1 65 ? 304.375 223.822 249.058 1.00 21.87 65 GLN F O 1
ATOM 12551 N N . GLN F 1 66 ? 303.407 222.809 247.295 1.00 20.67 66 GL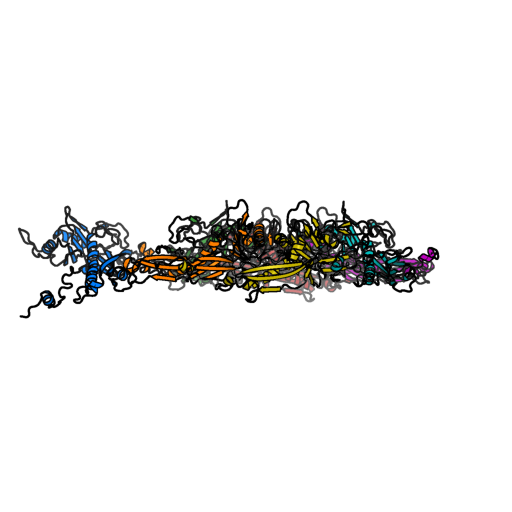N F N 1
ATOM 12552 C CA . GLN F 1 66 ? 302.151 223.537 247.362 1.00 19.03 66 GLN F CA 1
ATOM 12553 C C . GLN F 1 66 ? 301.007 222.622 247.775 1.00 18.71 66 GLN F C 1
ATOM 12554 O O . GLN F 1 66 ? 301.062 221.402 247.610 1.00 27.36 66 GLN F O 1
ATOM 12560 N N . MET F 1 67 ? 299.959 223.239 248.316 1.00 15.87 67 MET F N 1
ATOM 12561 C CA . MET F 1 67 ? 298.703 222.555 248.597 1.00 15.10 67 MET F CA 1
ATOM 12562 C C . MET F 1 67 ? 297.577 223.243 247.839 1.00 26.54 67 MET F C 1
ATOM 12563 O O . MET F 1 67 ? 297.838 224.089 246.981 1.00 30.00 67 MET F O 1
ATOM 12568 N N . GLU F 1 68 ? 296.328 222.890 248.131 1.00 26.68 68 GLU F N 1
ATOM 12569 C CA . GLU F 1 68 ? 295.203 223.463 247.410 1.00 20.65 68 GLU F CA 1
ATOM 12570 C C . GLU F 1 68 ? 293.995 223.554 248.329 1.00 19.23 68 GLU F C 1
ATOM 12571 O O . GLU F 1 68 ? 293.911 222.853 249.338 1.00 22.05 68 GLU F O 1
ATOM 12577 N N . ALA F 1 69 ? 293.064 224.433 247.968 1.00 13.36 69 ALA F N 1
ATOM 12578 C CA . ALA F 1 69 ? 291.835 224.637 248.717 1.00 14.70 69 ALA F CA 1
ATOM 12579 C C . ALA F 1 69 ? 290.658 224.647 247.754 1.00 17.95 69 ALA F C 1
ATOM 12580 O O . ALA F 1 69 ? 290.815 224.939 246.567 1.00 27.83 69 ALA F O 1
ATOM 12582 N N . HIS F 1 70 ? 289.475 224.331 248.274 1.00 10.09 70 HIS F N 1
ATOM 12583 C CA . HIS F 1 70 ? 288.284 224.191 247.452 1.00 10.79 70 HIS F CA 1
ATOM 12584 C C . HIS F 1 70 ? 287.134 224.986 248.052 1.00 13.23 70 HIS F C 1
ATOM 12585 O O . HIS F 1 70 ? 287.167 225.382 249.217 1.00 24.50 70 HIS F O 1
ATOM 12592 N N . GLY F 1 71 ? 286.109 225.214 247.241 1.00 6.45 71 GLY F N 1
ATOM 12593 C CA . GLY F 1 71 ? 284.953 225.974 247.685 1.00 7.11 71 GLY F CA 1
ATOM 12594 C C . GLY F 1 71 ? 283.707 225.591 246.921 1.00 20.53 71 GLY F C 1
ATOM 12595 O O . GLY F 1 71 ? 283.771 225.163 245.765 1.00 30.38 71 GLY F O 1
ATOM 12596 N N . TYR F 1 72 ? 282.558 225.760 247.575 1.00 14.96 72 TYR F N 1
ATOM 12597 C CA . TYR F 1 72 ? 281.264 225.402 247.011 1.00 11.17 72 TYR F CA 1
ATOM 12598 C C . TYR F 1 72 ? 280.187 226.210 247.717 1.00 16.86 72 TYR F C 1
ATOM 12599 O O . TYR F 1 72 ? 280.261 226.411 248.931 1.00 26.42 72 TYR F O 1
ATOM 12608 N N . SER F 1 73 ? 279.189 226.673 246.961 1.00 11.97 73 SER F N 1
ATOM 12609 C CA . SER F 1 73 ? 278.132 227.505 247.521 1.00 10.41 73 SER F CA 1
ATOM 12610 C C . SER F 1 73 ? 276.776 227.120 246.952 1.00 11.47 73 SER F C 1
ATOM 12611 O O . SER F 1 73 ? 276.650 226.862 245.752 1.00 16.20 73 SER F O 1
ATOM 12614 N N . ILE F 1 74 ? 275.760 227.118 247.814 1.00 9.28 74 ILE F N 1
ATOM 12615 C CA . ILE F 1 74 ? 274.395 226.749 247.453 1.00 9.15 74 ILE F CA 1
ATOM 12616 C C . ILE F 1 74 ? 273.470 227.901 247.819 1.00 14.46 74 ILE F C 1
ATOM 12617 O O . ILE F 1 74 ? 273.524 228.412 248.943 1.00 20.15 74 ILE F O 1
ATOM 12622 N N . ALA F 1 75 ? 272.615 228.297 246.881 1.00 13.87 75 ALA F N 1
ATOM 12623 C CA . ALA F 1 75 ? 271.726 229.437 247.053 1.00 9.45 75 ALA F CA 1
ATOM 12624 C C . ALA F 1 75 ? 270.325 228.983 247.447 1.00 12.75 75 ALA F C 1
ATOM 12625 O O . ALA F 1 75 ? 269.884 227.892 247.086 1.00 24.71 75 ALA F O 1
ATOM 12627 N N . ASN F 1 76 ? 269.624 229.841 248.184 1.00 2.42 76 ASN F N 1
ATOM 12628 C CA . ASN F 1 76 ? 268.301 229.501 248.679 1.00 1.18 76 ASN F CA 1
ATOM 12629 C C . ASN F 1 76 ? 267.226 229.817 247.641 1.00 12.34 76 ASN F C 1
ATOM 12630 O O . ASN F 1 76 ? 267.486 230.385 246.579 1.00 19.41 76 ASN F O 1
ATOM 12635 N N . LYS F 1 77 ? 265.995 229.433 247.972 1.00 15.00 77 LYS F N 1
ATOM 12636 C CA . LYS F 1 77 ? 264.845 229.601 247.098 1.00 12.55 77 LYS F CA 1
ATOM 12637 C C . LYS F 1 77 ? 263.605 229.765 247.961 1.00 16.25 77 LYS F C 1
ATOM 12638 O O . LYS F 1 77 ? 263.591 229.382 249.133 1.00 20.59 77 LYS F O 1
ATOM 12644 N N . THR F 1 78 ? 262.556 230.329 247.368 1.00 12.99 78 THR F N 1
ATOM 12645 C CA . THR F 1 78 ? 261.295 230.571 248.059 1.00 13.73 78 THR F CA 1
ATOM 12646 C C . THR F 1 78 ? 260.168 229.863 247.322 1.00 11.06 78 THR F C 1
ATOM 12647 O O . THR F 1 78 ? 260.085 229.934 246.092 1.00 13.02 78 THR F O 1
ATOM 12651 N N . PHE F 1 79 ? 259.301 229.189 248.074 1.00 10.84 79 PHE F N 1
ATOM 12652 C CA . PHE F 1 79 ? 258.204 228.411 247.520 1.00 11.58 79 PHE F CA 1
ATOM 12653 C C . PHE F 1 79 ? 256.892 228.834 248.164 1.00 14.17 79 PHE F C 1
ATOM 12654 O O . PHE F 1 79 ? 256.871 229.329 249.292 1.00 25.31 79 PHE F O 1
ATOM 12662 N N . GLU F 1 80 ? 255.794 228.637 247.438 1.00 9.63 80 GLU F N 1
ATOM 12663 C CA . GLU F 1 80 ? 254.501 229.143 247.876 1.00 1.97 80 GLU F CA 1
ATOM 12664 C C . GLU F 1 80 ? 253.383 228.269 247.334 1.00 5.56 80 GLU F C 1
ATOM 12665 O O . GLU F 1 80 ? 253.559 227.523 246.369 1.00 16.32 80 GLU F O 1
ATOM 12671 N N . GLY F 1 81 ? 252.219 228.386 247.964 1.00 5.30 81 GLY F N 1
ATOM 12672 C CA . GLY F 1 81 ? 251.022 227.695 247.530 1.00 8.12 81 GLY F CA 1
ATOM 12673 C C . GLY F 1 81 ? 249.801 228.249 248.231 1.00 14.37 81 GLY F C 1
ATOM 12674 O O . GLY F 1 81 ? 249.839 228.480 249.441 1.00 19.97 81 GLY F O 1
ATOM 12675 N N . THR F 1 82 ? 248.716 228.480 247.496 1.00 11.54 82 THR F N 1
ATOM 12676 C CA . THR F 1 82 ? 247.527 229.076 248.086 1.00 13.04 82 THR F CA 1
ATOM 12677 C C . THR F 1 82 ? 246.276 228.527 247.416 1.00 12.50 82 THR F C 1
ATOM 12678 O O . THR F 1 82 ? 246.311 228.126 246.251 1.00 16.24 82 THR F O 1
ATOM 12682 N N . VAL F 1 83 ? 245.176 228.510 248.166 1.00 0.97 83 VAL F N 1
ATOM 12683 C CA . VAL F 1 83 ? 243.883 228.033 247.690 1.00 9.12 83 VAL F CA 1
ATOM 12684 C C . VAL F 1 83 ? 242.815 229.011 248.153 1.00 15.49 83 VAL F C 1
ATOM 12685 O O . VAL F 1 83 ? 242.819 229.440 249.310 1.00 18.11 83 VAL F O 1
ATOM 12689 N N . GLY F 1 84 ? 241.903 229.365 247.251 1.00 10.83 84 GLY F N 1
ATOM 12690 C CA . GLY F 1 84 ? 240.842 230.297 247.580 1.00 7.32 84 GLY F CA 1
ATOM 12691 C C . GLY F 1 84 ? 239.459 229.682 247.582 1.00 14.49 84 GLY F C 1
ATOM 12692 O O . GLY F 1 84 ? 239.031 229.094 246.586 1.00 22.40 84 GLY F O 1
ATOM 12693 N N . ILE F 1 85 ? 238.746 229.820 248.697 1.00 16.02 85 ILE F N 1
ATOM 12694 C CA . ILE F 1 85 ? 237.410 229.266 248.870 1.00 14.51 85 ILE F CA 1
ATOM 12695 C C . ILE F 1 85 ? 236.469 230.389 249.282 1.00 21.75 85 ILE F C 1
ATOM 12696 O O . ILE F 1 85 ? 236.816 231.223 250.125 1.00 30.27 85 ILE F O 1
ATOM 12701 N N . SER F 1 86 ? 235.283 230.413 248.680 1.00 19.95 86 SER F N 1
ATOM 12702 C CA . SER F 1 86 ? 234.339 231.496 248.905 1.00 14.00 86 SER F CA 1
ATOM 12703 C C . SER F 1 86 ? 233.878 231.528 250.358 1.00 18.57 86 SER F C 1
ATOM 12704 O O . SER F 1 86 ? 233.882 230.519 251.062 1.00 34.22 86 SER F O 1
ATOM 12707 N N . ARG F 1 87 ? 233.491 232.721 250.811 1.00 10.41 87 ARG F N 1
ATOM 12708 C CA . ARG F 1 87 ? 233.013 232.880 252.178 1.00 20.24 87 ARG F CA 1
ATOM 12709 C C . ARG F 1 87 ? 231.616 232.319 252.379 1.00 21.75 87 ARG F C 1
ATOM 12710 O O . ARG F 1 87 ? 231.332 231.764 253.444 1.00 23.76 87 ARG F O 1
ATOM 12718 N N . ASP F 1 88 ? 230.741 232.447 251.390 1.00 24.52 88 ASP F N 1
ATOM 12719 C CA . ASP F 1 88 ? 229.396 231.906 251.481 1.00 23.73 88 ASP F CA 1
ATOM 12720 C C . ASP F 1 88 ? 229.354 230.401 251.262 1.00 26.81 88 ASP F C 1
ATOM 12721 O O . ASP F 1 88 ? 228.314 229.785 251.508 1.00 35.72 88 ASP F O 1
ATOM 12726 N N . ASP F 1 89 ? 230.453 229.797 250.808 1.00 22.57 89 ASP F N 1
ATOM 12727 C CA . ASP F 1 89 ? 230.544 228.354 250.653 1.00 18.07 89 ASP F CA 1
ATOM 12728 C C . ASP F 1 89 ? 231.259 227.669 251.803 1.00 18.68 89 ASP F C 1
ATOM 12729 O O . ASP F 1 89 ? 231.017 226.484 252.039 1.00 25.16 89 ASP F O 1
ATOM 12734 N N . PHE F 1 90 ? 232.139 228.373 252.506 1.00 25.57 90 PHE F N 1
ATOM 12735 C CA . PHE F 1 90 ? 232.807 227.815 253.669 1.00 24.84 90 PHE F CA 1
ATOM 12736 C C . PHE F 1 90 ? 231.948 227.881 254.921 1.00 27.50 90 PHE F C 1
ATOM 12737 O O . PHE F 1 90 ? 232.241 227.180 255.895 1.00 26.43 90 PHE F O 1
ATOM 12745 N N . GLU F 1 91 ? 230.898 228.699 254.915 1.00 29.76 91 GLU F N 1
ATOM 12746 C CA . GLU F 1 91 ? 230.032 228.879 256.070 1.00 29.42 91 GLU F CA 1
ATOM 12747 C C . GLU F 1 91 ? 228.654 228.269 255.871 1.00 33.64 91 GLU F C 1
ATOM 12748 O O . GLU F 1 91 ? 227.769 228.476 256.706 1.00 38.91 91 GLU F O 1
ATOM 12754 N N . ASP F 1 92 ? 228.447 227.525 254.790 1.00 25.24 92 ASP F N 1
ATOM 12755 C CA . ASP F 1 92 ? 227.145 226.954 254.495 1.00 22.32 92 ASP F CA 1
ATOM 12756 C C . ASP F 1 92 ? 227.139 225.436 254.405 1.00 26.87 92 ASP F C 1
ATOM 12757 O O . ASP F 1 92 ? 226.120 224.864 254.003 1.00 34.67 92 ASP F O 1
ATOM 12762 N N . ASP F 1 93 ? 228.233 224.765 254.753 1.00 24.57 93 ASP F N 1
ATOM 12763 C CA . ASP F 1 93 ? 228.283 223.310 254.689 1.00 28.46 93 ASP F CA 1
ATOM 12764 C C . ASP F 1 93 ? 227.930 222.721 256.049 1.00 30.14 93 ASP F C 1
ATOM 12765 O O . ASP F 1 93 ? 228.571 223.030 257.057 1.00 33.62 93 ASP F O 1
ATOM 12770 N N . ASN F 1 94 ? 226.903 221.882 256.073 1.00 17.94 94 ASN F N 1
ATOM 12771 C CA . ASN F 1 94 ? 226.580 221.121 257.267 1.00 18.93 94 ASN F CA 1
ATOM 12772 C C . ASN F 1 94 ? 227.293 219.780 257.295 1.00 28.05 94 ASN F C 1
ATOM 12773 O O . ASN F 1 94 ? 227.397 219.160 258.358 1.00 34.02 94 ASN F O 1
ATOM 12778 N N . LEU F 1 95 ? 227.793 219.331 256.143 1.00 23.94 95 LEU F N 1
ATOM 12779 C CA . LEU F 1 95 ? 228.438 218.028 256.056 1.00 14.57 95 LEU F CA 1
ATOM 12780 C C . LEU F 1 95 ? 229.825 218.041 256.680 1.00 18.23 95 LEU F C 1
ATOM 12781 O O . LEU F 1 95 ? 230.348 216.984 257.044 1.00 15.88 95 LEU F O 1
ATOM 12786 N N . GLY F 1 96 ? 230.428 219.215 256.818 1.00 25.49 96 GLY F N 1
ATOM 12787 C CA . GLY F 1 96 ? 231.806 219.299 257.259 1.00 25.63 96 GLY F CA 1
ATOM 12788 C C . GLY F 1 96 ? 232.794 218.722 256.272 1.00 25.32 96 GLY F C 1
ATOM 12789 O O . GLY F 1 96 ? 233.755 218.057 256.677 1.00 19.63 96 GLY F O 1
ATOM 12790 N N . ILE F 1 97 ? 232.585 218.960 254.975 1.00 16.75 97 ILE F N 1
ATOM 12791 C CA . ILE F 1 97 ? 233.429 218.362 253.946 1.00 6.14 97 ILE F CA 1
ATOM 12792 C C . ILE F 1 97 ? 234.613 219.235 253.563 1.00 14.87 97 ILE F C 1
ATOM 12793 O O . ILE F 1 97 ? 235.574 218.726 252.968 1.00 22.33 97 ILE F O 1
ATOM 12798 N N . TYR F 1 98 ? 234.588 220.525 253.888 1.00 19.82 98 TYR F N 1
ATOM 12799 C CA . TYR F 1 98 ? 235.692 221.421 253.583 1.00 8.82 98 TYR F CA 1
ATOM 12800 C C . TYR F 1 98 ? 236.585 221.680 254.785 1.00 17.18 98 TYR F C 1
ATOM 12801 O O . TYR F 1 98 ? 237.566 222.416 254.660 1.00 23.21 98 TYR F O 1
ATOM 12810 N N . ALA F 1 99 ? 236.265 221.111 255.943 1.00 15.70 99 ALA F N 1
ATOM 12811 C CA . ALA F 1 99 ? 237.044 221.390 257.144 1.00 11.70 99 ALA F CA 1
ATOM 12812 C C . ALA F 1 99 ? 238.504 220.967 257.041 1.00 19.43 99 ALA F C 1
ATOM 12813 O O . ALA F 1 99 ? 239.372 221.764 257.436 1.00 23.51 99 ALA F O 1
ATOM 12815 N N . PRO F 1 100 ? 238.856 219.769 256.556 1.00 20.37 100 PRO F N 1
ATOM 12816 C CA . PRO F 1 100 ? 240.274 219.396 256.544 1.00 19.93 100 PRO F CA 1
ATOM 12817 C C . PRO F 1 100 ? 241.048 220.002 255.387 1.00 21.02 100 PRO F C 1
ATOM 12818 O O . PRO F 1 100 ? 241.454 219.272 254.483 1.00 29.58 100 PRO F O 1
ATOM 12822 N N . ILE F 1 101 ? 241.266 221.318 255.392 1.00 12.84 101 ILE F N 1
ATOM 12823 C CA . ILE F 1 101 ? 242.123 221.971 254.412 1.00 10.15 101 ILE F CA 1
ATOM 12824 C C . ILE F 1 101 ? 243.469 222.354 255.011 1.00 19.05 101 ILE F C 1
ATOM 12825 O O . ILE F 1 101 ? 244.500 222.275 254.334 1.00 21.47 101 ILE F O 1
ATOM 12830 N N . PHE F 1 102 ? 243.487 222.753 256.283 1.00 20.89 102 PHE F N 1
ATOM 12831 C CA . PHE F 1 102 ? 244.747 223.054 256.951 1.00 15.85 102 PHE F CA 1
ATOM 12832 C C . PHE F 1 102 ? 245.654 221.831 257.013 1.00 22.63 102 PHE F C 1
ATOM 12833 O O . PHE F 1 102 ? 246.869 221.954 256.828 1.00 30.93 102 PHE F O 1
ATOM 12841 N N . GLN F 1 103 ? 245.088 220.651 257.271 1.00 12.77 103 GLN F N 1
ATOM 12842 C CA . GLN F 1 103 ? 245.892 219.433 257.316 1.00 13.97 103 GLN F CA 1
ATOM 12843 C C . GLN F 1 103 ? 246.496 219.118 255.954 1.00 13.95 103 GLN F C 1
ATOM 12844 O O . GLN F 1 103 ? 247.668 218.732 255.855 1.00 16.99 103 GLN F O 1
ATOM 12850 N N . GLU F 1 104 ? 245.704 219.262 254.892 1.00 4.14 104 GLU F N 1
ATOM 12851 C CA . GLU F 1 104 ? 246.230 219.033 253.554 1.00 5.24 104 GLU F CA 1
ATOM 12852 C C . GLU F 1 104 ? 247.340 220.014 253.227 1.00 17.06 104 GLU F C 1
ATOM 12853 O O . GLU F 1 104 ? 248.337 219.640 252.601 1.00 31.73 104 GLU F O 1
ATOM 12859 N N . MET F 1 105 ? 247.184 221.270 253.642 1.00 11.65 105 MET F N 1
ATOM 12860 C CA . MET F 1 105 ? 248.227 222.265 253.431 1.00 8.48 105 MET F CA 1
ATOM 12861 C C . MET F 1 105 ? 249.504 221.883 254.170 1.00 11.27 105 MET F C 1
ATOM 12862 O O . MET F 1 105 ? 250.607 221.964 253.614 1.00 13.55 105 MET F O 1
ATOM 12867 N N . GLY F 1 106 ? 249.370 221.446 255.421 1.00 12.45 106 GLY F N 1
ATOM 12868 C CA . GLY F 1 106 ? 250.536 221.028 256.177 1.00 11.01 106 GLY F CA 1
ATOM 12869 C C . GLY F 1 106 ? 251.257 219.848 255.559 1.00 9.32 106 GLY F C 1
ATOM 12870 O O . GLY F 1 106 ? 252.489 219.828 255.505 1.00 11.24 106 GLY F O 1
ATOM 12871 N N . ARG F 1 107 ? 250.509 218.855 255.076 1.00 8.33 107 ARG F N 1
ATOM 12872 C CA . ARG F 1 107 ? 251.149 217.717 254.423 1.00 11.13 107 ARG F CA 1
ATOM 12873 C C . ARG F 1 107 ? 251.789 218.088 253.091 1.00 7.71 107 ARG F C 1
ATOM 12874 O O . ARG F 1 107 ? 252.858 217.561 252.758 1.00 20.38 107 ARG F O 1
ATOM 12882 N N . SER F 1 108 ? 251.172 218.984 252.319 1.00 0.00 108 SER F N 1
ATOM 12883 C CA . SER F 1 108 ? 251.809 219.430 251.085 1.00 2.60 108 SER F CA 1
ATOM 12884 C C . SER F 1 108 ? 253.094 220.194 251.373 1.00 9.84 108 SER F C 1
ATOM 12885 O O . SER F 1 108 ? 254.043 220.142 250.583 1.00 6.26 108 SER F O 1
ATOM 12888 N N . ALA F 1 109 ? 253.135 220.928 252.484 1.00 16.25 109 ALA F N 1
ATOM 12889 C CA . ALA F 1 109 ? 254.387 221.558 252.888 1.00 2.61 109 ALA F CA 1
ATOM 12890 C C . ALA F 1 109 ? 255.421 220.518 253.302 1.00 9.41 109 ALA F C 1
ATOM 12891 O O . ALA F 1 109 ? 256.602 220.643 252.967 1.00 19.14 109 ALA F O 1
ATOM 12893 N N . ALA F 1 110 ? 254.994 219.481 254.029 1.00 15.91 110 ALA F N 1
ATOM 12894 C CA . ALA F 1 110 ? 255.942 218.502 254.556 1.00 10.65 110 ALA F CA 1
ATOM 12895 C C . ALA F 1 110 ? 256.529 217.615 253.466 1.00 10.52 110 ALA F C 1
ATOM 12896 O O . ALA F 1 110 ? 257.648 217.115 253.615 1.00 10.92 110 ALA F O 1
ATOM 12898 N N . VAL F 1 111 ? 255.792 217.395 252.377 1.00 13.92 111 VAL F N 1
ATOM 12899 C CA . VAL F 1 111 ? 256.280 216.532 251.301 1.00 13.50 111 VAL F CA 1
ATOM 12900 C C . VAL F 1 111 ? 257.538 217.073 250.619 1.00 15.16 111 VAL F C 1
ATOM 12901 O O . VAL F 1 111 ? 258.325 216.287 250.079 1.00 14.08 111 VAL F O 1
ATOM 12905 N N . GLN F 1 112 ? 257.780 218.382 250.682 1.00 13.79 112 GLN F N 1
ATOM 12906 C CA . GLN F 1 112 ? 258.736 219.032 249.783 1.00 14.74 112 GLN F CA 1
ATOM 12907 C C . GLN F 1 112 ? 260.169 218.507 249.853 1.00 20.12 112 GLN F C 1
ATOM 12908 O O . GLN F 1 112 ? 260.790 218.345 248.786 1.00 23.71 112 GLN F O 1
ATOM 12914 N N . PRO F 1 113 ? 260.773 218.271 251.027 1.00 7.43 113 PRO F N 1
ATOM 12915 C CA . PRO F 1 113 ? 262.183 217.836 251.034 1.00 0.95 113 PRO F CA 1
ATOM 12916 C C . PRO F 1 113 ? 262.464 216.573 250.237 1.00 10.35 113 PRO F C 1
ATOM 12917 O O . PRO F 1 113 ? 263.528 216.463 249.615 1.00 25.70 113 PRO F O 1
ATOM 12921 N N . ASP F 1 114 ? 261.541 215.609 250.240 1.00 13.01 114 ASP F N 1
ATOM 12922 C CA . ASP F 1 114 ? 261.765 214.379 249.489 1.00 10.99 114 ASP F CA 1
ATOM 12923 C C . ASP F 1 114 ? 261.845 214.648 247.994 1.00 12.91 114 ASP F C 1
ATOM 12924 O O . ASP F 1 114 ? 262.753 214.153 247.314 1.00 24.66 114 ASP F O 1
ATOM 12929 N N . GLU F 1 115 ? 260.900 215.421 247.464 1.00 3.63 115 GLU F N 1
ATOM 12930 C CA . GLU F 1 115 ? 260.899 215.708 246.039 1.00 3.31 115 GLU F CA 1
ATOM 12931 C C . GLU F 1 115 ? 261.980 216.703 245.656 1.00 10.47 115 GLU F C 1
ATOM 12932 O O . GLU F 1 115 ? 262.270 216.848 244.466 1.00 19.68 115 GLU F O 1
ATOM 12938 N N . LEU F 1 116 ? 262.577 217.395 246.627 1.00 8.88 116 LEU F N 1
ATOM 12939 C CA . LEU F 1 116 ? 263.782 218.162 246.327 1.00 6.98 116 LEU F CA 1
ATOM 12940 C C . LEU F 1 116 ? 264.998 217.249 246.210 1.00 6.29 116 LEU F C 1
ATOM 12941 O O . LEU F 1 116 ? 265.712 217.281 245.202 1.00 13.29 116 LEU F O 1
ATOM 12946 N N . ILE F 1 117 ? 265.232 216.413 247.225 1.00 6.22 117 ILE F N 1
ATOM 12947 C CA . ILE F 1 117 ? 266.448 215.605 247.273 1.00 6.76 117 ILE F CA 1
ATOM 12948 C C . ILE F 1 117 ? 266.471 214.572 246.152 1.00 2.18 117 ILE F C 1
ATOM 12949 O O . ILE F 1 117 ? 267.499 214.372 245.491 1.00 7.94 117 ILE F O 1
ATOM 12954 N N . PHE F 1 118 ? 265.386 213.835 245.971 1.00 0.60 118 PHE F N 1
ATOM 12955 C CA . PHE F 1 118 ? 265.381 212.713 244.998 1.00 6.27 118 PHE F CA 1
ATOM 12956 C C . PHE F 1 118 ? 265.246 213.230 243.578 1.00 12.52 118 PHE F C 1
ATOM 12957 O O . PHE F 1 118 ? 265.176 212.416 242.685 1.00 22.23 118 PHE F O 1
ATOM 12965 N N . LYS F 1 119 ? 265.213 214.530 243.390 1.00 9.43 119 LYS F N 1
ATOM 12966 C CA . LYS F 1 119 ? 265.211 215.074 242.019 1.00 7.00 119 LYS F CA 1
ATOM 12967 C C . LYS F 1 119 ? 266.660 215.354 241.673 1.00 11.01 119 LYS F C 1
ATOM 12968 O O . LYS F 1 119 ? 267.014 215.215 240.506 1.00 19.13 119 LYS F O 1
ATOM 12974 N N . LEU F 1 120 ? 267.449 215.764 242.648 1.00 15.47 120 LEU F N 1
ATOM 12975 C CA . LEU F 1 120 ? 268.900 215.953 242.441 1.00 13.75 120 LEU F CA 1
ATOM 12976 C C . LEU F 1 120 ? 269.447 214.647 241.895 1.00 7.85 120 LEU F C 1
ATOM 12977 O O . LEU F 1 120 ? 269.845 214.630 240.740 1.00 10.29 120 LEU F O 1
ATOM 12982 N N . LEU F 1 121 ? 269.428 213.583 242.679 1.00 10.35 121 LEU F N 1
ATOM 12983 C CA . LEU F 1 121 ? 270.044 212.306 242.238 1.00 9.10 121 LEU F CA 1
ATOM 12984 C C . LEU F 1 121 ? 269.781 212.125 240.745 1.00 13.09 121 LEU F C 1
ATOM 12985 O O . LEU F 1 121 ? 270.746 211.911 240.025 1.00 15.62 121 LEU F O 1
ATOM 12990 N N . LYS F 1 122 ? 268.542 212.252 240.300 1.00 23.16 122 LYS F N 1
ATOM 12991 C CA . LYS F 1 122 ? 268.154 212.045 238.887 1.00 13.42 122 LYS F CA 1
ATOM 12992 C C . LYS F 1 122 ? 268.776 213.103 237.985 1.00 18.69 122 LYS F C 1
ATOM 12993 O O . LYS F 1 122 ? 269.269 212.743 236.920 1.00 19.24 122 LYS F O 1
ATOM 12999 N N . ASP F 1 123 ? 268.752 214.359 238.395 1.00 19.01 123 ASP F N 1
ATOM 13000 C CA . ASP F 1 123 ? 269.254 215.476 237.570 1.00 12.15 123 ASP F CA 1
ATOM 13001 C C . ASP F 1 123 ? 270.703 215.764 237.908 1.00 14.49 123 ASP F C 1
ATOM 13002 O O . ASP F 1 123 ? 271.044 216.918 238.051 1.00 26.31 123 ASP F O 1
ATOM 13007 N N . GLY F 1 124 ? 271.505 214.735 238.057 1.00 12.86 124 GLY F N 1
ATOM 13008 C CA . GLY F 1 124 ? 272.897 214.938 238.454 1.00 8.17 124 GLY F CA 1
ATOM 13009 C C . GLY F 1 124 ? 273.761 214.789 237.249 1.00 12.35 124 GLY F C 1
ATOM 13010 O O . GLY F 1 124 ? 274.948 215.016 237.348 1.00 28.94 124 GLY F O 1
ATOM 13011 N N . PHE F 1 125 ? 273.173 214.372 236.155 1.00 11.03 125 PHE F N 1
ATOM 13012 C CA . PHE F 1 125 ? 273.981 214.321 234.949 1.00 12.32 125 PHE F CA 1
ATOM 13013 C C . PHE F 1 125 ? 274.156 215.684 234.299 1.00 22.91 125 PHE F C 1
ATOM 13014 O O . PHE F 1 125 ? 274.983 215.816 233.391 1.00 28.55 125 PHE F O 1
ATOM 13022 N N . THR F 1 126 ? 273.411 216.698 234.741 1.00 18.78 126 THR F N 1
ATOM 13023 C CA . THR F 1 126 ? 273.477 218.029 234.147 1.00 16.90 126 THR F CA 1
ATOM 13024 C C . THR F 1 126 ? 273.940 219.087 235.139 1.00 26.93 126 THR F C 1
ATOM 13025 O O . THR F 1 126 ? 274.810 219.896 234.801 1.00 29.45 126 THR F O 1
ATOM 13029 N N . GLN F 1 127 ? 273.384 219.122 236.348 1.00 23.55 127 GLN F N 1
ATOM 13030 C CA . GLN F 1 127 ? 273.792 220.118 237.325 1.00 15.11 127 GLN F CA 1
ATOM 13031 C C . GLN F 1 127 ? 275.212 219.842 237.821 1.00 21.70 127 GLN F C 1
ATOM 13032 O O . GLN F 1 127 ? 275.606 218.686 237.986 1.00 27.23 127 GLN F O 1
ATOM 13038 N N . PRO F 1 128 ? 275.994 220.885 238.077 1.00 18.73 128 PRO F N 1
ATOM 13039 C CA . PRO F 1 128 ? 277.414 220.710 238.388 1.00 18.87 128 PRO F CA 1
ATOM 13040 C C . PRO F 1 128 ? 277.698 220.584 239.882 1.00 17.67 128 PRO F C 1
ATOM 13041 O O . PRO F 1 128 ? 276.861 220.884 240.733 1.00 15.89 128 PRO F O 1
ATOM 13045 N N . CYS F 1 129 ? 278.921 220.138 240.182 1.00 18.91 129 CYS F N 1
ATOM 13046 C CA . CYS F 1 129 ? 279.396 219.993 241.554 1.00 21.51 129 CYS F CA 1
ATOM 13047 C C . CYS F 1 129 ? 280.596 220.897 241.800 1.00 22.20 129 CYS F C 1
ATOM 13048 O O . CYS F 1 129 ? 280.885 221.781 240.989 1.00 27.02 129 CYS F O 1
ATOM 13051 N N . TYR F 1 130 ? 281.294 220.697 242.918 1.00 21.50 130 TYR F N 1
ATOM 13052 C CA . TYR F 1 130 ? 282.337 221.623 243.347 1.00 19.45 130 TYR F CA 1
ATOM 13053 C C . TYR F 1 130 ? 283.511 221.732 242.386 1.00 17.30 130 TYR F C 1
ATOM 13054 O O . TYR F 1 130 ? 284.167 222.776 242.362 1.00 22.15 130 TYR F O 1
ATOM 13063 N N . ASP F 1 131 ? 283.813 220.705 241.599 1.00 12.62 131 ASP F N 1
ATOM 13064 C CA . ASP F 1 131 ? 284.973 220.782 240.719 1.00 18.57 131 ASP F CA 1
ATOM 13065 C C . ASP F 1 131 ? 284.638 221.295 239.324 1.00 24.66 131 ASP F C 1
ATOM 13066 O O . ASP F 1 131 ? 285.533 221.364 238.477 1.00 26.11 131 ASP F O 1
ATOM 13071 N N . GLY F 1 132 ? 283.385 221.653 239.060 1.00 16.99 132 GLY F N 1
ATOM 13072 C CA . GLY F 1 132 ? 282.997 222.263 237.812 1.00 17.57 132 GLY F CA 1
ATOM 13073 C C . GLY F 1 132 ? 282.303 221.341 236.832 1.00 20.24 132 GLY F C 1
ATOM 13074 O O . GLY F 1 132 ? 281.640 221.832 235.912 1.00 24.80 132 GLY F O 1
ATOM 13075 N N . GLN F 1 133 ? 282.432 220.031 236.996 1.00 22.59 133 GLN F N 1
ATOM 13076 C CA . GLN F 1 133 ? 281.729 219.090 236.141 1.00 23.71 133 GLN F CA 1
ATOM 13077 C C . GLN F 1 133 ? 280.405 218.683 236.779 1.00 20.94 133 GLN F C 1
ATOM 13078 O O . GLN F 1 133 ? 280.105 219.027 237.922 1.00 21.12 133 GLN F O 1
ATOM 13084 N N . ASN F 1 134 ? 279.606 217.938 236.022 1.00 18.38 134 ASN F N 1
ATOM 13085 C CA . ASN F 1 134 ? 278.350 217.426 236.542 1.00 18.01 134 ASN F CA 1
ATOM 13086 C C . ASN F 1 134 ? 278.623 216.361 237.595 1.00 19.58 134 ASN F C 1
ATOM 13087 O O . ASN F 1 134 ? 279.714 215.789 237.655 1.00 27.71 134 ASN F O 1
ATOM 13092 N N . PHE F 1 135 ? 277.621 216.103 238.438 1.00 4.26 135 PHE F N 1
ATOM 13093 C CA . PHE F 1 135 ? 277.792 215.143 239.522 1.00 0.00 135 PHE F CA 1
ATOM 13094 C C . PHE F 1 135 ? 278.190 213.773 238.995 1.00 13.30 135 PHE F C 1
ATOM 13095 O O . PHE F 1 135 ? 279.175 213.180 239.446 1.00 24.81 135 PHE F O 1
ATOM 13103 N N . PHE F 1 136 ? 277.440 213.261 238.026 1.00 16.03 136 PHE F N 1
ATOM 13104 C CA . PHE F 1 136 ? 277.725 211.976 237.396 1.00 13.53 136 PHE F CA 1
ATOM 13105 C C . PHE F 1 136 ? 278.335 212.273 236.034 1.00 17.40 136 PHE F C 1
ATOM 13106 O O . PHE F 1 136 ? 277.620 212.559 235.072 1.00 24.86 136 PHE F O 1
ATOM 13114 N N . ASP F 1 137 ? 279.659 212.207 235.954 1.00 17.98 137 ASP F N 1
ATOM 13115 C CA . ASP F 1 137 ? 280.387 212.586 234.755 1.00 15.31 137 ASP F CA 1
ATOM 13116 C C . ASP F 1 137 ? 281.442 211.539 234.442 1.00 14.39 137 ASP F C 1
ATOM 13117 O O . ASP F 1 137 ? 281.882 210.791 235.315 1.00 27.70 137 ASP F O 1
ATOM 13122 N N . LYS F 1 138 ? 281.758 211.408 233.167 1.00 11.65 138 LYS F N 1
ATOM 13123 C CA . LYS F 1 138 ? 282.753 210.406 232.731 1.00 17.63 138 LYS F CA 1
ATOM 13124 C C . LYS F 1 138 ? 284.127 211.057 232.648 1.00 21.66 138 LYS F C 1
ATOM 13125 O O . LYS F 1 138 ? 285.078 210.373 232.300 1.00 21.57 138 LYS F O 1
ATOM 13131 N N . GLU F 1 139 ? 284.219 212.332 232.989 1.00 17.27 139 GLU F N 1
ATOM 13132 C CA . GLU F 1 139 ? 285.539 212.998 232.998 1.00 19.63 139 GLU F CA 1
ATOM 13133 C C . GLU F 1 139 ? 285.695 213.901 234.214 1.00 24.31 139 GLU F C 1
ATOM 13134 O O . GLU F 1 139 ? 285.750 215.107 234.020 1.00 26.95 139 GLU F O 1
ATOM 13140 N N . HIS F 1 140 ? 285.740 213.344 235.415 1.00 25.36 140 HIS F N 1
ATOM 13141 C CA . HIS F 1 140 ? 286.043 214.138 236.620 1.00 17.29 140 HIS F CA 1
ATOM 13142 C C . HIS F 1 140 ? 287.563 214.106 236.701 1.00 25.18 140 HIS F C 1
ATOM 13143 O O . HIS F 1 140 ? 288.075 212.998 236.753 1.00 32.84 140 HIS F O 1
ATOM 13150 N N . PRO F 1 141 ? 288.309 215.226 236.704 1.00 25.06 141 PRO F N 1
ATOM 13151 C CA . PRO F 1 141 ? 289.777 215.246 236.640 1.00 16.47 141 PRO F CA 1
ATOM 13152 C C . PRO F 1 141 ? 290.404 214.876 237.976 1.00 23.28 141 PRO F C 1
ATOM 13153 O O . PRO F 1 141 ? 289.985 215.361 239.028 1.00 33.32 141 PRO F O 1
ATOM 13157 N N . VAL F 1 142 ? 291.417 214.015 237.927 1.00 19.25 142 VAL F N 1
ATOM 13158 C CA . VAL F 1 142 ? 292.225 213.663 239.089 1.00 22.99 142 VAL F CA 1
ATOM 13159 C C . VAL F 1 142 ? 293.679 213.930 238.733 1.00 26.00 142 VAL F C 1
ATOM 13160 O O . VAL F 1 142 ? 294.171 213.438 237.710 1.00 24.60 142 VAL F O 1
ATOM 13164 N N . TYR F 1 143 ? 294.361 214.705 239.566 1.00 24.19 143 TYR F N 1
ATOM 13165 C CA . TYR F 1 143 ? 295.695 215.198 239.273 1.00 20.52 143 TYR F CA 1
ATOM 13166 C C . TYR F 1 143 ? 296.748 214.419 240.045 1.00 20.62 143 TYR F C 1
ATOM 13167 O O . TYR F 1 143 ? 296.474 213.872 241.116 1.00 27.56 143 TYR F O 1
ATOM 13176 N N . PRO F 1 144 ? 297.976 214.341 239.524 1.00 18.80 144 PRO F N 1
ATOM 13177 C CA . PRO F 1 144 ? 299.021 213.566 240.205 1.00 19.82 144 PRO F CA 1
ATOM 13178 C C . PRO F 1 144 ? 299.696 214.284 241.363 1.00 28.05 144 PRO F C 1
ATOM 13179 O O . PRO F 1 144 ? 300.508 213.658 242.057 1.00 30.54 144 PRO F O 1
ATOM 13183 N N . ASN F 1 145 ? 299.410 215.563 241.591 1.00 24.79 145 ASN F N 1
ATOM 13184 C CA . ASN F 1 145 ? 299.998 216.319 242.686 1.00 15.92 145 ASN F CA 1
ATOM 13185 C C . ASN F 1 145 ? 298.903 216.799 243.629 1.00 20.55 145 ASN F C 1
ATOM 13186 O O . ASN F 1 145 ? 297.742 216.940 243.241 1.00 30.11 145 ASN F O 1
ATOM 13191 N N . VAL F 1 146 ? 299.286 217.075 244.874 1.00 20.43 146 VAL F N 1
ATOM 13192 C CA . VAL F 1 146 ? 298.316 217.391 245.917 1.00 20.90 146 VAL F CA 1
ATOM 13193 C C . VAL F 1 146 ? 297.840 218.830 245.787 1.00 25.32 146 VAL F C 1
ATOM 13194 O O . VAL F 1 146 ? 297.032 219.299 246.595 1.00 25.83 146 VAL F O 1
ATOM 13198 N N . ASP F 1 147 ? 298.337 219.545 244.777 1.00 28.29 147 ASP F N 1
ATOM 13199 C CA . ASP F 1 147 ? 297.912 220.915 244.515 1.00 18.84 147 ASP F CA 1
ATOM 13200 C C . ASP F 1 147 ? 297.172 221.039 243.190 1.00 21.99 147 ASP F C 1
ATOM 13201 O O . ASP F 1 147 ? 296.953 222.153 242.709 1.00 30.55 147 ASP F O 1
ATOM 13206 N N . GLY F 1 148 ? 296.792 219.930 242.592 1.00 26.62 148 GLY F N 1
ATOM 13207 C CA . GLY F 1 148 ? 296.026 220.042 241.355 1.00 26.48 148 GLY F CA 1
ATOM 13208 C C . GLY F 1 148 ? 296.917 220.549 240.264 1.00 28.89 148 GLY F C 1
ATOM 13209 O O . GLY F 1 148 ? 296.495 221.436 239.520 1.00 30.47 148 GLY F O 1
ATOM 13210 N N . THR F 1 149 ? 298.123 220.013 240.195 1.00 27.60 149 THR F N 1
ATOM 13211 C CA . THR F 1 149 ? 299.076 220.417 239.141 1.00 26.71 149 THR F CA 1
ATOM 13212 C C . THR F 1 149 ? 299.594 219.173 238.443 1.00 30.21 149 THR F C 1
ATOM 13213 O O . THR F 1 149 ? 300.379 218.458 239.048 1.00 30.10 149 THR F O 1
ATOM 13217 N N . GLY F 1 150 ? 299.211 218.979 237.195 1.00 33.24 150 GLY F N 1
ATOM 13218 C CA . GLY F 1 150 ? 300.012 218.162 236.276 1.00 30.94 150 GLY F CA 1
ATOM 13219 C C . GLY F 1 150 ? 299.147 217.708 235.130 1.00 33.92 150 GLY F C 1
ATOM 13220 O O . GLY F 1 150 ? 298.287 218.487 234.714 1.00 36.47 150 GLY F O 1
ATOM 13221 N N . SER F 1 151 ? 299.363 216.499 234.632 1.00 32.60 151 SER F N 1
ATOM 13222 C CA . SER F 1 151 ? 298.461 215.965 233.590 1.00 35.01 151 SER F CA 1
ATOM 13223 C C . SER F 1 151 ? 297.311 215.223 234.270 1.00 38.79 151 SER F C 1
ATOM 13224 O O . SER F 1 151 ? 297.582 214.259 234.988 1.00 38.61 151 SER F O 1
ATOM 13227 N N . ALA F 1 152 ? 296.079 215.667 234.051 1.00 29.85 152 ALA F N 1
ATOM 13228 C CA . ALA F 1 152 ? 294.909 215.084 234.682 1.00 25.86 152 ALA F CA 1
ATOM 13229 C C . ALA F 1 152 ? 294.636 213.688 234.136 1.00 30.14 152 ALA F C 1
ATOM 13230 O O . ALA F 1 152 ? 295.001 213.347 233.009 1.00 32.17 152 ALA F O 1
ATOM 13232 N N . VAL F 1 153 ? 293.984 212.875 234.960 1.00 30.93 153 VAL F N 1
ATOM 13233 C CA . VAL F 1 153 ? 293.536 211.542 234.576 1.00 28.76 153 VAL F CA 1
ATOM 13234 C C . VAL F 1 153 ? 292.035 211.511 234.824 1.00 33.49 153 VAL F C 1
ATOM 13235 O O . VAL F 1 153 ? 291.583 211.647 235.967 1.00 40.51 153 VAL F O 1
ATOM 13239 N N . ASN F 1 154 ? 291.255 211.339 233.764 1.00 20.85 154 ASN F N 1
ATOM 13240 C CA . ASN F 1 154 ? 289.805 211.404 233.883 1.00 23.05 154 ASN F CA 1
ATOM 13241 C C . ASN F 1 154 ? 289.256 210.166 234.575 1.00 25.17 154 ASN F C 1
ATOM 13242 O O . ASN F 1 154 ? 289.416 209.045 234.086 1.00 29.57 154 ASN F O 1
ATOM 13247 N N . THR F 1 155 ? 288.603 210.375 235.713 1.00 15.13 155 THR F N 1
ATOM 13248 C CA . THR F 1 155 ? 287.946 209.312 236.455 1.00 13.60 155 THR F CA 1
ATOM 13249 C C . THR F 1 155 ? 286.437 209.469 236.338 1.00 12.37 155 THR F C 1
ATOM 13250 O O . THR F 1 155 ? 285.916 210.585 236.302 1.00 12.46 155 THR F O 1
ATOM 13254 N N . SER F 1 156 ? 285.735 208.343 236.283 1.00 13.61 156 SER F N 1
ATOM 13255 C CA . SER F 1 156 ? 284.333 208.322 235.898 1.00 7.36 156 SER F CA 1
ATOM 13256 C C . SER F 1 156 ? 283.447 207.885 237.054 1.00 13.63 156 SER F C 1
ATOM 13257 O O . SER F 1 156 ? 283.808 207.003 237.837 1.00 26.03 156 SER F O 1
ATOM 13260 N N . ASN F 1 157 ? 282.277 208.515 237.147 1.00 12.57 157 ASN F N 1
ATOM 13261 C CA . ASN F 1 157 ? 281.240 208.144 238.100 1.00 3.88 157 ASN F CA 1
ATOM 13262 C C . ASN F 1 157 ? 280.149 207.291 237.478 1.00 15.01 157 ASN F C 1
ATOM 13263 O O . ASN F 1 157 ? 279.236 206.860 238.186 1.00 24.16 157 ASN F O 1
ATOM 13268 N N . ILE F 1 158 ? 280.213 207.039 236.178 1.00 15.28 158 ILE F N 1
ATOM 13269 C CA . ILE F 1 158 ? 279.125 206.405 235.449 1.00 8.45 158 ILE F CA 1
ATOM 13270 C C . ILE F 1 158 ? 279.584 205.039 234.972 1.00 15.81 158 ILE F C 1
ATOM 13271 O O . ILE F 1 158 ? 280.656 204.912 234.369 1.00 23.41 158 ILE F O 1
ATOM 13276 N N . VAL F 1 159 ? 278.777 204.022 235.250 1.00 15.11 159 VAL F N 1
ATOM 13277 C CA . VAL F 1 159 ? 278.948 202.693 234.680 1.00 20.04 159 VAL F CA 1
ATOM 13278 C C . VAL F 1 159 ? 277.935 202.564 233.554 1.00 23.12 159 VAL F C 1
ATOM 13279 O O . VAL F 1 159 ? 276.723 202.618 233.791 1.00 24.98 159 VAL F O 1
ATOM 13283 N N . GLU F 1 160 ? 278.428 202.413 232.330 1.00 25.23 160 GLU F N 1
ATOM 13284 C CA . GLU F 1 160 ? 277.592 202.404 231.140 1.00 22.65 160 GLU F CA 1
ATOM 13285 C C . GLU F 1 160 ? 277.542 201.002 230.556 1.00 26.38 160 GLU F C 1
ATOM 13286 O O . GLU F 1 160 ? 278.584 200.377 230.341 1.00 28.78 160 GLU F O 1
ATOM 13292 N N . GLN F 1 161 ? 276.334 200.517 230.301 1.00 25.55 161 GLN F N 1
ATOM 13293 C CA . GLN F 1 161 ? 276.125 199.256 229.611 1.00 27.93 161 GLN F CA 1
ATOM 13294 C C . GLN F 1 161 ? 275.802 199.540 228.153 1.00 33.45 161 GLN F C 1
ATOM 13295 O O . GLN F 1 161 ? 275.023 200.446 227.847 1.00 36.67 161 GLN F O 1
ATOM 13301 N N . ASP F 1 162 ? 276.409 198.770 227.257 1.00 41.43 162 ASP F N 1
ATOM 13302 C CA . ASP F 1 162 ? 276.254 199.028 225.833 1.00 42.23 162 ASP F CA 1
ATOM 13303 C C . ASP F 1 162 ? 274.811 198.817 225.394 1.00 45.70 162 ASP F C 1
ATOM 13304 O O . ASP F 1 162 ? 274.187 197.805 225.720 1.00 47.48 162 ASP F O 1
ATOM 13309 N N . SER F 1 163 ? 274.292 199.782 224.633 1.00 42.82 163 SER F N 1
ATOM 13310 C CA . SER F 1 163 ? 272.939 199.741 224.074 1.00 45.13 163 SER F CA 1
ATOM 13311 C C . SER F 1 163 ? 271.899 199.472 225.163 1.00 44.13 163 SER F C 1
ATOM 13312 O O . SER F 1 163 ? 271.211 198.449 225.170 1.00 44.37 163 SER F O 1
ATOM 13315 N N . PHE F 1 164 ? 271.797 200.417 226.093 1.00 32.69 164 PHE F N 1
ATOM 13316 C CA . PHE F 1 164 ? 270.890 200.311 227.229 1.00 31.38 164 PHE F CA 1
ATOM 13317 C C . PHE F 1 164 ? 269.885 201.450 227.181 1.00 34.81 164 PHE F C 1
ATOM 13318 O O . PHE F 1 164 ? 270.265 202.612 227.004 1.00 30.49 164 PHE F O 1
ATOM 13326 N N . SER F 1 165 ? 268.607 201.117 227.344 1.00 38.09 165 SER F N 1
ATOM 13327 C CA . SER F 1 165 ? 267.532 202.100 227.415 1.00 37.77 165 SER F CA 1
ATOM 13328 C C . SER F 1 165 ? 266.633 201.722 228.583 1.00 37.79 165 SER F C 1
ATOM 13329 O O . SER F 1 165 ? 265.841 200.781 228.480 1.00 36.42 165 SER F O 1
ATOM 13332 N N . GLY F 1 166 ? 266.757 202.446 229.687 1.00 31.90 166 GLY F N 1
ATOM 13333 C CA . GLY F 1 166 ? 266.026 202.085 230.883 1.00 24.98 166 GLY F CA 1
ATOM 13334 C C . GLY F 1 166 ? 266.334 203.030 232.018 1.00 26.85 166 GLY F C 1
ATOM 13335 O O . GLY F 1 166 ? 266.744 204.171 231.802 1.00 30.10 166 GLY F O 1
ATOM 13336 N N . LEU F 1 167 ? 266.125 202.541 233.236 1.00 22.66 167 LEU F N 1
ATOM 13337 C CA . LEU F 1 167 ? 266.269 203.263 234.491 1.00 20.51 167 LEU F CA 1
ATOM 13338 C C . LEU F 1 167 ? 267.578 202.907 235.182 1.00 20.75 167 LEU F C 1
ATOM 13339 O O . LEU F 1 167 ? 267.927 201.727 235.281 1.00 20.71 167 LEU F O 1
ATOM 13344 N N . PRO F 1 168 ? 268.320 203.901 235.659 1.00 15.58 168 PRO F N 1
ATOM 13345 C CA . PRO F 1 168 ? 269.568 203.632 236.375 1.00 15.68 168 PRO F CA 1
ATOM 13346 C C . PRO F 1 168 ? 269.361 203.515 237.875 1.00 14.32 168 PRO F C 1
ATOM 13347 O O . PRO F 1 168 ? 268.378 203.999 238.438 1.00 20.26 168 PRO F O 1
ATOM 13351 N N . PHE F 1 169 ? 270.315 202.857 238.525 1.00 8.40 169 PHE F N 1
ATOM 13352 C CA . PHE F 1 169 ? 270.374 202.838 239.978 1.00 7.41 169 PHE F CA 1
ATOM 13353 C C . PHE F 1 169 ? 271.668 203.489 240.452 1.00 15.34 169 PHE F C 1
ATOM 13354 O O . PHE F 1 169 ? 272.630 203.640 239.697 1.00 21.02 169 PHE F O 1
ATOM 13362 N N . TYR F 1 170 ? 271.673 203.895 241.717 1.00 8.53 170 TYR F N 1
ATOM 13363 C CA . TYR F 1 170 ? 272.728 204.731 242.267 1.00 1.48 170 TYR F CA 1
ATOM 13364 C C . TYR F 1 170 ? 273.308 204.071 243.507 1.00 11.58 170 TYR F C 1
ATOM 13365 O O . TYR F 1 170 ? 272.566 203.506 244.313 1.00 21.02 170 TYR F O 1
ATOM 13374 N N . LEU F 1 171 ? 274.626 204.147 243.659 1.00 9.69 171 LEU F N 1
ATOM 13375 C CA . LEU F 1 171 ? 275.307 203.674 244.858 1.00 1.60 171 LEU F CA 1
ATOM 13376 C C . LEU F 1 171 ? 275.904 204.861 245.599 1.00 8.79 171 LEU F C 1
ATOM 13377 O O . LEU F 1 171 ? 276.550 205.715 244.989 1.00 27.47 171 LEU F O 1
ATOM 13382 N N . LEU F 1 172 ? 275.686 204.911 246.910 1.00 7.23 172 LEU F N 1
ATOM 13383 C CA . LEU F 1 172 ? 276.080 206.044 247.729 1.00 6.11 172 LEU F CA 1
ATOM 13384 C C . LEU F 1 172 ? 276.839 205.559 248.954 1.00 7.11 172 LEU F C 1
ATOM 13385 O O . LEU F 1 172 ? 276.743 204.392 249.336 1.00 20.78 172 LEU F O 1
ATOM 13390 N N . ASP F 1 173 ? 277.601 206.465 249.565 1.00 16.64 173 ASP F N 1
ATOM 13391 C CA . ASP F 1 173 ? 278.353 206.171 250.786 1.00 15.90 173 ASP F CA 1
ATOM 13392 C C . ASP F 1 173 ? 277.895 207.131 251.876 1.00 19.46 173 ASP F C 1
ATOM 13393 O O . ASP F 1 173 ? 278.530 208.152 252.138 1.00 22.26 173 ASP F O 1
ATOM 13398 N N . CYS F 1 174 ? 276.788 206.791 252.528 1.00 13.48 174 CYS F N 1
ATOM 13399 C CA . CYS F 1 174 ? 276.242 207.613 253.602 1.00 21.95 174 CYS F CA 1
ATOM 13400 C C . CYS F 1 174 ? 276.646 207.035 254.957 1.00 22.72 174 CYS F C 1
ATOM 13401 O O . CYS F 1 174 ? 275.821 206.594 255.755 1.00 34.48 174 CYS F O 1
ATOM 13404 N N . SER F 1 175 ? 277.952 207.050 255.215 1.00 18.06 175 SER F N 1
ATOM 13405 C CA . SER F 1 175 ? 278.489 206.435 256.425 1.00 19.89 175 SER F CA 1
ATOM 13406 C C . SER F 1 175 ? 279.590 207.285 257.038 1.00 23.77 175 SER F C 1
ATOM 13407 O O . SER F 1 175 ? 280.546 206.760 257.616 1.00 29.12 175 SER F O 1
ATOM 13410 N N . ARG F 1 176 ? 279.478 208.606 256.931 1.00 27.85 176 ARG F N 1
ATOM 13411 C CA . ARG F 1 176 ? 280.489 209.503 257.480 1.00 29.42 176 ARG F CA 1
ATOM 13412 C C . ARG F 1 176 ? 279.796 210.748 258.018 1.00 32.69 176 ARG F C 1
ATOM 13413 O O . ARG F 1 176 ? 278.570 210.786 258.165 1.00 31.21 176 ARG F O 1
ATOM 13421 N N . ALA F 1 177 ? 280.595 211.770 258.328 1.00 35.42 177 ALA F N 1
ATOM 13422 C CA . ALA F 1 177 ? 280.037 213.038 258.782 1.00 32.52 177 ALA F CA 1
ATOM 13423 C C . ALA F 1 177 ? 279.360 213.779 257.637 1.00 29.85 177 ALA F C 1
ATOM 13424 O O . ALA F 1 177 ? 278.247 214.293 257.788 1.00 31.32 177 ALA F O 1
ATOM 13426 N N . VAL F 1 178 ? 280.013 213.836 256.482 1.00 21.18 178 VAL F N 1
ATOM 13427 C CA . VAL F 1 178 ? 279.474 214.525 255.316 1.00 20.32 178 VAL F CA 1
ATOM 13428 C C . VAL F 1 178 ? 278.899 213.486 254.362 1.00 24.91 178 VAL F C 1
ATOM 13429 O O . VAL F 1 178 ? 279.566 212.502 254.025 1.00 27.44 178 VAL F O 1
ATOM 13433 N N . LYS F 1 179 ? 277.654 213.691 253.945 1.00 19.72 179 LYS F N 1
ATOM 13434 C CA . LYS F 1 179 ? 276.909 212.798 253.075 1.00 15.78 179 LYS F CA 1
ATOM 13435 C C . LYS F 1 179 ? 276.845 213.360 251.662 1.00 19.34 179 LYS F C 1
ATOM 13436 O O . LYS F 1 179 ? 277.058 214.556 251.451 1.00 27.95 179 LYS F O 1
ATOM 13442 N N . PRO F 1 180 ? 276.576 212.522 250.655 1.00 13.81 180 PRO F N 1
ATOM 13443 C CA . PRO F 1 180 ? 276.659 213.002 249.266 1.00 11.56 180 PRO F CA 1
ATOM 13444 C C . PRO F 1 180 ? 275.673 214.101 248.915 1.00 16.63 180 PRO F C 1
ATOM 13445 O O . PRO F 1 180 ? 275.892 214.806 247.924 1.00 23.74 180 PRO F O 1
ATOM 13449 N N . LEU F 1 181 ? 274.598 214.275 249.680 1.00 16.38 181 LEU F N 1
ATOM 13450 C CA . LEU F 1 181 ? 273.588 215.273 249.367 1.00 8.34 181 LEU F CA 1
ATOM 13451 C C . LEU F 1 181 ? 273.354 216.155 250.582 1.00 7.14 181 LEU F C 1
ATOM 13452 O O . LEU F 1 181 ? 273.360 215.681 251.719 1.00 13.58 181 LEU F O 1
ATOM 13457 N N . ILE F 1 182 ? 273.140 217.444 250.334 1.00 8.73 182 ILE F N 1
ATOM 13458 C CA . ILE F 1 182 ? 272.903 218.423 251.387 1.00 7.83 182 ILE F CA 1
ATOM 13459 C C . ILE F 1 182 ? 271.487 218.958 251.250 1.00 9.17 182 ILE F C 1
ATOM 13460 O O . ILE F 1 182 ? 270.982 219.126 250.136 1.00 20.94 182 ILE F O 1
ATOM 13465 N N . PHE F 1 183 ? 270.847 219.219 252.387 1.00 3.83 183 PHE F N 1
ATOM 13466 C CA . PHE F 1 183 ? 269.530 219.843 252.440 1.00 5.65 183 PHE F CA 1
ATOM 13467 C C . PHE F 1 183 ? 269.600 221.002 253.421 1.00 15.01 183 PHE F C 1
ATOM 13468 O O . PHE F 1 183 ? 269.757 220.786 254.626 1.00 27.01 183 PHE F O 1
ATOM 13476 N N . GLN F 1 184 ? 269.477 222.228 252.925 1.00 1.57 184 GLN F N 1
ATOM 13477 C CA . GLN F 1 184 ? 269.554 223.399 253.782 1.00 6.30 184 GLN F CA 1
ATOM 13478 C C . GLN F 1 184 ? 268.216 224.121 253.821 1.00 6.06 184 GLN F C 1
ATOM 13479 O O . GLN F 1 184 ? 267.536 224.249 252.800 1.00 14.31 184 GLN F O 1
ATOM 13485 N N . GLU F 1 185 ? 267.849 224.593 255.007 1.00 6.10 185 GLU F N 1
ATOM 13486 C CA . GLU F 1 185 ? 266.560 225.229 255.249 1.00 12.33 185 GLU F CA 1
ATOM 13487 C C . GLU F 1 185 ? 266.805 226.628 255.796 1.00 18.26 185 GLU F C 1
ATOM 13488 O O . GLU F 1 185 ? 267.285 226.784 256.922 1.00 20.99 185 GLU F O 1
ATOM 13494 N N . ARG F 1 186 ? 266.473 227.643 254.999 1.00 18.45 186 ARG F N 1
ATOM 13495 C CA . ARG F 1 186 ? 266.685 229.021 255.426 1.00 14.43 186 ARG F CA 1
ATOM 13496 C C . ARG F 1 186 ? 265.732 229.407 256.551 1.00 16.03 186 ARG F C 1
ATOM 13497 O O . ARG F 1 186 ? 266.155 229.973 257.565 1.00 16.02 186 ARG F O 1
ATOM 13505 N N . ARG F 1 187 ? 264.444 229.111 256.397 1.00 12.42 187 ARG F N 1
ATOM 13506 C CA . ARG F 1 187 ? 263.472 229.382 257.446 1.00 12.83 187 ARG F CA 1
ATOM 13507 C C . ARG F 1 187 ? 262.372 228.331 257.409 1.00 16.26 187 ARG F C 1
ATOM 13508 O O . ARG F 1 187 ? 262.123 227.695 256.384 1.00 18.26 187 ARG F O 1
ATOM 13516 N N . LYS F 1 188 ? 261.716 228.158 258.553 1.00 18.21 188 LYS F N 1
ATOM 13517 C CA . LYS F 1 188 ? 260.720 227.120 258.755 1.00 15.99 188 LYS F CA 1
ATOM 13518 C C . LYS F 1 188 ? 259.438 227.422 257.979 1.00 18.49 188 LYS F C 1
ATOM 13519 O O . LYS F 1 188 ? 259.153 228.579 257.666 1.00 21.81 188 LYS F O 1
ATOM 13525 N N . PRO F 1 189 ? 258.657 226.393 257.655 1.00 18.41 189 PRO F N 1
ATOM 13526 C CA . PRO F 1 189 ? 257.404 226.611 256.922 1.00 12.47 189 PRO F CA 1
ATOM 13527 C C . PRO F 1 189 ? 256.445 227.523 257.670 1.00 14.41 189 PRO F C 1
ATOM 13528 O O . PRO F 1 189 ? 256.358 227.493 258.898 1.00 18.68 189 PRO F O 1
ATOM 13532 N N . GLU F 1 190 ? 255.714 228.336 256.912 1.00 11.12 190 GLU F N 1
ATOM 13533 C CA . GLU F 1 190 ? 254.762 229.297 257.454 1.00 11.32 190 GLU F CA 1
ATOM 13534 C C . GLU F 1 190 ? 253.389 228.995 256.874 1.00 14.62 190 GLU F C 1
ATOM 13535 O O . GLU F 1 190 ? 253.210 229.034 255.653 1.00 20.80 190 GLU F O 1
ATOM 13541 N N . LEU F 1 191 ? 252.424 228.707 257.743 1.00 13.62 191 LEU F N 1
ATOM 13542 C CA . LEU F 1 191 ? 251.080 228.322 257.334 1.00 12.53 191 LEU F CA 1
ATOM 13543 C C . LEU F 1 191 ? 250.076 229.287 257.946 1.00 20.33 191 LEU F C 1
ATOM 13544 O O . LEU F 1 191 ? 250.100 229.524 259.157 1.00 25.15 191 LEU F O 1
ATOM 13549 N N . VAL F 1 192 ? 249.194 229.839 257.110 1.00 18.55 192 VAL F N 1
ATOM 13550 C CA . VAL F 1 192 ? 248.283 230.898 257.518 1.00 17.11 192 VAL F CA 1
ATOM 13551 C C . VAL F 1 192 ? 246.944 230.680 256.823 1.00 17.57 192 VAL F C 1
ATOM 13552 O O . VAL F 1 192 ? 246.872 230.094 255.742 1.00 21.27 192 VAL F O 1
ATOM 13556 N N . ALA F 1 193 ? 245.871 231.163 257.455 1.00 19.16 193 ALA F N 1
ATOM 13557 C CA . ALA F 1 193 ? 244.515 231.045 256.915 1.00 14.67 193 ALA F CA 1
ATOM 13558 C C . ALA F 1 193 ? 243.790 232.369 257.140 1.00 18.49 193 ALA F C 1
ATOM 13559 O O . ALA F 1 193 ? 243.453 232.709 258.277 1.00 26.17 193 ALA F O 1
ATOM 13561 N N . ARG F 1 194 ? 243.550 233.111 256.056 1.00 17.88 194 ARG F N 1
ATOM 13562 C CA . ARG F 1 194 ? 242.947 234.443 256.137 1.00 20.56 194 ARG F CA 1
ATOM 13563 C C . ARG F 1 194 ? 241.422 234.319 256.132 1.00 27.40 194 ARG F C 1
ATOM 13564 O O . ARG F 1 194 ? 240.741 234.575 255.137 1.00 31.52 194 ARG F O 1
ATOM 13572 N N . THR F 1 195 ? 240.882 233.929 257.281 1.00 29.37 195 THR F N 1
ATOM 13573 C CA . THR F 1 195 ? 239.443 233.776 257.462 1.00 29.91 195 THR F CA 1
ATOM 13574 C C . THR F 1 195 ? 238.884 234.800 258.444 1.00 32.11 195 THR F C 1
ATOM 13575 O O . THR F 1 195 ? 238.029 234.486 259.273 1.00 35.19 195 THR F O 1
ATOM 13579 N N . ARG F 1 196 ? 239.361 236.037 258.362 1.00 36.26 196 ARG F N 1
ATOM 13580 C CA . ARG F 1 196 ? 238.890 237.118 259.215 1.00 33.88 196 ARG F CA 1
ATOM 13581 C C . ARG F 1 196 ? 238.005 238.048 258.400 1.00 37.33 196 ARG F C 1
ATOM 13582 O O . ARG F 1 196 ? 238.388 238.476 257.309 1.00 43.02 196 ARG F O 1
ATOM 13590 N N . ILE F 1 197 ? 236.828 238.370 258.941 1.00 38.36 197 ILE F N 1
ATOM 13591 C CA . ILE F 1 197 ? 235.840 239.160 258.214 1.00 39.13 197 ILE F CA 1
ATOM 13592 C C . ILE F 1 197 ? 236.317 240.566 257.884 1.00 39.75 197 ILE F C 1
ATOM 13593 O O . ILE F 1 197 ? 235.745 241.213 257.001 1.00 37.14 197 ILE F O 1
ATOM 13598 N N . ASP F 1 198 ? 237.351 241.059 258.558 1.00 38.18 198 ASP F N 1
ATOM 13599 C CA . ASP F 1 198 ? 237.830 242.416 258.346 1.00 38.27 198 ASP F CA 1
ATOM 13600 C C . ASP F 1 198 ? 238.975 242.504 257.348 1.00 41.41 198 ASP F C 1
ATOM 13601 O O . ASP F 1 198 ? 239.504 243.597 257.133 1.00 45.17 198 ASP F O 1
ATOM 13606 N N . ASP F 1 199 ? 239.373 241.392 256.737 1.00 37.01 199 ASP F N 1
ATOM 13607 C CA . ASP F 1 199 ? 240.490 241.418 255.808 1.00 34.86 199 ASP F CA 1
ATOM 13608 C C . ASP F 1 199 ? 240.133 242.218 254.560 1.00 33.30 199 ASP F C 1
ATOM 13609 O O . ASP F 1 199 ? 238.967 242.380 254.197 1.00 40.55 199 ASP F O 1
ATOM 13614 N N . ASP F 1 200 ? 241.167 242.717 253.892 1.00 29.03 200 ASP F N 1
ATOM 13615 C CA . ASP F 1 200 ? 241.008 243.489 252.672 1.00 25.71 200 ASP F CA 1
ATOM 13616 C C . ASP F 1 200 ? 240.712 242.615 251.466 1.00 25.75 200 ASP F C 1
ATOM 13617 O O . ASP F 1 200 ? 240.529 243.141 250.365 1.00 33.41 200 ASP F O 1
ATOM 13622 N N . HIS F 1 201 ? 240.679 241.299 251.642 1.00 22.19 201 HIS F N 1
ATOM 13623 C CA . HIS F 1 201 ? 240.232 240.385 250.603 1.00 23.43 201 HIS F CA 1
ATOM 13624 C C . HIS F 1 201 ? 238.852 239.809 250.863 1.00 25.69 201 HIS F C 1
ATOM 13625 O O . HIS F 1 201 ? 238.104 239.597 249.911 1.00 28.74 201 HIS F O 1
ATOM 13632 N N . VAL F 1 202 ? 238.492 239.552 252.124 1.00 23.69 202 VAL F N 1
ATOM 13633 C CA . VAL F 1 202 ? 237.133 239.135 252.460 1.00 17.29 202 VAL F CA 1
ATOM 13634 C C . VAL F 1 202 ? 236.115 240.237 252.232 1.00 26.06 202 VAL F C 1
ATOM 13635 O O . VAL F 1 202 ? 234.940 239.939 251.987 1.00 35.75 202 VAL F O 1
ATOM 13639 N N . PHE F 1 203 ? 236.530 241.503 252.289 1.00 22.91 203 PHE F N 1
ATOM 13640 C CA . PHE F 1 203 ? 235.645 242.624 252.019 1.00 15.74 203 PHE F CA 1
ATOM 13641 C C . PHE F 1 203 ? 235.561 242.991 250.549 1.00 20.22 203 PHE F C 1
ATOM 13642 O O . PHE F 1 203 ? 234.519 243.491 250.118 1.00 33.84 203 PHE F O 1
ATOM 13650 N N . MET F 1 204 ? 236.609 242.746 249.766 1.00 13.96 204 MET F N 1
ATOM 13651 C CA . MET F 1 204 ? 236.643 243.151 248.372 1.00 16.58 204 MET F CA 1
ATOM 13652 C C . MET F 1 204 ? 236.387 242.013 247.398 1.00 20.46 204 MET F C 1
ATOM 13653 O O . MET F 1 204 ? 236.114 242.281 246.225 1.00 27.73 204 MET F O 1
ATOM 13658 N N . ASP F 1 205 ? 236.469 240.758 247.838 1.00 21.97 205 ASP F N 1
ATOM 13659 C CA . ASP F 1 205 ? 236.263 239.631 246.942 1.00 23.17 205 ASP F CA 1
ATOM 13660 C C . ASP F 1 205 ? 235.410 238.514 247.525 1.00 27.10 205 ASP F C 1
ATOM 13661 O O . ASP F 1 205 ? 235.139 237.546 246.810 1.00 26.20 205 ASP F O 1
ATOM 13666 N N . ASN F 1 206 ? 234.980 238.612 248.782 1.00 24.06 206 ASN F N 1
ATOM 13667 C CA . ASN F 1 206 ? 234.149 237.594 249.424 1.00 19.69 206 ASN F CA 1
ATOM 13668 C C . ASN F 1 206 ? 234.823 236.223 249.378 1.00 25.33 206 ASN F C 1
ATOM 13669 O O . ASN F 1 206 ? 234.222 235.216 249.005 1.00 32.87 206 ASN F O 1
ATOM 13674 N N . GLU F 1 207 ? 236.093 236.194 249.776 1.00 23.24 207 GLU F N 1
ATOM 13675 C CA . GLU F 1 207 ? 236.908 235.006 249.565 1.00 18.11 207 GLU F CA 1
ATOM 13676 C C . GLU F 1 207 ? 237.792 234.737 250.772 1.00 19.78 207 GLU F C 1
ATOM 13677 O O . GLU F 1 207 ? 238.325 235.670 251.376 1.00 29.80 207 GLU F O 1
ATOM 13683 N N . PHE F 1 208 ? 237.945 233.460 251.109 1.00 14.59 208 PHE F N 1
ATOM 13684 C CA . PHE F 1 208 ? 238.873 233.023 252.140 1.00 13.99 208 PHE F CA 1
ATOM 13685 C C . PHE F 1 208 ? 240.141 232.496 251.483 1.00 14.87 208 PHE F C 1
ATOM 13686 O O . PHE F 1 208 ? 240.095 231.949 250.380 1.00 24.99 208 PHE F O 1
ATOM 13694 N N . LEU F 1 209 ? 241.274 232.664 252.159 1.00 10.15 209 LEU F N 1
ATOM 13695 C CA . LEU F 1 209 ? 242.567 232.307 251.592 1.00 9.90 209 LEU F CA 1
ATOM 13696 C C . LEU F 1 209 ? 243.357 231.451 252.569 1.00 14.29 209 LEU F C 1
ATOM 13697 O O . LEU F 1 209 ? 243.488 231.802 253.745 1.00 15.36 209 LEU F O 1
ATOM 13702 N N . PHE F 1 210 ? 243.879 230.332 252.074 1.00 16.15 210 PHE F N 1
ATOM 13703 C CA . PHE F 1 210 ? 244.768 229.449 252.817 1.00 7.32 210 PHE F CA 1
ATOM 13704 C C . PHE F 1 210 ? 246.092 229.393 252.072 1.00 10.48 210 PHE F C 1
ATOM 13705 O O . PHE F 1 210 ? 246.128 228.973 250.913 1.00 21.12 210 PHE F O 1
ATOM 13713 N N . GLY F 1 211 ? 247.171 229.793 252.729 1.00 8.46 211 GLY F N 1
ATOM 13714 C CA . GLY F 1 211 ? 248.465 229.863 252.082 1.00 3.40 211 GLY F CA 1
ATOM 13715 C C . GLY F 1 211 ? 249.579 229.321 252.950 1.00 12.28 211 GLY F C 1
ATOM 13716 O O . GLY F 1 211 ? 249.580 229.478 254.169 1.00 24.27 211 GLY F O 1
ATOM 13717 N N . ALA F 1 212 ? 250.543 228.683 252.292 1.00 8.34 212 ALA F N 1
ATOM 13718 C CA . ALA F 1 212 ? 251.719 228.131 252.943 1.00 7.67 212 ALA F CA 1
ATOM 13719 C C . ALA F 1 212 ? 252.955 228.493 252.136 1.00 6.58 212 ALA F C 1
ATOM 13720 O O . ALA F 1 212 ? 252.921 228.481 250.903 1.00 9.68 212 ALA F O 1
ATOM 13722 N N . SER F 1 213 ? 254.043 228.816 252.831 1.00 7.66 213 SER F N 1
ATOM 13723 C CA . SER F 1 213 ? 255.291 229.178 252.177 1.00 4.62 213 SER F CA 1
ATOM 13724 C C . SER F 1 213 ? 256.463 228.608 252.959 1.00 11.71 213 SER F C 1
ATOM 13725 O O . SER F 1 213 ? 256.412 228.489 254.184 1.00 20.68 213 SER F O 1
ATOM 13728 N N . THR F 1 214 ? 257.519 228.254 252.231 1.00 9.37 214 THR F N 1
ATOM 13729 C CA . THR F 1 214 ? 258.731 227.695 252.811 1.00 10.07 214 THR F CA 1
ATOM 13730 C C . THR F 1 214 ? 259.930 228.290 252.093 1.00 12.49 214 THR F C 1
ATOM 13731 O O . THR F 1 214 ? 259.815 228.768 250.963 1.00 14.01 214 THR F O 1
ATOM 13735 N N . ARG F 1 215 ? 261.083 228.250 252.753 1.00 13.07 215 ARG F N 1
ATOM 13736 C CA . ARG F 1 215 ? 262.338 228.749 252.191 1.00 9.94 215 ARG F CA 1
ATOM 13737 C C . ARG F 1 215 ? 263.425 227.704 252.427 1.00 16.80 215 ARG F C 1
ATOM 13738 O O . ARG F 1 215 ? 263.878 227.519 253.560 1.00 23.51 215 ARG F O 1
ATOM 13746 N N . ARG F 1 216 ? 263.847 227.022 251.363 1.00 14.91 216 ARG F N 1
ATOM 13747 C CA . ARG F 1 216 ? 264.784 225.914 251.487 1.00 16.09 216 ARG F CA 1
ATOM 13748 C C . ARG F 1 216 ? 265.438 225.642 250.139 1.00 10.61 216 ARG F C 1
ATOM 13749 O O . ARG F 1 216 ? 264.980 226.116 249.098 1.00 18.75 216 ARG F O 1
ATOM 13757 N N . ALA F 1 217 ? 266.517 224.861 250.167 1.00 1.65 217 ALA F N 1
ATOM 13758 C CA . ALA F 1 217 ? 267.211 224.466 248.947 1.00 1.04 217 ALA F CA 1
ATOM 13759 C C . ALA F 1 217 ? 268.069 223.243 249.233 1.00 13.81 217 ALA F C 1
ATOM 13760 O O . ALA F 1 217 ? 268.338 222.910 250.388 1.00 15.07 217 ALA F O 1
ATOM 13762 N N . ALA F 1 218 ? 268.506 222.583 248.158 1.00 18.53 218 ALA F N 1
ATOM 13763 C CA . ALA F 1 218 ? 269.301 221.367 248.253 1.00 9.12 218 ALA F CA 1
ATOM 13764 C C . ALA F 1 218 ? 270.430 221.393 247.232 1.00 13.30 218 ALA F C 1
ATOM 13765 O O . ALA F 1 218 ? 270.308 222.004 246.169 1.00 19.09 218 ALA F O 1
ATOM 13767 N N . GLY F 1 219 ? 271.525 220.698 247.553 1.00 12.19 219 GLY F N 1
ATOM 13768 C CA . GLY F 1 219 ? 272.699 220.695 246.702 1.00 6.78 219 GLY F CA 1
ATOM 13769 C C . GLY F 1 219 ? 273.536 219.446 246.886 1.00 8.18 219 GLY F C 1
ATOM 13770 O O . GLY F 1 219 ? 273.233 218.583 247.709 1.00 10.91 219 GLY F O 1
ATOM 13771 N N . TYR F 1 220 ? 274.614 219.371 246.106 1.00 11.37 220 TYR F N 1
ATOM 13772 C CA . TYR F 1 220 ? 275.468 218.194 246.042 1.00 7.44 220 TYR F CA 1
ATOM 13773 C C . TYR F 1 220 ? 276.602 218.277 247.062 1.00 11.12 220 TYR F C 1
ATOM 13774 O O . TYR F 1 220 ? 276.842 219.311 247.687 1.00 20.37 220 TYR F O 1
ATOM 13783 N N . GLY F 1 221 ? 277.312 217.163 247.229 1.00 14.36 221 GLY F N 1
ATOM 13784 C CA . GLY F 1 221 ? 278.458 217.096 248.115 1.00 20.55 221 GLY F CA 1
ATOM 13785 C C . GLY F 1 221 ? 279.746 216.755 247.392 1.00 20.32 221 GLY F C 1
ATOM 13786 O O . GLY F 1 221 ? 280.273 217.579 246.640 1.00 19.22 221 GLY F O 1
ATOM 13787 N N . PHE F 1 222 ? 280.259 215.545 247.607 1.00 17.35 222 PHE F N 1
ATOM 13788 C CA . PHE F 1 222 ? 281.458 215.055 246.937 1.00 15.69 222 PHE F CA 1
ATOM 13789 C C . PHE F 1 222 ? 281.059 214.123 245.802 1.00 12.30 222 PHE F C 1
ATOM 13790 O O . PHE F 1 222 ? 280.161 213.293 245.967 1.00 20.09 222 PHE F O 1
ATOM 13798 N N . TRP F 1 223 ? 281.725 214.255 244.653 1.00 15.68 223 TRP F N 1
ATOM 13799 C CA . TRP F 1 223 ? 281.404 213.379 243.533 1.00 11.97 223 TRP F CA 1
ATOM 13800 C C . TRP F 1 223 ? 281.945 211.973 243.741 1.00 19.16 223 TRP F C 1
ATOM 13801 O O . TRP F 1 223 ? 281.431 211.023 243.146 1.00 22.80 223 TRP F O 1
ATOM 13812 N N . GLN F 1 224 ? 282.974 211.816 244.574 1.00 30.28 224 GLN F N 1
ATOM 13813 C CA . GLN F 1 224 ? 283.577 210.509 244.810 1.00 22.96 224 GLN F CA 1
ATOM 13814 C C . GLN F 1 224 ? 282.773 209.649 245.768 1.00 19.12 224 GLN F C 1
ATOM 13815 O O . GLN F 1 224 ? 283.147 208.496 245.994 1.00 21.68 224 GLN F O 1
ATOM 13821 N N . MET F 1 225 ? 281.692 210.173 246.336 1.00 10.95 225 MET F N 1
ATOM 13822 C CA . MET F 1 225 ? 280.863 209.442 247.283 1.00 5.19 225 MET F CA 1
ATOM 13823 C C . MET F 1 225 ? 279.532 209.023 246.667 1.00 20.82 225 MET F C 1
ATOM 13824 O O . MET F 1 225 ? 278.578 208.729 247.387 1.00 30.15 225 MET F O 1
ATOM 13829 N N . ALA F 1 226 ? 279.453 208.994 245.339 1.00 15.25 226 ALA F N 1
ATOM 13830 C CA . ALA F 1 226 ? 278.230 208.593 244.662 1.00 0.00 226 ALA F CA 1
ATOM 13831 C C . ALA F 1 226 ? 278.569 208.080 243.273 1.00 1.38 226 ALA F C 1
ATOM 13832 O O . ALA F 1 226 ? 279.393 208.671 242.576 1.00 17.87 226 ALA F O 1
ATOM 13834 N N . VAL F 1 227 ? 277.919 206.990 242.875 1.00 10.43 227 VAL F N 1
ATOM 13835 C CA . VAL F 1 227 ? 278.159 206.344 241.589 1.00 7.38 227 VAL F CA 1
ATOM 13836 C C . VAL F 1 227 ? 276.819 205.961 240.979 1.00 11.63 227 VAL F C 1
ATOM 13837 O O . VAL F 1 227 ? 275.976 205.364 241.654 1.00 20.82 227 VAL F O 1
ATOM 13841 N N . ALA F 1 228 ? 276.621 206.296 239.707 1.00 7.91 228 ALA F N 1
ATOM 13842 C CA . ALA F 1 228 ? 275.408 205.942 238.983 1.00 10.47 228 ALA F CA 1
ATOM 13843 C C . ALA F 1 228 ? 275.704 204.821 238.001 1.00 14.54 228 ALA F C 1
ATOM 13844 O O . ALA F 1 228 ? 276.664 204.903 237.231 1.00 22.22 228 ALA F O 1
ATOM 13846 N N . VAL F 1 229 ? 274.877 203.782 238.025 1.00 9.15 229 VAL F N 1
ATOM 13847 C CA . VAL F 1 229 ? 275.020 202.639 237.134 1.00 11.40 229 VAL F CA 1
ATOM 13848 C C . VAL F 1 229 ? 273.886 202.697 236.127 1.00 9.91 229 VAL F C 1
ATOM 13849 O O . VAL F 1 229 ? 272.717 202.512 236.483 1.00 13.35 229 VAL F O 1
ATOM 13853 N N . LYS F 1 230 ? 274.222 202.964 234.871 1.00 13.18 230 LYS F N 1
ATOM 13854 C CA . LYS F 1 230 ? 273.237 202.940 233.796 1.00 14.41 230 LYS F CA 1
ATOM 13855 C C . LYS F 1 230 ? 273.247 201.598 233.076 1.00 20.00 230 LYS F C 1
ATOM 13856 O O . LYS F 1 230 ? 273.411 201.516 231.863 1.00 29.97 230 LYS F O 1
ATOM 13862 N N . GLY F 1 231 ? 273.080 200.529 233.847 1.00 20.18 231 GLY F N 1
ATOM 13863 C CA . GLY F 1 231 ? 272.934 199.198 233.296 1.00 19.95 231 GLY F CA 1
ATOM 13864 C C . GLY F 1 231 ? 271.758 198.477 233.920 1.00 22.73 231 GLY F C 1
ATOM 13865 O O . GLY F 1 231 ? 270.899 199.110 234.536 1.00 28.42 231 GLY F O 1
ATOM 13866 N N . ASP F 1 232 ? 271.702 197.160 233.773 1.00 17.97 232 ASP F N 1
ATOM 13867 C CA . ASP F 1 232 ? 270.641 196.366 234.370 1.00 15.61 232 ASP F CA 1
ATOM 13868 C C . ASP F 1 232 ? 271.029 195.980 235.788 1.00 18.34 232 ASP F C 1
ATOM 13869 O O . ASP F 1 232 ? 272.205 195.786 236.095 1.00 28.60 232 ASP F O 1
ATOM 13874 N N . LEU F 1 233 ? 270.028 195.876 236.656 1.00 10.56 233 LEU F N 1
ATOM 13875 C CA . LEU F 1 233 ? 270.297 195.510 238.038 1.00 6.15 233 LEU F CA 1
ATOM 13876 C C . LEU F 1 233 ? 270.624 194.029 238.129 1.00 15.16 233 LEU F C 1
ATOM 13877 O O . LEU F 1 233 ? 269.745 193.204 238.390 1.00 24.06 233 LEU F O 1
ATOM 13882 N N . THR F 1 234 ? 271.886 193.689 237.903 1.00 9.21 234 THR F N 1
ATOM 13883 C CA . THR F 1 234 ? 272.371 192.324 237.983 1.00 11.02 234 THR F CA 1
ATOM 13884 C C . THR F 1 234 ? 273.613 192.281 238.861 1.00 14.87 234 THR F C 1
ATOM 13885 O O . THR F 1 234 ? 274.107 193.310 239.327 1.00 23.06 234 THR F O 1
ATOM 13889 N N . LEU F 1 235 ? 274.108 191.067 239.102 1.00 11.60 235 LEU F N 1
ATOM 13890 C CA . LEU F 1 235 ? 275.273 190.902 239.965 1.00 9.59 235 LEU F CA 1
ATOM 13891 C C . LEU F 1 235 ? 276.510 191.549 239.358 1.00 15.52 235 LEU F C 1
ATOM 13892 O O . LEU F 1 235 ? 277.275 192.229 240.053 1.00 23.97 235 LEU F O 1
ATOM 13897 N N . ASP F 1 236 ? 276.723 191.350 238.057 1.00 11.53 236 ASP F N 1
ATOM 13898 C CA . ASP F 1 236 ? 277.938 191.843 237.419 1.00 11.89 236 ASP F CA 1
ATOM 13899 C C . ASP F 1 236 ? 278.015 193.363 237.470 1.00 18.07 236 ASP F C 1
ATOM 13900 O O . ASP F 1 236 ? 279.066 193.929 237.785 1.00 24.92 236 ASP F O 1
ATOM 13905 N N . ASN F 1 237 ? 276.909 194.043 237.171 1.00 12.71 237 ASN F N 1
ATOM 13906 C CA . ASN F 1 237 ? 276.925 195.502 237.165 1.00 10.16 237 ASN F CA 1
ATOM 13907 C C . ASN F 1 237 ? 277.027 196.065 238.576 1.00 13.71 237 ASN F C 1
ATOM 13908 O O . ASN F 1 237 ? 277.679 197.093 238.796 1.00 25.23 237 ASN F O 1
ATOM 13913 N N . LEU F 1 238 ? 276.388 195.409 239.545 1.00 7.65 238 LEU F N 1
ATOM 13914 C CA . LEU F 1 238 ? 276.548 195.820 240.934 1.00 6.93 238 LEU F CA 1
ATOM 13915 C C . LEU F 1 238 ? 278.005 195.724 241.363 1.00 12.24 238 LEU F C 1
ATOM 13916 O O . LEU F 1 238 ? 278.538 196.644 241.997 1.00 25.14 238 LEU F O 1
ATOM 13921 N N . TRP F 1 239 ? 278.675 194.627 241.006 1.00 7.97 239 TRP F N 1
ATOM 13922 C CA . TRP F 1 239 ? 280.084 194.489 241.354 1.00 5.65 239 TRP F CA 1
ATOM 13923 C C . TRP F 1 239 ? 280.942 195.496 240.599 1.00 9.99 239 TRP F C 1
ATOM 13924 O O . TRP F 1 239 ? 281.937 195.992 241.136 1.00 19.38 239 TRP F O 1
ATOM 13935 N N . LYS F 1 240 ? 280.578 195.813 239.353 1.00 8.02 240 LYS F N 1
ATOM 13936 C CA . LYS F 1 240 ? 281.324 196.818 238.601 1.00 9.88 240 LYS F CA 1
ATOM 13937 C C . LYS F 1 240 ? 281.244 198.179 239.275 1.00 14.40 240 LYS F C 1
ATOM 13938 O O . LYS F 1 240 ? 282.254 198.873 239.415 1.00 21.58 240 LYS F O 1
ATOM 13944 N N . GLY F 1 241 ? 280.047 198.578 239.700 1.00 5.89 241 GLY F N 1
ATOM 13945 C CA . GLY F 1 241 ? 279.913 199.842 240.407 1.00 0.00 241 GLY F CA 1
ATOM 13946 C C . GLY F 1 241 ? 280.651 199.847 241.731 1.00 7.45 241 GLY F C 1
ATOM 13947 O O . GLY F 1 241 ? 281.311 200.829 242.083 1.00 16.62 241 GLY F O 1
ATOM 13948 N N . TRP F 1 242 ? 280.564 198.742 242.475 1.00 9.67 242 TRP F N 1
ATOM 13949 C CA . TRP F 1 242 ? 281.280 198.633 243.743 1.00 3.40 242 TRP F CA 1
ATOM 13950 C C . TRP F 1 242 ? 282.783 198.798 243.544 1.00 6.46 242 TRP F C 1
ATOM 13951 O O . TRP F 1 242 ? 283.432 199.600 244.230 1.00 17.25 242 TRP F O 1
ATOM 13962 N N . GLN F 1 243 ? 283.353 198.064 242.591 1.00 10.75 243 GLN F N 1
ATOM 13963 C CA . GLN F 1 243 ? 284.783 198.149 242.336 1.00 16.35 243 GLN F CA 1
ATOM 13964 C C . GLN F 1 243 ? 285.200 199.492 241.759 1.00 21.17 243 GLN F C 1
ATOM 13965 O O . GLN F 1 243 ? 286.299 199.961 242.066 1.00 21.98 243 GLN F O 1
ATOM 13971 N N . LEU F 1 244 ? 284.362 200.117 240.928 1.00 16.91 244 LEU F N 1
ATOM 13972 C CA . LEU F 1 244 ? 284.671 201.456 240.442 1.00 8.21 244 LEU F CA 1
ATOM 13973 C C . LEU F 1 244 ? 284.760 202.437 241.595 1.00 7.08 244 LEU F C 1
ATOM 13974 O O . LEU F 1 244 ? 285.695 203.240 241.673 1.00 14.79 244 LEU F O 1
ATOM 13979 N N . MET F 1 245 ? 283.807 202.368 242.520 1.00 6.07 245 MET F N 1
ATOM 13980 C CA . MET F 1 245 ? 283.831 203.290 243.643 1.00 5.56 245 MET F CA 1
ATOM 13981 C C . MET F 1 245 ? 284.998 203.022 244.583 1.00 15.01 245 MET F C 1
ATOM 13982 O O . MET F 1 245 ? 285.547 203.971 245.151 1.00 22.92 245 MET F O 1
ATOM 13987 N N . ARG F 1 246 ? 285.405 201.764 244.751 1.00 20.80 246 ARG F N 1
ATOM 13988 C CA . ARG F 1 246 ? 286.535 201.444 245.615 1.00 13.33 246 ARG F CA 1
ATOM 13989 C C . ARG F 1 246 ? 287.886 201.689 244.952 1.00 15.66 246 ARG F C 1
ATOM 13990 O O . ARG F 1 246 ? 288.908 201.238 245.475 1.00 27.14 246 ARG F O 1
ATOM 13998 N N . SER F 1 247 ? 287.921 202.392 243.822 1.00 13.06 247 SER F N 1
ATOM 13999 C CA . SER F 1 247 ? 289.176 202.702 243.156 1.00 11.28 247 SER F CA 1
ATOM 14000 C C . SER F 1 247 ? 289.475 204.189 243.083 1.00 19.46 247 SER F C 1
ATOM 14001 O O . SER F 1 247 ? 290.560 204.559 242.626 1.00 27.67 247 SER F O 1
ATOM 14004 N N . PHE F 1 248 ? 288.551 205.047 243.503 1.00 19.93 248 PHE F N 1
ATOM 14005 C CA . PHE F 1 248 ? 288.795 206.480 243.493 1.00 11.13 248 PHE F CA 1
ATOM 14006 C C . PHE F 1 248 ? 289.856 206.837 244.522 1.00 19.23 248 PHE F C 1
ATOM 14007 O O . PHE F 1 248 ? 289.865 206.297 245.632 1.00 20.84 248 PHE F O 1
ATOM 14015 N N . GLU F 1 249 ? 290.753 207.745 244.151 1.00 23.64 249 GLU F N 1
ATOM 14016 C CA . GLU F 1 249 ? 291.793 208.233 245.041 1.00 23.73 249 GLU F CA 1
ATOM 14017 C C . GLU F 1 249 ? 291.940 209.736 244.866 1.00 21.55 249 GLU F C 1
ATOM 14018 O O . GLU F 1 249 ? 291.647 210.282 243.800 1.00 19.73 249 GLU F O 1
ATOM 14024 N N . GLY F 1 250 ? 292.395 210.401 245.924 1.00 22.72 250 GLY F N 1
ATOM 14025 C CA . GLY F 1 250 ? 292.529 211.840 245.882 1.00 26.10 250 GLY F CA 1
ATOM 14026 C C . GLY F 1 250 ? 293.701 212.288 245.033 1.00 30.24 250 GLY F C 1
ATOM 14027 O O . GLY F 1 250 ? 294.512 211.492 244.564 1.00 36.65 250 GLY F O 1
ATOM 14028 N N . ASP F 1 251 ? 293.777 213.600 244.819 1.00 21.35 251 ASP F N 1
ATOM 14029 C CA . ASP F 1 251 ? 294.904 214.165 244.092 1.00 16.85 251 ASP F CA 1
ATOM 14030 C C . ASP F 1 251 ? 296.197 213.908 244.848 1.00 20.00 251 ASP F C 1
ATOM 14031 O O . ASP F 1 251 ? 296.260 214.053 246.071 1.00 31.69 251 ASP F O 1
ATOM 14036 N N . GLY F 1 252 ? 297.235 213.525 244.113 1.00 20.79 252 GLY F N 1
ATOM 14037 C CA . GLY F 1 252 ? 298.516 213.202 244.703 1.00 22.53 252 GLY F CA 1
ATOM 14038 C C . GLY F 1 252 ? 298.709 211.736 245.002 1.00 29.32 252 GLY F C 1
ATOM 14039 O O . GLY F 1 252 ? 299.716 211.376 245.620 1.00 33.92 252 GLY F O 1
ATOM 14040 N N . GLY F 1 253 ? 297.782 210.879 244.586 1.00 24.60 253 GLY F N 1
ATOM 14041 C CA . GLY F 1 253 ? 297.896 209.464 244.858 1.00 21.38 253 GLY F CA 1
ATOM 14042 C C . GLY F 1 253 ? 297.504 209.057 246.255 1.00 23.22 253 GLY F C 1
ATOM 14043 O O . GLY F 1 253 ? 297.833 207.946 246.676 1.00 26.19 253 GLY F O 1
ATOM 14044 N N . LYS F 1 254 ? 296.819 209.923 246.995 1.00 20.17 254 LYS F N 1
ATOM 14045 C CA . LYS F 1 254 ? 296.378 209.587 248.340 1.00 23.44 254 LYS F CA 1
ATOM 14046 C C . LYS F 1 254 ? 295.221 208.600 248.269 1.00 24.41 254 LYS F C 1
ATOM 14047 O O . LYS F 1 254 ? 294.278 208.793 247.498 1.00 27.22 254 LYS F O 1
ATOM 14053 N N . LYS F 1 255 ? 295.295 207.544 249.074 1.00 17.81 255 LYS F N 1
ATOM 14054 C CA . LYS F 1 255 ? 294.281 206.500 249.080 1.00 15.40 255 LYS F CA 1
ATOM 14055 C C . LYS F 1 255 ? 293.117 206.893 249.978 1.00 18.14 255 LYS F C 1
ATOM 14056 O O . LYS F 1 255 ? 293.310 207.485 251.042 1.00 23.81 255 LYS F O 1
ATOM 14062 N N . LEU F 1 256 ? 291.907 206.557 249.541 1.00 20.77 256 LEU F N 1
ATOM 14063 C CA . LEU F 1 256 ? 290.686 206.888 250.258 1.00 22.10 256 LEU F CA 1
ATOM 14064 C C . LEU F 1 256 ? 289.908 205.621 250.578 1.00 26.55 256 LEU F C 1
ATOM 14065 O O . LEU F 1 256 ? 289.797 204.715 249.749 1.00 29.78 256 LEU F O 1
ATOM 14070 N N . GLY F 1 257 ? 289.360 205.569 251.786 1.00 23.29 257 GLY F N 1
ATOM 14071 C CA . GLY F 1 257 ? 288.530 204.447 252.167 1.00 23.73 257 GLY F CA 1
ATOM 14072 C C . GLY F 1 257 ? 287.077 204.698 251.834 1.00 26.68 257 GLY F C 1
ATOM 14073 O O . GLY F 1 257 ? 286.352 205.327 252.610 1.00 30.13 257 GLY F O 1
ATOM 14074 N N . LEU F 1 258 ? 286.637 204.200 250.681 1.00 21.55 258 LEU F N 1
ATOM 14075 C CA . LEU F 1 258 ? 285.290 204.440 250.182 1.00 17.63 258 LEU F CA 1
ATOM 14076 C C . LEU F 1 258 ? 284.633 203.098 249.909 1.00 26.83 258 LEU F C 1
ATOM 14077 O O . LEU F 1 258 ? 285.223 202.241 249.246 1.00 34.81 258 LEU F O 1
ATOM 14082 N N . LYS F 1 259 ? 283.415 202.918 250.418 1.00 17.73 259 LYS F N 1
ATOM 14083 C CA . LYS F 1 259 ? 282.697 201.672 250.266 1.00 13.53 259 LYS F CA 1
ATOM 14084 C C . LYS F 1 259 ? 281.211 202.004 250.255 1.00 18.11 259 LYS F C 1
ATOM 14085 O O . LYS F 1 259 ? 280.726 202.673 251.184 1.00 18.13 259 LYS F O 1
ATOM 14091 N N . PRO F 1 260 ? 280.470 201.580 249.234 1.00 20.08 260 PRO F N 1
ATOM 14092 C CA . PRO F 1 260 ? 279.036 201.879 249.193 1.00 9.45 260 PRO F CA 1
ATOM 14093 C C . PRO F 1 260 ? 278.302 201.280 250.383 1.00 8.92 260 PRO F C 1
ATOM 14094 O O . PRO F 1 260 ? 278.635 200.197 250.864 1.00 8.33 260 PRO F O 1
ATOM 14098 N N . THR F 1 261 ? 277.301 202.009 250.867 1.00 8.83 261 THR F N 1
ATOM 14099 C CA . THR F 1 261 ? 276.456 201.557 251.962 1.00 11.42 261 THR F CA 1
ATOM 14100 C C . THR F 1 261 ? 274.978 201.520 251.616 1.00 11.65 261 THR F C 1
ATOM 14101 O O . THR F 1 261 ? 274.261 200.672 252.146 1.00 12.61 261 THR F O 1
ATOM 14105 N N . HIS F 1 262 ? 274.506 202.414 250.750 1.00 6.71 262 HIS F N 1
ATOM 14106 C CA . HIS F 1 262 ? 273.115 202.462 250.330 1.00 1.07 262 HIS F CA 1
ATOM 14107 C C . HIS F 1 262 ? 273.037 202.271 248.825 1.00 5.82 262 HIS F C 1
ATOM 14108 O O . HIS F 1 262 ? 273.937 202.688 248.094 1.00 16.43 262 HIS F O 1
ATOM 14115 N N . ILE F 1 263 ? 271.972 201.621 248.367 1.00 6.89 263 ILE F N 1
ATOM 14116 C CA . ILE F 1 263 ? 271.654 201.527 246.948 1.00 4.64 263 ILE F CA 1
ATOM 14117 C C . ILE F 1 263 ? 270.230 202.027 246.767 1.00 4.68 263 ILE F C 1
ATOM 14118 O O . ILE F 1 263 ? 269.303 201.525 247.413 1.00 14.76 263 ILE F O 1
ATOM 14123 N N . VAL F 1 264 ? 270.057 203.023 245.907 1.00 4.93 264 VAL F N 1
ATOM 14124 C CA . VAL F 1 264 ? 268.787 203.720 245.750 1.00 6.38 264 VAL F CA 1
ATOM 14125 C C . VAL F 1 264 ? 268.236 203.358 244.377 1.00 6.29 264 VAL F C 1
ATOM 14126 O O . VAL F 1 264 ? 268.788 203.754 243.350 1.00 7.57 264 VAL F O 1
ATOM 14130 N N . VAL F 1 265 ? 267.140 202.607 244.355 1.00 9.79 265 VAL F N 1
ATOM 14131 C CA . VAL F 1 265 ? 266.514 202.186 243.104 1.00 9.07 265 VAL F CA 1
ATOM 14132 C C . VAL F 1 265 ? 265.148 202.850 242.980 1.00 11.44 265 VAL F C 1
ATOM 14133 O O . VAL F 1 265 ? 264.517 203.157 244.000 1.00 14.31 265 VAL F O 1
ATOM 14137 N N . PRO F 1 266 ? 264.658 203.100 241.771 1.00 10.29 266 PRO F N 1
ATOM 14138 C CA . PRO F 1 266 ? 263.282 203.577 241.617 1.00 6.77 266 PRO F CA 1
ATOM 14139 C C . PRO F 1 266 ? 262.287 202.448 241.842 1.00 11.74 266 PRO F C 1
ATOM 14140 O O . PRO F 1 266 ? 262.648 201.296 242.080 1.00 17.49 266 PRO F O 1
ATOM 14144 N N . VAL F 1 267 ? 261.002 202.800 241.775 1.00 9.97 267 VAL F N 1
ATOM 14145 C CA . VAL F 1 267 ? 259.953 201.810 241.989 1.00 11.80 267 VAL F CA 1
ATOM 14146 C C . VAL F 1 267 ? 259.926 200.756 240.894 1.00 15.58 267 VAL F C 1
ATOM 14147 O O . VAL F 1 267 ? 259.582 199.600 241.161 1.00 23.02 267 VAL F O 1
ATOM 14151 N N . GLY F 1 268 ? 260.287 201.112 239.669 1.00 6.33 268 GLY F N 1
ATOM 14152 C CA . GLY F 1 268 ? 260.223 200.168 238.577 1.00 7.15 268 GLY F CA 1
ATOM 14153 C C . GLY F 1 268 ? 261.264 199.077 238.597 1.00 10.91 268 GLY F C 1
ATOM 14154 O O . GLY F 1 268 ? 261.214 198.176 237.755 1.00 13.11 268 GLY F O 1
ATOM 14155 N N . LEU F 1 269 ? 262.211 199.124 239.534 1.00 10.58 269 LEU F N 1
ATOM 14156 C CA . LEU F 1 269 ? 263.289 198.145 239.621 1.00 5.65 269 LEU F CA 1
ATOM 14157 C C . LEU F 1 269 ? 263.205 197.313 240.895 1.00 10.78 269 LEU F C 1
ATOM 14158 O O . LEU F 1 269 ? 264.184 196.659 241.270 1.00 18.04 269 LEU F O 1
ATOM 14163 N N . GLU F 1 270 ? 262.059 197.337 241.574 1.00 9.99 270 GLU F N 1
ATOM 14164 C CA . GLU F 1 270 ? 261.928 196.625 242.839 1.00 5.50 270 GLU F CA 1
ATOM 14165 C C . GLU F 1 270 ? 262.039 195.121 242.642 1.00 9.18 270 GLU F C 1
ATOM 14166 O O . GLU F 1 270 ? 262.615 194.421 243.482 1.00 18.32 270 GLU F O 1
ATOM 14172 N N . LYS F 1 271 ? 261.476 194.606 241.549 1.00 5.10 271 LYS 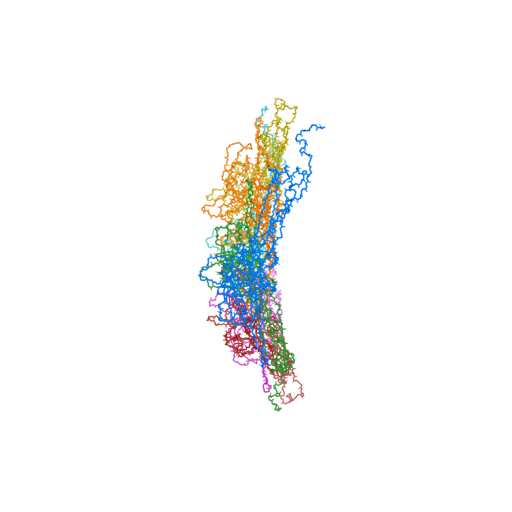F N 1
ATOM 14173 C CA . LYS F 1 271 ? 261.594 193.184 241.248 1.00 1.49 271 LYS F CA 1
ATOM 14174 C C . LYS F 1 271 ? 263.052 192.758 241.183 1.00 15.18 271 LYS F C 1
ATOM 14175 O O . LYS F 1 271 ? 263.471 191.817 241.867 1.00 20.99 271 LYS F O 1
ATOM 14181 N N . ALA F 1 272 ? 263.848 193.465 240.380 1.00 13.93 272 ALA F N 1
ATOM 14182 C CA . ALA F 1 272 ? 265.250 193.119 240.214 1.00 0.00 272 ALA F CA 1
ATOM 14183 C C . ALA F 1 272 ? 266.067 193.379 241.469 1.00 2.94 272 ALA F C 1
ATOM 14184 O O . ALA F 1 272 ? 267.078 192.706 241.681 1.00 12.66 272 ALA F O 1
ATOM 14186 N N . ALA F 1 273 ? 265.664 194.342 242.300 1.00 0.00 273 ALA F N 1
ATOM 14187 C CA . ALA F 1 273 ? 266.377 194.572 243.551 1.00 0.00 273 ALA F CA 1
ATOM 14188 C C . ALA F 1 273 ? 266.140 193.437 244.540 1.00 13.85 273 ALA F C 1
ATOM 14189 O O . ALA F 1 273 ? 267.086 192.923 245.149 1.00 22.05 273 ALA F O 1
ATOM 14191 N N . GLU F 1 274 ? 264.878 193.031 244.714 1.00 14.93 274 GLU F N 1
ATOM 14192 C CA . GLU F 1 274 ? 264.564 191.951 245.644 1.00 7.15 274 GLU F CA 1
ATOM 14193 C C . GLU F 1 274 ? 265.013 190.592 245.133 1.00 13.64 274 GLU F C 1
ATOM 14194 O O . GLU F 1 274 ? 265.212 189.681 245.941 1.00 14.31 274 GLU F O 1
ATOM 14200 N N . GLN F 1 275 ? 265.169 190.427 243.821 1.00 14.67 275 GLN F N 1
ATOM 14201 C CA . GLN F 1 275 ? 265.657 189.177 243.262 1.00 4.77 275 GLN F CA 1
ATOM 14202 C C . GLN F 1 275 ? 267.170 189.056 243.344 1.00 14.50 275 GLN F C 1
ATOM 14203 O O . GLN F 1 275 ? 267.730 188.052 242.893 1.00 20.18 275 GLN F O 1
ATOM 14209 N N . LEU F 1 276 ? 267.844 190.059 243.900 1.00 8.86 276 LEU F N 1
ATOM 14210 C CA . LEU F 1 276 ? 269.298 190.060 243.959 1.00 2.14 276 LEU F CA 1
ATOM 14211 C C . LEU F 1 276 ? 269.787 190.240 245.387 1.00 5.18 276 LEU F C 1
ATOM 14212 O O . LEU F 1 276 ? 270.827 189.693 245.764 1.00 10.28 276 LEU F O 1
ATOM 14217 N N . LEU F 1 277 ? 269.048 190.995 246.194 1.00 3.20 277 LEU F N 1
ATOM 14218 C CA . LEU F 1 277 ? 269.495 191.329 247.536 1.00 4.02 277 LEU F CA 1
ATOM 14219 C C . LEU F 1 277 ? 268.800 190.554 248.645 1.00 15.95 277 LEU F C 1
ATOM 14220 O O . LEU F 1 277 ? 269.283 190.581 249.781 1.00 21.69 277 LEU F O 1
ATOM 14225 N N . ASN F 1 278 ? 267.688 189.875 248.365 1.00 14.78 278 ASN F N 1
ATOM 14226 C CA . ASN F 1 278 ? 266.945 189.156 249.393 1.00 10.89 278 ASN F CA 1
ATOM 14227 C C . ASN F 1 278 ? 266.874 187.660 249.120 1.00 10.56 278 ASN F C 1
ATOM 14228 O O . ASN F 1 278 ? 266.027 186.971 249.694 1.00 22.71 278 ASN F O 1
ATOM 14233 N N . ARG F 1 279 ? 267.746 187.139 248.267 1.00 6.51 279 ARG F N 1
ATOM 14234 C CA . ARG F 1 279 ? 267.768 185.722 247.936 1.00 6.78 279 ARG F CA 1
ATOM 14235 C C . ARG F 1 279 ? 268.968 185.080 248.614 1.00 13.48 279 ARG F C 1
ATOM 14236 O O . ARG F 1 279 ? 270.101 185.530 248.427 1.00 23.99 279 ARG F O 1
ATOM 14244 N N . GLU F 1 280 ? 268.714 184.041 249.408 1.00 7.83 280 GLU F N 1
ATOM 14245 C CA . GLU F 1 280 ? 269.808 183.321 250.045 1.00 0.00 280 GLU F CA 1
ATOM 14246 C C . GLU F 1 280 ? 270.667 182.610 249.009 1.00 7.67 280 GLU F C 1
ATOM 14247 O O . GLU F 1 280 ? 271.899 182.639 249.086 1.00 21.51 280 GLU F O 1
ATOM 14253 N N . LEU F 1 281 ? 270.035 181.969 248.029 1.00 5.91 281 LEU F N 1
ATOM 14254 C CA . LEU F 1 281 ? 270.730 181.278 246.945 1.00 2.86 281 LEU F CA 1
ATOM 14255 C C . LEU F 1 281 ? 270.183 181.790 245.620 1.00 0.49 281 LEU F C 1
ATOM 14256 O O . LEU F 1 281 ? 269.046 181.480 245.254 1.00 14.00 281 LEU F O 1
ATOM 14261 N N . PHE F 1 282 ? 270.978 182.569 244.901 1.00 8.29 282 PHE F N 1
ATOM 14262 C CA . PHE F 1 282 ? 270.608 183.003 243.567 1.00 14.41 282 PHE F CA 1
ATOM 14263 C C . PHE F 1 282 ? 271.374 182.178 242.532 1.00 16.63 282 PHE F C 1
ATOM 14264 O O . PHE F 1 282 ? 272.006 181.171 242.865 1.00 18.44 282 PHE F O 1
ATOM 14272 N N . ALA F 1 283 ? 271.309 182.587 241.269 1.00 11.83 283 ALA F N 1
ATOM 14273 C CA . ALA F 1 283 ? 271.991 181.905 240.179 1.00 14.30 283 ALA F CA 1
ATOM 14274 C C . ALA F 1 283 ? 273.101 182.798 239.649 1.00 23.81 283 ALA F C 1
ATOM 14275 O O . ALA F 1 283 ? 272.856 183.959 239.306 1.00 26.34 283 ALA F O 1
ATOM 14277 N N . ASP F 1 284 ? 274.316 182.261 239.589 1.00 19.55 284 ASP F N 1
ATOM 14278 C CA . ASP F 1 284 ? 275.459 182.935 238.981 1.00 20.88 284 ASP F CA 1
ATOM 14279 C C . ASP F 1 284 ? 275.909 182.090 237.798 1.00 26.67 284 ASP F C 1
ATOM 14280 O O . ASP F 1 284 ? 276.570 181.063 237.978 1.00 26.74 284 ASP F O 1
ATOM 14285 N N . GLY F 1 285 ? 275.565 182.526 236.597 1.00 24.49 285 GLY F N 1
ATOM 14286 C CA . GLY F 1 285 ? 275.735 181.672 235.435 1.00 21.25 285 GLY F CA 1
ATOM 14287 C C . GLY F 1 285 ? 274.520 180.792 235.280 1.00 31.39 285 GLY F C 1
ATOM 14288 O O . GLY F 1 285 ? 273.393 181.283 235.193 1.00 37.54 285 GLY F O 1
ATOM 14289 N N . ASN F 1 286 ? 274.735 179.478 235.259 1.00 27.49 286 ASN F N 1
ATOM 14290 C CA . ASN F 1 286 ? 273.638 178.520 235.209 1.00 27.35 286 ASN F CA 1
ATOM 14291 C C . ASN F 1 286 ? 273.664 177.564 236.394 1.00 25.29 286 ASN F C 1
ATOM 14292 O O . ASN F 1 286 ? 273.090 176.475 236.320 1.00 33.07 286 ASN F O 1
ATOM 14297 N N . THR F 1 287 ? 274.318 177.946 237.485 1.00 20.40 287 THR F N 1
ATOM 14298 C CA . THR F 1 287 ? 274.432 177.106 238.665 1.00 19.69 287 THR F CA 1
ATOM 14299 C C . THR F 1 287 ? 273.991 177.873 239.904 1.00 18.17 287 THR F C 1
ATOM 14300 O O . THR F 1 287 ? 274.063 179.103 239.953 1.00 21.73 287 THR F O 1
ATOM 14304 N N . THR F 1 288 ? 273.526 177.130 240.904 1.00 10.76 288 THR F N 1
ATOM 14305 C CA . THR F 1 288 ? 273.049 177.718 242.149 1.00 14.03 288 THR F CA 1
ATOM 14306 C C . THR F 1 288 ? 274.219 177.927 243.100 1.00 17.39 288 THR F C 1
ATOM 14307 O O . THR F 1 288 ? 274.925 176.974 243.440 1.00 16.97 288 THR F O 1
ATOM 14311 N N . VAL F 1 289 ? 274.418 179.168 243.537 1.00 13.87 289 VAL F N 1
ATOM 14312 C CA . VAL F 1 289 ? 275.503 179.512 244.444 1.00 4.41 289 VAL F CA 1
ATOM 14313 C C . VAL F 1 289 ? 274.944 180.358 245.575 1.00 11.14 289 VAL F C 1
ATOM 14314 O O . VAL F 1 289 ? 273.886 180.979 245.447 1.00 23.97 289 VAL F O 1
ATOM 14318 N N . SER F 1 290 ? 275.671 180.386 246.687 1.00 6.59 290 SER F N 1
ATOM 14319 C CA . SER F 1 290 ? 275.239 181.154 247.843 1.00 0.00 290 SER F CA 1
ATOM 14320 C C . SER F 1 290 ? 275.378 182.646 247.579 1.00 0.88 290 SER F C 1
ATOM 14321 O O . SER F 1 290 ? 276.276 183.092 246.864 1.00 13.68 290 SER F O 1
ATOM 14324 N N . ASN F 1 291 ? 274.477 183.422 248.171 1.00 0.00 291 ASN F N 1
ATOM 14325 C CA . ASN F 1 291 ? 274.552 184.872 248.067 1.00 2.03 291 ASN F CA 1
ATOM 14326 C C . ASN F 1 291 ? 275.693 185.400 248.921 1.00 14.62 291 ASN F C 1
ATOM 14327 O O . ASN F 1 291 ? 275.828 185.031 250.090 1.00 20.78 291 ASN F O 1
ATOM 14332 N N . GLU F 1 292 ? 276.515 186.269 248.338 1.00 15.80 292 GLU F N 1
ATOM 14333 C CA . GLU F 1 292 ? 277.551 186.965 249.084 1.00 12.36 292 GLU F CA 1
ATOM 14334 C C . GLU F 1 292 ? 277.288 188.456 249.212 1.00 16.32 292 GLU F C 1
ATOM 14335 O O . GLU F 1 292 ? 277.973 189.123 249.993 1.00 15.74 292 GLU F O 1
ATOM 14341 N N . MET F 1 293 ? 276.317 188.992 248.471 1.00 19.09 293 MET F N 1
ATOM 14342 C CA . MET F 1 293 ? 275.954 190.400 248.534 1.00 14.50 293 MET F CA 1
ATOM 14343 C C . MET F 1 293 ? 274.754 190.639 249.440 1.00 15.83 293 MET F C 1
ATOM 14344 O O . MET F 1 293 ? 274.219 191.750 249.474 1.00 16.89 293 MET F O 1
ATOM 14349 N N . LYS F 1 294 ? 274.322 189.618 250.172 1.00 15.06 294 LYS F N 1
ATOM 14350 C CA . LYS F 1 294 ? 273.145 189.709 251.027 1.00 11.96 294 LYS F CA 1
ATOM 14351 C C . LYS F 1 294 ? 273.572 190.242 252.388 1.00 16.95 294 LYS F C 1
ATOM 14352 O O . LYS F 1 294 ? 274.369 189.610 253.088 1.00 23.89 294 LYS F O 1
ATOM 14358 N N . GLY F 1 295 ? 273.038 191.401 252.765 1.00 14.48 295 GLY F N 1
ATOM 14359 C CA . GLY F 1 295 ? 273.360 192.025 254.029 1.00 9.79 295 GLY F CA 1
ATOM 14360 C C . GLY F 1 295 ? 274.422 193.098 253.965 1.00 13.36 295 GLY F C 1
ATOM 14361 O O . GLY F 1 295 ? 274.720 193.709 254.996 1.00 19.98 295 GLY F O 1
ATOM 14362 N N . LYS F 1 296 ? 274.998 193.351 252.792 1.00 13.12 296 LYS F N 1
ATOM 14363 C CA . LYS F 1 296 ? 276.046 194.354 252.653 1.00 12.77 296 LYS F CA 1
ATOM 14364 C C . LYS F 1 296 ? 275.484 195.742 252.381 1.00 17.69 296 LYS F C 1
ATOM 14365 O O . LYS F 1 296 ? 276.018 196.734 252.885 1.00 25.10 296 LYS F O 1
ATOM 14371 N N . LEU F 1 297 ? 274.413 195.829 251.599 1.00 18.32 297 LEU F N 1
ATOM 14372 C CA . LEU F 1 297 ? 273.837 197.091 251.165 1.00 8.93 297 LEU F CA 1
ATOM 14373 C C . LEU F 1 297 ? 272.437 197.256 251.737 1.00 13.65 297 LEU F C 1
ATOM 14374 O O . LEU F 1 297 ? 271.758 196.282 252.067 1.00 20.54 297 LEU F O 1
ATOM 14379 N N . GLN F 1 298 ? 272.012 198.510 251.850 1.00 18.16 298 GLN F N 1
ATOM 14380 C CA . GLN F 1 298 ? 270.659 198.854 252.260 1.00 14.81 298 GLN F CA 1
ATOM 14381 C C . GLN F 1 298 ? 269.872 199.330 251.051 1.00 14.65 298 GLN F C 1
ATOM 14382 O O . GLN F 1 298 ? 270.341 200.182 250.293 1.00 17.89 298 GLN F O 1
ATOM 14388 N N . LEU F 1 299 ? 268.676 198.780 250.875 1.00 13.23 299 LEU F N 1
ATOM 14389 C CA . LEU F 1 299 ? 267.842 199.081 249.722 1.00 11.02 299 LEU F CA 1
ATOM 14390 C C . LEU F 1 299 ? 266.886 200.214 250.057 1.00 9.50 299 LEU F C 1
ATOM 14391 O O . LEU F 1 299 ? 266.190 200.166 251.076 1.00 11.58 299 LEU F O 1
ATOM 14396 N N . VAL F 1 300 ? 266.855 201.230 249.197 1.00 4.68 300 VAL F N 1
ATOM 14397 C CA . VAL F 1 300 ? 265.948 202.359 249.358 1.00 9.17 300 VAL F CA 1
ATOM 14398 C C . VAL F 1 300 ? 265.070 202.451 248.120 1.00 7.76 300 VAL F C 1
ATOM 14399 O O . VAL F 1 300 ? 265.444 203.084 247.129 1.00 12.79 300 VAL F O 1
ATOM 14403 N N . VAL F 1 301 ? 263.903 201.815 248.160 1.00 7.46 301 VAL F N 1
ATOM 14404 C CA . VAL F 1 301 ? 262.972 201.892 247.042 1.00 9.33 301 VAL F CA 1
ATOM 14405 C C . VAL F 1 301 ? 262.317 203.261 247.079 1.00 9.31 301 VAL F C 1
ATOM 14406 O O . VAL F 1 301 ? 261.345 203.477 247.810 1.00 14.24 301 VAL F O 1
ATOM 14410 N N . ALA F 1 302 ? 262.835 204.189 246.286 1.00 9.98 302 ALA F N 1
ATOM 14411 C CA . ALA F 1 302 ? 262.425 205.582 246.347 1.00 7.56 302 ALA F CA 1
ATOM 14412 C C . ALA F 1 302 ? 261.408 205.874 245.258 1.00 16.40 302 ALA F C 1
ATOM 14413 O O . ALA F 1 302 ? 261.698 205.709 244.070 1.00 24.45 302 ALA F O 1
ATOM 14415 N N . ASP F 1 303 ? 260.222 206.309 245.666 1.00 11.60 303 ASP F N 1
ATOM 14416 C CA . ASP F 1 303 ? 259.204 206.763 244.732 1.00 15.08 303 ASP F CA 1
ATOM 14417 C C . ASP F 1 303 ? 259.263 208.262 244.495 1.00 18.54 303 ASP F C 1
ATOM 14418 O O . ASP F 1 303 ? 258.360 208.808 243.854 1.00 17.65 303 ASP F O 1
ATOM 14423 N N . TYR F 1 304 ? 260.300 208.929 245.004 1.00 11.08 304 TYR F N 1
ATOM 14424 C CA . TYR F 1 304 ? 260.589 210.328 244.688 1.00 7.43 304 TYR F CA 1
ATOM 14425 C C . TYR F 1 304 ? 259.442 211.236 245.115 1.00 19.47 304 TYR F C 1
ATOM 14426 O O . TYR F 1 304 ? 259.021 212.123 244.371 1.00 28.83 304 TYR F O 1
ATOM 14435 N N . LEU F 1 305 ? 258.936 211.010 246.323 1.00 17.83 305 LEU F N 1
ATOM 14436 C CA . LEU F 1 305 ? 257.764 211.721 246.822 1.00 13.64 305 LEU F CA 1
ATOM 14437 C C . LEU F 1 305 ? 257.937 213.229 246.782 1.00 21.69 305 LEU F C 1
ATOM 14438 O O . LEU F 1 305 ? 257.104 213.938 246.219 1.00 30.43 305 LEU F O 1
ATOM 14443 N N . MET G 1 1 ? 207.968 128.928 254.529 1.00 55.16 1 MET G N 1
ATOM 14444 C CA . MET G 1 1 ? 207.808 130.366 254.355 1.00 59.09 1 MET G CA 1
ATOM 14445 C C . MET G 1 1 ? 206.445 130.827 254.856 1.00 57.37 1 MET G C 1
ATOM 14446 O O . MET G 1 1 ? 205.436 130.168 254.622 1.00 58.73 1 MET G O 1
ATOM 14451 N N . ILE G 1 2 ? 206.423 131.956 255.556 1.00 49.15 2 ILE G N 1
ATOM 14452 C CA . ILE G 1 2 ? 205.188 132.580 256.013 1.00 47.26 2 ILE G CA 1
ATOM 14453 C C . ILE G 1 2 ? 204.889 133.726 255.055 1.00 50.53 2 ILE G C 1
ATOM 14454 O O . ILE G 1 2 ? 205.627 134.712 254.995 1.00 50.85 2 ILE G O 1
ATOM 14459 N N . VAL G 1 3 ? 203.795 133.598 254.303 1.00 49.17 3 VAL G N 1
ATOM 14460 C CA . VAL G 1 3 ? 203.475 134.572 253.266 1.00 45.38 3 VAL G CA 1
ATOM 14461 C C . VAL G 1 3 ? 203.053 135.880 253.915 1.00 48.18 3 VAL G C 1
ATOM 14462 O O . VAL G 1 3 ? 202.150 135.908 254.759 1.00 54.08 3 VAL G O 1
ATOM 14466 N N . THR G 1 4 ? 203.701 136.974 253.521 1.00 41.42 4 THR G N 1
ATOM 14467 C CA . THR G 1 4 ? 203.353 138.280 254.045 1.00 43.76 4 THR G CA 1
ATOM 14468 C C . THR G 1 4 ? 203.239 139.296 252.913 1.00 46.15 4 THR G C 1
ATOM 14469 O O . THR G 1 4 ? 203.993 139.222 251.937 1.00 46.30 4 THR G O 1
ATOM 14473 N N . PRO G 1 5 ? 202.306 140.240 253.004 1.00 39.77 5 PRO G N 1
ATOM 14474 C CA . PRO G 1 5 ? 202.122 141.206 251.918 1.00 36.90 5 PRO G CA 1
ATOM 14475 C C . PRO G 1 5 ? 203.231 142.245 251.885 1.00 38.68 5 PRO G C 1
ATOM 14476 O O . PRO G 1 5 ? 204.059 142.349 252.791 1.00 39.86 5 PRO G O 1
ATOM 14480 N N . ALA G 1 6 ? 203.234 143.025 250.802 1.00 35.35 6 ALA G N 1
ATOM 14481 C CA . ALA G 1 6 ? 204.266 144.040 250.620 1.00 33.11 6 ALA G CA 1
ATOM 14482 C C . ALA G 1 6 ? 204.133 145.166 251.637 1.00 36.22 6 ALA G C 1
ATOM 14483 O O . ALA G 1 6 ? 205.139 145.730 252.083 1.00 35.16 6 ALA G O 1
ATOM 14485 N N . SER G 1 7 ? 202.899 145.510 252.014 1.00 40.27 7 SER G N 1
ATOM 14486 C CA . SER G 1 7 ? 202.690 146.622 252.936 1.00 38.24 7 SER G CA 1
ATOM 14487 C C . SER G 1 7 ? 203.343 146.356 254.284 1.00 35.81 7 SER G C 1
ATOM 14488 O O . SER G 1 7 ? 204.000 147.238 254.848 1.00 32.87 7 SER G O 1
ATOM 14491 N N . ILE G 1 8 ? 203.170 145.149 254.821 1.00 34.78 8 ILE G N 1
ATOM 14492 C CA . ILE G 1 8 ? 203.843 144.802 256.067 1.00 33.22 8 ILE G CA 1
ATOM 14493 C C . ILE G 1 8 ? 205.338 144.625 255.849 1.00 33.10 8 ILE G C 1
ATOM 14494 O O . ILE G 1 8 ? 206.145 145.100 256.655 1.00 38.13 8 ILE G O 1
ATOM 14499 N N . LYS G 1 9 ? 205.736 143.967 254.764 1.00 31.68 9 LYS G N 1
ATOM 14500 C CA . LYS G 1 9 ? 207.141 143.675 254.515 1.00 33.85 9 LYS G CA 1
ATOM 14501 C C . LYS G 1 9 ? 207.975 144.923 254.261 1.00 33.68 9 LYS G C 1
ATOM 14502 O O . LYS G 1 9 ? 209.205 144.844 254.320 1.00 32.04 9 LYS G O 1
ATOM 14508 N N . ALA G 1 10 ? 207.347 146.062 253.977 1.00 33.18 10 ALA G N 1
ATOM 14509 C CA . ALA G 1 10 ? 208.064 147.314 253.784 1.00 31.06 10 ALA G CA 1
ATOM 14510 C C . ALA G 1 10 ? 208.265 148.093 255.075 1.00 31.48 10 ALA G C 1
ATOM 14511 O O . ALA G 1 10 ? 208.946 149.123 255.057 1.00 29.18 10 ALA G O 1
ATOM 14513 N N . LEU G 1 11 ? 207.689 147.642 256.188 1.00 29.37 11 LEU G N 1
ATOM 14514 C CA . LEU G 1 11 ? 207.892 148.281 257.480 1.00 25.45 11 LEU G CA 1
ATOM 14515 C C . LEU G 1 11 ? 209.049 147.683 258.264 1.00 25.40 11 LEU G C 1
ATOM 14516 O O . LEU G 1 11 ? 209.428 148.240 259.299 1.00 27.71 11 LEU G O 1
ATOM 14521 N N . MET G 1 12 ? 209.613 146.570 257.803 1.00 24.92 12 MET G N 1
ATOM 14522 C CA . MET G 1 12 ? 210.764 145.952 258.460 1.00 26.75 12 MET G CA 1
ATOM 14523 C C . MET G 1 12 ? 212.045 146.610 257.949 1.00 30.02 12 MET G C 1
ATOM 14524 O O . MET G 1 12 ? 212.817 146.049 257.173 1.00 31.64 12 MET G O 1
ATOM 14529 N N . THR G 1 13 ? 212.245 147.845 258.400 1.00 23.78 13 THR G N 1
ATOM 14530 C CA . THR G 1 13 ? 213.396 148.645 258.017 1.00 15.31 13 THR G CA 1
ATOM 14531 C C . THR G 1 13 ? 213.725 149.597 259.155 1.00 21.04 13 THR G C 1
ATOM 14532 O O . THR G 1 13 ? 212.830 150.195 259.758 1.00 31.80 13 THR G O 1
ATOM 14536 N N . SER G 1 14 ? 215.013 149.728 259.450 1.00 18.74 14 SER G N 1
ATOM 14537 C CA . SER G 1 14 ? 215.484 150.572 260.539 1.00 21.76 14 SER G CA 1
ATOM 14538 C C . SER G 1 14 ? 215.795 151.959 259.997 1.00 24.24 14 SER G C 1
ATOM 14539 O O . SER G 1 14 ? 216.568 152.099 259.045 1.00 23.38 14 SER G O 1
ATOM 14542 N N . TRP G 1 15 ? 215.192 152.978 260.602 1.00 20.82 15 TRP G N 1
ATOM 14543 C CA . TRP G 1 15 ? 215.434 154.354 260.192 1.00 14.07 15 TRP G CA 1
ATOM 14544 C C . TRP G 1 15 ? 216.734 154.854 260.804 1.00 17.98 15 TRP G C 1
ATOM 14545 O O . TRP G 1 15 ? 216.865 154.923 262.029 1.00 25.89 15 TRP G O 1
ATOM 14556 N N . ARG G 1 16 ? 217.691 155.210 259.954 1.00 15.53 16 ARG G N 1
ATOM 14557 C CA . ARG G 1 16 ? 218.982 155.720 260.390 1.00 19.51 16 ARG G CA 1
ATOM 14558 C C . ARG G 1 16 ? 219.131 157.166 259.944 1.00 21.60 16 ARG G C 1
ATOM 14559 O O . ARG G 1 16 ? 218.999 157.470 258.754 1.00 24.39 16 ARG G O 1
ATOM 14567 N N . LYS G 1 17 ? 219.385 158.053 260.898 1.00 20.18 17 LYS G N 1
ATOM 14568 C CA . LYS G 1 17 ? 219.636 159.462 260.601 1.00 25.10 17 LYS G CA 1
ATOM 14569 C C . LYS G 1 17 ? 221.132 159.771 260.661 1.00 27.20 17 LYS G C 1
ATOM 14570 O O . LYS G 1 17 ? 221.600 160.576 261.463 1.00 25.45 17 LYS G O 1
ATOM 14576 N N . ASP G 1 18 ? 221.892 159.121 259.777 1.00 30.22 18 ASP G N 1
ATOM 14577 C CA . ASP G 1 18 ? 223.330 159.333 259.702 1.00 25.07 18 ASP G CA 1
ATOM 14578 C C . ASP G 1 18 ? 223.756 160.233 258.554 1.00 28.55 18 ASP G C 1
ATOM 14579 O O . ASP G 1 18 ? 224.878 160.745 258.579 1.00 26.44 18 ASP G O 1
ATOM 14584 N N . PHE G 1 19 ? 222.902 160.430 257.556 1.00 31.75 19 PHE G N 1
ATOM 14585 C CA . PHE G 1 19 ? 223.157 161.362 256.470 1.00 18.72 19 PHE G CA 1
ATOM 14586 C C . PHE G 1 19 ? 222.681 162.769 256.787 1.00 23.39 19 PHE G C 1
ATOM 14587 O O . PHE G 1 19 ? 222.839 163.661 255.950 1.00 31.85 19 PHE G O 1
ATOM 14595 N N . GLN G 1 20 ? 222.102 162.982 257.967 1.00 25.39 20 GLN G N 1
ATOM 14596 C CA . GLN G 1 20 ? 221.449 164.246 258.277 1.00 26.54 20 GLN G CA 1
ATOM 14597 C C . GLN G 1 20 ? 222.438 165.400 258.212 1.00 33.09 20 GLN G C 1
ATOM 14598 O O . GLN G 1 20 ? 223.597 165.275 258.613 1.00 31.73 20 GLN G O 1
ATOM 14604 N N . GLY G 1 21 ? 221.968 166.533 257.690 1.00 32.02 21 GLY G N 1
ATOM 14605 C CA . GLY G 1 21 ? 222.769 167.712 257.495 1.00 35.02 21 GLY G CA 1
ATOM 14606 C C . GLY G 1 21 ? 223.301 167.867 256.085 1.00 38.49 21 GLY G C 1
ATOM 14607 O O . GLY G 1 21 ? 223.639 168.984 255.680 1.00 37.12 21 GLY G O 1
ATOM 14608 N N . GLY G 1 22 ? 223.368 166.774 255.328 1.00 32.28 22 GLY G N 1
ATOM 14609 C CA . GLY G 1 22 ? 223.823 166.858 253.952 1.00 27.54 22 GLY G CA 1
ATOM 14610 C C . GLY G 1 22 ? 225.279 167.272 253.853 1.00 30.51 22 GLY G C 1
ATOM 14611 O O . GLY G 1 22 ? 226.128 166.878 254.660 1.00 27.81 22 GLY G O 1
ATOM 14612 N N . LEU G 1 23 ? 225.570 168.076 252.836 1.00 20.34 23 LEU G N 1
ATOM 14613 C CA . LEU G 1 23 ? 226.917 168.543 252.559 1.00 10.40 23 LEU G CA 1
ATOM 14614 C C . LEU G 1 23 ? 227.114 169.939 253.128 1.00 19.67 23 LEU G C 1
ATOM 14615 O O . LEU G 1 23 ? 226.263 170.815 252.960 1.00 28.05 23 LEU G O 1
ATOM 14620 N N . GLU G 1 24 ? 228.239 170.141 253.805 1.00 24.81 24 GLU G N 1
ATOM 14621 C CA . GLU G 1 24 ? 228.485 171.404 254.478 1.00 23.65 24 GLU G CA 1
ATOM 14622 C C . GLU G 1 24 ? 228.674 172.530 253.468 1.00 19.80 24 GLU G C 1
ATOM 14623 O O . GLU G 1 24 ? 229.138 172.324 252.346 1.00 22.36 24 GLU G O 1
ATOM 14629 N N . ASP G 1 25 ? 228.303 173.736 253.885 1.00 11.95 25 ASP G N 1
ATOM 14630 C CA . ASP G 1 25 ? 228.518 174.915 253.066 1.00 8.74 25 ASP G CA 1
ATOM 14631 C C . ASP G 1 25 ? 229.976 175.357 253.155 1.00 16.83 25 ASP G C 1
ATOM 14632 O O . ASP G 1 25 ? 230.728 174.942 254.040 1.00 24.17 25 ASP G O 1
ATOM 14637 N N . ALA G 1 26 ? 230.374 176.208 252.224 1.00 14.66 26 ALA G N 1
ATOM 14638 C CA . ALA G 1 26 ? 231.750 176.668 252.182 1.00 14.61 26 ALA G CA 1
ATOM 14639 C C . ALA G 1 26 ? 232.045 177.603 253.353 1.00 16.72 26 ALA G C 1
ATOM 14640 O O . ALA G 1 26 ? 231.140 178.254 253.878 1.00 10.34 26 ALA G O 1
ATOM 14642 N N . PRO G 1 27 ? 233.298 177.663 253.800 1.00 16.65 27 PRO G N 1
ATOM 14643 C CA . PRO G 1 27 ? 233.660 178.631 254.839 1.00 13.71 27 PRO G CA 1
ATOM 14644 C C . PRO G 1 27 ? 233.534 180.059 254.332 1.00 14.02 27 PRO G C 1
ATOM 14645 O O . PRO G 1 27 ? 233.739 180.342 253.151 1.00 19.25 27 PRO G O 1
ATOM 14649 N N . SER G 1 28 ? 233.202 180.966 255.247 1.00 11.12 28 SER G N 1
ATOM 14650 C CA . SER G 1 28 ? 233.012 182.368 254.906 1.00 9.26 28 SER G CA 1
ATOM 14651 C C . SER G 1 28 ? 234.274 183.161 255.206 1.00 20.46 28 SER G C 1
ATOM 14652 O O . SER G 1 28 ? 234.794 183.122 256.323 1.00 28.84 28 SER G O 1
ATOM 14655 N N . GLN G 1 29 ? 234.764 183.884 254.201 1.00 11.74 29 GLN G N 1
ATOM 14656 C CA . GLN G 1 29 ? 235.971 184.679 254.377 1.00 5.75 29 GLN G CA 1
ATOM 14657 C C . GLN G 1 29 ? 235.875 186.031 253.689 1.00 11.37 29 GLN G C 1
ATOM 14658 O O . GLN G 1 29 ? 236.823 186.454 253.022 1.00 17.64 29 GLN G O 1
ATOM 14664 N N . TYR G 1 30 ? 234.741 186.714 253.826 1.00 16.37 30 TYR G N 1
ATOM 14665 C CA . TYR G 1 30 ? 234.607 188.055 253.278 1.00 10.40 30 TYR G CA 1
ATOM 14666 C C . TYR G 1 30 ? 235.095 189.138 254.224 1.00 12.44 30 TYR G C 1
ATOM 14667 O O . TYR G 1 30 ? 235.280 190.277 253.788 1.00 19.12 30 TYR G O 1
ATOM 14676 N N . ASN G 1 31 ? 235.307 188.819 255.499 1.00 11.22 31 ASN G N 1
ATOM 14677 C CA . ASN G 1 31 ? 235.812 189.806 256.442 1.00 12.07 31 ASN G CA 1
ATOM 14678 C C . ASN G 1 31 ? 237.252 190.206 256.162 1.00 19.87 31 ASN G C 1
ATOM 14679 O O . ASN G 1 31 ? 237.692 191.248 256.657 1.00 22.71 31 ASN G O 1
ATOM 14684 N N . LYS G 1 32 ? 237.992 189.411 255.395 1.00 16.70 32 LYS G N 1
ATOM 14685 C CA . LYS G 1 32 ? 239.360 189.743 255.031 1.00 14.22 32 LYS G CA 1
ATOM 14686 C C . LYS G 1 32 ? 239.442 190.712 253.863 1.00 15.24 32 LYS G C 1
ATOM 14687 O O . LYS G 1 32 ? 240.536 191.188 253.550 1.00 17.40 32 LYS G O 1
ATOM 14693 N N . ILE G 1 33 ? 238.319 191.014 253.216 1.00 9.72 33 ILE G N 1
ATOM 14694 C CA . ILE G 1 33 ? 238.324 191.819 251.999 1.00 7.58 33 ILE G CA 1
ATOM 14695 C C . ILE G 1 33 ? 237.459 193.065 252.096 1.00 16.88 33 ILE G C 1
ATOM 14696 O O . ILE G 1 33 ? 237.740 194.060 251.404 1.00 24.26 33 ILE G O 1
ATOM 14701 N N . ALA G 1 34 ? 236.436 193.103 252.943 1.00 5.72 34 ALA G N 1
ATOM 14702 C CA . ALA G 1 34 ? 235.471 194.190 252.957 1.00 2.19 34 ALA G CA 1
ATOM 14703 C C . ALA G 1 34 ? 235.398 194.828 254.336 1.00 11.14 34 ALA G C 1
ATOM 14704 O O . ALA G 1 34 ? 235.762 194.221 255.344 1.00 17.62 34 ALA G O 1
ATOM 14706 N N . MET G 1 35 ? 234.924 196.070 254.367 1.00 8.56 35 MET G N 1
ATOM 14707 C CA . MET G 1 35 ? 234.713 196.812 255.608 1.00 9.16 35 MET G CA 1
ATOM 14708 C C . MET G 1 35 ? 233.211 196.864 255.860 1.00 12.08 35 MET G C 1
ATOM 14709 O O . MET G 1 35 ? 232.437 197.226 254.972 1.00 18.37 35 MET G O 1
ATOM 14714 N N . VAL G 1 36 ? 232.799 196.483 257.068 1.00 10.54 36 VAL G N 1
ATOM 14715 C CA . VAL G 1 36 ? 231.379 196.457 257.396 1.00 13.60 36 VAL G CA 1
ATOM 14716 C C . VAL G 1 36 ? 230.975 197.798 257.988 1.00 19.71 36 VAL G C 1
ATOM 14717 O O . VAL G 1 36 ? 231.536 198.244 258.996 1.00 24.34 36 VAL G O 1
ATOM 14721 N N . VAL G 1 37 ? 229.993 198.446 257.368 1.00 10.22 37 VAL G N 1
ATOM 14722 C CA . VAL G 1 37 ? 229.483 199.735 257.817 1.00 11.07 37 VAL G CA 1
ATOM 14723 C C . VAL G 1 37 ? 227.961 199.682 257.818 1.00 15.63 37 VAL G C 1
ATOM 14724 O O . VAL G 1 37 ? 227.347 199.239 256.844 1.00 16.29 37 VAL G O 1
ATOM 14728 N N . ASN G 1 38 ? 227.353 200.135 258.910 1.00 15.04 38 ASN G N 1
ATOM 14729 C CA . ASN G 1 38 ? 225.912 200.056 259.079 1.00 10.46 38 ASN G CA 1
ATOM 14730 C C . ASN G 1 38 ? 225.212 201.135 258.257 1.00 16.80 38 ASN G C 1
ATOM 14731 O O . ASN G 1 38 ? 225.843 201.983 257.626 1.00 21.58 38 ASN G O 1
ATOM 14736 N N . SER G 1 39 ? 223.882 201.094 258.257 1.00 11.42 39 SER G N 1
ATOM 14737 C CA . SER G 1 39 ? 223.066 202.076 257.559 1.00 14.11 39 SER G CA 1
ATOM 14738 C C . SER G 1 39 ? 221.785 202.298 258.348 1.00 17.27 39 SER G C 1
ATOM 14739 O O . SER G 1 39 ? 221.350 201.439 259.118 1.00 21.12 39 SER G O 1
ATOM 14742 N N . SER G 1 40 ? 221.183 203.471 258.162 1.00 11.39 40 SER G N 1
ATOM 14743 C CA . SER G 1 40 ? 219.951 203.792 258.871 1.00 12.16 40 SER G CA 1
ATOM 14744 C C . SER G 1 40 ? 218.803 204.076 257.912 1.00 11.50 40 SER G C 1
ATOM 14745 O O . SER G 1 40 ? 217.724 203.493 258.036 1.00 17.44 40 SER G O 1
ATOM 14748 N N . THR G 1 41 ? 219.016 204.984 256.966 1.00 8.99 41 THR G N 1
ATOM 14749 C CA . THR G 1 41 ? 217.998 205.310 255.975 1.00 11.45 41 THR G CA 1
ATOM 14750 C C . THR G 1 41 ? 218.246 204.586 254.659 1.00 11.25 41 THR G C 1
ATOM 14751 O O . THR G 1 41 ? 219.009 203.619 254.603 1.00 21.21 41 THR G O 1
ATOM 14755 N N . ARG G 1 42 ? 217.583 205.049 253.603 1.00 2.82 42 ARG G N 1
ATOM 14756 C CA . ARG G 1 42 ? 217.549 204.386 252.309 1.00 0.00 42 ARG G CA 1
ATOM 14757 C C . ARG G 1 42 ? 218.916 204.154 251.675 1.00 6.45 42 ARG G C 1
ATOM 14758 O O . ARG G 1 42 ? 219.047 203.227 250.870 1.00 9.32 42 ARG G O 1
ATOM 14766 N N . SER G 1 43 ? 219.930 204.954 252.001 1.00 13.98 43 SER G N 1
ATOM 14767 C CA . SER G 1 43 ? 221.255 204.761 251.423 1.00 4.22 43 SER G CA 1
ATOM 14768 C C . SER G 1 43 ? 222.290 205.471 252.283 1.00 6.23 43 SER G C 1
ATOM 14769 O O . SER G 1 43 ? 221.958 206.147 253.257 1.00 12.37 43 SER G O 1
ATOM 14772 N N . ASN G 1 44 ? 223.559 205.301 251.907 1.00 9.32 44 ASN G N 1
ATOM 14773 C CA . ASN G 1 44 ? 224.687 205.975 252.542 1.00 9.81 44 ASN G CA 1
ATOM 14774 C C . ASN G 1 44 ? 225.456 206.754 251.489 1.00 6.79 44 ASN G C 1
ATOM 14775 O O . ASN G 1 44 ? 225.635 206.269 250.370 1.00 8.89 44 ASN G O 1
ATOM 14780 N N . THR G 1 45 ? 225.919 207.947 251.844 1.00 5.23 45 THR G N 1
ATOM 14781 C CA . THR G 1 45 ? 226.711 208.780 250.949 1.00 3.55 45 THR G CA 1
ATOM 14782 C C . THR G 1 45 ? 228.051 209.094 251.600 1.00 6.71 45 THR G C 1
ATOM 14783 O O . THR G 1 45 ? 228.102 209.440 252.783 1.00 17.40 45 THR G O 1
ATOM 14787 N N . TYR G 1 46 ? 229.130 208.959 250.832 1.00 0.93 46 TYR G N 1
ATOM 14788 C CA . TYR G 1 46 ? 230.488 209.166 251.318 1.00 10.60 46 TYR G CA 1
ATOM 14789 C C . TYR G 1 46 ? 231.163 210.261 250.504 1.00 15.87 46 TYR G C 1
ATOM 14790 O O . TYR G 1 46 ? 230.890 210.412 249.311 1.00 17.91 46 TYR G O 1
ATOM 14799 N N . GLY G 1 47 ? 232.044 211.017 251.143 1.00 12.89 47 GLY G N 1
ATOM 14800 C CA . GLY G 1 47 ? 232.757 212.084 250.462 1.00 11.79 47 GLY G CA 1
ATOM 14801 C C . GLY G 1 47 ? 234.081 212.385 251.130 1.00 13.40 47 GLY G C 1
ATOM 14802 O O . GLY G 1 47 ? 234.246 212.210 252.337 1.00 27.40 47 GLY G O 1
ATOM 14803 N N . TRP G 1 48 ? 235.034 212.846 250.317 1.00 5.44 48 TRP G N 1
ATOM 14804 C CA . TRP G 1 48 ? 236.340 213.262 250.814 1.00 6.76 48 TRP G CA 1
ATOM 14805 C C . TRP G 1 48 ? 236.755 214.552 250.119 1.00 13.06 48 TRP G C 1
ATOM 14806 O O . TRP G 1 48 ? 235.924 215.187 249.466 1.00 26.06 48 TRP G O 1
ATOM 14817 N N . LEU G 1 49 ? 238.022 214.961 250.241 1.00 5.03 49 LEU G N 1
ATOM 14818 C CA . LEU G 1 49 ? 238.381 216.303 249.796 1.00 8.23 49 LEU G CA 1
ATOM 14819 C C . LEU G 1 49 ? 239.574 216.358 248.842 1.00 14.50 49 LEU G C 1
ATOM 14820 O O . LEU G 1 49 ? 239.700 217.332 248.096 1.00 22.48 49 LEU G O 1
ATOM 14825 N N . GLY G 1 50 ? 240.439 215.362 248.809 1.00 8.09 50 GLY G N 1
ATOM 14826 C CA . GLY G 1 50 ? 241.594 215.486 247.942 1.00 6.48 50 GLY G CA 1
ATOM 14827 C C . GLY G 1 50 ? 242.778 216.122 248.651 1.00 12.32 50 GLY G C 1
ATOM 14828 O O . GLY G 1 50 ? 242.877 216.117 249.879 1.00 24.20 50 GLY G O 1
ATOM 14829 N N . LYS G 1 51 ? 243.687 216.687 247.857 1.00 0.62 51 LYS G N 1
ATOM 14830 C CA . LYS G 1 51 ? 244.998 217.077 248.354 1.00 1.88 51 LYS G CA 1
ATOM 14831 C C . LYS G 1 51 ? 245.315 218.522 247.994 1.00 11.95 51 LYS G C 1
ATOM 14832 O O . LYS G 1 51 ? 244.818 219.066 247.009 1.00 19.37 51 LYS G O 1
ATOM 14838 N N . PHE G 1 52 ? 246.150 219.140 248.823 1.00 16.84 52 PHE G N 1
ATOM 14839 C CA . PHE G 1 52 ? 246.601 220.500 248.585 1.00 3.42 52 PHE G CA 1
ATOM 14840 C C . PHE G 1 52 ? 247.550 220.536 247.388 1.00 8.61 52 PHE G C 1
ATOM 14841 O O . PHE G 1 52 ? 248.295 219.584 247.153 1.00 27.54 52 PHE G O 1
ATOM 14849 N N . PRO G 1 53 ? 247.548 221.622 246.617 1.00 3.04 53 PRO G N 1
ATOM 14850 C CA . PRO G 1 53 ? 248.497 221.736 245.503 1.00 7.11 53 PRO G CA 1
ATOM 14851 C C . PRO G 1 53 ? 249.932 221.798 246.001 1.00 6.21 53 PRO G C 1
ATOM 14852 O O . PRO G 1 53 ? 250.218 222.218 247.122 1.00 19.80 53 PRO G O 1
ATOM 14856 N N . THR G 1 54 ? 250.849 221.358 245.144 1.00 8.78 54 THR G N 1
ATOM 14857 C CA . THR G 1 54 ? 252.263 221.316 245.485 1.00 16.46 54 THR G CA 1
ATOM 14858 C C . THR G 1 54 ? 252.852 222.717 245.479 1.00 11.68 54 THR G C 1
ATOM 14859 O O . THR G 1 54 ? 252.507 223.546 244.635 1.00 13.54 54 THR G O 1
ATOM 14863 N N . LEU G 1 55 ? 253.746 222.971 246.430 1.00 2.97 55 LEU G N 1
ATOM 14864 C CA . LEU G 1 55 ? 254.410 224.262 246.514 1.00 0.86 55 LEU G CA 1
ATOM 14865 C C . LEU G 1 55 ? 255.325 224.458 245.314 1.00 9.59 55 LEU G C 1
ATOM 14866 O O . LEU G 1 55 ? 256.005 223.527 244.879 1.00 17.73 55 LEU G O 1
ATOM 14871 N N . LYS G 1 56 ? 255.336 225.673 244.776 1.00 13.51 56 LYS G N 1
ATOM 14872 C CA . LYS G 1 56 ? 256.139 226.005 243.610 1.00 10.89 56 LYS G CA 1
ATOM 14873 C C . LYS G 1 56 ? 256.852 227.329 243.841 1.00 19.49 56 LYS G C 1
ATOM 14874 O O . LYS G 1 56 ? 256.488 228.108 244.724 1.00 24.63 56 LYS G O 1
ATOM 14880 N N . GLU G 1 57 ? 257.878 227.572 243.029 1.00 14.45 57 GLU G N 1
ATOM 14881 C CA . GLU G 1 57 ? 258.718 228.752 243.185 1.00 3.51 57 GLU G CA 1
ATOM 14882 C C . GLU G 1 57 ? 257.896 230.030 243.087 1.00 14.08 57 GLU G C 1
ATOM 14883 O O . GLU G 1 57 ? 257.025 230.163 242.225 1.00 24.38 57 GLU G O 1
ATOM 14889 N N . TRP G 1 58 ? 258.192 230.979 243.969 1.00 10.29 58 TRP G N 1
ATOM 14890 C CA . TRP G 1 58 ? 257.444 232.225 244.085 1.00 10.64 58 TRP G CA 1
ATOM 14891 C C . TRP G 1 58 ? 258.185 233.324 243.336 1.00 17.26 58 TRP G C 1
ATOM 14892 O O . TRP G 1 58 ? 259.330 233.642 243.671 1.00 22.78 58 TRP G O 1
ATOM 14903 N N . VAL G 1 59 ? 257.533 233.910 242.334 1.00 14.83 59 VAL G N 1
ATOM 14904 C CA . VAL G 1 59 ? 258.143 234.929 241.483 1.00 17.06 59 VAL G CA 1
ATOM 14905 C C . VAL G 1 59 ? 257.466 236.285 241.666 1.00 20.09 59 VAL G C 1
ATOM 14906 O O . VAL G 1 59 ? 258.094 237.246 242.111 1.00 22.63 59 VAL G O 1
ATOM 14910 N N . GLY G 1 60 ? 256.184 236.380 241.329 1.00 14.10 60 GLY G N 1
ATOM 14911 C CA . GLY G 1 60 ? 255.483 237.645 241.413 1.00 9.19 60 GLY G CA 1
ATOM 14912 C C . GLY G 1 60 ? 254.558 237.719 242.606 1.00 13.33 60 GLY G C 1
ATOM 14913 O O . GLY G 1 60 ? 254.999 237.997 243.723 1.00 15.80 60 GLY G O 1
ATOM 14914 N N . LYS G 1 61 ? 253.269 237.484 242.378 1.00 11.12 61 LYS G N 1
ATOM 14915 C CA . LYS G 1 61 ? 252.281 237.389 243.439 1.00 10.37 61 LYS G CA 1
ATOM 14916 C C . LYS G 1 61 ? 251.603 236.026 243.377 1.00 10.08 61 LYS G C 1
ATOM 14917 O O . LYS G 1 61 ? 251.610 235.356 242.342 1.00 9.66 61 LYS G O 1
ATOM 14923 N N . ARG G 1 62 ? 251.018 235.622 244.502 1.00 5.47 62 ARG G N 1
ATOM 14924 C CA . ARG G 1 62 ? 250.458 234.282 244.615 1.00 0.64 62 ARG G CA 1
ATOM 14925 C C . ARG G 1 62 ? 249.373 234.055 243.573 1.00 13.87 62 ARG G C 1
ATOM 14926 O O . ARG G 1 62 ? 248.557 234.937 243.299 1.00 21.04 62 ARG G O 1
ATOM 14934 N N . THR G 1 63 ? 249.369 232.861 242.991 1.00 15.44 63 THR G N 1
ATOM 14935 C CA . THR G 1 63 ? 248.332 232.439 242.059 1.00 11.66 63 THR G CA 1
ATOM 14936 C C . THR G 1 63 ? 247.356 231.558 242.825 1.00 12.46 63 THR G C 1
ATOM 14937 O O . THR G 1 63 ? 247.734 230.498 243.331 1.00 19.12 63 THR G O 1
ATOM 14941 N N . ILE G 1 64 ? 246.104 232.005 242.918 1.00 13.43 64 ILE G N 1
ATOM 14942 C CA . ILE G 1 64 ? 245.107 231.267 243.679 1.00 13.79 64 ILE G CA 1
ATOM 14943 C C . ILE G 1 64 ? 244.638 230.065 242.876 1.00 18.75 64 ILE G C 1
ATOM 14944 O O . ILE G 1 64 ? 244.273 230.183 241.699 1.00 19.11 64 ILE G O 1
ATOM 14949 N N . GLN G 1 65 ? 244.649 228.900 243.510 1.00 11.09 65 GLN G N 1
ATOM 14950 C CA . GLN G 1 65 ? 244.346 227.636 242.861 1.00 10.54 65 GLN G CA 1
ATOM 14951 C C . GLN G 1 65 ? 243.071 227.035 243.441 1.00 11.01 65 GLN G C 1
ATOM 14952 O O . GLN G 1 65 ? 242.384 227.643 244.265 1.00 14.84 65 GLN G O 1
ATOM 14958 N N . GLN G 1 66 ? 242.755 225.821 242.998 1.00 8.65 66 GLN G N 1
ATOM 14959 C CA . GLN G 1 66 ? 241.500 225.168 243.330 1.00 7.96 66 GLN G CA 1
ATOM 14960 C C . GLN G 1 66 ? 241.749 223.752 243.823 1.00 10.56 66 GLN G C 1
ATOM 14961 O O . GLN G 1 66 ? 242.792 223.151 243.561 1.00 25.63 66 GLN G O 1
ATOM 14967 N N . MET G 1 67 ? 240.762 223.226 244.544 1.00 7.72 67 MET G N 1
ATOM 14968 C CA . MET G 1 67 ? 240.744 221.832 244.963 1.00 9.65 67 MET G CA 1
ATOM 14969 C C . MET G 1 67 ? 239.525 221.153 244.355 1.00 16.95 67 MET G C 1
ATOM 14970 O O . MET G 1 67 ? 238.885 221.714 243.463 1.00 28.08 67 MET G O 1
ATOM 14975 N N . GLU G 1 68 ? 239.209 219.943 244.804 1.00 10.03 68 GLU G N 1
ATOM 14976 C CA . GLU G 1 68 ? 238.010 219.258 244.348 1.00 8.53 68 GLU G CA 1
ATOM 14977 C C . GLU G 1 68 ? 237.420 218.474 245.506 1.00 7.73 68 GLU G C 1
ATOM 14978 O O . GLU G 1 68 ? 237.939 218.498 246.621 1.00 12.23 68 GLU G O 1
ATOM 14984 N N . ALA G 1 69 ? 236.298 217.815 245.243 1.00 8.55 69 ALA G N 1
ATOM 14985 C CA . ALA G 1 69 ? 235.692 216.906 246.200 1.00 10.67 69 ALA G CA 1
ATOM 14986 C C . ALA G 1 69 ? 234.943 215.831 245.434 1.00 17.05 69 ALA G C 1
ATOM 14987 O O . ALA G 1 69 ? 234.536 216.041 244.289 1.00 24.37 69 ALA G O 1
ATOM 14989 N N . HIS G 1 70 ? 234.760 214.678 246.065 1.00 2.72 70 HIS G N 1
ATOM 14990 C CA . HIS G 1 70 ? 234.094 213.562 245.416 1.00 5.96 70 HIS G CA 1
ATOM 14991 C C . HIS G 1 70 ? 232.977 213.020 246.294 1.00 13.71 70 HIS G C 1
ATOM 14992 O O . HIS G 1 70 ? 232.886 213.318 247.485 1.00 21.90 70 HIS G O 1
ATOM 14999 N N . GLY G 1 71 ? 232.119 212.215 245.675 1.00 6.53 71 GLY G N 1
ATOM 15000 C CA . GLY G 1 71 ? 230.994 211.623 246.370 1.00 3.82 71 GLY G CA 1
ATOM 15001 C C . GLY G 1 71 ? 230.631 210.292 245.753 1.00 17.14 71 GLY G C 1
ATOM 15002 O O . GLY G 1 71 ? 230.934 210.019 244.587 1.00 27.04 71 GLY G O 1
ATOM 15003 N N . TYR G 1 72 ? 229.968 209.462 246.553 1.00 13.37 72 TYR G N 1
ATOM 15004 C CA . TYR G 1 72 ? 229.630 208.103 246.161 1.00 8.90 72 TYR G CA 1
ATOM 15005 C C . TYR G 1 72 ? 228.576 207.581 247.124 1.00 14.75 72 TYR G C 1
ATOM 15006 O O . TYR G 1 72 ? 228.713 207.751 248.336 1.00 22.46 72 TYR G O 1
ATOM 15015 N N . SER G 1 73 ? 227.528 206.956 246.589 1.00 12.19 73 SER G N 1
ATOM 15016 C CA . SER G 1 73 ? 226.405 206.504 247.402 1.00 8.48 73 SER G CA 1
ATOM 15017 C C . SER G 1 73 ? 226.057 205.060 247.080 1.00 14.83 73 SER G C 1
ATOM 15018 O O . SER G 1 73 ? 226.053 204.663 245.911 1.00 21.75 73 SER G O 1
ATOM 15021 N N . ILE G 1 74 ? 225.750 204.286 248.118 1.00 12.02 74 ILE G N 1
ATOM 15022 C CA . ILE G 1 74 ? 225.369 202.882 247.996 1.00 9.77 74 ILE G CA 1
ATOM 15023 C C . ILE G 1 74 ? 223.951 202.732 248.525 1.00 11.55 74 ILE G C 1
ATOM 15024 O O . ILE G 1 74 ? 223.677 203.069 249.683 1.00 21.17 74 ILE G O 1
ATOM 15029 N N . ALA G 1 75 ? 223.054 202.217 247.690 1.00 7.63 75 ALA G N 1
ATOM 15030 C CA . ALA G 1 75 ? 221.663 202.044 248.084 1.00 1.34 75 ALA G CA 1
ATOM 15031 C C . ALA G 1 75 ? 221.370 200.587 248.410 1.00 8.20 75 ALA G C 1
ATOM 15032 O O . ALA G 1 75 ? 221.712 199.686 247.640 1.00 21.71 75 ALA G O 1
ATOM 15034 N N . ASN G 1 76 ? 220.715 200.357 249.545 1.00 6.88 76 ASN G N 1
ATOM 15035 C CA . ASN G 1 76 ? 220.480 199.009 250.042 1.00 17.40 76 ASN G CA 1
ATOM 15036 C C . ASN G 1 76 ? 219.187 198.429 249.481 1.00 12.63 76 ASN G C 1
ATOM 15037 O O . ASN G 1 76 ? 218.298 199.156 249.035 1.00 13.77 76 ASN G O 1
ATOM 15042 N N . LYS G 1 77 ? 219.099 197.102 249.510 1.00 8.55 77 LYS G N 1
ATOM 15043 C CA . LYS G 1 77 ? 218.044 196.349 248.856 1.00 8.15 77 LYS G CA 1
ATOM 15044 C C . LYS G 1 77 ? 217.427 195.360 249.835 1.00 16.31 77 LYS G C 1
ATOM 15045 O O . LYS G 1 77 ? 217.990 195.072 250.892 1.00 18.40 77 LYS G O 1
ATOM 15051 N N . THR G 1 78 ? 216.260 194.835 249.470 1.00 11.58 78 THR G N 1
ATOM 15052 C CA . THR G 1 78 ? 215.498 193.934 250.323 1.00 13.98 78 THR G CA 1
ATOM 15053 C C . THR G 1 78 ? 215.469 192.542 249.708 1.00 19.31 78 THR G C 1
ATOM 15054 O O . THR G 1 78 ? 215.198 192.395 248.512 1.00 24.19 78 THR G O 1
ATOM 15058 N N . PHE G 1 79 ? 215.732 191.526 250.529 1.00 14.77 79 PHE G N 1
ATOM 15059 C CA . PHE G 1 79 ? 215.829 190.145 250.081 1.00 12.18 79 PHE G CA 1
ATOM 15060 C C . PHE G 1 79 ? 214.874 189.266 250.876 1.00 11.84 79 PHE G C 1
ATOM 15061 O O . PHE G 1 79 ? 214.580 189.541 252.041 1.00 18.04 79 PHE G O 1
ATOM 15069 N N . GLU G 1 80 ? 214.400 188.194 250.240 1.00 15.76 80 GLU G N 1
ATOM 15070 C CA . GLU G 1 80 ? 213.293 187.405 250.765 1.00 11.22 80 GLU G CA 1
ATOM 15071 C C . GLU G 1 80 ? 213.417 185.942 250.363 1.00 17.13 80 GLU G C 1
ATOM 15072 O O . GLU G 1 80 ? 213.836 185.632 249.246 1.00 27.92 80 GLU G O 1
ATOM 15078 N N . GLY G 1 81 ? 213.037 185.048 251.276 1.00 11.90 81 GLY G N 1
ATOM 15079 C CA . GLY G 1 81 ? 212.912 183.633 250.972 1.00 17.78 81 GLY G CA 1
ATOM 15080 C C . GLY G 1 81 ? 211.808 182.971 251.774 1.00 18.59 81 GLY G C 1
ATOM 15081 O O . GLY G 1 81 ? 211.724 183.182 252.986 1.00 26.12 81 GLY G O 1
ATOM 15082 N N . THR G 1 82 ? 210.951 182.178 251.127 1.00 11.19 82 THR G N 1
ATOM 15083 C CA . THR G 1 82 ? 209.800 181.588 251.804 1.00 13.77 82 THR G CA 1
ATOM 15084 C C . THR G 1 82 ? 209.529 180.181 251.293 1.00 18.99 82 THR G C 1
ATOM 15085 O O . THR G 1 82 ? 209.596 179.934 250.086 1.00 24.66 82 THR G O 1
ATOM 15089 N N . VAL G 1 83 ? 209.209 179.270 252.215 1.00 19.55 83 VAL G N 1
ATOM 15090 C CA . VAL G 1 83 ? 208.797 177.909 251.899 1.00 16.00 83 VAL G CA 1
ATOM 15091 C C . VAL G 1 83 ? 207.524 177.606 252.677 1.00 18.94 83 VAL G C 1
ATOM 15092 O O . VAL G 1 83 ? 207.297 178.130 253.768 1.00 28.14 83 VAL G O 1
ATOM 15096 N N . GLY G 1 84 ? 206.687 176.746 252.103 1.00 12.88 84 GLY G N 1
ATOM 15097 C CA . GLY G 1 84 ? 205.455 176.354 252.759 1.00 11.41 84 GLY G CA 1
ATOM 15098 C C . GLY G 1 84 ? 205.202 174.861 252.766 1.00 22.61 84 GLY G C 1
ATOM 15099 O O . GLY G 1 84 ? 205.450 174.178 251.770 1.00 27.39 84 GLY G O 1
ATOM 15100 N N . ILE G 1 85 ? 204.696 174.342 253.881 1.00 25.24 85 ILE G N 1
ATOM 15101 C CA . ILE G 1 85 ? 204.389 172.927 254.025 1.00 23.90 85 ILE G CA 1
ATOM 15102 C C . ILE G 1 85 ? 203.014 172.791 254.664 1.00 23.90 85 ILE G C 1
ATOM 15103 O O . ILE G 1 85 ? 202.584 173.648 255.440 1.00 28.25 85 ILE G O 1
ATOM 15108 N N . SER G 1 86 ? 202.316 171.711 254.321 1.00 22.35 86 SER G N 1
ATOM 15109 C CA . SER G 1 86 ? 200.989 171.472 254.869 1.00 22.17 86 SER G CA 1
ATOM 15110 C C . SER G 1 86 ? 201.068 171.186 256.364 1.00 22.76 86 SER G C 1
ATOM 15111 O O . SER G 1 86 ? 202.078 170.705 256.880 1.00 30.19 86 SER G O 1
ATOM 15114 N N . ARG G 1 87 ? 199.981 171.504 257.070 1.00 17.26 87 ARG G N 1
ATOM 15115 C CA . ARG G 1 87 ? 199.950 171.264 258.509 1.00 22.48 87 ARG G CA 1
ATOM 15116 C C . ARG G 1 87 ? 199.919 169.774 258.820 1.00 31.75 87 ARG G C 1
ATOM 15117 O O . ARG G 1 87 ? 200.644 169.304 259.705 1.00 35.70 87 ARG G O 1
ATOM 15125 N N . ASP G 1 88 ? 199.093 169.016 258.096 1.00 30.79 88 ASP G N 1
ATOM 15126 C CA . ASP G 1 88 ? 199.016 167.576 258.314 1.00 23.93 88 ASP G CA 1
ATOM 15127 C C . ASP G 1 88 ? 200.374 166.922 258.120 1.00 31.97 88 ASP G C 1
ATOM 15128 O O . ASP G 1 88 ? 200.810 166.113 258.945 1.00 39.64 88 ASP G O 1
ATOM 15133 N N . ASP G 1 89 ? 201.063 167.268 257.031 1.00 27.73 89 ASP G N 1
ATOM 15134 C CA . ASP G 1 89 ? 202.350 166.648 256.741 1.00 18.78 89 ASP G CA 1
ATOM 15135 C C . ASP G 1 89 ? 203.367 166.952 257.830 1.00 20.82 89 ASP G C 1
ATOM 15136 O O . ASP G 1 89 ? 204.194 166.100 258.171 1.00 29.39 89 ASP G O 1
ATOM 15141 N N . PHE G 1 90 ? 203.329 168.161 258.384 1.00 21.41 90 PHE G N 1
ATOM 15142 C CA . PHE G 1 90 ? 204.246 168.492 259.466 1.00 19.83 90 PHE G CA 1
ATOM 15143 C C . PHE G 1 90 ? 203.914 167.722 260.736 1.00 21.25 90 PHE G C 1
ATOM 15144 O O . PHE G 1 90 ? 204.818 167.245 261.428 1.00 21.22 90 PHE G O 1
ATOM 15152 N N . GLU G 1 91 ? 202.626 167.600 261.070 1.00 23.17 91 GLU G N 1
ATOM 15153 C CA . GLU G 1 91 ? 202.273 167.028 262.367 1.00 26.63 91 GLU G CA 1
ATOM 15154 C C . GLU G 1 91 ? 202.540 165.528 262.426 1.00 28.67 91 GLU G C 1
ATOM 15155 O O . GLU G 1 91 ? 203.147 165.043 263.387 1.00 26.88 91 GLU G O 1
ATOM 15161 N N . ASP G 1 92 ? 202.104 164.773 261.421 1.00 22.49 92 ASP G N 1
ATOM 15162 C CA . ASP G 1 92 ? 202.295 163.322 261.440 1.00 25.02 92 ASP G CA 1
ATOM 15163 C C . ASP G 1 92 ? 203.622 162.942 260.779 1.00 22.82 92 ASP G C 1
ATOM 15164 O O . ASP G 1 92 ? 203.687 162.243 259.771 1.00 25.31 92 ASP G O 1
ATOM 15169 N N . ASP G 1 93 ? 204.700 163.415 261.396 1.00 25.95 93 ASP G N 1
ATOM 15170 C CA . ASP G 1 93 ? 206.066 163.175 260.935 1.00 26.67 93 ASP G CA 1
ATOM 15171 C C . ASP G 1 93 ? 206.830 162.495 262.065 1.00 30.92 93 ASP G C 1
ATOM 15172 O O . ASP G 1 93 ? 207.506 163.150 262.859 1.00 32.24 93 ASP G O 1
ATOM 15177 N N . ASN G 1 94 ? 206.720 161.169 262.132 1.00 28.36 94 ASN G N 1
ATOM 15178 C CA . ASN G 1 94 ? 207.406 160.431 263.186 1.00 25.85 94 ASN G CA 1
ATOM 15179 C C . ASN G 1 94 ? 208.898 160.318 262.901 1.00 25.82 94 ASN G C 1
ATOM 15180 O O . ASN G 1 94 ? 209.711 160.245 263.829 1.00 28.53 94 ASN G O 1
ATOM 15185 N N . LEU G 1 95 ? 209.275 160.288 261.622 1.00 24.46 95 LEU G N 1
ATOM 15186 C CA . LEU G 1 95 ? 210.676 160.112 261.258 1.00 25.31 95 LEU G CA 1
ATOM 15187 C C . LEU G 1 95 ? 211.524 161.274 261.757 1.00 29.75 95 LEU G C 1
ATOM 15188 O O . LEU G 1 95 ? 212.535 161.078 262.439 1.00 27.01 95 LEU G O 1
ATOM 15193 N N . GLY G 1 96 ? 211.119 162.497 261.434 1.00 29.00 96 GLY G N 1
ATOM 15194 C CA . GLY G 1 96 ? 211.863 163.667 261.850 1.00 22.54 96 GLY G CA 1
ATOM 15195 C C . GLY G 1 96 ? 212.646 164.294 260.719 1.00 20.86 96 GLY G C 1
ATOM 15196 O O . GLY G 1 96 ? 213.703 164.888 260.943 1.00 25.44 96 GLY G O 1
ATOM 15197 N N . ILE G 1 97 ? 212.140 164.167 259.496 1.00 20.33 97 ILE G N 1
ATOM 15198 C CA . ILE G 1 97 ? 212.840 164.705 258.339 1.00 26.12 97 ILE G CA 1
ATOM 15199 C C . ILE G 1 97 ? 212.541 166.184 258.109 1.00 31.09 97 ILE G C 1
ATOM 15200 O O . ILE G 1 97 ? 213.372 166.895 257.539 1.00 36.82 97 ILE G O 1
ATOM 15205 N N . TYR G 1 98 ? 211.377 166.668 258.533 1.00 21.34 98 TYR G N 1
ATOM 15206 C CA . TYR G 1 98 ? 210.998 168.056 258.317 1.00 13.66 98 TYR G CA 1
ATOM 15207 C C . TYR G 1 98 ? 211.382 168.961 259.478 1.00 20.43 98 TYR G C 1
ATOM 15208 O O . TYR G 1 98 ? 211.066 170.153 259.449 1.00 30.19 98 TYR G O 1
ATOM 15217 N N . ALA G 1 99 ? 212.041 168.428 260.493 1.00 14.88 99 ALA G N 1
ATOM 15218 C CA . ALA G 1 99 ? 212.469 169.218 261.641 1.00 20.40 99 ALA G CA 1
ATOM 15219 C C . ALA G 1 99 ? 213.464 170.323 261.286 1.00 26.03 99 ALA G C 1
ATOM 15220 O O . ALA G 1 99 ? 213.298 171.455 261.753 1.00 29.20 99 ALA G O 1
ATOM 15222 N N . PRO G 1 100 ? 214.507 170.061 260.487 1.00 24.55 100 PRO G N 1
ATOM 15223 C CA . PRO G 1 100 ? 215.571 171.063 260.328 1.00 20.70 100 PRO G CA 1
ATOM 15224 C C . PRO G 1 100 ? 215.243 172.221 259.398 1.00 20.44 100 PRO G C 1
ATOM 15225 O O . PRO G 1 100 ? 216.179 172.885 258.945 1.00 29.44 100 PRO G O 1
ATOM 15229 N N . ILE G 1 101 ? 213.977 172.474 259.055 1.00 8.49 101 ILE G N 1
ATOM 15230 C CA . ILE G 1 101 ? 213.678 173.547 258.106 1.00 12.57 101 ILE G CA 1
ATOM 15231 C C . ILE G 1 101 ? 214.124 174.898 258.651 1.00 19.89 101 ILE G C 1
ATOM 15232 O O . ILE G 1 101 ? 214.684 175.724 257.920 1.00 23.18 101 ILE G O 1
ATOM 15237 N N . PHE G 1 102 ? 213.876 175.151 259.936 1.00 17.65 102 PHE G N 1
ATOM 15238 C CA . PHE G 1 102 ? 214.295 176.415 260.534 1.00 17.38 102 PHE G CA 1
ATOM 15239 C C . PHE G 1 102 ? 215.813 176.565 260.521 1.00 21.14 102 PHE G C 1
ATOM 15240 O O . PHE G 1 102 ? 216.336 177.646 260.215 1.00 22.97 102 PHE G O 1
ATOM 15248 N N . GLN G 1 103 ? 216.536 175.494 260.849 1.00 21.80 103 GLN G N 1
ATOM 15249 C CA . GLN G 1 103 ? 217.993 175.547 260.821 1.00 20.06 103 GLN G CA 1
ATOM 15250 C C . GLN G 1 103 ? 218.508 175.802 259.411 1.00 19.28 103 GLN G C 1
ATOM 15251 O O . GLN G 1 103 ? 219.455 176.573 259.215 1.00 22.04 103 GLN G O 1
ATOM 15257 N N . GLU G 1 104 ? 217.895 175.165 258.412 1.00 13.39 104 GLU G N 1
ATOM 15258 C CA . GLU G 1 104 ? 218.309 175.398 257.033 1.00 10.09 104 GLU G CA 1
ATOM 15259 C C . GLU G 1 104 ? 218.019 176.826 256.597 1.00 18.51 104 GLU G C 1
ATOM 15260 O O . GLU G 1 104 ? 218.805 177.416 255.851 1.00 26.94 104 GLU G O 1
ATOM 15266 N N . MET G 1 105 ? 216.894 177.391 257.037 1.00 18.99 105 MET G N 1
ATOM 15267 C CA . MET G 1 105 ? 216.592 178.784 256.723 1.00 13.03 105 MET G CA 1
ATOM 15268 C C . MET G 1 105 ? 217.638 179.713 257.319 1.00 12.95 105 MET G C 1
ATOM 15269 O O . MET G 1 105 ? 218.139 180.627 256.649 1.00 15.42 105 MET G O 1
ATOM 15274 N N . GLY G 1 106 ? 217.986 179.486 258.583 1.00 13.16 106 GLY G N 1
ATOM 15275 C CA . GLY G 1 106 ? 219.032 180.267 259.209 1.00 11.87 106 GLY G CA 1
ATOM 15276 C C . GLY G 1 106 ? 220.383 180.142 258.543 1.00 15.07 106 GLY G C 1
ATOM 15277 O O . GLY G 1 106 ? 221.094 181.146 258.439 1.00 19.00 106 GLY G O 1
ATOM 15278 N N . ARG G 1 107 ? 220.750 178.946 258.090 1.00 13.92 107 ARG G N 1
ATOM 15279 C CA . ARG G 1 107 ? 221.986 178.760 257.341 1.00 10.03 107 ARG G CA 1
ATOM 15280 C C . ARG G 1 107 ? 221.967 179.434 255.980 1.00 9.30 107 ARG G C 1
ATOM 15281 O O . ARG G 1 107 ? 222.982 180.003 255.572 1.00 18.26 107 ARG G O 1
ATOM 15289 N N . SER G 1 108 ? 220.849 179.378 255.262 1.00 8.51 108 SER G N 1
ATOM 15290 C CA . SER G 1 108 ? 220.757 180.027 253.964 1.00 10.31 108 SER G CA 1
ATOM 15291 C C . SER G 1 108 ? 220.740 181.541 254.059 1.00 13.83 108 SER G C 1
ATOM 15292 O O . SER G 1 108 ? 221.154 182.206 253.105 1.00 10.97 108 SER G O 1
ATOM 15295 N N . ALA G 1 109 ? 220.266 182.104 255.167 1.00 17.88 109 ALA G N 1
ATOM 15296 C CA . ALA G 1 109 ? 220.306 183.547 255.346 1.00 6.40 109 ALA G CA 1
ATOM 15297 C C . ALA G 1 109 ? 221.652 184.063 255.832 1.00 12.80 109 ALA G C 1
ATOM 15298 O O . ALA G 1 109 ? 221.903 185.267 255.727 1.00 21.83 109 ALA G O 1
ATOM 15300 N N . ALA G 1 110 ? 222.522 183.194 256.345 1.00 16.11 110 ALA G N 1
ATOM 15301 C CA . ALA G 1 110 ? 223.812 183.600 256.890 1.00 9.63 110 ALA G CA 1
ATOM 15302 C C . ALA G 1 110 ? 224.929 183.583 255.861 1.00 7.76 110 ALA G C 1
ATOM 15303 O O . ALA G 1 110 ? 226.050 183.990 256.178 1.00 11.12 110 ALA G O 1
ATOM 15305 N N . VAL G 1 111 ? 224.651 183.122 254.644 1.00 13.50 111 VAL G N 1
ATOM 15306 C CA . VAL G 1 111 ? 225.660 183.000 253.599 1.00 13.61 111 VAL G CA 1
ATOM 15307 C C . VAL G 1 111 ? 225.669 184.207 252.668 1.00 15.55 111 VAL G C 1
ATOM 15308 O O . VAL G 1 111 ? 226.689 184.461 252.008 1.00 17.33 111 VAL G O 1
ATOM 15312 N N . GLN G 1 112 ? 224.600 185.000 252.659 1.00 12.62 112 GLN G N 1
ATOM 15313 C CA . GLN G 1 112 ? 224.436 186.044 251.651 1.00 10.45 112 GLN G CA 1
ATOM 15314 C C . GLN G 1 112 ? 225.581 187.049 251.553 1.00 13.73 112 GLN G C 1
ATOM 15315 O O . GLN G 1 112 ? 225.887 187.465 250.422 1.00 19.44 112 GLN G O 1
ATOM 15321 N N . PRO G 1 113 ? 226.209 187.521 252.645 1.00 10.41 113 PRO G N 1
ATOM 15322 C CA . PRO G 1 113 ? 227.302 188.490 252.481 1.00 12.35 113 PRO G CA 1
ATOM 15323 C C . PRO G 1 113 ? 228.412 188.003 251.563 1.00 14.18 113 PRO G C 1
ATOM 15324 O O . PRO G 1 113 ? 228.968 188.790 250.792 1.00 22.26 113 PRO G O 1
ATOM 15328 N N . ASP G 1 114 ? 228.742 186.713 251.630 1.00 9.50 114 ASP G N 1
ATOM 15329 C CA . ASP G 1 114 ? 229.747 186.165 250.726 1.00 7.44 114 ASP G CA 1
ATOM 15330 C C . ASP G 1 114 ? 229.272 186.205 249.281 1.00 14.62 114 ASP G C 1
ATOM 15331 O O . ASP G 1 114 ? 230.021 186.617 248.386 1.00 20.18 114 ASP G O 1
ATOM 15336 N N . GLU G 1 115 ? 228.034 185.770 249.032 1.00 12.83 115 GLU G N 1
ATOM 15337 C CA . GLU G 1 115 ? 227.505 185.790 247.673 1.00 8.74 115 GLU G CA 1
ATOM 15338 C C . GLU G 1 115 ? 227.454 187.200 247.118 1.00 15.55 115 GLU G C 1
ATOM 15339 O O . GLU G 1 115 ? 227.540 187.389 245.902 1.00 24.76 115 GLU G O 1
ATOM 15345 N N . LEU G 1 116 ? 227.294 188.198 247.984 1.00 9.02 116 LEU G N 1
ATOM 15346 C CA . LEU G 1 116 ? 227.296 189.578 247.520 1.00 9.28 116 LEU G CA 1
ATOM 15347 C C . LEU G 1 116 ? 228.711 190.057 247.218 1.00 9.47 116 LEU G C 1
ATOM 15348 O O . LEU G 1 116 ? 228.991 190.519 246.108 1.00 17.33 116 LEU G O 1
ATOM 15353 N N . ILE G 1 117 ? 229.621 189.918 248.183 1.00 2.76 117 ILE G N 1
ATOM 15354 C CA . ILE G 1 117 ? 230.955 190.499 248.054 1.00 4.00 117 ILE G CA 1
ATOM 15355 C C . ILE G 1 117 ? 231.740 189.832 246.929 1.00 1.58 117 ILE G C 1
ATOM 15356 O O . ILE G 1 117 ? 232.381 190.505 246.111 1.00 9.72 117 ILE G O 1
ATOM 15361 N N . PHE G 1 118 ? 231.726 188.501 246.876 1.00 11.07 118 PHE G N 1
ATOM 15362 C CA . PHE G 1 118 ? 232.579 187.835 245.901 1.00 9.20 118 PHE G CA 1
ATOM 15363 C C . PHE G 1 118 ? 232.016 187.940 244.491 1.00 11.58 118 PHE G C 1
ATOM 15364 O O . PHE G 1 118 ? 232.781 188.042 243.529 1.00 16.96 118 PHE G O 1
ATOM 15372 N N . LYS G 1 119 ? 230.691 187.956 244.347 1.00 10.56 119 LYS G N 1
ATOM 15373 C CA . LYS G 1 119 ? 230.107 188.285 243.051 1.00 6.72 119 LYS G CA 1
ATOM 15374 C C . LYS G 1 119 ? 230.463 189.706 242.637 1.00 14.27 119 LYS G C 1
ATOM 15375 O O . LYS G 1 119 ? 230.758 189.961 241.463 1.00 20.23 119 LYS G O 1
ATOM 15381 N N . LEU G 1 120 ? 230.696 190.625 243.580 1.00 16.38 120 LEU G N 1
ATOM 15382 C CA . LEU G 1 120 ? 231.172 192.002 243.230 1.00 10.44 120 LEU G CA 1
ATOM 15383 C C . LEU G 1 120 ? 232.524 191.944 242.514 1.00 11.31 120 LEU G C 1
ATOM 15384 O O . LEU G 1 120 ? 232.572 192.377 241.383 1.00 11.55 120 LEU G O 1
ATOM 15389 N N . LEU G 1 121 ? 233.588 191.479 243.158 1.00 17.94 121 LEU G N 1
ATOM 15390 C CA . LEU G 1 121 ? 234.932 191.332 242.523 1.00 13.49 121 LEU G CA 1
ATOM 15391 C C . LEU G 1 121 ? 234.815 190.740 241.122 1.00 12.42 121 LEU G C 1
ATOM 15392 O O . LEU G 1 121 ? 235.443 191.268 240.227 1.00 9.78 121 LEU G O 1
ATOM 15397 N N . LYS G 1 122 ? 234.062 189.665 240.948 1.00 13.66 122 LYS G N 1
ATOM 15398 C CA . LYS G 1 122 ? 233.990 189.019 239.622 1.00 10.12 122 LYS G CA 1
ATOM 15399 C C . LYS G 1 122 ? 233.491 190.051 238.626 1.00 15.05 122 LYS G C 1
ATOM 15400 O O . LYS G 1 122 ? 234.234 190.405 237.723 1.00 21.38 122 LYS G O 1
ATOM 15406 N N . ASP G 1 123 ? 232.245 190.471 238.774 1.00 14.01 123 ASP G N 1
ATOM 15407 C CA . ASP G 1 123 ? 231.677 191.414 237.790 1.00 12.82 123 ASP G CA 1
ATOM 15408 C C . ASP G 1 123 ? 232.198 192.798 238.086 1.00 15.46 123 ASP G C 1
ATOM 15409 O O . ASP G 1 123 ? 231.398 193.711 238.148 1.00 15.74 123 ASP G O 1
ATOM 15414 N N . GLY G 1 124 ? 233.495 192.921 238.293 1.00 19.43 124 GLY G N 1
ATOM 15415 C CA . GLY G 1 124 ? 233.984 194.272 238.461 1.00 11.35 124 GLY G CA 1
ATOM 15416 C C . GLY G 1 124 ? 234.308 194.949 237.152 1.00 13.55 124 GLY G C 1
ATOM 15417 O O . GLY G 1 124 ? 234.535 196.159 237.110 1.00 19.66 124 GLY G O 1
ATOM 15418 N N . PHE G 1 125 ? 234.333 194.176 236.071 1.00 13.06 125 PHE G N 1
ATOM 15419 C CA . PHE G 1 125 ? 234.642 194.735 234.766 1.00 11.13 125 PHE G CA 1
ATOM 15420 C C . PHE G 1 125 ? 233.464 195.478 234.156 1.00 18.70 125 PHE G C 1
ATOM 15421 O O . PHE G 1 125 ? 233.661 196.260 233.221 1.00 18.57 125 PHE G O 1
ATOM 15429 N N . THR G 1 126 ? 232.250 195.257 234.660 1.00 18.53 126 THR G N 1
ATOM 15430 C CA . THR G 1 126 ? 231.043 195.844 234.095 1.00 15.15 126 THR G CA 1
ATOM 15431 C C . THR G 1 126 ? 230.145 196.391 235.209 1.00 14.62 126 THR G C 1
ATOM 15432 O O . THR G 1 126 ? 228.944 196.154 235.251 1.00 18.64 126 THR G O 1
ATOM 15436 N N . GLN G 1 127 ? 230.737 197.140 236.135 1.00 18.73 127 GLN G N 1
ATOM 15437 C CA . GLN G 1 127 ? 229.980 197.733 237.231 1.00 15.48 127 GLN G CA 1
ATOM 15438 C C . GLN G 1 127 ? 230.607 199.064 237.627 1.00 18.33 127 GLN G C 1
ATOM 15439 O O . GLN G 1 127 ? 231.831 199.151 237.766 1.00 22.91 127 GLN G O 1
ATOM 15445 N N . PRO G 1 128 ? 229.810 200.110 237.833 1.00 20.11 128 PRO G N 1
ATOM 15446 C CA . PRO G 1 128 ? 230.378 201.454 237.980 1.00 13.80 128 PRO G CA 1
ATOM 15447 C C . PRO G 1 128 ? 231.201 201.608 239.248 1.00 16.38 128 PRO G C 1
ATOM 15448 O O . PRO G 1 128 ? 231.002 200.905 240.239 1.00 21.48 128 PRO G O 1
ATOM 15452 N N . CYS G 1 129 ? 232.141 202.551 239.199 1.00 16.39 129 CYS G N 1
ATOM 15453 C CA . CYS G 1 129 ? 232.966 202.904 240.346 1.00 16.85 129 CYS G CA 1
ATOM 15454 C C . CYS G 1 129 ? 232.683 204.350 240.730 1.00 21.39 129 CYS G C 1
ATOM 15455 O O . CYS G 1 129 ? 231.740 204.952 240.213 1.00 30.35 129 CYS G O 1
ATOM 15458 N N . TYR G 1 130 ? 233.477 204.922 241.633 1.00 23.10 130 TYR G N 1
ATOM 15459 C CA . TYR G 1 130 ? 233.193 206.254 242.149 1.00 19.16 130 TYR G CA 1
ATOM 15460 C C . TYR G 1 130 ? 233.563 207.370 241.183 1.00 17.11 130 TYR G C 1
ATOM 15461 O O . TYR G 1 130 ? 233.272 208.533 241.474 1.00 26.68 130 TYR G O 1
ATOM 15470 N N . ASP G 1 131 ? 234.201 207.062 240.054 1.00 13.78 131 ASP G N 1
ATOM 15471 C CA . ASP G 1 131 ? 234.528 208.079 239.065 1.00 16.67 131 ASP G CA 1
ATOM 15472 C C . ASP G 1 131 ? 233.784 207.903 237.749 1.00 24.25 131 ASP G C 1
ATOM 15473 O O . ASP G 1 131 ? 234.034 208.663 236.808 1.00 25.69 131 ASP G O 1
ATOM 15478 N N . GLY G 1 132 ? 232.883 206.924 237.650 1.00 17.67 132 GLY G N 1
ATOM 15479 C CA . GLY G 1 132 ? 232.054 206.721 236.483 1.00 17.81 132 GLY G CA 1
ATOM 15480 C C . GLY G 1 132 ? 232.437 205.515 235.650 1.00 17.07 132 GLY G C 1
ATOM 15481 O O . GLY G 1 132 ? 231.584 204.969 234.941 1.00 20.07 132 GLY G O 1
ATOM 15482 N N . GLN G 1 133 ? 233.691 205.088 235.717 1.00 19.37 133 GLN G N 1
ATOM 15483 C CA . GLN G 1 133 ? 234.134 203.925 234.968 1.00 20.06 133 GLN G CA 1
ATOM 15484 C C . GLN G 1 133 ? 233.919 202.651 235.777 1.00 21.14 133 GLN G C 1
ATOM 15485 O O . GLN G 1 133 ? 233.595 202.681 236.964 1.00 25.91 133 GLN G O 1
ATOM 15491 N N . ASN G 1 134 ? 234.102 201.516 235.113 1.00 12.96 134 ASN G N 1
ATOM 15492 C CA . ASN G 1 134 ? 234.044 200.239 235.802 1.00 14.15 134 ASN G CA 1
ATOM 15493 C C . ASN G 1 134 ? 235.234 200.107 236.744 1.00 18.55 134 ASN G C 1
ATOM 15494 O O . ASN G 1 134 ? 236.247 200.792 236.593 1.00 24.91 134 ASN G O 1
ATOM 15499 N N . PHE G 1 135 ? 235.099 199.225 237.735 1.00 11.42 135 PHE G N 1
ATOM 15500 C CA . PHE G 1 135 ? 236.158 199.060 238.725 1.00 0.00 135 PHE G CA 1
ATOM 15501 C C . PHE G 1 135 ? 237.466 198.656 238.062 1.00 8.24 135 PHE G C 1
ATOM 15502 O O . PHE G 1 135 ? 238.510 199.276 238.289 1.00 20.56 135 PHE G O 1
ATOM 15510 N N . PHE G 1 136 ? 237.422 197.632 237.217 1.00 20.81 136 PHE G N 1
ATOM 15511 C CA . PHE G 1 136 ? 238.593 197.155 236.488 1.00 19.37 136 PHE G CA 1
ATOM 15512 C C . PHE G 1 136 ? 238.488 197.684 235.067 1.00 17.04 136 PHE G C 1
ATOM 15513 O O . PHE G 1 136 ? 237.829 197.087 234.215 1.00 23.26 136 PHE G O 1
ATOM 15521 N N . ASP G 1 137 ? 239.141 198.809 234.815 1.00 10.65 137 ASP G N 1
ATOM 15522 C CA . ASP G 1 137 ? 239.038 199.505 233.547 1.00 9.89 137 ASP G CA 1
ATOM 15523 C C . ASP G 1 137 ? 240.426 199.924 233.094 1.00 16.82 137 ASP G C 1
ATOM 15524 O O . ASP G 1 137 ? 241.346 200.063 233.900 1.00 26.20 137 ASP G O 1
ATOM 15529 N N . LYS G 1 138 ? 240.592 200.041 231.788 1.00 16.16 138 LYS G N 1
ATOM 15530 C CA . LYS G 1 138 ? 241.910 200.400 231.234 1.00 13.83 138 LYS G CA 1
ATOM 15531 C C . LYS G 1 138 ? 241.921 201.899 230.967 1.00 22.82 138 LYS G C 1
ATOM 15532 O O . LYS G 1 138 ? 242.899 202.367 230.387 1.00 27.81 138 LYS G O 1
ATOM 15538 N N . GLU G 1 139 ? 240.870 202.618 231.361 1.00 17.13 139 GLU G N 1
ATOM 15539 C CA . GLU G 1 139 ? 240.757 204.068 231.068 1.00 16.01 139 GLU G CA 1
ATOM 15540 C C . GLU G 1 139 ? 240.312 204.865 232.288 1.00 13.74 139 GLU G C 1
ATOM 15541 O O . GLU G 1 139 ? 239.268 205.491 232.208 1.00 23.10 139 GLU G O 1
ATOM 15547 N N . HIS G 1 140 ? 241.066 204.832 233.367 1.00 6.82 140 HIS G N 1
ATOM 15548 C CA . HIS G 1 140 ? 240.708 205.518 234.622 1.00 11.09 140 HIS G CA 1
ATOM 15549 C C . HIS G 1 140 ? 241.455 206.838 234.620 1.00 20.03 140 HIS G C 1
ATOM 15550 O O . HIS G 1 140 ? 242.658 206.815 234.832 1.00 28.49 140 HIS G O 1
ATOM 15557 N N . PRO G 1 141 ? 240.802 207.996 234.496 1.00 18.39 141 PRO G N 1
ATOM 15558 C CA . PRO G 1 141 ? 241.453 209.295 234.286 1.00 13.43 141 PRO G CA 1
ATOM 15559 C C . PRO G 1 141 ? 242.307 209.695 235.480 1.00 20.51 141 PRO G C 1
ATOM 15560 O O . PRO G 1 141 ? 241.885 209.580 236.631 1.00 32.02 141 PRO G O 1
ATOM 15564 N N . VAL G 1 142 ? 243.516 210.168 235.196 1.00 7.04 142 VAL G N 1
ATOM 15565 C CA . VAL G 1 142 ? 244.391 210.781 236.189 1.00 9.90 142 VAL G CA 1
ATOM 15566 C C . VAL G 1 142 ? 244.794 212.150 235.663 1.00 19.81 142 VAL G C 1
ATOM 15567 O O . VAL G 1 142 ? 245.316 212.262 234.548 1.00 25.86 142 VAL G O 1
ATOM 15571 N N . TYR G 1 143 ? 244.558 213.184 236.459 1.00 13.64 143 TYR G N 1
ATOM 15572 C CA . TYR G 1 143 ? 244.619 214.544 235.952 1.00 15.80 143 TYR G CA 1
ATOM 15573 C C . TYR G 1 143 ? 245.917 215.232 236.346 1.00 17.27 143 TYR G C 1
ATOM 15574 O O . TYR G 1 143 ? 246.515 214.921 237.379 1.00 23.61 143 TYR G O 1
ATOM 15583 N N . PRO G 1 144 ? 246.396 216.168 235.519 1.00 13.79 144 PRO G N 1
ATOM 15584 C CA . PRO G 1 144 ? 247.674 216.830 235.816 1.00 13.77 144 PRO G CA 1
ATOM 15585 C C . PRO G 1 144 ? 247.640 217.741 237.028 1.00 19.18 144 PRO G C 1
ATOM 15586 O O . PRO G 1 144 ? 248.677 217.899 237.682 1.00 25.20 144 PRO G O 1
ATOM 15590 N N . ASN G 1 145 ? 246.505 218.356 237.346 1.00 16.19 145 ASN G N 1
ATOM 15591 C CA . ASN G 1 145 ? 246.409 219.241 238.495 1.00 12.03 145 ASN G CA 1
ATOM 15592 C C . ASN G 1 145 ? 245.289 218.776 239.412 1.00 18.32 145 ASN G C 1
ATOM 15593 O O . ASN G 1 145 ? 244.449 217.958 239.037 1.00 21.73 145 ASN G O 1
ATOM 15598 N N . VAL G 1 146 ? 245.294 219.318 240.630 1.00 15.23 146 VAL G N 1
ATOM 15599 C CA . VAL G 1 146 ? 244.494 218.750 241.712 1.00 13.10 146 VAL G CA 1
ATOM 15600 C C . VAL G 1 146 ? 243.004 218.864 241.417 1.00 18.45 146 VAL G C 1
ATOM 15601 O O . VAL G 1 146 ? 242.241 217.917 241.639 1.00 23.20 146 VAL G O 1
ATOM 15605 N N . ASP G 1 147 ? 242.564 220.014 240.910 1.00 14.63 147 ASP G N 1
ATOM 15606 C CA . ASP G 1 147 ? 241.137 220.253 240.736 1.00 10.80 147 ASP G CA 1
ATOM 15607 C C . ASP G 1 147 ? 240.510 219.380 239.658 1.00 21.95 147 ASP G C 1
ATOM 15608 O O . ASP G 1 147 ? 239.317 219.535 239.380 1.00 28.69 147 ASP G O 1
ATOM 15613 N N . GLY G 1 148 ? 241.263 218.413 239.163 1.00 19.64 148 GLY G N 1
ATOM 15614 C CA . GLY G 1 148 ? 240.732 217.505 238.148 1.00 16.07 148 GLY G CA 1
ATOM 15615 C C . GLY G 1 148 ? 240.569 218.232 236.844 1.00 23.87 148 GLY G C 1
ATOM 15616 O O . GLY G 1 148 ? 239.646 217.897 236.109 1.00 27.75 148 GLY G O 1
ATOM 15617 N N . THR G 1 149 ? 241.410 219.220 236.576 1.00 19.30 149 THR G N 1
ATOM 15618 C CA . THR G 1 149 ? 241.338 219.865 235.245 1.00 20.93 149 THR G CA 1
ATOM 15619 C C . THR G 1 149 ? 242.539 219.415 234.429 1.00 27.74 149 THR G C 1
ATOM 15620 O O . THR G 1 149 ? 243.357 218.676 234.952 1.00 25.75 149 THR G O 1
ATOM 15624 N N . GLY G 1 150 ? 242.589 219.799 233.166 1.00 28.12 150 GLY G N 1
ATOM 15625 C CA . GLY G 1 150 ? 243.746 219.441 232.345 1.00 23.05 150 GLY G CA 1
ATOM 15626 C C . GLY G 1 150 ? 243.443 218.274 231.444 1.00 27.29 150 GLY G C 1
ATOM 15627 O O . GLY G 1 150 ? 242.303 217.807 231.448 1.00 21.72 150 GLY G O 1
ATOM 15628 N N . SER G 1 151 ? 244.444 217.820 230.702 1.00 28.45 151 SER G N 1
ATOM 15629 C CA . SER G 1 151 ? 244.261 216.668 229.829 1.00 28.51 151 SER G CA 1
ATOM 15630 C C . SER G 1 151 ? 244.438 215.385 230.632 1.00 27.87 151 SER G C 1
ATOM 15631 O O . SER G 1 151 ? 245.482 215.173 231.255 1.00 27.35 151 SER G O 1
ATOM 15634 N N . ALA G 1 152 ? 243.421 214.529 230.609 1.00 17.31 152 ALA G N 1
ATOM 15635 C CA . ALA G 1 152 ? 243.440 213.312 231.405 1.00 16.41 152 ALA G CA 1
ATOM 15636 C C . ALA G 1 152 ? 244.423 212.296 230.843 1.00 21.52 152 ALA G C 1
ATOM 15637 O O . ALA G 1 152 ? 244.601 212.182 229.628 1.00 26.50 152 ALA G O 1
ATOM 15639 N N . VAL G 1 153 ? 245.054 211.545 231.740 1.00 20.07 153 VAL G N 1
ATOM 15640 C CA . VAL G 1 153 ? 245.935 210.441 231.380 1.00 17.42 153 VAL G CA 1
ATOM 15641 C C . VAL G 1 153 ? 245.262 209.148 231.817 1.00 24.94 153 VAL G C 1
ATOM 15642 O O . VAL G 1 153 ? 244.826 209.027 232.968 1.00 28.75 153 VAL G O 1
ATOM 15646 N N . ASN G 1 154 ? 245.166 208.187 230.905 1.00 20.35 154 ASN G N 1
ATOM 15647 C CA . ASN G 1 154 ? 244.472 206.941 231.201 1.00 20.42 154 ASN G CA 1
ATOM 15648 C C . ASN G 1 154 ? 245.385 205.970 231.940 1.00 19.89 154 ASN G C 1
ATOM 15649 O O . ASN G 1 154 ? 246.504 205.694 231.501 1.00 29.87 154 ASN G O 1
ATOM 15654 N N . THR G 1 155 ? 244.900 205.449 233.061 1.00 12.60 155 THR G N 1
ATOM 15655 C CA . THR G 1 155 ? 245.598 204.445 233.846 1.00 12.74 155 THR G CA 1
ATOM 15656 C C . THR G 1 155 ? 244.743 203.188 233.919 1.00 24.12 155 THR G C 1
ATOM 15657 O O . THR G 1 155 ? 243.512 203.261 233.931 1.00 31.17 155 THR G O 1
ATOM 15661 N N . SER G 1 156 ? 245.395 202.030 233.959 1.00 14.13 156 SER G N 1
ATOM 15662 C CA . SER G 1 156 ? 244.704 200.752 233.889 1.00 5.70 156 SER G CA 1
ATOM 15663 C C . SER G 1 156 ? 244.903 199.955 235.167 1.00 13.07 156 SER G C 1
ATOM 15664 O O . SER G 1 156 ? 246.002 199.920 235.726 1.00 19.79 156 SER G O 1
ATOM 15667 N N . ASN G 1 157 ? 243.829 199.319 235.625 1.00 13.70 157 ASN G N 1
ATOM 15668 C CA . ASN G 1 157 ? 243.874 198.372 236.727 1.00 7.57 157 ASN G CA 1
ATOM 15669 C C . ASN G 1 157 ? 244.119 196.951 236.256 1.00 18.30 157 ASN G C 1
ATOM 15670 O O . ASN G 1 157 ? 244.149 196.034 237.078 1.00 27.62 157 ASN G O 1
ATOM 15675 N N . ILE G 1 158 ? 244.283 196.746 234.954 1.00 14.09 158 ILE G N 1
ATOM 15676 C CA . ILE G 1 158 ? 244.306 195.418 234.360 1.00 12.36 158 ILE G CA 1
ATOM 15677 C C . ILE G 1 158 ? 245.639 195.222 233.658 1.00 20.90 158 ILE G C 1
ATOM 15678 O O . ILE G 1 158 ? 246.073 196.088 232.888 1.00 29.30 158 ILE G O 1
ATOM 15683 N N . VAL G 1 159 ? 246.288 194.091 233.920 1.00 16.20 159 VAL G N 1
ATOM 15684 C CA . VAL G 1 159 ? 247.398 193.620 233.101 1.00 22.21 159 VAL G CA 1
ATOM 15685 C C . VAL G 1 159 ? 246.893 192.440 232.286 1.00 20.62 159 VAL G C 1
ATOM 15686 O O . VAL G 1 159 ? 246.166 191.584 232.802 1.00 25.43 159 VAL G O 1
ATOM 15690 N N . GLU G 1 160 ? 247.227 192.417 231.002 1.00 23.68 160 GLU G N 1
ATOM 15691 C CA . GLU G 1 160 ? 246.633 191.462 230.081 1.00 27.25 160 GLU G CA 1
ATOM 15692 C C . GLU G 1 160 ? 247.713 190.713 229.321 1.00 33.49 160 GLU G C 1
ATOM 15693 O O . GLU G 1 160 ? 248.711 191.304 228.899 1.00 40.06 160 GLU G O 1
ATOM 15699 N N . GLN G 1 161 ? 247.509 189.412 229.150 1.00 27.08 161 GLN G N 1
ATOM 15700 C CA . GLN G 1 161 ? 248.364 188.618 228.287 1.00 29.74 161 GLN G CA 1
ATOM 15701 C C . GLN G 1 161 ? 247.940 188.802 226.834 1.00 39.57 161 GLN G C 1
ATOM 15702 O O . GLN G 1 161 ? 246.872 189.337 226.534 1.00 45.77 161 GLN G O 1
ATOM 15708 N N . ASP G 1 162 ? 248.798 188.348 225.921 1.00 50.39 162 ASP G N 1
ATOM 15709 C CA . ASP G 1 162 ? 248.537 188.547 224.500 1.00 50.81 162 ASP G CA 1
ATOM 15710 C C . ASP G 1 162 ? 247.282 187.803 224.060 1.00 52.90 162 ASP G C 1
ATOM 15711 O O . ASP G 1 162 ? 246.395 188.378 223.421 1.00 55.72 162 ASP G O 1
ATOM 15716 N N . SER G 1 163 ? 247.185 186.518 224.400 1.00 49.78 163 SER G N 1
ATOM 15717 C CA . SER G 1 163 ? 246.028 185.694 224.039 1.00 52.01 163 SER G CA 1
ATOM 15718 C C . SER G 1 163 ? 245.727 184.760 225.206 1.00 53.89 163 SER G C 1
ATOM 15719 O O . SER G 1 163 ? 246.315 183.684 225.330 1.00 55.05 163 SER G O 1
ATOM 15722 N N . PHE G 1 164 ? 244.801 185.179 226.064 1.00 43.38 164 PHE G N 1
ATOM 15723 C CA . PHE G 1 164 ? 244.390 184.404 227.224 1.00 40.00 164 PHE G CA 1
ATOM 15724 C C . PHE G 1 164 ? 242.883 184.210 227.205 1.00 42.50 164 PHE G C 1
ATOM 15725 O O . PHE G 1 164 ? 242.134 185.160 226.960 1.00 42.88 164 PHE G O 1
ATOM 15733 N N . SER G 1 165 ? 242.444 182.981 227.467 1.00 42.98 165 SER G N 1
ATOM 15734 C CA . SER G 1 165 ? 241.047 182.681 227.764 1.00 43.16 165 SER G CA 1
ATOM 15735 C C . SER G 1 165 ? 241.024 181.745 228.973 1.00 43.13 165 SER G C 1
ATOM 15736 O O . SER G 1 165 ? 241.047 180.521 228.835 1.00 44.77 165 SER G O 1
ATOM 15739 N N . GLY G 1 166 ? 240.984 182.329 230.165 1.00 33.45 166 GLY G N 1
ATOM 15740 C CA . GLY G 1 166 ? 241.068 181.566 231.404 1.00 29.86 166 GLY G CA 1
ATOM 15741 C C . GLY G 1 166 ? 240.456 182.307 232.557 1.00 35.07 166 GLY G C 1
ATOM 15742 O O . GLY G 1 166 ? 239.421 182.970 232.404 1.00 36.00 166 GLY G O 1
ATOM 15743 N N . LEU G 1 167 ? 241.089 182.205 233.723 1.00 31.93 167 LEU G N 1
ATOM 15744 C CA . LEU G 1 167 ? 240.566 182.751 234.968 1.00 26.70 167 LEU G CA 1
ATOM 15745 C C . LEU G 1 167 ? 241.456 183.873 235.471 1.00 24.82 167 LEU G C 1
ATOM 15746 O O . LEU G 1 167 ? 242.679 183.695 235.547 1.00 29.38 167 LEU G O 1
ATOM 15751 N N . PRO G 1 168 ? 240.899 185.030 235.809 1.00 15.56 168 PRO G N 1
ATOM 15752 C CA . PRO G 1 168 ? 241.710 186.111 236.373 1.00 15.35 168 PRO G CA 1
ATOM 15753 C C . PRO G 1 168 ? 241.973 185.909 237.858 1.00 23.00 168 PRO G C 1
ATOM 15754 O O . PRO G 1 168 ? 241.348 185.086 238.527 1.00 34.12 168 PRO G O 1
ATOM 15758 N N . PHE G 1 169 ? 242.929 186.680 238.365 1.00 13.79 169 PHE G N 1
ATOM 15759 C CA . PHE G 1 169 ? 243.171 186.782 239.794 1.00 13.12 169 PHE G CA 1
ATOM 15760 C C . PHE G 1 169 ? 243.440 188.240 240.142 1.00 22.57 169 PHE G C 1
ATOM 15761 O O . PHE G 1 169 ? 243.817 189.040 239.285 1.00 30.56 169 PHE G O 1
ATOM 15769 N N . TYR G 1 170 ? 243.223 188.585 241.410 1.00 9.32 170 TYR G N 1
ATOM 15770 C CA . TYR G 1 170 ? 243.160 189.975 241.838 1.00 5.74 170 TYR G CA 1
ATOM 15771 C C . TYR G 1 170 ? 244.110 190.230 242.996 1.00 10.88 170 TYR G C 1
ATOM 15772 O O . TYR G 1 170 ? 244.350 189.344 243.819 1.00 14.76 170 TYR G O 1
ATOM 15781 N N . LEU G 1 171 ? 244.642 191.446 243.051 1.00 10.46 171 LEU G N 1
ATOM 15782 C CA . LEU G 1 171 ? 245.490 191.901 244.141 1.00 0.00 171 LEU G CA 1
ATOM 15783 C C . LEU G 1 171 ? 244.831 193.087 244.831 1.00 0.00 171 LEU G C 1
ATOM 15784 O O . LEU G 1 171 ? 244.365 194.017 244.171 1.00 21.48 171 LEU G O 1
ATOM 15789 N N . LEU G 1 172 ? 244.800 193.054 246.157 1.00 0.00 172 LEU G N 1
ATOM 15790 C CA . LEU G 1 172 ? 244.082 194.035 246.952 1.00 7.25 172 LEU G CA 1
ATOM 15791 C C . LEU G 1 172 ? 245.009 194.598 248.019 1.00 4.69 172 LEU G C 1
ATOM 15792 O O . LEU G 1 172 ? 246.055 194.024 248.326 1.00 18.32 172 LEU G O 1
ATOM 15797 N N . ASP G 1 173 ? 244.626 195.740 248.591 1.00 3.89 173 ASP G N 1
ATOM 15798 C CA . ASP G 1 173 ? 245.427 196.378 249.630 1.00 7.20 173 ASP G CA 1
ATOM 15799 C C . ASP G 1 173 ? 244.995 195.955 251.030 1.00 20.75 173 ASP G C 1
ATOM 15800 O O . ASP G 1 173 ? 245.790 195.379 251.774 1.00 33.28 173 ASP G O 1
ATOM 15805 N N . CYS G 1 174 ? 243.749 196.239 251.408 1.00 14.66 174 CYS G N 1
ATOM 15806 C CA . CYS G 1 174 ? 243.196 195.790 252.683 1.00 20.22 174 CYS G CA 1
ATOM 15807 C C . CYS G 1 174 ? 244.092 196.101 253.877 1.00 28.77 174 CYS G C 1
ATOM 15808 O O . CYS G 1 174 ? 244.011 195.426 254.907 1.00 29.33 174 CYS G O 1
ATOM 15811 N N . SER G 1 175 ? 244.948 197.112 253.756 1.00 23.54 175 SER G N 1
ATOM 15812 C CA . SER G 1 175 ? 245.890 197.462 254.807 1.00 15.19 175 SER G CA 1
ATOM 15813 C C . SER G 1 175 ? 245.466 198.685 255.603 1.00 21.92 175 SER G C 1
ATOM 15814 O O . SER G 1 175 ? 246.179 199.080 256.530 1.00 24.22 175 SER G O 1
ATOM 15817 N N . ARG G 1 176 ? 244.330 199.291 255.272 1.00 29.70 176 ARG G N 1
ATOM 15818 C CA . ARG G 1 176 ? 243.895 200.511 255.936 1.00 26.64 176 ARG G CA 1
ATOM 15819 C C . ARG G 1 176 ? 242.478 200.357 256.465 1.00 28.84 176 ARG G C 1
ATOM 15820 O O . ARG G 1 176 ? 241.943 199.245 256.511 1.00 30.05 176 ARG G O 1
ATOM 15828 N N . ALA G 1 177 ? 241.871 201.462 256.890 1.00 21.69 177 ALA G N 1
ATOM 15829 C CA . ALA G 1 177 ? 240.469 201.474 257.282 1.00 19.36 177 ALA G CA 1
ATOM 15830 C C . ALA G 1 177 ? 239.526 201.360 256.095 1.00 19.85 177 ALA G C 1
ATOM 15831 O O . ALA G 1 177 ? 238.471 200.732 256.206 1.00 20.10 177 ALA G O 1
ATOM 15833 N N . VAL G 1 178 ? 239.886 201.954 254.959 1.00 21.02 178 VAL G N 1
ATOM 15834 C CA . VAL G 1 178 ? 239.041 201.935 253.766 1.00 20.24 178 VAL G CA 1
ATOM 15835 C C . VAL G 1 178 ? 239.551 200.796 252.890 1.00 23.20 178 VAL G C 1
ATOM 15836 O O . VAL G 1 178 ? 240.432 200.972 252.054 1.00 32.53 178 VAL G O 1
ATOM 15840 N N . LYS G 1 179 ? 238.988 199.613 253.087 1.00 7.76 179 LYS G N 1
ATOM 15841 C CA . LYS G 1 179 ? 239.337 198.473 252.265 1.00 4.96 179 LYS G CA 1
ATOM 15842 C C . LYS G 1 179 ? 238.696 198.613 250.886 1.00 9.81 179 LYS G C 1
ATOM 15843 O O . LYS G 1 179 ? 237.759 199.392 250.707 1.00 16.77 179 LYS G O 1
ATOM 15849 N N . PRO G 1 180 ? 239.203 197.890 249.883 1.00 9.30 180 PRO G N 1
ATOM 15850 C CA . PRO G 1 180 ? 238.690 198.078 248.517 1.00 7.78 180 PRO G CA 1
ATOM 15851 C C . PRO G 1 180 ? 237.217 197.762 248.345 1.00 14.46 180 PRO G C 1
ATOM 15852 O O . PRO G 1 180 ? 236.608 198.267 247.400 1.00 18.37 180 PRO G O 1
ATOM 15856 N N . LEU G 1 181 ? 236.621 196.943 249.204 1.00 17.07 181 LEU G N 1
ATOM 15857 C CA . LEU G 1 181 ? 235.223 196.566 249.074 1.00 3.94 181 LEU G CA 1
ATOM 15858 C C . LEU G 1 181 ? 234.456 196.975 250.323 1.00 9.05 181 LEU G C 1
ATOM 15859 O O . LEU G 1 181 ? 235.025 197.086 251.410 1.00 18.74 181 LEU G O 1
ATOM 15864 N N . ILE G 1 182 ? 233.155 197.200 250.161 1.00 7.48 182 ILE G N 1
ATOM 15865 C CA . ILE G 1 182 ? 232.295 197.672 251.238 1.00 9.01 182 ILE G CA 1
ATOM 15866 C C . ILE G 1 182 ? 231.105 196.736 251.373 1.00 9.33 182 ILE G C 1
ATOM 15867 O O . ILE G 1 182 ? 230.519 196.300 250.378 1.00 10.29 182 ILE G O 1
ATOM 15872 N N . PHE G 1 183 ? 230.753 196.418 252.616 1.00 8.21 183 PHE G N 1
ATOM 15873 C CA . PHE G 1 183 ? 229.537 195.672 252.920 1.00 3.99 183 PHE G CA 1
ATOM 15874 C C . PHE G 1 183 ? 228.717 196.499 253.896 1.00 9.06 183 PHE G C 1
ATOM 15875 O O . PHE G 1 183 ? 229.165 196.764 255.014 1.00 18.05 183 PHE G O 1
ATOM 15883 N N . GLN G 1 184 ? 227.524 196.905 253.482 1.00 3.36 184 GLN G N 1
ATOM 15884 C CA . GLN G 1 184 ? 226.651 197.710 254.319 1.00 4.82 184 GLN G CA 1
ATOM 15885 C C . GLN G 1 184 ? 225.366 196.949 254.619 1.00 11.25 184 GLN G C 1
ATOM 15886 O O . GLN G 1 184 ? 224.807 196.279 253.745 1.00 17.92 184 GLN G O 1
ATOM 15892 N N . GLU G 1 185 ? 224.922 197.026 255.871 1.00 10.12 185 GLU G N 1
ATOM 15893 C CA . GLU G 1 185 ? 223.785 196.255 256.356 1.00 15.62 185 GLU G CA 1
ATOM 15894 C C . GLU G 1 185 ? 222.775 197.198 256.990 1.00 18.93 185 GLU G C 1
ATOM 15895 O O . GLU G 1 185 ? 223.122 197.973 257.885 1.00 20.03 185 GLU G O 1
ATOM 15901 N N . ARG G 1 186 ? 221.524 197.116 256.538 1.00 13.57 186 ARG G N 1
ATOM 15902 C CA . ARG G 1 186 ? 220.482 197.988 257.064 1.00 11.14 186 ARG G CA 1
ATOM 15903 C C . ARG G 1 186 ? 219.894 197.440 258.357 1.00 18.92 186 ARG G C 1
ATOM 15904 O O . ARG G 1 186 ? 219.936 198.107 259.395 1.00 24.81 186 ARG G O 1
ATOM 15912 N N . ARG G 1 187 ? 219.333 196.233 258.314 1.00 18.50 187 ARG G N 1
ATOM 15913 C CA . ARG G 1 187 ? 218.800 195.588 259.504 1.00 19.44 187 ARG G CA 1
ATOM 15914 C C . ARG G 1 187 ? 219.098 194.097 259.449 1.00 23.25 187 ARG G C 1
ATOM 15915 O O . ARG G 1 187 ? 219.161 193.501 258.372 1.00 25.14 187 ARG G O 1
ATOM 15923 N N . LYS G 1 188 ? 219.272 193.502 260.626 1.00 22.64 188 LYS G N 1
ATOM 15924 C CA . LYS G 1 188 ? 219.666 192.108 260.719 1.00 19.02 188 LYS G CA 1
ATOM 15925 C C . LYS G 1 188 ? 218.550 191.196 260.215 1.00 23.29 188 LYS G C 1
ATOM 15926 O O . LYS G 1 188 ? 217.370 191.546 260.283 1.00 29.51 188 LYS G O 1
ATOM 15932 N N . PRO G 1 189 ? 218.902 190.024 259.685 1.00 17.10 189 PRO G N 1
ATOM 15933 C CA . PRO G 1 189 ? 217.873 189.116 259.167 1.00 17.21 189 PRO G CA 1
ATOM 15934 C C . PRO G 1 189 ? 216.948 188.637 260.271 1.00 22.33 189 PRO G C 1
ATOM 15935 O O . PRO G 1 189 ? 217.371 188.412 261.407 1.00 31.58 189 PRO G O 1
ATOM 15939 N N . GLU G 1 190 ? 215.675 188.474 259.927 1.00 16.11 190 GLU G N 1
ATOM 15940 C CA . GLU G 1 190 ? 214.667 187.993 260.862 1.00 20.33 190 GLU G CA 1
ATOM 15941 C C . GLU G 1 190 ? 214.038 186.723 260.307 1.00 24.13 190 GLU G C 1
ATOM 15942 O O . GLU G 1 190 ? 213.582 186.697 259.160 1.00 25.71 190 GLU G O 1
ATOM 15948 N N . LEU G 1 191 ? 214.025 185.672 261.121 1.00 22.28 191 LEU G N 1
ATOM 15949 C CA . LEU G 1 191 ? 213.507 184.370 260.732 1.00 12.32 191 LEU G CA 1
ATOM 15950 C C . LEU G 1 191 ? 212.237 184.090 261.519 1.00 19.16 191 LEU G C 1
ATOM 15951 O O . LEU G 1 191 ? 212.242 184.155 262.751 1.00 28.44 191 LEU G O 1
ATOM 15956 N N . VAL G 1 192 ? 211.159 183.773 260.811 1.00 16.08 192 VAL G N 1
ATOM 15957 C CA . VAL G 1 192 ? 209.850 183.591 261.422 1.00 17.81 192 VAL G CA 1
ATOM 15958 C C . VAL G 1 192 ? 209.268 182.266 260.958 1.00 24.57 192 VAL G C 1
ATOM 15959 O O . VAL G 1 192 ? 209.618 181.761 259.886 1.00 27.31 192 VAL G O 1
ATOM 15963 N N . ALA G 1 193 ? 208.387 181.697 261.774 1.00 30.35 193 ALA G N 1
ATOM 15964 C CA . ALA G 1 193 ? 207.683 180.456 261.464 1.00 24.23 193 ALA G CA 1
ATOM 15965 C C . ALA G 1 193 ? 206.210 180.679 261.785 1.00 29.14 193 ALA G C 1
ATOM 15966 O O . ALA G 1 193 ? 205.808 180.622 262.950 1.00 35.23 193 ALA G O 1
ATOM 15968 N N . ARG G 1 194 ? 205.407 180.936 260.753 1.00 26.70 194 ARG G N 1
ATOM 15969 C CA . ARG G 1 194 ? 203.986 181.235 260.925 1.00 28.34 194 ARG G CA 1
ATOM 15970 C C . ARG G 1 194 ? 203.218 179.920 261.040 1.00 30.46 194 ARG G C 1
ATOM 15971 O O . ARG G 1 194 ? 202.561 179.457 260.105 1.00 29.94 194 ARG G O 1
ATOM 15979 N N . THR G 1 195 ? 203.301 179.311 262.224 1.00 36.46 195 THR G N 1
ATOM 15980 C CA . THR G 1 195 ? 202.741 177.983 262.476 1.00 38.90 195 THR G CA 1
ATOM 15981 C C . THR G 1 195 ? 201.805 178.025 263.685 1.00 42.44 195 THR G C 1
ATOM 15982 O O . THR G 1 195 ? 201.881 177.191 264.586 1.00 42.89 195 THR G O 1
ATOM 15986 N N . ARG G 1 196 ? 200.909 179.007 263.707 1.00 56.17 196 ARG G N 1
ATOM 15987 C CA . ARG G 1 196 ? 199.945 179.150 264.789 1.00 53.91 196 ARG G CA 1
ATOM 15988 C C . ARG G 1 196 ? 198.534 179.068 264.232 1.00 55.61 196 ARG G C 1
ATOM 15989 O O . ARG G 1 196 ? 198.243 179.628 263.171 1.00 59.68 196 ARG G O 1
ATOM 15997 N N . ILE G 1 197 ? 197.658 178.372 264.958 1.00 56.39 197 ILE G N 1
ATOM 15998 C CA . ILE G 1 197 ? 196.287 178.162 264.519 1.00 55.30 197 ILE G CA 1
ATOM 15999 C C . ILE G 1 197 ? 195.517 179.469 264.398 1.00 59.13 197 ILE G C 1
ATOM 16000 O O . ILE G 1 197 ? 194.507 179.528 263.691 1.00 57.44 197 ILE G O 1
ATOM 16005 N N . ASP G 1 198 ? 195.986 180.530 265.053 1.00 66.06 198 ASP G N 1
ATOM 16006 C CA . ASP G 1 198 ? 195.353 181.838 264.988 1.00 65.91 198 ASP G CA 1
ATOM 16007 C C . ASP G 1 198 ? 195.869 182.676 263.822 1.00 63.61 198 ASP G C 1
ATOM 16008 O O . ASP G 1 198 ? 195.832 183.908 263.887 1.00 65.15 198 ASP G O 1
ATOM 16013 N N . ASP G 1 199 ? 196.357 182.033 262.766 1.00 50.84 199 ASP G N 1
ATOM 16014 C CA . ASP G 1 199 ? 196.838 182.714 261.575 1.00 46.21 199 ASP G CA 1
ATOM 16015 C C . ASP G 1 199 ? 195.840 182.541 260.440 1.00 42.45 199 ASP G C 1
ATOM 16016 O O . ASP G 1 199 ? 195.102 181.556 260.384 1.00 47.40 199 ASP G O 1
ATOM 16021 N N . ASP G 1 200 ? 195.820 183.520 259.536 1.00 38.78 200 ASP G N 1
ATOM 16022 C CA . ASP G 1 200 ? 194.886 183.467 258.418 1.00 40.50 200 ASP G CA 1
ATOM 16023 C C . ASP G 1 200 ? 195.188 182.290 257.501 1.00 44.64 200 ASP G C 1
ATOM 16024 O O . ASP G 1 200 ? 194.269 181.627 257.009 1.00 49.40 200 ASP G O 1
ATOM 16029 N N . HIS G 1 201 ? 196.470 182.019 257.253 1.00 42.37 201 HIS G N 1
ATOM 16030 C CA . HIS G 1 201 ? 196.827 180.970 256.304 1.00 35.94 201 HIS G CA 1
ATOM 16031 C C . HIS G 1 201 ? 196.633 179.583 256.905 1.00 36.52 201 HIS G C 1
ATOM 16032 O O . HIS G 1 201 ? 196.288 178.636 256.192 1.00 40.26 201 HIS G O 1
ATOM 16039 N N . VAL G 1 202 ? 196.843 179.445 258.213 1.00 35.26 202 VAL G N 1
ATOM 16040 C CA . VAL G 1 202 ? 196.725 178.162 258.898 1.00 29.05 202 VAL G CA 1
ATOM 16041 C C . VAL G 1 202 ? 195.257 177.873 259.186 1.00 34.80 202 VAL G C 1
ATOM 16042 O O . VAL G 1 202 ? 194.907 176.792 259.670 1.00 37.76 202 VAL G O 1
ATOM 16046 N N . PHE G 1 203 ? 194.384 178.828 258.870 1.00 35.35 203 PHE G N 1
ATOM 16047 C CA . PHE G 1 203 ? 192.946 178.659 259.053 1.00 21.91 203 PHE G CA 1
ATOM 16048 C C . PHE G 1 203 ? 192.223 178.525 257.721 1.00 24.81 203 PHE G C 1
ATOM 16049 O O . PHE G 1 203 ? 191.529 177.529 257.506 1.00 33.48 203 PHE G O 1
ATOM 16057 N N . MET G 1 204 ? 192.363 179.496 256.818 1.00 22.35 204 MET G N 1
ATOM 16058 C CA . MET G 1 204 ? 191.709 179.394 255.517 1.00 30.76 204 MET G CA 1
ATOM 16059 C C . MET G 1 204 ? 192.248 178.205 254.730 1.00 36.30 204 MET G C 1
ATOM 16060 O O . MET G 1 204 ? 191.492 177.479 254.079 1.00 35.85 204 MET G O 1
ATOM 16065 N N . ASP G 1 205 ? 193.558 178.000 254.775 1.00 39.15 205 ASP G N 1
ATOM 16066 C CA . ASP G 1 205 ? 194.200 176.767 254.352 1.00 33.09 205 ASP G CA 1
ATOM 16067 C C . ASP G 1 205 ? 194.735 176.072 255.599 1.00 36.23 205 ASP G C 1
ATOM 16068 O O . ASP G 1 205 ? 194.507 176.519 256.725 1.00 48.06 205 ASP G O 1
ATOM 16073 N N . ASN G 1 206 ? 195.447 174.968 255.406 1.00 24.56 206 ASN G N 1
ATOM 16074 C CA . ASN G 1 206 ? 196.166 174.377 256.526 1.00 31.29 206 ASN G CA 1
ATOM 16075 C C . ASN G 1 206 ? 197.639 174.254 256.167 1.00 36.19 206 ASN G C 1
ATOM 16076 O O . ASN G 1 206 ? 198.236 173.182 256.294 1.00 44.06 206 ASN G O 1
ATOM 16081 N N . GLU G 1 207 ? 198.224 175.358 255.714 1.00 25.42 207 GLU G N 1
ATOM 16082 C CA . GLU G 1 207 ? 199.611 175.412 255.282 1.00 23.83 207 GLU G CA 1
ATOM 16083 C C . GLU G 1 207 ? 200.441 176.162 256.313 1.00 27.71 207 GLU G C 1
ATOM 16084 O O . GLU G 1 207 ? 200.026 177.219 256.798 1.00 36.41 207 GLU G O 1
ATOM 16090 N N . PHE G 1 208 ? 201.598 175.606 256.658 1.00 23.15 208 PHE G N 1
ATOM 16091 C CA . PHE G 1 208 ? 202.585 176.310 257.464 1.00 20.35 208 PHE G CA 1
ATOM 16092 C C . PHE G 1 208 ? 203.505 177.100 256.545 1.00 25.56 208 PHE G C 1
ATOM 16093 O O . PHE G 1 208 ? 203.703 176.731 255.385 1.00 32.37 208 PHE G O 1
ATOM 16101 N N . LEU G 1 209 ? 204.059 178.194 257.057 1.00 15.25 209 LEU G N 1
ATOM 16102 C CA . LEU G 1 209 ? 204.922 179.058 256.263 1.00 12.58 209 LEU G CA 1
ATOM 16103 C C . LEU G 1 209 ? 206.189 179.380 257.038 1.00 19.10 209 LEU G C 1
ATOM 16104 O O . LEU G 1 209 ? 206.127 179.712 258.224 1.00 27.60 209 LEU G O 1
ATOM 16109 N N . PHE G 1 210 ? 207.331 179.277 256.362 1.00 16.37 210 PHE G N 1
ATOM 16110 C CA . PHE G 1 210 ? 208.632 179.635 256.915 1.00 14.50 210 PHE G CA 1
ATOM 16111 C C . PHE G 1 210 ? 209.253 180.683 256.006 1.00 18.13 210 PHE G C 1
ATOM 16112 O O . PHE G 1 210 ? 209.438 180.433 254.812 1.00 21.45 210 PHE G O 1
ATOM 16120 N N . GLY G 1 211 ? 209.584 181.841 256.563 1.00 19.02 211 GLY G N 1
ATOM 16121 C CA . GLY G 1 211 ? 210.095 182.942 255.771 1.00 16.85 211 GLY G CA 1
ATOM 16122 C C . GLY G 1 211 ? 211.298 183.600 256.412 1.00 13.33 211 GLY G C 1
ATOM 16123 O O . GLY G 1 211 ? 211.450 183.614 257.631 1.00 25.08 211 GLY G O 1
ATOM 16124 N N . ALA G 1 212 ? 212.158 184.153 255.559 1.00 7.00 212 ALA G N 1
ATOM 16125 C CA . ALA G 1 212 ? 213.355 184.867 255.984 1.00 11.66 212 ALA G CA 1
ATOM 16126 C C . ALA G 1 212 ? 213.475 186.156 255.191 1.00 18.61 212 ALA G C 1
ATOM 16127 O O . ALA G 1 212 ? 213.335 186.147 253.964 1.00 22.60 212 ALA G O 1
ATOM 16129 N N . SER G 1 213 ? 213.747 187.257 255.885 1.00 8.39 213 SER G N 1
ATOM 16130 C CA . SER G 1 213 ? 213.848 188.572 255.270 1.00 6.57 213 SER G CA 1
ATOM 16131 C C . SER G 1 213 ? 215.179 189.206 255.639 1.00 15.38 213 SER G C 1
ATOM 16132 O O . SER G 1 213 ? 215.663 189.040 256.760 1.00 28.47 213 SER G O 1
ATOM 16135 N N . THR G 1 214 ? 215.765 189.938 254.693 1.00 9.38 214 THR G N 1
ATOM 16136 C CA . THR G 1 214 ? 217.098 190.500 254.866 1.00 8.69 214 THR G CA 1
ATOM 16137 C C . THR G 1 214 ? 217.208 191.776 254.046 1.00 16.74 214 THR G C 1
ATOM 16138 O O . THR G 1 214 ? 216.672 191.844 252.937 1.00 21.98 214 THR G O 1
ATOM 16142 N N . ARG G 1 215 ? 217.900 192.777 254.586 1.00 17.43 215 ARG G N 1
ATOM 16143 C CA . ARG G 1 215 ? 218.066 194.076 253.935 1.00 12.77 215 ARG G CA 1
ATOM 16144 C C . ARG G 1 215 ? 219.536 194.482 254.022 1.00 21.28 215 ARG G C 1
ATOM 16145 O O . ARG G 1 215 ? 220.018 194.854 255.095 1.00 22.54 215 ARG G O 1
ATOM 16153 N N . ARG G 1 216 ? 220.248 194.424 252.895 1.00 18.14 216 ARG G N 1
ATOM 16154 C CA . ARG G 1 216 ? 221.686 194.671 252.882 1.00 10.97 216 ARG G CA 1
ATOM 16155 C C . ARG G 1 216 ? 222.155 194.878 251.448 1.00 8.53 216 ARG G C 1
ATOM 16156 O O . ARG G 1 216 ? 221.481 194.485 250.496 1.00 21.33 216 ARG G O 1
ATOM 16164 N N . ALA G 1 217 ? 223.334 195.489 251.307 1.00 4.58 217 ALA G N 1
ATOM 16165 C CA . ALA G 1 217 ? 223.916 195.750 249.995 1.00 6.28 217 ALA G CA 1
ATOM 16166 C C . ALA G 1 217 ? 225.433 195.839 250.108 1.00 11.69 217 ALA G C 1
ATOM 16167 O O . ALA G 1 217 ? 225.995 195.841 251.204 1.00 15.04 217 ALA G O 1
ATOM 16169 N N . ALA G 1 218 ? 226.095 195.905 248.950 1.00 12.05 218 ALA G N 1
ATOM 16170 C CA . ALA G 1 218 ? 227.550 195.942 248.874 1.00 12.28 218 ALA G CA 1
ATOM 16171 C C . ALA G 1 218 ? 228.000 196.985 247.858 1.00 15.03 218 ALA G C 1
ATOM 16172 O O . ALA G 1 218 ? 227.297 197.268 246.886 1.00 20.94 218 ALA G O 1
ATOM 16174 N N . GLY G 1 219 ? 229.199 197.537 248.079 1.00 8.06 219 GLY G N 1
ATOM 16175 C CA . GLY G 1 219 ? 229.700 198.645 247.290 1.00 6.82 219 GLY G CA 1
ATOM 16176 C C . GLY G 1 219 ? 231.174 198.488 246.969 1.00 11.42 219 GLY G C 1
ATOM 16177 O O . GLY G 1 219 ? 231.822 197.540 247.410 1.00 19.59 219 GLY G O 1
ATOM 16178 N N . TYR G 1 220 ? 231.703 199.461 246.222 1.00 7.19 220 TYR G N 1
ATOM 16179 C CA . TYR G 1 220 ? 232.954 199.282 245.496 1.00 6.89 220 TYR G CA 1
ATOM 16180 C C . TYR G 1 220 ? 234.153 200.051 246.036 1.00 13.99 220 TYR G C 1
ATOM 16181 O O . TYR G 1 220 ? 235.280 199.712 245.670 1.00 32.94 220 TYR G O 1
ATOM 16190 N N . GLY G 1 221 ? 233.965 201.086 246.847 1.00 9.40 221 GLY G N 1
ATOM 16191 C CA . GLY G 1 221 ? 235.148 201.713 247.425 1.00 19.13 221 GLY G CA 1
ATOM 16192 C C . GLY G 1 221 ? 236.077 202.344 246.398 1.00 19.36 221 GLY G C 1
ATOM 16193 O O . GLY G 1 221 ? 235.653 202.853 245.356 1.00 19.62 221 GLY G O 1
ATOM 16194 N N . PHE G 1 222 ? 237.378 202.299 246.700 1.00 7.43 222 PHE G N 1
ATOM 16195 C CA . PHE G 1 222 ? 238.418 202.923 245.887 1.00 11.46 222 PHE G CA 1
ATOM 16196 C C . PHE G 1 222 ? 238.884 201.984 244.783 1.00 18.45 222 PHE G C 1
ATOM 16197 O O . PHE G 1 222 ? 238.991 200.775 244.993 1.00 33.32 222 PHE G O 1
ATOM 16205 N N . TRP G 1 223 ? 239.192 202.544 243.610 1.00 12.67 223 TRP G N 1
ATOM 16206 C CA . TRP G 1 223 ? 239.701 201.727 242.515 1.00 1.72 223 TRP G CA 1
ATOM 16207 C C . TRP G 1 223 ? 241.214 201.607 242.512 1.00 12.34 223 TRP G C 1
ATOM 16208 O O . TRP G 1 223 ? 241.742 200.684 241.886 1.00 17.13 223 TRP G O 1
ATOM 16219 N N . GLN G 1 224 ? 241.924 202.511 243.184 1.00 16.25 224 GLN G N 1
ATOM 16220 C CA . GLN G 1 224 ? 243.380 202.505 243.141 1.00 5.68 224 GLN G CA 1
ATOM 16221 C C . GLN G 1 224 ? 243.996 201.385 243.959 1.00 13.59 224 GLN G C 1
ATOM 16222 O O . GLN G 1 224 ? 245.204 201.161 243.849 1.00 11.43 224 GLN G O 1
ATOM 16228 N N . MET G 1 225 ? 243.207 200.684 244.772 1.00 9.82 225 MET G N 1
ATOM 16229 C CA . MET G 1 225 ? 243.725 199.681 245.691 1.00 5.58 225 MET G CA 1
ATOM 16230 C C . MET G 1 225 ? 24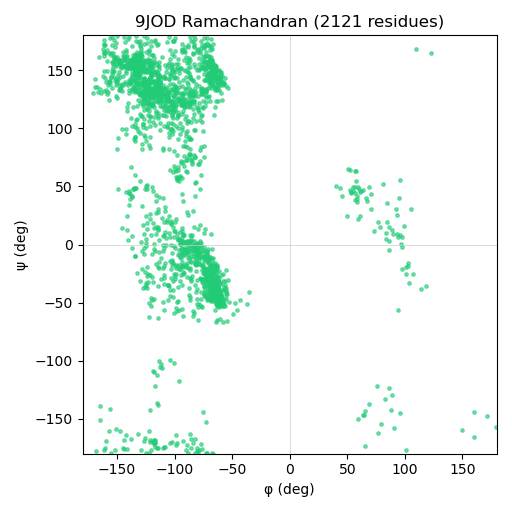3.422 198.263 245.236 1.00 8.80 225 MET G C 1
ATOM 16231 O O . MET G 1 225 ? 243.440 197.338 246.052 1.00 18.26 225 MET G O 1
ATOM 16236 N N . ALA G 1 226 ? 243.143 198.066 243.951 1.00 3.16 226 ALA G N 1
ATOM 16237 C CA . ALA G 1 226 ? 242.780 196.742 243.467 1.00 0.00 226 ALA G CA 1
ATOM 16238 C C . ALA G 1 226 ? 243.196 196.602 242.014 1.00 2.78 226 ALA G C 1
ATOM 16239 O O . ALA G 1 226 ? 242.827 197.432 241.182 1.00 10.86 226 ALA G O 1
ATOM 16241 N N . VAL G 1 227 ? 243.938 195.541 241.715 1.00 21.26 227 VAL G N 1
ATOM 16242 C CA . VAL G 1 227 ? 244.460 195.280 240.382 1.00 16.77 227 VAL G CA 1
ATOM 16243 C C . VAL G 1 227 ? 244.064 193.872 239.966 1.00 16.62 227 VAL G C 1
ATOM 16244 O O . VAL G 1 227 ? 244.239 192.913 240.723 1.00 23.82 227 VAL G O 1
ATOM 16248 N N . ALA G 1 228 ? 243.524 193.747 238.755 1.00 11.23 228 ALA G N 1
ATOM 16249 C CA . ALA G 1 228 ? 243.066 192.469 238.222 1.00 15.48 228 ALA G CA 1
ATOM 16250 C C . ALA G 1 228 ? 244.042 191.987 237.162 1.00 14.69 228 ALA G C 1
ATOM 16251 O O . ALA G 1 228 ? 244.309 192.703 236.194 1.00 26.97 228 ALA G O 1
ATOM 16253 N N . VAL G 1 229 ? 244.555 190.775 237.333 1.00 1.73 229 VAL G N 1
ATOM 16254 C CA . VAL G 1 229 ? 245.526 190.206 236.407 1.00 9.92 229 VAL G CA 1
ATOM 16255 C C . VAL G 1 229 ? 244.813 189.184 235.532 1.00 17.84 229 VAL G C 1
ATOM 16256 O O . VAL G 1 229 ? 244.365 188.144 236.017 1.00 27.15 229 VAL G O 1
ATOM 16260 N N . LYS G 1 230 ? 244.712 189.475 234.241 1.00 16.39 230 LYS G N 1
ATOM 16261 C CA . LYS G 1 230 ? 244.136 188.533 233.284 1.00 10.69 230 LYS G CA 1
ATOM 16262 C C . LYS G 1 230 ? 245.223 187.748 232.560 1.00 17.07 230 LYS G C 1
ATOM 16263 O O . LYS G 1 230 ? 245.305 187.739 231.336 1.00 27.91 230 LYS G O 1
ATOM 16269 N N . GLY G 1 231 ? 246.072 187.078 233.330 1.00 27.29 231 GLY G N 1
ATOM 16270 C CA . GLY G 1 231 ? 247.150 186.291 232.768 1.00 28.60 231 GLY G CA 1
ATOM 16271 C C . GLY G 1 231 ? 247.411 185.035 233.571 1.00 22.94 231 GLY G C 1
ATOM 16272 O O . GLY G 1 231 ? 246.683 184.744 234.523 1.00 24.16 231 GLY G O 1
ATOM 16273 N N . ASP G 1 232 ? 248.433 184.276 233.196 1.00 16.30 232 ASP G N 1
ATOM 16274 C CA . ASP G 1 232 ? 248.787 183.101 233.969 1.00 19.89 232 ASP G CA 1
ATOM 16275 C C . ASP G 1 232 ? 249.358 183.515 235.318 1.00 21.12 232 ASP G C 1
ATOM 16276 O O . ASP G 1 232 ? 250.046 184.529 235.447 1.00 22.42 232 ASP G O 1
ATOM 16281 N N . LEU G 1 233 ? 249.066 182.710 236.334 1.00 14.56 233 LEU G N 1
ATOM 16282 C CA . LEU G 1 233 ? 249.604 182.949 237.669 1.00 8.64 233 LEU G CA 1
ATOM 16283 C C . LEU G 1 233 ? 251.052 182.487 237.677 1.00 15.27 233 LEU G C 1
ATOM 16284 O O . LEU G 1 233 ? 251.373 181.365 238.065 1.00 21.54 233 LEU G O 1
ATOM 16289 N N . THR G 1 234 ? 251.937 183.368 237.221 1.00 17.77 234 THR G N 1
ATOM 16290 C CA . THR G 1 234 ? 253.368 183.125 237.232 1.00 12.02 234 THR G CA 1
ATOM 16291 C C . THR G 1 234 ? 254.052 184.252 237.987 1.00 12.36 234 THR G C 1
ATOM 16292 O O . THR G 1 234 ? 253.423 185.239 238.373 1.00 17.23 234 THR G O 1
ATOM 16296 N N . LEU G 1 235 ? 255.357 184.089 238.197 1.00 9.69 235 LEU G N 1
ATOM 16297 C CA . LEU G 1 235 ? 256.115 185.095 238.931 1.00 11.43 235 LEU G CA 1
ATOM 16298 C C . LEU G 1 235 ? 256.121 186.427 238.191 1.00 22.67 235 LEU G C 1
ATOM 16299 O O . LEU G 1 235 ? 255.987 187.492 238.809 1.00 35.93 235 LEU G O 1
ATOM 16304 N N . ASP G 1 236 ? 256.264 186.386 236.866 1.00 11.52 236 ASP G N 1
ATOM 16305 C CA . ASP G 1 236 ? 256.340 187.616 236.086 1.00 7.02 236 ASP G CA 1
ATOM 16306 C C . ASP G 1 236 ? 255.056 188.426 236.200 1.00 12.44 236 ASP G C 1
ATOM 16307 O O . ASP G 1 236 ? 255.097 189.643 236.398 1.00 19.38 236 ASP G O 1
ATOM 16312 N N . ASN G 1 237 ? 253.901 187.768 236.080 1.00 12.46 237 ASN G N 1
ATOM 16313 C CA . ASN G 1 237 ? 252.634 188.491 236.149 1.00 5.62 237 ASN G CA 1
ATOM 16314 C C . ASN G 1 237 ? 252.362 189.024 237.548 1.00 9.25 237 ASN G C 1
ATOM 16315 O O . ASN G 1 237 ? 251.806 190.119 237.699 1.00 19.31 237 ASN G O 1
ATOM 16320 N N . LEU G 1 238 ? 252.732 188.265 238.578 1.00 0.00 238 LEU G N 1
ATOM 16321 C CA . LEU G 1 238 ? 252.588 188.755 239.942 1.00 0.00 238 LEU G CA 1
ATOM 16322 C C . LEU G 1 238 ? 253.430 190.002 240.163 1.00 9.18 238 LEU G C 1
ATOM 16323 O O . LEU G 1 238 ? 252.964 190.977 240.767 1.00 19.75 238 LEU G O 1
ATOM 16328 N N . TRP G 1 239 ? 254.665 190.004 239.658 1.00 8.94 239 TRP G N 1
ATOM 16329 C CA . TRP G 1 239 ? 255.497 191.192 239.792 1.00 2.88 239 TRP G CA 1
ATOM 16330 C C . TRP G 1 239 ? 254.970 192.349 238.953 1.00 13.95 239 TRP G C 1
ATOM 16331 O O . TRP G 1 239 ? 255.095 193.508 239.360 1.00 24.75 239 TRP G O 1
ATOM 16342 N N . LYS G 1 240 ? 254.379 192.063 237.791 1.00 9.48 240 LYS G N 1
ATOM 16343 C CA . LYS G 1 240 ? 253.750 193.119 237.002 1.00 6.01 240 LYS G CA 1
ATOM 16344 C C . LYS G 1 240 ? 252.618 193.777 237.775 1.00 10.82 240 LYS G C 1
ATOM 16345 O O . LYS G 1 240 ? 252.510 195.005 237.814 1.00 18.58 240 LYS G O 1
ATOM 16351 N N . GLY G 1 241 ? 251.753 192.970 238.387 1.00 5.53 241 GLY G N 1
ATOM 16352 C CA . GLY G 1 241 ? 250.676 193.533 239.185 1.00 12.18 241 GLY G CA 1
ATOM 16353 C C . GLY G 1 241 ? 251.190 194.334 240.365 1.00 14.09 241 GLY G C 1
ATOM 16354 O O . GLY G 1 241 ? 250.663 195.405 240.683 1.00 13.34 241 GLY G O 1
ATOM 16355 N N . TRP G 1 242 ? 252.235 193.829 241.024 1.00 11.31 242 TRP G N 1
ATOM 16356 C CA . TRP G 1 242 ? 252.833 194.551 242.141 1.00 0.10 242 TRP G CA 1
ATOM 16357 C C . TRP G 1 242 ? 253.347 195.916 241.703 1.00 12.36 242 TRP G C 1
ATOM 16358 O O . TRP G 1 242 ? 253.008 196.945 242.301 1.00 28.29 242 TRP G O 1
ATOM 16369 N N . GLN G 1 243 ? 254.156 195.946 240.649 1.00 8.08 243 GLN G N 1
ATOM 16370 C CA . GLN G 1 243 ? 254.753 197.186 240.176 1.00 5.97 243 GLN G CA 1
ATOM 16371 C C . GLN G 1 243 ? 253.750 198.121 239.522 1.00 9.69 243 GLN G C 1
ATOM 16372 O O . GLN G 1 243 ? 254.015 199.323 239.449 1.00 13.84 243 GLN G O 1
ATOM 16378 N N . LEU G 1 244 ? 252.622 197.611 239.035 1.00 8.60 244 LEU G N 1
ATOM 16379 C CA . LEU G 1 244 ? 251.540 198.462 238.564 1.00 2.43 244 LEU G CA 1
ATOM 16380 C C . LEU G 1 244 ? 250.777 199.111 239.703 1.00 7.24 244 LEU G C 1
ATOM 16381 O O . LEU G 1 244 ? 250.475 200.303 239.635 1.00 17.13 244 LEU G O 1
ATOM 16386 N N . MET G 1 245 ? 250.461 198.357 240.757 1.00 8.59 245 MET G N 1
ATOM 16387 C CA . MET G 1 245 ? 249.807 198.963 241.908 1.00 0.95 245 MET G CA 1
ATOM 16388 C C . MET G 1 245 ? 250.715 199.942 242.633 1.00 4.14 245 MET G C 1
ATOM 16389 O O . MET G 1 245 ? 250.219 200.898 243.234 1.00 4.06 245 MET G O 1
ATOM 16394 N N . ARG G 1 246 ? 252.029 199.739 242.587 1.00 12.24 246 ARG G N 1
ATOM 16395 C CA . ARG G 1 246 ? 252.955 200.670 243.218 1.00 11.81 246 ARG G CA 1
ATOM 16396 C C . ARG G 1 246 ? 253.246 201.893 242.359 1.00 13.74 246 ARG G C 1
ATOM 16397 O O . ARG G 1 246 ? 253.976 202.782 242.804 1.00 23.21 246 ARG G O 1
ATOM 16405 N N . SER G 1 247 ? 252.699 201.964 241.146 1.00 9.76 247 SER G N 1
ATOM 16406 C CA . SER G 1 247 ? 252.940 203.090 240.257 1.00 6.38 247 SER G CA 1
ATOM 16407 C C . SER G 1 247 ? 251.744 204.015 240.107 1.00 13.19 247 SER G C 1
ATOM 16408 O O . SER G 1 247 ? 251.801 204.938 239.289 1.00 18.47 247 SER G O 1
ATOM 16411 N N . PHE G 1 248 ? 250.665 203.795 240.850 1.00 14.15 248 PHE G N 1
ATOM 16412 C CA . PHE G 1 248 ? 249.495 204.656 240.765 1.00 2.64 248 PHE G CA 1
ATOM 16413 C C . PHE G 1 248 ? 249.794 206.000 241.411 1.00 12.04 248 PHE G C 1
ATOM 16414 O O . PHE G 1 248 ? 250.510 206.070 242.413 1.00 23.17 248 PHE G O 1
ATOM 16422 N N . GLU G 1 249 ? 249.246 207.064 240.836 1.00 10.86 249 GLU G N 1
ATOM 16423 C CA . GLU G 1 249 ? 249.387 208.407 241.370 1.00 12.53 249 GLU G CA 1
ATOM 16424 C C . GLU G 1 249 ? 248.022 209.070 241.465 1.00 17.06 249 GLU G C 1
ATOM 16425 O O . GLU G 1 249 ? 247.097 208.746 240.717 1.00 19.43 249 GLU G O 1
ATOM 16431 N N . GLY G 1 250 ? 247.904 210.004 242.399 1.00 14.32 250 GLY G N 1
ATOM 16432 C CA . GLY G 1 250 ? 246.698 210.792 242.517 1.00 17.20 250 GLY G CA 1
ATOM 16433 C C . GLY G 1 250 ? 246.691 211.957 241.555 1.00 20.58 250 GLY G C 1
ATOM 16434 O O . GLY G 1 250 ? 247.617 212.156 240.776 1.00 25.46 250 GLY G O 1
ATOM 16435 N N . ASP G 1 251 ? 245.609 212.725 241.601 1.00 15.83 251 ASP G N 1
ATOM 16436 C CA . ASP G 1 251 ? 245.539 213.946 240.815 1.00 6.65 251 ASP G CA 1
ATOM 16437 C C . ASP G 1 251 ? 246.602 214.924 241.290 1.00 15.63 251 ASP G C 1
ATOM 16438 O O . ASP G 1 251 ? 246.780 215.126 242.493 1.00 29.85 251 ASP G O 1
ATOM 16443 N N . GLY G 1 252 ? 247.311 215.523 240.343 1.00 12.03 252 GLY G N 1
ATOM 16444 C CA . GLY G 1 252 ? 248.339 216.496 240.646 1.00 9.97 252 GLY G CA 1
ATOM 16445 C C . GLY G 1 252 ? 249.742 215.942 240.659 1.00 14.83 252 GLY G C 1
ATOM 16446 O O . GLY G 1 252 ? 250.674 216.674 241.011 1.00 24.48 252 GLY G O 1
ATOM 16447 N N . GLY G 1 253 ? 249.931 214.682 240.279 1.00 12.39 253 GLY G N 1
ATOM 16448 C CA . GLY G 1 253 ? 251.245 214.082 240.336 1.00 9.54 253 GLY G CA 1
ATOM 16449 C C . GLY G 1 253 ? 251.688 213.676 241.718 1.00 12.22 253 GLY G C 1
ATOM 16450 O O . GLY G 1 253 ? 252.888 213.517 241.948 1.00 18.54 253 GLY G O 1
ATOM 16451 N N . LYS G 1 254 ? 250.758 213.519 242.652 1.00 13.36 254 LYS G N 1
ATOM 16452 C CA . LYS G 1 254 ? 251.092 213.118 244.009 1.00 12.16 254 LYS G CA 1
ATOM 16453 C C . LYS G 1 254 ? 251.478 211.646 244.038 1.00 17.67 254 LYS G C 1
ATOM 16454 O O . LYS G 1 254 ? 250.884 210.828 243.332 1.00 23.01 254 LYS G O 1
ATOM 16460 N N . LYS G 1 255 ? 252.471 211.310 244.855 1.00 5.61 255 LYS G N 1
ATOM 16461 C CA . LYS G 1 255 ? 252.949 209.940 244.973 1.00 6.84 255 LYS G CA 1
ATOM 16462 C C . LYS G 1 255 ? 252.278 209.276 246.168 1.00 11.22 255 LYS G C 1
ATOM 16463 O O . LYS G 1 255 ? 252.347 209.790 247.288 1.00 20.35 255 LYS G O 1
ATOM 16469 N N . LEU G 1 256 ? 251.634 208.139 245.930 1.00 16.05 256 LEU G N 1
ATOM 16470 C CA . LEU G 1 256 ? 250.889 207.423 246.953 1.00 13.91 256 LEU G CA 1
ATOM 16471 C C . LEU G 1 256 ? 251.600 206.135 247.337 1.00 17.28 256 LEU G C 1
ATOM 16472 O O . LEU G 1 256 ? 252.202 205.461 246.498 1.00 23.72 256 LEU G O 1
ATOM 16477 N N . GLY G 1 257 ? 251.515 205.793 248.619 1.00 13.64 257 GLY G N 1
ATOM 16478 C CA . GLY G 1 257 ? 252.088 204.556 249.102 1.00 17.00 257 GLY G CA 1
ATOM 16479 C C . GLY G 1 257 ? 251.087 203.423 249.127 1.00 21.98 257 GLY G C 1
ATOM 16480 O O . GLY G 1 257 ? 250.292 203.307 250.063 1.00 24.78 257 GLY G O 1
ATOM 16481 N N . LEU G 1 258 ? 251.117 202.578 248.099 1.00 18.99 258 LEU G N 1
ATOM 16482 C CA . LEU G 1 258 ? 250.232 201.429 247.989 1.00 11.75 258 LEU G CA 1
ATOM 16483 C C . LEU G 1 258 ? 251.051 200.224 247.567 1.00 19.82 258 LEU G C 1
ATOM 16484 O O . LEU G 1 258 ? 251.973 200.353 246.757 1.00 31.73 258 LEU G O 1
ATOM 16489 N N . LYS G 1 259 ? 250.724 199.057 248.122 1.00 16.72 259 LYS G N 1
ATOM 16490 C CA . LYS G 1 259 ? 251.378 197.816 247.751 1.00 11.67 259 LYS G CA 1
ATOM 16491 C C . LYS G 1 259 ? 250.436 196.669 248.097 1.00 17.23 259 LYS G C 1
ATOM 16492 O O . LYS G 1 259 ? 249.781 196.708 249.152 1.00 18.97 259 LYS G O 1
ATOM 16498 N N . PRO G 1 260 ? 250.342 195.653 247.243 1.00 12.05 260 PRO G N 1
ATOM 16499 C CA . PRO G 1 260 ? 249.392 194.564 247.482 1.00 0.00 260 PRO G CA 1
ATOM 16500 C C . PRO G 1 260 ? 249.669 193.852 248.795 1.00 11.50 260 PRO G C 1
ATOM 16501 O O . PRO G 1 260 ? 250.811 193.755 249.246 1.00 26.61 260 PRO G O 1
ATOM 16505 N N . THR G 1 261 ? 248.603 193.361 249.416 1.00 3.87 261 THR G N 1
ATOM 16506 C CA . THR G 1 261 ? 248.715 192.617 250.662 1.00 12.04 261 THR G CA 1
ATOM 16507 C C . THR G 1 261 ? 248.052 191.258 250.512 1.00 15.60 261 THR G C 1
ATOM 16508 O O . THR G 1 261 ? 248.526 190.261 251.063 1.00 28.02 261 THR G O 1
ATOM 16512 N N . HIS G 1 262 ? 246.969 191.210 249.746 1.00 5.54 262 HIS G N 1
ATOM 16513 C CA . HIS G 1 262 ? 246.168 190.011 249.586 1.00 0.46 262 HIS G CA 1
ATOM 16514 C C . HIS G 1 262 ? 246.114 189.637 248.114 1.00 0.00 262 HIS G C 1
ATOM 16515 O O . HIS G 1 262 ? 246.164 190.503 247.241 1.00 22.26 262 HIS G O 1
ATOM 16522 N N . ILE G 1 263 ? 246.026 188.340 247.840 1.00 0.00 263 ILE G N 1
ATOM 16523 C CA . ILE G 1 263 ? 245.807 187.842 246.488 1.00 2.69 263 ILE G CA 1
ATOM 16524 C C . ILE G 1 263 ? 244.650 186.855 246.545 1.00 11.26 263 ILE G C 1
ATOM 16525 O O . ILE G 1 263 ? 244.708 185.866 247.285 1.00 16.18 263 ILE G O 1
ATOM 16530 N N . VAL G 1 264 ? 243.601 187.122 245.775 1.00 10.12 264 VAL G N 1
ATOM 16531 C CA . VAL G 1 264 ? 242.381 186.323 245.806 1.00 2.44 264 VAL G CA 1
ATOM 16532 C C . VAL G 1 264 ? 242.302 185.538 244.503 1.00 10.91 264 VAL G C 1
ATOM 16533 O O . VAL G 1 264 ? 242.301 186.119 243.417 1.00 16.13 264 VAL G O 1
ATOM 16537 N N . VAL G 1 265 ? 242.222 184.216 244.610 1.00 10.86 265 VAL G N 1
ATOM 16538 C CA . VAL G 1 265 ? 242.231 183.342 243.440 1.00 5.86 265 VAL G CA 1
ATOM 16539 C C . VAL G 1 265 ? 240.959 182.505 243.424 1.00 13.61 265 VAL G C 1
ATOM 16540 O O . VAL G 1 265 ? 240.378 182.244 244.485 1.00 17.78 265 VAL G O 1
ATOM 16544 N N . PRO G 1 266 ? 240.490 182.066 242.260 1.00 13.81 266 PRO G N 1
ATOM 16545 C CA . PRO G 1 266 ? 239.360 181.134 242.233 1.00 2.96 266 PRO G CA 1
ATOM 16546 C C . PRO G 1 266 ? 239.741 179.781 242.802 1.00 11.35 266 PRO G C 1
ATOM 16547 O O . PRO G 1 266 ? 240.878 179.582 243.235 1.00 20.08 266 PRO G O 1
ATOM 16551 N N . VAL G 1 267 ? 238.798 178.840 242.815 1.00 14.06 267 VAL G N 1
ATOM 16552 C CA . VAL G 1 267 ? 239.093 177.499 243.304 1.00 11.82 267 VAL G CA 1
ATOM 16553 C C . VAL G 1 267 ? 239.769 176.640 242.248 1.00 14.76 267 VAL G C 1
ATOM 16554 O O . VAL G 1 267 ? 240.382 175.619 242.591 1.00 21.68 267 VAL G O 1
ATOM 16558 N N . GLY G 1 268 ? 239.686 177.022 240.977 1.00 14.09 268 GLY G N 1
ATOM 16559 C CA . GLY G 1 268 ? 240.336 176.323 239.892 1.00 13.05 268 GLY G CA 1
ATOM 16560 C C . GLY G 1 268 ? 241.699 176.860 239.523 1.00 15.54 268 GLY G C 1
ATOM 16561 O O . GLY G 1 268 ? 242.229 176.491 238.469 1.00 19.38 268 GLY G O 1
ATOM 16562 N N . LEU G 1 269 ? 242.275 177.730 240.343 1.00 17.83 269 LEU G N 1
ATOM 16563 C CA . LEU G 1 269 ? 243.582 178.329 240.115 1.00 13.79 269 LEU G CA 1
ATOM 16564 C C . LEU G 1 269 ? 244.453 178.161 241.348 1.00 14.42 269 LEU G C 1
ATOM 16565 O O . LEU G 1 269 ? 245.283 179.013 241.667 1.00 15.56 269 LEU G O 1
ATOM 16570 N N . GLU G 1 270 ? 244.269 177.058 242.068 1.00 13.06 270 GLU G N 1
ATOM 16571 C CA . GLU G 1 270 ? 244.957 176.831 243.331 1.00 5.30 270 GLU G CA 1
ATOM 16572 C C . GLU G 1 270 ? 246.335 176.218 243.162 1.00 18.58 270 GLU G C 1
ATOM 16573 O O . GLU G 1 270 ? 247.227 176.495 243.972 1.00 29.63 270 GLU G O 1
ATOM 16579 N N . LYS G 1 271 ? 246.531 175.397 242.130 1.00 14.31 271 LYS G N 1
ATOM 16580 C CA . LYS G 1 271 ? 247.832 174.776 241.915 1.00 5.27 271 LYS G CA 1
ATOM 16581 C C . LYS G 1 271 ? 248.907 175.828 241.695 1.00 10.16 271 LYS G C 1
ATOM 16582 O O . LYS G 1 271 ? 249.989 175.761 242.287 1.00 14.24 271 LYS G O 1
ATOM 16588 N N . ALA G 1 272 ? 248.623 176.808 240.838 1.00 13.03 272 ALA G N 1
ATOM 16589 C CA . ALA G 1 272 ? 249.595 177.851 240.543 1.00 5.72 272 ALA G CA 1
ATOM 16590 C C . ALA G 1 272 ? 249.884 178.713 241.761 1.00 7.39 272 ALA G C 1
ATOM 16591 O O . ALA G 1 272 ? 251.027 179.132 241.961 1.00 16.23 272 ALA G O 1
ATOM 16593 N N . ALA G 1 273 ? 248.867 179.005 242.572 1.00 3.87 273 ALA G N 1
ATOM 16594 C CA . ALA G 1 273 ? 249.087 179.785 243.783 1.00 0.00 273 ALA G CA 1
ATOM 16595 C C . ALA G 1 273 ? 249.964 179.033 244.772 1.00 12.97 273 ALA G C 1
ATOM 16596 O O . ALA G 1 273 ? 250.888 179.608 245.360 1.00 23.95 273 ALA G O 1
ATOM 16598 N N . GLU G 1 274 ? 249.684 177.743 244.979 1.00 10.60 274 GLU G N 1
ATOM 16599 C CA . GLU G 1 274 ? 250.482 176.962 245.918 1.00 4.72 274 GLU G CA 1
ATOM 16600 C C . GLU G 1 274 ? 251.917 176.800 245.439 1.00 9.39 274 GLU G C 1
ATOM 16601 O O . GLU G 1 274 ? 252.854 177.042 246.208 1.00 11.09 274 GLU G O 1
ATOM 16607 N N . GLN G 1 275 ? 252.108 176.439 244.173 1.00 12.88 275 GLN G N 1
ATOM 16608 C CA . GLN G 1 275 ? 253.426 176.232 243.594 1.00 8.02 275 GLN G CA 1
ATOM 16609 C C . GLN G 1 275 ? 254.232 177.514 243.480 1.00 12.54 275 GLN G C 1
ATOM 16610 O O . GLN G 1 275 ? 255.397 177.463 243.078 1.00 18.64 275 GLN G O 1
ATOM 16616 N N . LEU G 1 276 ? 253.646 178.657 243.822 1.00 8.31 276 LEU G N 1
ATOM 16617 C CA . LEU G 1 276 ? 254.320 179.935 243.664 1.00 10.22 276 LEU G CA 1
ATOM 16618 C C . LEU G 1 276 ? 254.578 180.577 245.016 1.00 12.86 276 LEU G C 1
ATOM 16619 O O . LEU G 1 276 ? 255.614 181.215 245.215 1.00 21.06 276 LEU G O 1
ATOM 16624 N N . LEU G 1 277 ? 253.656 180.408 245.959 1.00 11.48 277 LEU G N 1
ATOM 16625 C CA . LEU G 1 277 ? 253.772 181.077 247.243 1.00 12.53 277 LEU G CA 1
ATOM 16626 C C . LEU G 1 277 ? 254.089 180.143 248.401 1.00 14.77 277 LEU G C 1
ATOM 16627 O O . LEU G 1 277 ? 254.313 180.630 249.514 1.00 23.01 277 LEU G O 1
ATOM 16632 N N . ASN G 1 278 ? 254.120 178.826 248.190 1.00 11.36 278 ASN G N 1
ATOM 16633 C CA . ASN G 1 278 ? 254.473 177.907 249.259 1.00 8.38 278 ASN G CA 1
ATOM 16634 C C . ASN G 1 278 ? 255.786 177.179 249.031 1.00 14.25 278 ASN G C 1
ATOM 16635 O O . ASN G 1 278 ? 256.238 176.464 249.931 1.00 15.65 278 ASN G O 1
ATOM 16640 N N . ARG G 1 279 ? 256.409 177.334 247.870 1.00 16.08 279 ARG G N 1
ATOM 16641 C CA . ARG G 1 279 ? 257.700 176.720 247.616 1.00 8.90 279 ARG G CA 1
ATOM 16642 C C . ARG G 1 279 ? 258.805 177.601 248.175 1.00 17.59 279 ARG G C 1
ATOM 16643 O O . ARG G 1 279 ? 258.850 178.803 247.899 1.00 16.82 279 ARG G O 1
ATOM 16651 N N . GLU G 1 280 ? 259.695 177.004 248.966 1.00 20.41 280 GLU G N 1
ATOM 16652 C CA . GLU G 1 280 ? 260.840 177.745 249.483 1.00 15.15 280 GLU G CA 1
ATOM 16653 C C . GLU G 1 280 ? 261.949 177.842 248.446 1.00 15.45 280 GLU G C 1
ATOM 16654 O O . GLU G 1 280 ? 262.508 178.919 248.223 1.00 16.42 280 GLU G O 1
ATOM 16660 N N . LEU G 1 281 ? 262.283 176.723 247.810 1.00 14.87 281 LEU G N 1
ATOM 16661 C CA . LEU G 1 281 ? 263.250 176.683 246.721 1.00 12.10 281 LEU G CA 1
ATOM 16662 C C . LEU G 1 281 ? 262.480 176.521 245.418 1.00 8.98 281 LEU G C 1
ATOM 16663 O O . LEU G 1 281 ? 262.133 175.403 245.031 1.00 11.34 281 LEU G O 1
ATOM 16668 N N . PHE G 1 282 ? 262.217 177.635 244.742 1.00 16.73 282 PHE G N 1
ATOM 16669 C CA . PHE G 1 282 ? 261.477 177.664 243.498 1.00 19.23 282 PHE G CA 1
ATOM 16670 C C . PHE G 1 282 ? 262.451 177.413 242.344 1.00 15.31 282 PHE G C 1
ATOM 16671 O O . PHE G 1 282 ? 263.592 176.984 242.581 1.00 19.78 282 PHE G O 1
ATOM 16679 N N . ALA G 1 283 ? 262.007 177.662 241.111 1.00 10.45 283 ALA G N 1
ATOM 16680 C CA . ALA G 1 283 ? 262.837 177.479 239.923 1.00 10.68 283 ALA G CA 1
ATOM 16681 C C . ALA G 1 283 ? 262.662 178.711 239.036 1.00 19.56 283 ALA G C 1
ATOM 16682 O O . ALA G 1 283 ? 261.757 178.782 238.205 1.00 21.73 283 ALA G O 1
ATOM 16684 N N . ASP G 1 284 ? 263.540 179.693 239.224 1.00 19.82 284 ASP G N 1
ATOM 16685 C CA . ASP G 1 284 ? 263.559 180.886 238.384 1.00 16.82 284 ASP G CA 1
ATOM 16686 C C . ASP G 1 284 ? 264.451 180.614 237.183 1.00 20.25 284 ASP G C 1
ATOM 16687 O O . ASP G 1 284 ? 265.678 180.591 237.305 1.00 25.65 284 ASP G O 1
ATOM 16692 N N . GLY G 1 285 ? 263.840 180.420 236.020 1.00 22.70 285 GLY G N 1
ATOM 16693 C CA . GLY G 1 285 ? 264.584 179.994 234.855 1.00 20.09 285 GLY G CA 1
ATOM 16694 C C . GLY G 1 285 ? 264.778 178.495 234.865 1.00 22.81 285 GLY G C 1
ATOM 16695 O O . GLY G 1 285 ? 263.827 177.745 235.098 1.00 26.18 285 GLY G O 1
ATOM 16696 N N . ASN G 1 286 ? 266.001 178.044 234.617 1.00 20.92 286 ASN G N 1
ATOM 16697 C CA . ASN G 1 286 ? 266.350 176.631 234.681 1.00 25.31 286 ASN G CA 1
ATOM 16698 C C . ASN G 1 286 ? 267.368 176.370 235.785 1.00 28.02 286 ASN G C 1
ATOM 16699 O O . ASN G 1 286 ? 268.326 175.617 235.606 1.00 35.25 286 ASN G O 1
ATOM 16704 N N . THR G 1 287 ? 267.171 177.001 236.939 1.00 18.75 287 THR G N 1
ATOM 16705 C CA . THR G 1 287 ? 268.089 176.884 238.059 1.00 18.32 287 THR G CA 1
ATOM 16706 C C . THR G 1 287 ? 267.317 177.086 239.353 1.00 18.21 287 THR G C 1
ATOM 16707 O O . THR G 1 287 ? 266.427 177.934 239.430 1.00 26.28 287 THR G O 1
ATOM 16711 N N . THR G 1 288 ? 267.659 176.297 240.368 1.00 10.28 288 THR G N 1
ATOM 16712 C CA . THR G 1 288 ? 267.003 176.399 241.665 1.00 7.79 288 THR G CA 1
ATOM 16713 C C . THR G 1 288 ? 267.475 177.657 242.383 1.00 9.55 288 THR G C 1
ATOM 16714 O O . THR G 1 288 ? 268.680 177.891 242.511 1.00 19.63 288 THR G O 1
ATOM 16718 N N . VAL G 1 289 ? 266.526 178.465 242.849 1.00 12.57 289 VAL G N 1
ATOM 16719 C CA . VAL G 1 289 ? 266.799 179.703 243.555 1.00 9.18 289 VAL G CA 1
ATOM 16720 C C . VAL G 1 289 ? 265.918 179.755 244.797 1.00 10.48 289 VAL G C 1
ATOM 16721 O O . VAL G 1 289 ? 265.072 178.892 245.019 1.00 16.65 289 VAL G O 1
ATOM 16725 N N . SER G 1 290 ? 266.126 180.784 245.608 1.00 3.92 290 SER G N 1
ATOM 16726 C CA . SER G 1 290 ? 265.296 181.021 246.777 1.00 1.56 290 SER G CA 1
ATOM 16727 C C . SER G 1 290 ? 264.034 181.778 246.378 1.00 10.66 290 SER G C 1
ATOM 16728 O O . SER G 1 290 ? 263.941 182.344 245.289 1.00 23.39 290 SER G O 1
ATOM 16731 N N . ASN G 1 291 ? 263.052 181.777 247.275 1.00 11.20 291 ASN G N 1
ATOM 16732 C CA . ASN G 1 291 ? 261.749 182.381 247.014 1.00 8.04 291 ASN G CA 1
ATOM 16733 C C . ASN G 1 291 ? 261.666 183.731 247.716 1.00 15.91 291 ASN G C 1
ATOM 16734 O O . ASN G 1 291 ? 261.591 183.794 248.947 1.00 23.72 291 ASN G O 1
ATOM 16739 N N . GLU G 1 292 ? 261.664 184.807 246.935 1.00 11.61 292 GLU G N 1
ATOM 16740 C CA . GLU G 1 292 ? 261.535 186.147 247.489 1.00 15.75 292 GLU G CA 1
ATOM 16741 C C . GLU G 1 292 ? 260.087 186.595 247.635 1.00 20.61 292 GLU G C 1
ATOM 16742 O O . GLU G 1 292 ? 259.837 187.637 248.247 1.00 23.87 292 GLU G O 1
ATOM 16748 N N . MET G 1 293 ? 259.132 185.838 247.094 1.00 13.94 293 MET G N 1
ATOM 16749 C CA . MET G 1 293 ? 257.714 186.155 247.190 1.00 14.13 293 MET G CA 1
ATOM 16750 C C . MET G 1 293 ? 256.996 185.295 248.222 1.00 24.43 293 MET G C 1
ATOM 16751 O O . MET G 1 293 ? 255.766 185.197 248.195 1.00 28.65 293 MET G O 1
ATOM 16756 N N . LYS G 1 294 ? 257.735 184.673 249.131 1.00 20.78 294 LYS G N 1
ATOM 16757 C CA . LYS G 1 294 ? 257.158 183.824 250.162 1.00 15.06 294 LYS G CA 1
ATOM 16758 C C . LYS G 1 294 ? 257.050 184.625 251.451 1.00 19.68 294 LYS G C 1
ATOM 16759 O O . LYS G 1 294 ? 258.053 185.146 251.948 1.00 28.57 294 LYS G O 1
ATOM 16765 N N . GLY G 1 295 ? 255.840 184.715 251.992 1.00 17.94 295 GLY G N 1
ATOM 16766 C CA . GLY G 1 295 ? 255.613 185.488 253.192 1.00 16.04 295 GLY G CA 1
ATOM 16767 C C . GLY G 1 295 ? 255.286 186.941 252.961 1.00 18.81 295 GLY G C 1
ATOM 16768 O O . GLY G 1 295 ? 255.310 187.723 253.916 1.00 25.39 295 GLY G O 1
ATOM 16769 N N . LYS G 1 296 ? 254.982 187.331 251.726 1.00 14.43 296 LYS G N 1
ATOM 16770 C CA . LYS G 1 296 ? 254.622 188.702 251.392 1.00 12.95 296 LYS G CA 1
ATOM 16771 C C . LYS G 1 296 ? 253.125 188.892 251.220 1.00 22.21 296 LYS G C 1
ATOM 16772 O O . LYS G 1 296 ? 252.559 189.857 251.739 1.00 24.96 296 LYS G O 1
ATOM 16778 N N . LEU G 1 297 ? 252.469 187.991 250.499 1.00 29.19 297 LEU G N 1
ATOM 16779 C CA . LEU G 1 297 ? 251.052 188.090 250.188 1.00 11.52 297 LEU G CA 1
ATOM 16780 C C . LEU G 1 297 ? 250.293 186.980 250.900 1.00 12.22 297 LEU G C 1
ATOM 16781 O O . LEU G 1 297 ? 250.767 185.844 250.977 1.00 16.25 297 LEU G O 1
ATOM 16786 N N . GLN G 1 298 ? 249.123 187.315 251.429 1.00 13.45 298 GLN G N 1
ATOM 16787 C CA . GLN G 1 298 ? 248.244 186.321 252.018 1.00 7.61 298 GLN G CA 1
ATOM 16788 C C . GLN G 1 298 ? 247.324 185.744 250.955 1.00 8.71 298 GLN G C 1
ATOM 16789 O O . GLN G 1 298 ? 246.799 186.464 250.105 1.00 21.21 298 GLN G O 1
ATOM 16795 N N . LEU G 1 299 ? 247.134 184.431 251.006 1.00 5.28 299 LEU G N 1
ATOM 16796 C CA . LEU G 1 299 ? 246.370 183.721 249.992 1.00 13.03 299 LEU G CA 1
ATOM 16797 C C . LEU G 1 299 ? 244.937 183.529 250.459 1.00 15.44 299 LEU G C 1
ATOM 16798 O O . LEU G 1 299 ? 244.699 183.071 251.580 1.00 19.55 299 LEU G O 1
ATOM 16803 N N . VAL G 1 300 ? 243.988 183.880 249.595 1.00 3.83 300 VAL G N 1
ATOM 16804 C CA . VAL G 1 300 ? 242.568 183.704 249.872 1.00 7.43 300 VAL G CA 1
ATOM 16805 C C . VAL G 1 300 ? 241.946 182.926 248.724 1.00 10.62 300 VAL G C 1
ATOM 16806 O O . VAL G 1 300 ? 241.560 183.507 247.706 1.00 18.94 300 VAL G O 1
ATOM 16810 N N . VAL G 1 301 ? 241.859 181.606 248.866 1.00 10.39 301 VAL G N 1
ATOM 16811 C CA . VAL G 1 301 ? 241.211 180.780 247.851 1.00 13.26 301 VAL G CA 1
ATOM 16812 C C . VAL G 1 301 ? 239.712 180.804 248.122 1.00 15.54 301 VAL G C 1
ATOM 16813 O O . VAL G 1 301 ? 239.239 180.202 249.089 1.00 21.34 301 VAL G O 1
ATOM 16817 N N . ALA G 1 302 ? 238.962 181.489 247.267 1.00 7.33 302 ALA G N 1
ATOM 16818 C CA . ALA G 1 302 ? 237.566 181.805 247.523 1.00 9.18 302 ALA G CA 1
ATOM 16819 C C . ALA G 1 302 ? 236.656 180.915 246.692 1.00 11.87 302 ALA G C 1
ATOM 16820 O O . ALA G 1 302 ? 236.829 180.806 245.476 1.00 20.07 302 ALA G O 1
ATOM 16822 N N . ASP G 1 303 ? 235.677 180.305 247.350 1.00 10.58 303 ASP G N 1
ATOM 16823 C CA . ASP G 1 303 ? 234.650 179.529 246.674 1.00 11.52 303 ASP G CA 1
ATOM 16824 C C . ASP G 1 303 ? 233.559 180.404 246.083 1.00 20.60 303 ASP G C 1
ATOM 16825 O O . ASP G 1 303 ? 232.611 179.873 245.498 1.00 19.32 303 ASP G O 1
ATOM 16830 N N . TYR G 1 304 ? 233.676 181.726 246.221 1.00 17.37 304 TYR G N 1
ATOM 16831 C CA . TYR G 1 304 ? 232.614 182.659 245.852 1.00 8.84 304 TYR G CA 1
ATOM 16832 C C . TYR G 1 304 ? 231.300 182.256 246.510 1.00 18.58 304 TYR G C 1
ATOM 16833 O O . TYR G 1 304 ? 230.252 182.212 245.865 1.00 29.41 304 TYR G O 1
ATOM 16842 N N . LEU G 1 305 ? 231.366 181.959 247.805 1.00 10.49 305 LEU G N 1
ATOM 16843 C CA . LEU G 1 305 ? 230.251 181.372 248.539 1.00 14.27 305 LEU G CA 1
ATOM 16844 C C . LEU G 1 305 ? 228.964 182.169 248.396 1.00 24.76 305 LEU G C 1
ATOM 16845 O O . LEU G 1 305 ? 227.913 181.603 248.101 1.00 25.14 305 LEU G O 1
#

B-factor: mean 32.73, std 20.16, range [0.01, 106.47]

Solvent-accessible surface area: 99545 Å² total; per-residue (Å²): 204,158,123,46,82,80,79,91,114,69,136,148,102,69,121,167,107,118,192,101,18,49,180,113,92,40,109,63,29,33,85,82,0,3,58,78,33,120,16,85,36,123,43,32,65,48,56,70,110,15,101,136,16,77,148,164,162,175,126,65,192,173,106,161,97,80,26,22,16,43,18,44,66,13,70,17,110,42,60,136,42,93,81,34,48,41,75,78,81,50,100,103,45,143,91,14,88,96,61,44,38,90,67,87,15,28,77,79,4,65,31,38,9,2,85,24,0,0,96,22,1,102,40,0,50,95,86,70,8,41,52,47,66,45,0,6,33,97,92,0,41,22,74,73,66,23,32,20,77,45,94,43,100,86,28,26,0,15,17,92,67,158,100,50,116,44,101,30,0,8,0,0,1,13,90,94,104,50,46,0,0,9,5,0,39,49,36,148,39,39,53,46,43,26,68,119,119,95,8,86,61,7,154,132,86,66,54,8,15,3,4,22,22,2,8,8,1,19,4,7,10,50,10,27,14,0,0,0,0,63,1,70,25,46,22,88,18,1,84,117,0,21,112,43,0,124,77,5,80,8,39,13,57,51,166,32,49,3,82,2,32,22,0,2,1,17,92,67,31,75,151,40,0,67,72,24,9,94,121,94,93,74,62,106,81,139,79,89,73,77,8,92,5,104,73,111,12,113,52,4,27,1,67,61,34,146,76,66,35,42,80,63,33,73,68,115,87,51,15,64,60,112,50,2,86,40,19,20,67,29,8,89,71,29,32,91,97,0,4,22,79,10,97,8,80,36,122,12,0,34,0,2,11,10,10,34,1,5,58,15,83,82,83,127,77,175,53,70,78,60,113,32,56,44,49,55,39,65,13,64,20,84,42,16,2,0,4,6,18,26,32,17,26,50,60,71,8,35,111,79,23,27,51,70,17,7,94,127,11,0,21,75,9,2,64,18,5,8,1,38,23,0,2,101,24,0,96,44,0,51,93,81,86,9,52,42,51,70,42,0,3,18,93,95,0,31,22,70,71,69,15,32,22,86,48,92,45,98,92,33,32,0,17,24,90,75,132,124,56,120,46,95,23,0,4,0,0,1,11,71,65,93,16,40,0,0,0,6,0,19,85,85,145,49,83,53,67,38,88,49,154,92,55,28,48,45,8,48,111,80,34,43,10,25,10,7,1,10,0,58,12,2,27,5,7,0,3,6,12,1,0,0,0,1,66,2,72,14,49,21,80,16,0,0,105,0,5,26,45,0,35,60,6,65,5,46,17,40,20,51,6,18,9,93,4,31,17,0,0,0,14,33,45,29,8,58,36,0,18,38,16,5,67,9,87,34,11,41,59,56,126,12,19,1,13,13,15,1,89,77,69,13,109,46,2,20,2,17,39,13,206,155,122,60,78,75,82,92,83,75,143,91,55,19,67,56,114,43,0,79,62,20,33,81,38,8,85,64,28,34,92,94,0,5,33,82,11,102,9,68,46,119,12,0,29,0,7,13,10,10,31,1,3,53,14,90,73,89,143,58,183,80,63,82,53,122,35,39,48,53,44,37,60,13,63,19,96,40,20,8,0,4,6,22,38,40,71,74,76,53,106,118,47,142,74,30,28,65,65,13,9,98,105,20,0,25,116,7,4,70,25,10,11,1,72,21,0,2,107,19,0,127,47,0,54,93,85,71,7,42,47,57,58,46,0,3,18,89,87,0,39,19,69,80,68,17,36,22,80,43,99,47,96,94,32,34,0,14,9,80,62,129,124,61,121,41,96,35,0,4,0,0,1,14,71,58,88,10,49,0,0,0,5,0,44,86,79,143,36,80,56,73,41,87,59,149,119,95,16,106,51,6,145,138,87,65,52,11,19,10,7,0,5,0,68,10,5,21,3,5,1,2,8,15,2,0,0,0,0,73,0,67,18,60,16,76,11,0,2,98,0,10,45,43,0,26,58,6,67,13,34,23,43,14,62,5,10,3,97,3,38,18,0,0,0,14,26,43,20,8,54,33,0,26,36,21,13,72,11,112,36,11,43,48,62,128,10,17,1,14,18,11,4,102,76,83,17,111,53,3,22,1,20,51,17,219,166,125,37,82,82,75,79,96,72,143,78,48,15,80,66,118,54,1,97,36,19,23,79,33,9,88,74,38,30,97,90,0,5,30,84,14,107,7,61,48,126,20,0,31,1,4,14,20,11,49,1,6,40,16,132,84,85,144,60,192,79,84,84,62,109,31,50,42,50,52,40,68,13,69,19,88,34,14,3,0,3,5,21,29,34,85,73,70,62,112,106,40,136,75,27,28,69,73,17,7,93,129,22,0,24,117,8,4,56,13,3,12,2,46,37,0,3,101,19,0,106,36,0,52,96,73,76,8,56,49,56,68,50,0,4,22,94,92,0,36,20,63,76,61,14,16,34,70,42,94,49,96,88,35,27,0,13,27,84,70,128,122,63,115,49,87,32,0,4,0,0,1,13,67,61,84,14,40,0,0,2,3,1,26,87,86,148,47,92,58,73,45,86,51,147,108,99,26,112,48,6,160,146,88,60,51,4,20,11,5,1,2,0,54,10,5,30,5,7,0,3,8,14,3,0,0,0,1,66,1,61,10,64,20,81,14,0,1,112,0,5,39,41,0,25,63,6,72,12,42,17,40,21,43,3,11,1,86,4,33,18,0,0,0,18,26,29,34,8,61,29,0,30,35,19,11,79,12,104,35,14,44,50,68,132,19,28,2,14,21,13,0,104,73,68,15,115,53,2,21,3,25,40,15,226,163,130,43,79,78,78,86,84,70,140,78,57,24,72,77,105,58,2,89,32,16,15,85,34,7,92,70,29,34,103,96,0,7,28,83,18,102,7,55,60,121,17,0,34,0,4,13,11,12,33,1,10,51,12,82,91,78,143,56,156,56,58,78,51,124,30,51,46,55,49,35,65,16,61,17,101,37,20,4,3,3,5,23,26,35,68,68,69,67,106,115,42,143,80,25,30,62,75,15,8,94,116,10,0,23,82,8,2,72,17,3,11,2,51,36,0,4,104,23,1,102,41,0,56,92,73,80,8,50,38,53,68,42,0,4,19,94,90,0,39,10,68,77,69,18,37,16,88,41,100,45,85,98,32,25,0,15,11,88,64,146,107,57,120,46,82,29,0,4,0,0,3,15,64,110,92,14,50,0,0,0,6,0,24,84,74,123,52,87,54,73,48,127,55,151,116,120,30,110,66,8,163,138,72,65,39,10,28,11,6,1,2,0,69,9,6,23,4,5,0,4,7,12,4,0,0,0,0,56,1,71,15,58,14,79,14,0,0,111,0,6,36,46,0,29,58,10,59,8,42,17,47,15,57,4,21,7,100,5,36,17,0,0,0,15,42,42,33,10,63,35,0,25,35,15,10,77,11,110,33,11,39,56,75,130,12,19,1,14,18,13,0,103,79,67,18,116,49,3,25,2,22,51,14,214,155,132,39,84,83,68,88,85,69,143,81,56,21,79,77,102,43,0,85,61,26,24,84,32,9,82,71,34,32,91,98,0,6,29,84,10,96,13,82,34,117,16,0,28,1,3,13,14,9,29,0,6,55,14,102,85,71,132,58,162,62,65,74,66,122,38,38,47,51,46,37,68,14,55,19,100,37,18,5,3,3,5,20,30,36,80,83,60,59,107,102,43,142,77,29,26,67,73,20,6,96,113,10,0,24,92,8,4,73,14,4,11,2,51,38,0,4,110,13,0,99,45,0,54,102,67,79,8,46,47,58,66,46,0,3,17,102,97,0,33,21,69,75,64,14,30,26,70,52,96,48,95,97,33,26,0,16,11,91,56,131,116,53,118,51,89,27,0,8,0,0,2,12,69,44,97,12,47,0,0,1,6,0,47,79,74,153,39,104,62,65,36,118,52,142,87,111,16,137,54,8,164,148,88,71,43,4,33,11,5,0,4,0,65,8,7,22,4,4,1,2,13,14,0,0,0,0,0,58,1,70,18,53,14,77,9,0,1,93,0,5,49,52,0,40,67,13,64,16,36,21,43,13,67,15,26,6,100,3,32,20,1,0,0,17,23,43,25,6,52,32,0,20,36,14,15,75,13,112,29,8,45,44,66,132,13,22,0,15,19,17,0,104,76,87,17,114,49,3,25,1,21,40,14,220,161,132,39,76,79,84,89,91,74,146,72,49,17,73,60,113,50,0,57,37,12,18,82,36,6,95,69,32,32,90,95,0,5,30,83,7,101,11,80,42,105,9,0,32,1,4,14,6,22,25,1,6,54,14,94,77,84,139,64,168,64,65,79,54,118,30,41,46,53,45,41,66,10,65,18,88,47,15,2,0,1,5,17,28,36,71,79,73,63,114,112,34,142,74,21,24,59,73,26,6,89,116,17,0,21,99,10,3,57,10,7,11,1,52,37,0,3,136,25,0,118,45,0,48,107,78,85,8,35,56,63,60,52,0,3,17,101,91,0,38,22,66,77,60,11,38,23,83,41,94,48,93,94,30,24,0,18,21,97,68,154,114,74,122,46,80,30,0,5,0,0,1,16,74,71,87,18,47,0,0,0,3,0,43,76,75,151,41,103,64,71,39,84,47,146,111,122,41,113,65,6,153,145,76,74,50,15,19,10,1,0,5,0,65,11,6,24,3,6,0,2,8,12,4,0,0,0,0,77,0,65,12,66,21,76,11,0,1,107,0,1,43,40,1,46,65,5,67,10,36,20,42,13,50,10,14,5,92,2,36,16,0,0,0,14,26,36,28,8,56,30,0,14,35,4,15,73,6,111,41,36,28,52,65,130,16,20,2,17,20,16,1,96,80,68,16,106,59,3,24,2,24,41,13

Foldseek 3Di:
DPDDDPVVVVVPDDQDPPCPCVDADDDDDCVQFADEAEDADQKDKDKDWFDDDDDDDDDDDDDDDDTAMFMDMGGKDKDKDKDKDFLVVVVPCPSCPPVPVVVVLVSVQVCVSLLQFVVCVVCQCPDCAGQGHGLFDQARFQAAARRLDHDTDGHGQEAADDDFDDDKKKFFFQPDPHGFKYKYFYFDKDWDKDDDCPDPCCVPPNMIMIMIMGMIHMDGDDSLGMHIQRDAPAPVSVVVSQVSSQPDAHSHRHHDRHGTAEMEDEPVCPVVNCCHQQDQWPQDPVGIDGDPRNNRHDYDHRPSD/DDDDDPVVVVVPDDADCPCAPPDDDDDDDPVLFAAEDEDADQKDKDKDWFDDADDDDDDDDDDDDDAAMFMDMWGKDKDKDKDKDFLCVVVVPPSCRPVPPQVVVVVVLVVVVLLAFLVCVVVQQPDDARQGHGLQAQARFAAQGRRPDDDTDGQGQEAEDPPFDDFKKKFFFSPDNFGFKYKYFYFRKDKDKQPDCPDPCCVVPRMIMIMMMGMITIGGTDSLGMHIYRHALDPVSVVVNQVSSQPDAHHNGHRDGYGTAEMEGELVRVVSCCQQQVDQWHDDDNDIDGRPRHPRYHYHHDNSD/DDDDDPVVVVVPDDQDCPCVVPDDDDDDDPVQFEDEDEDADQKDKDKDWFDDADDDDDDDDDDDDDTAMFMDMDGKDKDKDKDKDFLCVVVPDDSCNPPCPVVVVVVVVVCPVLLQFLVCVVPQQPDCDRQGHGLQAQARWAAQANRPDHDTDGHGQEADDPPFDDFKKKFFFRPDPHGFKYKYFYDDKDWDKPDDCPDPCCVVPSMIMTMIMGMIHMDGDDSLGMHIYRDALDPVSVVVNQVSSQPDAHHNRHHDGYGTAEMEDEQVCVVSVCLQQPDQWDDDPNDTDGRPNHPRHHYDHRPSD/DPDDDPVVVVVPDDQDCPCPPHDDDDDDDLPQFAAEDEDADFKDKDKDWFDDADDDDDDDDDDDDDADMFMDMDGKDKDKDKDKDFLCVVVVDPRCNPVPPLVVVVVVQVCVVLLAQLVCVVCQCPDDARVGHGLFDQFCFAAQANYNDHDTDGHGLEDEDPPADDFKKKFFFSPDNFGFKYKYFHFHKDKDWAPDCPDPCCVPPRMIMIMMMGMIHMGGTDSLGMHIYRDALDPVSVVVSQVSSQPDAHHNRHHDHYGTAEMEDEPVRPVSCCLQAVDQWDDDDNDIDGHPNHPRYHYHHGPSD/DDDDDPVVVVPPDDQDCPCPPPDDDDDADVVQFADEDEDDDFKDKDKDWFDDADDDDDDDDDDDDDAAMFMDMDTKDKDKDKDKDFQCVVVVDPSCNVVPPQVVVVVVLVVPVLLQFVVCVVPQCPDCARQGHGLFDQARFAAQARHRDHDTDGAGQEADDDDFDDFKKKFFFSDDPHGFKYKYFYDRKDWDKADDCPDPCVPVGRIIMIMIMGMIHMGGDDSLGMHIYRDALDPVSVVVNQVSSLPDAHHNRHHDGYGTAEMEDELVCVVVCCQQAVDQWHDDPNDIDGHPNHPRYHYHHRPSD/DDDDDPVVVVPPDDQDCPCQVPDDDDDDDPVQFEDEDEDADFKDKDKDWFDDADDDDDDPDDDDDDAAMFMDMDGKDKDKDKDKDFQVVVPPDPSCNPVPPLVVQVVVVVLPVLLQFVVCVVVQCPDCDGQGHGLFAQFDWAAQANHRDDDTDGAGQEADDPPADDFKKKFFFSDDPHGFKYKYFHDDKDWDKAPDCPDPCCVPPRMIMTMMMGMIHMDGDDSLGMHMYRDALDDVSVVVNQVSSCPDAHHNRHHDDHGTAEMEGEQVCVVSVCQQAVDQWHDDPNDIDGHPNHPRYHYHHRNSD/DDDDDPVVVVVPDDQDPPCPPPDDDDDDDCVLFAAEDEDADQKDKDKDWFDDADDDDDDDDDDDDDAAMFMDMDGKDKDKDKDKDFQVVVPPDPSCPPVCPLVVVVVVQVCVVLLFFLVCVVPQQPDAARVGHGLFAQADWAAQARHRDHDTDGHGLEDADPDADDFKKKFFFSPDNFGQKYKYFHDAKDKDKQQDCPDPCCPVGNMIMIMIMGMIHMHGTDSLGMHMYRDQLDPVSVVVSQVSSQPDAHHNRHHDDYGTAEMEGEQVRVVSVCLQAVDQFHQDDNDTDGHPNHPRHDYHHDPSD